Protein AF-A0A1C1CJR4-F1 (afdb_monomer_lite)

Structure (mmCIF, N/CA/C/O backbone):
data_AF-A0A1C1CJR4-F1
#
_entry.id   AF-A0A1C1CJR4-F1
#
loop_
_atom_site.group_PDB
_atom_site.id
_atom_site.type_symbol
_atom_site.label_atom_id
_atom_site.label_alt_id
_atom_site.label_comp_id
_atom_site.label_asym_id
_atom_site.label_entity_id
_atom_site.label_seq_id
_atom_site.pdbx_PDB_ins_code
_atom_site.Cartn_x
_atom_site.Cartn_y
_atom_site.Cartn_z
_atom_site.occupancy
_atom_site.B_iso_or_equiv
_atom_site.auth_seq_id
_atom_site.auth_comp_id
_atom_site.auth_asym_id
_atom_site.auth_atom_id
_atom_site.pdbx_PDB_model_num
ATOM 1 N N . MET A 1 1 ? 3.325 4.230 22.973 1.00 47.66 1 MET A N 1
ATOM 2 C CA . MET A 1 1 ? 4.772 4.466 23.187 1.00 47.66 1 MET A CA 1
ATOM 3 C C . MET A 1 1 ? 5.137 5.757 22.466 1.00 47.66 1 MET A C 1
ATOM 5 O O . MET A 1 1 ? 4.474 6.071 21.487 1.00 47.66 1 MET A O 1
ATOM 9 N N . VAL A 1 2 ? 6.151 6.512 22.894 1.00 54.69 2 VAL A N 1
ATOM 10 C CA . VAL A 1 2 ? 6.669 7.593 22.035 1.00 54.69 2 VAL A CA 1
ATOM 11 C C . VAL A 1 2 ? 7.593 6.941 21.011 1.00 54.69 2 VAL A C 1
ATOM 13 O O . VAL A 1 2 ? 8.667 6.464 21.370 1.00 54.69 2 VAL A O 1
ATOM 16 N N . LEU A 1 3 ? 7.145 6.846 19.756 1.00 65.88 3 LEU A N 1
ATOM 17 C CA . LEU A 1 3 ? 7.985 6.355 18.664 1.00 65.88 3 LEU A CA 1
ATOM 18 C C . LEU A 1 3 ? 9.174 7.301 18.449 1.00 65.88 3 LEU A C 1
ATOM 20 O O . LEU A 1 3 ? 9.098 8.499 18.727 1.00 65.88 3 LEU A O 1
ATOM 24 N N . SER A 1 4 ? 10.298 6.766 17.973 1.00 72.75 4 SER A N 1
ATOM 25 C CA . SER A 1 4 ? 11.501 7.574 17.792 1.00 72.75 4 SER A CA 1
ATOM 26 C C . SER A 1 4 ? 11.318 8.606 16.675 1.00 72.75 4 SER A C 1
ATOM 28 O O . SER A 1 4 ? 10.708 8.340 15.639 1.00 72.75 4 SER A O 1
ATOM 30 N N . LEU A 1 5 ? 11.953 9.772 16.823 1.00 76.44 5 LEU A N 1
ATOM 31 C CA . LEU A 1 5 ? 12.034 10.769 15.746 1.00 76.44 5 LEU A CA 1
ATOM 32 C C . LEU A 1 5 ? 12.774 10.242 14.498 1.00 76.44 5 LEU A C 1
ATOM 34 O O . LEU A 1 5 ? 12.677 10.842 13.431 1.00 76.44 5 LEU A O 1
ATOM 38 N N . SER A 1 6 ? 13.462 9.100 14.607 1.00 72.44 6 SER A N 1
ATOM 39 C CA . SER A 1 6 ? 14.089 8.350 13.512 1.00 72.44 6 SER A CA 1
ATOM 40 C C . SER A 1 6 ? 13.161 7.351 12.794 1.00 72.44 6 SER A C 1
ATOM 42 O O . SER A 1 6 ? 13.631 6.618 11.925 1.00 72.44 6 SER A O 1
ATOM 44 N N . TYR A 1 7 ? 11.861 7.306 13.118 1.00 80.69 7 TYR A N 1
ATOM 45 C CA . TYR A 1 7 ? 10.881 6.430 12.463 1.00 80.69 7 TYR A CA 1
ATOM 46 C C . TYR A 1 7 ? 10.911 6.541 10.920 1.00 80.69 7 TYR A C 1
ATOM 48 O O . TYR A 1 7 ? 10.889 7.639 10.357 1.00 80.69 7 TYR A O 1
ATOM 56 N N . ARG A 1 8 ? 10.896 5.410 10.202 1.00 76.69 8 ARG A N 1
ATOM 57 C CA . ARG A 1 8 ? 10.853 5.371 8.728 1.00 76.69 8 ARG A CA 1
ATOM 58 C C . ARG A 1 8 ? 9.637 4.561 8.278 1.00 76.69 8 ARG A C 1
ATOM 60 O O . ARG A 1 8 ? 9.521 3.396 8.629 1.00 76.69 8 ARG A O 1
ATOM 67 N N . ARG A 1 9 ? 8.747 5.178 7.486 1.00 79.62 9 ARG A N 1
ATOM 68 C CA . ARG A 1 9 ? 7.615 4.491 6.831 1.00 79.62 9 ARG A CA 1
ATOM 69 C C . ARG A 1 9 ? 8.158 3.349 5.947 1.00 79.62 9 ARG A C 1
ATOM 71 O O . ARG A 1 9 ? 9.107 3.623 5.203 1.00 79.62 9 ARG A O 1
ATOM 78 N N . PRO A 1 10 ? 7.548 2.148 5.966 1.00 77.06 10 PRO A N 1
ATOM 79 C CA . PRO A 1 10 ? 7.963 1.009 5.150 1.00 77.06 10 PRO A CA 1
ATOM 80 C C . PRO A 1 10 ? 8.192 1.307 3.668 1.00 77.06 10 PRO A C 1
ATOM 82 O O . PRO A 1 10 ? 7.484 2.111 3.045 1.00 77.06 10 PRO A O 1
ATOM 85 N N . ALA A 1 11 ? 9.197 0.634 3.105 1.00 74.25 11 ALA A N 1
ATOM 86 C CA . ALA A 1 11 ? 9.418 0.542 1.665 1.00 74.25 11 ALA A CA 1
ATOM 87 C C . ALA A 1 11 ? 8.276 -0.237 0.987 1.00 74.25 11 ALA A C 1
ATOM 89 O O . ALA A 1 11 ? 7.519 -0.928 1.661 1.00 74.25 11 ALA A O 1
ATOM 90 N N . HIS A 1 12 ? 8.133 -0.088 -0.333 1.00 80.25 12 HIS A N 1
ATOM 91 C CA . HIS A 1 12 ? 7.298 -1.005 -1.114 1.00 80.25 12 HIS A CA 1
ATOM 92 C C . HIS A 1 12 ? 8.127 -2.247 -1.434 1.00 80.25 12 HIS A C 1
ATOM 94 O O . HIS A 1 12 ? 9.321 -2.111 -1.712 1.00 80.25 12 HIS A O 1
ATOM 100 N N . VAL A 1 13 ? 7.499 -3.414 -1.435 1.00 75.06 13 VAL A N 1
ATOM 101 C CA . VAL A 1 13 ? 8.098 -4.692 -1.834 1.00 75.06 13 VAL A CA 1
ATOM 102 C C . VAL A 1 13 ? 7.407 -5.160 -3.111 1.00 75.06 13 VAL A C 1
ATOM 104 O O . VAL A 1 13 ? 6.195 -5.005 -3.227 1.00 75.06 13 VAL A O 1
ATOM 107 N N . SER A 1 14 ? 8.164 -5.621 -4.103 1.00 69.25 14 SER A N 1
ATOM 108 C CA . SER A 1 14 ? 7.646 -6.030 -5.415 1.00 69.25 14 SER A CA 1
ATOM 109 C C . SER A 1 14 ? 7.676 -7.547 -5.575 1.00 69.25 14 SER A C 1
ATOM 111 O O . SER A 1 14 ? 8.661 -8.177 -5.201 1.00 69.25 14 SER A O 1
ATOM 113 N N . SER A 1 15 ? 6.653 -8.103 -6.227 1.00 57.88 15 SER A N 1
ATOM 114 C CA . SER A 1 15 ? 6.491 -9.526 -6.582 1.00 57.88 15 SER A CA 1
ATOM 115 C C . SER A 1 15 ? 7.428 -10.017 -7.702 1.00 57.88 15 SER A C 1
ATOM 117 O O . SER A 1 15 ? 7.132 -10.947 -8.451 1.00 57.88 15 SER A O 1
ATOM 119 N N . SER A 1 16 ? 8.578 -9.364 -7.859 1.00 42.41 16 SER A N 1
ATOM 120 C CA . SER A 1 16 ? 9.576 -9.638 -8.893 1.00 42.41 16 SER A CA 1
ATOM 121 C C . SER A 1 16 ? 10.359 -10.923 -8.593 1.00 42.41 16 SER A C 1
ATOM 123 O O . SER A 1 16 ? 10.871 -11.081 -7.488 1.00 42.41 16 SER A O 1
ATOM 125 N N . ARG A 1 17 ? 10.501 -11.784 -9.615 1.00 40.66 17 ARG A N 1
ATOM 126 C CA . ARG A 1 17 ? 11.078 -13.156 -9.634 1.00 40.66 17 ARG A CA 1
ATOM 127 C C . ARG A 1 17 ? 12.457 -13.388 -8.978 1.00 40.66 17 ARG A C 1
ATOM 129 O O . ARG A 1 17 ? 12.902 -14.531 -8.921 1.00 40.66 17 ARG A O 1
ATOM 136 N N . ASP A 1 18 ? 13.121 -12.354 -8.478 1.00 34.72 18 ASP A N 1
ATOM 137 C CA . ASP A 1 18 ? 14.485 -12.400 -7.935 1.00 34.72 18 ASP A CA 1
ATOM 138 C C . ASP A 1 18 ? 14.577 -13.104 -6.562 1.00 34.72 18 ASP A C 1
ATOM 140 O O . ASP A 1 18 ? 15.672 -13.417 -6.095 1.00 34.72 18 ASP A O 1
ATOM 144 N N . SER A 1 19 ? 13.444 -13.393 -5.906 1.00 36.94 19 SER A N 1
ATOM 145 C CA . SER A 1 19 ? 13.387 -14.109 -4.618 1.00 36.94 19 SER A CA 1
ATOM 146 C C . SER A 1 19 ? 14.027 -15.505 -4.658 1.00 36.94 19 SER A C 1
ATOM 148 O O . SER A 1 19 ? 14.533 -15.974 -3.639 1.00 36.94 19 SER A O 1
ATOM 150 N N . ILE A 1 20 ? 14.080 -16.137 -5.834 1.00 39.69 20 ILE A N 1
ATOM 151 C CA . ILE A 1 20 ? 14.632 -17.487 -6.039 1.00 39.69 20 ILE A CA 1
ATOM 152 C C . ILE A 1 20 ? 16.160 -17.534 -5.820 1.00 39.69 20 ILE A C 1
ATOM 154 O O . ILE A 1 20 ? 16.692 -18.571 -5.432 1.00 39.69 20 ILE A O 1
ATOM 158 N N . GLU A 1 21 ? 16.894 -16.423 -5.968 1.00 35.47 21 GLU A N 1
ATOM 159 C CA . GLU A 1 21 ? 18.339 -16.406 -5.667 1.00 35.47 21 GLU A CA 1
ATOM 160 C C . GLU A 1 21 ? 18.655 -16.287 -4.159 1.00 35.47 21 GLU A C 1
ATOM 162 O O . GLU A 1 21 ? 19.815 -16.405 -3.759 1.00 35.47 21 GLU A O 1
ATOM 167 N N . SER A 1 22 ? 17.640 -16.123 -3.299 1.00 35.62 22 SER A N 1
ATOM 168 C CA . SER A 1 22 ? 17.804 -16.071 -1.837 1.00 35.62 22 SER A CA 1
ATOM 169 C C . SER A 1 22 ? 17.926 -17.447 -1.160 1.00 35.62 22 SER A C 1
ATOM 171 O O . SER A 1 22 ? 18.249 -17.494 0.027 1.00 35.62 22 SER A O 1
ATOM 173 N N . GLU A 1 23 ? 17.717 -18.564 -1.875 1.00 40.09 23 GLU A N 1
ATOM 174 C CA . GLU A 1 23 ? 17.596 -19.942 -1.333 1.00 40.09 23 GLU A CA 1
ATOM 175 C C . GLU A 1 23 ? 18.836 -20.513 -0.589 1.00 40.09 23 GLU A C 1
ATOM 177 O O . GLU A 1 23 ? 18.903 -21.706 -0.296 1.00 40.09 23 GLU A O 1
ATOM 182 N N . LYS A 1 24 ? 19.846 -19.695 -0.271 1.00 35.47 24 LYS A N 1
ATOM 183 C CA . LYS A 1 24 ? 21.073 -20.088 0.451 1.00 35.47 24 LYS A CA 1
ATOM 184 C C . LYS A 1 24 ? 21.297 -19.288 1.748 1.00 35.47 24 LYS A C 1
ATOM 186 O O . LYS A 1 24 ? 22.412 -19.290 2.265 1.00 35.47 24 LYS A O 1
ATOM 191 N N . GLY A 1 25 ? 20.274 -18.568 2.226 1.00 30.02 25 GLY A N 1
ATOM 192 C CA . GLY A 1 25 ? 20.390 -17.533 3.263 1.00 30.02 25 GLY A CA 1
ATOM 193 C C . GLY A 1 25 ? 19.925 -17.901 4.679 1.00 30.02 25 GLY A C 1
ATOM 194 O O . GLY A 1 25 ? 20.716 -17.769 5.611 1.00 30.02 25 GLY A O 1
ATOM 195 N N . GLY A 1 26 ? 18.656 -18.287 4.868 1.00 30.61 26 GLY A N 1
ATOM 196 C CA . GLY A 1 26 ? 18.025 -18.265 6.198 1.00 30.61 26 GLY A CA 1
ATOM 197 C C . GLY A 1 26 ? 16.839 -19.209 6.461 1.00 30.61 26 GLY A C 1
ATOM 198 O O . GLY A 1 26 ? 16.283 -19.110 7.550 1.00 30.61 26 GLY A O 1
ATOM 199 N N . ARG A 1 27 ? 16.488 -20.135 5.549 1.00 34.69 27 ARG A N 1
ATOM 200 C CA . ARG A 1 27 ? 15.325 -21.076 5.584 1.00 34.69 27 ARG A CA 1
ATOM 201 C C . ARG A 1 27 ? 15.310 -22.115 6.739 1.00 34.69 27 ARG A C 1
ATOM 203 O O . ARG A 1 27 ? 14.834 -23.233 6.558 1.00 34.69 27 ARG A O 1
ATOM 210 N N . VAL A 1 28 ? 15.916 -21.794 7.889 1.00 34.50 28 VAL A N 1
ATOM 211 C CA . VAL A 1 28 ? 16.141 -22.665 9.067 1.00 34.50 28 VAL A CA 1
ATOM 212 C C . VAL A 1 28 ? 16.004 -21.909 10.412 1.00 34.50 28 VAL A C 1
ATOM 214 O O . VAL A 1 28 ? 15.860 -22.542 11.456 1.00 34.50 28 VAL A O 1
ATOM 217 N N . GLU A 1 29 ? 16.011 -20.570 10.429 1.00 28.77 29 GLU A N 1
ATOM 218 C CA . GLU A 1 29 ? 15.838 -19.759 11.648 1.00 28.77 29 GLU A CA 1
ATOM 219 C C . GLU A 1 29 ? 14.709 -18.739 11.428 1.00 28.77 29 GLU A C 1
ATOM 221 O O . GLU A 1 29 ? 14.983 -17.646 10.964 1.00 28.77 29 GLU A O 1
ATOM 226 N N . SER A 1 30 ? 13.461 -18.957 11.837 1.00 31.38 30 SER A N 1
ATOM 227 C CA . SER A 1 30 ? 13.048 -19.688 13.034 1.00 31.38 30 SER A CA 1
ATOM 228 C C . SER A 1 30 ? 11.524 -19.698 13.216 1.00 31.38 30 SER A C 1
ATOM 230 O O . SER A 1 30 ? 10.924 -18.651 13.363 1.00 31.38 30 SER A O 1
ATOM 232 N N . ILE A 1 31 ? 10.893 -20.857 13.404 1.00 35.91 31 ILE A N 1
ATOM 233 C CA . ILE A 1 31 ? 9.427 -20.977 13.605 1.00 35.91 31 ILE A CA 1
ATOM 234 C C . ILE A 1 31 ? 8.929 -20.421 14.979 1.00 35.91 31 ILE A C 1
ATOM 236 O O . ILE A 1 31 ? 7.757 -20.544 15.324 1.00 35.91 31 ILE A O 1
ATOM 240 N N . ASN A 1 32 ? 9.793 -19.808 15.817 1.00 33.88 32 ASN A N 1
ATOM 241 C CA . ASN A 1 32 ? 9.473 -19.438 17.220 1.00 33.88 32 ASN A CA 1
ATOM 242 C C . ASN A 1 32 ? 10.137 -18.150 17.819 1.00 33.88 32 ASN A C 1
ATOM 244 O O . ASN A 1 32 ? 10.281 -18.052 19.038 1.00 33.88 32 ASN A O 1
ATOM 248 N N . SER A 1 33 ? 10.511 -17.145 17.016 1.00 33.59 33 SER A N 1
ATOM 249 C CA . SER A 1 33 ? 11.192 -15.881 17.409 1.00 33.59 33 SER A CA 1
ATOM 250 C C . SER A 1 33 ? 1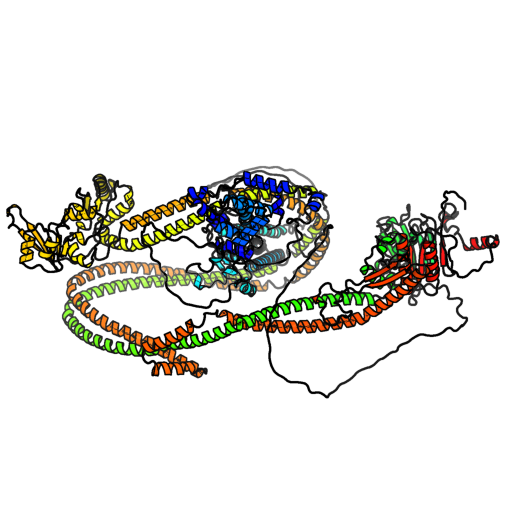0.317 -14.574 17.436 1.00 33.59 33 SER A C 1
ATOM 252 O O . SER A 1 33 ? 9.361 -14.355 16.719 1.00 33.59 33 SER A O 1
ATOM 254 N N . ASN A 1 34 ? 10.640 -13.645 18.332 1.00 33.25 34 ASN A N 1
ATOM 255 C CA . ASN A 1 34 ? 9.828 -12.571 18.949 1.00 33.25 34 ASN A CA 1
ATOM 256 C C . ASN A 1 34 ? 9.910 -10.928 18.597 1.00 33.25 34 ASN A C 1
ATOM 258 O O . ASN A 1 34 ? 8.798 -10.507 18.361 1.00 33.25 34 ASN A O 1
ATOM 262 N N . SER A 1 35 ? 10.840 -9.822 18.474 1.00 33.03 35 SER A N 1
ATOM 263 C CA . SER A 1 35 ? 12.185 -9.175 17.807 1.00 33.03 35 SER A CA 1
ATOM 264 C C . SER A 1 35 ? 12.487 -8.935 16.210 1.00 33.03 35 SER A C 1
ATOM 266 O O . SER A 1 35 ? 13.248 -9.678 15.621 1.00 33.03 35 SER A O 1
ATOM 268 N N . SER A 1 36 ? 11.939 -7.877 15.535 1.00 37.59 36 SER A N 1
ATOM 269 C CA . SER A 1 36 ? 11.969 -7.173 14.214 1.00 37.59 36 SER A CA 1
ATOM 270 C C . SER A 1 36 ? 11.034 -7.469 13.022 1.00 37.59 36 SER A C 1
ATOM 272 O O . SER A 1 36 ? 11.537 -7.963 12.034 1.00 37.59 36 SER A O 1
ATOM 274 N N . CYS A 1 37 ? 9.818 -6.893 12.975 1.00 49.06 37 CYS A N 1
ATOM 275 C CA . CYS A 1 37 ? 8.963 -6.608 11.801 1.00 49.06 37 CYS A CA 1
ATOM 276 C C . CYS A 1 37 ? 9.626 -5.761 10.653 1.00 49.06 37 CYS A C 1
ATOM 278 O O . CYS A 1 37 ? 9.546 -4.532 10.698 1.00 49.06 37 CYS A O 1
ATOM 280 N N . PRO A 1 38 ? 10.188 -6.358 9.579 1.00 53.34 38 PRO A N 1
ATOM 281 C CA . PRO A 1 38 ? 11.392 -5.953 8.798 1.00 53.34 38 PRO A CA 1
ATOM 282 C C . PRO A 1 38 ? 11.515 -4.568 8.112 1.00 53.34 38 PRO A C 1
ATOM 284 O O . PRO A 1 38 ? 12.430 -4.369 7.305 1.00 53.34 38 PRO A O 1
ATOM 287 N N . TYR A 1 39 ? 10.600 -3.625 8.341 1.00 66.31 39 TYR A N 1
ATOM 288 C CA . TYR A 1 39 ? 10.435 -2.449 7.481 1.00 66.31 39 TYR A CA 1
ATOM 289 C C . TYR A 1 39 ? 10.231 -1.095 8.177 1.00 66.31 39 TYR A C 1
ATOM 291 O O . TYR A 1 39 ? 9.919 -0.112 7.504 1.00 66.31 39 TYR A O 1
ATOM 299 N N . GLY A 1 40 ? 10.379 -0.995 9.494 1.00 68.62 40 GLY A N 1
ATOM 300 C CA . GLY A 1 40 ? 10.001 0.195 10.264 1.00 68.62 40 GLY A CA 1
ATOM 301 C C . GLY A 1 40 ? 8.711 0.032 11.062 1.00 68.62 40 GLY A C 1
ATOM 302 O O . GLY A 1 40 ? 8.201 1.016 11.592 1.00 68.62 40 GLY A O 1
ATOM 303 N N . ILE A 1 41 ? 8.134 -1.167 11.114 1.00 79.00 41 ILE A N 1
ATOM 304 C CA . ILE A 1 41 ? 6.765 -1.373 11.596 1.00 79.00 41 ILE A CA 1
ATOM 305 C C . ILE A 1 41 ? 6.788 -1.530 13.120 1.00 79.00 41 ILE A C 1
ATOM 307 O O . ILE A 1 41 ? 7.500 -2.395 13.621 1.00 79.00 41 ILE A O 1
ATOM 311 N N . PRO A 1 42 ? 6.027 -0.729 13.890 1.00 80.62 42 PRO A N 1
ATOM 312 C CA . PRO A 1 42 ? 5.890 -0.970 15.314 1.00 80.62 42 PRO A CA 1
ATOM 313 C C . PRO A 1 42 ? 4.998 -2.190 15.516 1.00 80.62 42 PRO A C 1
ATOM 315 O O . PRO A 1 42 ? 3.812 -2.110 15.221 1.00 80.62 42 PRO A O 1
ATOM 318 N N . ASP A 1 43 ? 5.556 -3.268 16.058 1.00 76.88 43 ASP A N 1
ATOM 319 C CA . ASP A 1 43 ? 4.972 -4.349 16.870 1.00 76.88 43 ASP A CA 1
ATOM 320 C C . ASP A 1 43 ? 3.449 -4.375 17.072 1.00 76.88 43 ASP A C 1
ATOM 322 O O . ASP A 1 43 ? 2.773 -5.375 16.810 1.00 76.88 43 ASP A O 1
ATOM 326 N N . ALA A 1 44 ? 2.894 -3.260 17.551 1.00 83.56 44 ALA A N 1
ATOM 327 C CA . ALA A 1 44 ? 1.468 -3.048 17.719 1.00 83.56 44 ALA A CA 1
ATOM 328 C C . ALA A 1 44 ? 0.655 -3.196 16.411 1.00 83.56 44 ALA A C 1
ATOM 330 O O . ALA A 1 44 ? -0.561 -3.322 16.498 1.00 83.56 44 ALA A O 1
ATOM 331 N N . LEU A 1 45 ? 1.320 -3.236 15.250 1.00 86.94 45 LEU A N 1
ATOM 332 C CA . LEU A 1 45 ? 0.803 -3.352 13.885 1.00 86.94 45 LEU A CA 1
ATOM 333 C C . LEU A 1 45 ? 1.497 -4.465 13.057 1.00 86.94 45 LEU A C 1
ATOM 335 O O . LEU A 1 45 ? 1.478 -4.401 11.828 1.00 86.94 45 LEU A O 1
ATOM 339 N N . SER A 1 46 ? 2.155 -5.447 13.687 1.00 85.06 46 SER A N 1
ATOM 340 C CA . SER A 1 46 ? 2.708 -6.635 12.981 1.00 85.06 46 SER A CA 1
ATOM 341 C C . SER A 1 46 ? 1.602 -7.337 12.159 1.00 85.06 46 SER A C 1
ATOM 343 O O . SER A 1 46 ? 0.440 -7.228 12.558 1.00 85.06 46 SER A O 1
ATOM 345 N N . PHE A 1 47 ? 1.902 -8.086 11.088 1.00 86.44 47 PHE A N 1
ATOM 346 C CA . PHE A 1 47 ? 0.917 -8.955 10.399 1.00 86.44 47 PHE A CA 1
ATOM 347 C C . PHE A 1 47 ? 0.289 -9.893 11.414 1.00 86.44 47 PHE A C 1
ATOM 349 O O . PHE A 1 47 ? -0.925 -10.043 11.524 1.00 86.44 47 PHE A O 1
ATOM 356 N N . ASP A 1 48 ? 1.187 -10.421 12.233 1.00 83.75 48 ASP A N 1
ATOM 357 C CA . ASP A 1 48 ? 0.937 -11.301 13.345 1.00 83.75 48 ASP A CA 1
ATOM 358 C C . ASP A 1 48 ? -0.068 -10.696 14.328 1.00 83.75 48 ASP A C 1
ATOM 360 O O . ASP A 1 48 ? -0.927 -11.382 14.872 1.00 83.75 48 ASP A O 1
ATOM 364 N N . ARG A 1 49 ? -0.008 -9.366 14.511 1.00 85.38 49 ARG A N 1
ATOM 365 C CA . ARG A 1 49 ? -1.141 -8.632 15.061 1.00 85.38 49 ARG A CA 1
ATOM 366 C C . ARG A 1 49 ? -2.279 -8.692 14.062 1.00 85.38 49 ARG A C 1
ATOM 368 O O . ARG A 1 49 ? -3.170 -9.480 14.273 1.00 85.38 49 ARG A O 1
ATOM 375 N N . ILE A 1 50 ? -2.290 -7.886 13.014 1.00 87.75 50 ILE A N 1
ATOM 376 C CA . ILE A 1 50 ? -3.413 -7.709 12.075 1.00 87.75 50 ILE A CA 1
ATOM 377 C C . ILE A 1 50 ? -4.356 -8.915 11.940 1.00 87.75 50 ILE A C 1
ATOM 379 O O . ILE A 1 50 ? -5.534 -8.750 12.249 1.00 87.75 50 ILE A O 1
ATOM 383 N N . ILE A 1 51 ? -3.851 -10.105 11.588 1.00 86.19 51 ILE A N 1
ATOM 384 C CA . ILE A 1 51 ? -4.673 -11.305 11.375 1.00 86.19 51 ILE A CA 1
ATOM 385 C C . ILE A 1 51 ? -5.459 -11.752 12.613 1.00 86.19 51 ILE A C 1
ATOM 387 O O . ILE A 1 51 ? -6.601 -12.174 12.474 1.00 86.19 51 ILE A O 1
ATOM 391 N N . SER A 1 52 ? -4.909 -11.581 13.814 1.00 79.19 52 SER A N 1
ATOM 392 C CA . SER A 1 52 ? -5.534 -11.971 15.082 1.00 79.19 52 SER A CA 1
ATOM 393 C C . SER A 1 52 ? -6.668 -11.038 15.576 1.00 79.19 52 SER A C 1
ATOM 395 O O . SER A 1 52 ? -6.973 -10.992 16.765 1.00 79.19 52 SER A O 1
ATOM 397 N N . GLY A 1 53 ? -7.200 -10.147 14.733 1.00 81.38 53 GLY A N 1
ATOM 398 C CA . GLY A 1 53 ? -8.324 -9.243 15.049 1.00 81.38 53 GLY A CA 1
ATOM 399 C C . GLY A 1 53 ? -8.101 -8.090 16.058 1.00 81.38 53 GLY A C 1
ATOM 400 O O . GLY A 1 53 ? -8.528 -6.974 15.789 1.00 81.38 53 GLY A O 1
ATOM 401 N N . GLY A 1 54 ? -7.416 -8.286 17.193 1.00 78.00 54 GLY A N 1
ATOM 402 C CA . GLY A 1 54 ? -7.176 -7.292 18.266 1.00 78.00 54 GLY A CA 1
ATOM 403 C C . GLY A 1 54 ? -6.244 -6.095 17.956 1.00 78.00 54 GLY A C 1
ATOM 404 O O . GLY A 1 54 ? -5.327 -5.803 18.731 1.00 78.00 54 GLY A O 1
ATOM 405 N N . THR A 1 55 ? -6.409 -5.447 16.801 1.00 87.25 55 THR A N 1
ATOM 406 C CA . THR A 1 55 ? -5.934 -4.093 16.432 1.00 87.25 55 THR A CA 1
ATOM 407 C C . THR A 1 55 ? -7.174 -3.379 15.964 1.00 87.25 55 THR A C 1
ATOM 409 O O . THR A 1 55 ? -7.997 -3.974 15.273 1.00 87.25 55 THR A O 1
ATOM 412 N N . CYS A 1 56 ? -7.326 -2.111 16.308 1.00 88.38 56 CYS A N 1
ATOM 413 C CA . CYS A 1 56 ? -8.525 -1.417 15.872 1.00 88.38 56 CYS A CA 1
ATOM 414 C C . CYS A 1 56 ? -8.412 -1.044 14.378 1.00 88.38 56 CYS A C 1
ATOM 416 O O . CYS A 1 56 ? -7.310 -1.033 13.811 1.00 88.38 56 CYS A O 1
ATOM 418 N N . PRO A 1 57 ? -9.522 -0.680 13.717 1.00 85.12 57 PRO A N 1
ATOM 419 C CA . PRO A 1 57 ? -9.459 -0.027 12.420 1.00 85.12 57 PRO A CA 1
ATOM 420 C C . PRO A 1 57 ? -8.495 1.180 12.440 1.00 85.12 57 PRO A C 1
ATOM 422 O O . PRO A 1 57 ? -8.511 1.974 13.391 1.00 85.12 57 PRO A O 1
ATOM 425 N N . PRO A 1 58 ? -7.634 1.356 11.420 1.00 88.00 58 PRO A N 1
ATOM 426 C CA . PRO A 1 58 ? -7.724 0.730 10.103 1.00 88.00 58 PRO A CA 1
ATOM 427 C C . PRO A 1 58 ? -6.779 -0.454 9.837 1.00 88.00 58 PRO A C 1
ATOM 429 O O . PRO A 1 58 ? -6.209 -0.562 8.750 1.00 88.00 58 PRO A O 1
ATOM 432 N N . VAL A 1 59 ? -6.494 -1.268 10.854 1.00 88.38 59 VAL A N 1
ATOM 433 C CA . VAL A 1 59 ? -5.409 -2.260 10.807 1.00 88.38 59 VAL A CA 1
ATOM 434 C C . VAL A 1 59 ? -5.904 -3.653 11.232 1.00 88.38 59 VAL A C 1
ATOM 436 O O . VAL A 1 59 ? -5.197 -4.392 11.916 1.00 88.38 59 VAL A O 1
ATOM 439 N N . THR A 1 60 ? -7.144 -3.997 10.866 1.00 89.62 60 THR A N 1
ATOM 440 C CA . THR A 1 60 ? -7.803 -5.288 11.171 1.00 89.62 60 THR A CA 1
ATOM 441 C C . THR A 1 60 ? -7.521 -6.381 10.130 1.00 89.62 60 THR A C 1
ATOM 443 O O . THR A 1 60 ? -7.156 -6.087 8.991 1.00 89.62 60 THR A O 1
ATOM 446 N N . THR A 1 61 ? -7.780 -7.649 10.479 1.00 85.94 61 THR A N 1
ATOM 447 C CA . THR A 1 61 ? -7.766 -8.802 9.556 1.00 85.94 61 THR A CA 1
ATOM 448 C C . THR A 1 61 ? -8.607 -8.556 8.307 1.00 85.94 61 THR A C 1
ATOM 450 O O . THR A 1 61 ? -8.178 -8.860 7.199 1.00 85.94 61 THR A O 1
ATOM 453 N N . ARG A 1 62 ? -9.807 -7.982 8.480 1.00 85.94 62 ARG A N 1
ATOM 454 C CA . ARG A 1 62 ? -10.755 -7.697 7.394 1.00 85.94 62 ARG A CA 1
ATOM 455 C C . ARG A 1 62 ? -10.225 -6.621 6.453 1.00 85.94 62 ARG A C 1
ATOM 457 O O . ARG A 1 62 ? -10.330 -6.781 5.246 1.00 85.94 62 ARG A O 1
ATOM 464 N N . GLU A 1 63 ? -9.599 -5.573 6.984 1.00 87.81 63 GLU A N 1
ATOM 465 C CA . GLU A 1 63 ? -8.973 -4.521 6.171 1.00 87.81 63 GLU A CA 1
ATOM 466 C C . GLU A 1 63 ? -7.696 -5.001 5.462 1.00 87.81 63 GLU A C 1
ATOM 468 O O . GLU A 1 63 ? -7.348 -4.460 4.415 1.00 87.81 63 GLU A O 1
ATOM 473 N N . PHE A 1 64 ? -7.024 -6.033 5.985 1.00 90.50 64 PHE A N 1
ATOM 474 C CA . PHE A 1 64 ? -5.901 -6.688 5.312 1.00 90.50 64 PHE A CA 1
ATOM 475 C C . PHE A 1 64 ? -6.339 -7.710 4.250 1.00 90.50 64 PHE A C 1
ATOM 477 O O . PHE A 1 64 ? -5.741 -7.751 3.181 1.00 90.50 64 PHE A O 1
ATOM 484 N N . MET A 1 65 ? -7.422 -8.461 4.481 1.00 88.75 65 MET A N 1
ATOM 485 C CA . MET A 1 65 ? -8.066 -9.288 3.450 1.00 88.75 65 MET A CA 1
ATOM 486 C C . MET A 1 65 ? -8.610 -8.415 2.308 1.00 88.75 65 MET A C 1
ATOM 488 O O . MET A 1 65 ? -8.353 -8.698 1.143 1.00 88.75 65 MET A O 1
ATOM 492 N N . ASP A 1 66 ? -9.287 -7.306 2.626 1.00 86.25 66 ASP A N 1
ATOM 493 C CA . ASP A 1 66 ? -9.730 -6.322 1.629 1.00 86.25 66 ASP A CA 1
ATOM 494 C C . ASP A 1 66 ? -8.528 -5.658 0.915 1.00 86.25 66 ASP A C 1
ATOM 496 O O . ASP A 1 66 ? -8.596 -5.383 -0.279 1.00 86.25 66 ASP A O 1
ATOM 500 N N . PHE A 1 67 ? -7.393 -5.437 1.589 1.00 89.81 67 PHE A N 1
ATOM 501 C CA . PHE A 1 67 ? -6.163 -4.972 0.932 1.00 89.81 67 PHE A CA 1
ATOM 502 C C . PHE A 1 67 ? -5.589 -6.017 -0.039 1.00 89.81 67 PHE A C 1
ATOM 504 O O . PHE A 1 67 ? -5.305 -5.679 -1.187 1.00 89.81 67 PHE A O 1
ATOM 511 N N . LEU A 1 68 ? -5.472 -7.281 0.375 1.00 88.62 68 LEU A N 1
ATOM 512 C CA . LEU A 1 68 ? -5.025 -8.357 -0.509 1.00 88.62 68 LEU A CA 1
ATOM 513 C C . LEU A 1 68 ? -5.965 -8.524 -1.707 1.00 88.62 68 LEU A C 1
ATOM 515 O O . LEU A 1 68 ? -5.488 -8.605 -2.828 1.00 88.62 68 LEU A O 1
ATOM 519 N N . ARG A 1 69 ? -7.287 -8.494 -1.510 1.00 83.69 69 ARG A N 1
ATOM 520 C CA . ARG A 1 69 ? -8.262 -8.679 -2.598 1.00 83.69 69 ARG A CA 1
ATOM 521 C C . ARG A 1 69 ? -8.388 -7.475 -3.540 1.00 83.69 69 ARG A C 1
ATOM 523 O O . ARG A 1 69 ? -8.703 -7.672 -4.707 1.00 83.69 69 ARG A O 1
ATOM 530 N N . TYR A 1 70 ? -8.164 -6.245 -3.066 1.00 84.38 70 TYR A N 1
ATOM 531 C CA . TYR A 1 70 ? -8.435 -5.024 -3.846 1.00 84.38 70 TYR A CA 1
ATOM 532 C C . TYR A 1 70 ? -7.201 -4.160 -4.179 1.00 84.38 70 TYR A C 1
ATOM 534 O O . TYR A 1 70 ? -7.362 -3.116 -4.816 1.00 84.38 70 TYR A O 1
ATOM 542 N N . ILE A 1 71 ? -5.993 -4.518 -3.721 1.00 86.75 71 ILE A N 1
ATOM 543 C CA . ILE A 1 71 ? -4.757 -3.737 -3.950 1.00 86.75 71 ILE A CA 1
ATOM 544 C C . ILE A 1 71 ? -3.580 -4.588 -4.452 1.00 86.75 71 ILE A C 1
ATOM 546 O O . ILE A 1 71 ? -2.824 -4.085 -5.283 1.00 86.75 71 ILE A O 1
ATOM 550 N N . GLU A 1 72 ? -3.399 -5.817 -3.959 1.00 83.12 72 GLU A N 1
ATOM 551 C CA . GLU A 1 72 ? -2.293 -6.702 -4.391 1.00 83.12 72 GLU A CA 1
ATOM 552 C C . GLU A 1 72 ? -2.732 -7.899 -5.237 1.00 83.12 72 GLU A C 1
ATOM 554 O O . GLU A 1 72 ? -1.955 -8.361 -6.064 1.00 83.12 72 GLU A O 1
ATOM 559 N N . PHE A 1 73 ? -3.982 -8.332 -5.080 1.00 85.00 73 PHE A N 1
ATOM 560 C CA . PHE A 1 73 ? -4.632 -9.457 -5.764 1.00 85.00 73 PHE A CA 1
ATOM 561 C C . PHE A 1 73 ? -4.135 -10.858 -5.350 1.00 85.00 73 PHE A C 1
ATOM 563 O O . PHE A 1 73 ? -4.548 -11.846 -5.944 1.00 85.00 73 PHE A O 1
ATOM 570 N N . ASP A 1 74 ? -3.359 -10.935 -4.261 1.00 84.06 74 ASP A N 1
ATOM 571 C CA . ASP A 1 74 ? -2.729 -12.143 -3.694 1.00 84.06 74 ASP A CA 1
ATOM 572 C C . ASP A 1 74 ? -3.561 -12.798 -2.542 1.00 84.06 74 ASP A C 1
ATOM 574 O O . ASP A 1 74 ? -3.014 -13.273 -1.536 1.00 84.06 74 ASP A O 1
ATOM 578 N N . ALA A 1 75 ? -4.900 -12.752 -2.595 1.00 87.31 75 ALA A N 1
ATOM 579 C CA . ALA A 1 75 ? -5.780 -13.078 -1.453 1.00 87.31 75 ALA A CA 1
ATOM 580 C C . ALA A 1 75 ? -5.825 -14.572 -1.062 1.00 87.31 75 ALA A C 1
ATOM 582 O O . ALA A 1 75 ? -6.004 -14.909 0.113 1.00 87.31 75 ALA A O 1
ATOM 583 N N . GLU A 1 76 ? -5.608 -15.466 -2.023 1.00 87.25 76 GLU A N 1
ATOM 584 C CA . GLU A 1 76 ? -5.515 -16.922 -1.848 1.00 87.25 76 GLU A CA 1
ATOM 585 C C . GLU A 1 76 ? -4.400 -17.323 -0.895 1.00 87.25 76 GLU A C 1
ATOM 587 O O . GLU A 1 76 ? -4.566 -18.287 -0.149 1.00 87.25 76 GLU A O 1
ATOM 592 N N . ASN A 1 77 ? -3.320 -16.543 -0.831 1.00 88.94 77 ASN A N 1
ATOM 593 C CA . ASN A 1 77 ? -2.280 -16.760 0.161 1.00 88.94 77 ASN A CA 1
ATOM 594 C C . ASN A 1 77 ? -2.861 -16.675 1.583 1.00 88.94 77 ASN A C 1
ATOM 596 O O . ASN A 1 77 ? -2.631 -17.571 2.394 1.00 88.94 77 ASN A O 1
ATOM 600 N N . LEU A 1 78 ? -3.677 -15.656 1.890 1.00 89.06 78 LEU A N 1
ATOM 601 C CA . LEU A 1 78 ? -4.243 -15.488 3.235 1.00 89.06 78 LEU A CA 1
ATOM 602 C C . LEU A 1 78 ? -5.325 -16.527 3.523 1.00 89.06 78 LEU A C 1
ATOM 604 O O . LEU A 1 78 ? -5.405 -17.030 4.640 1.00 89.06 78 LEU A O 1
ATOM 608 N N . GLN A 1 79 ? -6.138 -16.871 2.528 1.00 88.75 79 GLN A N 1
ATOM 609 C CA . GLN A 1 79 ? -7.189 -17.879 2.670 1.00 88.75 79 GLN A CA 1
ATOM 610 C C . GLN A 1 79 ? -6.602 -19.283 2.872 1.00 88.75 79 GLN A C 1
ATOM 612 O O . GLN A 1 79 ? -7.075 -20.014 3.744 1.00 88.75 79 GLN A O 1
ATOM 617 N N . PHE A 1 80 ? -5.537 -19.641 2.146 1.00 89.94 80 PHE A N 1
ATOM 618 C CA . PHE A 1 80 ? -4.792 -20.881 2.364 1.00 89.94 80 PHE A CA 1
ATOM 619 C C . PHE A 1 80 ? -4.085 -20.886 3.719 1.00 89.94 80 PHE A C 1
ATOM 621 O O . PHE A 1 80 ? -4.140 -21.879 4.434 1.00 89.94 80 PHE A O 1
ATOM 628 N N . TYR A 1 81 ? -3.454 -19.774 4.101 1.00 88.81 81 TYR A N 1
ATOM 629 C CA . TYR A 1 81 ? -2.793 -19.635 5.395 1.00 88.81 81 TYR A CA 1
ATOM 630 C C . TYR A 1 81 ? -3.781 -19.796 6.568 1.00 88.81 81 TYR A C 1
ATOM 632 O O . TYR A 1 81 ? -3.523 -20.557 7.503 1.00 88.81 81 TYR A O 1
ATOM 640 N N . LEU A 1 82 ? -4.946 -19.138 6.499 1.00 87.88 82 LEU A N 1
ATOM 641 C CA . LEU A 1 82 ? -6.016 -19.270 7.493 1.00 87.88 82 LEU A CA 1
ATOM 642 C C . LEU A 1 82 ? -6.600 -20.688 7.519 1.00 87.88 82 LEU A C 1
ATOM 644 O O . LEU A 1 82 ? -6.826 -21.217 8.609 1.00 87.88 82 LEU A O 1
ATOM 648 N N . TRP A 1 83 ? -6.781 -21.313 6.349 1.00 91.31 83 TRP A N 1
ATOM 649 C CA . TRP A 1 83 ? -7.175 -22.718 6.252 1.00 91.31 83 TRP A CA 1
ATOM 650 C C . TRP A 1 83 ? -6.151 -23.633 6.917 1.00 91.31 83 TRP A C 1
ATOM 652 O O . TRP A 1 83 ? -6.524 -24.420 7.774 1.00 91.31 83 TRP A O 1
ATOM 662 N N . TYR A 1 84 ? -4.867 -23.519 6.575 1.00 89.56 84 TYR A N 1
ATOM 663 C CA . TYR A 1 84 ? -3.822 -24.398 7.094 1.00 89.56 84 TYR A CA 1
ATOM 664 C C . TYR A 1 84 ? -3.684 -24.272 8.616 1.00 89.56 84 TYR A C 1
ATOM 666 O O . TYR A 1 84 ? -3.513 -25.269 9.313 1.00 89.56 84 TYR A O 1
ATOM 674 N N . ARG A 1 85 ? -3.831 -23.057 9.157 1.00 86.00 85 ARG A N 1
ATOM 675 C CA . ARG A 1 85 ? -3.841 -22.805 10.604 1.00 86.00 85 ARG A CA 1
ATOM 676 C C . ARG A 1 85 ? -5.008 -23.515 11.310 1.00 86.00 85 ARG A C 1
ATOM 678 O O . ARG A 1 85 ? -4.812 -24.102 12.371 1.00 86.00 85 ARG A O 1
ATOM 685 N N . ASP A 1 86 ? -6.200 -23.494 10.715 1.00 85.75 86 ASP A N 1
ATOM 686 C CA . ASP A 1 86 ? -7.384 -24.213 11.210 1.00 85.75 86 ASP A CA 1
ATOM 687 C C . ASP A 1 86 ? -7.282 -25.740 11.000 1.00 85.75 86 ASP A C 1
ATOM 689 O O . ASP A 1 86 ? -7.633 -26.519 11.886 1.00 85.75 86 ASP A O 1
ATOM 693 N N . TYR A 1 87 ? -6.710 -26.172 9.874 1.00 89.62 87 TYR A N 1
ATOM 694 C CA . TYR A 1 87 ? -6.434 -27.568 9.541 1.00 89.62 87 TYR A CA 1
ATOM 695 C C . TYR A 1 87 ? -5.465 -28.208 10.534 1.00 89.62 87 TYR A C 1
ATOM 697 O O . TYR A 1 87 ? -5.762 -29.271 11.070 1.00 89.62 87 TYR A O 1
ATOM 705 N N . CYS A 1 88 ? -4.341 -27.547 10.836 1.00 85.88 88 CYS A N 1
ATOM 706 C CA . CYS A 1 88 ? -3.401 -27.980 11.870 1.00 85.88 88 CYS A CA 1
ATOM 707 C C . CYS A 1 88 ? -4.106 -28.150 13.214 1.00 85.88 88 CYS A C 1
ATOM 709 O O . CYS A 1 88 ? -4.007 -29.212 13.818 1.00 85.88 88 CYS A O 1
ATOM 711 N N . LYS A 1 89 ? -4.891 -27.152 13.641 1.00 85.06 89 LYS A N 1
ATOM 712 C CA . LYS A 1 89 ? -5.648 -27.211 14.896 1.00 85.06 89 LYS A CA 1
ATOM 713 C C . LYS A 1 89 ? -6.610 -28.407 14.937 1.00 85.06 89 LYS A C 1
ATOM 715 O O . LYS A 1 89 ? -6.609 -29.147 15.916 1.00 85.06 89 LYS A O 1
ATOM 720 N N . ARG A 1 90 ? -7.381 -28.646 13.870 1.00 90.62 90 ARG A N 1
ATOM 721 C CA . ARG A 1 90 ? -8.305 -29.793 13.779 1.00 90.62 90 ARG A CA 1
ATOM 722 C C . ARG A 1 90 ? -7.598 -31.140 13.633 1.00 90.62 90 ARG A C 1
ATOM 724 O O . ARG A 1 90 ? -8.114 -32.144 14.116 1.00 90.62 90 ARG A O 1
ATOM 731 N N . PHE A 1 91 ? -6.425 -31.179 13.005 1.00 88.44 91 PHE A N 1
ATOM 732 C CA . PHE A 1 91 ? -5.568 -32.363 12.980 1.00 88.44 91 PHE A CA 1
ATOM 733 C C . PHE A 1 91 ? -5.008 -32.656 14.375 1.00 88.44 91 PHE A C 1
ATOM 735 O O . PHE A 1 91 ? -4.987 -33.811 14.798 1.00 88.44 91 PHE A O 1
ATOM 742 N N . ASP A 1 92 ? -4.628 -31.625 15.129 1.00 85.62 92 ASP A N 1
ATOM 743 C CA . ASP A 1 92 ? -4.140 -31.768 16.496 1.00 85.62 92 ASP A CA 1
ATOM 744 C C . ASP A 1 92 ? -5.226 -32.154 17.509 1.00 85.62 92 ASP A C 1
ATOM 746 O O . ASP A 1 92 ? -4.911 -32.811 18.503 1.00 85.62 92 ASP A O 1
ATOM 750 N N . GLU A 1 93 ? -6.491 -31.862 17.213 1.00 88.06 93 GLU A N 1
ATOM 751 C CA . GLU A 1 93 ? -7.668 -32.300 17.975 1.00 88.06 93 GLU A CA 1
ATOM 752 C C . GLU A 1 93 ? -8.081 -33.767 17.705 1.00 88.06 93 GLU A C 1
ATOM 754 O O . GLU A 1 93 ? -8.936 -34.301 18.412 1.00 88.06 93 GLU A O 1
ATOM 759 N N . LEU A 1 94 ? -7.468 -34.460 16.731 1.00 84.75 94 LEU A N 1
ATOM 760 C CA . LEU A 1 94 ? -7.745 -35.879 16.456 1.00 84.75 94 LEU A CA 1
ATOM 761 C C . LEU A 1 94 ? -7.311 -36.814 17.595 1.00 84.75 94 LEU A C 1
ATOM 763 O O . LEU A 1 94 ? -6.253 -36.647 18.207 1.00 84.75 94 LEU A O 1
ATOM 767 N N . ALA A 1 95 ? -8.060 -37.906 17.771 1.00 83.12 95 ALA A N 1
ATOM 768 C CA . ALA A 1 95 ? -7.654 -39.011 18.633 1.00 83.12 95 ALA A CA 1
ATOM 769 C C . ALA A 1 95 ? -6.320 -39.625 18.161 1.00 83.12 95 ALA A C 1
ATOM 771 O O . ALA A 1 95 ? -6.081 -39.796 16.964 1.00 83.12 95 ALA A O 1
ATOM 772 N N . GLU A 1 96 ? -5.451 -40.027 19.093 1.00 82.38 96 GLU A N 1
ATOM 773 C CA . GLU A 1 96 ? -4.102 -40.506 18.749 1.00 82.38 96 GLU A CA 1
ATOM 774 C C . GLU A 1 96 ? -4.109 -41.804 17.910 1.00 82.38 96 GLU A C 1
ATOM 776 O O . GLU A 1 96 ? -3.187 -42.060 17.136 1.00 82.38 96 GLU A O 1
ATOM 781 N N . SER A 1 97 ? -5.182 -42.597 17.998 1.00 82.50 97 SER A N 1
ATOM 782 C CA . SER A 1 97 ? -5.449 -43.737 17.110 1.00 82.50 97 SER A CA 1
ATOM 783 C C . SER A 1 97 ? -5.675 -43.322 15.650 1.00 82.50 97 SER A C 1
ATOM 785 O O . SER A 1 97 ? -5.249 -44.039 14.750 1.00 82.50 97 SER A O 1
ATOM 787 N N . GLN A 1 98 ? -6.297 -42.164 15.408 1.00 83.75 98 GLN A N 1
ATOM 788 C CA . GLN A 1 98 ? -6.506 -41.596 14.073 1.00 83.75 98 GLN A CA 1
ATOM 789 C C . GLN A 1 98 ? -5.253 -40.872 13.568 1.00 83.75 98 GLN A C 1
ATOM 791 O O . GLN A 1 98 ? -4.891 -41.043 12.406 1.00 83.75 98 GLN A O 1
ATOM 796 N N . LYS A 1 99 ? -4.535 -40.139 14.438 1.00 83.69 99 LYS A N 1
ATOM 797 C CA . LYS A 1 99 ? -3.235 -39.530 14.089 1.00 83.69 99 LYS A CA 1
ATOM 798 C C . LYS A 1 99 ? -2.244 -40.579 13.570 1.00 83.69 99 LYS A C 1
ATOM 800 O O . LYS A 1 99 ? -1.597 -40.358 12.554 1.00 83.69 99 LYS A O 1
ATOM 805 N N . LYS A 1 100 ? -2.196 -41.765 14.192 1.00 83.06 100 LYS A N 1
ATOM 806 C CA . LYS A 1 100 ? -1.335 -42.894 13.779 1.00 83.06 100 LYS A CA 1
ATOM 807 C C . LYS A 1 100 ? -1.636 -43.474 12.385 1.00 83.06 100 LYS A C 1
ATOM 809 O O . LYS A 1 100 ? -0.824 -44.249 11.889 1.00 83.06 100 LYS A O 1
ATOM 814 N N . LEU A 1 101 ? -2.743 -43.098 11.736 1.00 85.44 101 LEU A N 1
ATOM 815 C CA . LEU A 1 101 ? -3.041 -43.474 10.344 1.00 85.44 101 LEU A CA 1
ATOM 816 C C . LEU A 1 101 ? -2.321 -42.574 9.321 1.00 85.44 101 LEU A C 1
ATOM 818 O O . LEU A 1 101 ? -2.061 -43.010 8.198 1.00 85.44 101 LEU A O 1
ATOM 822 N N . ALA A 1 102 ? -1.997 -41.334 9.699 1.00 87.12 102 ALA A N 1
ATOM 823 C CA . ALA A 1 102 ? -1.340 -40.330 8.864 1.00 87.12 102 ALA A CA 1
ATOM 824 C C . ALA A 1 102 ? 0.084 -40.059 9.399 1.00 87.12 102 ALA A C 1
ATOM 826 O O . ALA A 1 102 ? 0.262 -39.181 10.246 1.00 87.12 102 ALA A O 1
ATOM 827 N N . PRO A 1 103 ? 1.106 -40.820 8.955 1.00 85.44 103 PRO A N 1
ATOM 828 C CA . PRO A 1 103 ? 2.472 -40.696 9.468 1.00 85.44 103 PRO A CA 1
ATOM 829 C C . PRO A 1 103 ? 3.075 -39.323 9.145 1.00 85.44 103 PRO A C 1
ATOM 831 O O . PRO A 1 103 ? 2.742 -38.728 8.119 1.00 85.44 103 PRO A O 1
ATOM 834 N N . GLU A 1 104 ? 3.990 -38.819 9.978 1.00 85.81 104 GLU A N 1
ATOM 835 C CA . GLU A 1 104 ? 4.676 -37.559 9.670 1.00 85.81 104 GLU A CA 1
ATOM 836 C C . GLU A 1 104 ? 5.535 -37.710 8.403 1.00 85.81 104 GLU A C 1
ATOM 838 O O . GLU A 1 104 ? 6.424 -38.559 8.341 1.00 85.81 104 GLU A O 1
ATOM 843 N N . TRP A 1 105 ? 5.316 -36.832 7.419 1.00 87.38 105 TRP A N 1
ATOM 844 C CA . TRP A 1 105 ? 6.269 -36.613 6.332 1.00 87.38 105 TRP A CA 1
ATOM 845 C C . TRP A 1 105 ? 7.538 -35.961 6.895 1.00 87.38 105 TRP A C 1
ATOM 847 O O . TRP A 1 105 ? 7.502 -34.803 7.332 1.00 87.38 105 TRP A O 1
ATOM 857 N N . THR A 1 106 ? 8.639 -36.711 6.952 1.00 82.31 106 THR A N 1
ATOM 858 C CA . THR A 1 106 ? 9.861 -36.272 7.640 1.00 82.31 106 THR A CA 1
ATOM 859 C C . THR A 1 106 ? 10.668 -35.290 6.790 1.00 82.31 106 THR A C 1
ATOM 861 O O . THR A 1 106 ? 10.604 -35.288 5.559 1.00 82.31 106 THR A O 1
ATOM 864 N N . ALA A 1 107 ? 11.488 -34.458 7.440 1.00 76.00 107 ALA A N 1
ATOM 865 C CA . ALA A 1 107 ? 12.415 -33.577 6.726 1.00 76.00 107 ALA A CA 1
ATOM 866 C C . ALA A 1 107 ? 13.418 -34.370 5.863 1.00 76.00 107 ALA A C 1
ATOM 868 O O . ALA A 1 107 ? 13.799 -33.912 4.790 1.00 76.00 107 ALA A O 1
ATOM 869 N N . GLU A 1 108 ? 13.796 -35.581 6.286 1.00 77.94 108 GLU A N 1
ATOM 870 C CA . GLU A 1 108 ? 14.658 -36.480 5.511 1.00 77.94 108 GLU A CA 1
ATOM 871 C C . GLU A 1 108 ? 13.956 -37.023 4.260 1.00 77.94 108 GLU A C 1
ATOM 873 O O . GLU A 1 108 ? 14.578 -37.071 3.203 1.00 77.94 108 GLU A O 1
ATOM 878 N N . GLN A 1 109 ? 12.663 -37.366 4.337 1.00 80.12 109 GLN A N 1
ATOM 879 C CA . GLN A 1 109 ? 11.856 -37.765 3.174 1.00 80.12 109 GLN A CA 1
ATOM 880 C C . GLN A 1 109 ? 11.698 -36.604 2.186 1.00 80.12 109 GLN A C 1
ATOM 882 O O . GLN A 1 109 ? 11.978 -36.768 0.998 1.00 80.12 109 GLN A O 1
ATOM 887 N N . ALA A 1 110 ? 11.338 -35.413 2.677 1.00 75.38 110 ALA A N 1
ATOM 888 C CA . ALA A 1 110 ? 11.242 -34.206 1.857 1.00 75.38 110 ALA A CA 1
ATOM 889 C C . ALA A 1 110 ? 12.577 -33.879 1.162 1.00 75.38 110 ALA A C 1
ATOM 891 O O . ALA A 1 110 ? 12.605 -33.625 -0.042 1.00 75.38 110 ALA A O 1
ATOM 892 N N . LEU A 1 111 ? 13.698 -33.949 1.890 1.00 75.88 111 LEU A N 1
ATOM 893 C CA . LEU A 1 111 ? 15.032 -33.725 1.335 1.00 75.88 111 LEU A CA 1
ATOM 894 C C . LEU A 1 111 ? 15.447 -34.840 0.360 1.00 75.88 111 LEU A C 1
ATOM 896 O O . LEU A 1 111 ? 16.089 -34.553 -0.647 1.00 75.88 111 LEU A O 1
ATOM 900 N N . ALA A 1 112 ? 15.101 -36.103 0.619 1.00 79.06 112 ALA A N 1
ATOM 901 C CA . ALA A 1 112 ? 15.407 -37.225 -0.268 1.00 79.06 112 ALA A CA 1
ATOM 902 C C . ALA A 1 112 ? 14.665 -37.108 -1.607 1.00 79.06 112 ALA A C 1
ATOM 904 O O . ALA A 1 112 ? 15.305 -37.198 -2.654 1.00 79.06 112 ALA A O 1
ATOM 905 N N . GLU A 1 113 ? 13.361 -36.819 -1.585 1.00 77.12 113 GLU A N 1
ATOM 906 C CA . GLU A 1 113 ? 12.553 -36.579 -2.790 1.00 77.12 113 GLU A CA 1
ATOM 907 C C . GLU A 1 113 ? 13.020 -35.312 -3.531 1.00 77.12 113 GLU A C 1
ATOM 909 O O . GLU A 1 113 ? 13.211 -35.344 -4.746 1.00 77.12 113 GLU A O 1
ATOM 914 N N . LYS A 1 114 ? 13.345 -34.219 -2.820 1.00 71.50 114 LYS A N 1
ATOM 915 C CA . LYS A 1 114 ? 13.942 -33.004 -3.416 1.00 71.50 114 LYS A CA 1
ATOM 916 C C . LYS A 1 114 ? 15.290 -33.304 -4.091 1.00 71.50 114 LYS A C 1
ATOM 918 O O . LYS A 1 114 ? 15.521 -32.876 -5.220 1.00 71.50 114 LYS A O 1
ATOM 923 N N . ASN A 1 115 ? 16.142 -34.116 -3.461 1.00 73.94 115 ASN A N 1
ATOM 924 C CA . ASN A 1 115 ? 17.405 -34.595 -4.036 1.00 73.94 115 ASN A CA 1
ATOM 925 C C . ASN A 1 115 ? 17.205 -35.563 -5.220 1.00 73.94 115 ASN A C 1
ATOM 927 O O . ASN A 1 115 ? 18.042 -35.592 -6.123 1.00 73.94 115 ASN A O 1
ATOM 931 N N . MET A 1 116 ? 16.133 -36.362 -5.246 1.00 71.81 116 MET A N 1
ATOM 932 C CA . MET A 1 116 ? 15.783 -37.205 -6.397 1.00 71.81 116 MET A CA 1
ATOM 933 C C . MET A 1 116 ? 15.293 -36.353 -7.573 1.00 71.81 116 MET A C 1
ATOM 935 O O . MET A 1 116 ? 15.829 -36.484 -8.672 1.00 71.81 116 MET A O 1
ATOM 939 N N . ALA A 1 117 ? 14.391 -35.399 -7.328 1.00 62.84 117 ALA A N 1
ATOM 940 C CA . ALA A 1 117 ? 13.901 -34.436 -8.317 1.00 62.84 117 ALA A CA 1
ATOM 941 C C . ALA A 1 117 ? 15.003 -33.516 -8.892 1.00 62.84 117 ALA A C 1
ATOM 943 O O . ALA A 1 117 ? 14.832 -32.932 -9.966 1.00 62.84 117 ALA A O 1
ATOM 944 N N . GLU A 1 118 ? 16.145 -33.390 -8.209 1.00 60.88 118 GLU A N 1
ATOM 945 C CA . GLU A 1 118 ? 17.350 -32.741 -8.741 1.00 60.88 118 GLU A CA 1
ATOM 946 C C . GLU A 1 118 ? 18.285 -33.711 -9.483 1.00 60.88 118 GLU A C 1
ATOM 948 O O . GLU A 1 118 ? 18.836 -33.340 -10.521 1.00 60.88 118 GLU A O 1
ATOM 953 N N . LYS A 1 119 ? 18.414 -34.969 -9.039 1.00 56.56 119 LYS A N 1
ATOM 954 C CA . LYS A 1 119 ? 19.230 -35.996 -9.721 1.00 56.56 119 LYS A CA 1
ATOM 955 C C . LYS A 1 119 ? 18.617 -36.516 -11.024 1.00 56.56 119 LYS A C 1
ATOM 957 O O . LYS A 1 119 ? 19.364 -36.840 -11.946 1.00 56.56 119 LYS A O 1
ATOM 962 N N . GLU A 1 120 ? 17.292 -36.565 -11.148 1.00 52.16 120 GLU A N 1
ATOM 963 C CA . GLU A 1 120 ? 16.621 -37.026 -12.375 1.00 52.16 120 GLU A CA 1
ATOM 964 C C . GLU A 1 120 ? 16.688 -36.022 -13.541 1.00 52.16 120 GLU A C 1
ATOM 966 O O . GLU A 1 120 ? 16.327 -36.360 -14.666 1.00 52.16 120 GLU A O 1
ATOM 971 N N . LYS A 1 121 ? 17.233 -34.813 -13.331 1.00 43.41 121 LYS A N 1
ATOM 972 C CA . LYS A 1 121 ? 17.444 -33.822 -14.407 1.00 43.41 121 LYS A CA 1
ATOM 973 C C . LYS A 1 121 ? 18.674 -34.085 -15.288 1.00 43.41 121 LYS A C 1
ATOM 975 O O . LYS A 1 121 ? 18.965 -33.292 -16.183 1.00 43.41 121 LYS A O 1
ATOM 980 N N . LEU A 1 122 ? 19.370 -35.207 -15.090 1.00 33.41 122 LEU A N 1
ATOM 981 C CA . LEU A 1 122 ? 20.346 -35.741 -16.043 1.00 33.41 122 LEU A CA 1
ATOM 982 C C . LEU A 1 122 ? 19.637 -36.656 -17.061 1.00 33.41 122 LEU A C 1
ATOM 984 O O . LEU A 1 122 ? 19.067 -37.674 -16.663 1.00 33.41 122 LEU A O 1
ATOM 988 N N . PRO A 1 123 ? 19.666 -36.346 -18.373 1.00 38.34 123 PRO A N 1
ATOM 989 C CA . PRO A 1 123 ? 18.868 -37.066 -19.360 1.00 38.34 123 PRO A CA 1
ATOM 990 C C . PRO A 1 123 ? 19.367 -38.503 -19.565 1.00 38.34 123 PRO A C 1
ATOM 992 O O . PRO A 1 123 ? 20.367 -38.745 -20.248 1.00 38.34 123 PRO A O 1
ATOM 995 N N . LYS A 1 124 ? 18.618 -39.476 -19.028 1.00 35.28 124 LYS A N 1
ATOM 996 C CA . LYS A 1 124 ? 18.738 -40.897 -19.384 1.00 35.28 124 LYS A CA 1
ATOM 997 C C . LYS A 1 124 ? 18.475 -41.045 -20.889 1.00 35.28 124 LYS A C 1
ATOM 999 O O . LYS A 1 124 ? 17.327 -41.017 -21.328 1.00 35.28 124 LYS A O 1
ATOM 1004 N N . LYS A 1 125 ? 19.535 -41.215 -21.689 1.00 38.19 125 LYS A N 1
ATOM 1005 C CA . LYS A 1 125 ? 19.422 -41.614 -23.101 1.00 38.19 125 LYS A CA 1
ATOM 1006 C C . LYS A 1 125 ? 18.798 -43.010 -23.177 1.00 38.19 125 LYS A C 1
ATOM 1008 O O . LYS A 1 125 ? 19.506 -44.007 -23.055 1.00 38.19 125 LYS A O 1
ATOM 1013 N N . ILE A 1 126 ? 17.489 -43.078 -23.400 1.00 37.19 126 ILE A N 1
ATOM 1014 C CA . ILE A 1 126 ? 16.833 -44.309 -23.846 1.00 37.19 126 ILE A CA 1
ATOM 1015 C C . ILE A 1 126 ? 17.395 -44.623 -25.238 1.00 37.19 126 ILE A C 1
ATOM 1017 O O . ILE A 1 126 ? 17.360 -43.774 -26.130 1.00 37.19 126 ILE A O 1
ATOM 1021 N N . ALA A 1 127 ? 17.984 -45.808 -25.402 1.00 41.56 127 ALA A N 1
ATOM 1022 C CA . ALA A 1 127 ? 18.587 -46.214 -26.666 1.00 41.56 127 ALA A CA 1
ATOM 1023 C C . ALA A 1 127 ? 17.510 -46.398 -27.748 1.00 41.56 127 ALA A C 1
ATOM 1025 O O . ALA A 1 127 ? 16.443 -46.954 -27.480 1.00 41.56 127 ALA A O 1
ATOM 1026 N N . SER A 1 128 ? 17.817 -45.971 -28.977 1.00 50.78 128 SER A N 1
ATOM 1027 C CA . SER A 1 128 ? 16.944 -46.088 -30.159 1.00 50.78 128 SER A CA 1
ATOM 1028 C C . SER A 1 128 ? 16.403 -47.499 -30.372 1.00 50.78 128 SER A C 1
ATOM 1030 O O . SER A 1 128 ? 15.269 -47.684 -30.809 1.00 50.78 128 SER A O 1
ATOM 1032 N N . ASP A 1 129 ? 17.211 -48.493 -30.028 1.00 50.16 129 ASP A N 1
ATOM 1033 C CA . ASP A 1 129 ? 16.993 -49.883 -30.400 1.00 50.16 129 ASP A CA 1
ATOM 1034 C C . ASP A 1 129 ? 15.864 -50.506 -29.560 1.00 50.16 129 ASP A C 1
ATOM 1036 O O . ASP A 1 129 ? 15.085 -51.312 -30.063 1.00 50.16 129 ASP A O 1
ATOM 1040 N N . ALA A 1 130 ? 15.673 -50.045 -28.317 1.00 51.19 130 ALA A N 1
ATOM 1041 C CA . ALA A 1 130 ? 14.532 -50.440 -27.487 1.00 51.19 130 ALA A CA 1
ATOM 1042 C C . ALA A 1 130 ? 13.196 -49.918 -28.054 1.00 51.19 130 ALA A C 1
ATOM 1044 O O . ALA A 1 130 ? 12.187 -50.622 -28.025 1.00 51.19 130 ALA A O 1
ATOM 1045 N N . ALA A 1 131 ? 13.198 -48.712 -28.634 1.00 48.94 131 ALA A N 1
ATOM 1046 C CA . ALA A 1 131 ? 12.026 -48.134 -29.293 1.00 48.94 131 ALA A CA 1
ATOM 1047 C C . ALA A 1 131 ? 11.712 -48.796 -30.651 1.00 48.94 131 ALA A C 1
ATOM 1049 O O . ALA A 1 131 ? 10.579 -48.717 -31.121 1.00 48.94 131 ALA A O 1
ATOM 1050 N N . ALA A 1 132 ? 12.685 -49.473 -31.271 1.00 61.44 132 ALA A N 1
ATOM 1051 C CA . ALA A 1 132 ? 12.452 -50.301 -32.453 1.00 61.44 132 ALA A CA 1
ATOM 1052 C C . ALA A 1 132 ? 11.814 -51.659 -32.100 1.00 61.44 132 ALA A C 1
ATOM 1054 O O . ALA A 1 132 ? 10.971 -52.140 -32.852 1.00 61.44 132 ALA A O 1
ATOM 1055 N N . VAL A 1 133 ? 12.175 -52.252 -30.954 1.00 63.16 133 VAL A N 1
ATOM 1056 C CA . VAL A 1 133 ? 11.678 -53.571 -30.503 1.00 63.16 133 VAL A CA 1
ATOM 1057 C C . VAL A 1 133 ? 10.239 -53.527 -29.969 1.00 63.16 133 VAL A C 1
ATOM 1059 O O . VAL A 1 133 ? 9.499 -54.488 -30.149 1.00 63.16 133 VAL A O 1
ATOM 1062 N N . LEU A 1 134 ? 9.814 -52.425 -29.341 1.00 54.16 134 LEU A N 1
ATOM 1063 C CA . LEU A 1 134 ? 8.444 -52.277 -28.814 1.00 54.16 134 LEU A CA 1
ATOM 1064 C C . LEU A 1 134 ? 7.399 -51.894 -29.880 1.00 54.16 134 LEU A C 1
ATOM 1066 O O . LEU A 1 134 ? 6.196 -51.925 -29.607 1.00 54.16 134 LEU A O 1
ATOM 1070 N N . LYS A 1 135 ? 7.842 -51.528 -31.086 1.00 49.47 135 LYS A N 1
ATOM 1071 C CA . LYS A 1 135 ? 6.989 -51.012 -32.158 1.00 49.47 135 LYS A CA 1
ATOM 1072 C C . LYS A 1 135 ? 6.114 -52.123 -32.744 1.00 49.47 135 LYS A C 1
ATOM 1074 O O . LYS A 1 135 ? 6.630 -53.070 -33.331 1.00 49.47 135 LYS A O 1
ATOM 1079 N N . GLY A 1 136 ? 4.795 -51.996 -32.602 1.00 61.41 136 GLY A N 1
ATOM 1080 C CA . GLY A 1 136 ? 3.842 -53.070 -32.924 1.00 61.41 136 GLY A CA 1
ATOM 1081 C C . GLY A 1 136 ? 3.514 -54.024 -31.764 1.00 61.41 136 GLY A C 1
ATOM 1082 O O . GLY A 1 136 ? 2.999 -55.111 -32.007 1.00 61.41 136 GLY A O 1
ATOM 1083 N N . THR A 1 137 ? 3.786 -53.624 -30.518 1.00 67.06 137 THR A N 1
ATOM 1084 C CA . THR A 1 137 ? 3.214 -54.242 -29.305 1.00 67.06 137 THR A CA 1
ATOM 1085 C C . THR A 1 137 ? 2.167 -53.313 -28.674 1.00 67.06 137 THR A C 1
ATOM 1087 O O . THR A 1 137 ? 2.126 -52.128 -29.005 1.00 67.06 137 THR A O 1
ATOM 1090 N N . ASP A 1 138 ? 1.362 -53.805 -27.724 1.00 48.88 138 ASP A N 1
ATOM 1091 C CA . ASP A 1 138 ? 0.317 -53.020 -27.025 1.00 48.88 138 ASP A CA 1
ATOM 1092 C C . ASP A 1 138 ? 0.844 -51.791 -26.244 1.00 48.88 138 ASP A C 1
ATOM 1094 O O . ASP A 1 138 ? 0.066 -50.982 -25.738 1.00 48.88 138 ASP A O 1
ATOM 1098 N N . PHE A 1 139 ? 2.168 -51.635 -26.153 1.00 49.66 139 PHE A N 1
ATOM 1099 C CA . PHE A 1 139 ? 2.857 -50.510 -25.518 1.00 49.66 139 PHE A CA 1
ATOM 1100 C C . PHE A 1 139 ? 3.298 -49.414 -26.511 1.00 49.66 139 PHE A C 1
ATOM 1102 O O . PHE A 1 139 ? 3.974 -48.468 -26.106 1.00 49.66 139 PHE A O 1
ATOM 1109 N N . ASP A 1 140 ? 2.940 -49.512 -27.798 1.00 53.75 140 ASP A N 1
ATOM 1110 C CA . ASP A 1 140 ? 3.250 -48.487 -28.804 1.00 53.75 140 ASP A CA 1
ATOM 1111 C C . ASP A 1 140 ? 2.425 -47.197 -28.563 1.00 53.75 140 ASP A C 1
ATOM 1113 O O . ASP A 1 140 ? 1.194 -47.213 -28.688 1.00 53.75 140 ASP A O 1
ATOM 1117 N N . PRO A 1 141 ? 3.064 -46.049 -28.252 1.00 40.34 141 PRO A N 1
ATOM 1118 C CA . PRO A 1 141 ? 2.364 -44.825 -27.857 1.00 40.34 141 PRO A CA 1
ATOM 1119 C C . PRO A 1 141 ? 1.637 -44.109 -29.011 1.00 40.34 141 PRO A C 1
ATOM 1121 O O . PRO A 1 141 ? 1.028 -43.065 -28.783 1.00 40.34 141 PRO A O 1
ATOM 1124 N N . SER A 1 142 ? 1.694 -44.621 -30.246 1.00 52.62 142 SER A N 1
ATOM 1125 C CA . SER A 1 142 ? 1.118 -43.962 -31.429 1.00 52.62 142 SER A CA 1
ATOM 1126 C C . SER A 1 142 ? -0.354 -44.298 -31.730 1.00 52.62 142 SER A C 1
ATOM 1128 O O . SER A 1 142 ? -0.929 -43.717 -32.650 1.00 52.62 142 SER A O 1
ATOM 1130 N N . THR A 1 143 ? -0.987 -45.202 -30.972 1.00 44.22 143 THR A N 1
ATOM 1131 C CA . THR A 1 143 ? -2.237 -45.880 -31.389 1.00 44.22 143 THR A CA 1
ATOM 1132 C C . THR A 1 143 ? -3.529 -45.457 -30.672 1.00 44.22 143 THR A C 1
ATOM 1134 O O . THR A 1 143 ? -4.616 -45.817 -31.126 1.00 44.22 143 THR A O 1
ATOM 1137 N N . ARG A 1 144 ? -3.482 -44.671 -29.584 1.00 36.00 144 ARG A N 1
ATOM 1138 C CA . ARG A 1 144 ? -4.696 -44.281 -28.827 1.00 36.00 144 ARG A CA 1
ATOM 1139 C C . ARG A 1 144 ? -5.470 -43.118 -29.464 1.00 36.00 144 ARG A C 1
ATOM 1141 O O . ARG A 1 144 ? -5.406 -41.984 -28.995 1.00 36.00 144 ARG A O 1
ATOM 1148 N N . ALA A 1 145 ? -6.258 -43.425 -30.497 1.00 34.22 145 ALA A N 1
ATOM 1149 C CA . ALA A 1 145 ? -7.192 -42.485 -31.121 1.00 34.22 145 ALA A CA 1
ATOM 1150 C C . ALA A 1 145 ? -8.522 -43.140 -31.569 1.00 34.22 145 ALA A C 1
ATOM 1152 O O . ALA A 1 145 ? -8.778 -43.272 -32.764 1.00 34.22 145 ALA A O 1
ATOM 1153 N N . GLY A 1 146 ? -9.400 -43.473 -30.609 1.00 35.31 146 GLY A N 1
ATOM 1154 C CA . GLY A 1 146 ? -10.845 -43.641 -30.848 1.00 35.31 146 GLY A CA 1
ATOM 1155 C C . GLY A 1 146 ? -11.536 -44.831 -30.161 1.00 35.31 146 GLY A C 1
ATOM 1156 O O . GLY A 1 146 ? -11.017 -45.938 -30.221 1.00 35.31 146 GLY A O 1
ATOM 1157 N N . ILE A 1 147 ? -12.767 -44.578 -29.667 1.00 31.11 147 ILE A N 1
ATOM 1158 C CA . ILE A 1 147 ? -13.876 -45.546 -29.436 1.00 31.11 147 ILE A CA 1
ATOM 1159 C C . ILE A 1 147 ? -13.681 -46.516 -28.228 1.00 31.11 147 ILE A C 1
ATOM 1161 O O . ILE A 1 147 ? -12.554 -46.953 -28.010 1.00 31.11 147 ILE A O 1
ATOM 1165 N N . PRO A 1 148 ? -14.724 -46.954 -27.469 1.00 32.44 148 PRO A N 1
ATOM 1166 C CA . PRO A 1 148 ? -16.091 -46.442 -27.226 1.00 32.44 148 PRO A CA 1
ATOM 1167 C C . PRO A 1 148 ? -16.369 -46.128 -25.722 1.00 32.44 148 PRO A C 1
ATOM 1169 O O . PRO A 1 148 ? -15.469 -46.156 -24.887 1.00 32.44 148 PRO A O 1
ATOM 1172 N N . GLU A 1 149 ? -17.638 -45.894 -25.361 1.00 31.08 149 GLU A N 1
ATOM 1173 C CA . GLU A 1 149 ? -18.150 -46.028 -23.982 1.00 31.08 149 GLU A CA 1
ATOM 1174 C C . GLU A 1 149 ? -18.257 -47.503 -23.528 1.00 31.08 149 GLU A C 1
ATOM 1176 O O . GLU A 1 149 ? -18.635 -48.371 -24.320 1.00 31.08 149 GLU A O 1
ATOM 1181 N N . PRO A 1 150 ? -18.046 -47.769 -22.228 1.00 37.38 150 PRO A N 1
ATOM 1182 C CA . PRO A 1 150 ? -18.827 -48.737 -21.450 1.00 37.38 150 PRO A CA 1
ATOM 1183 C C . PRO A 1 150 ? -19.544 -48.013 -20.283 1.00 37.38 150 PRO A C 1
ATOM 1185 O O . PRO A 1 150 ? -18.936 -47.213 -19.579 1.00 37.38 150 PRO A O 1
ATOM 1188 N N . ALA A 1 151 ? -20.866 -48.111 -20.119 1.00 31.00 151 ALA A N 1
ATOM 1189 C CA . ALA A 1 151 ? -21.651 -49.292 -19.716 1.00 31.00 151 ALA A CA 1
ATOM 1190 C C . ALA A 1 151 ? -21.407 -49.719 -18.248 1.00 31.00 151 ALA A C 1
ATOM 1192 O O . ALA A 1 151 ? -20.268 -49.840 -17.808 1.00 31.00 151 ALA A O 1
ATOM 1193 N N . LEU A 1 152 ? -22.495 -49.914 -17.489 1.00 30.61 152 LEU A N 1
ATOM 1194 C CA . LEU A 1 152 ? -22.478 -50.119 -16.032 1.00 30.61 152 LEU A CA 1
ATOM 1195 C C . LEU A 1 152 ? -21.839 -51.459 -15.625 1.00 30.61 152 LEU A C 1
ATOM 1197 O O . LEU A 1 152 ? -22.147 -52.491 -16.218 1.00 30.61 152 LEU A O 1
ATOM 1201 N N . ASP A 1 153 ? -21.083 -51.453 -14.523 1.00 39.53 153 ASP A N 1
ATOM 1202 C CA . ASP A 1 153 ? -20.776 -52.656 -13.735 1.00 39.53 153 ASP A CA 1
ATOM 1203 C C . ASP A 1 153 ? -21.908 -52.893 -12.702 1.00 39.53 153 ASP A C 1
ATOM 1205 O O . ASP A 1 153 ? -22.127 -52.037 -11.837 1.00 39.53 153 ASP A O 1
ATOM 1209 N N . PRO A 1 154 ? -22.684 -53.992 -12.791 1.00 37.19 154 PRO A N 1
ATOM 1210 C CA . PRO A 1 154 ? -23.949 -54.138 -12.065 1.00 37.19 154 PRO A CA 1
ATOM 1211 C C . PRO A 1 154 ? -23.840 -54.796 -10.670 1.00 37.19 154 PRO A C 1
ATOM 1213 O O . PRO A 1 154 ? -24.861 -55.227 -10.134 1.00 37.19 154 PRO A O 1
ATOM 1216 N N . PHE A 1 155 ? -22.646 -54.915 -10.071 1.00 35.41 155 PHE A N 1
ATOM 1217 C CA . PHE A 1 155 ? -22.402 -55.875 -8.974 1.00 35.41 155 PHE A CA 1
ATOM 1218 C C . PHE A 1 155 ? -22.271 -55.356 -7.526 1.00 35.41 155 PHE A C 1
ATOM 1220 O O . PHE A 1 155 ? -22.012 -56.163 -6.635 1.00 35.41 155 PHE A O 1
ATOM 1227 N N . ASN A 1 156 ? -22.509 -54.072 -7.225 1.00 37.28 156 ASN A N 1
ATOM 1228 C CA . ASN A 1 156 ? -22.458 -53.562 -5.839 1.00 37.28 156 ASN A CA 1
ATOM 1229 C C . ASN A 1 156 ? -23.828 -53.116 -5.291 1.00 37.28 156 ASN A C 1
ATOM 1231 O O . ASN A 1 156 ? -24.234 -51.965 -5.438 1.00 37.28 156 ASN A O 1
ATOM 1235 N N . THR A 1 157 ? -24.517 -54.026 -4.590 1.00 34.38 157 THR A N 1
ATOM 1236 C CA . THR A 1 157 ? -25.663 -53.726 -3.702 1.00 34.38 157 THR A CA 1
ATOM 1237 C C . THR A 1 157 ? -25.366 -54.168 -2.254 1.00 34.38 157 THR A C 1
ATOM 1239 O O . THR A 1 157 ? -24.588 -55.102 -2.060 1.00 34.38 157 THR A O 1
ATOM 1242 N N . PRO A 1 158 ? -25.911 -53.492 -1.218 1.00 40.41 158 PRO A N 1
ATOM 1243 C CA . PRO A 1 158 ? -25.284 -53.467 0.110 1.00 40.41 158 PRO A CA 1
ATOM 1244 C C . PRO A 1 158 ? -25.926 -54.390 1.171 1.00 40.41 158 PRO A C 1
ATOM 1246 O O . PRO A 1 158 ? -27.104 -54.740 1.062 1.00 40.41 158 PRO A O 1
ATOM 1249 N N . PRO A 1 159 ? -25.213 -54.683 2.279 1.00 36.03 159 PRO A N 1
ATOM 1250 C CA . PRO A 1 159 ? -25.814 -55.129 3.535 1.00 36.03 159 PRO A CA 1
ATOM 1251 C C . PRO A 1 159 ? -26.385 -53.949 4.351 1.00 36.03 159 PRO A C 1
ATOM 1253 O O . PRO A 1 159 ? -26.039 -52.787 4.143 1.00 36.03 159 PRO A O 1
ATOM 1256 N N . ARG A 1 160 ? -27.276 -54.250 5.303 1.00 31.66 160 ARG A N 1
ATOM 1257 C CA . ARG A 1 160 ? -28.116 -53.282 6.037 1.00 31.66 160 ARG A CA 1
ATOM 1258 C C . ARG A 1 160 ? -28.136 -53.630 7.539 1.00 31.66 160 ARG A C 1
ATOM 1260 O O . ARG A 1 160 ? -28.055 -54.807 7.875 1.00 31.66 160 ARG A O 1
ATOM 1267 N N . THR A 1 161 ? -28.432 -52.651 8.406 1.00 30.59 161 THR A N 1
ATOM 1268 C CA . THR A 1 161 ? -28.873 -52.812 9.827 1.00 30.59 161 THR A CA 1
ATOM 1269 C C . THR A 1 161 ? -27.762 -53.143 10.886 1.00 30.59 161 THR A C 1
ATOM 1271 O O . THR A 1 161 ? -26.608 -53.244 10.485 1.00 30.59 161 THR A O 1
ATOM 1274 N N . PRO A 1 162 ? -28.014 -53.107 12.229 1.00 35.91 162 PRO A N 1
ATOM 1275 C CA . PRO A 1 162 ? -27.802 -51.872 13.024 1.00 35.91 162 PRO A CA 1
ATOM 1276 C C . PRO A 1 162 ? -27.301 -52.089 14.496 1.00 35.91 162 PRO A C 1
ATOM 1278 O O . PRO A 1 162 ? -26.853 -53.176 14.853 1.00 35.91 162 PRO A O 1
ATOM 1281 N N . SER A 1 163 ? -27.536 -51.086 15.371 1.00 27.69 163 SER A N 1
ATOM 1282 C CA . SER A 1 163 ? -27.718 -51.124 16.855 1.00 27.69 163 SER A CA 1
ATOM 1283 C C . SER A 1 163 ? -26.598 -50.557 17.764 1.00 27.69 163 SER A C 1
ATOM 1285 O O . SER A 1 163 ? -25.493 -50.312 17.298 1.00 27.69 163 SER A O 1
ATOM 1287 N N . ALA A 1 164 ? -26.955 -50.323 19.047 1.00 31.81 164 ALA A N 1
ATOM 1288 C CA . ALA A 1 164 ? -26.254 -49.583 20.127 1.00 31.81 164 ALA A CA 1
ATOM 1289 C C . ALA A 1 164 ? -26.127 -48.046 19.897 1.00 31.81 164 ALA A C 1
ATOM 1291 O O . ALA A 1 164 ? -25.412 -47.618 19.001 1.00 31.81 164 ALA A O 1
ATOM 1292 N N . SER A 1 165 ? -26.940 -47.161 20.511 1.00 30.03 165 SER A N 1
ATOM 1293 C CA . SER A 1 165 ? -27.032 -46.720 21.937 1.00 30.03 165 SER A CA 1
ATOM 1294 C C . SER A 1 165 ? -25.854 -45.830 22.384 1.00 30.03 165 SER A C 1
ATOM 1296 O O . SER A 1 165 ? -24.718 -46.227 22.160 1.00 30.03 165 SER A O 1
ATOM 1298 N N . ALA A 1 166 ? -26.008 -44.675 23.049 1.00 32.72 166 ALA A N 1
ATOM 1299 C CA . ALA A 1 166 ? -27.132 -44.055 23.786 1.00 32.72 166 ALA A CA 1
ATOM 1300 C C . ALA A 1 166 ? -27.036 -42.504 23.649 1.00 32.72 166 ALA A C 1
ATOM 1302 O O . ALA A 1 166 ? -25.928 -41.982 23.610 1.00 32.72 166 ALA A O 1
ATOM 1303 N N . THR A 1 167 ? -28.088 -41.755 23.285 1.00 28.64 167 THR A N 1
ATOM 1304 C CA . THR A 1 167 ? -29.070 -41.051 24.159 1.00 28.64 167 THR A CA 1
ATOM 1305 C C . THR A 1 167 ? -28.495 -40.216 25.315 1.00 28.64 167 THR A C 1
ATOM 1307 O O . THR A 1 167 ? -28.201 -40.781 26.360 1.00 28.64 167 THR A O 1
ATOM 1310 N N . ASP A 1 168 ? -28.417 -38.892 25.113 1.00 31.38 168 ASP A N 1
ATOM 1311 C CA . ASP A 1 168 ? -28.816 -37.789 26.024 1.00 31.38 168 ASP A CA 1
ATOM 1312 C C . ASP A 1 168 ? -28.625 -36.465 25.236 1.00 31.38 168 ASP A C 1
ATOM 1314 O O . ASP A 1 168 ? -27.550 -36.223 24.695 1.00 31.38 168 ASP A O 1
ATOM 1318 N N . HIS A 1 169 ? -29.682 -35.772 24.801 1.00 27.62 169 HIS A N 1
ATOM 1319 C CA . HIS A 1 169 ? -30.546 -34.796 25.495 1.00 27.62 169 HIS A CA 1
ATOM 1320 C C . HIS A 1 169 ? -30.073 -33.321 25.413 1.00 27.62 169 HIS A C 1
ATOM 1322 O O . HIS A 1 169 ? -28.902 -33.000 25.567 1.00 27.62 169 HIS A O 1
ATOM 1328 N N . ASP A 1 170 ? -31.048 -32.442 25.156 1.00 26.88 170 ASP A N 1
ATOM 1329 C CA . ASP A 1 170 ? -31.059 -30.977 25.305 1.00 26.88 170 ASP A CA 1
ATOM 1330 C C . ASP A 1 170 ? -30.067 -30.101 24.502 1.00 26.88 170 ASP A C 1
ATOM 1332 O O . ASP A 1 170 ? -29.132 -29.501 25.029 1.00 26.88 170 ASP A O 1
ATOM 1336 N N . SER A 1 171 ? -30.422 -29.817 23.241 1.00 31.06 171 SER A N 1
ATOM 1337 C CA . SER A 1 171 ? -30.484 -28.416 22.769 1.00 31.06 171 SER A CA 1
ATOM 1338 C C . SER A 1 171 ? -31.488 -28.249 21.618 1.00 31.06 171 SER A C 1
ATOM 1340 O O . SER A 1 171 ? -31.629 -29.122 20.763 1.00 31.06 171 SER A O 1
ATOM 1342 N N . MET A 1 172 ? -32.239 -27.141 21.618 1.00 31.23 172 MET A N 1
ATOM 1343 C CA . MET A 1 172 ? -33.332 -26.915 20.664 1.00 31.23 172 MET A CA 1
ATOM 1344 C C . MET A 1 172 ? -32.848 -26.377 19.312 1.00 31.23 172 MET A C 1
ATOM 1346 O O . MET A 1 172 ? -32.530 -25.199 19.168 1.00 31.23 172 MET A O 1
ATOM 1350 N N . VAL A 1 173 ? -32.953 -27.228 18.296 1.00 36.97 173 VAL A N 1
ATOM 1351 C CA . VAL A 1 173 ? -33.431 -26.850 16.955 1.00 36.97 173 VAL A CA 1
ATOM 1352 C C . VAL A 1 173 ? -34.712 -27.674 16.717 1.00 36.97 173 VAL A C 1
ATOM 1354 O O . VAL A 1 173 ? -34.836 -28.748 17.314 1.00 36.97 173 VAL A O 1
ATOM 1357 N N . PRO A 1 174 ? -35.684 -27.216 15.904 1.00 31.80 174 PRO A N 1
ATOM 1358 C CA . PRO A 1 174 ? -35.551 -27.493 14.473 1.00 31.80 174 PRO A CA 1
ATOM 1359 C C . PRO A 1 174 ? -36.147 -26.428 13.521 1.00 31.80 174 PRO A C 1
ATOM 1361 O O . PRO A 1 174 ? -36.829 -25.490 13.913 1.00 31.80 174 PRO A O 1
ATOM 1364 N N . SER A 1 175 ? -35.861 -26.654 12.238 1.00 28.03 175 SER A N 1
ATOM 1365 C CA . SER A 1 175 ? -36.562 -26.234 11.010 1.00 28.03 175 SER A CA 1
ATOM 1366 C C . SER A 1 175 ? -37.999 -25.687 11.082 1.00 28.03 175 SER A C 1
ATOM 1368 O O . SER A 1 175 ? -38.828 -26.274 11.772 1.00 28.03 175 SER A O 1
ATOM 1370 N N . THR A 1 176 ? -38.351 -24.841 10.099 1.00 27.92 176 THR A N 1
ATOM 1371 C CA . THR A 1 176 ? -39.565 -25.049 9.268 1.00 27.92 176 THR A CA 1
ATOM 1372 C C . THR A 1 176 ? -39.487 -24.358 7.896 1.00 27.92 176 THR A C 1
ATOM 1374 O O . THR A 1 176 ? -39.239 -23.163 7.853 1.00 27.92 176 THR A O 1
ATOM 1377 N N . LEU A 1 177 ? -39.806 -25.132 6.841 1.00 27.12 177 LEU A N 1
ATOM 1378 C CA . LEU A 1 177 ? -40.622 -24.809 5.642 1.00 27.12 177 LEU A CA 1
ATOM 1379 C C . LEU A 1 177 ? -40.227 -23.633 4.702 1.00 27.12 177 LEU A C 1
ATOM 1381 O O . LEU A 1 177 ? -39.911 -22.545 5.155 1.00 27.12 177 LEU A O 1
ATOM 1385 N N . GLY A 1 178 ? -40.333 -23.767 3.369 1.00 27.75 178 GLY A N 1
ATOM 1386 C CA . GLY A 1 178 ? -40.659 -24.951 2.548 1.00 27.75 178 GLY A CA 1
ATOM 1387 C C . GLY A 1 178 ? -41.145 -24.605 1.123 1.00 27.75 178 GLY A C 1
ATOM 1388 O O . GLY A 1 178 ? -41.527 -23.465 0.895 1.00 27.75 178 GLY A O 1
ATOM 1389 N N . TYR A 1 179 ? -41.203 -25.614 0.230 1.00 28.75 179 TYR A N 1
ATOM 1390 C CA . TYR A 1 179 ? -41.677 -25.554 -1.182 1.00 28.75 179 TYR A CA 1
ATOM 1391 C C . TYR A 1 179 ? -40.862 -24.634 -2.133 1.00 28.75 179 TYR A C 1
ATOM 1393 O O . TYR A 1 179 ? -40.187 -23.721 -1.677 1.00 28.75 179 TYR A O 1
ATOM 1401 N N . SER A 1 180 ? -40.879 -24.793 -3.464 1.00 26.06 180 SER A N 1
ATOM 1402 C CA . SER A 1 180 ? -40.955 -25.986 -4.345 1.00 26.06 180 SER A CA 1
ATOM 1403 C C . SER A 1 180 ? -40.680 -25.524 -5.785 1.00 26.06 180 SER A C 1
ATOM 1405 O O . SER A 1 180 ? -41.247 -24.506 -6.174 1.00 26.06 180 SER A O 1
ATOM 1407 N N . ASP A 1 181 ? -39.919 -26.297 -6.570 1.00 26.03 181 ASP A N 1
ATOM 1408 C CA . ASP A 1 181 ? -39.613 -26.039 -7.995 1.00 26.03 181 ASP A CA 1
ATOM 1409 C C . ASP A 1 181 ? -38.821 -24.715 -8.238 1.00 26.03 181 ASP A C 1
ATOM 1411 O O . ASP A 1 181 ? -38.772 -23.833 -7.388 1.00 26.03 181 ASP A O 1
ATOM 1415 N N . ASP A 1 182 ? -38.037 -24.514 -9.301 1.00 30.31 182 ASP A N 1
ATOM 1416 C CA . ASP A 1 182 ? -37.829 -25.288 -10.531 1.00 30.31 182 ASP A CA 1
ATOM 1417 C C . ASP A 1 182 ? -36.411 -25.880 -10.657 1.00 30.31 182 ASP A C 1
ATOM 1419 O O . ASP A 1 182 ? -35.414 -25.304 -10.215 1.00 30.31 182 ASP A O 1
ATOM 1423 N N . ALA A 1 183 ? -36.294 -27.023 -11.340 1.00 27.02 183 ALA A N 1
ATOM 1424 C CA . ALA A 1 183 ? -35.057 -27.804 -11.421 1.00 27.02 183 ALA A CA 1
ATOM 1425 C C . ALA A 1 183 ? -34.402 -27.853 -12.821 1.00 27.02 183 ALA A C 1
ATOM 1427 O O . ALA A 1 183 ? -34.068 -28.938 -13.298 1.00 27.02 183 ALA A O 1
ATOM 1428 N N . THR A 1 184 ? -34.113 -26.708 -13.458 1.00 28.14 184 THR A N 1
ATOM 1429 C CA . THR A 1 184 ? -33.251 -26.663 -14.670 1.00 28.14 184 THR A CA 1
ATOM 1430 C C . THR A 1 184 ? -32.540 -25.320 -14.887 1.00 28.14 184 THR A C 1
ATOM 1432 O O . THR A 1 184 ? -33.160 -24.375 -15.356 1.00 28.14 184 THR A O 1
ATOM 1435 N N . THR A 1 185 ? -31.221 -25.247 -14.626 1.00 31.11 185 THR A N 1
ATOM 1436 C CA . THR A 1 185 ? -30.252 -24.343 -15.321 1.00 31.11 185 THR A CA 1
ATOM 1437 C C . THR A 1 185 ? -28.803 -24.531 -14.839 1.00 31.11 185 THR A C 1
ATOM 1439 O O . THR A 1 185 ? -27.896 -24.690 -15.650 1.00 31.11 185 THR A O 1
ATOM 1442 N N . LEU A 1 186 ? -28.553 -24.556 -13.524 1.00 30.94 186 LEU A N 1
ATOM 1443 C CA . LEU A 1 186 ? -27.206 -24.365 -12.942 1.00 30.94 186 LEU A CA 1
ATOM 1444 C C . LEU A 1 186 ? -26.360 -25.646 -12.727 1.00 30.94 186 LEU A C 1
ATOM 1446 O O . LEU A 1 186 ? -25.605 -25.743 -11.762 1.00 30.94 186 LEU A O 1
ATOM 1450 N N . ARG A 1 187 ? -26.437 -26.644 -13.622 1.00 27.89 187 ARG A N 1
ATOM 1451 C CA . ARG A 1 187 ? -25.610 -27.880 -13.535 1.00 27.89 187 ARG A CA 1
ATOM 1452 C C . ARG A 1 187 ? -24.309 -27.870 -14.356 1.00 27.89 187 ARG A C 1
ATOM 1454 O O . ARG A 1 187 ? -23.606 -28.876 -14.396 1.00 27.89 187 ARG A O 1
ATOM 1461 N N . ALA A 1 188 ? -23.943 -26.739 -14.956 1.00 28.78 188 ALA A N 1
ATOM 1462 C CA . ALA A 1 188 ? -22.713 -26.572 -15.735 1.00 28.78 188 ALA A CA 1
ATOM 1463 C C . ALA A 1 188 ? -21.598 -25.869 -14.927 1.00 28.78 188 ALA A C 1
ATOM 1465 O O . ALA A 1 188 ? -21.233 -24.738 -15.230 1.00 28.78 188 ALA A O 1
ATOM 1466 N N . GLY A 1 189 ? -21.057 -26.520 -13.886 1.00 34.03 189 GLY A N 1
ATOM 1467 C CA . GLY A 1 189 ? -19.962 -25.911 -13.108 1.00 34.03 189 GLY A CA 1
ATOM 1468 C C . GLY A 1 189 ? -19.485 -26.612 -11.831 1.00 34.03 189 GLY A C 1
ATOM 1469 O O . GLY A 1 189 ? -18.525 -26.141 -11.228 1.00 34.03 189 GLY A O 1
ATOM 1470 N N . THR A 1 190 ? -20.094 -27.721 -11.394 1.00 42.75 190 THR A N 1
ATOM 1471 C CA . THR A 1 190 ? -19.632 -28.452 -10.197 1.00 42.75 190 THR A CA 1
ATOM 1472 C C . THR A 1 190 ? -18.245 -29.063 -10.426 1.00 42.75 190 THR A C 1
ATOM 1474 O O . THR A 1 190 ? -18.128 -30.124 -11.045 1.00 42.75 190 THR A O 1
ATOM 1477 N N . ILE A 1 191 ? -17.193 -28.392 -9.942 1.00 55.44 191 ILE A N 1
ATOM 1478 C CA . ILE A 1 191 ? -15.803 -28.848 -10.064 1.00 55.44 191 ILE A CA 1
ATOM 1479 C C . ILE A 1 191 ? -15.649 -30.145 -9.271 1.00 55.44 191 ILE A C 1
ATOM 1481 O O . ILE A 1 191 ? -15.695 -30.152 -8.043 1.00 55.44 191 ILE A O 1
ATOM 1485 N N . ASP A 1 192 ? -15.439 -31.251 -9.978 1.00 68.75 192 ASP A N 1
ATOM 1486 C CA . ASP A 1 192 ? -15.190 -32.542 -9.351 1.00 68.75 192 ASP A CA 1
ATOM 1487 C C . ASP A 1 192 ? -13.767 -32.572 -8.773 1.00 68.75 192 ASP A C 1
ATOM 1489 O O . ASP A 1 192 ? -12.795 -32.959 -9.432 1.00 68.75 192 ASP A O 1
ATOM 1493 N N . HIS A 1 193 ? -13.650 -32.111 -7.524 1.00 76.75 193 HIS A N 1
ATOM 1494 C CA . HIS A 1 193 ? -12.384 -32.009 -6.803 1.00 76.75 193 HIS A CA 1
ATOM 1495 C C . HIS A 1 193 ? -11.622 -33.344 -6.768 1.00 76.75 193 HIS A C 1
ATOM 1497 O O . HIS A 1 193 ? -10.392 -33.335 -6.785 1.00 76.75 193 HIS A O 1
ATOM 1503 N N . SER A 1 194 ? -12.332 -34.483 -6.778 1.00 78.19 194 SER A N 1
ATOM 1504 C CA . SER A 1 194 ? -11.717 -35.815 -6.784 1.00 78.19 194 SER A CA 1
ATOM 1505 C C . SER A 1 194 ? -10.906 -36.055 -8.060 1.00 78.19 194 SER A C 1
ATOM 1507 O O . SER A 1 194 ? -9.720 -36.377 -7.985 1.00 78.19 194 SER A O 1
ATOM 1509 N N . LYS A 1 195 ? -11.501 -35.784 -9.230 1.00 82.19 195 LYS A N 1
ATOM 1510 C CA . LYS A 1 195 ? -10.842 -35.910 -10.537 1.00 82.19 195 LYS A CA 1
ATOM 1511 C C . LYS A 1 195 ? -9.669 -34.943 -10.673 1.00 82.19 195 LYS A C 1
ATOM 1513 O O . LYS A 1 195 ? -8.628 -35.319 -11.205 1.00 82.19 195 LYS A O 1
ATOM 1518 N N . ARG A 1 196 ? -9.814 -33.708 -10.175 1.00 82.19 196 ARG A N 1
ATOM 1519 C CA . ARG A 1 196 ? -8.754 -32.693 -10.279 1.00 82.19 196 ARG A CA 1
ATOM 1520 C C . ARG A 1 196 ? -7.551 -32.999 -9.383 1.00 82.19 196 ARG A C 1
ATOM 1522 O O . ARG A 1 196 ? -6.420 -32.773 -9.799 1.00 82.19 196 ARG A O 1
ATOM 1529 N N . ALA A 1 197 ? -7.779 -33.546 -8.188 1.00 82.56 197 ALA A N 1
ATOM 1530 C CA . ALA A 1 197 ? -6.698 -34.019 -7.329 1.00 82.56 197 ALA A CA 1
ATOM 1531 C C . ALA A 1 197 ? -6.026 -35.284 -7.886 1.00 82.56 197 ALA A C 1
ATOM 1533 O O . ALA A 1 197 ? -4.801 -35.361 -7.878 1.00 82.56 197 ALA A O 1
ATOM 1534 N N . ALA A 1 198 ? -6.802 -36.235 -8.423 1.00 83.62 198 ALA A N 1
ATOM 1535 C CA . ALA A 1 198 ? -6.263 -37.431 -9.072 1.00 83.62 198 ALA A CA 1
ATOM 1536 C C . ALA A 1 198 ? -5.316 -37.068 -10.229 1.00 83.62 198 ALA A C 1
ATOM 1538 O O . ALA A 1 198 ? -4.172 -37.517 -10.231 1.00 83.62 198 ALA A O 1
ATOM 1539 N N . ALA A 1 199 ? -5.747 -36.171 -11.126 1.00 83.75 199 ALA A N 1
ATOM 1540 C CA . ALA A 1 199 ? -4.919 -35.670 -12.222 1.00 83.75 199 ALA A CA 1
ATOM 1541 C C . ALA A 1 199 ? -3.630 -34.982 -11.732 1.00 83.75 199 ALA A C 1
ATOM 1543 O O . ALA A 1 199 ? -2.576 -35.178 -12.326 1.00 83.75 199 ALA A O 1
ATOM 1544 N N . ALA A 1 200 ? -3.679 -34.232 -10.624 1.00 83.88 200 ALA A N 1
ATOM 1545 C CA . ALA A 1 200 ? -2.486 -33.613 -10.045 1.00 83.88 200 ALA A CA 1
ATOM 1546 C C . ALA A 1 200 ? -1.480 -34.652 -9.503 1.00 83.88 200 ALA A C 1
ATOM 1548 O O . ALA A 1 200 ? -0.275 -34.488 -9.691 1.00 83.88 200 ALA A O 1
ATOM 1549 N N . PHE A 1 201 ? -1.939 -35.741 -8.872 1.00 87.19 201 PHE A N 1
ATOM 1550 C CA . PHE A 1 201 ? -1.047 -36.840 -8.471 1.00 87.19 201 PHE A CA 1
ATOM 1551 C C . PHE A 1 201 ? -0.405 -37.527 -9.688 1.00 87.19 201 PHE A C 1
ATOM 1553 O O . PHE A 1 201 ? 0.801 -37.785 -9.667 1.00 87.19 201 PHE A O 1
ATOM 1560 N N . ASP A 1 202 ? -1.176 -37.751 -10.758 1.00 82.75 202 ASP A N 1
ATOM 1561 C CA . ASP A 1 202 ? -0.681 -38.354 -12.001 1.00 82.75 202 ASP A CA 1
ATOM 1562 C C . ASP A 1 202 ? 0.347 -37.439 -12.708 1.00 82.75 202 ASP A C 1
ATOM 1564 O O . ASP A 1 202 ? 1.416 -37.906 -13.106 1.00 82.75 202 ASP A O 1
ATOM 1568 N N . GLU A 1 203 ? 0.090 -36.123 -12.786 1.00 79.75 203 GLU A N 1
ATOM 1569 C CA . GLU A 1 203 ? 1.038 -35.096 -13.272 1.00 79.75 203 GLU A CA 1
ATOM 1570 C C . GLU A 1 203 ? 2.367 -35.098 -12.497 1.00 79.75 203 GLU A C 1
ATOM 1572 O O . GLU A 1 203 ? 3.426 -34.838 -13.070 1.00 79.75 203 GLU A O 1
ATOM 1577 N N . ALA A 1 204 ? 2.319 -35.379 -11.192 1.00 72.75 204 ALA A N 1
ATOM 1578 C CA . ALA A 1 204 ? 3.479 -35.383 -10.304 1.00 72.75 204 ALA A CA 1
ATOM 1579 C C . ALA A 1 204 ? 4.240 -36.724 -10.265 1.00 72.75 204 ALA A C 1
ATOM 1581 O O . ALA A 1 204 ? 5.247 -36.824 -9.560 1.00 72.75 204 ALA A O 1
ATOM 1582 N N . GLY A 1 205 ? 3.778 -37.769 -10.966 1.00 76.06 205 GLY A N 1
ATOM 1583 C CA . GLY A 1 205 ? 4.353 -39.118 -10.849 1.00 76.06 205 GLY A CA 1
ATOM 1584 C C . GLY A 1 205 ? 4.207 -39.713 -9.439 1.00 76.06 205 GLY A C 1
ATOM 1585 O O . GLY A 1 205 ? 5.065 -40.470 -8.964 1.00 76.06 205 GLY A O 1
ATOM 1586 N N . ALA A 1 206 ? 3.147 -39.323 -8.731 1.00 76.00 206 ALA A N 1
ATOM 1587 C CA . ALA A 1 206 ? 2.804 -39.826 -7.412 1.00 76.00 206 ALA A CA 1
ATOM 1588 C C . ALA A 1 206 ? 1.848 -41.030 -7.517 1.00 76.00 206 ALA A C 1
ATOM 1590 O O . ALA A 1 206 ? 1.189 -41.235 -8.532 1.00 76.00 206 ALA A O 1
ATOM 1591 N N . LEU A 1 207 ? 1.781 -41.854 -6.468 1.00 76.25 207 LEU A N 1
ATOM 1592 C CA . LEU A 1 207 ? 0.773 -42.918 -6.393 1.00 76.25 207 LEU A CA 1
ATOM 1593 C C . LEU A 1 207 ? -0.569 -42.320 -5.953 1.00 76.25 207 LEU A C 1
ATOM 1595 O O . LEU A 1 207 ? -0.597 -41.338 -5.216 1.00 76.25 207 LEU A O 1
ATOM 1599 N N . GLN A 1 208 ? -1.688 -42.921 -6.355 1.00 79.94 208 GLN A N 1
ATOM 1600 C CA . GLN A 1 208 ? -2.997 -42.490 -5.857 1.00 79.94 208 GLN A CA 1
ATOM 1601 C C . GLN A 1 208 ? -3.121 -42.844 -4.352 1.00 79.94 208 GLN A C 1
ATOM 1603 O O . GLN A 1 208 ? -2.962 -44.017 -4.002 1.00 79.94 208 GLN A O 1
ATOM 1608 N N . PRO A 1 209 ? -3.362 -41.873 -3.441 1.00 72.38 209 PRO A N 1
ATOM 1609 C CA . PRO A 1 209 ? -3.180 -42.098 -2.002 1.00 72.38 209 PRO A CA 1
ATOM 1610 C C . PRO A 1 209 ? -4.238 -43.012 -1.360 1.00 72.38 209 PRO A C 1
ATOM 1612 O O . PRO A 1 209 ? -5.407 -43.018 -1.764 1.00 72.38 209 PRO A O 1
ATOM 1615 N N . PHE A 1 210 ? -3.877 -43.694 -0.265 1.00 65.50 210 PHE A N 1
ATOM 1616 C CA . PHE A 1 210 ? -4.776 -44.559 0.521 1.00 65.50 210 PHE A CA 1
ATOM 1617 C C . PHE A 1 210 ? -5.875 -43.776 1.267 1.00 65.50 210 PHE A C 1
ATOM 1619 O O . PHE A 1 210 ? -5.624 -42.744 1.887 1.00 65.50 210 PHE A O 1
ATOM 1626 N N . THR A 1 211 ? -7.118 -44.261 1.214 1.00 72.94 211 THR A N 1
ATOM 1627 C CA . THR A 1 211 ? -8.327 -43.527 1.652 1.00 72.94 211 THR A CA 1
ATOM 1628 C C . THR A 1 211 ? -8.602 -43.531 3.159 1.00 72.94 211 THR A C 1
ATOM 1630 O O . THR A 1 211 ? -9.455 -42.778 3.610 1.00 72.94 211 THR A O 1
ATOM 1633 N N . VAL A 1 212 ? -7.886 -44.339 3.947 1.00 80.50 212 VAL A N 1
ATOM 1634 C CA . VAL A 1 212 ? -8.154 -44.559 5.388 1.00 80.50 212 VAL A CA 1
ATOM 1635 C C . VAL A 1 212 ? -7.681 -43.392 6.282 1.00 80.50 212 VAL A C 1
ATOM 1637 O O . VAL A 1 212 ? -7.970 -43.357 7.475 1.00 80.50 212 VAL A O 1
ATOM 1640 N N . GLN A 1 213 ? -6.954 -42.419 5.728 1.00 84.75 213 GLN A N 1
ATOM 1641 C CA . GLN A 1 213 ? -6.368 -41.308 6.486 1.00 84.75 213 GLN A CA 1
ATOM 1642 C C . GLN A 1 213 ? -7.378 -40.183 6.801 1.00 84.75 213 GLN A C 1
ATOM 1644 O O . GLN A 1 213 ? -8.207 -39.845 5.950 1.00 84.75 213 GLN A O 1
ATOM 1649 N N . PRO A 1 214 ? -7.297 -39.552 7.991 1.00 85.25 214 PRO A N 1
ATOM 1650 C CA . PRO A 1 214 ? -8.191 -38.461 8.381 1.00 85.25 214 PRO A CA 1
ATOM 1651 C C . PRO A 1 214 ? -8.069 -37.240 7.455 1.00 85.25 214 PRO A C 1
ATOM 1653 O O . PRO A 1 214 ? -7.016 -36.986 6.870 1.00 85.25 214 PRO A O 1
ATOM 1656 N N . PHE A 1 215 ? -9.169 -36.490 7.324 1.00 87.81 215 PHE A N 1
ATOM 1657 C CA . PHE A 1 215 ? -9.329 -35.290 6.480 1.00 87.81 215 PHE A CA 1
ATOM 1658 C C . PHE A 1 215 ? -8.985 -35.434 4.982 1.00 87.81 215 PHE A C 1
ATOM 1660 O O . PHE A 1 215 ? -8.888 -34.437 4.264 1.00 87.81 215 PHE A O 1
ATOM 1667 N N . ARG A 1 216 ? -8.867 -36.657 4.454 1.00 88.88 216 ARG A N 1
ATOM 1668 C CA . ARG A 1 216 ? -8.505 -36.912 3.049 1.00 88.88 216 ARG A CA 1
ATOM 1669 C C . ARG A 1 216 ? -9.385 -36.183 2.017 1.00 88.88 216 ARG A C 1
ATOM 1671 O O . ARG A 1 216 ? -8.866 -35.716 1.003 1.00 88.88 216 ARG A O 1
ATOM 1678 N N . GLU A 1 217 ? -10.686 -36.035 2.258 1.00 84.19 217 GLU A N 1
ATOM 1679 C CA . GLU A 1 217 ? -11.597 -35.281 1.373 1.00 84.19 217 GLU A CA 1
ATOM 1680 C C . GLU A 1 217 ? -11.349 -33.763 1.390 1.00 84.19 217 GLU A C 1
ATOM 1682 O O . GLU A 1 217 ? -11.592 -33.064 0.407 1.00 84.19 217 GLU A O 1
ATOM 1687 N N . GLU A 1 218 ? -10.859 -33.228 2.506 1.00 88.00 218 GLU A N 1
ATOM 1688 C CA . GLU A 1 218 ? -10.488 -31.820 2.637 1.00 88.00 218 GLU A CA 1
ATOM 1689 C C . GLU A 1 218 ? -9.172 -31.542 1.910 1.00 88.00 218 GLU A C 1
ATOM 1691 O O . GLU A 1 218 ? -9.122 -30.648 1.071 1.00 88.00 218 GLU A O 1
ATOM 1696 N N . ILE A 1 219 ? -8.164 -32.399 2.108 1.00 88.44 219 ILE A N 1
ATOM 1697 C CA . ILE A 1 219 ? -6.922 -32.407 1.318 1.00 88.44 219 ILE A CA 1
ATOM 1698 C C . ILE A 1 219 ? -7.228 -32.473 -0.186 1.00 88.44 219 ILE A C 1
ATOM 1700 O O . ILE A 1 219 ? -6.666 -31.714 -0.970 1.00 88.44 219 ILE A O 1
ATOM 1704 N N . THR A 1 220 ? -8.175 -33.323 -0.591 1.00 87.25 220 THR A N 1
ATOM 1705 C CA . THR A 1 220 ? -8.617 -33.460 -1.991 1.00 87.25 220 THR A CA 1
ATOM 1706 C C . THR A 1 220 ? -9.228 -32.157 -2.534 1.00 87.25 220 THR A C 1
ATOM 1708 O O . THR A 1 220 ? -8.889 -31.731 -3.640 1.00 87.25 220 THR A O 1
ATOM 1711 N N . ARG A 1 221 ? -10.073 -31.470 -1.750 1.00 85.62 221 ARG A N 1
ATOM 1712 C CA . ARG A 1 221 ? -10.616 -30.144 -2.107 1.00 85.62 221 ARG A CA 1
ATOM 1713 C C . ARG A 1 221 ? -9.524 -29.079 -2.202 1.00 85.62 221 ARG A C 1
ATOM 1715 O O . ARG A 1 221 ? -9.500 -28.331 -3.174 1.00 85.62 221 ARG A O 1
ATOM 1722 N N . ILE A 1 222 ? -8.595 -29.048 -1.249 1.00 88.56 222 ILE A N 1
ATOM 1723 C CA . ILE A 1 222 ? -7.490 -28.083 -1.213 1.00 88.56 222 ILE A CA 1
ATOM 1724 C C . ILE A 1 222 ? -6.531 -28.279 -2.388 1.00 88.56 222 ILE A C 1
ATOM 1726 O O . ILE A 1 222 ? -6.155 -27.291 -3.016 1.00 88.56 222 ILE A O 1
ATOM 1730 N N . ILE A 1 223 ? -6.225 -29.524 -2.776 1.00 88.56 223 ILE A N 1
ATOM 1731 C CA . ILE A 1 223 ? -5.471 -29.793 -4.008 1.00 88.56 223 ILE A CA 1
ATOM 1732 C C . ILE A 1 223 ? -6.196 -29.186 -5.216 1.00 88.56 223 ILE A C 1
ATOM 1734 O O . ILE A 1 223 ? -5.595 -28.439 -5.983 1.00 88.56 223 ILE A O 1
ATOM 1738 N N . ALA A 1 224 ? -7.500 -29.429 -5.355 1.00 86.94 224 ALA A N 1
ATOM 1739 C CA . ALA A 1 224 ? -8.291 -28.939 -6.484 1.00 86.94 224 ALA A CA 1
ATOM 1740 C C . ALA A 1 224 ? -8.522 -27.408 -6.522 1.00 86.94 224 ALA A C 1
ATOM 1742 O O . ALA A 1 224 ? -8.863 -26.882 -7.586 1.00 86.94 224 ALA A O 1
ATOM 1743 N N . ILE A 1 225 ? -8.368 -26.703 -5.394 1.00 84.69 225 ILE A N 1
ATOM 1744 C CA . ILE A 1 225 ? -8.587 -25.249 -5.271 1.00 84.69 225 ILE A CA 1
ATOM 1745 C C . ILE A 1 225 ? -7.265 -24.461 -5.341 1.00 84.69 225 ILE A C 1
ATOM 1747 O O . ILE A 1 225 ? -7.217 -23.444 -6.035 1.00 84.69 225 ILE A O 1
ATOM 1751 N N . TYR A 1 226 ? -6.210 -24.938 -4.666 1.00 87.81 226 TYR A N 1
ATOM 1752 C CA . TYR A 1 226 ? -4.972 -24.186 -4.401 1.00 87.81 226 TYR A CA 1
ATOM 1753 C C . TYR A 1 226 ? -3.702 -24.733 -5.087 1.00 87.81 226 TYR A C 1
ATOM 1755 O O . TYR A 1 226 ? -2.712 -24.009 -5.150 1.00 87.81 226 TYR A O 1
ATOM 1763 N N . ILE A 1 227 ? -3.682 -25.986 -5.572 1.00 88.56 227 ILE A N 1
ATOM 1764 C CA . ILE A 1 227 ? -2.434 -26.682 -5.986 1.00 88.56 227 ILE A CA 1
ATOM 1765 C C . ILE A 1 227 ? -2.484 -27.217 -7.428 1.00 88.56 227 ILE A C 1
ATOM 1767 O O . ILE A 1 227 ? -1.475 -27.197 -8.131 1.00 88.56 227 ILE A O 1
ATOM 1771 N N . ALA A 1 228 ? -3.628 -27.746 -7.862 1.00 85.44 228 ALA A N 1
ATOM 1772 C CA . ALA A 1 228 ? -3.820 -28.278 -9.207 1.00 85.44 228 ALA A CA 1
ATOM 1773 C C . ALA A 1 228 ? -3.982 -27.141 -10.227 1.00 85.44 228 ALA A C 1
ATOM 1775 O O . ALA A 1 228 ? -4.613 -26.123 -9.932 1.00 85.44 228 ALA A O 1
ATOM 1776 N N . ASP A 1 229 ? -3.457 -27.319 -11.441 1.00 81.62 229 ASP A N 1
ATOM 1777 C CA . ASP A 1 229 ? -3.343 -26.209 -12.391 1.00 81.62 229 ASP A CA 1
ATOM 1778 C C . ASP A 1 229 ? -4.722 -25.687 -12.826 1.00 81.62 229 ASP A C 1
ATOM 1780 O O . ASP A 1 229 ? -5.653 -26.442 -13.133 1.00 81.62 229 ASP A O 1
ATOM 1784 N N . GLY A 1 230 ? -4.866 -24.359 -12.790 1.00 76.88 230 GLY A N 1
ATOM 1785 C CA . GLY A 1 230 ? -6.140 -23.656 -12.961 1.00 76.88 230 GLY A CA 1
ATOM 1786 C C . GLY A 1 230 ? -7.106 -23.772 -11.770 1.00 76.88 230 GLY A C 1
ATOM 1787 O O . GLY A 1 230 ? -8.313 -23.587 -11.959 1.00 76.88 230 GLY A O 1
ATOM 1788 N N . GLY A 1 231 ? -6.633 -24.153 -10.579 1.00 75.00 231 GLY A N 1
ATOM 1789 C CA . GLY A 1 231 ? -7.387 -24.020 -9.329 1.00 75.00 231 GLY A CA 1
ATOM 1790 C C . GLY A 1 231 ? -7.866 -22.577 -9.130 1.00 75.00 231 GLY A C 1
ATOM 1791 O O . GLY A 1 231 ? -7.170 -21.633 -9.497 1.00 75.00 231 GLY A O 1
ATOM 1792 N N . SER A 1 232 ? -9.066 -22.387 -8.573 1.00 76.75 232 SER A N 1
ATOM 1793 C CA . SER A 1 232 ? -9.702 -21.060 -8.460 1.00 76.75 232 SER A CA 1
ATOM 1794 C C . SER A 1 232 ? -8.981 -20.087 -7.521 1.00 76.75 232 SER A C 1
ATOM 1796 O O . SER A 1 232 ? -9.354 -18.918 -7.459 1.00 76.75 232 SER A O 1
ATOM 1798 N N . ARG A 1 233 ? -7.995 -20.586 -6.767 1.00 79.44 233 ARG A N 1
ATOM 1799 C CA . ARG A 1 233 ? -7.150 -19.874 -5.804 1.00 79.44 233 ARG A CA 1
ATOM 1800 C C . ARG A 1 233 ? -5.715 -20.431 -5.854 1.00 79.44 233 ARG A C 1
ATOM 1802 O O . ARG A 1 233 ? -5.103 -20.693 -4.825 1.00 79.44 233 ARG A O 1
ATOM 1809 N N . LEU A 1 234 ? -5.219 -20.710 -7.064 1.00 85.31 234 LEU A N 1
ATOM 1810 C CA . LEU A 1 234 ? -3.915 -21.341 -7.304 1.00 85.31 234 LEU A CA 1
ATOM 1811 C C . LEU A 1 234 ? -2.769 -20.564 -6.635 1.00 85.31 234 LEU A C 1
ATOM 1813 O O . LEU A 1 234 ? -2.533 -19.400 -6.949 1.00 85.31 234 LEU A O 1
ATOM 1817 N N . LEU A 1 235 ? -2.025 -21.235 -5.757 1.00 85.38 235 LEU A N 1
ATOM 1818 C CA . LEU A 1 235 ? -0.855 -20.668 -5.092 1.00 85.38 235 LEU A CA 1
ATOM 1819 C C . LEU A 1 235 ? 0.331 -20.550 -6.056 1.00 85.38 235 LEU A C 1
ATOM 1821 O O . LEU A 1 235 ? 0.566 -21.423 -6.893 1.00 85.38 235 LEU A O 1
ATOM 1825 N N . ASN A 1 236 ? 1.141 -19.508 -5.873 1.00 81.69 236 ASN A N 1
ATOM 1826 C CA . ASN A 1 236 ? 2.339 -19.228 -6.670 1.00 81.69 236 ASN A CA 1
ATOM 1827 C C . ASN A 1 236 ? 3.536 -20.121 -6.263 1.00 81.69 236 ASN A C 1
ATOM 1829 O O . ASN A 1 236 ? 4.570 -19.639 -5.804 1.00 81.69 236 ASN A O 1
ATOM 1833 N N . LEU A 1 237 ? 3.366 -21.441 -6.378 1.00 78.69 237 LEU A N 1
ATOM 1834 C CA . LEU A 1 237 ? 4.358 -22.458 -6.015 1.00 78.69 237 LEU A CA 1
ATOM 1835 C C . LEU A 1 237 ? 5.229 -22.840 -7.214 1.00 78.69 237 LEU A C 1
ATOM 1837 O O . LEU A 1 237 ? 4.754 -22.917 -8.349 1.00 78.69 237 LEU A O 1
ATOM 1841 N N . SER A 1 238 ? 6.504 -23.162 -6.977 1.00 79.94 238 SER A N 1
ATOM 1842 C CA . SER A 1 238 ? 7.334 -23.714 -8.049 1.00 79.94 238 SER A CA 1
ATOM 1843 C C . SER A 1 238 ? 6.877 -25.127 -8.432 1.00 79.94 238 SER A C 1
ATOM 1845 O O . SER A 1 238 ? 6.391 -25.896 -7.603 1.00 79.94 238 SER A O 1
ATOM 1847 N N . ALA A 1 239 ? 7.124 -25.535 -9.681 1.00 77.94 239 ALA A N 1
ATOM 1848 C CA . ALA A 1 239 ? 6.845 -26.905 -10.123 1.00 77.94 239 ALA A CA 1
ATOM 1849 C C . ALA A 1 239 ? 7.611 -27.977 -9.310 1.00 77.94 239 ALA A C 1
ATOM 1851 O O . ALA A 1 239 ? 7.161 -29.118 -9.239 1.00 77.94 239 ALA A O 1
ATOM 1852 N N . LYS A 1 240 ? 8.740 -27.620 -8.666 1.00 77.31 240 LYS A N 1
ATOM 1853 C CA . LYS A 1 240 ? 9.419 -28.491 -7.689 1.00 77.31 240 LYS A CA 1
ATOM 1854 C C . LYS A 1 240 ? 8.560 -28.670 -6.434 1.00 77.31 240 LYS A C 1
ATOM 1856 O O . LYS A 1 240 ? 8.319 -29.799 -6.023 1.00 77.31 240 LYS A O 1
ATOM 1861 N N . GLU A 1 241 ? 8.113 -27.569 -5.833 1.00 81.50 241 GLU A N 1
ATOM 1862 C CA . GLU A 1 241 ? 7.329 -27.579 -4.591 1.00 81.50 241 GLU A CA 1
ATOM 1863 C C . GLU A 1 241 ? 5.951 -28.215 -4.807 1.00 81.50 241 GLU A C 1
ATOM 1865 O O . GLU A 1 241 ? 5.565 -29.060 -4.006 1.00 81.50 241 GLU A O 1
ATOM 1870 N N . LYS A 1 242 ? 5.269 -27.935 -5.932 1.00 86.25 242 LYS A N 1
ATOM 1871 C CA . LYS A 1 242 ? 4.037 -28.638 -6.347 1.00 86.25 242 LYS A CA 1
ATOM 1872 C C . LYS A 1 242 ? 4.258 -30.158 -6.416 1.00 86.25 242 LYS A C 1
ATOM 1874 O O . LYS A 1 242 ? 3.470 -30.909 -5.847 1.00 86.25 242 LYS A O 1
ATOM 1879 N N . ALA A 1 243 ? 5.332 -30.623 -7.062 1.00 84.56 243 ALA A N 1
ATOM 1880 C CA . ALA A 1 243 ? 5.616 -32.055 -7.192 1.00 84.56 243 ALA A CA 1
ATOM 1881 C C . ALA A 1 243 ? 5.971 -32.724 -5.850 1.00 84.56 243 ALA A C 1
ATOM 1883 O O . ALA A 1 243 ? 5.418 -33.774 -5.531 1.00 84.56 243 ALA A O 1
ATOM 1884 N N . VAL A 1 244 ? 6.840 -32.111 -5.033 1.00 84.94 244 VAL A N 1
ATOM 1885 C CA . VAL A 1 244 ? 7.210 -32.639 -3.702 1.00 84.94 244 VAL A CA 1
ATOM 1886 C C . VAL A 1 244 ? 6.003 -32.653 -2.756 1.00 84.94 244 VAL A C 1
ATOM 1888 O O . VAL A 1 244 ? 5.810 -33.628 -2.034 1.00 84.94 244 VAL A O 1
ATOM 1891 N N . LEU A 1 245 ? 5.147 -31.628 -2.807 1.00 89.44 245 LEU A N 1
ATOM 1892 C CA . LEU A 1 245 ? 3.887 -31.575 -2.064 1.00 89.44 245 LEU A CA 1
ATOM 1893 C C . LEU A 1 245 ? 2.938 -32.706 -2.471 1.00 89.44 245 LEU A C 1
ATOM 1895 O O . LEU A 1 245 ? 2.430 -33.420 -1.612 1.00 89.44 245 LEU A O 1
ATOM 1899 N N . LEU A 1 246 ? 2.701 -32.895 -3.771 1.00 90.50 246 LEU A N 1
ATOM 1900 C CA . LEU A 1 246 ? 1.818 -33.956 -4.267 1.00 90.50 246 LEU A CA 1
ATOM 1901 C C . LEU A 1 246 ? 2.395 -35.349 -3.971 1.00 90.50 246 LEU A C 1
ATOM 1903 O O . LEU A 1 246 ? 1.641 -36.274 -3.679 1.00 90.50 246 LEU A O 1
ATOM 1907 N N . LYS A 1 247 ? 3.725 -35.495 -3.925 1.00 86.94 247 LYS A N 1
ATOM 1908 C CA . LYS A 1 247 ? 4.386 -36.707 -3.428 1.00 86.94 247 LYS A CA 1
ATOM 1909 C C . LYS A 1 247 ? 4.133 -36.924 -1.931 1.00 86.94 247 LYS A C 1
ATOM 1911 O O . LYS A 1 247 ? 3.724 -38.019 -1.553 1.00 86.94 247 LYS A O 1
ATOM 1916 N N . ALA A 1 248 ? 4.274 -35.899 -1.093 1.00 88.00 248 ALA A N 1
ATOM 1917 C CA . ALA A 1 248 ? 3.986 -35.988 0.340 1.00 88.00 248 ALA A CA 1
ATOM 1918 C C . ALA A 1 248 ? 2.508 -36.334 0.614 1.00 88.00 248 ALA A C 1
ATOM 1920 O O . ALA A 1 248 ? 2.210 -37.280 1.346 1.00 88.00 248 ALA A O 1
ATOM 1921 N N . LEU A 1 249 ? 1.583 -35.643 -0.061 1.00 91.12 249 LEU A N 1
ATOM 1922 C CA . LEU A 1 249 ? 0.135 -35.879 0.013 1.00 91.12 249 LEU A CA 1
ATOM 1923 C C . LEU A 1 249 ? -0.303 -37.219 -0.614 1.00 91.12 249 LEU A C 1
ATOM 1925 O O . LEU A 1 249 ? -1.431 -37.654 -0.384 1.00 91.12 249 LEU A O 1
ATOM 1929 N N . SER A 1 250 ? 0.579 -37.905 -1.357 1.00 87.88 250 SER A N 1
ATOM 1930 C CA . SER A 1 250 ? 0.364 -39.295 -1.794 1.00 87.88 250 SER A CA 1
ATOM 1931 C C . SER A 1 250 ? 0.640 -40.346 -0.714 1.00 87.88 250 SER A C 1
ATOM 1933 O O . SER A 1 250 ? 0.215 -41.495 -0.846 1.00 87.88 250 SER A O 1
ATOM 1935 N N . VAL A 1 251 ? 1.314 -39.953 0.371 1.00 85.31 251 VAL A N 1
ATOM 1936 C CA . VAL A 1 251 ? 1.709 -40.836 1.478 1.00 85.31 251 VAL A CA 1
ATOM 1937 C C . VAL A 1 251 ? 0.994 -40.471 2.782 1.00 85.31 251 VAL A C 1
ATOM 1939 O O . VAL A 1 251 ? 0.679 -41.363 3.574 1.00 85.31 251 VAL A O 1
ATOM 1942 N N . THR A 1 252 ? 0.716 -39.185 3.027 1.00 89.31 252 THR A N 1
ATOM 1943 C CA . THR A 1 252 ? 0.111 -38.735 4.287 1.00 89.31 252 THR A CA 1
ATOM 1944 C C . THR A 1 252 ? -0.761 -37.485 4.161 1.00 89.31 252 THR A C 1
ATOM 1946 O O . THR A 1 252 ? -0.445 -36.559 3.417 1.00 89.31 252 THR A O 1
ATOM 1949 N N . THR A 1 253 ? -1.828 -37.417 4.963 1.00 91.50 253 THR A N 1
ATOM 1950 C CA . THR A 1 253 ? -2.593 -36.184 5.225 1.00 91.50 253 THR A CA 1
ATOM 1951 C C . THR A 1 253 ? -2.031 -35.361 6.395 1.00 91.50 253 THR A C 1
ATOM 1953 O O . THR A 1 253 ? -2.579 -34.308 6.727 1.00 91.50 253 THR A O 1
ATOM 1956 N N . HIS A 1 254 ? -0.938 -35.807 7.027 1.00 90.69 254 HIS A N 1
ATOM 1957 C CA . HIS A 1 254 ? -0.292 -35.104 8.136 1.00 90.69 254 HIS A CA 1
ATOM 1958 C C . HIS A 1 254 ? 0.150 -33.682 7.721 1.00 90.69 254 HIS A C 1
ATOM 1960 O O . HIS A 1 254 ? 0.754 -33.538 6.653 1.00 90.69 254 HIS A O 1
ATOM 1966 N N . PRO A 1 255 ? -0.069 -32.629 8.541 1.00 90.31 255 PRO A N 1
ATOM 1967 C CA . PRO A 1 255 ? 0.214 -31.241 8.158 1.00 90.31 255 PRO A CA 1
ATOM 1968 C C . PRO A 1 255 ? 1.645 -30.977 7.666 1.00 90.31 255 PRO A C 1
ATOM 1970 O O . PRO A 1 255 ? 1.855 -30.115 6.815 1.00 90.31 255 PRO A O 1
ATOM 1973 N N . SER A 1 256 ? 2.626 -31.767 8.122 1.00 88.62 256 SER A N 1
ATOM 1974 C CA . SER A 1 256 ? 4.022 -31.678 7.663 1.00 88.62 256 SER A CA 1
ATOM 1975 C C . SER A 1 256 ? 4.220 -31.887 6.155 1.00 88.62 256 SER A C 1
ATOM 1977 O O . SER A 1 256 ? 5.246 -31.455 5.632 1.00 88.62 256 SER A O 1
ATOM 1979 N N . ALA A 1 257 ? 3.253 -32.468 5.435 1.00 90.44 257 ALA A N 1
ATOM 1980 C CA . ALA A 1 257 ? 3.272 -32.524 3.973 1.00 90.44 257 ALA A CA 1
ATOM 1981 C C . ALA A 1 257 ? 3.285 -31.123 3.324 1.00 90.44 257 ALA A C 1
ATOM 1983 O O . ALA A 1 257 ? 3.909 -30.933 2.283 1.00 90.44 257 ALA A O 1
ATOM 1984 N N . PHE A 1 258 ? 2.665 -30.122 3.961 1.00 90.50 258 PHE A N 1
ATOM 1985 C CA . PHE A 1 258 ? 2.624 -28.736 3.479 1.00 90.50 258 PHE A CA 1
ATOM 1986 C C . PHE A 1 258 ? 3.808 -27.876 3.949 1.00 90.50 258 PHE A C 1
ATOM 1988 O O . PHE A 1 258 ? 3.816 -26.683 3.664 1.00 90.50 258 PHE A O 1
ATOM 1995 N N . ARG A 1 259 ? 4.801 -28.429 4.661 1.00 83.69 259 ARG A N 1
ATOM 1996 C CA . ARG A 1 259 ? 5.865 -27.666 5.352 1.00 83.69 259 ARG A CA 1
ATOM 1997 C C . ARG A 1 259 ? 6.579 -26.635 4.457 1.00 83.69 259 ARG A C 1
ATOM 1999 O O . ARG A 1 259 ? 6.664 -25.472 4.838 1.00 83.69 259 ARG A O 1
ATOM 2006 N N . ASP A 1 260 ? 7.006 -27.022 3.254 1.00 82.12 260 ASP A N 1
ATOM 2007 C CA . ASP A 1 260 ? 7.667 -26.122 2.285 1.00 82.12 260 ASP A CA 1
ATOM 2008 C C . ASP A 1 260 ? 6.692 -25.093 1.662 1.00 82.12 260 ASP A C 1
ATOM 2010 O O . ASP A 1 260 ? 7.080 -23.990 1.267 1.00 82.12 260 ASP A O 1
ATOM 2014 N N . VAL A 1 261 ? 5.409 -25.455 1.579 1.00 85.62 261 VAL A N 1
ATOM 2015 C CA . VAL A 1 261 ? 4.339 -24.697 0.913 1.00 85.62 261 VAL A CA 1
ATOM 2016 C C . VAL A 1 261 ? 3.794 -23.608 1.817 1.00 85.62 261 VAL A C 1
ATOM 2018 O O . VAL A 1 261 ? 3.725 -22.457 1.388 1.00 85.62 261 VAL A O 1
ATOM 2021 N N . ILE A 1 262 ? 3.465 -23.939 3.071 1.00 88.06 262 ILE A N 1
ATOM 2022 C CA . ILE A 1 262 ? 3.046 -22.931 4.042 1.00 88.06 262 ILE A CA 1
ATOM 2023 C C . ILE A 1 262 ? 4.161 -21.913 4.235 1.00 88.06 262 ILE A C 1
ATOM 2025 O O . ILE A 1 262 ? 3.875 -20.733 4.100 1.00 88.06 262 ILE A O 1
ATOM 2029 N N . ALA A 1 263 ? 5.420 -22.346 4.378 1.00 78.25 263 ALA A N 1
ATOM 2030 C CA . ALA A 1 263 ? 6.564 -21.443 4.468 1.00 78.25 263 ALA A CA 1
ATOM 2031 C C . ALA A 1 263 ? 6.616 -20.450 3.292 1.00 78.25 263 ALA A C 1
ATOM 2033 O O . ALA A 1 263 ? 6.882 -19.277 3.504 1.00 78.25 263 ALA A O 1
ATOM 2034 N N . THR A 1 264 ? 6.290 -20.870 2.065 1.00 80.94 264 THR A N 1
ATOM 2035 C CA . THR A 1 264 ? 6.301 -20.003 0.867 1.00 80.94 264 THR A CA 1
ATOM 2036 C C . THR A 1 264 ? 5.091 -19.053 0.789 1.00 80.94 264 THR A C 1
ATOM 2038 O O . THR A 1 264 ? 5.227 -17.884 0.417 1.00 80.94 264 THR A O 1
ATOM 2041 N N . VAL A 1 265 ? 3.901 -19.515 1.180 1.00 85.12 265 VAL A N 1
ATOM 2042 C CA . VAL A 1 265 ? 2.678 -18.689 1.254 1.00 85.12 265 VAL A CA 1
ATOM 2043 C C . VAL A 1 265 ? 2.803 -17.628 2.346 1.00 85.12 265 VAL A C 1
ATOM 2045 O O . VAL A 1 265 ? 2.582 -16.435 2.133 1.00 85.12 265 VAL A O 1
ATOM 2048 N N . GLU A 1 266 ? 3.225 -18.079 3.518 1.00 82.81 266 GLU A N 1
ATOM 2049 C CA . GLU A 1 266 ? 3.580 -17.278 4.674 1.00 82.81 266 GLU A CA 1
ATOM 2050 C C . GLU A 1 266 ? 4.679 -16.265 4.319 1.00 82.81 266 GLU A C 1
ATOM 2052 O O . GLU A 1 266 ? 4.546 -15.081 4.646 1.00 82.81 266 GLU A O 1
ATOM 2057 N N . TRP A 1 267 ? 5.682 -16.684 3.531 1.00 81.44 267 TRP A N 1
ATOM 2058 C CA . TRP A 1 267 ? 6.751 -15.801 3.071 1.00 81.44 267 TRP A CA 1
ATOM 2059 C C . TRP A 1 267 ? 6.207 -14.580 2.314 1.00 81.44 267 TRP A C 1
ATOM 2061 O O . TRP A 1 267 ? 6.606 -13.432 2.552 1.00 81.44 267 TRP A O 1
ATOM 2071 N N . THR A 1 268 ? 5.254 -14.822 1.415 1.00 82.81 268 THR A N 1
ATOM 2072 C CA . THR A 1 268 ? 4.603 -13.787 0.603 1.00 82.81 268 THR A CA 1
ATOM 2073 C C . THR A 1 268 ? 3.755 -12.856 1.474 1.00 82.81 268 THR A C 1
ATOM 2075 O O . THR A 1 268 ? 3.948 -11.636 1.482 1.00 82.81 268 THR A O 1
ATOM 2078 N N . LEU A 1 269 ? 2.869 -13.427 2.292 1.00 86.56 269 LEU A N 1
ATOM 2079 C CA . LEU A 1 269 ? 1.914 -12.695 3.132 1.00 86.56 269 LEU A CA 1
ATOM 2080 C C . LEU A 1 269 ? 2.529 -11.637 4.037 1.00 86.56 269 LEU A C 1
ATOM 2082 O O . LEU A 1 269 ? 1.925 -10.596 4.316 1.00 86.56 269 LEU A O 1
ATOM 2086 N N . ARG A 1 270 ? 3.723 -11.915 4.543 1.00 85.75 270 ARG A N 1
ATOM 2087 C CA . ARG A 1 270 ? 4.288 -11.116 5.620 1.00 85.75 270 ARG A CA 1
ATOM 2088 C C . ARG A 1 270 ? 5.431 -10.242 5.184 1.00 85.75 270 ARG A C 1
ATOM 2090 O O . ARG A 1 270 ? 5.692 -9.239 5.845 1.00 85.75 270 ARG A O 1
ATOM 2097 N N . HIS A 1 271 ? 6.116 -10.560 4.090 1.00 74.94 271 HIS A N 1
ATOM 2098 C CA . HIS A 1 271 ? 7.257 -9.757 3.644 1.00 74.94 271 HIS A CA 1
ATOM 2099 C C . HIS A 1 271 ? 7.092 -9.109 2.286 1.00 74.94 271 HIS A C 1
ATOM 2101 O O . HIS A 1 271 ? 7.850 -8.177 2.020 1.00 74.94 271 HIS A O 1
ATOM 2107 N N . GLN A 1 272 ? 6.073 -9.495 1.519 1.00 83.62 272 GLN A N 1
ATOM 2108 C CA . GLN A 1 272 ? 5.523 -8.697 0.428 1.00 83.62 272 GLN A CA 1
ATOM 2109 C C . GLN A 1 272 ? 4.287 -7.924 0.906 1.00 83.62 272 GLN A C 1
ATOM 2111 O O . GLN A 1 272 ? 4.322 -6.691 0.928 1.00 83.62 272 GLN A O 1
ATOM 2116 N N . ALA A 1 273 ? 3.251 -8.624 1.381 1.00 87.94 273 ALA A N 1
ATOM 2117 C CA . ALA A 1 273 ? 1.939 -8.005 1.572 1.00 87.94 273 ALA A CA 1
ATOM 2118 C C . ALA A 1 273 ? 1.807 -7.137 2.833 1.00 87.94 273 ALA A C 1
ATOM 2120 O O . ALA A 1 273 ? 1.439 -5.965 2.752 1.00 87.94 273 ALA A O 1
ATOM 2121 N N . HIS A 1 274 ? 2.150 -7.642 4.021 1.00 88.88 274 HIS A N 1
ATOM 2122 C CA . HIS A 1 274 ? 2.072 -6.848 5.262 1.00 88.88 274 HIS A CA 1
ATOM 2123 C C . HIS A 1 274 ? 2.812 -5.495 5.241 1.00 88.88 274 HIS A C 1
ATOM 2125 O O . HIS A 1 274 ? 2.233 -4.492 5.679 1.00 88.88 274 HIS A O 1
ATOM 2131 N N . PRO A 1 275 ? 4.052 -5.390 4.730 1.00 85.19 275 PRO A N 1
ATOM 2132 C CA . PRO A 1 275 ? 4.777 -4.128 4.698 1.00 85.19 275 PRO A CA 1
ATOM 2133 C C . PRO A 1 275 ? 4.132 -3.137 3.736 1.00 85.19 275 PRO A C 1
ATOM 2135 O O . PRO A 1 275 ? 4.064 -1.943 4.045 1.00 85.19 275 PRO A O 1
ATOM 2138 N N . ASN A 1 276 ? 3.607 -3.632 2.611 1.00 89.25 276 ASN A N 1
ATOM 2139 C CA . ASN A 1 276 ? 2.831 -2.852 1.659 1.00 89.25 276 ASN A CA 1
ATOM 2140 C C . ASN A 1 276 ? 1.492 -2.399 2.272 1.00 89.25 276 ASN A C 1
ATOM 2142 O O . ASN A 1 276 ? 1.148 -1.221 2.148 1.00 89.25 276 ASN A O 1
ATOM 2146 N N . PHE A 1 277 ? 0.806 -3.252 3.040 1.00 92.44 277 PHE A N 1
ATOM 2147 C CA . PHE A 1 277 ? -0.398 -2.894 3.795 1.00 92.44 277 PHE A CA 1
ATOM 2148 C C . PHE A 1 277 ? -0.123 -1.795 4.822 1.00 92.44 277 PHE A C 1
ATOM 2150 O O . PHE A 1 277 ? -0.769 -0.752 4.782 1.00 92.44 277 PHE A O 1
ATOM 2157 N N . ILE A 1 278 ? 0.878 -1.942 5.697 1.00 90.38 278 ILE A N 1
ATOM 2158 C CA . ILE A 1 278 ? 1.217 -0.891 6.673 1.00 90.38 278 ILE A CA 1
ATOM 2159 C C . ILE A 1 278 ? 1.667 0.391 5.970 1.00 90.38 278 ILE A C 1
ATOM 2161 O O . ILE A 1 278 ? 1.230 1.486 6.336 1.00 90.38 278 ILE A O 1
ATOM 2165 N N . ARG A 1 279 ? 2.471 0.288 4.904 1.00 88.19 279 ARG A N 1
ATOM 2166 C CA . ARG A 1 279 ? 2.824 1.429 4.049 1.00 88.19 279 ARG A CA 1
ATOM 2167 C C . ARG A 1 279 ? 1.574 2.142 3.537 1.00 88.19 279 ARG A C 1
ATOM 2169 O O . ARG A 1 279 ? 1.555 3.373 3.559 1.00 88.19 279 ARG A O 1
ATOM 2176 N N . TRP A 1 280 ? 0.569 1.412 3.068 1.00 89.94 280 TRP A N 1
ATOM 2177 C CA . TRP A 1 280 ? -0.682 1.920 2.497 1.00 89.94 280 TRP A CA 1
ATOM 2178 C C . TRP A 1 280 ? -1.661 2.454 3.560 1.00 89.94 280 TRP A C 1
ATOM 2180 O O . TRP A 1 280 ? -2.355 3.449 3.333 1.00 89.94 280 TRP A O 1
ATOM 2190 N N . THR A 1 281 ? -1.659 1.872 4.755 1.00 90.12 281 THR A N 1
ATOM 2191 C CA . THR A 1 281 ? -2.521 2.226 5.892 1.00 90.12 281 THR A CA 1
ATOM 2192 C C . THR A 1 281 ? -2.017 3.443 6.678 1.00 90.12 281 THR A C 1
ATOM 2194 O O . THR A 1 281 ? -2.818 4.211 7.204 1.00 90.12 281 THR A O 1
ATOM 2197 N N . ILE A 1 282 ? -0.711 3.737 6.651 1.00 89.00 282 ILE A N 1
ATOM 2198 C CA . ILE A 1 282 ? -0.151 5.011 7.155 1.00 89.00 282 ILE A CA 1
ATOM 2199 C C . ILE A 1 282 ? -0.703 6.238 6.397 1.00 89.00 282 ILE A C 1
ATOM 2201 O O . ILE A 1 282 ? -0.780 7.329 6.966 1.00 89.00 282 ILE A O 1
ATOM 2205 N N . CYS A 1 283 ? -1.126 6.081 5.136 1.00 89.12 283 CYS A N 1
ATOM 2206 C CA . CYS A 1 283 ? -1.735 7.156 4.351 1.00 89.12 283 CYS A CA 1
ATOM 2207 C C . CYS A 1 283 ? -3.172 7.460 4.799 1.00 89.12 283 CYS A C 1
ATOM 2209 O O . CYS A 1 283 ? -4.112 6.777 4.385 1.00 89.12 283 CYS A O 1
ATOM 2211 N N . ASN A 1 284 ? -3.346 8.539 5.571 1.00 90.25 284 ASN A N 1
ATOM 2212 C CA . ASN A 1 284 ? -4.668 8.999 6.002 1.00 90.25 284 ASN A CA 1
ATOM 2213 C C . ASN A 1 284 ? -5.540 9.540 4.849 1.00 90.25 284 ASN A C 1
ATOM 2215 O O . ASN A 1 284 ? -6.746 9.324 4.857 1.00 90.25 284 ASN A O 1
ATOM 2219 N N . GLY A 1 285 ? -4.959 10.203 3.845 1.00 86.12 285 GLY A N 1
ATOM 2220 C CA . GLY A 1 285 ? -5.666 10.669 2.646 1.00 86.12 285 GLY A CA 1
ATOM 2221 C C . GLY A 1 285 ? -5.502 9.725 1.451 1.00 86.12 285 GLY A C 1
ATOM 2222 O O . GLY A 1 285 ? -4.473 9.061 1.308 1.00 86.12 285 GLY A O 1
ATOM 2223 N N . ASN A 1 286 ? -6.482 9.706 0.546 1.00 88.56 286 ASN A N 1
ATOM 2224 C CA . ASN A 1 286 ? -6.373 9.018 -0.749 1.00 88.56 286 ASN A CA 1
ATOM 2225 C C . ASN A 1 286 ? -5.390 9.730 -1.715 1.00 88.56 286 ASN A C 1
ATOM 2227 O O . ASN A 1 286 ? -4.883 10.817 -1.419 1.00 88.56 286 ASN A O 1
ATOM 2231 N N . LYS A 1 287 ? -5.105 9.123 -2.885 1.00 88.12 287 LYS A N 1
ATOM 2232 C CA . LYS A 1 287 ? -4.168 9.687 -3.885 1.00 88.12 287 LYS A CA 1
ATOM 2233 C C . LYS A 1 287 ? -4.513 11.158 -4.251 1.00 88.12 287 LYS A C 1
ATOM 2235 O O . LYS A 1 287 ? -3.597 11.979 -4.195 1.00 88.12 287 LYS A O 1
ATOM 2240 N N . PRO A 1 288 ? -5.783 11.547 -4.517 1.00 89.00 288 PRO A N 1
ATOM 2241 C CA . PRO A 1 288 ? -6.154 12.950 -4.748 1.00 89.00 288 PRO A CA 1
ATOM 2242 C C . PRO A 1 288 ? -5.891 13.909 -3.575 1.00 89.00 288 PRO A C 1
ATOM 2244 O O . PRO A 1 288 ? -5.255 14.940 -3.793 1.00 89.00 288 PRO A O 1
ATOM 2247 N N . ARG A 1 289 ? -6.293 13.597 -2.327 1.00 90.06 289 ARG A N 1
ATOM 2248 C CA . ARG A 1 289 ? -6.027 14.494 -1.175 1.00 90.06 289 ARG A CA 1
ATOM 2249 C C . ARG A 1 289 ? -4.526 14.597 -0.864 1.00 90.06 289 ARG A C 1
ATOM 2251 O O . ARG A 1 289 ? -4.069 15.658 -0.443 1.00 90.06 289 ARG A O 1
ATOM 2258 N N . GLN A 1 290 ? -3.737 13.551 -1.138 1.00 87.56 290 GLN A N 1
ATOM 2259 C CA . GLN A 1 290 ? -2.268 13.618 -1.083 1.00 87.56 290 GLN A CA 1
ATOM 2260 C C . GLN A 1 290 ? -1.681 14.540 -2.165 1.00 87.56 290 GLN A C 1
ATOM 2262 O O . GLN A 1 290 ? -0.817 15.357 -1.853 1.00 87.56 290 GLN A O 1
ATOM 2267 N N . ALA A 1 291 ? -2.147 14.450 -3.416 1.00 89.56 291 ALA A N 1
ATOM 2268 C CA . ALA A 1 291 ? -1.699 15.328 -4.501 1.00 89.56 291 ALA A CA 1
ATOM 2269 C C . ALA A 1 291 ? -2.040 16.804 -4.220 1.00 89.56 291 ALA A C 1
ATOM 2271 O O . ALA A 1 291 ? -1.169 17.668 -4.316 1.00 89.56 291 ALA A O 1
ATOM 2272 N N . PHE A 1 292 ? -3.266 17.078 -3.761 1.00 91.50 292 PHE A N 1
ATOM 2273 C CA . PHE A 1 292 ? -3.701 18.408 -3.330 1.00 91.50 292 PHE A CA 1
ATOM 2274 C C . PHE A 1 292 ? -2.833 18.966 -2.186 1.00 91.50 292 PHE A C 1
ATOM 2276 O O . PHE A 1 292 ? -2.390 20.112 -2.243 1.00 91.50 292 PHE A O 1
ATOM 2283 N N . ALA A 1 293 ? -2.506 18.146 -1.181 1.00 90.56 293 ALA A N 1
ATOM 2284 C CA . ALA A 1 293 ? -1.632 18.559 -0.081 1.00 90.56 293 ALA A CA 1
ATOM 2285 C C . ALA A 1 293 ? -0.176 18.827 -0.526 1.00 90.56 293 ALA A C 1
ATOM 2287 O O . ALA A 1 293 ? 0.461 19.733 0.011 1.00 90.56 293 ALA A O 1
ATOM 2288 N N . ARG A 1 294 ? 0.345 18.104 -1.532 1.00 92.31 294 ARG A N 1
ATOM 2289 C CA . ARG A 1 294 ? 1.655 18.407 -2.146 1.00 92.31 294 ARG A CA 1
ATOM 2290 C C . ARG A 1 294 ? 1.626 19.738 -2.890 1.00 92.31 294 ARG A C 1
ATOM 2292 O O . ARG A 1 294 ? 2.524 20.548 -2.683 1.00 92.31 294 ARG A O 1
ATOM 2299 N N . PHE A 1 295 ? 0.592 19.983 -3.697 1.00 92.25 295 PHE A N 1
ATOM 2300 C CA . PHE A 1 295 ? 0.405 21.255 -4.401 1.00 92.25 295 PHE A CA 1
ATOM 2301 C C . PHE A 1 295 ? 0.344 22.437 -3.423 1.00 92.25 295 PHE A C 1
ATOM 2303 O O . PHE A 1 295 ? 1.081 23.405 -3.590 1.00 92.25 295 PHE A O 1
ATOM 2310 N N . LEU A 1 296 ? -0.452 22.324 -2.353 1.00 91.44 296 LEU A N 1
ATOM 2311 C CA . LEU A 1 296 ? -0.549 23.351 -1.311 1.00 91.44 296 LEU A CA 1
ATOM 2312 C C . LEU A 1 296 ? 0.802 23.603 -0.615 1.00 91.44 296 LEU A C 1
ATOM 2314 O O . LEU A 1 296 ? 1.153 24.753 -0.357 1.00 91.44 296 LEU A O 1
ATOM 2318 N N . GLY A 1 297 ? 1.585 22.549 -0.360 1.00 91.94 297 GLY A N 1
ATOM 2319 C CA . GLY A 1 297 ? 2.929 22.667 0.207 1.00 91.94 297 GLY A CA 1
ATOM 2320 C C . GLY A 1 297 ? 3.926 23.356 -0.727 1.00 91.94 297 GLY A C 1
ATOM 2321 O O . GLY A 1 297 ? 4.620 24.277 -0.301 1.00 91.94 297 GLY A O 1
ATOM 2322 N N . VAL A 1 298 ? 3.952 22.989 -2.014 1.00 91.62 298 VAL A N 1
ATOM 2323 C CA . VAL A 1 298 ? 4.774 23.674 -3.032 1.00 91.62 298 VAL A CA 1
ATOM 2324 C C . VAL A 1 298 ? 4.359 25.141 -3.165 1.00 91.62 298 VAL A C 1
ATOM 2326 O O . VAL A 1 298 ? 5.221 26.014 -3.112 1.00 91.62 298 VAL A O 1
ATOM 2329 N N . ALA A 1 299 ? 3.060 25.438 -3.245 1.00 90.06 299 ALA A N 1
ATOM 2330 C CA . ALA A 1 299 ? 2.548 26.807 -3.289 1.00 90.06 299 ALA A CA 1
ATOM 2331 C C . ALA A 1 299 ? 2.926 27.612 -2.030 1.00 90.06 299 ALA A C 1
ATOM 2333 O O . ALA A 1 299 ? 3.310 28.775 -2.139 1.00 90.06 299 ALA A O 1
ATOM 2334 N N . GLY A 1 300 ? 2.899 26.990 -0.846 1.00 90.38 300 GLY A N 1
ATOM 2335 C CA . GLY A 1 300 ? 3.366 27.587 0.408 1.00 90.38 300 GLY A CA 1
ATOM 2336 C C . GLY A 1 300 ? 4.871 27.873 0.421 1.00 90.38 300 GLY A C 1
ATOM 2337 O O . GLY A 1 300 ? 5.285 28.944 0.862 1.00 90.38 300 GLY A O 1
ATOM 2338 N N . ILE A 1 301 ? 5.697 26.970 -0.121 1.00 91.19 301 ILE A N 1
ATOM 2339 C CA . ILE A 1 301 ? 7.145 27.189 -0.274 1.00 91.19 301 ILE A CA 1
ATOM 2340 C C . ILE A 1 301 ? 7.415 28.303 -1.284 1.00 91.19 301 ILE A C 1
ATOM 2342 O O . ILE A 1 301 ? 8.172 29.214 -0.969 1.00 91.19 301 ILE A O 1
ATOM 2346 N N . VAL A 1 302 ? 6.789 28.282 -2.464 1.00 90.38 302 VAL A N 1
ATOM 2347 C CA . VAL A 1 302 ? 6.958 29.325 -3.488 1.00 90.38 302 VAL A CA 1
ATOM 2348 C C . VAL A 1 302 ? 6.484 30.674 -2.952 1.00 90.38 302 VAL A C 1
ATOM 2350 O O . VAL A 1 302 ? 7.231 31.643 -3.027 1.00 90.38 302 VAL A O 1
ATOM 2353 N N . GLY A 1 303 ? 5.311 30.743 -2.318 1.00 88.62 303 GLY A N 1
ATOM 2354 C CA . GLY A 1 303 ? 4.816 31.948 -1.651 1.00 88.62 303 GLY A CA 1
ATOM 2355 C C . GLY A 1 303 ? 5.727 32.419 -0.513 1.00 88.62 303 GLY A C 1
ATOM 2356 O O . GLY A 1 303 ? 5.946 33.618 -0.364 1.00 88.62 303 GLY A O 1
ATOM 2357 N N . GLY A 1 304 ? 6.324 31.495 0.245 1.00 89.00 304 GLY A N 1
ATOM 2358 C CA . GLY A 1 304 ? 7.307 31.775 1.293 1.00 89.00 304 GLY A CA 1
ATOM 2359 C C . GLY A 1 304 ? 8.649 32.277 0.756 1.00 89.00 304 GLY A C 1
ATOM 2360 O O . GLY A 1 304 ? 9.198 33.225 1.308 1.00 89.00 304 GLY A O 1
ATOM 2361 N N . ILE A 1 305 ? 9.160 31.707 -0.341 1.00 88.94 305 ILE A N 1
ATOM 2362 C CA . ILE A 1 305 ? 10.382 32.146 -1.032 1.00 88.94 305 ILE A CA 1
ATOM 2363 C C . ILE A 1 305 ? 10.144 33.483 -1.728 1.00 88.94 305 ILE A C 1
ATOM 2365 O O . ILE A 1 305 ? 10.987 34.365 -1.612 1.00 88.94 305 ILE A O 1
ATOM 2369 N N . VAL A 1 306 ? 9.003 33.675 -2.392 1.00 88.56 306 VAL A N 1
ATOM 2370 C CA . VAL A 1 306 ? 8.608 34.968 -2.960 1.00 88.56 306 VAL A CA 1
ATOM 2371 C C . VAL A 1 306 ? 8.477 35.983 -1.833 1.00 88.56 306 VAL A C 1
ATOM 2373 O O . VAL A 1 306 ? 9.144 37.000 -1.898 1.00 88.56 306 VAL A O 1
ATOM 2376 N N . TYR A 1 307 ? 7.762 35.709 -0.738 1.00 89.81 307 TYR A N 1
ATOM 2377 C CA . TYR A 1 307 ? 7.727 36.600 0.428 1.00 89.81 307 TYR A CA 1
ATOM 2378 C C . TYR A 1 307 ? 9.128 36.852 1.011 1.00 89.81 307 TYR A C 1
ATOM 2380 O O . TYR A 1 307 ? 9.411 37.972 1.421 1.00 89.81 307 TYR A O 1
ATOM 2388 N N . ALA A 1 308 ? 10.026 35.864 1.027 1.00 85.12 308 ALA A N 1
ATOM 2389 C CA . ALA A 1 308 ? 11.394 36.025 1.509 1.00 85.12 308 ALA A CA 1
ATOM 2390 C C . ALA A 1 308 ? 12.200 36.954 0.599 1.00 85.12 308 ALA A C 1
ATOM 2392 O O . ALA A 1 308 ? 12.610 38.012 1.062 1.00 85.12 308 ALA A O 1
ATOM 2393 N N . ILE A 1 309 ? 12.325 36.615 -0.691 1.00 85.38 309 ILE A N 1
ATOM 2394 C CA . ILE A 1 309 ? 12.913 37.430 -1.766 1.00 85.38 309 ILE A CA 1
ATOM 2395 C C . ILE A 1 309 ? 12.284 38.820 -1.795 1.00 85.38 309 ILE A C 1
ATOM 2397 O O . ILE A 1 309 ? 12.978 39.783 -2.098 1.00 85.38 309 ILE A O 1
ATOM 2401 N N . VAL A 1 310 ? 11.002 38.942 -1.443 1.00 84.88 310 VAL A N 1
ATOM 2402 C CA . VAL A 1 310 ? 10.252 40.191 -1.475 1.00 84.88 310 VAL A CA 1
ATOM 2403 C C . VAL A 1 310 ? 10.430 40.998 -0.165 1.00 84.88 310 VAL A C 1
ATOM 2405 O O . VAL A 1 310 ? 10.684 42.187 -0.235 1.00 84.88 310 VAL A O 1
ATOM 2408 N N . ILE A 1 311 ? 10.517 40.452 1.056 1.00 85.44 311 ILE A N 1
ATOM 2409 C CA . ILE A 1 311 ? 10.954 41.267 2.225 1.00 85.44 311 ILE A CA 1
ATOM 2410 C C . ILE A 1 311 ? 12.449 41.562 2.152 1.00 85.44 311 ILE A C 1
ATOM 2412 O O . ILE A 1 311 ? 12.896 42.696 2.349 1.00 85.44 311 ILE A O 1
ATOM 2416 N N . THR A 1 312 ? 13.265 40.570 1.820 1.00 77.12 312 THR A N 1
ATOM 2417 C CA . THR A 1 312 ? 14.632 40.837 1.396 1.00 77.12 312 THR A CA 1
ATOM 2418 C C . THR A 1 312 ? 14.671 41.469 0.023 1.00 77.12 312 THR A C 1
ATOM 2420 O O . THR A 1 312 ? 15.777 41.622 -0.474 1.00 77.12 312 THR A O 1
ATOM 2423 N N . LEU A 1 313 ? 13.554 41.959 -0.542 1.00 75.75 313 LEU A N 1
ATOM 2424 C CA . LEU A 1 313 ? 13.581 42.955 -1.600 1.00 75.75 313 LEU A CA 1
ATOM 2425 C C . LEU A 1 313 ? 13.814 44.351 -1.084 1.00 75.75 313 LEU A C 1
ATOM 2427 O O . LEU A 1 313 ? 14.154 45.106 -1.963 1.00 75.75 313 LEU A O 1
ATOM 2431 N N . SER A 1 314 ? 13.774 44.674 0.230 1.00 76.12 314 SER A N 1
ATOM 2432 C CA . SER A 1 314 ? 13.340 45.965 0.839 1.00 76.12 314 SER A CA 1
ATOM 2433 C C . SER A 1 314 ? 14.222 46.988 1.638 1.00 76.12 314 SER A C 1
ATOM 2435 O O . SER A 1 314 ? 15.436 46.973 1.552 1.00 76.12 314 SER A O 1
ATOM 2437 N N . SER A 1 315 ? 13.632 47.928 2.416 1.00 68.31 315 SER A N 1
ATOM 2438 C CA . SER A 1 315 ? 14.372 48.728 3.430 1.00 68.31 315 SER A CA 1
ATOM 2439 C C . SER A 1 315 ? 14.155 48.435 4.920 1.00 68.31 315 SER A C 1
ATOM 2441 O O . SER A 1 315 ? 15.017 48.870 5.678 1.00 68.31 315 SER A O 1
ATOM 2443 N N . ALA A 1 316 ? 13.080 47.792 5.398 1.00 69.69 316 ALA A N 1
ATOM 2444 C CA . ALA A 1 316 ? 12.882 47.705 6.856 1.00 69.69 316 ALA A CA 1
ATOM 2445 C C . ALA A 1 316 ? 13.559 46.482 7.505 1.00 69.69 316 ALA A C 1
ATOM 2447 O O . ALA A 1 316 ? 14.470 45.849 6.953 1.00 69.69 316 ALA A O 1
ATOM 2448 N N . ASN A 1 317 ? 13.200 46.280 8.771 1.00 74.44 317 ASN A N 1
ATOM 2449 C CA . ASN A 1 317 ? 14.019 45.665 9.808 1.00 74.44 317 ASN A CA 1
ATOM 2450 C C . ASN A 1 317 ? 14.229 44.139 9.651 1.00 74.44 317 ASN A C 1
ATOM 2452 O O . ASN A 1 317 ? 13.830 43.506 8.670 1.00 74.44 317 ASN A O 1
ATOM 2456 N N . ARG A 1 318 ? 14.926 43.543 10.628 1.00 76.56 318 ARG A N 1
ATOM 2457 C CA . ARG A 1 318 ? 15.181 42.093 10.686 1.00 76.56 318 ARG A CA 1
ATOM 2458 C C . ARG A 1 318 ? 13.915 41.295 11.040 1.00 76.56 318 ARG A C 1
ATOM 2460 O O . ARG A 1 318 ? 13.720 40.226 10.475 1.00 76.56 318 ARG A O 1
ATOM 2467 N N . GLY A 1 319 ? 13.028 41.829 11.884 1.00 79.62 319 GLY A N 1
ATOM 2468 C CA . GLY A 1 319 ? 11.771 41.171 12.275 1.00 79.62 319 GLY A CA 1
ATOM 2469 C C . GLY A 1 319 ? 10.852 40.887 11.085 1.00 79.62 319 GLY A C 1
ATOM 2470 O O . GLY A 1 319 ? 10.382 39.767 10.913 1.00 79.62 319 GLY A O 1
ATOM 2471 N N . TRP A 1 320 ? 10.707 41.849 10.175 1.00 81.88 320 TRP A N 1
ATOM 2472 C CA . TRP A 1 320 ? 9.916 41.669 8.959 1.00 81.88 320 TRP A CA 1
ATOM 2473 C C . TRP A 1 320 ? 10.418 40.542 8.050 1.00 81.88 320 TRP A C 1
ATOM 2475 O O . TRP A 1 320 ? 9.617 39.848 7.423 1.00 81.88 320 TRP A O 1
ATOM 2485 N N . ARG A 1 321 ? 11.742 40.330 8.000 1.00 80.25 321 ARG A N 1
ATOM 2486 C CA . ARG A 1 321 ? 12.377 39.227 7.250 1.00 80.25 321 ARG A CA 1
ATOM 2487 C C . ARG A 1 321 ? 12.133 37.890 7.940 1.00 80.25 321 ARG A C 1
ATOM 2489 O O . ARG A 1 321 ? 11.960 36.885 7.259 1.00 80.25 321 ARG A O 1
ATOM 2496 N N . ALA A 1 322 ? 12.081 37.883 9.273 1.00 83.50 322 ALA A N 1
ATOM 2497 C CA . ALA A 1 322 ? 11.804 36.685 10.053 1.00 83.50 322 ALA A CA 1
ATOM 2498 C C . ALA A 1 322 ? 10.413 36.100 9.756 1.00 83.50 322 ALA A C 1
ATOM 2500 O O . ALA A 1 322 ? 10.279 34.883 9.761 1.00 83.50 322 ALA A O 1
ATOM 2501 N N . LEU A 1 323 ? 9.411 36.909 9.380 1.00 87.31 323 LEU A N 1
ATOM 2502 C CA . LEU A 1 323 ? 8.090 36.391 8.980 1.00 87.31 323 LEU A CA 1
ATOM 2503 C C . LEU A 1 323 ? 8.122 35.470 7.745 1.00 87.31 323 LEU A C 1
ATOM 2505 O O . LEU A 1 323 ? 7.213 34.662 7.576 1.00 87.31 323 LEU A O 1
ATOM 2509 N N . ALA A 1 324 ? 9.180 35.512 6.923 1.00 85.25 324 ALA A N 1
ATOM 2510 C CA . ALA A 1 324 ? 9.371 34.540 5.843 1.00 85.25 324 ALA A CA 1
ATOM 2511 C C . ALA A 1 324 ? 9.459 33.095 6.365 1.00 85.25 324 ALA A C 1
ATOM 2513 O O . ALA A 1 324 ? 9.069 32.162 5.664 1.00 85.25 324 ALA A O 1
ATOM 2514 N N . PHE A 1 325 ? 9.918 32.919 7.610 1.00 90.25 325 PHE A N 1
ATOM 2515 C CA . PHE A 1 325 ? 9.927 31.632 8.297 1.00 90.25 325 PHE A CA 1
ATOM 2516 C C . PHE A 1 325 ? 8.536 30.996 8.330 1.00 90.25 325 PHE A C 1
ATOM 2518 O O . PHE A 1 325 ? 8.439 29.801 8.103 1.00 90.25 325 PHE A O 1
ATOM 2525 N N . LEU A 1 326 ? 7.461 31.764 8.551 1.00 89.50 326 LEU A N 1
ATOM 2526 C CA . LEU A 1 326 ? 6.108 31.213 8.698 1.00 89.50 326 LEU A CA 1
ATOM 2527 C C . LEU A 1 326 ? 5.618 30.540 7.407 1.00 89.50 326 LEU A C 1
ATOM 2529 O O . LEU A 1 326 ? 5.176 29.393 7.444 1.00 89.50 326 LEU A O 1
ATOM 2533 N N . GLY A 1 327 ? 5.756 31.214 6.260 1.00 87.62 327 GLY A N 1
ATOM 2534 C CA . GLY A 1 327 ? 5.373 30.651 4.959 1.00 87.62 327 GLY A CA 1
ATOM 2535 C C . GLY A 1 327 ? 6.218 29.432 4.579 1.00 87.62 327 GLY A C 1
ATOM 2536 O O . GLY A 1 327 ? 5.679 28.397 4.191 1.00 87.62 327 GLY A O 1
ATOM 2537 N N . LEU A 1 328 ? 7.539 29.521 4.776 1.00 88.81 328 LEU A N 1
ATOM 2538 C CA . LEU A 1 328 ? 8.466 28.412 4.527 1.00 88.81 328 LEU A CA 1
ATOM 2539 C C . LEU A 1 328 ? 8.202 27.215 5.453 1.00 88.81 328 LEU A C 1
ATOM 2541 O O . LEU A 1 328 ? 8.227 26.076 4.998 1.00 88.81 328 LEU A O 1
ATOM 2545 N N . PHE A 1 329 ? 7.916 27.460 6.731 1.00 94.00 329 PHE A N 1
ATOM 2546 C CA . PHE A 1 329 ? 7.624 26.431 7.724 1.00 94.00 329 PHE A CA 1
ATOM 2547 C C . PHE A 1 329 ? 6.331 25.684 7.380 1.00 94.00 329 PHE A C 1
ATOM 2549 O O . PHE A 1 329 ? 6.333 24.458 7.292 1.00 94.00 329 PHE A O 1
ATOM 2556 N N . ILE A 1 330 ? 5.244 26.410 7.100 1.00 92.38 330 ILE A N 1
ATOM 2557 C CA . ILE A 1 330 ? 3.960 25.808 6.710 1.00 92.38 330 ILE A CA 1
ATOM 2558 C C . ILE A 1 330 ? 4.109 25.034 5.390 1.00 92.38 330 ILE A C 1
ATOM 2560 O O . ILE A 1 330 ? 3.666 23.887 5.301 1.00 92.38 330 ILE A O 1
ATOM 2564 N N . GLY A 1 331 ? 4.781 25.613 4.388 1.00 92.31 331 GLY A N 1
ATOM 2565 C CA . GLY A 1 331 ? 5.014 24.976 3.090 1.00 92.31 331 GLY A CA 1
ATOM 2566 C C . GLY A 1 331 ? 5.858 23.699 3.176 1.00 92.31 331 GLY A C 1
ATOM 2567 O O . GLY A 1 331 ? 5.456 22.659 2.657 1.00 92.31 331 GLY A O 1
ATOM 2568 N N . VAL A 1 332 ? 6.997 23.730 3.880 1.00 92.19 332 VAL A N 1
ATOM 2569 C CA . VAL A 1 332 ? 7.859 22.544 4.043 1.00 92.19 332 VAL A CA 1
ATOM 2570 C C . VAL A 1 332 ? 7.188 21.477 4.910 1.00 92.19 332 VAL A C 1
ATOM 2572 O O . VAL A 1 332 ? 7.278 20.297 4.574 1.00 92.19 332 VAL A O 1
ATOM 2575 N N . ALA A 1 333 ? 6.473 21.848 5.979 1.00 93.31 333 ALA A N 1
ATOM 2576 C CA . ALA A 1 333 ? 5.783 20.877 6.830 1.00 93.31 333 ALA A CA 1
ATOM 2577 C C . ALA A 1 333 ? 4.655 20.160 6.069 1.00 93.31 333 ALA A C 1
ATOM 2579 O O . ALA A 1 333 ? 4.559 18.932 6.106 1.00 93.31 333 ALA A O 1
ATOM 2580 N N . THR A 1 334 ? 3.831 20.907 5.327 1.00 92.19 334 THR A N 1
ATOM 2581 C CA . THR A 1 334 ? 2.755 20.323 4.511 1.00 92.19 334 THR A CA 1
ATOM 2582 C C . THR A 1 334 ? 3.300 19.489 3.351 1.00 92.19 334 THR A C 1
ATOM 2584 O O . THR A 1 334 ? 2.829 18.368 3.158 1.00 92.19 334 THR A O 1
ATOM 2587 N N . LEU A 1 335 ? 4.341 19.950 2.644 1.00 93.62 335 LEU A N 1
ATOM 2588 C CA . LEU A 1 335 ? 4.965 19.176 1.567 1.00 93.62 335 LEU A CA 1
ATOM 2589 C C . LEU A 1 335 ? 5.627 17.889 2.081 1.00 93.62 335 LEU A C 1
ATOM 2591 O O . LEU A 1 335 ? 5.422 16.830 1.492 1.00 93.62 335 LEU A O 1
ATOM 2595 N N . PHE A 1 336 ? 6.381 17.939 3.186 1.00 91.94 336 PHE A N 1
ATOM 2596 C CA . PHE A 1 336 ? 7.031 16.752 3.753 1.00 91.94 336 PHE A CA 1
ATOM 2597 C C . PHE A 1 336 ? 6.001 15.725 4.240 1.00 91.94 336 PHE A C 1
ATOM 2599 O O . PHE A 1 336 ? 6.132 14.537 3.937 1.00 91.94 336 PHE A O 1
ATOM 2606 N N . ALA A 1 337 ? 4.943 16.169 4.930 1.00 91.56 337 ALA A N 1
ATOM 2607 C CA . ALA A 1 337 ? 3.840 15.299 5.331 1.00 91.56 337 ALA A CA 1
ATOM 2608 C C . ALA A 1 337 ? 3.159 14.657 4.107 1.00 91.56 337 ALA A C 1
ATOM 2610 O O . ALA A 1 337 ? 3.000 13.436 4.062 1.00 91.56 337 ALA A O 1
ATOM 2611 N N . ALA A 1 338 ? 2.846 15.438 3.068 1.00 90.75 338 ALA A N 1
ATOM 2612 C CA . ALA A 1 338 ? 2.174 14.952 1.862 1.00 90.75 338 ALA A CA 1
ATOM 2613 C C . ALA A 1 338 ? 3.073 14.081 0.957 1.00 90.75 338 ALA A C 1
ATOM 2615 O O . ALA A 1 338 ? 2.585 13.197 0.245 1.00 90.75 338 ALA A O 1
ATOM 2616 N N . TRP A 1 339 ? 4.394 14.267 1.006 1.00 86.88 339 TRP A N 1
ATOM 2617 C CA . TRP A 1 339 ? 5.379 13.366 0.398 1.00 86.88 339 TRP A CA 1
ATOM 2618 C C . TRP A 1 339 ? 5.442 12.029 1.148 1.00 86.88 339 TRP A C 1
ATOM 2620 O O . TRP A 1 339 ? 5.332 10.969 0.531 1.00 86.88 339 TRP A O 1
ATOM 2630 N N . LYS A 1 340 ? 5.480 12.070 2.489 1.00 86.69 340 LYS A N 1
ATOM 2631 C CA . LYS A 1 340 ? 5.350 10.889 3.363 1.00 86.69 340 LYS A CA 1
ATOM 2632 C C . LYS A 1 340 ? 3.972 10.220 3.271 1.00 86.69 340 LYS A C 1
ATOM 2634 O O . LYS A 1 340 ? 3.860 9.060 3.662 1.00 86.69 340 LYS A O 1
ATOM 2639 N N . GLY A 1 341 ? 2.974 10.891 2.690 1.00 82.12 341 GLY A N 1
ATOM 2640 C CA . GLY A 1 341 ? 1.661 10.349 2.328 1.00 82.12 341 GLY A CA 1
ATOM 2641 C C . GLY A 1 341 ? 0.503 10.770 3.238 1.00 82.12 341 GLY A C 1
ATOM 2642 O O . GLY A 1 341 ? -0.546 10.132 3.197 1.00 82.12 341 GLY A O 1
ATOM 2643 N N . MET A 1 342 ? 0.680 11.813 4.053 1.00 88.50 342 MET A N 1
ATOM 2644 C CA . MET A 1 342 ? -0.305 12.298 5.023 1.00 88.50 342 MET A CA 1
ATOM 2645 C C . MET A 1 342 ? -0.815 13.701 4.678 1.00 88.50 342 MET A C 1
ATOM 2647 O O . MET A 1 342 ? -0.043 14.585 4.311 1.00 88.50 342 MET A O 1
ATOM 2651 N N . CYS A 1 343 ? -2.107 13.943 4.887 1.00 90.38 343 CYS A N 1
ATOM 2652 C CA . CYS A 1 343 ? -2.669 15.285 4.979 1.00 90.38 343 CYS A CA 1
ATOM 2653 C C . CYS A 1 343 ? -2.591 15.772 6.437 1.00 90.38 343 CYS A C 1
ATOM 2655 O O . CYS A 1 343 ? -3.060 15.079 7.343 1.00 90.38 343 CYS A O 1
ATOM 2657 N N . VAL A 1 344 ? -2.032 16.968 6.657 1.00 90.00 344 VAL A N 1
ATOM 2658 C CA . VAL A 1 344 ? -1.898 17.582 7.995 1.00 90.00 344 VAL A CA 1
ATOM 2659 C C . VAL A 1 344 ? -3.264 17.850 8.643 1.00 90.00 344 VAL A C 1
ATOM 2661 O O . VAL A 1 344 ? -3.407 17.664 9.845 1.00 90.00 344 VAL A O 1
ATOM 2664 N N . VAL A 1 345 ? -4.282 18.208 7.850 1.00 89.06 345 VAL A N 1
ATOM 2665 C CA . VAL A 1 345 ? -5.648 18.476 8.346 1.00 89.06 345 VAL A CA 1
ATOM 2666 C C . VAL A 1 345 ? -6.279 17.210 8.935 1.00 89.06 345 VAL A C 1
ATOM 2668 O O . VAL A 1 345 ? -6.666 17.208 10.097 1.00 89.06 345 VAL A O 1
ATOM 2671 N N . LEU A 1 346 ? -6.289 16.109 8.170 1.00 90.12 346 LEU A N 1
ATOM 2672 C CA . LEU A 1 346 ? -6.753 14.798 8.652 1.00 90.12 346 LEU A CA 1
ATOM 2673 C C . LEU A 1 346 ? -5.982 14.338 9.891 1.00 90.12 346 LEU A C 1
ATOM 2675 O O . LEU A 1 346 ? -6.566 13.793 10.821 1.00 90.12 346 LEU A O 1
ATOM 2679 N N . HIS A 1 347 ? -4.667 14.566 9.909 1.00 90.00 347 HIS A N 1
ATOM 2680 C CA . HIS A 1 347 ? -3.823 14.179 11.030 1.00 90.00 347 HIS A CA 1
ATOM 2681 C C . HIS A 1 347 ? -4.194 14.931 12.320 1.00 90.00 347 HIS A C 1
ATOM 2683 O O . HIS A 1 347 ? -4.347 14.289 13.355 1.00 90.00 347 HIS A O 1
ATOM 2689 N N . GLY A 1 348 ? -4.433 16.246 12.246 1.00 86.88 348 GLY A N 1
ATOM 2690 C CA . GLY A 1 348 ? -4.892 17.055 13.384 1.00 86.88 348 GLY A CA 1
ATOM 2691 C C . GLY A 1 348 ? -6.293 16.698 13.899 1.00 86.88 348 GLY A C 1
ATOM 2692 O O . GLY A 1 348 ? -6.619 17.018 15.036 1.00 86.88 348 GLY A O 1
ATOM 2693 N N . MET A 1 349 ? -7.101 16.003 13.093 1.00 88.62 349 MET A N 1
ATOM 2694 C CA . MET A 1 349 ? -8.392 15.420 13.492 1.00 88.62 349 MET A CA 1
ATOM 2695 C C . MET A 1 349 ? -8.275 13.938 13.902 1.00 88.62 349 MET A C 1
ATOM 2697 O O . MET A 1 349 ? -9.262 13.323 14.292 1.00 88.62 349 MET A O 1
ATOM 2701 N N . HIS A 1 350 ? -7.082 13.339 13.799 1.00 88.38 350 HIS A N 1
ATOM 2702 C CA . HIS A 1 350 ? -6.846 11.894 13.901 1.00 88.38 350 HIS A CA 1
ATOM 2703 C C . HIS A 1 350 ? -7.748 11.043 12.977 1.00 88.38 350 HIS A C 1
ATOM 2705 O O . HIS A 1 350 ? -8.124 9.920 13.312 1.00 88.38 350 HIS A O 1
ATOM 2711 N N . HIS A 1 351 ? -8.099 11.572 11.805 1.00 90.81 351 HIS A N 1
ATOM 2712 C CA . HIS A 1 351 ? -8.995 10.953 10.828 1.00 90.81 351 HIS A CA 1
ATOM 2713 C C . HIS A 1 351 ? -8.242 10.326 9.644 1.00 90.81 351 HIS A C 1
ATOM 2715 O O . HIS A 1 351 ? -7.124 10.721 9.307 1.00 90.81 351 HIS A O 1
ATOM 2721 N N . ARG A 1 352 ? -8.897 9.378 8.963 1.00 91.38 352 ARG A N 1
ATOM 2722 C CA . ARG A 1 352 ? -8.554 8.869 7.624 1.00 91.38 352 ARG A CA 1
ATOM 2723 C C . ARG A 1 352 ? -9.731 9.043 6.668 1.00 91.38 352 ARG A C 1
ATOM 2725 O O . ARG A 1 352 ? -10.867 9.074 7.116 1.00 91.38 352 ARG A O 1
ATOM 2732 N N . HIS A 1 353 ? -9.487 9.048 5.361 1.00 89.94 353 HIS A N 1
ATOM 2733 C CA . HIS A 1 353 ? -10.537 8.742 4.386 1.00 89.94 353 HIS A CA 1
ATOM 2734 C C . HIS A 1 353 ? -11.002 7.288 4.533 1.00 89.94 353 HIS A C 1
ATOM 2736 O O . HIS A 1 353 ? -10.191 6.383 4.773 1.00 89.94 353 HIS A O 1
ATOM 2742 N N . LEU A 1 354 ? -12.294 7.067 4.309 1.00 87.06 354 LEU A N 1
ATOM 2743 C CA . LEU A 1 354 ? -12.828 5.758 3.945 1.00 87.06 354 LEU A CA 1
ATOM 2744 C C . LEU A 1 354 ? -12.224 5.307 2.599 1.00 87.06 354 LEU A C 1
ATOM 2746 O O . LEU A 1 354 ? -11.896 6.121 1.729 1.00 87.06 354 LEU A O 1
ATOM 2750 N N . ARG A 1 355 ? -12.010 4.002 2.448 1.00 86.38 355 ARG A N 1
ATOM 2751 C CA . ARG A 1 355 ? -11.503 3.362 1.227 1.00 86.38 355 ARG A CA 1
ATOM 2752 C C . ARG A 1 355 ? -12.639 3.209 0.203 1.00 86.38 355 ARG A C 1
ATOM 2754 O O . ARG A 1 355 ? -13.804 3.256 0.589 1.00 86.38 355 ARG A O 1
ATOM 2761 N N . PRO A 1 356 ? -12.337 3.001 -1.092 1.00 83.38 356 PRO A N 1
ATOM 2762 C CA . PRO A 1 356 ? -13.353 2.861 -2.139 1.00 83.38 356 PRO A CA 1
ATOM 2763 C C . PRO A 1 356 ? -14.481 1.871 -1.812 1.00 83.38 356 PRO A C 1
ATOM 2765 O O . PRO A 1 356 ? -15.644 2.231 -1.938 1.00 83.38 356 PRO A O 1
ATOM 2768 N N . TRP A 1 357 ? -14.148 0.682 -1.306 1.00 82.44 357 TRP A N 1
ATOM 2769 C CA . TRP A 1 357 ? -15.103 -0.360 -0.902 1.00 82.44 357 TRP A CA 1
ATOM 2770 C C . TRP A 1 357 ? -15.818 -0.102 0.435 1.00 82.44 357 TRP A C 1
ATOM 2772 O O . TRP A 1 357 ? -16.819 -0.742 0.728 1.00 82.44 357 TRP A O 1
ATOM 2782 N N . GLU A 1 358 ? -15.335 0.842 1.245 1.00 81.31 358 GLU A N 1
ATOM 2783 C CA . GLU A 1 358 ? -15.988 1.265 2.494 1.00 81.31 358 GLU A CA 1
ATOM 2784 C C . GLU A 1 358 ? -16.933 2.460 2.263 1.00 81.31 358 GLU A C 1
ATOM 2786 O O . GLU A 1 358 ? -17.864 2.681 3.028 1.00 81.31 358 GLU A O 1
ATOM 2791 N N . LEU A 1 359 ? -16.705 3.242 1.199 1.00 81.00 359 LEU A N 1
ATOM 2792 C CA . LEU A 1 359 ? -17.490 4.432 0.836 1.00 81.00 359 LEU A CA 1
ATOM 2793 C C . LEU A 1 359 ? -18.891 4.127 0.281 1.00 81.00 359 LEU A C 1
ATOM 2795 O O . LEU A 1 359 ? -19.670 5.069 0.102 1.00 81.00 359 LEU A O 1
ATOM 2799 N N . PHE A 1 360 ? -19.177 2.859 -0.028 1.00 73.75 360 PHE A N 1
ATOM 2800 C CA . PHE A 1 360 ? -20.426 2.386 -0.638 1.00 73.75 360 PHE A CA 1
ATOM 2801 C C . PHE A 1 360 ? -21.003 1.132 0.046 1.00 73.75 360 PHE A C 1
ATOM 2803 O O . PHE A 1 360 ? -21.815 0.443 -0.563 1.00 73.75 360 PHE A O 1
ATOM 2810 N N . GLY A 1 361 ? -20.583 0.822 1.278 1.00 59.69 361 GLY A N 1
ATOM 2811 C CA . GLY A 1 361 ? -21.335 -0.100 2.135 1.00 59.69 361 GLY A CA 1
ATOM 2812 C C . GLY A 1 361 ? -22.589 0.592 2.676 1.00 59.69 361 GLY A C 1
ATOM 2813 O O . GLY A 1 361 ? -22.547 1.797 2.941 1.00 59.69 361 GLY A O 1
ATOM 2814 N N . ASP A 1 362 ? -23.690 -0.146 2.813 1.00 48.28 362 ASP A N 1
ATOM 2815 C CA . ASP A 1 362 ? -24.985 0.421 3.202 1.00 48.28 362 ASP A CA 1
ATOM 2816 C C . ASP A 1 362 ? -24.953 0.984 4.631 1.00 48.28 362 ASP A C 1
ATOM 2818 O O . ASP A 1 362 ? -24.487 0.332 5.568 1.00 48.28 362 ASP A O 1
ATOM 2822 N N . GLU A 1 363 ? -25.447 2.213 4.804 1.00 42.97 363 GLU A N 1
ATOM 2823 C CA . GLU A 1 363 ? -25.252 2.983 6.043 1.00 42.97 363 GLU A CA 1
ATOM 2824 C C . GLU A 1 363 ? -25.970 2.362 7.255 1.00 42.97 363 GLU A C 1
ATOM 2826 O O . GLU A 1 363 ? -25.495 2.478 8.389 1.00 42.97 363 GLU A O 1
ATOM 2831 N N . ASP A 1 364 ? -27.057 1.630 7.009 1.00 39.72 364 ASP A N 1
ATOM 2832 C CA . ASP A 1 364 ? -27.877 0.966 8.027 1.00 39.72 364 ASP A CA 1
ATOM 2833 C C . ASP A 1 364 ? -27.205 -0.286 8.630 1.00 39.72 364 ASP A C 1
ATOM 2835 O O . ASP A 1 364 ? -27.496 -0.661 9.766 1.00 39.72 364 ASP A O 1
ATOM 2839 N N . GLN A 1 365 ? -26.221 -0.890 7.945 1.00 37.38 365 GLN A N 1
ATOM 2840 C CA . GLN A 1 365 ? -25.452 -2.041 8.461 1.00 37.38 365 GLN A CA 1
ATOM 2841 C C . GLN A 1 365 ? -24.412 -1.648 9.534 1.00 37.38 365 GLN A C 1
ATOM 2843 O O . GLN A 1 365 ? -23.606 -2.467 9.970 1.00 37.38 365 GLN A O 1
ATOM 2848 N N . SER A 1 366 ? -24.396 -0.388 9.977 1.00 33.16 366 SER A N 1
ATOM 2849 C CA . SER A 1 366 ? -23.390 0.150 10.903 1.00 33.16 366 SER A CA 1
ATOM 2850 C C . SER A 1 366 ? -23.622 -0.177 12.389 1.00 33.16 366 SER A C 1
ATOM 2852 O O . SER A 1 366 ? -22.784 0.182 13.220 1.00 33.16 366 SER A O 1
ATOM 2854 N N . SER A 1 367 ? -24.726 -0.854 12.738 1.00 32.34 367 SER A N 1
ATOM 2855 C CA . SER A 1 367 ? -25.143 -1.090 14.136 1.00 32.34 367 SER A CA 1
ATOM 2856 C C . SER A 1 367 ? -25.487 -2.542 14.512 1.00 32.34 367 SER A C 1
ATOM 2858 O O . SER A 1 367 ? -25.617 -2.834 15.701 1.00 32.34 367 SER A O 1
ATOM 2860 N N . SER A 1 368 ? -25.567 -3.463 13.547 1.00 26.30 368 SER A N 1
ATOM 2861 C CA . SER A 1 368 ? -25.826 -4.896 13.768 1.00 26.30 368 SER A CA 1
ATOM 2862 C C . SER A 1 368 ? -24.970 -5.772 12.844 1.00 26.30 368 SER A C 1
ATOM 2864 O O . SER A 1 368 ? -24.494 -5.303 11.816 1.00 26.30 368 SER A O 1
ATOM 2866 N N . ASP A 1 369 ? -24.756 -7.028 13.240 1.00 29.81 369 ASP A N 1
ATOM 2867 C CA . ASP A 1 369 ? -23.695 -7.946 12.789 1.00 29.81 369 ASP A CA 1
ATOM 2868 C C . ASP A 1 369 ? -23.196 -7.856 11.328 1.00 29.81 369 ASP A C 1
ATOM 2870 O O . ASP A 1 369 ? -23.961 -7.922 10.366 1.00 29.81 369 ASP A O 1
ATOM 2874 N N . TYR A 1 370 ? -21.858 -7.877 11.194 1.00 36.12 370 TYR A N 1
ATOM 2875 C CA . TYR A 1 370 ? -21.003 -7.834 9.985 1.00 36.12 370 TYR A CA 1
ATOM 2876 C C . TYR A 1 370 ? -21.173 -9.009 8.975 1.00 36.12 370 TYR A C 1
ATOM 2878 O O . TYR A 1 370 ? -20.210 -9.473 8.354 1.00 36.12 370 TYR A O 1
ATOM 2886 N N . THR A 1 371 ? -22.391 -9.509 8.804 1.00 33.50 371 THR A N 1
ATOM 2887 C CA . THR A 1 371 ? -22.751 -10.774 8.146 1.00 33.50 371 THR A CA 1
ATOM 2888 C C . THR A 1 371 ? -22.453 -10.831 6.644 1.00 33.50 371 THR A C 1
ATOM 2890 O O . THR A 1 371 ? -21.933 -11.846 6.182 1.00 33.50 371 THR A O 1
ATOM 2893 N N . SER A 1 372 ? -22.694 -9.756 5.887 1.00 34.50 372 SER A N 1
ATOM 2894 C CA . SER A 1 372 ? -22.667 -9.753 4.408 1.00 34.50 372 SER A CA 1
ATOM 2895 C C . SER A 1 372 ? -21.265 -9.669 3.757 1.00 34.50 372 SER A C 1
ATOM 2897 O O . SER A 1 372 ? -21.088 -9.030 2.721 1.00 34.50 372 SER A O 1
ATOM 2899 N N . LYS A 1 373 ? -20.240 -10.274 4.374 1.00 50.28 373 LYS A N 1
ATOM 2900 C CA . LYS A 1 373 ? -18.877 -10.432 3.805 1.00 50.28 373 LYS A CA 1
ATOM 2901 C C . LYS A 1 373 ? -18.164 -11.707 4.306 1.00 50.28 373 LYS A C 1
ATOM 2903 O O . LYS A 1 373 ? -16.939 -11.731 4.399 1.00 50.28 373 LYS A O 1
ATOM 2908 N N . LYS A 1 374 ? -18.902 -12.759 4.689 1.00 43.66 374 LYS A N 1
ATOM 2909 C CA . LYS A 1 374 ? -18.294 -14.018 5.176 1.00 43.66 374 LYS A CA 1
ATOM 2910 C C . LYS A 1 374 ? -17.480 -14.734 4.088 1.00 43.66 374 LYS A C 1
ATOM 2912 O O . LYS A 1 374 ? -16.416 -15.266 4.380 1.00 43.66 374 LYS A O 1
ATOM 2917 N N . ASP A 1 375 ? -17.932 -14.651 2.844 1.00 51.72 375 ASP A N 1
ATOM 2918 C CA . ASP A 1 375 ? -17.421 -15.380 1.680 1.00 51.72 375 ASP A CA 1
ATOM 2919 C C . ASP A 1 375 ? -15.938 -15.099 1.376 1.00 51.72 375 ASP A C 1
ATOM 2921 O O . ASP A 1 375 ? -15.216 -15.988 0.926 1.00 51.72 375 ASP A O 1
ATOM 2925 N N . SER A 1 376 ? -15.438 -13.888 1.667 1.00 54.41 376 SER A N 1
ATOM 2926 C CA . SER A 1 376 ? -14.018 -13.556 1.454 1.00 54.41 376 SER A CA 1
ATOM 2927 C C . SER A 1 376 ? -13.075 -14.262 2.435 1.00 54.41 376 SER A C 1
ATOM 2929 O O . SER A 1 376 ? -11.885 -14.393 2.143 1.00 54.41 376 SER A O 1
ATOM 2931 N N . PHE A 1 377 ? -13.607 -14.739 3.565 1.00 59.81 377 PHE A N 1
ATOM 2932 C CA . PHE A 1 377 ? -12.906 -15.530 4.578 1.00 59.81 377 PHE A CA 1
ATOM 2933 C C . PHE A 1 377 ? -13.163 -17.037 4.475 1.00 59.81 377 PHE A C 1
ATOM 2935 O O . PHE A 1 377 ? -12.444 -17.801 5.116 1.00 59.81 377 PHE A O 1
ATOM 2942 N N . ASP A 1 378 ? -14.146 -17.481 3.688 1.00 60.75 378 ASP A N 1
ATOM 2943 C CA . ASP A 1 378 ? -14.355 -18.907 3.448 1.00 60.75 378 ASP A CA 1
ATOM 2944 C C . ASP A 1 378 ? -13.266 -19.435 2.509 1.00 60.75 378 ASP A C 1
ATOM 2946 O O . ASP A 1 378 ? -13.320 -19.247 1.291 1.00 60.75 378 ASP A O 1
ATOM 2950 N N . SER A 1 379 ? -12.276 -20.126 3.073 1.00 58.16 379 SER A N 1
ATOM 2951 C CA . SER A 1 379 ? -11.168 -20.731 2.333 1.00 58.16 379 SER A CA 1
ATOM 2952 C C . SER A 1 379 ? -11.583 -21.823 1.338 1.00 58.16 379 SER A C 1
ATOM 2954 O O . SER A 1 379 ? -10.773 -22.161 0.473 1.00 58.16 379 SER A O 1
ATOM 2956 N N . LEU A 1 380 ? -12.808 -22.351 1.412 1.00 57.19 380 LEU A N 1
ATOM 2957 C CA . LEU A 1 380 ? -13.379 -23.304 0.452 1.00 57.19 380 LEU A CA 1
ATOM 2958 C C . LEU A 1 380 ? -14.426 -22.661 -0.484 1.00 57.19 380 LEU A C 1
ATOM 2960 O O . LEU A 1 380 ? -14.919 -23.332 -1.390 1.00 57.19 380 LEU A O 1
ATOM 2964 N N . GLY A 1 381 ? -14.727 -21.372 -0.294 1.00 56.38 381 GLY A N 1
ATOM 2965 C CA . GLY A 1 381 ? -15.651 -20.583 -1.110 1.00 56.38 381 GLY A CA 1
ATOM 2966 C C . GLY A 1 381 ? -15.156 -20.260 -2.529 1.00 56.38 381 GLY A C 1
ATOM 2967 O O . GLY A 1 381 ? -14.000 -20.482 -2.899 1.00 56.38 381 GLY A O 1
ATOM 2968 N N . SER A 1 382 ? -16.055 -19.713 -3.350 1.00 55.22 382 SER A N 1
ATOM 2969 C CA . SER A 1 382 ? -15.837 -19.494 -4.784 1.00 55.22 382 SER A CA 1
ATOM 2970 C C . SER A 1 382 ? -15.105 -18.188 -5.119 1.00 55.22 382 SER A C 1
ATOM 2972 O O . SER A 1 382 ? -15.623 -17.107 -4.850 1.00 55.22 382 SER A O 1
ATOM 2974 N N . SER A 1 383 ? -13.998 -18.303 -5.863 1.00 60.78 383 SER A N 1
ATOM 2975 C CA . SER A 1 383 ? -13.261 -17.199 -6.512 1.00 60.78 383 SER A CA 1
ATOM 2976 C C . SER A 1 383 ? -12.611 -16.169 -5.570 1.00 60.78 383 SER A C 1
ATOM 2978 O O . SER A 1 383 ? -12.922 -16.074 -4.382 1.00 60.78 383 SER A O 1
ATOM 2980 N N . ASN A 1 384 ? -11.678 -15.400 -6.140 1.00 63.03 384 ASN A N 1
ATOM 2981 C CA . ASN A 1 384 ? -11.075 -14.199 -5.552 1.00 63.03 384 ASN A CA 1
ATOM 2982 C C . ASN A 1 384 ? -11.299 -12.931 -6.399 1.00 63.03 384 ASN A C 1
ATOM 2984 O O . ASN A 1 384 ? -10.835 -11.867 -5.992 1.00 63.03 384 ASN A O 1
ATOM 2988 N N . SER A 1 385 ? -12.031 -13.017 -7.527 1.00 63.72 385 SER A N 1
ATOM 2989 C CA . SER A 1 385 ? -12.316 -11.863 -8.404 1.00 63.72 385 SER A CA 1
ATOM 2990 C C . SER A 1 385 ? -12.813 -10.654 -7.610 1.00 63.72 385 SER A C 1
ATOM 2992 O O . SER A 1 385 ? -13.589 -10.795 -6.659 1.00 63.72 385 SER A O 1
ATOM 2994 N N . TYR A 1 386 ? -12.372 -9.464 -8.014 1.00 69.31 386 TYR A N 1
ATOM 2995 C CA . TYR A 1 386 ? -12.864 -8.190 -7.495 1.00 69.31 386 TYR A CA 1
ATOM 2996 C C . TYR A 1 386 ? -13.404 -7.254 -8.583 1.00 69.31 386 TYR A C 1
ATOM 2998 O O . TYR A 1 386 ? -14.041 -6.257 -8.245 1.00 69.31 386 TYR A O 1
ATOM 3006 N N . GLU A 1 387 ? -13.137 -7.534 -9.861 1.00 65.38 387 GLU A N 1
ATOM 3007 C CA . GLU A 1 387 ? -13.463 -6.631 -10.975 1.00 65.38 387 GLU A CA 1
ATOM 3008 C C . GLU A 1 387 ? -14.984 -6.452 -11.121 1.00 65.38 387 GLU A C 1
ATOM 3010 O O . GLU A 1 387 ? -15.465 -5.374 -11.467 1.00 65.38 387 GLU A O 1
ATOM 3015 N N . ASP A 1 388 ? -15.734 -7.485 -10.731 1.00 66.06 388 ASP A N 1
ATOM 3016 C CA . ASP A 1 388 ? -17.196 -7.535 -10.685 1.00 66.06 388 ASP A CA 1
ATOM 3017 C C . ASP A 1 388 ? -17.817 -6.762 -9.498 1.00 66.06 388 ASP A C 1
ATOM 3019 O O . ASP A 1 388 ? -19.038 -6.595 -9.433 1.00 66.06 388 ASP A O 1
ATOM 3023 N N . GLU A 1 389 ? -17.022 -6.293 -8.524 1.00 68.31 389 GLU A N 1
ATOM 3024 C CA . GLU A 1 389 ? -17.568 -5.690 -7.302 1.00 68.31 389 GLU A CA 1
ATOM 3025 C C . GLU A 1 389 ? -18.185 -4.296 -7.552 1.00 68.31 389 GLU A C 1
ATOM 3027 O O . GLU A 1 389 ? -17.525 -3.386 -8.071 1.00 68.31 389 GLU A O 1
ATOM 3032 N N . PRO A 1 390 ? -19.425 -4.037 -7.089 1.00 71.12 390 PRO A N 1
ATOM 3033 C CA . PRO A 1 390 ? -20.184 -2.842 -7.469 1.00 71.12 390 PRO A CA 1
ATOM 3034 C C . PRO A 1 390 ? -19.587 -1.519 -6.961 1.00 71.12 390 PRO A C 1
ATOM 3036 O O . PRO A 1 390 ? -19.969 -0.448 -7.439 1.00 71.12 390 PRO A O 1
ATOM 3039 N N . TRP A 1 391 ? -18.646 -1.553 -6.011 1.00 77.44 391 TRP A N 1
ATOM 3040 C CA . TRP A 1 391 ? -17.950 -0.353 -5.542 1.00 77.44 391 TRP A CA 1
ATOM 3041 C C . TRP A 1 391 ? -16.934 0.184 -6.561 1.00 77.44 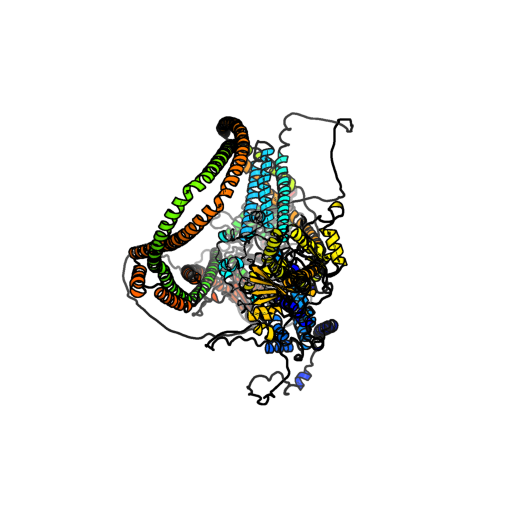391 TRP A C 1
ATOM 3043 O O . TRP A 1 391 ? -16.675 1.390 -6.547 1.00 77.44 391 TRP A O 1
ATOM 3053 N N . VAL A 1 392 ? -16.378 -0.660 -7.446 1.00 78.25 392 VAL A N 1
ATOM 3054 C CA . VAL A 1 392 ? -15.313 -0.281 -8.395 1.00 78.25 392 VAL A CA 1
ATOM 3055 C C . VAL A 1 392 ? -15.833 0.801 -9.343 1.00 78.25 392 VAL A C 1
ATOM 3057 O O . VAL A 1 392 ? -15.406 1.959 -9.272 1.00 78.25 392 VAL A O 1
ATOM 3060 N N . ALA A 1 393 ? -16.871 0.473 -10.119 1.00 75.56 393 ALA A N 1
ATOM 3061 C CA . ALA A 1 393 ? -17.528 1.401 -11.039 1.00 75.56 393 ALA A CA 1
ATOM 3062 C C . ALA A 1 393 ? -18.082 2.658 -10.332 1.00 75.56 393 ALA A C 1
ATOM 3064 O O . ALA A 1 393 ? -18.013 3.769 -10.871 1.00 75.56 393 ALA A O 1
ATOM 3065 N N . LYS A 1 394 ? -18.591 2.517 -9.097 1.00 81.12 394 LYS A N 1
ATOM 3066 C CA . LYS A 1 394 ? -19.107 3.646 -8.300 1.00 81.12 394 LYS A CA 1
ATOM 3067 C C . LYS A 1 394 ? -17.994 4.585 -7.819 1.00 81.12 394 LYS A C 1
ATOM 3069 O O . LYS A 1 394 ? -18.209 5.801 -7.775 1.00 81.12 394 LYS A O 1
ATOM 3074 N N . TYR A 1 395 ? -16.797 4.081 -7.502 1.00 82.50 395 TYR A N 1
ATOM 3075 C CA . TYR A 1 395 ? -15.659 4.925 -7.125 1.00 82.50 395 TYR A CA 1
ATOM 3076 C C . TYR A 1 395 ? -15.006 5.594 -8.335 1.00 82.50 395 TYR A C 1
ATOM 3078 O O . TYR A 1 395 ? -14.639 6.771 -8.261 1.00 82.50 395 TYR A O 1
ATOM 3086 N N . GLU A 1 396 ? -14.883 4.903 -9.469 1.00 80.75 396 GLU A N 1
ATOM 3087 C CA . GLU A 1 396 ? -14.328 5.492 -10.690 1.00 80.75 396 GLU A CA 1
ATOM 3088 C C . GLU A 1 396 ? -15.149 6.701 -11.148 1.00 80.75 396 GLU A C 1
ATOM 3090 O O . GLU A 1 396 ? -14.589 7.799 -11.236 1.00 80.75 396 GLU A O 1
ATOM 3095 N N . LYS A 1 397 ? -16.483 6.561 -11.240 1.00 82.56 397 LYS A N 1
ATOM 3096 C CA . LYS A 1 397 ? -17.424 7.639 -11.611 1.00 82.56 397 LYS A CA 1
ATOM 3097 C C . LYS A 1 397 ? -17.501 8.835 -10.622 1.00 82.56 397 LYS A C 1
ATOM 3099 O O . LYS A 1 397 ? -18.289 9.753 -10.862 1.00 82.56 397 LYS A O 1
ATOM 3104 N N . ARG A 1 398 ? -16.706 8.899 -9.534 1.00 82.44 398 ARG A N 1
ATOM 3105 C CA . ARG A 1 398 ? -16.584 10.095 -8.653 1.00 82.44 398 ARG A CA 1
ATOM 3106 C C . ARG A 1 398 ? -15.569 11.129 -9.173 1.00 82.44 398 ARG A C 1
ATOM 3108 O O . ARG A 1 398 ? -14.393 10.819 -9.363 1.00 82.44 398 ARG A O 1
ATOM 3115 N N . ASN A 1 399 ? -15.982 12.395 -9.272 1.00 85.56 399 ASN A N 1
ATOM 3116 C CA . ASN A 1 399 ? -15.129 13.532 -9.658 1.00 85.56 399 ASN A CA 1
ATOM 3117 C C . ASN A 1 399 ? -13.945 13.744 -8.689 1.00 85.56 399 ASN A C 1
ATOM 3119 O O . ASN A 1 399 ? -14.071 13.525 -7.482 1.00 85.56 399 ASN A O 1
ATOM 3123 N N . ILE A 1 400 ? -12.825 14.283 -9.190 1.00 80.94 400 ILE A N 1
ATOM 3124 C CA . ILE A 1 400 ? -11.585 14.495 -8.413 1.00 80.94 400 ILE A CA 1
ATOM 3125 C C . ILE A 1 400 ? -11.815 15.354 -7.156 1.00 80.94 400 ILE A C 1
ATOM 3127 O O . ILE A 1 400 ? -11.286 15.019 -6.102 1.00 80.94 400 ILE A O 1
ATOM 3131 N N . ILE A 1 401 ? -12.643 16.405 -7.219 1.00 82.75 401 ILE A N 1
ATOM 3132 C CA . ILE A 1 401 ? -12.951 17.247 -6.045 1.00 82.75 401 ILE A CA 1
ATOM 3133 C C . ILE A 1 401 ? -13.699 16.447 -4.968 1.00 82.75 401 ILE A C 1
ATOM 3135 O O . ILE A 1 401 ? -13.329 16.515 -3.799 1.00 82.75 401 ILE A O 1
ATOM 3139 N N . ARG A 1 402 ? -14.689 15.622 -5.351 1.00 84.69 402 ARG A N 1
ATOM 3140 C CA . ARG A 1 402 ? -15.370 14.717 -4.406 1.00 84.69 402 ARG A CA 1
ATOM 3141 C C . ARG A 1 402 ? -14.388 13.711 -3.805 1.00 84.69 402 ARG A C 1
ATOM 3143 O O . ARG A 1 402 ? -14.464 13.470 -2.613 1.00 84.69 402 ARG A O 1
ATOM 3150 N N . LYS A 1 403 ? -13.415 13.218 -4.583 1.00 87.62 403 LYS A N 1
ATOM 3151 C CA . LYS A 1 403 ? -12.330 12.365 -4.070 1.00 87.62 403 LYS A CA 1
ATOM 3152 C C . LYS A 1 403 ? -11.383 13.115 -3.111 1.00 87.62 403 LYS A C 1
ATOM 3154 O O . LYS A 1 403 ? -10.953 12.548 -2.112 1.00 87.62 403 LYS A O 1
ATOM 3159 N N . ILE A 1 404 ? -11.061 14.391 -3.348 1.00 86.69 404 ILE A N 1
ATOM 3160 C CA . ILE A 1 404 ? -10.249 15.207 -2.414 1.00 86.69 404 ILE A CA 1
ATOM 3161 C C . ILE A 1 404 ? -10.956 15.379 -1.059 1.00 86.69 404 ILE A C 1
ATOM 3163 O O . ILE A 1 404 ? -10.273 15.439 -0.039 1.00 86.69 404 ILE A O 1
ATOM 3167 N N . PHE A 1 405 ? -12.290 15.385 -1.038 1.00 87.94 405 PHE A N 1
ATOM 3168 C CA . PHE A 1 405 ? -13.124 15.495 0.163 1.00 87.94 405 PHE A CA 1
ATOM 3169 C C . PHE A 1 405 ? -14.034 14.262 0.362 1.00 87.94 405 PHE A C 1
ATOM 3171 O O . PHE A 1 405 ? -15.214 14.403 0.684 1.00 87.94 405 PHE A O 1
ATOM 3178 N N . ASP A 1 406 ? -13.505 13.048 0.145 1.00 86.19 406 ASP A N 1
ATOM 3179 C CA . ASP A 1 406 ? -14.226 11.810 0.482 1.00 86.19 406 ASP A CA 1
ATOM 3180 C C . ASP A 1 406 ? -14.505 11.740 1.998 1.00 86.19 406 ASP A C 1
ATOM 3182 O O . ASP A 1 406 ? -13.790 12.336 2.807 1.00 86.19 406 ASP A O 1
ATOM 3186 N N . ARG A 1 407 ? -15.539 10.976 2.383 1.00 86.88 407 ARG A N 1
ATOM 3187 C CA . ARG A 1 407 ? -15.940 10.791 3.787 1.00 86.88 407 ARG A CA 1
ATOM 3188 C C . ARG A 1 407 ? -14.770 10.271 4.625 1.00 86.88 407 ARG A C 1
ATOM 3190 O O . ARG A 1 407 ? -13.997 9.417 4.182 1.00 86.88 407 ARG A O 1
ATOM 3197 N N . GLU A 1 408 ? -14.679 10.763 5.854 1.00 89.88 408 GLU A N 1
ATOM 3198 C CA . GLU A 1 408 ? -13.583 10.477 6.776 1.00 89.88 408 GLU A CA 1
ATOM 3199 C C . GLU A 1 408 ? -14.068 9.864 8.098 1.00 89.88 408 GLU A C 1
ATOM 3201 O O . GLU A 1 408 ? -15.177 10.131 8.554 1.00 89.88 408 GLU A O 1
ATOM 3206 N N . VAL A 1 409 ? -13.231 9.002 8.683 1.00 87.31 409 VAL A N 1
ATOM 3207 C CA . VAL A 1 409 ? -13.490 8.212 9.896 1.00 87.31 409 VAL A CA 1
ATOM 3208 C C . VAL A 1 409 ? -12.279 8.284 10.825 1.00 87.31 409 VAL A C 1
ATOM 3210 O O . VAL A 1 409 ? -11.129 8.324 10.377 1.00 87.31 409 VAL A O 1
ATOM 3213 N N . TRP A 1 410 ? -12.535 8.295 12.133 1.00 89.25 410 TRP A N 1
ATOM 3214 C CA . TRP A 1 410 ? -11.506 8.366 13.167 1.00 89.25 410 TRP A CA 1
ATOM 3215 C C . TRP A 1 410 ? -10.622 7.112 13.211 1.00 89.25 410 TRP A C 1
ATOM 3217 O O . TRP A 1 410 ? -11.101 5.978 13.174 1.00 89.25 410 TRP A O 1
ATOM 3227 N N . ILE A 1 411 ? -9.307 7.318 13.304 1.00 90.62 411 ILE A N 1
ATOM 3228 C CA . ILE A 1 411 ? -8.306 6.252 13.378 1.00 90.62 411 ILE A CA 1
ATOM 3229 C C . ILE A 1 411 ? -8.319 5.685 14.796 1.00 90.62 411 ILE A C 1
ATOM 3231 O O . ILE A 1 411 ? -7.690 6.231 15.705 1.00 90.62 411 ILE A O 1
ATOM 3235 N N . GLN A 1 412 ? -9.019 4.570 14.987 1.00 90.62 412 GLN A N 1
ATOM 3236 C CA . GLN A 1 412 ? -9.126 3.943 16.300 1.00 90.62 412 GLN A CA 1
ATOM 3237 C C . GLN A 1 412 ? -7.759 3.459 16.798 1.00 90.62 412 GLN A C 1
ATOM 3239 O O . GLN A 1 412 ? -7.408 3.706 17.953 1.00 90.62 412 GLN A O 1
ATOM 3244 N N . GLU A 1 413 ? -6.950 2.853 15.926 1.00 90.44 413 GLU A N 1
ATOM 3245 C CA . GLU A 1 413 ? -5.667 2.242 16.289 1.00 90.44 413 GLU A CA 1
ATOM 3246 C C . GLU A 1 413 ? -4.624 3.260 16.821 1.00 90.44 413 GLU A C 1
ATOM 3248 O O . GLU A 1 413 ? -4.106 4.086 16.055 1.00 90.44 413 GLU A O 1
ATOM 3253 N N . PRO A 1 414 ? -4.271 3.227 18.125 1.00 89.38 414 PRO A N 1
ATOM 3254 C CA . PRO A 1 414 ? -3.363 4.204 18.727 1.00 89.38 414 PRO A CA 1
ATOM 3255 C C . PRO A 1 414 ? -1.915 4.107 18.229 1.00 89.38 414 PRO A C 1
ATOM 3257 O O . PRO A 1 414 ? -1.212 5.119 18.244 1.00 89.38 414 PRO A O 1
ATOM 3260 N N . ALA A 1 415 ? -1.442 2.939 17.782 1.00 86.12 415 ALA A N 1
ATOM 3261 C CA . ALA A 1 415 ? -0.091 2.816 17.237 1.00 86.12 415 ALA A CA 1
ATOM 3262 C C . ALA A 1 415 ? 0.036 3.474 15.857 1.00 86.12 415 ALA A C 1
ATOM 3264 O O . ALA A 1 415 ? 1.059 4.094 15.564 1.00 86.12 415 ALA A O 1
ATOM 3265 N N . LEU A 1 416 ? -1.017 3.423 15.034 1.00 90.25 416 LEU A N 1
ATOM 3266 C CA . LEU A 1 416 ? -1.039 4.129 13.755 1.00 90.25 416 LEU A CA 1
ATOM 3267 C C . LEU A 1 416 ? -1.065 5.649 13.957 1.00 90.25 416 LEU A C 1
ATOM 3269 O O . LEU A 1 416 ? -0.362 6.368 13.247 1.00 90.25 416 LEU A O 1
ATOM 3273 N N . ARG A 1 417 ? -1.797 6.136 14.970 1.00 90.44 417 ARG A N 1
ATOM 3274 C CA . ARG A 1 417 ? -1.744 7.550 15.376 1.00 90.44 417 ARG A CA 1
ATOM 3275 C C . ARG A 1 417 ? -0.329 7.956 15.798 1.00 90.44 417 ARG A C 1
ATOM 3277 O O . ARG A 1 417 ? 0.199 8.888 15.208 1.00 90.44 417 ARG A O 1
ATOM 3284 N N . GLN A 1 418 ? 0.350 7.172 16.642 1.00 88.12 418 GLN A N 1
ATOM 3285 C CA . GLN A 1 418 ? 1.752 7.419 17.040 1.00 88.12 418 GLN A CA 1
ATOM 3286 C C . GLN A 1 418 ? 2.737 7.458 15.849 1.00 88.12 418 GLN A C 1
ATOM 3288 O O . GLN A 1 418 ? 3.710 8.222 15.869 1.00 88.12 418 GLN A O 1
ATOM 3293 N N . ILE A 1 419 ? 2.503 6.671 14.789 1.00 87.94 419 ILE A N 1
ATOM 3294 C CA . ILE A 1 419 ? 3.275 6.771 13.536 1.00 87.94 419 ILE A CA 1
ATOM 3295 C C . ILE A 1 419 ? 3.012 8.112 12.845 1.00 87.94 419 ILE A C 1
ATOM 3297 O O . ILE A 1 419 ? 3.949 8.789 12.423 1.00 87.94 419 ILE A O 1
ATOM 3301 N N . GLN A 1 420 ? 1.749 8.517 12.722 1.00 90.69 420 GLN A N 1
ATOM 3302 C CA . GLN A 1 420 ? 1.405 9.781 12.075 1.00 90.69 420 GLN A CA 1
ATOM 3303 C C . GLN A 1 420 ? 1.909 10.984 12.887 1.00 90.69 420 GLN A C 1
ATOM 3305 O O . GLN A 1 420 ? 2.497 11.889 12.299 1.00 90.69 420 GLN A O 1
ATOM 3310 N N . ASP A 1 421 ? 1.799 10.946 14.220 1.00 90.50 421 ASP A N 1
ATOM 3311 C CA . ASP A 1 421 ? 2.341 11.954 15.141 1.00 90.50 421 ASP A CA 1
ATOM 3312 C C . ASP A 1 421 ? 3.853 12.132 14.913 1.00 90.50 421 ASP A C 1
ATOM 3314 O O . ASP A 1 421 ? 4.349 13.248 14.762 1.00 90.50 421 ASP A O 1
ATOM 3318 N N . THR A 1 422 ? 4.611 11.032 14.815 1.00 88.44 422 THR A N 1
ATOM 3319 C CA . THR A 1 422 ? 6.066 11.104 14.594 1.00 88.44 422 THR A CA 1
ATOM 3320 C C . THR A 1 422 ? 6.451 11.543 13.185 1.00 88.44 422 THR A C 1
ATOM 3322 O O . THR A 1 422 ? 7.399 12.316 13.043 1.00 88.44 422 THR A O 1
ATOM 3325 N N . ILE A 1 423 ? 5.714 11.151 12.141 1.00 87.94 423 ILE A N 1
ATOM 3326 C CA . ILE A 1 423 ? 5.920 11.684 10.782 1.00 87.94 423 ILE A CA 1
ATOM 3327 C C . ILE A 1 423 ? 5.576 13.185 10.727 1.00 87.94 423 ILE A C 1
ATOM 3329 O O . ILE A 1 423 ? 6.249 13.943 10.024 1.00 87.94 423 ILE A O 1
ATOM 3333 N N . PHE A 1 424 ? 4.577 13.645 11.482 1.00 90.94 424 PHE A N 1
ATOM 3334 C CA . PHE A 1 424 ? 4.229 15.061 11.577 1.00 90.94 424 PHE A CA 1
ATOM 3335 C C . PHE A 1 424 ? 5.282 15.860 12.352 1.00 90.94 424 PHE A C 1
ATOM 3337 O O . PHE A 1 424 ? 5.724 16.898 11.867 1.00 90.94 424 PHE A O 1
ATOM 3344 N N . VAL A 1 425 ? 5.795 15.354 13.478 1.00 91.06 425 VAL A N 1
ATOM 3345 C CA . VAL A 1 425 ? 6.917 15.999 14.183 1.00 91.06 425 VAL A CA 1
ATOM 3346 C C . VAL A 1 425 ? 8.196 15.981 13.333 1.00 91.06 425 VAL A C 1
ATOM 3348 O O . VAL A 1 425 ? 8.912 16.980 13.316 1.00 91.06 425 VAL A O 1
ATOM 3351 N N . GLN A 1 426 ? 8.460 14.936 12.534 1.00 89.94 426 GLN A N 1
ATOM 3352 C CA . GLN A 1 426 ? 9.513 14.978 11.504 1.00 89.94 426 GLN A CA 1
ATOM 3353 C C . GLN A 1 426 ? 9.279 16.102 10.487 1.00 89.94 426 GLN A C 1
ATOM 3355 O O . GLN A 1 426 ? 10.231 16.794 10.125 1.00 89.94 426 GLN A O 1
ATOM 3360 N N . ALA A 1 427 ? 8.038 16.305 10.035 1.00 90.94 427 ALA A N 1
ATOM 3361 C CA . ALA A 1 427 ? 7.691 17.385 9.117 1.00 90.94 427 ALA A CA 1
ATOM 3362 C C . ALA A 1 427 ? 7.939 18.762 9.751 1.00 90.94 427 ALA A C 1
ATOM 3364 O O . ALA A 1 427 ? 8.587 19.602 9.131 1.00 90.94 427 ALA A O 1
ATOM 3365 N N . LEU A 1 428 ? 7.511 18.970 11.002 1.00 92.75 428 LEU A N 1
ATOM 3366 C CA . LEU A 1 428 ? 7.730 20.208 11.758 1.00 92.75 428 LEU A CA 1
ATOM 3367 C C . LEU A 1 428 ? 9.218 20.465 12.040 1.00 92.75 428 LEU A C 1
ATOM 3369 O O . LEU A 1 428 ? 9.671 21.593 11.887 1.00 92.75 428 LEU A O 1
ATOM 3373 N N . LEU A 1 429 ? 10.003 19.446 12.403 1.00 90.88 429 LEU A N 1
ATOM 3374 C CA . LEU A 1 429 ? 11.450 19.581 12.620 1.00 90.88 429 LEU A CA 1
ATOM 3375 C C . LEU A 1 429 ? 12.197 19.865 11.311 1.00 90.88 429 LEU A C 1
ATOM 3377 O O . LEU A 1 429 ? 13.053 20.747 11.272 1.00 90.88 429 LEU A O 1
ATOM 3381 N N . THR A 1 430 ? 11.843 19.176 10.223 1.00 87.81 430 THR A N 1
ATOM 3382 C CA . THR A 1 430 ? 12.417 19.427 8.891 1.00 87.81 430 THR A CA 1
ATOM 3383 C C . THR A 1 430 ? 12.067 20.835 8.411 1.00 87.81 430 THR A C 1
ATOM 3385 O O . THR A 1 430 ? 12.935 21.550 7.918 1.00 87.81 430 THR A O 1
ATOM 3388 N N . ALA A 1 431 ? 10.825 21.272 8.624 1.00 91.75 431 ALA A N 1
ATOM 3389 C CA . ALA A 1 431 ? 10.365 22.622 8.330 1.00 91.75 431 ALA A CA 1
ATOM 3390 C C . ALA A 1 431 ? 11.029 23.687 9.209 1.00 91.75 431 ALA A C 1
ATOM 3392 O O . ALA A 1 431 ? 11.375 24.755 8.707 1.00 91.75 431 ALA A O 1
ATOM 3393 N N . PHE A 1 432 ? 11.265 23.400 10.492 1.00 92.25 432 PHE A N 1
ATOM 3394 C CA . PHE A 1 432 ? 11.998 24.288 11.389 1.00 92.25 432 PHE A CA 1
ATOM 3395 C C . PHE A 1 432 ? 13.442 24.454 10.916 1.00 92.25 432 PHE A C 1
ATOM 3397 O O . PHE A 1 432 ? 13.903 25.579 10.772 1.00 92.25 432 PHE A O 1
ATOM 3404 N N . VAL A 1 433 ? 14.146 23.360 10.611 1.00 87.75 433 VAL A N 1
ATOM 3405 C CA . VAL A 1 433 ? 15.542 23.403 10.150 1.00 87.75 433 VAL A CA 1
ATOM 3406 C C . VAL A 1 433 ? 15.655 24.064 8.773 1.00 87.75 433 VAL A C 1
ATOM 3408 O O . VAL A 1 433 ? 16.427 25.008 8.617 1.00 87.75 433 VAL A O 1
ATOM 3411 N N . ALA A 1 434 ? 14.866 23.637 7.783 1.00 87.62 434 ALA A N 1
ATOM 3412 C CA . ALA A 1 434 ? 14.894 24.210 6.437 1.00 87.62 434 ALA A CA 1
ATOM 3413 C C . ALA A 1 434 ? 14.439 25.679 6.427 1.00 87.62 434 ALA A C 1
ATOM 3415 O O . ALA A 1 434 ? 15.093 26.525 5.812 1.00 87.62 434 ALA A O 1
ATOM 3416 N N . GLY A 1 435 ? 13.363 25.996 7.154 1.00 88.06 435 GLY A N 1
ATOM 3417 C CA . GLY A 1 435 ? 12.860 27.353 7.343 1.00 88.06 435 GLY A CA 1
ATOM 3418 C C . GLY A 1 435 ? 13.880 28.241 8.049 1.00 88.06 435 GLY A C 1
ATOM 3419 O O . GLY A 1 435 ? 14.186 29.315 7.547 1.00 88.06 435 GLY A O 1
ATOM 3420 N N . ALA A 1 436 ? 14.484 27.788 9.151 1.00 85.50 436 ALA A N 1
ATOM 3421 C CA . ALA A 1 436 ? 15.466 28.569 9.902 1.00 85.50 436 ALA A CA 1
ATOM 3422 C C . ALA A 1 436 ? 16.764 28.785 9.115 1.00 85.50 436 ALA A C 1
ATOM 3424 O O . ALA A 1 436 ? 17.258 29.908 9.094 1.00 85.50 436 ALA A O 1
ATOM 3425 N N . ILE A 1 437 ? 17.291 27.770 8.418 1.00 85.81 437 ILE A N 1
ATOM 3426 C CA . ILE A 1 437 ? 18.462 27.922 7.533 1.00 85.81 437 ILE A CA 1
ATOM 3427 C C . ILE A 1 437 ? 18.158 28.940 6.429 1.00 85.81 437 ILE A C 1
ATOM 3429 O O . ILE A 1 437 ? 18.938 29.865 6.199 1.00 85.81 437 ILE A O 1
ATOM 3433 N N . THR A 1 438 ? 17.005 28.808 5.774 1.00 84.50 438 THR A N 1
ATOM 3434 C CA . THR A 1 438 ? 16.598 29.696 4.679 1.00 84.50 438 THR A CA 1
ATOM 3435 C C . THR A 1 438 ? 16.399 31.128 5.184 1.00 84.50 438 THR A C 1
ATOM 3437 O O . THR A 1 438 ? 17.004 32.062 4.657 1.00 84.50 438 THR A O 1
ATOM 3440 N N . THR A 1 439 ? 15.642 31.325 6.265 1.00 84.94 439 THR A N 1
ATOM 3441 C CA . THR A 1 439 ? 15.437 32.640 6.887 1.00 84.94 439 THR A CA 1
ATOM 3442 C C . THR A 1 439 ? 16.741 33.228 7.438 1.00 84.94 439 THR A C 1
ATOM 3444 O O . THR A 1 439 ? 16.944 34.432 7.313 1.00 84.94 439 THR A O 1
ATOM 3447 N N . ALA A 1 440 ? 17.673 32.424 7.961 1.00 81.94 440 ALA A N 1
ATOM 3448 C CA . ALA A 1 440 ? 18.994 32.892 8.388 1.00 81.94 440 ALA A CA 1
ATOM 3449 C C . ALA A 1 440 ? 19.836 33.409 7.209 1.00 81.94 440 ALA A C 1
ATOM 3451 O O . ALA A 1 440 ? 20.456 34.465 7.333 1.00 81.94 440 ALA A O 1
ATOM 3452 N N . ILE A 1 441 ? 19.798 32.747 6.045 1.00 82.62 441 ILE A N 1
ATOM 3453 C CA . ILE A 1 441 ? 20.419 33.252 4.805 1.00 82.62 441 ILE A CA 1
ATOM 3454 C C . ILE A 1 441 ? 19.810 34.613 4.416 1.00 82.62 441 ILE A C 1
ATOM 3456 O O . ILE A 1 441 ? 20.539 35.559 4.112 1.00 82.62 441 ILE A O 1
ATOM 3460 N N . PHE A 1 442 ? 18.483 34.743 4.489 1.00 80.69 442 PHE A N 1
ATOM 3461 C CA . PHE A 1 442 ? 17.765 35.994 4.214 1.00 80.69 442 PHE A CA 1
ATOM 3462 C C . PHE A 1 442 ? 18.019 37.106 5.264 1.00 80.69 442 PHE A C 1
ATOM 3464 O O . PHE A 1 442 ? 18.010 38.295 4.931 1.00 80.69 442 PHE A O 1
ATOM 3471 N N . LEU A 1 443 ? 18.310 36.755 6.520 1.00 77.94 443 LEU A N 1
ATOM 3472 C CA . LEU A 1 443 ? 18.676 37.697 7.585 1.00 77.94 443 LEU A CA 1
ATOM 3473 C C . LEU A 1 443 ? 20.138 38.170 7.485 1.00 77.94 443 LEU A C 1
ATOM 3475 O O . LEU A 1 443 ? 20.406 39.361 7.660 1.00 77.94 443 LEU A O 1
ATOM 3479 N N . ALA A 1 444 ? 21.073 37.265 7.181 1.00 70.44 444 ALA A N 1
ATOM 3480 C CA . ALA A 1 444 ? 22.515 37.520 7.223 1.00 70.44 444 ALA A CA 1
ATOM 3481 C C . ALA A 1 444 ? 23.016 38.491 6.136 1.00 70.44 444 ALA A C 1
ATOM 3483 O O . ALA A 1 444 ? 23.973 39.232 6.359 1.00 70.44 444 ALA A O 1
ATOM 3484 N N . GLN A 1 445 ? 22.365 38.555 4.969 1.00 63.06 445 GLN A N 1
ATOM 3485 C CA . GLN A 1 445 ? 22.845 39.343 3.818 1.00 63.06 445 GLN A CA 1
ATOM 3486 C C . GLN A 1 445 ? 22.793 40.883 3.978 1.00 63.06 445 GLN A C 1
ATOM 3488 O O . GLN A 1 445 ? 23.046 41.607 3.014 1.00 63.06 445 GLN A O 1
ATOM 3493 N N . CYS A 1 446 ? 22.479 41.418 5.162 1.00 49.78 446 CYS A N 1
ATOM 3494 C CA . CYS A 1 446 ? 22.275 42.858 5.365 1.00 49.78 446 CYS A CA 1
ATOM 3495 C C . CYS A 1 446 ? 23.457 43.616 6.007 1.00 49.78 446 CYS A C 1
ATOM 3497 O O . CYS A 1 446 ? 23.451 44.846 6.010 1.00 49.78 446 CYS A O 1
ATOM 3499 N N . GLU A 1 447 ? 24.465 42.929 6.553 1.00 48.69 447 GLU A N 1
ATOM 3500 C CA . GLU A 1 447 ? 25.488 43.552 7.422 1.00 48.69 447 GLU A CA 1
ATOM 3501 C C . GLU A 1 447 ? 26.676 44.189 6.661 1.00 48.69 447 GLU A C 1
ATOM 3503 O O . GLU A 1 447 ? 27.518 44.864 7.244 1.00 48.69 447 GLU A O 1
ATOM 3508 N N . VAL A 1 448 ? 26.721 44.030 5.332 1.00 47.97 448 VAL A N 1
ATOM 3509 C CA . VAL A 1 448 ? 27.868 44.402 4.475 1.00 47.97 448 VAL A CA 1
ATOM 3510 C C . VAL A 1 448 ? 27.780 45.840 3.918 1.00 47.97 448 VAL A C 1
ATOM 3512 O O . VAL A 1 448 ? 28.744 46.350 3.353 1.00 47.97 448 VAL A O 1
ATOM 3515 N N . ARG A 1 449 ? 26.639 46.538 4.055 1.00 45.09 449 ARG A N 1
ATOM 3516 C CA . ARG A 1 449 ? 26.365 47.793 3.310 1.00 45.09 449 ARG A CA 1
ATOM 3517 C C . ARG A 1 449 ? 26.669 49.113 4.042 1.00 45.09 449 ARG A C 1
ATOM 3519 O O . ARG A 1 449 ? 26.491 50.164 3.434 1.00 45.09 449 ARG A O 1
ATOM 3526 N N . SER A 1 450 ? 27.112 49.090 5.303 1.00 43.03 450 SER A N 1
ATOM 3527 C CA . SER A 1 450 ? 27.240 50.293 6.158 1.00 43.03 450 SER A CA 1
ATOM 3528 C C . SER A 1 450 ? 28.670 50.795 6.423 1.00 43.03 450 SER A C 1
ATOM 3530 O O . SER A 1 450 ? 28.820 51.876 6.981 1.00 43.03 450 SER A O 1
ATOM 3532 N N . ARG A 1 451 ? 29.722 50.057 6.033 1.00 40.84 451 ARG A N 1
ATOM 3533 C CA . ARG A 1 451 ? 31.127 50.342 6.423 1.00 40.84 451 ARG A CA 1
ATOM 3534 C C . ARG A 1 451 ? 32.047 50.906 5.323 1.00 40.84 451 ARG A C 1
ATOM 3536 O O . ARG A 1 451 ? 33.241 51.038 5.551 1.00 40.84 451 ARG A O 1
ATOM 3543 N N . ALA A 1 452 ? 31.526 51.238 4.139 1.00 39.47 452 ALA A N 1
ATOM 3544 C CA . ALA A 1 452 ? 32.336 51.460 2.928 1.00 39.47 452 ALA A CA 1
ATOM 3545 C C . ALA A 1 452 ? 32.403 52.922 2.416 1.00 39.47 452 ALA A C 1
ATOM 3547 O O . ALA A 1 452 ? 32.473 53.146 1.209 1.00 39.47 452 ALA A O 1
ATOM 3548 N N . LYS A 1 453 ? 32.350 53.931 3.300 1.00 36.75 453 LYS A N 1
ATOM 3549 C CA . LYS A 1 453 ? 32.462 55.356 2.923 1.00 36.75 453 LYS A CA 1
ATOM 3550 C C . LYS A 1 453 ? 33.293 56.183 3.922 1.00 36.75 453 LYS A C 1
ATOM 3552 O O . LYS A 1 453 ? 32.687 56.902 4.700 1.00 36.75 453 LYS A O 1
ATOM 3557 N N . THR A 1 454 ? 34.632 56.090 3.854 1.00 37.88 454 THR A N 1
ATOM 3558 C CA . THR A 1 454 ? 35.623 57.194 4.035 1.00 37.88 454 THR A CA 1
ATOM 3559 C C . THR A 1 454 ? 37.070 56.667 4.139 1.00 37.88 454 THR A C 1
ATOM 3561 O O . THR A 1 454 ? 37.430 56.151 5.188 1.00 37.88 454 THR A O 1
ATOM 3564 N N . LEU A 1 455 ? 37.889 56.936 3.106 1.00 31.94 455 LEU A N 1
ATOM 3565 C CA . LEU A 1 455 ? 39.310 57.371 3.193 1.00 31.94 455 LEU A CA 1
ATOM 3566 C C . LEU A 1 455 ? 40.361 56.409 3.868 1.00 31.94 455 LEU A C 1
ATOM 3568 O O . LEU A 1 455 ? 39.988 55.285 4.193 1.00 31.94 455 LEU A O 1
ATOM 3572 N N . PRO A 1 456 ? 41.698 56.676 3.821 1.00 35.62 456 PRO A N 1
ATOM 3573 C CA . PRO A 1 456 ? 42.624 55.702 3.200 1.00 35.62 456 PRO A CA 1
ATOM 3574 C C . PRO A 1 456 ? 43.681 55.005 4.104 1.00 35.62 456 PRO A C 1
ATOM 3576 O O . PRO A 1 456 ? 43.796 55.276 5.290 1.00 35.62 456 PRO A O 1
ATOM 3579 N N . LEU A 1 457 ? 44.452 54.116 3.445 1.00 33.00 457 LEU A N 1
ATOM 3580 C CA . LEU A 1 457 ? 45.853 53.650 3.637 1.00 33.00 457 LEU A CA 1
ATOM 3581 C C . LEU A 1 457 ? 46.748 54.332 4.715 1.00 33.00 457 LEU A C 1
ATOM 3583 O O . LEU A 1 457 ? 46.651 55.551 4.849 1.00 33.00 457 LEU A O 1
ATOM 3587 N N . PRO A 1 458 ? 47.819 53.662 5.232 1.00 40.34 458 PRO A N 1
ATOM 3588 C CA . PRO A 1 458 ? 48.107 52.208 5.328 1.00 40.34 458 PRO A CA 1
ATOM 3589 C C . PRO A 1 458 ? 48.844 51.773 6.647 1.00 40.34 458 PRO A C 1
ATOM 3591 O O . PRO A 1 458 ? 48.976 52.562 7.571 1.00 40.34 458 PRO A O 1
ATOM 3594 N N . LEU A 1 459 ? 49.423 50.551 6.644 1.00 29.73 459 LEU A N 1
ATOM 3595 C CA . LEU A 1 459 ? 50.581 50.041 7.434 1.00 29.73 459 LEU A CA 1
ATOM 3596 C C . LEU A 1 459 ? 50.422 49.488 8.883 1.00 29.73 459 LEU A C 1
ATOM 3598 O O . LEU A 1 459 ? 49.846 50.122 9.753 1.00 29.73 459 LEU A O 1
ATOM 3602 N N . LEU A 1 460 ? 51.122 48.349 9.086 1.00 30.28 460 LEU A N 1
ATOM 3603 C CA . LEU A 1 460 ? 51.826 47.824 10.287 1.00 30.28 460 LEU A CA 1
ATOM 3604 C C . LEU A 1 460 ? 51.060 47.318 11.548 1.00 30.28 460 LEU A C 1
ATOM 3606 O O . LEU A 1 460 ? 50.208 48.012 12.081 1.00 30.28 460 LEU A O 1
ATOM 3610 N N . THR A 1 461 ? 51.447 46.091 11.973 1.00 32.47 461 THR A N 1
ATOM 3611 C CA . THR A 1 461 ? 51.718 45.535 13.344 1.00 32.47 461 THR A CA 1
ATOM 3612 C C . THR A 1 461 ? 50.794 45.857 14.553 1.00 32.47 461 THR A C 1
ATOM 3614 O O . THR A 1 461 ? 50.211 46.924 14.639 1.00 32.47 461 THR A O 1
ATOM 3617 N N . GLU A 1 462 ? 50.611 45.020 15.592 1.00 31.27 462 GLU A N 1
ATOM 3618 C CA . GLU A 1 462 ? 51.055 43.646 15.938 1.00 31.27 462 GLU A CA 1
ATOM 3619 C C . GLU A 1 462 ? 50.169 43.043 17.069 1.00 31.27 462 GLU A C 1
ATOM 3621 O O . GLU A 1 462 ? 49.330 43.727 17.647 1.00 31.27 462 GLU A O 1
ATOM 3626 N N . ASP A 1 463 ? 50.362 41.751 17.360 1.00 32.03 463 ASP A N 1
ATOM 3627 C CA . ASP A 1 463 ? 50.162 41.015 18.628 1.00 32.03 463 ASP A CA 1
ATOM 3628 C C . ASP A 1 463 ? 49.137 41.434 19.726 1.00 32.03 463 ASP A C 1
ATOM 3630 O O . ASP A 1 463 ? 49.387 42.267 20.589 1.00 32.03 463 ASP A O 1
ATOM 3634 N N . ALA A 1 464 ? 48.069 40.624 19.810 1.00 33.78 464 ALA A N 1
ATOM 3635 C CA . ALA A 1 464 ? 47.873 39.556 20.820 1.00 33.78 464 ALA A CA 1
ATOM 3636 C C . ALA A 1 464 ? 47.598 39.814 22.339 1.00 33.78 464 ALA A C 1
ATOM 3638 O O . ALA A 1 464 ? 48.046 40.762 22.967 1.00 33.78 464 ALA A O 1
ATOM 3639 N N . ARG A 1 465 ? 46.970 38.770 22.929 1.00 31.89 465 ARG A N 1
ATOM 3640 C CA . ARG A 1 465 ? 46.900 38.330 24.352 1.00 31.89 465 ARG A CA 1
ATOM 3641 C C . ARG A 1 465 ? 45.966 39.032 25.360 1.00 31.89 465 ARG A C 1
ATOM 3643 O O . ARG A 1 465 ? 46.154 40.166 25.770 1.00 31.89 465 ARG A O 1
ATOM 3650 N N . ASP A 1 466 ? 45.026 38.218 25.851 1.00 36.12 466 ASP A N 1
ATOM 3651 C CA . ASP A 1 466 ? 44.613 37.997 27.249 1.00 36.12 466 ASP A CA 1
ATOM 3652 C C . ASP A 1 466 ? 44.919 39.061 28.329 1.00 36.12 466 ASP A C 1
ATOM 3654 O O . ASP A 1 466 ? 46.080 39.272 28.681 1.00 36.12 466 ASP A O 1
ATOM 3658 N N . ARG A 1 467 ? 43.879 39.470 29.086 1.00 29.97 467 ARG A N 1
ATOM 3659 C CA . ARG A 1 467 ? 43.657 38.942 30.462 1.00 29.97 467 ARG A CA 1
ATOM 3660 C C . ARG A 1 467 ? 42.364 39.411 31.158 1.00 29.97 467 ARG A C 1
ATOM 3662 O O . ARG A 1 467 ? 42.084 40.591 31.297 1.00 29.97 467 ARG A O 1
ATOM 3669 N N . THR A 1 468 ? 41.625 38.416 31.653 1.00 33.28 468 THR A N 1
ATOM 3670 C CA . THR A 1 468 ? 40.936 38.326 32.963 1.00 33.28 468 THR A CA 1
ATOM 3671 C C . THR A 1 468 ? 40.758 39.584 33.845 1.00 33.28 468 THR A C 1
ATOM 3673 O O . THR A 1 468 ? 41.760 40.126 34.303 1.00 33.28 468 THR A O 1
ATOM 3676 N N . HIS A 1 469 ? 39.526 39.856 34.321 1.00 30.38 469 HIS A N 1
ATOM 3677 C CA . HIS A 1 469 ? 39.199 39.908 35.769 1.00 30.38 469 HIS A CA 1
ATOM 3678 C C . HIS A 1 469 ? 37.684 40.046 36.095 1.00 30.38 469 HIS A C 1
ATOM 3680 O O . HIS A 1 469 ? 36.891 40.455 35.259 1.00 30.38 469 HIS A O 1
ATOM 3686 N N . LEU A 1 470 ? 37.359 39.627 37.331 1.00 31.44 470 LEU A N 1
ATOM 3687 C CA . LEU A 1 470 ? 36.227 39.851 38.270 1.00 31.44 470 LEU A CA 1
ATOM 3688 C C . LEU A 1 470 ? 35.119 40.905 37.960 1.00 31.44 470 LEU A C 1
ATOM 3690 O O . LEU A 1 470 ? 35.355 41.854 37.232 1.00 31.44 470 LEU A O 1
ATOM 3694 N N . SER A 1 471 ? 33.929 40.905 38.599 1.00 30.98 471 SER A N 1
ATOM 3695 C CA . SER A 1 471 ? 33.195 39.940 39.465 1.00 30.98 471 SER A CA 1
ATOM 3696 C C . SER A 1 471 ? 31.739 40.427 39.699 1.00 30.98 471 SER A C 1
ATOM 3698 O O . SER A 1 471 ? 31.458 41.612 39.544 1.00 30.98 471 SER A O 1
ATOM 3700 N N . GLY A 1 472 ? 30.799 39.552 40.106 1.00 33.75 472 GLY A N 1
ATOM 3701 C CA . GLY A 1 472 ? 29.420 39.981 40.422 1.00 33.75 472 GLY A CA 1
ATOM 3702 C C . GLY A 1 472 ? 28.456 38.889 40.922 1.00 33.75 472 GLY A C 1
ATOM 3703 O O . GLY A 1 472 ? 28.019 38.031 40.165 1.00 33.75 472 GLY A O 1
ATOM 3704 N N . ALA A 1 473 ? 28.106 38.948 42.211 1.00 32.78 473 ALA A N 1
ATOM 3705 C CA . ALA A 1 473 ? 26.979 38.257 42.872 1.00 32.78 473 ALA A CA 1
ATOM 3706 C C . ALA A 1 473 ? 25.615 38.527 42.176 1.00 32.78 473 ALA A C 1
ATOM 3708 O O . ALA A 1 473 ? 25.479 39.578 41.565 1.00 32.78 473 ALA A O 1
ATOM 3709 N N . ARG A 1 474 ? 24.520 37.743 42.264 1.00 33.91 474 ARG A N 1
ATOM 3710 C CA . ARG A 1 474 ? 24.031 36.536 43.009 1.00 33.91 474 ARG A CA 1
ATOM 3711 C C . ARG A 1 474 ? 22.747 36.060 42.238 1.00 33.91 474 ARG A C 1
ATOM 3713 O O . ARG A 1 474 ? 22.218 36.864 41.486 1.00 33.91 474 ARG A O 1
ATOM 3720 N N . ARG A 1 475 ? 22.119 34.869 42.341 1.00 32.22 475 ARG A N 1
ATOM 3721 C CA . ARG A 1 475 ? 22.263 33.595 43.101 1.00 32.22 475 ARG A CA 1
ATOM 3722 C C . ARG A 1 475 ? 21.472 32.464 42.348 1.00 32.22 475 ARG A C 1
ATOM 3724 O O . ARG A 1 475 ? 20.833 32.754 41.351 1.00 32.22 475 ARG A O 1
ATOM 3731 N N . VAL A 1 476 ? 21.531 31.211 42.837 1.00 34.75 476 VAL A N 1
ATOM 3732 C CA . VAL A 1 476 ? 20.456 30.164 42.988 1.00 34.75 476 VAL A CA 1
ATOM 3733 C C . VAL A 1 476 ? 19.199 30.196 42.071 1.00 34.75 476 VAL A C 1
ATOM 3735 O O . VAL A 1 476 ? 18.544 31.223 42.004 1.00 34.75 476 VAL A O 1
ATOM 3738 N N . SER A 1 477 ? 18.670 29.099 41.488 1.00 33.62 477 SER A N 1
ATOM 3739 C CA . SER A 1 477 ? 19.088 27.680 41.290 1.00 33.62 477 SER A CA 1
ATOM 3740 C C . SER A 1 477 ? 17.974 26.901 40.528 1.00 33.62 477 SER A C 1
ATOM 3742 O O . SER A 1 477 ? 16.843 27.361 40.580 1.00 33.62 477 SER A O 1
ATOM 3744 N N . SER A 1 478 ? 18.109 25.678 39.976 1.00 34.81 478 SER A N 1
ATOM 3745 C CA . SER A 1 478 ? 19.206 24.941 39.303 1.00 34.81 478 SER A CA 1
ATOM 3746 C C . SER A 1 478 ? 18.695 23.548 38.810 1.00 34.81 478 SER A C 1
ATOM 3748 O O . SER A 1 478 ? 17.509 23.272 38.907 1.00 34.81 478 SER A O 1
ATOM 3750 N N . VAL A 1 479 ? 19.619 22.666 38.382 1.00 36.00 479 VAL A N 1
ATOM 3751 C CA . VAL A 1 479 ? 19.527 21.215 38.039 1.00 36.00 479 VAL A CA 1
ATOM 3752 C C . VAL A 1 479 ? 19.288 20.948 36.538 1.00 36.00 479 VAL A C 1
ATOM 3754 O O . VAL A 1 479 ? 18.188 21.122 36.047 1.00 36.00 479 VAL A O 1
ATOM 3757 N N . ARG A 1 480 ? 20.323 20.736 35.696 1.00 33.62 480 ARG A N 1
ATOM 3758 C CA . ARG A 1 480 ? 21.325 19.625 35.589 1.00 33.62 480 ARG A CA 1
ATOM 3759 C C . ARG A 1 480 ? 20.788 18.411 34.785 1.00 33.62 480 ARG A C 1
ATOM 3761 O O . ARG A 1 480 ? 19.688 17.980 35.071 1.00 33.62 480 ARG A O 1
ATOM 3768 N N . ARG A 1 481 ? 21.551 17.745 33.890 1.00 33.78 481 ARG A N 1
ATOM 3769 C CA . ARG A 1 481 ? 22.862 18.036 33.228 1.00 33.78 481 ARG A CA 1
ATOM 3770 C C . ARG A 1 481 ? 23.256 16.889 32.251 1.00 33.78 481 ARG A C 1
ATOM 3772 O O . ARG A 1 481 ? 22.789 15.783 32.469 1.00 33.78 481 ARG A O 1
ATOM 3779 N N . ARG A 1 482 ? 24.301 17.118 31.419 1.00 31.38 482 ARG A N 1
ATOM 3780 C CA . ARG A 1 482 ? 25.236 16.124 30.788 1.00 31.38 482 ARG A CA 1
ATOM 3781 C C . ARG A 1 482 ? 24.690 15.279 29.605 1.00 31.38 482 ARG A C 1
ATOM 3783 O O . ARG A 1 482 ? 23.503 15.011 29.577 1.00 31.38 482 ARG A O 1
ATOM 3790 N N . LEU A 1 483 ? 25.506 14.809 28.639 1.00 30.27 483 LEU A N 1
ATOM 3791 C CA . LEU A 1 483 ? 26.879 15.195 28.211 1.00 30.27 483 LEU A CA 1
ATOM 3792 C C . LEU A 1 483 ? 27.174 14.790 26.737 1.00 30.27 483 LEU A C 1
ATOM 3794 O O . LEU A 1 483 ? 26.347 14.178 26.077 1.00 30.27 483 LEU A O 1
ATOM 3798 N N . ALA A 1 484 ? 28.368 15.172 26.267 1.00 31.56 484 ALA A N 1
ATOM 3799 C CA . ALA A 1 484 ? 28.998 14.909 24.962 1.00 31.56 484 ALA A CA 1
ATOM 3800 C C . ALA A 1 484 ? 29.539 13.439 24.837 1.00 31.56 484 ALA A C 1
ATOM 3802 O O . ALA A 1 484 ? 29.317 12.660 25.758 1.00 31.56 484 ALA A O 1
ATOM 3803 N N . ALA A 1 485 ? 30.256 12.974 23.791 1.00 32.41 485 ALA A N 1
ATOM 3804 C CA . ALA A 1 485 ? 31.189 13.680 22.891 1.00 32.41 485 ALA A CA 1
ATOM 3805 C C . ALA A 1 485 ? 31.628 12.904 21.609 1.00 32.41 485 ALA A C 1
ATOM 3807 O O . ALA A 1 485 ? 31.250 11.757 21.411 1.00 32.41 485 ALA A O 1
ATOM 3808 N N . MET A 1 486 ? 32.544 13.543 20.851 1.00 33.66 486 MET A N 1
ATOM 3809 C CA . MET A 1 486 ? 33.508 13.018 19.847 1.00 33.66 486 MET A CA 1
ATOM 3810 C C . MET A 1 486 ? 33.141 13.053 18.338 1.00 33.66 486 MET A C 1
ATOM 3812 O O . MET A 1 486 ? 31.987 12.986 17.935 1.00 33.66 486 MET A O 1
ATOM 3816 N N . ALA A 1 487 ? 34.193 13.276 17.532 1.00 32.78 487 ALA A N 1
ATOM 3817 C CA . ALA A 1 487 ? 34.316 13.520 16.074 1.00 32.78 487 ALA A CA 1
ATOM 3818 C C . ALA A 1 487 ? 35.831 13.294 15.714 1.00 32.78 487 ALA A C 1
ATOM 3820 O O . ALA A 1 487 ? 36.513 12.770 16.603 1.00 32.78 487 ALA A O 1
ATOM 3821 N N . PRO A 1 488 ? 36.464 13.717 14.576 1.00 44.25 488 PRO A N 1
ATOM 3822 C CA . PRO A 1 488 ? 36.000 14.382 13.335 1.00 44.25 488 PRO A CA 1
ATOM 3823 C C . PRO A 1 488 ? 36.662 13.850 12.009 1.00 44.25 488 PRO A C 1
ATOM 3825 O O . PRO A 1 488 ? 37.316 12.813 12.018 1.00 44.25 488 PRO A O 1
ATOM 3828 N N . ARG A 1 489 ? 36.607 14.655 10.916 1.00 31.62 489 ARG A N 1
ATOM 3829 C CA . ARG A 1 489 ? 37.186 14.498 9.536 1.00 31.62 489 ARG A CA 1
ATOM 3830 C C . ARG A 1 489 ? 36.323 13.658 8.559 1.00 31.62 489 ARG A C 1
ATOM 3832 O O . ARG A 1 489 ? 35.833 12.616 8.955 1.00 31.62 489 ARG A O 1
ATOM 3839 N N . GLY A 1 490 ? 36.115 14.037 7.284 1.00 31.44 490 GLY A N 1
ATOM 3840 C CA . GLY A 1 490 ? 36.452 15.285 6.564 1.00 31.44 490 GLY A CA 1
ATOM 3841 C C . GLY A 1 490 ? 36.013 15.295 5.071 1.00 31.44 490 GLY A C 1
ATOM 3842 O O . GLY A 1 490 ? 35.615 14.267 4.550 1.00 31.44 490 GLY A O 1
ATOM 3843 N N . SER A 1 491 ? 36.164 16.448 4.390 1.00 29.56 491 SER A N 1
ATOM 3844 C CA . SER A 1 491 ? 35.978 16.721 2.931 1.00 29.56 491 SER A CA 1
ATOM 3845 C C . SER A 1 491 ? 34.620 17.248 2.373 1.00 29.56 491 SER A C 1
ATOM 3847 O O . SER A 1 491 ? 33.663 16.528 2.137 1.00 29.56 491 SER A O 1
ATOM 3849 N N . ARG A 1 492 ? 34.617 18.574 2.144 1.00 31.30 492 ARG A N 1
ATOM 3850 C CA . ARG A 1 492 ? 34.003 19.453 1.104 1.00 31.30 492 ARG A CA 1
ATOM 3851 C C . ARG A 1 492 ? 32.922 18.973 0.080 1.00 31.30 492 ARG A C 1
ATOM 3853 O O . ARG A 1 492 ? 33.242 18.187 -0.793 1.00 31.30 492 ARG A O 1
ATOM 3860 N N . ARG A 1 493 ? 31.840 19.792 -0.008 1.00 31.05 493 ARG A N 1
ATOM 3861 C CA . ARG A 1 493 ? 31.155 20.368 -1.227 1.00 31.05 493 ARG A CA 1
ATOM 3862 C C . ARG A 1 493 ? 30.472 19.412 -2.254 1.00 31.05 493 ARG A C 1
ATOM 3864 O O . ARG A 1 493 ? 30.798 18.245 -2.292 1.00 31.05 493 ARG A O 1
ATOM 3871 N N . SER A 1 494 ? 29.586 19.828 -3.188 1.00 30.83 494 SER A N 1
ATOM 3872 C CA . SER A 1 494 ? 28.474 20.834 -3.259 1.00 30.83 494 SER A CA 1
ATOM 3873 C C . SER A 1 494 ? 27.853 20.858 -4.689 1.00 30.83 494 SER A C 1
ATOM 3875 O O . SER A 1 494 ? 28.642 20.739 -5.616 1.00 30.83 494 SER A O 1
ATOM 3877 N N . ARG A 1 495 ? 26.563 21.151 -4.984 1.00 31.75 495 ARG A N 1
ATOM 3878 C CA . ARG A 1 495 ? 25.317 21.301 -4.178 1.00 31.75 495 ARG A CA 1
ATOM 3879 C C . ARG A 1 495 ? 24.072 21.553 -5.089 1.00 31.75 495 ARG A C 1
ATOM 3881 O O . ARG A 1 495 ? 23.988 22.628 -5.672 1.00 31.75 495 ARG A O 1
ATOM 3888 N N . ALA A 1 496 ? 23.056 20.679 -5.002 1.00 33.41 496 ALA A N 1
ATOM 3889 C CA . ALA A 1 496 ? 21.592 20.869 -5.227 1.00 33.41 496 ALA A CA 1
ATOM 3890 C C . ALA A 1 496 ? 21.015 21.447 -6.554 1.00 33.41 496 ALA A C 1
ATOM 3892 O O . ALA A 1 496 ? 21.447 22.509 -6.982 1.00 33.41 496 ALA A O 1
ATOM 3893 N N . SER A 1 497 ? 19.945 20.784 -7.044 1.00 31.36 497 SER A N 1
ATOM 3894 C CA . SER A 1 497 ? 18.799 21.256 -7.877 1.00 31.36 497 SER A CA 1
ATOM 3895 C C . SER A 1 497 ? 19.098 21.925 -9.251 1.00 31.36 497 SER A C 1
ATOM 3897 O O . SER A 1 497 ? 20.211 22.371 -9.499 1.00 31.36 497 SER A O 1
ATOM 3899 N N . ASP A 1 498 ? 18.225 21.940 -10.271 1.00 31.47 498 ASP A N 1
ATOM 3900 C CA . ASP A 1 498 ? 16.763 21.737 -10.373 1.00 31.47 498 ASP A CA 1
ATOM 3901 C C . ASP A 1 498 ? 16.314 21.101 -11.723 1.00 31.47 498 ASP A C 1
ATOM 3903 O O . ASP A 1 498 ? 17.076 21.110 -12.694 1.00 31.47 498 ASP A O 1
ATOM 3907 N N . SER A 1 499 ? 15.048 20.649 -11.722 1.00 29.20 499 SER A N 1
ATOM 3908 C CA . SER A 1 499 ? 14.040 20.591 -12.810 1.00 29.20 499 SER A CA 1
ATOM 3909 C C . SER A 1 499 ? 14.154 19.656 -14.045 1.00 29.20 499 SER A C 1
ATOM 3911 O O . SER A 1 499 ? 15.233 19.345 -14.545 1.00 29.20 499 SER A O 1
ATOM 3913 N N . ASP A 1 500 ? 12.938 19.289 -14.489 1.00 28.81 500 ASP A N 1
ATOM 3914 C CA . ASP A 1 500 ? 12.422 18.913 -15.823 1.00 28.81 500 ASP A CA 1
ATOM 3915 C C . ASP A 1 500 ? 12.737 17.541 -16.476 1.00 28.81 500 ASP A C 1
ATOM 3917 O O . ASP A 1 500 ? 13.862 17.241 -16.863 1.00 28.81 500 ASP A O 1
ATOM 3921 N N . ASP A 1 501 ? 11.638 16.786 -16.643 1.00 28.78 501 ASP A N 1
ATOM 3922 C CA . ASP A 1 501 ? 11.142 16.089 -17.846 1.00 28.78 501 ASP A CA 1
ATOM 3923 C C . ASP A 1 501 ? 11.841 14.884 -18.528 1.00 28.78 501 ASP A C 1
ATOM 3925 O O . ASP A 1 501 ? 13.056 14.720 -18.577 1.00 28.78 501 ASP A O 1
ATOM 3929 N N . GLU A 1 502 ? 10.945 14.104 -19.153 1.00 27.86 502 GLU A N 1
ATOM 3930 C CA . GLU A 1 502 ? 11.091 13.138 -20.254 1.00 27.86 502 GLU A CA 1
ATOM 3931 C C . GLU A 1 502 ? 11.722 11.744 -20.064 1.00 27.86 502 GLU A C 1
ATOM 3933 O O . GLU A 1 502 ? 12.553 11.462 -19.200 1.00 27.86 502 GLU A O 1
ATOM 3938 N N . GLU A 1 503 ? 11.242 10.829 -20.914 1.00 26.92 503 GLU A N 1
ATOM 3939 C CA . GLU A 1 503 ? 11.586 9.409 -20.930 1.00 26.92 503 GLU A CA 1
ATOM 3940 C C . GLU A 1 503 ? 12.798 9.115 -21.830 1.00 26.92 503 GLU A C 1
ATOM 3942 O O . GLU A 1 503 ? 12.895 9.598 -22.957 1.00 26.92 503 GLU A O 1
ATOM 3947 N N . SER A 1 504 ? 13.701 8.221 -21.410 1.00 31.45 504 SER A N 1
ATOM 3948 C CA . SER A 1 504 ? 14.411 7.331 -22.354 1.00 31.45 504 SER A CA 1
ATOM 3949 C C . SER A 1 504 ? 15.169 6.192 -21.660 1.00 31.45 504 SER A C 1
ATOM 3951 O O . SER A 1 504 ? 15.843 6.367 -20.646 1.00 31.45 504 SER A O 1
ATOM 3953 N N . ARG A 1 505 ? 15.078 4.992 -22.247 1.00 27.89 505 ARG A N 1
ATOM 3954 C CA . ARG A 1 505 ? 15.878 3.810 -21.879 1.00 27.89 505 ARG A CA 1
ATOM 3955 C C . ARG A 1 505 ? 17.207 3.796 -22.654 1.00 27.89 505 ARG A C 1
ATOM 3957 O O . ARG A 1 505 ? 17.192 4.133 -23.836 1.00 27.89 505 ARG A O 1
ATOM 3964 N N . PRO A 1 506 ? 18.302 3.253 -22.096 1.00 31.84 506 PRO A N 1
ATOM 3965 C CA . PRO A 1 506 ? 19.330 2.567 -22.876 1.00 31.84 506 PRO A CA 1
ATOM 3966 C C . PRO A 1 506 ? 18.945 1.088 -23.110 1.00 31.84 506 PRO A C 1
ATOM 3968 O O . PRO A 1 506 ? 18.212 0.493 -22.317 1.00 31.84 506 PRO A O 1
ATOM 3971 N N . SER A 1 507 ? 19.417 0.487 -24.204 1.00 30.14 507 SER A N 1
ATOM 3972 C CA . SER A 1 507 ? 18.858 -0.746 -24.779 1.00 30.14 507 SER A CA 1
ATOM 3973 C C . SER A 1 507 ? 19.812 -1.952 -24.822 1.00 30.14 507 SER A C 1
ATOM 3975 O O . SER A 1 507 ? 20.855 -1.886 -25.458 1.00 30.14 507 SER A O 1
ATOM 3977 N N . THR A 1 508 ? 19.331 -3.107 -24.329 1.00 33.91 508 THR A N 1
ATOM 3978 C CA . THR A 1 508 ? 19.637 -4.491 -24.801 1.00 33.91 508 THR A CA 1
ATOM 3979 C C . THR A 1 508 ? 21.103 -4.995 -24.771 1.00 33.91 508 THR A C 1
ATOM 3981 O O . THR A 1 508 ? 22.041 -4.216 -24.638 1.00 33.91 508 THR A O 1
ATOM 3984 N N . PRO A 1 509 ? 21.321 -6.327 -24.843 1.00 32.41 509 PRO A N 1
ATOM 3985 C CA . PRO A 1 509 ? 21.544 -6.924 -26.170 1.00 32.41 509 PRO A CA 1
ATOM 3986 C C . PRO A 1 509 ? 20.948 -8.336 -26.407 1.00 32.41 509 PRO A C 1
ATOM 3988 O O . PRO A 1 509 ? 20.910 -9.178 -25.520 1.00 32.41 509 PRO A O 1
ATOM 3991 N N . ALA A 1 510 ? 20.593 -8.571 -27.676 1.00 28.00 510 ALA A N 1
ATOM 3992 C CA . ALA A 1 510 ? 20.742 -9.804 -28.472 1.00 28.00 510 ALA A CA 1
ATOM 3993 C C . ALA A 1 510 ? 20.160 -11.185 -28.041 1.00 28.00 510 ALA A C 1
ATOM 3995 O O . ALA A 1 510 ? 20.601 -11.837 -27.103 1.00 28.00 510 ALA A O 1
ATOM 3996 N N . SER A 1 511 ? 19.323 -11.708 -28.954 1.00 28.94 511 SER A N 1
ATOM 3997 C CA . SER A 1 511 ? 19.233 -13.111 -29.424 1.00 28.94 511 SER A CA 1
ATOM 3998 C C . SER A 1 511 ? 18.907 -14.260 -28.451 1.00 28.94 511 SER A C 1
ATOM 4000 O O . SER A 1 511 ? 19.797 -14.864 -27.859 1.00 28.94 511 SER A O 1
ATOM 4002 N N . THR A 1 512 ? 17.673 -14.774 -28.527 1.00 34.16 512 THR A N 1
ATOM 4003 C CA . THR A 1 512 ? 17.371 -16.001 -29.311 1.00 34.16 512 THR A CA 1
ATOM 4004 C C . THR A 1 512 ? 15.856 -16.196 -29.502 1.00 34.16 512 THR A C 1
ATOM 4006 O O . THR A 1 512 ? 15.056 -15.817 -28.654 1.00 34.16 512 THR A O 1
ATOM 4009 N N . ALA A 1 513 ? 15.469 -16.762 -30.647 1.00 30.45 513 ALA A N 1
ATOM 4010 C CA . ALA A 1 513 ? 14.115 -17.237 -30.983 1.00 30.45 513 ALA A CA 1
ATOM 4011 C C . ALA A 1 513 ? 14.089 -18.793 -30.850 1.00 30.45 513 ALA A C 1
ATOM 4013 O O . ALA A 1 513 ? 15.157 -19.334 -30.540 1.00 30.45 513 ALA A O 1
ATOM 4014 N N . PRO A 1 514 ? 12.996 -19.556 -31.129 1.00 34.06 514 PRO A N 1
ATOM 4015 C CA . PRO A 1 514 ? 11.721 -19.161 -31.764 1.00 34.06 514 PRO A CA 1
ATOM 4016 C C . PRO A 1 514 ? 10.433 -19.857 -31.225 1.00 34.06 514 PRO A C 1
ATOM 4018 O O . PRO A 1 514 ? 10.516 -20.675 -30.319 1.00 34.06 514 PRO A O 1
ATOM 4021 N N . ASN A 1 515 ? 9.290 -19.622 -31.906 1.00 27.64 515 ASN A N 1
ATOM 4022 C CA . ASN A 1 515 ? 8.115 -20.523 -32.062 1.00 27.64 515 ASN A CA 1
ATOM 4023 C C . ASN A 1 515 ? 7.310 -20.914 -30.778 1.00 27.64 515 ASN A C 1
ATOM 4025 O O . ASN A 1 515 ? 7.871 -21.177 -29.732 1.00 27.64 515 ASN A O 1
ATOM 4029 N N . ASP A 1 516 ? 5.978 -21.074 -30.739 1.00 27.19 516 ASP A N 1
ATOM 4030 C CA . ASP A 1 516 ? 5.013 -21.511 -31.756 1.00 27.19 516 ASP A CA 1
ATOM 4031 C C . ASP A 1 516 ? 3.563 -21.593 -31.180 1.00 27.19 516 ASP A C 1
ATOM 4033 O O . ASP A 1 516 ? 3.376 -21.712 -29.975 1.00 27.19 516 ASP A O 1
ATOM 4037 N N . LYS A 1 517 ? 2.574 -21.742 -32.080 1.00 30.62 517 LYS A N 1
ATOM 4038 C CA . LYS A 1 517 ? 1.295 -22.500 -31.927 1.00 30.62 517 LYS A CA 1
ATOM 4039 C C . LYS A 1 517 ? 0.214 -22.130 -30.866 1.00 30.62 517 LYS A C 1
ATOM 4041 O O . LYS A 1 517 ? 0.270 -22.594 -29.741 1.00 30.62 517 LYS A O 1
ATOM 4046 N N . LYS A 1 518 ? -0.924 -21.618 -31.396 1.00 28.91 518 LYS A N 1
ATOM 4047 C CA . LYS A 1 518 ? -2.278 -22.273 -31.479 1.00 28.91 518 LYS A CA 1
ATOM 4048 C C . LYS A 1 518 ? -3.009 -22.652 -30.155 1.00 28.91 518 LYS A C 1
ATOM 4050 O O . LYS A 1 518 ? -2.403 -23.219 -29.269 1.00 28.91 518 LYS A O 1
ATOM 4055 N N . ARG A 1 519 ? -4.342 -22.528 -29.977 1.00 28.67 519 ARG A N 1
ATOM 4056 C CA . ARG A 1 519 ? -5.544 -22.823 -30.823 1.00 28.67 519 ARG A CA 1
ATOM 4057 C C . ARG A 1 519 ? -6.793 -22.117 -30.162 1.00 28.67 519 ARG A C 1
ATOM 4059 O O . ARG A 1 519 ? -6.745 -21.898 -28.965 1.00 28.67 519 ARG A O 1
ATOM 4066 N N . ILE A 1 520 ? -7.838 -21.611 -30.863 1.00 28.69 520 ILE A N 1
ATOM 4067 C CA . ILE A 1 520 ? -9.119 -22.290 -31.277 1.00 28.69 520 ILE A CA 1
ATOM 4068 C C . ILE A 1 520 ? -10.000 -22.775 -30.088 1.00 28.69 520 ILE A C 1
ATOM 4070 O O . ILE A 1 520 ? -9.450 -23.425 -29.214 1.00 28.69 520 ILE A O 1
ATOM 4074 N N . ARG A 1 521 ? -11.346 -22.620 -30.014 1.00 27.75 521 ARG A N 1
ATOM 4075 C CA . ARG A 1 521 ? -12.415 -22.125 -30.941 1.00 27.75 521 ARG A CA 1
ATOM 4076 C C . ARG A 1 521 ? -13.784 -21.982 -30.210 1.00 27.75 521 ARG A C 1
ATOM 4078 O O . ARG A 1 521 ? -14.111 -22.908 -29.483 1.00 27.75 521 ARG A O 1
ATOM 4085 N N . ARG A 1 522 ? -14.651 -21.055 -30.683 1.00 29.19 522 ARG A N 1
ATOM 4086 C CA . ARG A 1 522 ? -16.149 -21.158 -30.780 1.00 29.19 522 ARG A CA 1
ATOM 4087 C C . ARG A 1 522 ? -16.937 -21.308 -29.445 1.00 29.19 522 ARG A C 1
ATOM 4089 O O . ARG A 1 522 ? -16.326 -21.479 -28.407 1.00 29.19 522 ARG A O 1
ATOM 4096 N N . SER A 1 523 ? -18.275 -21.189 -29.390 1.00 29.84 523 SER A N 1
ATOM 4097 C CA . SER A 1 523 ? -19.325 -21.092 -30.436 1.00 29.84 523 SER A CA 1
ATOM 4098 C C . SER A 1 523 ? -20.458 -20.116 -30.084 1.00 29.84 523 SER A C 1
ATOM 4100 O O . SER A 1 523 ? -20.865 -20.055 -28.930 1.00 29.84 523 SER A O 1
ATOM 4102 N N . ALA A 1 524 ? -21.029 -19.458 -31.099 1.00 29.08 524 ALA A N 1
ATOM 4103 C CA . ALA A 1 524 ? -22.268 -18.678 -31.000 1.00 29.08 524 ALA A CA 1
ATOM 4104 C C . ALA A 1 524 ? -23.535 -19.523 -31.270 1.00 29.08 524 ALA A C 1
ATOM 4106 O O . ALA A 1 524 ? -23.442 -20.638 -31.794 1.00 29.08 524 ALA A O 1
ATOM 4107 N N . LYS A 1 525 ? -24.698 -18.938 -30.962 1.00 29.75 525 LYS A N 1
ATOM 4108 C CA . LYS A 1 525 ? -26.064 -19.296 -31.392 1.00 29.75 525 LYS A CA 1
ATOM 4109 C C . LYS A 1 525 ? -26.841 -17.968 -31.598 1.00 29.75 525 LYS A C 1
ATOM 4111 O O . LYS A 1 525 ? -26.543 -17.036 -30.859 1.00 29.75 525 LYS A O 1
ATOM 4116 N N . PHE A 1 526 ? -27.535 -17.751 -32.728 1.00 30.39 526 PHE A N 1
ATOM 4117 C CA . PHE A 1 526 ? -28.975 -18.040 -32.979 1.00 30.39 526 PHE A CA 1
ATOM 4118 C C . PHE A 1 526 ? -29.896 -17.370 -31.911 1.00 30.39 526 PHE A C 1
ATOM 4120 O O . PHE A 1 526 ? -29.589 -17.562 -30.736 1.00 30.39 526 PHE A O 1
ATOM 4127 N N . ASP A 1 527 ? -31.015 -16.647 -32.121 1.00 29.61 527 ASP A N 1
ATOM 4128 C CA . ASP A 1 527 ? -31.879 -16.181 -33.254 1.00 29.61 527 ASP A CA 1
ATOM 4129 C C . ASP A 1 527 ? -32.874 -15.100 -32.674 1.00 29.61 527 ASP A C 1
ATOM 4131 O O . ASP A 1 527 ? -32.946 -15.015 -31.446 1.00 29.61 527 ASP A O 1
ATOM 4135 N N . ASP A 1 528 ? -33.684 -14.255 -33.355 1.00 31.44 528 ASP A N 1
ATOM 4136 C CA . ASP A 1 528 ? -33.863 -13.836 -34.773 1.00 31.44 528 ASP A CA 1
ATOM 4137 C C . ASP A 1 528 ? -34.630 -12.470 -34.908 1.00 31.44 528 ASP A C 1
ATOM 4139 O O . ASP A 1 528 ? -34.992 -11.865 -33.903 1.00 31.44 528 ASP A O 1
ATOM 4143 N N . GLU A 1 529 ? -34.903 -12.044 -36.158 1.00 32.62 529 GLU A N 1
ATOM 4144 C CA . GLU A 1 529 ? -36.100 -11.328 -36.700 1.00 32.62 529 GLU A CA 1
ATOM 4145 C C . GLU A 1 529 ? -36.688 -9.993 -36.130 1.00 32.62 529 GLU A C 1
ATOM 4147 O O . GLU A 1 529 ? -37.222 -9.924 -35.027 1.00 32.62 529 GLU A O 1
ATOM 4152 N N . SER A 1 530 ? -36.890 -9.036 -37.069 1.00 32.66 530 SER A N 1
ATOM 4153 C CA . SER A 1 530 ? -38.115 -8.197 -37.257 1.00 32.66 530 SER A CA 1
ATOM 4154 C C . SER A 1 530 ? -38.380 -6.973 -36.325 1.00 32.66 530 SER A C 1
ATOM 4156 O O . SER A 1 530 ? -37.960 -6.949 -35.174 1.00 32.66 530 SER A O 1
ATOM 4158 N N . ASP A 1 531 ? -39.069 -5.888 -36.735 1.00 31.47 531 ASP A N 1
ATOM 4159 C CA . ASP A 1 531 ? -39.469 -5.426 -38.084 1.00 31.47 531 ASP A CA 1
ATOM 4160 C C . ASP A 1 531 ? -39.790 -3.905 -38.139 1.00 31.47 531 ASP A C 1
ATOM 4162 O O . ASP A 1 531 ? -39.999 -3.287 -37.098 1.00 31.47 531 ASP A O 1
ATOM 4166 N N . HIS A 1 532 ? -39.971 -3.383 -39.368 1.00 35.91 532 HIS A N 1
ATOM 4167 C CA . HIS A 1 532 ? -40.813 -2.223 -39.757 1.00 35.91 532 HIS A CA 1
ATOM 4168 C C . HIS A 1 532 ? -40.408 -0.806 -39.246 1.00 35.91 532 HIS A C 1
ATOM 4170 O O . HIS A 1 532 ? -39.917 -0.630 -38.139 1.00 35.91 532 HIS A O 1
ATOM 4176 N N . THR A 1 533 ? -40.581 0.307 -39.981 1.00 34.88 533 THR A N 1
ATOM 4177 C CA . THR A 1 533 ? -41.180 0.594 -41.313 1.00 34.88 533 THR A CA 1
ATOM 4178 C C . THR A 1 533 ? -40.487 1.801 -41.976 1.00 34.88 533 THR A C 1
ATOM 4180 O O . THR A 1 533 ? -40.154 2.747 -41.270 1.00 34.88 533 THR A O 1
ATOM 4183 N N . ASP A 1 534 ? -40.377 1.772 -43.313 1.00 33.38 534 ASP A N 1
ATOM 4184 C CA . ASP A 1 534 ? -40.701 2.802 -44.338 1.00 33.38 534 ASP A CA 1
ATOM 4185 C C . ASP A 1 534 ? -40.429 4.321 -44.100 1.00 33.38 534 ASP A C 1
ATOM 4187 O O . ASP A 1 534 ? -40.535 4.853 -43.004 1.00 33.38 534 ASP A O 1
ATOM 4191 N N . ALA A 1 535 ? -40.146 5.149 -45.119 1.00 33.94 535 ALA A N 1
ATOM 4192 C CA . ALA A 1 535 ? -40.455 5.015 -46.551 1.00 33.94 535 ALA A CA 1
ATOM 4193 C C . ALA A 1 535 ? -39.392 5.636 -47.493 1.00 33.94 535 ALA A C 1
ATOM 4195 O O . ALA A 1 535 ? -38.448 6.301 -47.068 1.00 33.94 535 ALA A O 1
ATOM 4196 N N . SER A 1 536 ? -39.561 5.421 -48.802 1.00 32.84 536 SER A N 1
ATOM 4197 C CA . SER A 1 536 ? -38.527 5.583 -49.833 1.00 32.84 536 SER A CA 1
ATOM 4198 C C . SER A 1 536 ? -38.669 6.799 -50.771 1.00 32.84 536 SER A C 1
ATOM 4200 O O . SER A 1 536 ? -39.769 7.155 -51.181 1.00 32.84 536 SER A O 1
ATOM 4202 N N . SER A 1 537 ? -37.516 7.338 -51.188 1.00 29.84 537 SER A N 1
ATOM 4203 C CA . SER A 1 537 ? -37.189 7.915 -52.515 1.00 29.84 537 SER A CA 1
ATOM 4204 C C . SER A 1 537 ? -38.255 8.644 -53.371 1.00 29.84 537 SER A C 1
ATOM 4206 O O . SER A 1 537 ? -39.150 8.045 -53.960 1.00 29.84 537 SER A O 1
ATOM 4208 N N . ALA A 1 538 ? -37.982 9.920 -53.674 1.00 32.31 538 ALA A N 1
ATOM 4209 C CA . ALA A 1 538 ? -38.416 10.588 -54.910 1.00 32.31 538 ALA A CA 1
ATOM 4210 C C . ALA A 1 538 ? -37.396 11.666 -55.341 1.00 32.31 538 ALA A C 1
ATOM 4212 O O . ALA A 1 538 ? -36.567 12.100 -54.543 1.00 32.31 538 ALA A O 1
ATOM 4213 N N . SER A 1 539 ? -37.418 12.079 -56.613 1.00 29.77 539 SER A N 1
ATOM 4214 C CA . SER A 1 539 ? -36.341 12.860 -57.247 1.00 29.77 539 SER A CA 1
ATOM 4215 C C . SER A 1 539 ? -36.698 14.307 -57.627 1.00 29.77 539 SER A C 1
ATOM 4217 O O . SER A 1 539 ? -37.816 14.565 -58.066 1.00 29.77 539 SER A O 1
ATOM 4219 N N . SER A 1 540 ? -35.654 15.149 -57.711 1.00 30.38 540 SER A N 1
ATOM 4220 C CA . SER A 1 540 ? -35.417 16.214 -58.721 1.00 30.38 540 SER A CA 1
ATOM 4221 C C . SER A 1 540 ? -35.628 17.713 -58.392 1.00 30.38 540 SER A C 1
ATOM 4223 O O . SER A 1 540 ? -36.600 18.125 -57.771 1.00 30.38 540 SER A O 1
ATOM 4225 N N . SER A 1 541 ? -34.738 18.513 -59.009 1.00 31.28 541 SER A N 1
ATOM 4226 C CA . SER A 1 541 ? -34.862 19.921 -59.463 1.00 31.28 541 SER A CA 1
ATOM 4227 C C . SER A 1 541 ? -34.512 21.123 -58.542 1.00 31.28 541 SER A C 1
ATOM 4229 O O . SER A 1 541 ? -35.139 21.350 -57.519 1.00 31.28 541 SER A O 1
ATOM 4231 N N . ALA A 1 542 ? -33.584 21.957 -59.064 1.00 30.52 542 ALA A N 1
ATOM 4232 C CA . ALA A 1 542 ? -33.336 23.401 -58.819 1.00 30.52 542 ALA A CA 1
ATOM 4233 C C . ALA A 1 542 ? -32.848 23.867 -57.408 1.00 30.52 542 ALA A C 1
ATOM 4235 O O . ALA A 1 542 ? -33.029 23.166 -56.425 1.00 30.52 542 ALA A O 1
ATOM 4236 N N . ASP A 1 543 ? -32.172 25.022 -57.224 1.00 33.69 543 ASP A N 1
ATOM 4237 C CA . ASP A 1 543 ? -31.820 26.122 -58.155 1.00 33.69 543 ASP A CA 1
ATOM 4238 C C . ASP A 1 543 ? -30.492 26.868 -57.774 1.00 33.69 543 ASP A C 1
ATOM 4240 O O . ASP A 1 543 ? -30.083 26.822 -56.622 1.00 33.69 543 ASP A O 1
ATOM 4244 N N . ARG A 1 544 ? -29.867 27.569 -58.749 1.00 33.50 544 ARG A N 1
ATOM 4245 C CA . ARG A 1 544 ? -28.811 28.651 -58.730 1.00 33.50 544 ARG A CA 1
ATOM 4246 C C . ARG A 1 544 ? -27.666 28.667 -57.670 1.00 33.50 544 ARG A C 1
ATOM 4248 O O . ARG A 1 544 ? -27.919 28.681 -56.480 1.00 33.50 544 ARG A O 1
ATOM 4255 N N . MET A 1 545 ? -26.358 28.700 -58.017 1.00 34.41 545 MET A N 1
ATOM 4256 C CA . MET A 1 545 ? -25.524 29.676 -58.802 1.00 34.41 545 MET A CA 1
ATOM 4257 C C . MET A 1 545 ? -25.141 30.992 -58.058 1.00 34.41 545 MET A C 1
ATOM 4259 O O . MET A 1 545 ? -25.924 31.392 -57.205 1.00 34.41 545 MET A O 1
ATOM 4263 N N . PRO A 1 546 ? -24.032 31.728 -58.397 1.00 38.34 546 PRO A N 1
ATOM 4264 C CA . PRO A 1 546 ? -23.125 31.601 -59.567 1.00 38.34 546 PRO A CA 1
ATOM 4265 C C . PRO A 1 546 ? -21.578 31.700 -59.337 1.00 38.34 546 PRO A C 1
ATOM 4267 O O . PRO A 1 546 ? -21.120 32.299 -58.378 1.00 38.34 546 PRO A O 1
ATOM 4270 N N . ARG A 1 547 ? -20.807 31.206 -60.336 1.00 30.97 547 ARG A N 1
ATOM 4271 C CA . ARG A 1 547 ? -19.548 31.726 -60.976 1.00 30.97 547 ARG A CA 1
ATOM 4272 C C . ARG A 1 547 ? -18.520 32.509 -60.117 1.00 30.97 547 ARG A C 1
ATOM 4274 O O . ARG A 1 547 ? -18.863 33.479 -59.463 1.00 30.97 547 ARG A O 1
ATOM 4281 N N . SER A 1 548 ? -17.205 32.298 -60.246 1.00 33.28 548 SER A N 1
ATOM 4282 C CA . SER A 1 548 ? -16.388 32.014 -61.456 1.00 33.28 548 SER A CA 1
ATOM 4283 C C . SER A 1 548 ? -14.979 31.496 -61.033 1.00 33.28 548 SER A C 1
ATOM 4285 O O . SER A 1 548 ? -14.749 31.383 -59.836 1.00 33.28 548 SER A O 1
ATOM 4287 N N . ALA A 1 549 ? -13.970 31.173 -61.863 1.00 32.47 549 ALA A N 1
ATOM 4288 C CA . ALA A 1 549 ? -13.725 31.325 -63.310 1.00 32.47 549 ALA A CA 1
ATOM 4289 C C . ALA A 1 549 ? -12.754 30.229 -63.842 1.00 32.47 549 ALA A C 1
ATOM 4291 O O . ALA A 1 549 ? -12.258 29.415 -63.069 1.00 32.47 549 ALA A O 1
ATOM 4292 N N . ASN A 1 550 ? -12.426 30.252 -65.145 1.00 30.55 550 ASN A N 1
ATOM 4293 C CA . ASN A 1 550 ? -11.491 29.318 -65.801 1.00 30.55 550 ASN A CA 1
ATOM 4294 C C . ASN A 1 550 ? -10.134 29.962 -66.146 1.00 30.55 550 ASN A C 1
ATOM 4296 O O . ASN A 1 550 ? -10.130 31.038 -66.739 1.00 30.55 550 ASN A O 1
ATOM 4300 N N . THR A 1 551 ? -9.032 29.215 -65.975 1.00 29.58 551 THR A N 1
ATOM 4301 C CA . THR A 1 551 ? -7.808 29.356 -66.798 1.00 29.58 551 THR A CA 1
ATOM 4302 C C . THR A 1 551 ? -7.161 27.987 -67.042 1.00 29.58 551 THR A C 1
ATOM 4304 O O . THR A 1 551 ? -6.308 27.540 -66.280 1.00 29.58 551 THR A O 1
ATOM 4307 N N . THR A 1 552 ? -7.539 27.315 -68.129 1.00 28.30 552 THR A N 1
ATOM 4308 C CA . THR A 1 552 ? -6.786 26.172 -68.673 1.00 28.30 552 THR A CA 1
ATOM 4309 C C . THR A 1 552 ? -5.557 26.667 -69.436 1.00 28.30 552 THR A C 1
ATOM 4311 O O . THR A 1 552 ? -5.704 27.486 -70.343 1.00 28.30 552 THR A O 1
ATOM 4314 N N . LEU A 1 553 ? -4.368 26.130 -69.145 1.00 27.39 553 LEU A N 1
ATOM 4315 C CA . LEU A 1 553 ? -3.166 26.297 -69.975 1.00 27.39 553 LEU A CA 1
ATOM 4316 C C . LEU A 1 553 ? -2.505 24.930 -70.253 1.00 27.39 553 LEU A C 1
ATOM 4318 O O . LEU A 1 553 ? -2.741 23.987 -69.498 1.00 27.39 553 LEU A O 1
ATOM 4322 N N . PRO A 1 554 ? -1.793 24.768 -71.386 1.00 27.81 554 PRO A N 1
ATOM 4323 C CA . PRO A 1 554 ? -1.937 23.536 -72.161 1.00 27.81 554 PRO A CA 1
ATOM 4324 C C . PRO A 1 554 ? -0.806 22.510 -72.015 1.00 27.81 554 PRO A C 1
ATOM 4326 O O . PRO A 1 554 ? 0.347 22.836 -71.730 1.00 27.81 554 PRO A O 1
ATOM 4329 N N . VAL A 1 555 ? -1.150 21.269 -72.371 1.00 26.86 555 VAL A N 1
ATOM 4330 C CA . VAL A 1 555 ? -0.218 20.196 -72.753 1.00 26.86 555 VAL A CA 1
ATOM 4331 C C . VAL A 1 555 ? 0.780 20.702 -73.800 1.00 26.86 555 VAL A C 1
ATOM 4333 O O . VAL A 1 555 ? 0.386 21.339 -74.778 1.00 26.86 555 VAL A O 1
ATOM 4336 N N . ARG A 1 556 ? 2.068 20.362 -73.648 1.00 26.94 556 ARG A N 1
ATOM 4337 C CA . ARG A 1 556 ? 3.082 20.627 -74.678 1.00 26.94 556 ARG A CA 1
ATOM 4338 C C . ARG A 1 556 ? 4.119 19.507 -74.799 1.00 26.94 556 ARG A C 1
ATOM 4340 O O . ARG A 1 556 ? 5.199 19.582 -74.219 1.00 26.94 556 ARG A O 1
ATOM 4347 N N . ASN A 1 557 ? 3.811 18.516 -75.635 1.00 25.83 557 ASN A N 1
ATOM 4348 C CA . ASN A 1 557 ? 4.814 17.602 -76.187 1.00 25.83 557 ASN A CA 1
ATOM 4349 C C . ASN A 1 557 ? 5.891 18.377 -76.971 1.00 25.83 557 ASN A C 1
ATOM 4351 O O . ASN A 1 557 ? 5.561 19.326 -77.689 1.00 25.83 557 ASN A O 1
ATOM 4355 N N . PRO A 1 558 ? 7.144 17.894 -76.949 1.00 29.08 558 PRO A N 1
ATOM 4356 C CA . PRO A 1 558 ? 8.112 18.154 -78.005 1.00 29.08 558 PRO A CA 1
ATOM 4357 C C . PRO A 1 558 ? 8.577 16.846 -78.680 1.00 29.08 558 PRO A C 1
ATOM 4359 O O . PRO A 1 558 ? 9.731 16.445 -78.557 1.00 29.08 558 PRO A O 1
ATOM 4362 N N . GLN A 1 559 ? 7.698 16.196 -79.454 1.00 25.97 559 GLN A N 1
ATOM 4363 C CA . GLN A 1 559 ? 8.148 15.306 -80.535 1.00 25.97 559 GLN A CA 1
ATOM 4364 C C . GLN A 1 559 ? 8.517 16.167 -81.753 1.00 25.97 559 GLN A C 1
ATOM 4366 O O . GLN A 1 559 ? 7.651 16.532 -82.542 1.00 25.97 559 GLN A O 1
ATOM 4371 N N . VAL A 1 560 ? 9.800 16.514 -81.885 1.00 28.66 560 VAL A N 1
ATOM 4372 C CA . VAL A 1 560 ? 10.379 17.211 -83.053 1.00 28.66 560 VAL A CA 1
ATOM 4373 C C . VAL A 1 560 ? 11.762 16.594 -83.308 1.00 28.66 560 VAL A C 1
ATOM 4375 O O . VAL A 1 560 ? 12.747 16.982 -82.691 1.00 28.66 560 VAL A O 1
ATOM 4378 N N . THR A 1 561 ? 11.807 15.420 -83.945 1.00 31.33 561 THR A N 1
ATOM 4379 C CA . THR A 1 561 ? 12.184 15.227 -85.367 1.00 31.33 561 THR A CA 1
ATOM 4380 C C . THR A 1 561 ? 13.594 15.699 -85.735 1.00 31.33 561 THR A C 1
ATOM 4382 O O . THR A 1 561 ? 13.925 16.874 -85.603 1.00 31.33 561 THR A O 1
ATOM 4385 N N . ALA A 1 562 ? 14.395 14.789 -86.296 1.00 27.23 562 ALA A N 1
ATOM 4386 C CA . ALA A 1 562 ? 15.722 15.098 -86.817 1.00 27.23 562 ALA A CA 1
ATOM 4387 C C . ALA A 1 562 ? 15.673 16.053 -88.027 1.00 27.23 562 ALA A C 1
ATOM 4389 O O . ALA A 1 562 ? 14.850 15.892 -88.926 1.00 27.23 562 ALA A O 1
ATOM 4390 N N . GLY A 1 563 ? 16.614 16.999 -88.076 1.00 30.70 563 GLY A N 1
ATOM 4391 C CA . GLY A 1 563 ? 16.839 17.905 -89.205 1.00 30.70 563 GLY A CA 1
ATOM 4392 C C . GLY A 1 563 ? 18.242 18.526 -89.112 1.00 30.70 563 GLY A C 1
ATOM 4393 O O . GLY A 1 563 ? 18.558 19.113 -88.077 1.00 30.70 563 GLY A O 1
ATOM 4394 N N . PRO A 1 564 ? 19.123 18.376 -90.119 1.00 32.81 564 PRO A N 1
ATOM 4395 C CA . PRO A 1 564 ? 20.521 18.788 -89.997 1.00 32.81 564 PRO A CA 1
ATOM 4396 C C . PRO A 1 564 ? 20.740 20.262 -90.383 1.00 32.81 564 PRO A C 1
ATOM 4398 O O . PRO A 1 564 ? 20.672 20.619 -91.556 1.00 32.81 564 PRO A O 1
ATOM 4401 N N . SER A 1 565 ? 21.096 21.111 -89.413 1.00 33.06 565 SER A N 1
ATOM 4402 C CA . SER A 1 565 ? 21.523 22.501 -89.655 1.00 33.06 565 SER A CA 1
ATOM 4403 C C . SER A 1 565 ? 22.898 22.788 -89.034 1.00 33.06 565 SER A C 1
ATOM 4405 O O . SER A 1 565 ? 23.036 22.856 -87.812 1.00 33.06 565 SER A O 1
ATOM 4407 N N . ASN A 1 566 ? 23.919 22.975 -89.876 1.00 32.34 566 ASN A N 1
ATOM 4408 C CA . ASN A 1 566 ? 25.314 23.199 -89.470 1.00 32.34 566 ASN A CA 1
ATOM 4409 C C . ASN A 1 566 ? 25.578 24.625 -88.941 1.00 32.34 566 ASN A C 1
ATOM 4411 O O . ASN A 1 566 ? 26.194 25.436 -89.625 1.00 32.34 566 ASN A O 1
ATOM 4415 N N . HIS A 1 567 ? 25.203 24.906 -87.692 1.00 31.95 567 HIS A N 1
ATOM 4416 C CA . HIS A 1 567 ? 25.764 26.013 -86.902 1.00 31.95 567 HIS A CA 1
ATOM 4417 C C . HIS A 1 567 ? 25.995 25.566 -85.441 1.00 31.95 567 HIS A C 1
ATOM 4419 O O . HIS A 1 567 ? 25.403 24.590 -84.989 1.00 31.95 567 HIS A O 1
ATOM 4425 N N . ASN A 1 568 ? 26.876 26.262 -84.706 1.00 31.55 568 ASN A N 1
ATOM 4426 C CA . ASN A 1 568 ? 27.316 25.960 -83.324 1.00 31.55 568 ASN A CA 1
ATOM 4427 C C . ASN A 1 568 ? 28.265 24.748 -83.149 1.00 31.55 568 ASN A C 1
ATOM 4429 O O . ASN A 1 568 ? 28.075 23.880 -82.292 1.00 31.55 568 ASN A O 1
ATOM 4433 N N . ALA A 1 569 ? 29.366 24.724 -83.907 1.00 31.89 569 ALA A N 1
ATOM 4434 C CA . ALA A 1 569 ? 30.498 23.827 -83.630 1.00 31.89 569 ALA A CA 1
ATOM 4435 C C . ALA A 1 569 ? 31.325 24.237 -82.384 1.00 31.89 569 ALA A C 1
ATOM 4437 O O . ALA A 1 569 ? 32.024 23.399 -81.820 1.00 31.89 569 ALA A O 1
ATOM 4438 N N . GLU A 1 570 ? 31.233 25.498 -81.942 1.00 34.81 570 GLU A N 1
ATOM 4439 C CA . GLU A 1 570 ? 32.184 26.109 -80.993 1.00 34.81 570 GLU A CA 1
ATOM 4440 C C . GLU A 1 570 ? 31.707 26.167 -79.527 1.00 34.81 570 GLU A C 1
ATOM 4442 O O . GLU A 1 570 ? 32.519 26.347 -78.627 1.00 34.81 570 GLU A O 1
ATOM 4447 N N . ILE A 1 571 ? 30.418 25.945 -79.239 1.00 37.88 571 ILE A N 1
ATOM 4448 C CA . ILE A 1 571 ? 29.848 26.052 -77.872 1.00 37.88 571 ILE A CA 1
ATOM 4449 C C . ILE A 1 571 ? 29.986 24.722 -77.083 1.00 37.88 571 ILE A C 1
ATOM 4451 O O . ILE A 1 571 ? 29.246 24.438 -76.146 1.00 37.88 571 ILE A O 1
ATOM 4455 N N . ARG A 1 572 ? 30.930 23.855 -77.470 1.00 42.69 572 ARG A N 1
ATOM 4456 C CA . ARG A 1 572 ? 30.994 22.434 -77.062 1.00 42.69 572 ARG A CA 1
ATOM 4457 C C . ARG A 1 572 ? 31.908 22.147 -75.858 1.00 42.69 572 ARG A C 1
ATOM 4459 O O . ARG A 1 572 ? 32.465 21.059 -75.751 1.00 42.69 572 ARG A O 1
ATOM 4466 N N . SER A 1 573 ? 32.096 23.123 -74.967 1.00 54.75 573 SER A N 1
ATOM 4467 C CA . SER A 1 573 ? 32.993 23.002 -73.801 1.00 54.75 573 SER A CA 1
ATOM 4468 C C . SER A 1 573 ? 32.541 23.792 -72.561 1.00 54.75 573 SER A C 1
ATOM 4470 O O . SER A 1 573 ? 33.360 24.119 -71.704 1.00 54.75 573 SER A O 1
ATOM 4472 N N . ALA A 1 574 ? 31.260 24.160 -72.468 1.00 69.00 574 ALA A N 1
ATOM 4473 C CA . ALA A 1 574 ? 30.746 24.939 -71.343 1.00 69.00 574 ALA A CA 1
ATOM 4474 C C . ALA A 1 574 ? 30.463 24.055 -70.114 1.00 69.00 574 ALA A C 1
ATOM 4476 O O . ALA A 1 574 ? 29.799 23.028 -70.217 1.00 69.00 574 ALA A O 1
ATOM 4477 N N . HIS A 1 575 ? 30.915 24.488 -68.935 1.00 80.25 575 HIS A N 1
ATOM 4478 C CA . HIS A 1 575 ? 30.499 23.900 -67.659 1.00 80.25 575 HIS A CA 1
ATOM 4479 C C . HIS A 1 575 ? 29.040 24.272 -67.350 1.00 80.25 575 HIS A C 1
ATOM 4481 O O . HIS A 1 575 ? 28.616 25.404 -67.617 1.00 80.25 575 HIS A O 1
ATOM 4487 N N . GLN A 1 576 ? 28.290 23.359 -66.725 1.00 81.00 576 GLN A N 1
ATOM 4488 C CA . GLN A 1 576 ? 26.965 23.669 -66.177 1.00 81.00 576 GLN A CA 1
ATOM 4489 C C . GLN A 1 576 ? 27.062 24.469 -64.860 1.00 81.00 576 GLN A C 1
ATOM 4491 O O . GLN A 1 576 ? 28.060 24.336 -64.147 1.00 81.00 576 GLN A O 1
ATOM 4496 N N . PRO A 1 577 ? 26.062 25.298 -64.498 1.00 85.31 577 PRO A N 1
ATOM 4497 C CA . PRO A 1 577 ? 26.080 26.070 -63.254 1.00 85.31 577 PRO A CA 1
ATOM 4498 C C . PRO A 1 577 ? 26.324 25.203 -62.013 1.00 85.31 577 PRO A C 1
ATOM 4500 O O . PRO A 1 577 ? 25.619 24.226 -61.789 1.00 85.31 577 PRO A O 1
ATOM 4503 N N . GLY A 1 578 ? 27.298 25.586 -61.188 1.00 87.50 578 GLY A N 1
ATOM 4504 C CA . GLY A 1 578 ? 27.705 24.851 -59.987 1.00 87.50 578 GLY A CA 1
ATOM 4505 C C . GLY A 1 578 ? 28.769 23.773 -60.210 1.00 87.50 578 GLY A C 1
ATOM 4506 O O . GLY A 1 578 ? 29.292 23.257 -59.227 1.00 87.50 578 GLY A O 1
ATOM 4507 N N . ALA A 1 579 ? 29.113 23.433 -61.457 1.00 88.50 579 ALA A N 1
ATOM 4508 C CA . ALA A 1 579 ? 30.228 22.528 -61.738 1.00 88.50 579 ALA A CA 1
ATOM 4509 C C . ALA A 1 579 ? 31.570 23.204 -61.407 1.00 88.50 579 ALA A C 1
ATOM 4511 O O . ALA A 1 579 ? 31.699 24.430 -61.474 1.00 88.50 579 ALA A O 1
ATOM 4512 N N . ILE A 1 580 ? 32.575 22.405 -61.057 1.00 92.31 580 ILE A N 1
ATOM 4513 C CA . ILE A 1 580 ? 33.894 22.881 -60.635 1.00 92.31 580 ILE A CA 1
ATOM 4514 C C . ILE A 1 580 ? 34.721 23.238 -61.876 1.00 92.31 580 ILE A C 1
ATOM 4516 O O . ILE A 1 580 ? 34.971 22.386 -62.728 1.00 92.31 580 ILE A O 1
ATOM 4520 N N . VAL A 1 581 ? 35.155 24.494 -61.969 1.00 92.00 581 VAL A N 1
ATOM 4521 C CA . VAL A 1 581 ? 35.975 25.024 -63.076 1.00 92.00 581 VAL A CA 1
ATOM 4522 C C . VAL A 1 581 ? 37.467 24.963 -62.736 1.00 92.00 581 VAL A C 1
ATOM 4524 O O . VAL A 1 581 ? 38.298 24.680 -63.596 1.00 92.00 581 VAL A O 1
ATOM 4527 N N . ARG A 1 582 ? 37.816 25.209 -61.467 1.00 93.38 582 ARG A N 1
ATOM 4528 C CA . ARG A 1 582 ? 39.200 25.246 -60.976 1.00 93.38 582 ARG A CA 1
ATOM 4529 C C . ARG A 1 582 ? 39.260 24.858 -59.500 1.00 93.38 582 ARG A C 1
ATOM 4531 O O . ARG A 1 582 ? 38.403 25.277 -58.723 1.00 93.38 582 ARG A O 1
ATOM 4538 N N . VAL A 1 583 ? 40.299 24.119 -59.109 1.00 93.44 583 VAL A N 1
ATOM 4539 C CA . VAL A 1 583 ? 40.670 23.892 -57.701 1.00 93.44 583 VAL A CA 1
ATOM 4540 C C . VAL A 1 583 ? 42.141 24.252 -57.509 1.00 93.44 583 VAL A C 1
ATOM 4542 O O . VAL A 1 583 ? 43.000 23.667 -58.163 1.00 93.44 583 VAL A O 1
ATOM 4545 N N . LYS A 1 584 ? 42.443 25.198 -56.615 1.00 92.69 584 LYS A N 1
ATOM 4546 C CA . LYS A 1 584 ? 43.812 25.609 -56.255 1.00 92.69 584 LYS A CA 1
ATOM 4547 C C . LYS A 1 584 ? 44.102 25.219 -54.812 1.00 92.69 584 LYS A C 1
ATOM 4549 O O . LYS A 1 584 ? 43.293 25.505 -53.939 1.00 92.69 584 LYS A O 1
ATOM 4554 N N . LEU A 1 585 ? 45.246 24.592 -54.556 1.00 91.94 585 LEU A N 1
ATOM 4555 C CA . LEU A 1 585 ? 45.667 24.114 -53.237 1.00 91.94 585 LEU A CA 1
ATOM 4556 C C . LEU A 1 585 ? 47.055 24.665 -52.905 1.00 91.94 585 LEU A C 1
ATOM 4558 O O . LEU A 1 585 ? 47.957 24.580 -53.736 1.00 91.94 585 LEU A O 1
ATOM 4562 N N . THR A 1 586 ? 47.256 25.163 -51.684 1.00 91.06 586 THR A N 1
ATOM 4563 C CA . THR A 1 586 ? 48.585 25.510 -51.158 1.00 91.06 586 THR A CA 1
ATOM 4564 C C . THR A 1 586 ? 48.785 24.930 -49.760 1.00 91.06 586 THR A C 1
ATOM 4566 O O . THR A 1 586 ? 47.892 24.994 -48.913 1.00 91.06 586 THR A O 1
ATOM 4569 N N . ASN A 1 587 ? 49.960 24.340 -49.520 1.00 90.88 587 ASN A N 1
ATOM 4570 C CA . ASN A 1 587 ? 50.348 23.688 -48.261 1.00 90.88 587 ASN A CA 1
ATOM 4571 C C . ASN A 1 587 ? 49.306 22.689 -47.704 1.00 90.88 587 ASN A C 1
ATOM 4573 O O . ASN A 1 587 ? 49.157 22.549 -46.490 1.00 90.88 587 ASN A O 1
ATOM 4577 N N . PHE A 1 588 ? 48.576 21.992 -48.577 1.00 89.69 588 PHE A N 1
ATOM 4578 C CA . PHE A 1 588 ? 47.443 21.139 -48.215 1.00 89.69 588 PHE A CA 1
ATOM 4579 C C . PHE A 1 588 ? 47.784 19.651 -48.386 1.00 89.69 588 PHE A C 1
ATOM 4581 O O . PHE A 1 588 ? 48.030 19.176 -49.498 1.00 89.69 588 PHE A O 1
ATOM 4588 N N . VAL A 1 589 ? 47.791 18.918 -47.269 1.00 88.06 589 VAL A N 1
ATOM 4589 C CA . VAL A 1 589 ? 48.204 17.509 -47.135 1.00 88.06 589 VAL A CA 1
ATOM 4590 C C . VAL A 1 589 ? 49.571 17.238 -47.790 1.00 88.06 589 VAL A C 1
ATOM 4592 O O . VAL A 1 589 ? 50.602 17.519 -47.184 1.00 88.06 589 VAL A O 1
ATOM 4595 N N . THR A 1 590 ? 49.610 16.712 -49.019 1.00 83.25 590 THR A N 1
ATOM 4596 C CA . THR A 1 590 ? 50.844 16.433 -49.772 1.00 83.25 590 THR A CA 1
ATOM 4597 C C . THR A 1 590 ? 51.317 17.623 -50.614 1.00 83.25 590 THR A C 1
ATOM 4599 O O . THR A 1 590 ? 52.524 17.792 -50.813 1.00 83.25 590 THR A O 1
ATOM 4602 N N . TYR A 1 591 ? 50.412 18.484 -51.085 1.00 84.94 591 TYR A N 1
ATOM 4603 C CA . TYR A 1 591 ? 50.721 19.538 -52.054 1.00 84.94 591 TYR A CA 1
ATOM 4604 C C . TYR A 1 591 ? 51.336 20.779 -51.399 1.00 84.94 591 TYR A C 1
ATOM 4606 O O . TYR A 1 591 ? 50.786 21.333 -50.449 1.00 84.94 591 TYR A O 1
ATOM 4614 N N . THR A 1 592 ? 52.462 21.258 -51.938 1.00 83.94 592 THR A N 1
ATOM 4615 C CA . THR A 1 592 ? 52.993 22.599 -51.612 1.00 83.94 592 THR A CA 1
ATOM 4616 C C . THR A 1 592 ? 52.226 23.671 -52.390 1.00 83.94 592 THR A C 1
ATOM 4618 O O . THR A 1 592 ? 51.736 24.631 -51.805 1.00 83.94 592 THR A O 1
ATOM 4621 N N . SER A 1 593 ? 52.056 23.461 -53.697 1.00 84.19 593 SER A N 1
ATOM 4622 C CA . SER A 1 593 ? 51.165 24.214 -54.582 1.00 84.19 593 SER A CA 1
ATOM 4623 C C . SER A 1 593 ? 50.630 23.252 -55.647 1.00 84.19 593 SER A C 1
ATOM 4625 O O . SER A 1 593 ? 51.396 22.420 -56.134 1.00 84.19 593 SER A O 1
ATOM 4627 N N . ALA A 1 594 ? 49.342 23.325 -55.979 1.00 82.94 594 ALA A N 1
ATOM 4628 C CA . ALA A 1 594 ? 48.728 22.563 -57.067 1.00 82.94 594 ALA A CA 1
ATOM 4629 C C . ALA A 1 594 ? 47.500 23.301 -57.625 1.00 82.94 594 ALA A C 1
ATOM 4631 O O . ALA A 1 594 ? 46.726 23.882 -56.865 1.00 82.94 594 ALA A O 1
ATOM 4632 N N . GLU A 1 595 ? 47.299 23.245 -58.942 1.00 87.56 595 GLU A N 1
ATOM 4633 C CA . GLU A 1 595 ? 46.130 23.808 -59.626 1.00 87.56 595 GLU A CA 1
ATOM 4634 C C . GLU A 1 595 ? 45.536 22.769 -60.579 1.00 87.56 595 GLU A C 1
ATOM 4636 O O . GLU A 1 595 ? 46.214 22.266 -61.474 1.00 87.56 595 GLU A O 1
ATOM 4641 N N . PHE A 1 596 ? 44.258 22.453 -60.383 1.00 89.06 596 PHE A N 1
ATOM 4642 C CA . PHE A 1 596 ? 43.495 21.511 -61.191 1.00 89.06 596 PHE A CA 1
ATOM 4643 C C . PHE A 1 596 ? 42.444 22.260 -62.007 1.00 89.06 596 PHE A C 1
ATOM 4645 O O . PHE A 1 596 ? 41.720 23.099 -61.468 1.00 89.06 596 PHE A O 1
ATOM 4652 N N . PHE A 1 597 ? 42.320 21.893 -63.282 1.00 90.06 597 PHE A N 1
ATOM 4653 C CA . PHE A 1 597 ? 41.319 22.410 -64.215 1.00 90.06 597 PHE A CA 1
ATOM 4654 C C . PHE A 1 597 ? 40.488 21.238 -64.762 1.00 90.06 597 PHE A C 1
ATOM 4656 O O . PHE A 1 597 ? 40.866 20.635 -65.770 1.00 90.06 597 PHE A O 1
ATOM 4663 N N . PRO A 1 598 ? 39.404 20.847 -64.069 1.00 89.12 598 PRO A N 1
ATOM 4664 C CA . PRO A 1 598 ? 38.492 19.811 -64.543 1.00 89.12 598 PRO A CA 1
ATOM 4665 C C . PRO A 1 598 ? 37.825 20.201 -65.871 1.00 89.12 598 PRO A C 1
ATOM 4667 O O . PRO A 1 598 ? 37.559 21.374 -66.114 1.00 89.12 598 PRO A O 1
ATOM 4670 N N . GLY A 1 599 ? 37.501 19.219 -66.713 1.00 85.44 599 GLY A N 1
ATOM 4671 C CA . GLY A 1 599 ? 36.588 19.398 -67.846 1.00 85.44 599 GLY A CA 1
ATOM 4672 C C . GLY A 1 599 ? 35.114 19.408 -67.415 1.00 85.44 599 GLY A C 1
ATOM 4673 O O . GLY A 1 599 ? 34.806 19.062 -66.270 1.00 85.44 599 GLY A O 1
ATOM 4674 N N . PRO A 1 600 ? 34.178 19.763 -68.313 1.00 82.81 600 PRO A N 1
ATOM 4675 C CA . PRO A 1 600 ? 32.757 19.898 -67.978 1.00 82.81 600 PRO A CA 1
ATOM 4676 C C . PRO A 1 600 ? 32.044 18.562 -67.710 1.00 82.81 600 PRO A C 1
ATOM 4678 O O . PRO A 1 600 ? 31.053 18.552 -66.988 1.00 82.81 600 PRO A O 1
ATOM 4681 N N . SER A 1 601 ? 32.542 17.454 -68.265 1.00 82.38 601 SER A N 1
ATOM 4682 C CA . SER A 1 601 ? 31.927 16.120 -68.220 1.00 82.38 601 SER A CA 1
ATOM 4683 C C . SER A 1 601 ? 32.778 15.125 -67.412 1.00 82.38 601 SER A C 1
ATOM 4685 O O . SER A 1 601 ? 32.906 15.300 -66.196 1.00 82.38 601 SER A O 1
ATOM 4687 N N . LEU A 1 602 ? 33.356 14.081 -68.018 1.00 83.69 602 LEU A N 1
ATOM 4688 C CA . LEU A 1 602 ? 34.086 13.047 -67.278 1.00 83.69 602 LEU A CA 1
ATOM 4689 C C . LEU A 1 602 ? 35.515 13.498 -66.939 1.00 83.69 602 LEU A C 1
ATOM 4691 O O . LEU A 1 602 ? 36.303 13.856 -67.810 1.00 83.69 602 LEU A O 1
ATOM 4695 N N . ASN A 1 603 ? 35.859 13.428 -65.658 1.00 87.12 603 ASN A N 1
ATOM 4696 C CA . ASN A 1 603 ? 37.152 13.776 -65.090 1.00 87.12 603 ASN A CA 1
ATOM 4697 C C . ASN A 1 603 ? 37.769 12.537 -64.446 1.00 87.12 603 ASN A C 1
ATOM 4699 O O . ASN A 1 603 ? 37.313 12.078 -63.400 1.00 87.12 603 ASN A O 1
ATOM 4703 N N . MET A 1 604 ? 38.808 11.995 -65.075 1.00 86.06 604 MET A N 1
ATOM 4704 C CA . MET A 1 604 ? 39.514 10.807 -64.607 1.00 86.06 604 MET A CA 1
ATOM 4705 C C . MET A 1 604 ? 40.804 11.222 -63.894 1.00 86.06 604 MET A C 1
ATOM 4707 O O . MET A 1 604 ? 41.775 11.623 -64.536 1.00 86.06 604 MET A O 1
ATOM 4711 N N . VAL A 1 605 ? 40.815 11.152 -62.566 1.00 87.62 605 VAL A N 1
ATOM 4712 C CA . VAL A 1 605 ? 41.964 11.524 -61.729 1.00 87.62 605 VAL A CA 1
ATOM 4713 C C . VAL A 1 605 ? 42.817 10.283 -61.481 1.00 87.62 605 VAL A C 1
ATOM 4715 O O . VAL A 1 605 ? 42.344 9.315 -60.884 1.00 87.62 605 VAL A O 1
ATOM 4718 N N . ILE A 1 606 ? 44.069 10.301 -61.947 1.00 85.56 606 ILE A N 1
ATOM 4719 C CA . ILE A 1 606 ? 44.948 9.121 -61.953 1.00 85.56 606 ILE A CA 1
ATOM 4720 C C . ILE A 1 606 ? 46.313 9.407 -61.328 1.00 85.56 606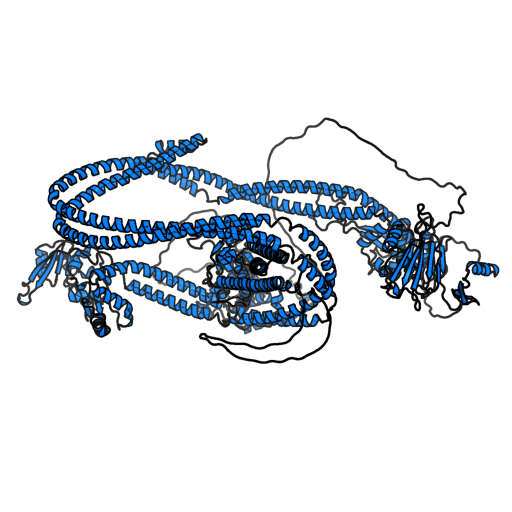 ILE A C 1
ATOM 4722 O O . ILE A 1 606 ? 46.821 10.525 -61.387 1.00 85.56 606 ILE A O 1
ATOM 4726 N N . GLY A 1 607 ? 46.931 8.377 -60.754 1.00 79.38 607 GLY A N 1
ATOM 4727 C CA . GLY A 1 607 ? 48.268 8.448 -60.166 1.00 79.38 607 GLY A CA 1
ATOM 4728 C C . GLY A 1 607 ? 48.573 7.259 -59.243 1.00 79.38 607 GLY A C 1
ATOM 4729 O O . GLY A 1 607 ? 47.644 6.572 -58.803 1.00 79.38 607 GLY A O 1
ATOM 4730 N N . PRO A 1 608 ? 49.852 7.007 -58.909 1.00 77.62 608 PRO A N 1
ATOM 4731 C CA . PRO A 1 608 ? 50.233 5.964 -57.956 1.00 77.62 608 PRO A CA 1
ATOM 4732 C C . PRO A 1 608 ? 49.587 6.131 -56.567 1.00 77.62 608 PRO A C 1
ATOM 4734 O O . PRO A 1 608 ? 48.997 7.164 -56.228 1.00 77.62 608 PRO A O 1
ATOM 4737 N N . ASN A 1 609 ? 49.689 5.105 -55.724 1.00 77.94 609 ASN A N 1
ATOM 4738 C CA . ASN A 1 609 ? 49.251 5.220 -54.331 1.00 77.94 609 ASN A CA 1
ATOM 4739 C C . ASN A 1 609 ? 50.214 6.112 -53.539 1.00 77.94 609 ASN A C 1
ATOM 4741 O O . ASN A 1 609 ? 51.418 6.102 -53.769 1.00 77.94 609 ASN A O 1
ATOM 4745 N N . GLY A 1 610 ? 49.662 6.930 -52.640 1.00 75.12 610 GLY A N 1
ATOM 4746 C CA . GLY A 1 610 ? 50.416 7.920 -51.863 1.00 75.12 610 GLY A CA 1
ATOM 4747 C C . GLY A 1 610 ? 50.605 9.298 -52.520 1.00 75.12 610 GLY A C 1
ATOM 4748 O O . GLY A 1 610 ? 50.827 10.258 -51.790 1.00 75.12 610 GLY A O 1
ATOM 4749 N N . THR A 1 611 ? 50.433 9.465 -53.841 1.00 78.25 611 THR A N 1
ATOM 4750 C CA . THR A 1 611 ? 50.724 10.759 -54.516 1.00 78.25 611 THR A CA 1
ATOM 4751 C C . THR A 1 611 ? 49.753 11.900 -54.180 1.00 78.25 611 THR A C 1
ATOM 4753 O O . THR A 1 611 ? 50.036 13.062 -54.461 1.00 78.25 611 THR A O 1
ATOM 4756 N N . GLY A 1 612 ? 48.622 11.595 -53.534 1.00 78.56 612 GLY A N 1
ATOM 4757 C CA . GLY A 1 612 ? 47.629 12.587 -53.111 1.00 78.56 612 GLY A CA 1
ATOM 4758 C C . GLY A 1 612 ? 46.399 12.705 -54.013 1.00 78.56 612 GLY A C 1
ATOM 4759 O O . GLY A 1 612 ? 45.789 13.771 -54.050 1.00 78.56 612 GLY A O 1
ATOM 4760 N N . LYS A 1 613 ? 45.998 11.635 -54.713 1.00 84.62 613 LYS A N 1
ATOM 4761 C CA . LYS A 1 613 ? 44.751 11.584 -55.503 1.00 84.62 613 LYS A CA 1
ATOM 4762 C C . LYS A 1 613 ? 43.519 12.058 -54.715 1.00 84.62 613 LYS A C 1
ATOM 4764 O O . LYS A 1 613 ? 42.978 13.129 -54.980 1.00 84.62 613 LYS A O 1
ATOM 4769 N N . SER A 1 614 ? 43.151 11.319 -53.670 1.00 85.44 614 SER A N 1
ATOM 4770 C CA . SER A 1 614 ? 41.990 11.583 -52.807 1.00 85.44 614 SER A CA 1
ATOM 4771 C C . SER A 1 614 ? 42.121 12.862 -51.963 1.00 85.44 614 SER A C 1
ATOM 4773 O O . SER A 1 614 ? 41.148 13.341 -51.381 1.00 85.44 614 SER A O 1
ATOM 4775 N N . THR A 1 615 ? 43.300 13.501 -51.941 1.00 87.44 615 THR A N 1
ATOM 4776 C CA . THR A 1 615 ? 43.462 14.863 -51.403 1.00 87.44 615 THR A CA 1
ATOM 4777 C C . THR A 1 615 ? 42.605 15.873 -52.182 1.00 87.44 615 THR A C 1
ATOM 4779 O O . THR A 1 615 ? 42.121 16.828 -51.580 1.00 87.44 615 THR A O 1
ATOM 4782 N N . LEU A 1 616 ? 42.335 15.651 -53.477 1.00 88.81 616 LEU A N 1
ATOM 4783 C CA . LEU A 1 616 ? 41.402 16.484 -54.247 1.00 88.81 616 LEU A CA 1
ATOM 4784 C C . LEU A 1 616 ? 39.964 16.381 -53.702 1.00 88.81 616 LEU A C 1
ATOM 4786 O O . LEU A 1 616 ? 39.306 17.401 -53.519 1.00 88.81 616 LEU A O 1
ATOM 4790 N N . VAL A 1 617 ? 39.505 15.175 -53.352 1.00 89.56 617 VAL A N 1
ATOM 4791 C CA . VAL A 1 617 ? 38.186 14.928 -52.726 1.00 89.56 617 VAL A CA 1
ATOM 4792 C C . VAL A 1 617 ? 38.105 15.596 -51.356 1.00 89.56 617 VAL A C 1
ATOM 4794 O O . VAL A 1 617 ? 37.133 16.292 -51.052 1.00 89.56 617 VAL A O 1
ATOM 4797 N N . CYS A 1 618 ? 39.170 15.460 -50.560 1.00 89.56 618 CYS A N 1
ATOM 4798 C CA . CYS A 1 618 ? 39.296 16.128 -49.266 1.00 89.56 618 CYS A CA 1
ATOM 4799 C C . CYS A 1 618 ? 39.178 17.653 -49.408 1.00 89.56 618 CYS A C 1
ATOM 4801 O O . CYS A 1 618 ? 38.447 18.286 -48.648 1.00 89.56 618 CYS A O 1
ATOM 4803 N N . ALA A 1 619 ? 39.849 18.242 -50.403 1.00 90.62 619 ALA A N 1
ATOM 4804 C CA . ALA A 1 619 ? 39.764 19.671 -50.678 1.00 90.62 619 ALA A CA 1
ATOM 4805 C C . ALA A 1 619 ? 38.362 20.106 -51.126 1.00 90.62 619 ALA A C 1
ATOM 4807 O O . ALA A 1 619 ? 37.873 21.121 -50.640 1.00 90.62 619 ALA A O 1
ATOM 4808 N N . ILE A 1 620 ? 37.691 19.338 -51.994 1.00 91.88 620 ILE A N 1
ATOM 4809 C CA . ILE A 1 620 ? 36.331 19.653 -52.463 1.00 91.88 620 ILE A CA 1
ATOM 4810 C C . ILE A 1 620 ? 35.341 19.672 -51.287 1.00 91.88 620 ILE A C 1
ATOM 4812 O O . ILE A 1 620 ? 34.628 20.659 -51.107 1.00 91.88 620 ILE A O 1
ATOM 4816 N N . CYS A 1 621 ? 35.349 18.641 -50.434 1.00 91.06 621 CYS A N 1
ATOM 4817 C CA . CYS A 1 621 ? 34.493 18.584 -49.244 1.00 91.06 621 CYS A CA 1
ATOM 4818 C C . CYS A 1 621 ? 34.772 19.739 -48.267 1.00 91.06 621 CYS A C 1
ATOM 4820 O O . CYS A 1 621 ? 33.848 20.427 -47.825 1.00 91.06 621 CYS A O 1
ATOM 4822 N N . LEU A 1 622 ? 36.046 19.960 -47.920 1.00 91.50 622 LEU A N 1
ATOM 4823 C CA . LEU A 1 622 ? 36.422 20.955 -46.915 1.00 91.50 622 LEU A CA 1
ATOM 4824 C C . LEU A 1 622 ? 36.267 22.391 -47.426 1.00 91.50 622 LEU A C 1
ATOM 4826 O O . LEU A 1 622 ? 35.866 23.256 -46.646 1.00 91.50 622 LEU A O 1
ATOM 4830 N N . GLY A 1 623 ? 36.564 22.659 -48.697 1.00 90.56 623 GLY A N 1
ATOM 4831 C CA . GLY A 1 623 ? 36.483 23.992 -49.293 1.00 90.56 623 GLY A CA 1
ATOM 4832 C C . GLY A 1 623 ? 35.042 24.464 -49.449 1.00 90.56 623 GLY A C 1
ATOM 4833 O O . GLY A 1 623 ? 34.730 25.596 -49.089 1.00 90.56 623 GLY A O 1
ATOM 4834 N N . LEU A 1 624 ? 34.139 23.570 -49.866 1.00 91.94 624 LEU A N 1
ATOM 4835 C CA . LEU A 1 624 ? 32.702 23.850 -49.983 1.00 91.94 624 LEU A CA 1
ATOM 4836 C C . LEU A 1 624 ? 31.968 23.902 -48.626 1.00 91.94 624 LEU A C 1
ATOM 4838 O O . LEU A 1 624 ? 30.763 24.134 -48.585 1.00 91.94 624 LEU A O 1
ATOM 4842 N N . GLY A 1 625 ? 32.682 23.747 -47.507 1.00 88.94 625 GLY A N 1
ATOM 4843 C CA . GLY A 1 625 ? 32.164 24.025 -46.166 1.00 88.94 625 GLY A CA 1
ATOM 4844 C C . GLY A 1 625 ? 31.576 22.833 -45.414 1.00 88.94 625 GLY A C 1
ATOM 4845 O O . GLY A 1 625 ? 31.014 23.034 -44.335 1.00 88.94 625 GLY A O 1
ATOM 4846 N N . TRP A 1 626 ? 31.709 21.602 -45.916 1.00 90.19 626 TRP A N 1
ATOM 4847 C CA . TRP A 1 626 ? 31.301 20.407 -45.170 1.00 90.19 626 TRP A CA 1
ATOM 4848 C C . TRP A 1 626 ? 32.404 19.957 -44.181 1.00 90.19 626 TRP A C 1
ATOM 4850 O O . TRP A 1 626 ? 33.599 20.118 -44.450 1.00 90.19 626 TRP A O 1
ATOM 4860 N N . PRO A 1 627 ? 32.035 19.433 -42.994 1.00 87.75 627 PRO A N 1
ATOM 4861 C CA . PRO A 1 627 ? 32.991 19.023 -41.960 1.00 87.75 627 PRO A CA 1
ATOM 4862 C C . PRO A 1 627 ? 33.715 17.692 -42.275 1.00 87.75 627 PRO A C 1
ATOM 4864 O O . PRO A 1 627 ? 33.147 16.846 -42.968 1.00 87.75 627 PRO A O 1
ATOM 4867 N N . PRO A 1 628 ? 34.913 17.438 -41.697 1.00 85.56 628 PRO A N 1
ATOM 4868 C CA . PRO A 1 628 ? 35.718 16.234 -41.964 1.00 85.56 628 PRO A CA 1
ATOM 4869 C C . PRO A 1 628 ? 34.999 14.884 -41.792 1.00 85.56 628 PRO A C 1
ATOM 4871 O O . PRO A 1 628 ? 35.352 13.926 -42.472 1.00 85.56 628 PRO A O 1
ATOM 4874 N N . LYS A 1 629 ? 33.946 14.805 -40.960 1.00 85.50 629 LYS A N 1
ATOM 4875 C CA . LYS A 1 629 ? 33.150 13.579 -40.727 1.00 85.50 629 LYS A CA 1
ATOM 4876 C C . LYS A 1 629 ? 32.606 12.909 -42.003 1.00 85.50 629 LYS A C 1
ATOM 4878 O O . LYS A 1 629 ? 32.339 11.711 -41.986 1.00 85.50 629 LYS A O 1
ATOM 4883 N N . HIS A 1 630 ? 32.423 13.668 -43.088 1.00 82.88 630 HIS A N 1
ATOM 4884 C CA . HIS A 1 630 ? 31.950 13.136 -44.371 1.00 82.88 630 HIS A CA 1
ATOM 4885 C C . HIS A 1 630 ? 33.057 12.417 -45.160 1.00 82.88 630 HIS A C 1
ATOM 4887 O O . HIS A 1 630 ? 32.745 11.611 -46.024 1.00 82.88 630 HIS A O 1
ATOM 4893 N N . LEU A 1 631 ? 34.335 12.661 -44.843 1.00 82.19 631 LEU A N 1
ATOM 4894 C CA . LEU A 1 631 ? 35.493 12.067 -45.521 1.00 82.19 631 LEU A CA 1
ATOM 4895 C C . LEU A 1 631 ? 36.003 10.770 -44.875 1.00 82.19 631 LEU A C 1
ATOM 4897 O O . LEU A 1 631 ? 36.793 10.086 -45.506 1.00 82.19 631 LEU A O 1
ATOM 4901 N N . GLY A 1 632 ? 35.620 10.462 -43.629 1.00 72.25 632 GLY A N 1
ATOM 4902 C CA . GLY A 1 632 ? 36.125 9.314 -42.851 1.00 72.25 632 GLY A CA 1
ATOM 4903 C C . GLY A 1 632 ? 37.546 9.501 -42.292 1.00 72.25 632 GLY A C 1
ATOM 4904 O O . GLY A 1 632 ? 37.761 9.343 -41.092 1.00 72.25 632 GLY A O 1
ATOM 4905 N N . ARG A 1 633 ? 38.481 9.928 -43.144 1.00 76.38 633 ARG A N 1
ATOM 4906 C CA . ARG A 1 633 ? 39.937 9.964 -42.927 1.00 76.38 633 ARG A CA 1
ATOM 4907 C C . ARG A 1 633 ? 40.477 10.673 -41.672 1.00 76.38 633 ARG A C 1
ATOM 4909 O O . ARG A 1 633 ? 41.533 10.280 -41.184 1.00 76.38 633 ARG A O 1
ATOM 4916 N N . ALA A 1 634 ? 39.847 11.750 -41.201 1.00 77.38 634 ALA A N 1
ATOM 4917 C CA . ALA A 1 634 ? 40.371 12.606 -40.124 1.00 77.38 634 ALA A CA 1
ATOM 4918 C C . ALA A 1 634 ? 39.242 13.348 -39.389 1.00 77.38 634 ALA A C 1
ATOM 4920 O O . ALA A 1 634 ? 38.151 13.524 -39.942 1.00 77.38 634 ALA A O 1
ATOM 4921 N N . LYS A 1 635 ? 39.487 13.802 -38.152 1.00 81.44 635 LYS A N 1
ATOM 4922 C CA . LYS A 1 635 ? 38.460 14.452 -37.315 1.00 81.44 635 LYS A CA 1
ATOM 4923 C C . LYS A 1 635 ? 38.529 15.975 -37.386 1.00 81.44 635 LYS A C 1
ATOM 4925 O O . LYS A 1 635 ? 37.487 16.629 -37.457 1.00 81.44 635 LYS A O 1
ATOM 4930 N N . GLU A 1 636 ? 39.730 16.541 -37.395 1.00 85.69 636 GLU A N 1
ATOM 4931 C CA . GLU A 1 636 ? 39.970 17.978 -37.296 1.00 85.69 636 GLU A CA 1
ATOM 4932 C C . GLU A 1 636 ? 40.495 18.593 -38.608 1.00 85.69 636 GLU A C 1
ATOM 4934 O O . GLU A 1 636 ? 41.340 18.003 -39.282 1.00 85.69 636 GLU A O 1
ATOM 4939 N N . PRO A 1 637 ? 40.065 19.816 -38.983 1.00 86.31 637 PRO A N 1
ATOM 4940 C CA . PRO A 1 637 ? 40.588 20.502 -40.168 1.00 86.31 637 PRO A CA 1
ATOM 4941 C C . PRO A 1 637 ? 42.111 20.711 -40.151 1.00 86.31 637 PRO A C 1
ATOM 4943 O O . PRO A 1 637 ? 42.741 20.623 -41.204 1.00 86.31 637 PRO A O 1
ATOM 4946 N N . ALA A 1 638 ? 42.712 20.963 -38.982 1.00 86.56 638 ALA A N 1
ATOM 4947 C CA . ALA A 1 638 ? 44.156 21.173 -38.844 1.00 86.56 638 ALA A CA 1
ATOM 4948 C C . ALA A 1 638 ? 45.018 19.962 -39.252 1.00 86.56 638 ALA A C 1
ATOM 4950 O O . ALA A 1 638 ? 46.176 20.154 -39.628 1.00 86.56 638 ALA A O 1
ATOM 4951 N N . GLU A 1 639 ? 44.471 18.740 -39.237 1.00 86.06 639 GLU A N 1
ATOM 4952 C CA . GLU A 1 639 ? 45.163 17.523 -39.697 1.00 86.06 639 GLU A CA 1
ATOM 4953 C C . GLU A 1 639 ? 45.484 17.567 -41.203 1.00 86.06 639 GLU A C 1
ATOM 4955 O O . GLU A 1 639 ? 46.422 16.917 -41.660 1.00 86.06 639 GLU A O 1
ATOM 4960 N N . PHE A 1 640 ? 44.749 18.374 -41.978 1.00 89.25 640 PHE A N 1
ATOM 4961 C CA . PHE A 1 640 ? 44.945 18.519 -43.421 1.00 89.25 640 PHE A CA 1
ATOM 4962 C C . PHE A 1 640 ? 45.992 19.588 -43.805 1.00 89.25 640 PHE A C 1
ATOM 4964 O O . PHE A 1 640 ? 46.269 19.783 -44.992 1.00 89.25 640 PHE A O 1
ATOM 4971 N N . VAL A 1 641 ? 46.601 20.285 -42.836 1.00 89.25 641 VAL A N 1
ATOM 4972 C CA . VAL A 1 641 ? 47.727 21.201 -43.093 1.00 89.25 641 VAL A CA 1
ATOM 4973 C C . VAL A 1 641 ? 49.003 20.386 -43.319 1.00 89.25 641 VAL A C 1
ATOM 4975 O O . VAL A 1 641 ? 49.360 19.542 -42.494 1.00 89.25 641 VAL A O 1
ATOM 4978 N N . LYS A 1 642 ? 49.715 20.646 -44.424 1.00 87.00 642 LYS A N 1
ATOM 4979 C CA . LYS A 1 642 ? 50.958 19.942 -44.778 1.00 87.00 642 LYS A CA 1
ATOM 4980 C C . LYS A 1 642 ? 51.975 20.007 -43.635 1.00 87.00 642 LYS A C 1
ATOM 4982 O O . LYS A 1 642 ? 52.200 21.062 -43.040 1.00 87.00 642 LYS A O 1
ATOM 4987 N N . HIS A 1 643 ? 52.605 18.875 -43.324 1.00 84.94 643 HIS A N 1
ATOM 4988 C CA . HIS A 1 643 ? 53.610 18.802 -42.263 1.00 84.94 643 HIS A CA 1
ATOM 4989 C C . HIS A 1 643 ? 54.757 19.797 -42.514 1.00 84.94 643 HIS A C 1
ATOM 4991 O O . HIS A 1 643 ? 55.272 19.900 -43.625 1.00 84.94 643 HIS A O 1
ATOM 4997 N N . GLY A 1 644 ? 55.123 20.552 -41.473 1.00 83.06 644 GLY A N 1
ATOM 4998 C CA . GLY A 1 644 ? 56.065 21.677 -41.543 1.00 83.06 644 GLY A CA 1
ATOM 4999 C C . GLY A 1 644 ? 55.410 23.049 -41.774 1.00 83.06 644 GLY A C 1
ATOM 5000 O O . GLY A 1 644 ? 55.977 24.062 -41.373 1.00 83.06 644 GLY A O 1
ATOM 5001 N N . CYS A 1 645 ? 54.199 23.110 -42.335 1.00 87.25 645 CYS A N 1
ATOM 5002 C CA . CYS A 1 645 ? 53.484 24.365 -42.575 1.00 87.25 645 CYS A CA 1
ATOM 5003 C C . CYS A 1 645 ? 52.639 24.795 -41.357 1.00 87.25 645 CYS A C 1
ATOM 5005 O O . CYS A 1 645 ? 52.147 23.964 -40.588 1.00 87.25 645 CYS A O 1
ATOM 5007 N N . ARG A 1 646 ? 52.447 26.114 -41.191 1.00 89.00 646 ARG A N 1
ATOM 5008 C CA . ARG A 1 646 ? 51.553 26.696 -40.165 1.00 89.00 646 ARG A CA 1
ATOM 5009 C C . ARG A 1 646 ? 50.114 26.865 -40.647 1.00 89.00 646 ARG A C 1
ATOM 5011 O O . ARG A 1 646 ? 49.189 26.801 -39.843 1.00 89.00 646 ARG A O 1
ATOM 5018 N N . GLU A 1 647 ? 49.926 27.072 -41.946 1.00 91.75 647 GLU A N 1
ATOM 5019 C CA . GLU A 1 647 ? 48.616 27.227 -42.570 1.00 91.75 647 GLU A CA 1
ATOM 5020 C C . GLU A 1 647 ? 48.582 26.629 -43.980 1.00 91.75 647 GLU A C 1
ATOM 5022 O O . GLU A 1 647 ? 49.613 26.515 -44.651 1.00 91.75 647 GLU A O 1
ATOM 5027 N N . ALA A 1 648 ? 47.377 26.248 -44.397 1.00 92.56 648 ALA A N 1
ATOM 5028 C CA . ALA A 1 648 ? 47.037 25.734 -45.717 1.00 92.56 648 ALA A CA 1
ATOM 5029 C C . ALA A 1 648 ? 45.884 26.549 -46.308 1.00 92.56 648 ALA A C 1
ATOM 5031 O O . ALA A 1 648 ? 45.018 27.018 -45.564 1.00 92.56 648 ALA A O 1
ATOM 5032 N N . SER A 1 649 ? 45.827 26.674 -47.634 1.00 92.81 649 SER A N 1
ATOM 5033 C CA . SER A 1 649 ? 44.674 27.270 -48.314 1.00 92.81 649 SER A CA 1
ATOM 5034 C C . SER A 1 649 ? 44.169 26.403 -49.460 1.00 92.81 649 SER A C 1
ATOM 5036 O O . SER A 1 649 ? 44.922 25.660 -50.091 1.00 92.81 649 SER A O 1
ATOM 5038 N N . MET A 1 650 ? 42.870 26.504 -49.718 1.00 93.88 650 MET A N 1
ATOM 5039 C CA . MET A 1 650 ? 42.200 25.888 -50.855 1.00 93.88 650 MET A CA 1
ATOM 5040 C C . MET A 1 650 ? 41.228 26.895 -51.471 1.00 93.88 650 MET A C 1
ATOM 5042 O O . MET A 1 650 ? 40.483 27.548 -50.743 1.00 93.88 650 MET A O 1
ATOM 5046 N N . GLU A 1 651 ? 41.221 27.008 -52.795 1.00 94.19 651 GLU A N 1
ATOM 5047 C CA . GLU A 1 651 ? 40.225 27.754 -53.566 1.00 94.19 651 GLU A CA 1
ATOM 5048 C C . GLU A 1 651 ? 39.464 26.797 -54.479 1.00 94.19 651 GLU A C 1
ATOM 5050 O O . GLU A 1 651 ? 40.072 25.962 -55.150 1.00 94.19 651 GLU A O 1
ATOM 5055 N N . ILE A 1 652 ? 38.147 26.961 -54.554 1.00 94.69 652 ILE A N 1
ATOM 5056 C CA . ILE A 1 652 ? 37.274 26.248 -55.484 1.00 94.69 652 ILE A CA 1
ATOM 5057 C C . ILE A 1 652 ? 36.484 27.289 -56.265 1.00 94.69 652 ILE A C 1
ATOM 5059 O O . ILE A 1 652 ? 35.785 28.118 -55.685 1.00 94.69 652 ILE A O 1
ATOM 5063 N N . GLU A 1 653 ? 36.588 27.243 -57.586 1.00 94.62 653 GLU A N 1
ATOM 5064 C CA . GLU A 1 653 ? 35.813 28.090 -58.484 1.00 94.62 653 GLU A CA 1
ATOM 5065 C C . GLU A 1 653 ? 34.650 27.290 -59.066 1.00 94.62 653 GLU A C 1
ATOM 5067 O O . GLU A 1 653 ? 34.860 26.302 -59.777 1.00 94.62 653 GLU A O 1
ATOM 5072 N N . LEU A 1 654 ? 33.424 27.718 -58.762 1.00 93.00 654 LEU A N 1
ATOM 5073 C CA . LEU A 1 654 ? 32.208 27.112 -59.297 1.00 93.00 654 LEU A CA 1
ATOM 5074 C C . LEU A 1 654 ? 31.677 27.933 -60.471 1.00 93.00 654 LEU A C 1
ATOM 5076 O O . LEU A 1 654 ? 31.670 29.165 -60.444 1.00 93.00 654 LEU A O 1
ATOM 5080 N N . GLN A 1 655 ? 31.168 27.249 -61.489 1.00 91.88 655 GLN A N 1
ATOM 5081 C CA . GLN A 1 655 ? 30.557 27.885 -62.648 1.00 91.88 655 GLN A CA 1
ATOM 5082 C C . GLN A 1 655 ? 29.306 28.684 -62.250 1.00 91.88 655 GLN A C 1
ATOM 5084 O O . GLN A 1 655 ? 28.399 28.177 -61.586 1.00 91.88 655 GLN A O 1
ATOM 5089 N N . ARG A 1 656 ? 29.222 29.940 -62.694 1.00 88.44 656 ARG A N 1
ATOM 5090 C CA . ARG A 1 656 ? 28.109 30.847 -62.372 1.00 88.44 656 ARG A CA 1
ATOM 5091 C C . ARG A 1 656 ? 26.745 30.364 -62.890 1.00 88.44 656 ARG A C 1
ATOM 5093 O O . ARG A 1 656 ? 26.635 29.828 -63.991 1.00 88.44 656 ARG A O 1
ATOM 5100 N N . LYS A 1 657 ? 25.672 30.664 -62.145 1.00 84.19 657 LYS A N 1
ATOM 5101 C CA . LYS A 1 657 ? 24.305 30.699 -62.706 1.00 84.19 657 LYS A CA 1
ATOM 5102 C C . LYS A 1 657 ? 24.182 31.843 -63.725 1.00 84.19 657 LYS A C 1
ATOM 5104 O O . LYS A 1 657 ? 24.886 32.843 -63.571 1.00 84.19 657 LYS A O 1
ATOM 5109 N N . PRO A 1 658 ? 23.237 31.785 -64.685 1.00 78.56 658 PRO A N 1
ATOM 5110 C CA . PRO A 1 658 ? 22.957 32.904 -65.593 1.00 78.56 658 PRO A CA 1
ATOM 5111 C C . PRO A 1 658 ? 22.685 34.239 -64.876 1.00 78.56 658 PRO A C 1
ATOM 5113 O O . PRO A 1 658 ? 23.069 35.292 -65.376 1.00 78.56 658 PRO A O 1
ATOM 5116 N N . SER A 1 659 ? 22.100 34.194 -63.673 1.00 78.69 659 SER A N 1
ATOM 5117 C CA . SER A 1 659 ? 21.825 35.355 -62.813 1.00 78.69 659 SER A CA 1
ATOM 5118 C C . SER A 1 659 ? 23.048 35.946 -62.091 1.00 78.69 659 SER A C 1
ATOM 5120 O O . SER A 1 659 ? 22.945 37.021 -61.504 1.00 78.69 659 SER A O 1
ATOM 5122 N N . MET A 1 660 ? 24.208 35.282 -62.109 1.00 83.06 660 MET A N 1
ATOM 5123 C CA . MET A 1 660 ? 25.433 35.742 -61.444 1.00 83.06 660 MET A CA 1
ATOM 5124 C C . MET A 1 660 ? 26.429 36.306 -62.466 1.00 83.06 660 MET A C 1
ATOM 5126 O O . MET A 1 660 ? 26.752 35.654 -63.458 1.00 83.06 660 MET A O 1
ATOM 5130 N N . ARG A 1 661 ? 26.973 37.509 -62.220 1.00 81.75 661 ARG A N 1
ATOM 5131 C CA . ARG A 1 661 ? 27.903 38.187 -63.152 1.00 81.75 661 ARG A CA 1
ATOM 5132 C C . ARG A 1 661 ? 29.289 37.527 -63.252 1.00 81.75 661 ARG A C 1
ATOM 5134 O O . ARG A 1 661 ? 29.923 37.627 -64.297 1.00 81.75 661 ARG A O 1
ATOM 5141 N N . LYS A 1 662 ? 29.771 36.885 -62.185 1.00 87.19 662 LYS A N 1
ATOM 5142 C CA . LYS A 1 662 ? 31.076 36.200 -62.108 1.00 87.19 662 LYS A CA 1
ATOM 5143 C C . LYS A 1 662 ? 30.899 34.796 -61.523 1.00 87.19 662 LYS A C 1
ATOM 5145 O O . LYS A 1 662 ? 29.914 34.557 -60.825 1.00 87.19 662 LYS A O 1
ATOM 5150 N N . ASN A 1 663 ? 31.856 33.908 -61.785 1.00 90.62 663 ASN A N 1
ATOM 5151 C CA . ASN A 1 663 ? 31.987 32.633 -61.076 1.00 90.62 663 ASN A CA 1
ATOM 5152 C C . ASN A 1 663 ? 32.241 32.897 -59.583 1.00 90.62 663 ASN A C 1
ATOM 5154 O O . ASN A 1 663 ? 33.139 33.687 -59.277 1.00 90.62 663 ASN A O 1
ATOM 5158 N N . PRO A 1 664 ? 31.471 32.304 -58.652 1.00 91.25 664 PRO A N 1
ATOM 5159 C CA . PRO A 1 664 ? 31.816 32.353 -57.240 1.00 91.25 664 PRO A CA 1
ATOM 5160 C C . PRO A 1 664 ? 33.083 31.534 -56.954 1.00 91.25 664 PRO A C 1
ATOM 5162 O O . PRO A 1 664 ? 33.123 30.325 -57.183 1.00 91.25 664 PRO A O 1
ATOM 5165 N N . ILE A 1 665 ? 34.097 32.209 -56.414 1.00 94.19 665 ILE A N 1
ATOM 5166 C CA . ILE A 1 665 ? 35.313 31.594 -55.872 1.00 94.19 665 ILE A CA 1
ATOM 5167 C C . ILE A 1 665 ? 35.130 31.445 -54.361 1.00 94.19 665 ILE A C 1
ATOM 5169 O O . ILE A 1 665 ? 34.859 32.424 -53.664 1.00 94.19 665 ILE A O 1
ATOM 5173 N N . ILE A 1 666 ? 35.271 30.222 -53.862 1.00 94.50 666 ILE A N 1
ATOM 5174 C CA . ILE A 1 666 ? 35.178 29.869 -52.446 1.00 94.50 666 ILE A CA 1
ATOM 5175 C C . ILE A 1 666 ? 36.586 29.525 -51.966 1.00 94.50 666 ILE A C 1
ATOM 5177 O O . ILE A 1 666 ? 37.165 28.536 -52.411 1.00 94.50 666 ILE A O 1
ATOM 5181 N N . THR A 1 667 ? 37.133 30.327 -51.057 1.00 94.00 667 THR A N 1
ATOM 5182 C CA . THR A 1 667 ? 38.456 30.110 -50.460 1.00 94.00 667 THR A CA 1
ATOM 5183 C C . THR A 1 667 ? 38.300 29.691 -49.003 1.00 94.00 667 THR A C 1
ATOM 5185 O O . THR A 1 667 ? 37.571 30.334 -48.250 1.00 94.00 667 THR A O 1
ATOM 5188 N N . ARG A 1 668 ? 39.020 28.655 -48.569 1.00 93.31 668 ARG A N 1
ATOM 5189 C CA . ARG A 1 668 ? 39.171 28.298 -47.152 1.00 93.31 668 ARG A CA 1
ATOM 5190 C C . ARG A 1 668 ? 40.644 28.334 -46.770 1.00 93.31 668 ARG A C 1
ATOM 5192 O O . ARG A 1 668 ? 41.468 27.718 -47.441 1.00 93.31 668 ARG A O 1
ATOM 5199 N N . VAL A 1 669 ? 40.960 29.013 -45.670 1.00 93.06 669 VAL A N 1
ATOM 5200 C CA . VAL A 1 669 ? 42.289 28.994 -45.043 1.00 93.06 669 VAL A CA 1
ATOM 5201 C C . VAL A 1 669 ? 42.178 28.231 -43.729 1.00 93.06 669 VAL A C 1
ATOM 5203 O O . VAL A 1 669 ? 41.277 28.496 -42.935 1.00 93.06 669 VAL A O 1
ATOM 5206 N N . ILE A 1 670 ? 43.069 27.269 -43.501 1.00 92.00 670 ILE A N 1
ATOM 5207 C CA . ILE A 1 670 ? 43.140 26.458 -42.281 1.00 92.00 670 ILE A CA 1
ATOM 5208 C C . ILE A 1 670 ? 44.467 26.767 -41.592 1.00 92.00 670 ILE A C 1
ATOM 5210 O O . ILE A 1 670 ? 45.527 26.578 -42.187 1.00 92.00 670 ILE A O 1
ATOM 5214 N N . LYS A 1 671 ? 44.412 27.218 -40.338 1.00 90.50 671 LYS A N 1
ATOM 5215 C CA . LYS A 1 671 ? 45.578 27.480 -39.491 1.00 90.50 671 LYS A CA 1
ATOM 5216 C C . LYS A 1 671 ? 45.742 26.351 -38.481 1.00 90.50 671 LYS A C 1
ATOM 5218 O O . LYS A 1 671 ? 44.796 25.961 -37.799 1.00 90.50 671 LYS A O 1
ATOM 5223 N N . ARG A 1 672 ? 46.961 25.821 -38.397 1.00 86.12 672 ARG A N 1
ATOM 5224 C CA . ARG A 1 672 ? 47.323 24.718 -37.500 1.00 86.12 672 ARG A CA 1
ATOM 5225 C C . ARG A 1 672 ? 47.382 25.179 -36.042 1.00 86.12 672 ARG A C 1
ATOM 5227 O O . ARG A 1 672 ? 46.993 24.441 -35.144 1.00 86.12 672 ARG A O 1
ATOM 5234 N N . GLU A 1 673 ? 47.809 26.419 -35.817 1.00 80.94 673 GLU A N 1
ATOM 5235 C CA . GLU A 1 673 ? 47.711 27.095 -34.522 1.00 80.94 673 GLU A CA 1
ATOM 5236 C C . GLU A 1 673 ? 46.222 27.350 -34.191 1.00 80.94 673 GLU A C 1
ATOM 5238 O O . GLU A 1 673 ? 45.513 28.037 -34.926 1.00 80.94 673 GLU A O 1
ATOM 5243 N N . GLY A 1 674 ? 45.732 26.749 -33.100 1.00 78.94 674 GLY A N 1
ATOM 5244 C CA . GLY A 1 674 ? 44.355 26.910 -32.608 1.00 78.94 674 GLY A CA 1
ATOM 5245 C C . GLY A 1 674 ? 43.248 26.193 -33.398 1.00 78.94 674 GLY A C 1
ATOM 5246 O O . GLY A 1 674 ? 42.081 26.457 -33.123 1.00 78.94 674 GLY A O 1
ATOM 5247 N N . ASN A 1 675 ? 43.584 25.328 -34.369 1.00 81.00 675 ASN A N 1
ATOM 5248 C CA . ASN A 1 675 ? 42.633 24.618 -35.250 1.00 81.00 675 ASN A CA 1
ATOM 5249 C C . ASN A 1 675 ? 41.568 25.543 -35.891 1.00 81.00 675 ASN A C 1
ATOM 5251 O O . ASN A 1 675 ? 40.400 25.189 -36.066 1.00 81.00 675 ASN A O 1
ATOM 5255 N N . GLN A 1 676 ? 41.964 26.774 -36.220 1.00 84.25 676 GLN A N 1
ATOM 5256 C CA . GLN A 1 676 ? 41.058 27.773 -36.779 1.00 84.25 676 GLN A CA 1
ATOM 5257 C C . GLN A 1 676 ? 40.964 27.622 -38.298 1.00 84.25 676 GLN A C 1
ATOM 5259 O O . GLN A 1 676 ? 41.970 27.416 -38.975 1.00 84.25 676 GLN A O 1
ATOM 5264 N N . SER A 1 677 ? 39.772 27.802 -38.873 1.00 86.88 677 SER A N 1
ATOM 5265 C CA . SER A 1 677 ? 39.643 27.956 -40.325 1.00 86.88 677 SER A CA 1
ATOM 5266 C C . SER A 1 677 ? 38.671 29.060 -40.709 1.00 86.88 677 SER A C 1
ATOM 5268 O O . SER A 1 677 ? 37.531 29.062 -40.243 1.00 86.88 677 SER A O 1
ATOM 5270 N N . THR A 1 678 ? 39.105 29.956 -41.591 1.00 91.50 678 THR A N 1
ATOM 5271 C CA . THR A 1 678 ? 38.290 31.030 -42.165 1.00 91.50 678 THR A CA 1
ATOM 5272 C C . THR A 1 678 ? 37.821 30.654 -43.567 1.00 91.50 678 THR A C 1
ATOM 5274 O O . THR A 1 678 ? 38.539 29.995 -44.319 1.00 91.50 678 THR A O 1
ATOM 5277 N N . TYR A 1 679 ? 36.612 31.091 -43.924 1.00 93.12 679 TYR A N 1
ATOM 5278 C CA . TYR A 1 679 ? 36.079 30.995 -45.281 1.00 93.12 679 TYR A CA 1
ATOM 5279 C C . TYR A 1 679 ? 35.963 32.391 -45.891 1.00 93.12 679 TYR A C 1
ATOM 5281 O O . TYR A 1 679 ? 35.695 33.369 -45.188 1.00 93.12 679 TYR A O 1
ATOM 5289 N N . LEU A 1 680 ? 36.133 32.472 -47.206 1.00 92.25 680 LEU A N 1
ATOM 5290 C CA . LEU A 1 680 ? 35.915 33.667 -48.002 1.00 92.25 680 LEU A CA 1
ATOM 5291 C C . LEU A 1 680 ? 35.120 33.301 -49.260 1.00 92.25 680 LEU A C 1
ATOM 5293 O O . LEU A 1 680 ? 35.419 32.308 -49.919 1.00 92.25 680 LEU A O 1
ATOM 5297 N N . ILE A 1 681 ? 34.136 34.121 -49.617 1.00 91.19 681 ILE A N 1
ATOM 5298 C CA . ILE A 1 681 ? 33.384 34.025 -50.870 1.00 91.19 681 ILE A CA 1
ATOM 5299 C C . ILE A 1 681 ? 33.735 35.266 -51.695 1.00 91.19 681 ILE A C 1
ATOM 5301 O O . ILE A 1 681 ? 33.491 36.396 -51.273 1.00 91.19 681 ILE A O 1
ATOM 5305 N N . ASN A 1 682 ? 34.339 35.070 -52.869 1.00 89.75 682 ASN A N 1
ATOM 5306 C CA . ASN A 1 682 ? 34.859 36.135 -53.737 1.00 89.75 682 ASN A CA 1
ATOM 5307 C C . ASN A 1 682 ? 35.803 37.115 -53.006 1.00 89.75 682 ASN A C 1
ATOM 5309 O O . ASN A 1 682 ? 35.745 38.324 -53.225 1.00 89.75 682 ASN A O 1
ATOM 5313 N N . GLY A 1 683 ? 36.636 36.600 -52.095 1.00 83.94 683 GLY A N 1
ATOM 5314 C CA . GLY A 1 683 ? 37.558 37.392 -51.270 1.00 83.94 683 GLY A CA 1
ATOM 5315 C C . GLY A 1 683 ? 36.922 38.106 -50.067 1.00 83.94 683 GLY A C 1
ATOM 5316 O O . GLY A 1 683 ? 37.650 38.624 -49.226 1.00 83.94 683 GLY A O 1
ATOM 5317 N N . LYS A 1 684 ? 35.589 38.102 -49.919 1.00 87.44 684 LYS A N 1
ATOM 5318 C CA . LYS A 1 684 ? 34.910 38.596 -48.712 1.00 87.44 684 LYS A CA 1
ATOM 5319 C C . LYS A 1 684 ? 34.834 37.480 -47.669 1.00 87.44 684 LYS A C 1
ATOM 5321 O O . LYS A 1 684 ? 34.361 36.396 -47.988 1.00 87.44 684 LYS A O 1
ATOM 5326 N N . GLN A 1 685 ? 35.246 37.742 -46.429 1.00 88.81 685 GLN A N 1
ATOM 5327 C CA . GLN A 1 685 ? 35.107 36.784 -45.325 1.00 88.81 685 GLN A CA 1
ATOM 5328 C C . GLN A 1 685 ? 33.627 36.425 -45.073 1.00 88.81 685 GLN A C 1
ATOM 5330 O O . GLN A 1 685 ? 32.777 37.314 -45.011 1.00 88.81 685 GLN A O 1
ATOM 5335 N N . SER A 1 686 ? 33.349 35.128 -44.910 1.00 86.88 686 SER A N 1
ATOM 5336 C CA . SER A 1 686 ? 32.007 34.543 -44.760 1.00 86.88 686 SER A CA 1
ATOM 5337 C C . SER A 1 686 ? 32.003 33.400 -43.739 1.00 86.88 686 SER A C 1
ATOM 5339 O O . SER A 1 686 ? 33.045 32.820 -43.427 1.00 86.88 686 SER A O 1
ATOM 5341 N N . SER A 1 687 ? 30.828 33.041 -43.217 1.00 88.12 687 SER A N 1
ATOM 5342 C CA . SER A 1 687 ? 30.658 31.847 -42.380 1.00 88.12 687 SER A CA 1
ATOM 5343 C C . SER A 1 687 ? 30.566 30.558 -43.207 1.00 88.12 687 SER A C 1
ATOM 5345 O O . SER A 1 687 ? 30.112 30.559 -44.350 1.00 88.12 687 SER A O 1
ATOM 5347 N N . GLY A 1 688 ? 30.910 29.412 -42.606 1.00 85.69 688 GLY A N 1
ATOM 5348 C CA . GLY A 1 688 ? 30.731 28.104 -43.256 1.00 85.69 688 GLY A CA 1
ATOM 5349 C C . GLY A 1 688 ? 29.269 27.792 -43.618 1.00 85.69 688 GLY A C 1
ATOM 5350 O O . GLY A 1 688 ? 29.020 27.079 -44.586 1.00 85.69 688 GLY A O 1
ATOM 5351 N N . ARG A 1 689 ? 28.294 28.382 -42.904 1.00 88.69 689 ARG A N 1
ATOM 5352 C CA . ARG A 1 689 ? 26.865 28.287 -43.249 1.00 88.69 689 ARG A CA 1
ATOM 5353 C C . ARG A 1 689 ? 26.529 29.057 -44.528 1.00 88.69 689 ARG A C 1
ATOM 5355 O O . ARG A 1 689 ? 25.764 28.543 -45.331 1.00 88.69 689 ARG A O 1
ATOM 5362 N N . GLU A 1 690 ? 27.114 30.233 -44.763 1.00 89.06 690 GLU A N 1
ATOM 5363 C CA . GLU A 1 690 ? 26.945 30.954 -46.039 1.00 89.06 690 GLU A CA 1
ATOM 5364 C C . GLU A 1 690 ? 27.508 30.154 -47.218 1.00 89.06 690 GLU A C 1
ATOM 5366 O O . GLU A 1 690 ? 26.874 30.100 -48.270 1.00 89.06 690 GLU A O 1
ATOM 5371 N N . VAL A 1 691 ? 28.656 29.486 -47.038 1.00 90.06 691 VAL A N 1
ATOM 5372 C CA . VAL A 1 691 ? 29.235 28.612 -48.074 1.00 90.06 691 VAL A CA 1
ATOM 5373 C C . VAL A 1 691 ? 28.312 27.422 -48.360 1.00 90.06 691 VAL A C 1
ATOM 5375 O O . VAL A 1 691 ? 28.006 27.159 -49.521 1.00 90.06 691 VAL A O 1
ATOM 5378 N N . GLN A 1 692 ? 27.785 26.760 -47.322 1.00 89.38 692 GLN A N 1
ATOM 5379 C CA . GLN A 1 692 ? 26.806 25.676 -47.479 1.00 89.38 692 GLN A CA 1
ATOM 5380 C C . GLN A 1 692 ? 25.497 26.150 -48.132 1.00 89.38 692 GLN A C 1
ATOM 5382 O O . GLN A 1 692 ? 24.962 25.446 -48.981 1.00 89.38 692 GLN A O 1
ATOM 5387 N N . VAL A 1 693 ? 24.981 27.337 -47.793 1.00 89.25 693 VAL A N 1
ATOM 5388 C CA . VAL A 1 693 ? 23.777 27.912 -48.427 1.00 89.25 693 VAL A CA 1
ATOM 5389 C C . VAL A 1 693 ? 24.037 28.243 -49.897 1.00 89.25 693 VAL A C 1
ATOM 5391 O O . VAL A 1 693 ? 23.210 27.923 -50.751 1.00 89.25 693 VAL A O 1
ATOM 5394 N N . LEU A 1 694 ? 25.202 28.815 -50.222 1.00 88.75 694 LEU A N 1
ATOM 5395 C CA . LEU A 1 694 ? 25.618 29.048 -51.604 1.00 88.75 694 LEU A CA 1
ATOM 5396 C C . LEU A 1 694 ? 25.682 27.724 -52.379 1.00 88.75 694 LEU A C 1
ATOM 5398 O O . LEU A 1 694 ? 25.071 27.621 -53.443 1.00 88.75 694 LEU A O 1
ATOM 5402 N N . ALA A 1 695 ? 26.345 26.705 -51.828 1.00 88.25 695 ALA A N 1
ATOM 5403 C CA . ALA A 1 695 ? 26.499 25.389 -52.443 1.00 88.25 695 ALA A CA 1
ATOM 5404 C C . ALA A 1 695 ? 25.158 24.646 -52.608 1.00 88.25 695 ALA A C 1
ATOM 5406 O O . ALA A 1 695 ? 24.850 24.180 -53.707 1.00 88.25 695 ALA A O 1
ATOM 5407 N N . LYS A 1 696 ? 24.299 24.626 -51.578 1.00 85.62 696 LYS A N 1
ATOM 5408 C CA . LYS A 1 696 ? 22.939 24.065 -51.668 1.00 85.62 696 LYS A CA 1
ATOM 5409 C C . LYS A 1 696 ? 22.071 24.826 -52.674 1.00 85.62 696 LYS A C 1
ATOM 5411 O O . LYS A 1 696 ? 21.263 24.201 -53.352 1.00 85.62 696 LYS A O 1
ATOM 5416 N N . SER A 1 697 ? 22.297 26.128 -52.894 1.00 85.56 697 SER A N 1
ATOM 5417 C CA . SER A 1 697 ? 21.630 26.857 -53.986 1.00 85.56 697 SER A CA 1
ATOM 5418 C C . SER A 1 697 ? 22.012 26.338 -55.382 1.00 85.56 697 SER A C 1
ATOM 5420 O O . SER A 1 697 ? 21.223 26.483 -56.315 1.00 85.56 697 SER A O 1
ATOM 5422 N N . PHE A 1 698 ? 23.192 25.733 -55.547 1.00 86.25 698 PHE A N 1
ATOM 5423 C CA . PHE A 1 698 ? 23.628 25.043 -56.768 1.00 86.25 698 PHE A CA 1
ATOM 5424 C C . PHE A 1 698 ? 23.247 23.547 -56.785 1.00 86.25 698 PHE A C 1
ATOM 5426 O O . PHE A 1 698 ? 23.724 22.824 -57.650 1.00 86.25 698 PHE A O 1
ATOM 5433 N N . ASN A 1 699 ? 22.397 23.076 -55.863 1.00 82.56 699 ASN A N 1
ATOM 5434 C CA . ASN A 1 699 ? 22.038 21.662 -55.658 1.00 82.56 699 ASN A CA 1
ATOM 5435 C C . ASN A 1 699 ? 23.216 20.745 -55.258 1.00 82.56 699 ASN A C 1
ATOM 5437 O O . ASN A 1 699 ? 23.147 19.535 -55.466 1.00 82.56 699 ASN A O 1
ATOM 5441 N N . ILE A 1 700 ? 24.286 21.292 -54.670 1.00 86.88 700 ILE A N 1
ATOM 5442 C CA . ILE A 1 700 ? 25.415 20.501 -54.154 1.00 86.88 700 ILE A CA 1
ATOM 5443 C C . ILE A 1 700 ? 25.038 19.916 -52.782 1.00 86.88 700 ILE A C 1
ATOM 5445 O O . ILE A 1 700 ? 24.779 20.675 -51.845 1.00 86.88 700 ILE A O 1
ATOM 5449 N N . GLN A 1 701 ? 25.049 18.585 -52.649 1.00 83.12 701 GLN A N 1
ATOM 5450 C CA . GLN A 1 701 ? 24.832 17.859 -51.389 1.00 83.12 701 GLN A CA 1
ATOM 5451 C C . GLN A 1 701 ? 26.006 16.902 -51.107 1.00 83.12 701 GLN A C 1
ATOM 5453 O O . GLN A 1 701 ? 25.951 15.716 -51.421 1.00 83.12 701 GLN A O 1
ATOM 5458 N N . ILE A 1 702 ? 27.081 17.396 -50.484 1.00 86.06 702 ILE A N 1
ATOM 5459 C CA . ILE A 1 702 ? 28.231 16.555 -50.064 1.00 86.06 702 ILE A CA 1
ATOM 5460 C C . ILE A 1 702 ? 27.845 15.645 -48.875 1.00 86.06 702 ILE A C 1
ATOM 5462 O O . ILE A 1 702 ? 28.502 14.654 -48.574 1.00 86.06 702 ILE A O 1
ATOM 5466 N N . ASP A 1 703 ? 26.736 15.970 -48.209 1.00 83.38 703 ASP A N 1
ATOM 5467 C CA . ASP A 1 703 ? 26.061 15.168 -47.194 1.00 83.38 703 ASP A CA 1
ATOM 5468 C C . ASP A 1 703 ? 25.300 13.953 -47.766 1.00 83.38 703 ASP A C 1
ATOM 5470 O O . ASP A 1 703 ? 24.970 13.057 -46.993 1.00 83.38 703 ASP A O 1
ATOM 5474 N N . ASN A 1 704 ? 25.076 13.873 -49.085 1.00 83.06 704 ASN A N 1
ATOM 5475 C CA . ASN A 1 704 ? 24.351 12.777 -49.731 1.00 83.06 704 ASN A CA 1
ATOM 5476 C C . ASN A 1 704 ? 25.311 11.805 -50.452 1.00 83.06 704 ASN A C 1
ATOM 5478 O O . ASN A 1 704 ? 25.917 12.148 -51.473 1.00 83.06 704 ASN A O 1
ATOM 5482 N N . LEU A 1 705 ? 25.395 10.559 -49.966 1.00 82.69 705 LEU A N 1
ATOM 5483 C CA . LEU A 1 705 ? 26.237 9.501 -50.552 1.00 82.69 705 LEU A CA 1
ATOM 5484 C C . LEU A 1 705 ? 25.856 9.160 -52.008 1.00 82.69 705 LEU A C 1
ATOM 5486 O O . LEU A 1 705 ? 26.682 8.644 -52.756 1.00 82.69 705 LEU A O 1
ATOM 5490 N N . CYS A 1 706 ? 24.637 9.502 -52.445 1.00 77.25 706 CYS A N 1
ATOM 5491 C CA . CYS A 1 706 ? 24.198 9.355 -53.834 1.00 77.25 706 CYS A CA 1
ATOM 5492 C C . CYS A 1 706 ? 24.770 10.425 -54.789 1.00 77.25 706 CYS A C 1
ATOM 5494 O O . CYS A 1 706 ? 24.520 10.342 -55.996 1.00 77.25 706 CYS A O 1
ATOM 5496 N N . GLN A 1 707 ? 25.498 11.432 -54.283 1.00 82.44 707 GLN A N 1
ATOM 5497 C CA . GLN A 1 707 ? 26.206 12.461 -55.067 1.00 82.44 707 GLN A CA 1
ATOM 5498 C C . GLN A 1 707 ? 27.729 12.452 -54.834 1.00 82.44 707 GLN A C 1
ATOM 5500 O O . GLN A 1 707 ? 28.497 12.664 -55.777 1.00 82.44 707 GLN A O 1
ATOM 5505 N N . PHE A 1 708 ? 28.167 12.229 -53.590 1.00 86.75 708 PHE A N 1
ATOM 5506 C CA . PHE A 1 708 ? 29.566 12.349 -53.176 1.00 86.75 708 PHE A CA 1
ATOM 5507 C C . PHE A 1 708 ? 29.990 11.128 -52.349 1.00 86.75 708 PHE A C 1
ATOM 5509 O O . PHE A 1 708 ? 29.637 11.011 -51.176 1.00 86.75 708 PHE A O 1
ATOM 5516 N N . LEU A 1 709 ? 30.755 10.222 -52.965 1.00 85.62 709 LEU A N 1
ATOM 5517 C CA . LEU A 1 709 ? 31.198 8.965 -52.362 1.00 85.62 709 LEU A CA 1
ATOM 5518 C C . LEU A 1 709 ? 32.738 8.923 -52.238 1.00 85.62 709 LEU A C 1
ATOM 5520 O O . LEU A 1 709 ? 33.420 8.489 -53.172 1.00 85.62 709 LEU A O 1
ATOM 5524 N N . PRO A 1 710 ? 33.305 9.397 -51.111 1.00 84.38 710 PRO A N 1
ATOM 5525 C CA . PRO A 1 710 ? 34.733 9.280 -50.826 1.00 84.38 710 PRO A CA 1
ATOM 5526 C C . PRO A 1 710 ? 35.109 7.844 -50.425 1.00 84.38 710 PRO A C 1
ATOM 5528 O O . PRO A 1 710 ? 34.262 7.080 -49.956 1.00 84.38 710 PRO A O 1
ATOM 5531 N N . GLN A 1 711 ? 36.395 7.508 -50.561 1.00 80.06 711 GLN A N 1
ATOM 5532 C CA . GLN A 1 711 ? 36.954 6.162 -50.370 1.00 80.06 711 GLN A CA 1
ATOM 5533 C C . GLN A 1 711 ? 36.460 5.447 -49.097 1.00 80.06 711 GLN A C 1
ATOM 5535 O O . GLN A 1 711 ? 35.930 4.339 -49.171 1.00 80.06 711 GLN A O 1
ATOM 5540 N N . ASP A 1 712 ? 36.551 6.106 -47.938 1.00 76.06 712 ASP A N 1
ATOM 5541 C CA . ASP A 1 712 ? 36.194 5.520 -46.636 1.00 76.06 712 ASP A CA 1
ATOM 5542 C C . ASP A 1 712 ? 34.673 5.308 -46.439 1.00 76.06 712 ASP A C 1
ATOM 5544 O O . ASP A 1 712 ? 34.253 4.702 -45.455 1.00 76.06 712 ASP A O 1
ATOM 5548 N N . LYS A 1 713 ? 33.826 5.807 -47.354 1.00 75.69 713 LYS A N 1
ATOM 5549 C CA . LYS A 1 713 ? 32.353 5.801 -47.246 1.00 75.69 713 LYS A CA 1
ATOM 5550 C C . LYS A 1 713 ? 31.642 4.833 -48.193 1.00 75.69 713 LYS A C 1
ATOM 5552 O O . LYS A 1 713 ? 30.427 4.673 -48.087 1.00 75.69 713 LYS A O 1
ATOM 5557 N N . VAL A 1 714 ? 32.372 4.134 -49.066 1.00 72.44 714 VAL A N 1
ATOM 5558 C CA . VAL A 1 714 ? 31.804 3.115 -49.976 1.00 72.44 714 VAL A CA 1
ATOM 5559 C C . VAL A 1 714 ? 31.055 2.017 -49.202 1.00 72.44 714 VAL A C 1
ATOM 5561 O O . VAL A 1 714 ? 30.014 1.541 -49.652 1.00 72.44 714 VAL A O 1
ATOM 5564 N N . VAL A 1 715 ? 31.544 1.657 -48.009 1.00 72.81 715 VAL A N 1
ATOM 5565 C CA . VAL A 1 715 ? 30.909 0.659 -47.131 1.00 72.81 715 VAL A CA 1
ATOM 5566 C C . VAL A 1 715 ? 29.610 1.184 -46.511 1.00 72.81 715 VAL A C 1
ATOM 5568 O O . VAL A 1 715 ? 28.638 0.440 -46.458 1.00 72.81 715 VAL A O 1
ATOM 5571 N N . GLU A 1 716 ? 29.553 2.460 -46.108 1.00 75.69 716 GLU A N 1
ATOM 5572 C CA . GLU A 1 716 ? 28.336 3.060 -45.535 1.00 75.69 716 GLU A CA 1
ATOM 5573 C C . GLU A 1 716 ? 27.188 3.108 -46.553 1.00 75.69 716 GLU A C 1
ATOM 5575 O O . GLU A 1 716 ? 26.051 2.836 -46.180 1.00 75.69 716 GLU A O 1
ATOM 5580 N N . PHE A 1 717 ? 27.468 3.341 -47.844 1.00 76.69 717 PHE A N 1
ATOM 5581 C CA . PHE A 1 717 ? 26.441 3.239 -48.891 1.00 76.69 717 PHE A CA 1
ATOM 5582 C C . PHE A 1 717 ? 25.818 1.832 -48.940 1.00 76.69 717 PHE A C 1
ATOM 5584 O O . PHE A 1 717 ? 24.600 1.698 -49.003 1.00 76.69 717 PHE A O 1
ATOM 5591 N N . ALA A 1 718 ? 26.644 0.784 -48.859 1.00 70.62 718 ALA A N 1
ATOM 5592 C CA . ALA A 1 718 ? 26.205 -0.615 -48.851 1.00 70.62 718 ALA A CA 1
ATOM 5593 C C . ALA A 1 718 ? 25.643 -1.095 -47.490 1.00 70.62 718 ALA A C 1
ATOM 5595 O O . ALA A 1 718 ? 25.356 -2.282 -47.338 1.00 70.62 718 ALA A O 1
ATOM 5596 N N . MET A 1 719 ? 25.517 -0.193 -46.510 1.00 74.94 719 MET A N 1
ATOM 5597 C CA . MET A 1 719 ? 24.902 -0.421 -45.195 1.00 74.94 719 MET A CA 1
ATOM 5598 C C . MET A 1 719 ? 23.660 0.455 -44.950 1.00 74.94 719 MET A C 1
ATOM 5600 O O . MET A 1 719 ? 23.026 0.312 -43.906 1.00 74.94 719 MET A O 1
ATOM 5604 N N . MET A 1 720 ? 23.297 1.357 -45.873 1.00 75.81 720 MET A N 1
ATOM 5605 C CA . MET A 1 720 ? 22.044 2.117 -45.776 1.00 75.81 720 MET A CA 1
ATOM 5606 C C . MET A 1 720 ? 20.848 1.163 -45.835 1.00 75.81 720 MET A C 1
ATOM 5608 O O . MET A 1 720 ? 20.836 0.238 -46.650 1.00 75.81 720 MET A O 1
ATOM 5612 N N . THR A 1 721 ? 19.819 1.397 -45.016 1.00 83.00 721 THR A N 1
ATOM 5613 C CA . THR A 1 721 ? 18.591 0.602 -45.136 1.00 83.00 721 THR A CA 1
ATOM 5614 C C . THR A 1 721 ? 17.877 0.921 -46.459 1.00 83.00 721 THR A C 1
ATOM 5616 O O . THR A 1 721 ? 18.022 2.029 -46.986 1.00 83.00 721 THR A O 1
ATOM 5619 N N . PRO A 1 722 ? 17.038 0.012 -46.989 1.00 83.38 722 PRO A N 1
ATOM 5620 C CA . PRO A 1 722 ? 16.177 0.303 -48.138 1.00 83.38 722 PRO A CA 1
ATOM 5621 C C . PRO A 1 722 ? 15.307 1.573 -47.972 1.00 83.38 722 PRO A C 1
ATOM 5623 O O . PRO A 1 722 ? 14.982 2.239 -48.958 1.00 83.38 722 PRO A O 1
ATOM 5626 N N . VAL A 1 723 ? 14.957 1.952 -46.733 1.00 86.62 723 VAL A N 1
ATOM 5627 C CA . VAL A 1 723 ? 14.208 3.184 -46.408 1.00 86.62 723 VAL A CA 1
ATOM 5628 C C . VAL A 1 723 ? 15.114 4.427 -46.479 1.00 86.62 723 VAL A C 1
ATOM 5630 O O . VAL A 1 723 ? 14.747 5.432 -47.092 1.00 86.62 723 VAL A O 1
ATOM 5633 N N . ASP A 1 724 ? 16.335 4.358 -45.937 1.00 84.75 724 ASP A N 1
ATOM 5634 C CA . ASP A 1 724 ? 17.329 5.444 -46.036 1.00 84.75 724 ASP A CA 1
ATOM 5635 C C . ASP A 1 724 ? 17.790 5.671 -47.483 1.00 84.75 724 ASP A C 1
ATOM 5637 O O . ASP A 1 724 ? 18.067 6.802 -47.895 1.00 84.75 724 ASP A O 1
ATOM 5641 N N . LEU A 1 725 ? 17.842 4.596 -48.275 1.00 84.81 725 LEU A N 1
ATOM 5642 C CA . LEU A 1 725 ? 18.124 4.629 -49.705 1.00 84.81 725 LEU A CA 1
ATOM 5643 C C . LEU A 1 725 ? 17.008 5.348 -50.478 1.00 84.81 725 LEU A C 1
ATOM 5645 O O . LEU A 1 725 ? 17.324 6.175 -51.337 1.00 84.81 725 LEU A O 1
ATOM 5649 N N . LEU A 1 726 ? 15.729 5.114 -50.147 1.00 88.00 726 LEU A N 1
ATOM 5650 C CA . LEU A 1 726 ? 14.603 5.886 -50.693 1.00 88.00 726 LEU A CA 1
ATOM 5651 C C . LEU A 1 726 ? 14.761 7.379 -50.382 1.00 88.00 726 LEU A C 1
ATOM 5653 O O . LEU A 1 726 ? 14.723 8.200 -51.300 1.00 88.00 726 LEU A O 1
ATOM 5657 N N . ALA A 1 727 ? 14.994 7.737 -49.117 1.00 84.94 727 ALA A N 1
ATOM 5658 C CA . ALA A 1 727 ? 15.129 9.133 -48.699 1.00 84.94 727 ALA A CA 1
ATOM 5659 C C . ALA A 1 727 ? 16.317 9.837 -49.384 1.00 84.94 727 ALA A C 1
ATOM 5661 O O . ALA A 1 727 ? 16.181 10.946 -49.907 1.00 84.94 727 ALA A O 1
ATOM 5662 N N . SER A 1 728 ? 17.468 9.169 -49.453 1.00 81.56 728 SER A N 1
ATOM 5663 C CA . SER A 1 728 ? 18.696 9.689 -50.064 1.00 81.56 728 SER A CA 1
ATOM 5664 C C . SER A 1 728 ? 18.577 9.813 -51.592 1.00 81.56 728 SER A C 1
ATOM 5666 O O . SER A 1 728 ? 19.066 10.783 -52.179 1.00 81.56 728 SER A O 1
ATOM 5668 N N . THR A 1 729 ? 17.856 8.888 -52.236 1.00 84.69 729 THR A N 1
ATOM 5669 C CA . THR A 1 729 ? 17.534 8.929 -53.672 1.00 84.69 729 THR A CA 1
ATOM 5670 C C . THR A 1 729 ? 16.556 10.059 -53.995 1.00 84.69 729 THR A C 1
ATOM 5672 O O . THR A 1 729 ? 16.811 10.837 -54.917 1.00 84.69 729 THR A O 1
ATOM 5675 N N . GLN A 1 730 ? 15.493 10.228 -53.198 1.00 84.62 730 GLN A N 1
ATOM 5676 C CA . GLN A 1 730 ? 14.570 11.363 -53.322 1.00 84.62 730 GLN A CA 1
ATOM 5677 C C . GLN A 1 730 ? 15.314 12.699 -53.193 1.00 84.62 730 GLN A C 1
ATOM 5679 O O . GLN A 1 730 ? 15.143 13.567 -54.045 1.00 84.62 730 GLN A O 1
ATOM 5684 N N . GLN A 1 731 ? 16.209 12.844 -52.209 1.00 80.44 731 GLN A N 1
ATOM 5685 C CA . GLN A 1 731 ? 17.027 14.054 -52.045 1.00 80.44 731 GLN A CA 1
ATOM 5686 C C . GLN A 1 731 ? 18.036 14.281 -53.187 1.00 80.44 731 GLN A C 1
ATOM 5688 O O . GLN A 1 731 ? 18.375 15.431 -53.469 1.00 80.44 731 GLN A O 1
ATOM 5693 N N . ALA A 1 732 ? 18.522 13.221 -53.846 1.00 76.75 732 ALA A N 1
ATOM 5694 C CA . ALA A 1 732 ? 19.496 13.315 -54.939 1.00 76.75 732 ALA A CA 1
ATOM 5695 C C . ALA A 1 732 ? 18.872 13.648 -56.306 1.00 76.75 732 ALA A C 1
ATOM 5697 O O . ALA A 1 732 ? 19.518 14.303 -57.129 1.00 76.75 732 ALA A O 1
ATOM 5698 N N . VAL A 1 733 ? 17.651 13.167 -56.560 1.00 77.12 733 VAL A N 1
ATOM 5699 C CA . VAL A 1 733 ? 16.970 13.267 -57.863 1.00 77.12 733 VAL A CA 1
ATOM 5700 C C . VAL A 1 733 ? 15.889 14.345 -57.868 1.00 77.12 733 VAL A C 1
ATOM 5702 O O . VAL A 1 733 ? 15.836 15.170 -58.784 1.00 77.12 733 VAL A O 1
ATOM 5705 N N . ALA A 1 734 ? 15.027 14.363 -56.852 1.00 71.50 734 ALA A N 1
ATOM 5706 C CA . ALA A 1 734 ? 13.876 15.250 -56.811 1.00 71.50 734 ALA A CA 1
ATOM 5707 C C . ALA A 1 734 ? 14.203 16.627 -56.204 1.00 71.50 734 ALA A C 1
ATOM 5709 O O . ALA A 1 734 ? 15.262 16.870 -55.627 1.00 71.50 734 ALA A O 1
ATOM 5710 N N . GLY A 1 735 ? 13.265 17.566 -56.354 1.00 69.00 735 GLY A N 1
ATOM 5711 C CA . GLY A 1 735 ? 13.268 18.802 -55.570 1.00 69.00 735 GLY A CA 1
ATOM 5712 C C . GLY A 1 735 ? 12.731 18.568 -54.149 1.00 69.00 735 GLY A C 1
ATOM 5713 O O . GLY A 1 735 ? 12.057 17.561 -53.921 1.00 69.00 735 GLY A O 1
ATOM 5714 N N . PRO A 1 736 ? 12.938 19.521 -53.217 1.00 75.00 736 PRO A N 1
ATOM 5715 C CA . PRO A 1 736 ? 12.448 19.415 -51.836 1.00 75.00 736 PRO A CA 1
ATOM 5716 C C . PRO A 1 736 ? 10.925 19.224 -51.740 1.00 75.00 736 PRO A C 1
ATOM 5718 O O . PRO A 1 736 ? 10.447 18.652 -50.772 1.00 75.00 736 PRO A O 1
ATOM 5721 N N . GLU A 1 737 ? 10.172 19.618 -52.774 1.00 80.56 737 GLU A N 1
ATOM 5722 C CA . GLU A 1 737 ? 8.756 19.274 -52.981 1.00 80.56 737 GLU A CA 1
ATOM 5723 C C . GLU A 1 737 ? 8.429 17.807 -52.651 1.00 80.56 737 GLU A C 1
ATOM 5725 O O . GLU A 1 737 ? 7.475 17.541 -51.928 1.00 80.56 737 GLU A O 1
ATOM 5730 N N . MET A 1 738 ? 9.216 16.852 -53.165 1.00 84.50 738 MET A N 1
ATOM 5731 C CA . MET A 1 738 ? 8.941 15.420 -52.994 1.00 84.50 738 MET A CA 1
ATOM 5732 C C . MET A 1 738 ? 9.238 14.932 -51.579 1.00 84.50 738 MET A C 1
ATOM 5734 O O . MET A 1 738 ? 8.522 14.066 -51.081 1.00 84.50 738 MET A O 1
ATOM 5738 N N . THR A 1 739 ? 10.252 15.501 -50.926 1.00 81.50 739 THR A N 1
ATOM 5739 C CA . THR A 1 739 ? 10.551 15.230 -49.515 1.00 81.50 739 THR A CA 1
ATOM 5740 C C . THR A 1 739 ? 9.432 15.770 -48.626 1.00 81.50 739 THR A C 1
ATOM 5742 O O . THR A 1 739 ? 8.916 15.043 -47.786 1.00 81.50 739 THR A O 1
ATOM 5745 N N . ASN A 1 740 ? 8.976 17.001 -48.876 1.00 86.12 740 ASN A N 1
ATOM 5746 C CA . ASN A 1 740 ? 7.895 17.629 -48.117 1.00 86.12 740 ASN A CA 1
ATOM 5747 C C . ASN A 1 740 ? 6.569 16.853 -48.248 1.00 86.12 740 ASN A C 1
ATOM 5749 O O . ASN A 1 740 ? 5.886 16.643 -47.251 1.00 86.12 740 ASN A O 1
ATOM 5753 N N . LEU A 1 741 ? 6.216 16.391 -49.456 1.00 88.56 741 LEU A N 1
ATOM 5754 C CA . LEU A 1 741 ? 5.028 15.552 -49.683 1.00 88.56 741 LEU A CA 1
ATOM 5755 C C . LEU A 1 741 ? 5.134 14.193 -48.963 1.00 88.56 741 LEU A C 1
ATOM 5757 O O . LEU A 1 741 ? 4.147 13.709 -48.413 1.00 88.56 741 LEU A O 1
ATOM 5761 N N . HIS A 1 742 ? 6.331 13.597 -48.917 1.00 88.62 742 HIS A N 1
ATOM 5762 C CA . HIS A 1 742 ? 6.593 12.360 -48.174 1.00 88.62 742 HIS A CA 1
ATOM 5763 C C . HIS A 1 742 ? 6.419 12.568 -46.657 1.00 88.62 742 HIS A C 1
ATOM 5765 O O . HIS A 1 742 ? 5.771 11.766 -45.988 1.00 88.62 742 HIS A O 1
ATOM 5771 N N . GLU A 1 743 ? 6.953 13.665 -46.113 1.00 86.31 743 GLU A N 1
ATOM 5772 C CA . GLU A 1 743 ? 6.795 14.039 -44.700 1.00 86.31 743 GLU A CA 1
ATOM 5773 C C . GLU A 1 743 ? 5.331 14.349 -44.342 1.00 86.31 743 GLU A C 1
ATOM 5775 O O . GLU A 1 743 ? 4.863 13.964 -43.268 1.00 86.31 743 GLU A O 1
ATOM 5780 N N . GLU A 1 744 ? 4.575 14.972 -45.250 1.00 88.62 744 GLU A N 1
ATOM 5781 C CA . GLU A 1 744 ? 3.145 15.241 -45.071 1.00 88.62 744 GLU A CA 1
ATOM 5782 C C . GLU A 1 744 ? 2.296 13.959 -45.052 1.00 88.62 744 GLU A C 1
ATOM 5784 O O . GLU A 1 744 ? 1.440 13.819 -44.178 1.00 88.62 744 GLU A O 1
ATOM 5789 N N . LEU A 1 745 ? 2.578 12.980 -45.922 1.00 88.19 745 LEU A N 1
ATOM 5790 C CA . LEU A 1 745 ? 1.937 11.657 -45.866 1.00 88.19 745 LEU A CA 1
ATOM 5791 C C . LEU A 1 745 ? 2.216 10.939 -44.537 1.00 88.19 745 LEU A C 1
ATOM 5793 O O . LEU A 1 745 ? 1.286 10.419 -43.913 1.00 88.19 745 LEU A O 1
ATOM 5797 N N . LYS A 1 746 ? 3.470 10.968 -44.057 1.00 86.69 746 LYS A N 1
ATOM 5798 C CA . LYS A 1 746 ? 3.830 10.404 -42.743 1.00 86.69 746 LYS A CA 1
ATOM 5799 C C . LYS A 1 746 ? 3.109 11.128 -41.597 1.00 86.69 746 LYS A C 1
ATOM 5801 O O . LYS A 1 746 ? 2.662 10.466 -40.663 1.00 86.69 746 LYS A O 1
ATOM 5806 N N . ARG A 1 747 ? 2.927 12.456 -41.661 1.00 89.06 747 ARG A N 1
ATOM 5807 C CA . ARG A 1 747 ? 2.122 13.211 -40.676 1.00 89.06 747 ARG A CA 1
ATOM 5808 C C . ARG A 1 747 ? 0.660 12.757 -40.686 1.00 89.06 747 ARG A C 1
ATOM 5810 O O . ARG A 1 747 ? 0.151 12.349 -39.644 1.00 89.06 747 ARG A O 1
ATOM 5817 N N . LEU A 1 748 ? 0.011 12.783 -41.851 1.00 88.31 748 LEU A N 1
ATOM 5818 C CA . LEU A 1 748 ? -1.421 12.506 -41.982 1.00 88.31 748 LEU A CA 1
ATOM 5819 C C . LEU A 1 748 ? -1.788 11.073 -41.559 1.00 88.31 748 LEU A C 1
ATOM 5821 O O . LEU A 1 748 ? -2.771 10.895 -40.843 1.00 88.31 748 LEU A O 1
ATOM 5825 N N . ARG A 1 749 ? -0.991 10.049 -41.910 1.00 82.88 749 ARG A N 1
ATOM 5826 C CA . ARG A 1 749 ? -1.268 8.660 -41.478 1.00 82.88 749 ARG A CA 1
ATOM 5827 C C . ARG A 1 749 ? -1.131 8.483 -39.958 1.00 82.88 749 ARG A C 1
ATOM 5829 O O . ARG A 1 749 ? -1.974 7.830 -39.343 1.00 82.88 749 ARG A O 1
ATOM 5836 N N . ARG A 1 750 ? -0.136 9.127 -39.331 1.00 83.25 750 ARG A N 1
ATOM 5837 C CA . ARG A 1 750 ? 0.040 9.151 -37.861 1.00 83.25 750 ARG A CA 1
ATOM 5838 C C . ARG A 1 750 ? -1.077 9.910 -37.126 1.00 83.25 750 ARG A C 1
ATOM 5840 O O . ARG A 1 750 ? -1.244 9.717 -35.922 1.00 83.25 750 ARG A O 1
ATOM 5847 N N . GLU A 1 751 ? -1.811 10.789 -37.804 1.00 85.94 751 GLU A N 1
ATOM 5848 C CA . GLU A 1 751 ? -2.999 11.472 -37.269 1.00 85.94 751 GLU A CA 1
ATOM 5849 C C . GLU A 1 751 ? -4.265 10.619 -37.473 1.00 85.94 751 GLU A C 1
ATOM 5851 O O . GLU A 1 751 ? -5.005 10.401 -36.514 1.00 85.94 751 GLU A O 1
ATOM 5856 N N . GLN A 1 752 ? -4.444 10.030 -38.661 1.00 85.12 752 GLN A N 1
ATOM 5857 C CA . GLN A 1 752 ? -5.535 9.101 -38.982 1.00 85.12 752 GLN A CA 1
ATOM 5858 C C . GLN A 1 752 ? -5.591 7.909 -38.011 1.00 85.12 752 GLN A C 1
ATOM 5860 O O . GLN A 1 752 ? -6.641 7.648 -37.426 1.00 85.12 752 GLN A O 1
ATOM 5865 N N . SER A 1 753 ? -4.466 7.220 -37.784 1.00 79.00 753 SER A N 1
ATOM 5866 C CA . SER A 1 753 ? -4.412 6.027 -36.919 1.00 79.00 753 SER A CA 1
ATOM 5867 C C . SER A 1 753 ? -4.795 6.336 -35.457 1.00 79.00 753 SER A C 1
ATOM 5869 O O . SER A 1 753 ? -5.480 5.550 -34.802 1.00 79.00 753 SER A O 1
ATOM 5871 N N . LYS A 1 754 ? -4.481 7.545 -34.956 1.00 84.44 754 LYS A N 1
ATOM 5872 C CA . LYS A 1 754 ? -4.942 8.007 -33.629 1.00 84.44 754 LYS A CA 1
ATOM 5873 C C . LYS A 1 754 ? -6.463 8.161 -33.564 1.00 84.44 754 LYS A C 1
ATOM 5875 O O . LYS A 1 754 ? -7.053 7.825 -32.541 1.00 84.44 754 LYS A O 1
ATOM 5880 N N . VAL A 1 755 ? -7.096 8.661 -34.629 1.00 86.31 755 VAL A N 1
ATOM 5881 C CA . VAL A 1 755 ? -8.563 8.776 -34.696 1.00 86.31 755 VAL A CA 1
ATOM 5882 C C . VAL A 1 755 ? -9.207 7.393 -34.767 1.00 86.31 755 VAL A C 1
ATOM 5884 O O . VAL A 1 755 ? -10.121 7.136 -33.992 1.00 86.31 755 VAL A O 1
ATOM 5887 N N . MET A 1 756 ? -8.694 6.482 -35.603 1.00 81.19 756 MET A N 1
ATOM 5888 C CA . MET A 1 756 ? -9.241 5.118 -35.708 1.00 81.19 756 MET A CA 1
ATOM 5889 C C . MET A 1 756 ? -9.110 4.332 -34.396 1.00 81.19 756 MET A C 1
ATOM 5891 O O . MET A 1 756 ? -10.026 3.605 -34.023 1.00 81.19 756 MET A O 1
ATOM 5895 N N . LYS A 1 757 ? -8.018 4.520 -33.641 1.00 81.75 757 LYS A N 1
ATOM 5896 C CA . LYS A 1 757 ? -7.885 3.924 -32.306 1.00 81.75 757 LYS A CA 1
ATOM 5897 C C . LYS A 1 757 ? -8.931 4.460 -31.320 1.00 81.75 757 LYS A C 1
ATOM 5899 O O . LYS A 1 757 ? -9.569 3.670 -30.631 1.00 81.75 757 LYS A O 1
ATOM 5904 N N . ASN A 1 758 ? -9.140 5.777 -31.289 1.00 82.19 758 ASN A N 1
ATOM 5905 C CA . ASN A 1 758 ? -10.150 6.393 -30.425 1.00 82.19 758 ASN A CA 1
ATOM 5906 C C . ASN A 1 758 ? -11.579 5.950 -30.798 1.00 82.19 758 ASN A C 1
ATOM 5908 O O . ASN A 1 758 ? -12.385 5.700 -29.906 1.00 82.19 758 ASN A O 1
ATOM 5912 N N . ASP A 1 759 ? -11.884 5.826 -32.093 1.00 86.38 759 ASP A N 1
ATOM 5913 C CA . ASP A 1 759 ? -13.158 5.290 -32.592 1.00 86.38 759 ASP A CA 1
ATOM 5914 C C . ASP A 1 759 ? -13.362 3.828 -32.169 1.00 86.38 759 ASP A C 1
ATOM 5916 O O . ASP A 1 759 ? -14.395 3.498 -31.591 1.00 86.38 759 ASP A O 1
ATOM 5920 N N . LYS A 1 760 ? -12.356 2.962 -32.351 1.00 80.38 760 LYS A N 1
ATOM 5921 C CA . LYS A 1 760 ? -12.401 1.563 -31.896 1.00 80.38 760 LYS A CA 1
ATOM 5922 C C . LYS A 1 760 ? -12.685 1.459 -30.393 1.00 80.38 760 LYS A C 1
ATOM 5924 O O . LYS A 1 760 ? -13.566 0.697 -29.989 1.00 80.38 760 LYS A O 1
ATOM 5929 N N . ASP A 1 761 ? -11.986 2.248 -29.576 1.00 82.50 761 ASP A N 1
ATOM 5930 C CA . ASP A 1 761 ? -12.181 2.278 -28.123 1.00 82.50 761 ASP A CA 1
ATOM 5931 C C . ASP A 1 761 ? -13.577 2.825 -27.742 1.00 82.50 761 ASP A C 1
ATOM 5933 O O . ASP A 1 761 ? -14.194 2.330 -26.794 1.00 82.50 761 ASP A O 1
ATOM 5937 N N . ALA A 1 762 ? -14.116 3.801 -28.486 1.00 84.06 762 ALA A N 1
ATOM 5938 C CA . ALA A 1 762 ? -15.461 4.348 -28.284 1.00 84.06 762 ALA A CA 1
ATOM 5939 C C . ALA A 1 762 ? -16.573 3.366 -28.701 1.00 84.06 762 ALA A C 1
ATOM 5941 O O . ALA A 1 762 ? -17.529 3.174 -27.949 1.00 84.06 762 ALA A O 1
ATOM 5942 N N . ARG A 1 763 ? -16.434 2.687 -29.848 1.00 86.31 763 ARG A N 1
ATOM 5943 C CA . ARG A 1 763 ? -17.371 1.652 -30.324 1.00 86.31 763 ARG A CA 1
ATOM 5944 C C . ARG A 1 763 ? -17.423 0.451 -29.380 1.00 86.31 763 ARG A C 1
ATOM 5946 O O . ARG A 1 763 ? -18.510 -0.043 -29.090 1.00 86.31 763 ARG A O 1
ATOM 5953 N N . ALA A 1 764 ? -16.277 0.014 -28.853 1.00 84.44 764 ALA A N 1
ATOM 5954 C CA . ALA A 1 764 ? -16.218 -1.062 -27.863 1.00 84.44 764 ALA A CA 1
ATOM 5955 C C . ALA A 1 764 ? -16.946 -0.688 -26.556 1.00 84.44 764 ALA A C 1
ATOM 5957 O O . ALA A 1 764 ? -17.702 -1.495 -26.011 1.00 84.44 764 ALA A O 1
ATOM 5958 N N . GLN A 1 765 ? -16.776 0.551 -26.079 1.00 83.94 765 GLN A N 1
ATOM 5959 C CA . GLN A 1 765 ? -17.509 1.071 -24.918 1.00 83.94 765 GLN A CA 1
ATOM 5960 C C . GLN A 1 765 ? -19.014 1.185 -25.187 1.00 83.94 765 GLN A C 1
ATOM 5962 O O . GLN A 1 765 ? -19.811 0.773 -24.345 1.00 83.94 765 GLN A O 1
ATOM 5967 N N . LEU A 1 766 ? -19.404 1.694 -26.358 1.00 88.38 766 LEU A N 1
ATOM 5968 C CA . LEU A 1 766 ? -20.795 1.825 -26.790 1.00 88.38 766 LEU A CA 1
ATOM 5969 C C . LEU A 1 766 ? -21.502 0.463 -26.811 1.00 88.38 766 LEU A C 1
ATOM 5971 O O . LEU A 1 766 ? -22.508 0.304 -26.124 1.00 88.38 766 LEU A O 1
ATOM 5975 N N . ALA A 1 767 ? -20.934 -0.544 -27.481 1.00 85.06 767 ALA A N 1
ATOM 5976 C CA . ALA A 1 767 ? -21.523 -1.884 -27.558 1.00 85.06 767 ALA A CA 1
ATOM 5977 C C . ALA A 1 767 ? -21.660 -2.554 -26.175 1.00 85.06 767 ALA A C 1
ATOM 5979 O O . ALA A 1 767 ? -22.677 -3.183 -25.877 1.00 85.06 767 ALA A O 1
ATOM 5980 N N . HIS A 1 768 ? -20.667 -2.382 -25.295 1.00 85.50 768 HIS A N 1
ATOM 5981 C CA . HIS A 1 768 ? -20.728 -2.880 -23.918 1.00 85.50 768 HIS A CA 1
ATOM 5982 C C . HIS A 1 768 ? -21.811 -2.172 -23.081 1.00 85.50 768 HIS A C 1
ATOM 5984 O O . HIS A 1 768 ? -22.517 -2.822 -22.306 1.00 85.50 768 HIS A O 1
ATOM 5990 N N . LEU A 1 769 ? -21.980 -0.853 -23.234 1.00 86.81 769 LEU A N 1
ATOM 5991 C CA . LEU A 1 769 ? -23.020 -0.107 -22.521 1.00 86.81 769 LEU A CA 1
ATOM 5992 C C . LEU A 1 769 ? -24.426 -0.395 -23.059 1.00 86.81 769 LEU A C 1
ATOM 5994 O O . LEU A 1 769 ? -25.342 -0.502 -22.249 1.00 86.81 769 LEU A O 1
ATOM 5998 N N . GLU A 1 770 ? -24.599 -0.559 -24.370 1.00 86.75 770 GLU A N 1
ATOM 5999 C CA . GLU A 1 770 ? -25.882 -0.920 -24.990 1.00 86.75 770 GLU A CA 1
ATOM 6000 C C . GLU A 1 770 ? -26.320 -2.337 -24.590 1.00 86.75 770 GLU A C 1
ATOM 6002 O O . GLU A 1 770 ? -27.437 -2.514 -24.105 1.00 86.75 770 GLU A O 1
ATOM 6007 N N . SER A 1 771 ? -25.416 -3.321 -24.646 1.00 84.06 771 SER A N 1
ATOM 6008 C CA . SER A 1 771 ? -25.668 -4.682 -24.143 1.00 84.06 771 SER A CA 1
ATOM 6009 C C . SER A 1 771 ? -26.072 -4.684 -22.659 1.00 84.06 771 SER A C 1
ATOM 6011 O O . SER A 1 771 ? -27.081 -5.279 -22.270 1.00 84.06 771 SER A O 1
ATOM 6013 N N . ARG A 1 772 ? -25.352 -3.925 -21.818 1.00 84.12 772 ARG A N 1
ATOM 6014 C CA . ARG A 1 772 ? -25.684 -3.761 -20.392 1.00 84.12 772 ARG A CA 1
ATOM 6015 C C . ARG A 1 772 ? -26.978 -2.969 -20.152 1.00 84.12 772 ARG A C 1
ATOM 6017 O O . ARG A 1 772 ? -27.563 -3.093 -19.075 1.00 84.12 772 ARG A O 1
ATOM 6024 N N . GLN A 1 773 ? -27.421 -2.152 -21.106 1.00 85.19 773 GLN A N 1
ATOM 6025 C CA . GLN A 1 773 ? -28.693 -1.438 -21.022 1.00 85.19 773 GLN A CA 1
ATOM 6026 C C . GLN A 1 773 ? -29.859 -2.404 -21.211 1.00 85.19 773 GLN A C 1
ATOM 6028 O O . GLN A 1 773 ? -30.718 -2.485 -20.333 1.00 85.19 773 GLN A O 1
ATOM 6033 N N . GLU A 1 774 ? -29.848 -3.187 -22.291 1.00 84.00 774 GLU A N 1
ATOM 6034 C CA . GLU A 1 774 ? -30.936 -4.124 -22.583 1.00 84.00 774 GLU A CA 1
ATOM 6035 C C . GLU A 1 774 ? -31.028 -5.223 -21.513 1.00 84.00 774 GLU A C 1
ATOM 6037 O O . GLU A 1 774 ? -32.110 -5.502 -20.998 1.00 84.00 774 GLU A O 1
ATOM 6042 N N . ALA A 1 775 ? -29.884 -5.733 -21.041 1.00 83.12 775 ALA A N 1
ATOM 6043 C CA . ALA A 1 775 ? -29.820 -6.707 -19.946 1.00 83.12 775 ALA A CA 1
ATOM 6044 C C . ALA A 1 775 ? -30.422 -6.218 -18.607 1.00 83.12 775 ALA A C 1
ATOM 6046 O O . ALA A 1 775 ? -30.738 -7.038 -17.747 1.00 83.12 775 ALA A O 1
ATOM 6047 N N . GLN A 1 776 ? -30.586 -4.903 -18.397 1.00 81.94 776 GLN A N 1
ATOM 6048 C CA . GLN A 1 776 ? -31.205 -4.336 -17.186 1.00 81.94 776 GLN A CA 1
ATOM 6049 C C . GLN A 1 776 ? -32.643 -3.837 -17.387 1.00 81.94 776 GLN A C 1
ATOM 6051 O O . GLN A 1 776 ? -33.310 -3.480 -16.413 1.00 81.94 776 GLN A O 1
ATOM 6056 N N . ARG A 1 777 ? -33.154 -3.827 -18.619 1.00 83.56 777 ARG A N 1
ATOM 6057 C CA . ARG A 1 777 ? -34.495 -3.332 -18.949 1.00 83.56 777 ARG A CA 1
ATOM 6058 C C . ARG A 1 777 ? -35.640 -4.021 -18.173 1.00 83.56 777 ARG A C 1
ATOM 6060 O O . ARG A 1 777 ? -36.387 -3.293 -17.515 1.00 83.56 777 ARG A O 1
ATOM 6067 N N . PRO A 1 778 ? -35.762 -5.367 -18.122 1.00 82.94 778 PRO A N 1
ATOM 6068 C CA . PRO A 1 778 ? -36.858 -6.030 -17.396 1.00 82.94 778 PRO A CA 1
ATOM 6069 C C . PRO A 1 778 ? -36.744 -5.935 -15.861 1.00 82.94 778 PRO A C 1
ATOM 6071 O O . PRO A 1 778 ? -37.697 -6.234 -15.143 1.00 82.94 778 PRO A O 1
ATOM 6074 N N . GLU A 1 779 ? -35.592 -5.525 -15.324 1.00 78.88 779 GLU A N 1
ATOM 6075 C CA . GLU A 1 779 ? -35.433 -5.157 -13.907 1.00 78.88 779 GLU A CA 1
ATOM 6076 C C . GLU A 1 779 ? -35.982 -3.744 -13.647 1.00 78.88 779 GLU A C 1
ATOM 6078 O O . GLU A 1 779 ? -36.738 -3.528 -12.702 1.00 78.88 779 GLU A O 1
ATOM 6083 N N . VAL A 1 780 ? -35.672 -2.784 -14.526 1.00 81.25 780 VAL A N 1
ATOM 6084 C CA . VAL A 1 780 ? -36.180 -1.402 -14.444 1.00 81.25 780 VAL A CA 1
ATOM 6085 C C . VAL A 1 780 ? -37.699 -1.336 -14.635 1.00 81.25 780 VAL A C 1
ATOM 6087 O O . VAL A 1 780 ? -38.361 -0.529 -13.982 1.00 81.25 780 VAL A O 1
ATOM 6090 N N . GLU A 1 781 ? -38.268 -2.186 -15.489 1.00 81.38 781 GLU A N 1
ATOM 6091 C CA . GLU A 1 781 ? -39.717 -2.273 -15.695 1.00 81.38 781 GLU A CA 1
ATOM 6092 C C . GLU A 1 781 ? -40.429 -2.825 -14.440 1.00 81.38 781 GLU A C 1
ATOM 6094 O O . GLU A 1 781 ? -41.298 -2.133 -13.900 1.00 81.38 781 GLU A O 1
ATOM 6099 N N . ARG A 1 782 ? -39.971 -3.950 -13.860 1.00 81.19 782 ARG A N 1
ATOM 6100 C CA . ARG A 1 782 ? -40.481 -4.471 -12.569 1.00 81.19 782 ARG A CA 1
ATOM 6101 C C . ARG A 1 782 ? -40.330 -3.466 -11.417 1.00 81.19 782 ARG A C 1
ATOM 6103 O O . ARG A 1 782 ? -41.255 -3.282 -10.625 1.00 81.19 782 ARG A O 1
ATOM 6110 N N . LEU A 1 783 ? -39.210 -2.740 -11.349 1.00 78.88 783 LEU A N 1
ATOM 6111 C CA . LEU A 1 783 ? -38.997 -1.670 -10.364 1.00 78.88 783 LEU A CA 1
ATOM 6112 C C . LEU A 1 783 ? -40.006 -0.517 -10.497 1.00 78.88 783 LEU A C 1
ATOM 6114 O O . LEU A 1 783 ? -40.486 0.009 -9.488 1.00 78.88 783 LEU A O 1
ATOM 6118 N N . ARG A 1 784 ? -40.359 -0.134 -11.730 1.00 80.50 784 ARG A N 1
ATOM 6119 C CA . ARG A 1 784 ? -41.379 0.891 -12.009 1.00 80.50 784 ARG A CA 1
ATOM 6120 C C . ARG A 1 784 ? -42.791 0.423 -11.641 1.00 80.50 784 ARG A C 1
ATOM 6122 O O . ARG A 1 784 ? -43.626 1.259 -11.305 1.00 80.50 784 ARG A O 1
ATOM 6129 N N . GLU A 1 785 ? -43.067 -0.878 -11.652 1.00 80.69 785 GLU A N 1
ATOM 6130 C CA . GLU A 1 785 ? -44.336 -1.442 -11.168 1.00 80.69 785 GLU A CA 1
ATOM 6131 C C . GLU A 1 785 ? -44.395 -1.514 -9.639 1.00 80.69 785 GLU A C 1
ATOM 6133 O O . GLU A 1 785 ? -45.346 -0.998 -9.046 1.00 80.69 785 GLU A O 1
ATOM 6138 N N . ARG A 1 786 ? -43.339 -2.020 -8.988 1.00 81.56 786 ARG A N 1
ATOM 6139 C CA . ARG A 1 786 ? -43.187 -2.022 -7.520 1.00 81.56 786 ARG A CA 1
ATOM 6140 C C . ARG A 1 786 ? -43.354 -0.615 -6.922 1.00 81.56 786 ARG A C 1
ATOM 6142 O O . ARG A 1 786 ? -43.977 -0.455 -5.873 1.00 81.56 786 ARG A O 1
ATOM 6149 N N . ALA A 1 787 ? -42.887 0.425 -7.621 1.00 80.38 787 ALA A N 1
ATOM 6150 C CA . ALA A 1 787 ? -43.100 1.823 -7.236 1.00 80.38 787 ALA A CA 1
ATOM 6151 C C . ALA A 1 787 ? -44.583 2.264 -7.263 1.00 80.38 787 ALA A C 1
ATOM 6153 O O . ALA A 1 787 ? -45.007 3.011 -6.380 1.00 80.38 787 ALA A O 1
ATOM 6154 N N . LYS A 1 788 ? -45.393 1.786 -8.224 1.00 84.31 788 LYS A N 1
ATOM 6155 C CA . LYS A 1 788 ? -46.843 2.070 -8.289 1.00 84.31 788 LYS A CA 1
ATOM 6156 C C . LYS A 1 788 ? -47.596 1.395 -7.139 1.00 84.31 788 LYS A C 1
ATOM 6158 O O . LYS A 1 788 ? -48.428 2.039 -6.503 1.00 84.31 788 LYS A O 1
ATOM 6163 N N . VAL A 1 789 ? -47.280 0.125 -6.856 1.00 85.06 789 VAL A N 1
ATOM 6164 C CA . VAL A 1 789 ? -47.869 -0.632 -5.732 1.00 85.06 789 VAL A CA 1
ATOM 6165 C C . VAL A 1 789 ? -47.549 0.066 -4.411 1.00 85.06 789 VAL A C 1
ATOM 6167 O O . VAL A 1 789 ? -48.455 0.349 -3.628 1.00 85.06 789 VAL A O 1
ATOM 6170 N N . LYS A 1 790 ? -46.284 0.458 -4.200 1.00 85.50 790 LYS A N 1
ATOM 6171 C CA . LYS A 1 790 ? -45.894 1.203 -3.000 1.00 85.50 790 LYS A CA 1
ATOM 6172 C C . LYS A 1 790 ? -46.657 2.527 -2.853 1.00 85.50 790 LYS A C 1
ATOM 6174 O O . LYS A 1 790 ? -47.155 2.806 -1.770 1.00 85.50 790 LYS A O 1
ATOM 6179 N N . LEU A 1 791 ? -46.815 3.314 -3.922 1.00 85.44 791 LEU A N 1
ATOM 6180 C CA . LEU A 1 791 ? -47.570 4.574 -3.862 1.00 85.44 791 LEU A CA 1
ATOM 6181 C C . LEU A 1 791 ? -49.046 4.364 -3.465 1.00 85.44 791 LEU A C 1
ATOM 6183 O O . LEU A 1 791 ? -49.615 5.200 -2.763 1.00 85.44 791 LEU A O 1
ATOM 6187 N N . ARG A 1 792 ? -49.670 3.251 -3.882 1.00 87.25 792 ARG A N 1
ATOM 6188 C CA . ARG A 1 792 ? -51.027 2.869 -3.448 1.00 87.25 792 ARG A CA 1
ATOM 6189 C C . ARG A 1 792 ? -51.055 2.499 -1.960 1.00 87.25 792 ARG A C 1
ATOM 6191 O O . ARG A 1 792 ? -51.928 2.990 -1.245 1.00 87.25 792 ARG A O 1
ATOM 6198 N N . LEU A 1 793 ? -50.086 1.710 -1.492 1.00 88.50 793 LEU A N 1
ATOM 6199 C CA . LEU A 1 793 ? -49.942 1.332 -0.082 1.00 88.50 793 LEU A CA 1
ATOM 6200 C C . LEU A 1 793 ? -49.719 2.556 0.824 1.00 88.50 793 LEU A C 1
ATOM 6202 O O . LEU A 1 793 ? -50.472 2.744 1.777 1.00 88.50 793 LEU A O 1
ATOM 6206 N N . ASP A 1 794 ? -48.765 3.432 0.489 1.00 86.62 794 ASP A N 1
ATOM 6207 C CA . ASP A 1 794 ? -48.454 4.652 1.252 1.00 86.62 794 ASP A CA 1
ATOM 6208 C C . ASP A 1 794 ? -49.714 5.536 1.433 1.00 86.62 794 ASP A C 1
ATOM 6210 O O . ASP A 1 794 ? -49.954 6.095 2.506 1.00 86.62 794 ASP A O 1
ATOM 6214 N N . ARG A 1 795 ? -50.566 5.628 0.400 1.00 87.75 795 ARG A N 1
ATOM 6215 C CA . ARG A 1 795 ? -51.841 6.374 0.426 1.00 87.75 795 ARG A CA 1
ATOM 6216 C C . ARG A 1 795 ? -52.931 5.686 1.258 1.00 87.75 795 ARG A C 1
ATOM 6218 O O . ARG A 1 795 ? -53.683 6.372 1.954 1.00 87.75 795 ARG A O 1
ATOM 6225 N N . LEU A 1 796 ? -53.017 4.353 1.233 1.00 88.94 796 LEU A N 1
ATOM 6226 C CA . LEU A 1 796 ? -53.910 3.604 2.126 1.00 88.94 796 LEU A CA 1
ATOM 6227 C C . LEU A 1 796 ? -53.495 3.781 3.593 1.00 88.94 796 LEU A C 1
ATOM 6229 O O . LEU A 1 796 ? -54.348 4.081 4.430 1.00 88.94 796 LEU A O 1
ATOM 6233 N N . GLU A 1 797 ? -52.201 3.688 3.911 1.00 87.50 797 GLU A N 1
ATOM 6234 C CA . GLU A 1 797 ? -51.713 3.867 5.283 1.00 87.50 797 GLU A CA 1
ATOM 6235 C C . GLU A 1 797 ? -51.986 5.280 5.824 1.00 87.50 797 GLU A C 1
ATOM 6237 O O . GLU A 1 797 ? -52.407 5.417 6.976 1.00 87.50 797 GLU A O 1
ATOM 6242 N N . GLN A 1 798 ? -51.846 6.322 4.993 1.00 85.25 798 GLN A N 1
ATOM 6243 C CA . GLN A 1 798 ? -52.229 7.699 5.344 1.00 85.25 798 GLN A CA 1
ATOM 6244 C C . GLN A 1 798 ? -53.713 7.815 5.737 1.00 85.25 798 GLN A C 1
ATOM 6246 O O . GLN A 1 798 ? -54.057 8.532 6.680 1.00 85.25 798 GLN A O 1
ATOM 6251 N N . SER A 1 799 ? -54.608 7.079 5.070 1.00 86.62 799 SER A N 1
ATOM 6252 C CA . SER A 1 799 ? -56.054 7.164 5.320 1.00 86.62 799 SER A CA 1
ATOM 6253 C C . SER A 1 799 ? -56.486 6.693 6.724 1.00 86.62 799 SER A C 1
ATOM 6255 O O . SER A 1 799 ? -57.535 7.123 7.215 1.00 86.62 799 SER A O 1
ATOM 6257 N N . ARG A 1 800 ? -55.649 5.909 7.432 1.00 89.12 800 ARG A N 1
ATOM 6258 C CA . ARG A 1 800 ? -55.902 5.398 8.801 1.00 89.12 800 ARG A CA 1
ATOM 6259 C C . ARG A 1 800 ? -56.332 6.476 9.798 1.00 89.12 800 ARG A C 1
ATOM 6261 O O . ARG A 1 800 ? -57.142 6.203 10.686 1.00 89.12 800 ARG A O 1
ATOM 6268 N N . ALA A 1 801 ? -55.812 7.697 9.665 1.00 85.75 801 ALA A N 1
ATOM 6269 C CA . ALA A 1 801 ? -56.140 8.814 10.551 1.00 85.75 801 ALA A CA 1
ATOM 6270 C C . ALA A 1 801 ? -57.646 9.147 10.575 1.00 85.75 801 ALA A C 1
ATOM 6272 O O . ALA A 1 801 ? -58.193 9.497 11.624 1.00 85.75 801 ALA A O 1
ATOM 6273 N N . ILE A 1 802 ? -58.329 8.993 9.435 1.00 86.31 802 ILE A N 1
ATOM 6274 C CA . ILE A 1 802 ? -59.749 9.333 9.270 1.00 86.31 802 ILE A CA 1
ATOM 6275 C C . ILE A 1 802 ? -60.629 8.396 10.104 1.00 86.31 802 ILE A C 1
ATOM 6277 O O . ILE A 1 802 ? -61.520 8.864 10.814 1.00 86.31 802 ILE A O 1
ATOM 6281 N N . LEU A 1 803 ? -60.354 7.089 10.073 1.00 86.50 803 LEU A N 1
ATOM 6282 C CA . LEU A 1 803 ? -61.118 6.089 10.829 1.00 86.50 803 LEU A CA 1
ATOM 6283 C C . LEU A 1 803 ? -60.761 6.121 12.326 1.00 86.50 803 LEU A C 1
ATOM 6285 O O . LEU A 1 803 ? -61.653 6.074 13.175 1.00 86.50 803 LEU A O 1
ATOM 6289 N N . ARG A 1 804 ? -59.479 6.335 12.671 1.00 86.12 804 ARG A N 1
ATOM 6290 C CA . ARG A 1 804 ? -59.036 6.546 14.066 1.00 86.12 804 ARG A CA 1
ATOM 6291 C C . ARG A 1 804 ? -59.737 7.734 14.731 1.00 86.12 804 ARG A C 1
ATOM 6293 O O . ARG A 1 804 ? -60.157 7.623 15.881 1.00 86.12 804 ARG A O 1
ATOM 6300 N N . TYR A 1 805 ? -59.926 8.842 14.006 1.00 88.12 805 TYR A N 1
ATOM 6301 C CA . TYR A 1 805 ? -60.674 9.998 14.508 1.00 88.12 805 TYR A CA 1
ATOM 6302 C C . TYR A 1 805 ? -62.121 9.642 14.886 1.00 88.12 805 TYR A C 1
ATOM 6304 O O . TYR A 1 805 ? -62.600 10.065 15.941 1.00 88.12 805 TYR A O 1
ATOM 6312 N N . GLN A 1 806 ? -62.809 8.857 14.052 1.00 84.50 806 GLN A N 1
ATOM 6313 C CA . GLN A 1 806 ? -64.202 8.472 14.289 1.00 84.50 806 GLN A CA 1
ATOM 6314 C C . GLN A 1 806 ? -64.343 7.597 15.543 1.00 84.50 806 GLN A C 1
ATOM 6316 O O . GLN A 1 806 ? -65.199 7.881 16.379 1.00 84.50 806 GLN A O 1
ATOM 6321 N N . ALA A 1 807 ? -63.461 6.608 15.725 1.00 85.56 807 ALA A N 1
ATOM 6322 C CA . ALA A 1 807 ? -63.453 5.754 16.914 1.00 85.56 807 ALA A CA 1
ATOM 6323 C C . ALA A 1 807 ? -63.147 6.543 18.205 1.00 85.56 807 ALA A C 1
ATOM 6325 O O . ALA A 1 807 ? -63.926 6.514 19.160 1.00 85.56 807 ALA A O 1
ATOM 6326 N N . ALA A 1 808 ? -62.049 7.307 18.223 1.00 87.50 808 ALA A N 1
ATOM 6327 C CA . ALA A 1 808 ? -61.584 8.035 19.409 1.00 87.50 808 ALA A CA 1
ATOM 6328 C C . ALA A 1 808 ? -62.588 9.091 19.904 1.00 87.50 808 ALA A C 1
ATOM 6330 O O . ALA A 1 808 ? -62.787 9.270 21.109 1.00 87.50 808 ALA A O 1
ATOM 6331 N N . LYS A 1 809 ? -63.262 9.772 18.966 1.00 88.31 809 LYS A N 1
ATOM 6332 C CA . LYS A 1 809 ? -64.318 10.748 19.262 1.00 88.31 809 LYS A CA 1
ATOM 6333 C C . LYS A 1 809 ? -65.443 10.129 20.099 1.00 88.31 809 LYS A C 1
ATOM 6335 O O . LYS A 1 809 ? -65.903 10.774 21.037 1.00 88.31 809 LYS A O 1
ATOM 6340 N N . THR A 1 810 ? -65.854 8.902 19.785 1.00 86.88 810 THR A N 1
ATOM 6341 C CA . THR A 1 810 ? -66.940 8.195 20.482 1.00 86.88 810 THR A CA 1
ATOM 6342 C C . THR A 1 810 ? -66.549 7.879 21.928 1.00 86.88 810 THR A C 1
ATOM 6344 O O . THR A 1 810 ? -67.248 8.287 22.855 1.00 86.88 810 THR A O 1
ATOM 6347 N N . ILE A 1 811 ? -65.373 7.276 22.144 1.00 88.44 811 ILE A N 1
ATOM 6348 C CA . ILE A 1 811 ? -64.869 6.920 23.487 1.00 88.44 811 ILE A CA 1
ATOM 6349 C C . ILE A 1 811 ? -64.673 8.177 24.360 1.00 88.44 811 ILE A C 1
ATOM 6351 O O . ILE A 1 811 ? -64.969 8.179 25.558 1.00 88.44 811 ILE A O 1
ATOM 6355 N N . SER A 1 812 ? -64.222 9.285 23.758 1.00 87.25 812 SER A N 1
ATOM 6356 C CA . SER A 1 812 ? -64.073 10.575 24.445 1.00 87.25 812 SER A CA 1
ATOM 6357 C C . SER A 1 812 ? -65.395 11.105 25.023 1.00 87.25 812 SER A C 1
ATOM 6359 O O . SER A 1 812 ? -65.386 11.725 26.090 1.00 87.25 812 SER A O 1
ATOM 6361 N N . GLN A 1 813 ? -66.535 10.848 24.371 1.00 86.12 813 GLN A N 1
ATOM 6362 C CA . GLN A 1 813 ? -67.840 11.293 24.868 1.00 86.12 813 GLN A CA 1
ATOM 6363 C C . GLN A 1 813 ? -68.249 10.527 26.137 1.00 86.12 813 GLN A C 1
ATOM 6365 O O . GLN A 1 813 ? -68.593 11.167 27.129 1.00 86.12 813 GLN A O 1
ATOM 6370 N N . GLU A 1 814 ? -68.103 9.199 26.167 1.00 88.12 814 GLU A N 1
ATOM 6371 C CA . GLU A 1 814 ? -68.433 8.378 27.347 1.00 88.12 814 GLU A CA 1
ATOM 6372 C C . GLU A 1 814 ? -67.590 8.729 28.585 1.00 88.12 814 GLU A C 1
ATOM 6374 O O . GLU A 1 814 ? -68.096 8.830 29.707 1.00 88.12 814 GLU A O 1
ATOM 6379 N N . ALA A 1 815 ? -66.281 8.931 28.398 1.00 86.88 815 ALA A N 1
ATOM 6380 C CA . ALA A 1 815 ? -65.365 9.229 29.498 1.00 86.88 815 ALA A CA 1
ATOM 6381 C C . ALA A 1 815 ? -65.672 10.584 30.167 1.00 86.88 815 ALA A C 1
ATOM 6383 O O . ALA A 1 815 ? -65.503 10.740 31.381 1.00 86.88 815 ALA A O 1
ATOM 6384 N N . LYS A 1 816 ? -66.176 11.553 29.389 1.00 88.56 816 LYS A N 1
ATOM 6385 C CA . LYS A 1 816 ? -66.564 12.889 29.864 1.00 88.56 816 LYS A CA 1
ATOM 6386 C C . LYS A 1 816 ? -67.660 12.831 30.927 1.00 88.56 816 LYS A C 1
ATOM 6388 O O . LYS A 1 816 ? -67.605 13.572 31.907 1.00 88.56 816 LYS A O 1
ATOM 6393 N N . GLU A 1 817 ? -68.653 11.971 30.725 1.00 88.62 817 GLU A N 1
ATOM 6394 C CA . GLU A 1 817 ? -69.846 11.883 31.573 1.00 88.62 817 GLU A CA 1
ATOM 6395 C C . GLU A 1 817 ? -69.501 11.285 32.944 1.00 88.62 817 GLU A C 1
ATOM 6397 O O . GLU A 1 817 ? -69.873 11.844 33.979 1.00 88.62 817 GLU A O 1
ATOM 6402 N N . ARG A 1 818 ? -68.662 10.238 32.974 1.00 88.06 818 ARG A N 1
ATOM 6403 C CA . ARG A 1 818 ? -68.161 9.629 34.223 1.00 88.06 818 ARG A CA 1
ATOM 6404 C C . ARG A 1 818 ? -67.396 10.635 35.093 1.00 88.06 818 ARG A C 1
ATOM 6406 O O . ARG A 1 818 ? -67.604 10.689 36.305 1.00 88.06 818 ARG A O 1
ATOM 6413 N N . ALA A 1 819 ? -66.557 11.480 34.487 1.00 86.19 819 ALA A N 1
ATOM 6414 C CA . ALA A 1 819 ? -65.775 12.487 35.210 1.00 86.19 819 ALA A CA 1
ATOM 6415 C C . ALA A 1 819 ? -66.639 13.588 35.868 1.00 86.19 819 ALA A C 1
ATOM 6417 O O . ALA A 1 819 ? -66.237 14.169 36.882 1.00 86.19 819 ALA A O 1
ATOM 6418 N N . GLN A 1 820 ? -67.830 13.873 35.326 1.00 86.88 820 GLN A N 1
ATOM 6419 C CA . GLN A 1 820 ? -68.746 14.866 35.897 1.00 86.88 820 GLN A CA 1
ATOM 6420 C C . GLN A 1 820 ? -69.403 14.382 37.195 1.00 86.88 820 GLN A C 1
ATOM 6422 O O . GLN A 1 820 ? -69.535 15.182 38.122 1.00 86.88 820 GLN A O 1
ATOM 6427 N N . ALA A 1 821 ? -69.756 13.095 37.291 1.00 87.81 821 ALA A N 1
ATOM 6428 C CA . ALA A 1 821 ? -70.384 12.514 38.480 1.00 87.81 821 ALA A CA 1
ATOM 6429 C C . ALA A 1 821 ? -69.461 12.579 39.713 1.00 87.81 821 ALA A C 1
ATOM 6431 O O . ALA A 1 821 ? -69.800 13.218 40.711 1.00 87.81 821 ALA A O 1
ATOM 6432 N N . ILE A 1 822 ? -68.246 12.024 39.611 1.00 87.81 822 ILE A N 1
ATOM 6433 C CA . ILE A 1 822 ? -67.280 11.941 40.729 1.00 87.81 822 ILE A CA 1
ATOM 6434 C C . ILE A 1 822 ? -66.915 13.342 41.261 1.00 87.81 822 ILE A C 1
ATOM 6436 O O . ILE A 1 822 ? -66.703 13.549 42.458 1.00 87.81 822 ILE A O 1
ATOM 6440 N N . SER A 1 823 ? -66.898 14.359 40.389 1.00 85.25 823 SER A N 1
ATOM 6441 C CA . SER A 1 823 ? -66.603 15.733 40.806 1.00 85.25 823 SER A CA 1
ATOM 6442 C C . SER A 1 823 ? -67.697 16.391 41.664 1.00 85.25 823 SER A C 1
ATOM 6444 O O . SER A 1 823 ? -67.429 17.464 42.215 1.00 85.25 823 SER A O 1
ATOM 6446 N N . GLN A 1 824 ? -68.893 15.806 41.788 1.00 85.12 824 GLN A N 1
ATOM 6447 C CA . GLN A 1 824 ? -69.933 16.293 42.701 1.00 85.12 824 GLN A CA 1
ATOM 6448 C C . GLN A 1 824 ? -69.694 15.794 44.135 1.00 85.12 824 GLN A C 1
ATOM 6450 O O . GLN A 1 824 ? -69.729 16.596 45.069 1.00 85.12 824 GLN A O 1
ATOM 6455 N N . GLU A 1 825 ? -69.349 14.514 44.307 1.00 85.00 825 GLU A N 1
ATOM 6456 C CA . GLU A 1 825 ? -69.062 13.893 45.613 1.00 85.00 825 GLU A CA 1
ATOM 6457 C C . GLU A 1 825 ? -67.911 14.599 46.349 1.00 85.00 825 GLU A C 1
ATOM 6459 O O . GLU A 1 825 ? -68.037 15.018 47.502 1.00 85.00 825 GLU A O 1
ATOM 6464 N N . LEU A 1 826 ? -66.799 14.812 45.640 1.00 86.31 826 LEU A N 1
ATOM 6465 C CA . LEU A 1 826 ? -65.587 15.466 46.145 1.00 86.31 826 LEU A CA 1
ATOM 6466 C C . LEU A 1 826 ? -65.876 16.869 46.712 1.00 86.31 826 LEU A C 1
ATOM 6468 O O . LEU A 1 826 ? -65.309 17.267 47.733 1.00 86.31 826 LEU A O 1
ATOM 6472 N N . LYS A 1 827 ? -66.798 17.615 46.083 1.00 83.06 827 LYS A N 1
ATOM 6473 C CA . LYS A 1 827 ? -67.208 18.955 46.532 1.00 83.06 827 LYS A CA 1
ATOM 6474 C C . LYS A 1 827 ? -67.889 18.913 47.905 1.00 83.06 827 LYS A C 1
ATOM 6476 O O . LYS A 1 827 ? -67.685 19.830 48.697 1.00 83.06 827 LYS A O 1
ATOM 6481 N N . HIS A 1 828 ? -68.663 17.864 48.190 1.00 84.88 828 HIS A N 1
ATOM 6482 C CA . HIS A 1 828 ? -69.323 17.677 49.482 1.00 84.88 828 HIS A CA 1
ATOM 6483 C C . HIS A 1 828 ? -68.302 17.366 50.587 1.00 84.88 828 HIS A C 1
ATOM 6485 O O . HIS A 1 828 ? -68.319 18.000 51.642 1.00 84.88 828 HIS A O 1
ATOM 6491 N N . LEU A 1 829 ? -67.357 16.454 50.322 1.00 84.38 829 LEU A N 1
ATOM 6492 C CA . LEU A 1 829 ? -66.324 16.061 51.288 1.00 84.38 829 LEU A CA 1
ATOM 6493 C C . LEU A 1 829 ? -65.450 17.252 51.723 1.00 84.38 829 LEU A C 1
ATOM 6495 O O . LEU A 1 829 ? -65.268 17.481 52.918 1.00 84.38 829 LEU A O 1
ATOM 6499 N N . LYS A 1 830 ? -64.976 18.066 50.767 1.00 81.31 830 LYS A N 1
ATOM 6500 C CA . LYS A 1 830 ? -64.115 19.228 51.064 1.00 81.31 830 LYS A CA 1
ATOM 6501 C C . LYS A 1 830 ? -64.787 20.318 51.905 1.00 81.31 830 LYS A C 1
ATOM 6503 O O . LYS A 1 830 ? -64.082 21.069 52.581 1.00 81.31 830 LYS A O 1
ATOM 6508 N N . ALA A 1 831 ? -66.118 20.421 51.872 1.00 81.94 831 ALA A N 1
ATOM 6509 C CA . ALA A 1 831 ? -66.855 21.403 52.666 1.00 81.94 831 ALA A CA 1
ATOM 6510 C C . ALA A 1 831 ? -66.828 21.069 54.169 1.00 81.94 831 ALA A C 1
ATOM 6512 O O . ALA A 1 831 ? -66.675 21.971 54.990 1.00 81.94 831 ALA A O 1
ATOM 6513 N N . ALA A 1 832 ? -66.907 19.783 54.529 1.00 81.44 832 ALA A N 1
ATOM 6514 C CA . ALA A 1 832 ? -66.902 19.330 55.922 1.00 81.44 832 ALA A CA 1
ATOM 6515 C C . ALA A 1 832 ? -65.530 19.494 56.612 1.00 81.44 832 ALA A C 1
ATOM 6517 O O . ALA A 1 832 ? -65.457 19.759 57.808 1.00 81.44 832 ALA A O 1
ATOM 6518 N N . SER A 1 833 ? -64.434 19.374 55.856 1.00 79.81 833 SER A N 1
ATOM 6519 C CA . SER A 1 833 ? -63.051 19.367 56.364 1.00 79.81 833 SER A CA 1
ATOM 6520 C C . SER A 1 833 ? -62.402 20.747 56.571 1.00 79.81 833 SER A C 1
ATOM 6522 O O . SER A 1 833 ? -61.265 20.833 57.037 1.00 79.81 833 SER A O 1
ATOM 6524 N N . ALA A 1 834 ? -63.068 21.838 56.182 1.00 77.06 834 ALA A N 1
ATOM 6525 C CA . ALA A 1 834 ? -62.437 23.155 56.034 1.00 77.06 834 ALA A CA 1
ATOM 6526 C C . ALA A 1 834 ? -61.736 23.739 57.292 1.00 77.06 834 ALA A C 1
ATOM 6528 O O . ALA A 1 834 ? -60.650 24.302 57.123 1.00 77.06 834 ALA A O 1
ATOM 6529 N N . PRO A 1 835 ? -62.267 23.619 58.533 1.00 77.62 835 PRO A N 1
ATOM 6530 C CA . PRO A 1 835 ? -61.674 24.286 59.701 1.00 77.62 835 PRO A CA 1
ATOM 6531 C C . PRO A 1 835 ? -60.292 23.757 60.108 1.00 77.62 835 PRO A C 1
ATOM 6533 O O . PRO A 1 835 ? -59.447 24.531 60.553 1.00 77.62 835 PRO A O 1
ATOM 6536 N N . ALA A 1 836 ? -60.047 22.453 59.945 1.00 73.94 836 ALA A N 1
ATOM 6537 C CA . ALA A 1 836 ? -58.779 21.817 60.310 1.00 73.94 836 ALA A CA 1
ATOM 6538 C C . ALA A 1 836 ? -57.637 22.266 59.379 1.00 73.94 836 ALA A C 1
ATOM 6540 O O . ALA A 1 836 ? -56.574 22.705 59.822 1.00 73.94 836 ALA A O 1
ATOM 6541 N N . LEU A 1 837 ? -57.909 22.257 58.070 1.00 79.12 837 LEU A N 1
ATOM 6542 C CA . LEU A 1 837 ? -56.945 22.588 57.017 1.00 79.12 837 LEU A CA 1
ATOM 6543 C C . LEU A 1 837 ? -56.488 24.059 57.044 1.00 79.12 837 LEU A C 1
ATOM 6545 O O . LEU A 1 837 ? -55.405 24.370 56.552 1.00 79.12 837 LEU A O 1
ATOM 6549 N N . ALA A 1 838 ? -57.277 24.966 57.631 1.00 81.44 838 ALA A N 1
ATOM 6550 C CA . ALA A 1 838 ? -56.939 26.388 57.718 1.00 81.44 838 ALA A CA 1
ATOM 6551 C C . ALA A 1 838 ? -55.653 26.659 58.525 1.00 81.44 838 ALA A C 1
ATOM 6553 O O . ALA A 1 838 ? -54.879 27.543 58.162 1.00 81.44 838 ALA A O 1
ATOM 6554 N N . LYS A 1 839 ? -55.383 25.877 59.583 1.00 77.50 839 LYS A N 1
ATOM 6555 C CA . LYS A 1 839 ? -54.152 26.029 60.379 1.00 77.50 839 LYS A CA 1
ATOM 6556 C C . LYS A 1 839 ? -52.902 25.629 59.597 1.00 77.50 839 LYS A C 1
ATOM 6558 O O . LYS A 1 839 ? -51.900 26.332 59.678 1.00 77.50 839 LYS A O 1
ATOM 6563 N N . VAL A 1 840 ? -52.970 24.540 58.827 1.00 83.31 840 VAL A N 1
ATOM 6564 C CA . VAL A 1 840 ? -51.839 24.052 58.016 1.00 83.31 840 VAL A CA 1
ATOM 6565 C C . VAL A 1 840 ? -51.436 25.108 56.984 1.00 83.31 840 VAL A C 1
ATOM 6567 O O . VAL A 1 840 ? -50.275 25.514 56.953 1.00 83.31 840 VAL A O 1
ATOM 6570 N N . ARG A 1 841 ? -52.419 25.647 56.246 1.00 82.94 841 ARG A N 1
ATOM 6571 C CA . ARG A 1 841 ? -52.204 26.711 55.249 1.00 82.94 841 ARG A CA 1
ATOM 6572 C C . ARG A 1 841 ? -51.485 27.927 55.824 1.00 82.94 841 ARG A C 1
ATOM 6574 O O . ARG A 1 841 ? -50.525 28.384 55.228 1.00 82.94 841 ARG A O 1
ATOM 6581 N N . SER A 1 842 ? -51.856 28.384 57.023 1.00 84.75 842 SER A N 1
ATOM 6582 C CA . SER A 1 842 ? -51.215 29.558 57.644 1.00 84.75 842 SER A CA 1
ATOM 6583 C C . SER A 1 842 ? -49.711 29.400 57.940 1.00 84.75 842 SER A C 1
ATOM 6585 O O . SER A 1 842 ? -49.023 30.397 58.155 1.00 84.75 842 SER A O 1
ATOM 6587 N N . LYS A 1 843 ? -49.181 28.166 57.962 1.00 87.25 843 LYS A N 1
ATOM 6588 C CA . LYS A 1 843 ? -47.737 27.893 58.084 1.00 87.25 843 LYS A CA 1
ATOM 6589 C C . LYS A 1 843 ? -47.078 27.548 56.748 1.00 87.25 843 LYS A C 1
ATOM 6591 O O . LYS A 1 843 ? -45.945 27.959 56.522 1.00 87.25 843 LYS A O 1
ATOM 6596 N N . GLU A 1 844 ? -47.802 26.887 55.848 1.00 84.75 844 GLU A N 1
ATOM 6597 C CA . GLU A 1 844 ? -47.422 26.711 54.438 1.00 84.75 844 GLU A CA 1
ATOM 6598 C C . GLU A 1 844 ? -47.209 28.073 53.735 1.00 84.75 844 GLU A C 1
ATOM 6600 O O . GLU A 1 844 ? -46.219 28.272 53.033 1.00 84.75 844 GLU A O 1
ATOM 6605 N N . GLU A 1 845 ? -48.086 29.048 54.001 1.00 87.44 845 GLU A N 1
ATOM 6606 C CA . GLU A 1 845 ? -48.004 30.436 53.525 1.00 87.44 845 GLU A CA 1
ATOM 6607 C C . GLU A 1 845 ? -46.726 31.138 54.027 1.00 87.44 845 GLU A C 1
ATOM 6609 O O . GLU A 1 845 ? -46.009 31.746 53.233 1.00 87.44 845 GLU A O 1
ATOM 6614 N N . TYR A 1 846 ? -46.378 30.984 55.310 1.00 89.56 846 TYR A N 1
ATOM 6615 C CA . TYR A 1 846 ? -45.144 31.538 55.889 1.00 89.56 846 TYR A CA 1
ATOM 6616 C C . TYR A 1 846 ? -43.875 30.909 55.280 1.00 89.56 846 TYR A C 1
ATOM 6618 O O . TYR A 1 846 ? -42.919 31.619 54.954 1.00 89.56 846 TYR A O 1
ATOM 6626 N N . GLU A 1 847 ? -43.872 29.592 55.042 1.00 89.06 847 GLU A N 1
ATOM 6627 C CA . GLU A 1 847 ? -42.774 28.916 54.336 1.00 89.06 847 GLU A CA 1
ATOM 6628 C C . GLU A 1 847 ? -42.629 29.421 52.888 1.00 89.06 847 GLU A C 1
ATOM 6630 O O . GLU A 1 847 ? -41.513 29.664 52.413 1.00 89.06 847 GLU A O 1
ATOM 6635 N N . ALA A 1 848 ? -43.748 29.640 52.191 1.00 86.06 848 ALA A N 1
ATOM 6636 C CA . ALA A 1 848 ? -43.762 30.183 50.837 1.00 86.06 848 ALA A CA 1
ATOM 6637 C C . ALA A 1 848 ? -43.236 31.631 50.775 1.00 86.06 848 ALA A C 1
ATOM 6639 O O . ALA A 1 848 ? -42.454 31.955 49.875 1.00 86.06 848 ALA A O 1
ATOM 6640 N N . GLU A 1 849 ? -43.593 32.491 51.736 1.00 88.56 849 GLU A N 1
ATOM 6641 C CA . GLU A 1 849 ? -43.067 33.860 51.830 1.00 88.56 849 GLU A CA 1
ATOM 6642 C C . GLU A 1 849 ? -41.550 33.884 52.068 1.00 88.56 849 GLU A C 1
ATOM 6644 O O . GLU A 1 849 ? -40.826 34.602 51.363 1.00 88.56 849 GLU A O 1
ATOM 6649 N N . ALA A 1 850 ? -41.054 33.059 52.998 1.00 89.19 850 ALA A N 1
ATOM 6650 C CA . ALA A 1 850 ? -39.629 32.935 53.303 1.00 89.19 850 ALA A CA 1
ATOM 6651 C C . ALA A 1 850 ? -38.824 32.451 52.083 1.00 89.19 850 ALA A C 1
ATOM 6653 O O . ALA A 1 850 ? -37.848 33.090 51.673 1.00 89.19 850 ALA A O 1
ATOM 6654 N N . ARG A 1 851 ? -39.271 31.370 51.424 1.00 89.62 851 ARG A N 1
ATOM 6655 C CA . ARG A 1 851 ? -38.650 30.873 50.181 1.00 89.62 851 ARG A CA 1
ATOM 6656 C C . ARG A 1 851 ? -38.701 31.927 49.071 1.00 89.62 851 ARG A C 1
ATOM 6658 O O . ARG A 1 851 ? -37.698 32.163 48.397 1.00 89.62 851 ARG A O 1
ATOM 6665 N N . GLY A 1 852 ? -39.826 32.627 48.931 1.00 87.69 852 GLY A N 1
ATOM 6666 C CA . GLY A 1 852 ? -39.995 33.727 47.982 1.00 87.69 852 GLY A CA 1
ATOM 6667 C C . GLY A 1 852 ? -39.092 34.935 48.262 1.00 87.69 852 GLY A C 1
ATOM 6668 O O . GLY A 1 852 ? -38.747 35.669 47.334 1.00 87.69 852 GLY A O 1
ATOM 6669 N N . PHE A 1 853 ? -38.673 35.173 49.509 1.00 90.88 853 PHE A N 1
ATOM 6670 C CA . PHE A 1 853 ? -37.637 36.158 49.838 1.00 90.88 853 PHE A CA 1
ATOM 6671 C C . PHE A 1 853 ? -36.251 35.696 49.368 1.00 90.88 853 PHE A C 1
ATOM 6673 O O . PHE A 1 853 ? -35.610 36.422 48.604 1.00 90.88 853 PHE A O 1
ATOM 6680 N N . LYS A 1 854 ? -35.845 34.458 49.684 1.00 91.38 854 LYS A N 1
ATOM 6681 C CA . LYS A 1 854 ? -34.583 33.872 49.195 1.00 91.38 854 LYS A CA 1
ATOM 6682 C C . LYS A 1 854 ? -34.448 33.947 47.671 1.00 91.38 854 LYS A C 1
ATOM 6684 O O . LYS A 1 854 ? -33.467 34.503 47.176 1.00 91.38 854 LYS A O 1
ATOM 6689 N N . THR A 1 855 ? -35.452 33.498 46.916 1.00 88.00 855 THR A N 1
ATOM 6690 C CA . THR A 1 855 ? -35.404 33.508 45.440 1.00 88.00 855 THR A CA 1
ATOM 6691 C C . THR A 1 855 ? -35.270 34.922 44.851 1.00 88.00 855 THR A C 1
ATOM 6693 O O . THR A 1 855 ? -34.669 35.099 43.787 1.00 88.00 855 THR A O 1
ATOM 6696 N N . ARG A 1 856 ? -35.767 35.965 45.538 1.00 90.88 856 ARG A N 1
ATOM 6697 C CA . ARG A 1 856 ? -35.551 37.369 45.135 1.00 90.88 856 ARG A CA 1
ATOM 6698 C C . ARG A 1 856 ? -34.086 37.791 45.307 1.00 90.88 856 ARG A C 1
ATOM 6700 O O . ARG A 1 856 ? -33.544 38.429 44.401 1.00 90.88 856 ARG A O 1
ATOM 6707 N N . CYS A 1 857 ? -33.437 37.405 46.406 1.00 89.88 857 CYS A N 1
ATOM 6708 C CA . CYS A 1 857 ? -32.017 37.683 46.647 1.00 89.88 857 CYS A CA 1
ATOM 6709 C C . CYS A 1 857 ? -31.100 36.918 45.677 1.00 89.88 857 CYS A C 1
ATOM 6711 O O . CYS A 1 857 ? -30.215 37.527 45.071 1.00 89.88 857 CYS A O 1
ATOM 6713 N N . GLU A 1 858 ? -31.361 35.626 45.447 1.00 88.50 858 GLU A N 1
ATOM 6714 C CA . GLU A 1 858 ? -30.643 34.808 44.454 1.00 88.50 858 GLU A CA 1
ATOM 6715 C C . GLU A 1 858 ? -30.709 35.441 43.059 1.00 88.50 858 GLU A C 1
ATOM 6717 O O . GLU A 1 858 ? -29.680 35.686 42.424 1.00 88.50 858 GLU A O 1
ATOM 6722 N N . LYS A 1 859 ? -31.920 35.779 42.591 1.00 88.62 859 LYS A N 1
ATOM 6723 C CA . LYS A 1 859 ? -32.117 36.389 41.271 1.00 88.62 859 LYS A CA 1
ATOM 6724 C C . LYS A 1 859 ? -31.333 37.694 41.130 1.00 88.62 859 LYS A C 1
ATOM 6726 O O . LYS A 1 859 ? -30.612 37.853 40.142 1.00 88.62 859 LYS A O 1
ATOM 6731 N N . ALA A 1 860 ? -31.417 38.579 42.128 1.00 90.25 860 ALA A N 1
ATOM 6732 C CA . ALA A 1 860 ? -30.718 39.862 42.127 1.00 90.25 860 ALA A CA 1
ATOM 6733 C C . ALA A 1 860 ? -29.188 39.706 42.031 1.00 90.25 860 ALA A C 1
ATOM 6735 O O . ALA A 1 860 ? -28.545 40.483 41.325 1.00 90.25 860 ALA A O 1
ATOM 6736 N N . LEU A 1 861 ? -28.608 38.683 42.671 1.00 91.88 861 LEU A N 1
ATOM 6737 C CA . LEU A 1 861 ? -27.189 38.347 42.521 1.00 91.88 861 LEU A CA 1
ATOM 6738 C C . LEU A 1 861 ? -26.852 37.905 41.086 1.00 91.88 861 LEU A C 1
ATOM 6740 O O . LEU A 1 861 ? -25.868 38.382 40.516 1.00 91.88 861 LEU A O 1
ATOM 6744 N N . THR A 1 862 ? -27.680 37.055 40.463 1.00 89.00 862 THR A N 1
ATOM 6745 C CA . THR A 1 862 ? -27.431 36.623 39.072 1.00 89.00 862 THR A CA 1
ATOM 6746 C C . THR A 1 862 ? -27.499 37.772 38.062 1.00 89.00 862 THR A C 1
ATOM 6748 O O . THR A 1 862 ? -26.777 37.742 37.066 1.00 89.00 862 THR A O 1
ATOM 6751 N N . ASP A 1 863 ? -28.338 38.786 38.288 1.00 88.69 863 ASP A N 1
ATOM 6752 C CA . ASP A 1 863 ? -28.509 39.903 37.350 1.00 88.69 863 ASP A CA 1
ATOM 6753 C C . ASP A 1 863 ? -27.345 40.916 37.411 1.00 88.69 863 ASP A C 1
ATOM 6755 O O . ASP A 1 863 ? -26.884 41.378 36.360 1.00 88.69 863 ASP A O 1
ATOM 6759 N N . SER A 1 864 ? -26.762 41.170 38.591 1.00 88.81 864 SER A N 1
ATOM 6760 C CA . SER A 1 864 ? -25.500 41.929 38.685 1.00 88.81 864 SER A CA 1
ATOM 6761 C C . SER A 1 864 ? -24.318 41.155 38.069 1.00 88.81 864 SER A C 1
ATOM 6763 O O . SER A 1 864 ? -23.508 41.750 37.358 1.00 88.81 864 SER A O 1
ATOM 6765 N N . LEU A 1 865 ? -24.246 39.822 38.222 1.00 89.25 865 LEU A N 1
ATOM 6766 C CA . LEU A 1 865 ? -23.211 38.995 37.569 1.00 89.25 865 LEU A CA 1
ATOM 6767 C C . LEU A 1 865 ? -23.281 39.066 36.029 1.00 89.25 865 LEU A C 1
ATOM 6769 O O . LEU A 1 865 ? -22.268 39.330 35.378 1.00 89.25 865 LEU A O 1
ATOM 6773 N N . LYS A 1 866 ? -24.481 38.942 35.439 1.00 88.81 866 LYS A N 1
ATOM 6774 C CA . LYS A 1 866 ? -24.710 39.114 33.984 1.00 88.81 866 LYS A CA 1
ATOM 6775 C C . LYS A 1 866 ? -24.281 40.495 33.471 1.00 88.81 866 LYS A C 1
ATOM 6777 O O . LYS A 1 866 ? -23.999 40.652 32.282 1.00 88.81 866 LYS A O 1
ATOM 6782 N N . THR A 1 867 ? -24.259 41.504 34.341 1.00 88.44 867 THR A N 1
ATOM 6783 C CA . THR A 1 867 ? -23.873 42.877 33.992 1.00 88.44 867 THR A CA 1
ATOM 6784 C C . THR A 1 867 ? -22.352 43.027 33.894 1.00 88.44 867 THR A C 1
ATOM 6786 O O . THR A 1 867 ? -21.875 43.657 32.948 1.00 88.44 867 THR A O 1
ATOM 6789 N N . CYS A 1 868 ? -21.580 42.366 34.764 1.00 88.75 868 CYS A N 1
ATOM 6790 C CA . CYS A 1 868 ? -20.122 42.260 34.619 1.00 88.75 868 CYS A CA 1
ATOM 6791 C C . CYS A 1 868 ? -19.727 41.561 33.303 1.00 88.75 868 CYS A C 1
ATOM 6793 O O . CYS A 1 868 ? -18.915 42.089 32.543 1.00 88.75 868 CYS A O 1
ATOM 6795 N N . ASP A 1 869 ? -20.360 40.427 32.983 1.00 86.50 869 ASP A N 1
ATOM 6796 C CA . ASP A 1 869 ? -20.101 39.652 31.757 1.00 86.50 869 ASP A CA 1
ATOM 6797 C C . ASP A 1 869 ? -20.272 40.463 30.462 1.00 86.50 869 ASP A C 1
ATOM 6799 O O . ASP A 1 869 ? -19.522 40.275 29.500 1.00 86.50 869 ASP A O 1
ATOM 6803 N N . LYS A 1 870 ? -21.262 41.366 30.420 1.00 88.12 870 LYS A N 1
ATOM 6804 C CA . LYS A 1 870 ? -21.485 42.262 29.274 1.00 88.12 870 LYS A CA 1
ATOM 6805 C C . LYS A 1 870 ? -20.319 43.235 29.096 1.00 88.12 870 LYS A C 1
ATOM 6807 O O . LYS A 1 870 ? -19.770 43.317 27.999 1.00 88.12 870 LYS A O 1
ATOM 6812 N N . ARG A 1 871 ? -19.891 43.903 30.174 1.00 88.19 871 ARG A N 1
ATOM 6813 C CA . ARG A 1 871 ? -18.782 44.874 30.134 1.00 88.19 871 ARG A CA 1
ATOM 6814 C C . ARG A 1 871 ? -17.449 44.223 29.758 1.00 88.19 871 ARG A C 1
ATOM 6816 O O . ARG A 1 871 ? -16.710 44.780 28.953 1.00 88.19 871 ARG A O 1
ATOM 6823 N N . THR A 1 872 ? -17.176 43.006 30.230 1.00 85.94 872 THR A N 1
ATOM 6824 C CA . THR A 1 872 ? -15.993 42.239 29.798 1.00 85.94 872 THR A CA 1
ATOM 6825 C C . THR A 1 872 ? -15.995 41.987 28.282 1.00 85.94 872 THR A C 1
ATOM 6827 O O . THR A 1 872 ? -14.967 42.158 27.630 1.00 85.94 872 THR A O 1
ATOM 6830 N N . LYS A 1 873 ? -17.151 41.652 27.689 1.00 87.00 873 LYS A N 1
ATOM 6831 C CA . LYS A 1 873 ? -17.284 41.405 26.239 1.00 87.00 873 LYS A CA 1
ATOM 6832 C C . LYS A 1 873 ? -17.166 42.677 25.388 1.00 87.00 873 LYS A C 1
ATOM 6834 O O . LYS A 1 873 ? -16.701 42.593 24.255 1.00 87.00 873 LYS A O 1
ATOM 6839 N N . GLU A 1 874 ? -17.548 43.839 25.917 1.00 88.81 874 GLU A N 1
ATOM 6840 C CA . GLU A 1 874 ? -17.332 45.142 25.263 1.00 88.81 874 GLU A CA 1
ATOM 6841 C C . GLU A 1 874 ? -15.832 45.466 25.145 1.00 88.81 874 GLU A C 1
ATOM 6843 O O . GLU A 1 874 ? -15.362 45.819 24.064 1.00 88.81 874 GLU A O 1
ATOM 6848 N N . ILE A 1 875 ? -15.063 45.252 26.221 1.00 88.56 875 ILE A N 1
ATOM 6849 C CA . ILE A 1 875 ? -13.609 45.499 26.259 1.00 88.56 875 ILE A CA 1
ATOM 6850 C C . ILE A 1 875 ? -12.852 44.603 25.262 1.00 88.56 875 ILE A C 1
ATOM 6852 O O . ILE A 1 875 ? -11.895 45.060 24.638 1.00 88.56 875 ILE A O 1
ATOM 6856 N N . MET A 1 876 ? -13.273 43.342 25.095 1.00 85.94 876 MET A N 1
ATOM 6857 C CA . MET A 1 876 ? -12.610 42.397 24.183 1.00 85.94 876 MET A CA 1
ATOM 6858 C C . MET A 1 876 ? -12.717 42.814 22.710 1.00 85.94 876 MET A C 1
ATOM 6860 O O . MET A 1 876 ? -11.721 42.739 22.000 1.00 85.94 876 MET A O 1
ATOM 6864 N N . LYS A 1 877 ? -13.881 43.306 22.259 1.00 88.69 877 LYS A N 1
ATOM 6865 C CA . LYS A 1 877 ? -14.072 43.740 20.860 1.00 88.69 877 LYS A CA 1
ATOM 6866 C C . LYS A 1 877 ? -13.132 44.882 20.478 1.00 88.69 877 LYS A C 1
ATOM 6868 O O . LYS A 1 877 ? -12.402 44.781 19.500 1.00 88.69 877 LYS A O 1
ATOM 6873 N N . LEU A 1 878 ? -13.091 45.919 21.316 1.00 89.38 878 LEU A N 1
ATOM 6874 C CA . LEU A 1 878 ? -12.250 47.098 21.099 1.00 89.38 878 LEU A CA 1
ATOM 6875 C C . LEU A 1 878 ? -10.751 46.751 21.108 1.00 89.38 878 LEU A C 1
ATOM 6877 O O . LEU A 1 878 ? -9.955 47.418 20.456 1.00 89.38 878 LEU A O 1
ATOM 6881 N N . ASP A 1 879 ? -10.351 45.691 21.818 1.00 86.19 879 ASP A N 1
ATOM 6882 C CA . ASP A 1 879 ? -8.982 45.172 21.773 1.00 86.19 879 ASP A CA 1
ATOM 6883 C C . ASP A 1 879 ? -8.650 44.469 20.442 1.00 86.19 879 ASP A C 1
ATOM 6885 O O . ASP A 1 879 ? -7.499 44.507 20.012 1.00 86.19 879 ASP A O 1
ATOM 6889 N N . ASP A 1 880 ? -9.629 43.856 19.772 1.00 83.69 880 ASP A N 1
ATOM 6890 C CA . ASP A 1 880 ? -9.451 43.217 18.461 1.00 83.69 880 ASP A CA 1
ATOM 6891 C C . ASP A 1 880 ? -9.456 44.232 17.305 1.00 83.69 880 ASP A C 1
ATOM 6893 O O . ASP A 1 880 ? -8.578 44.166 16.440 1.00 83.69 880 ASP A O 1
ATOM 6897 N N . ASP A 1 881 ? -10.332 45.242 17.342 1.00 87.12 881 ASP A N 1
ATOM 6898 C CA . ASP A 1 881 ? -10.365 46.328 16.346 1.00 87.12 881 ASP A CA 1
ATOM 6899 C C . ASP A 1 881 ? -9.005 47.066 16.265 1.00 87.12 881 ASP A C 1
ATOM 6901 O O . ASP A 1 881 ? -8.478 47.354 15.183 1.00 87.12 881 ASP A O 1
ATOM 6905 N N . MET A 1 882 ? -8.362 47.301 17.420 1.00 85.25 882 MET A N 1
ATOM 6906 C CA . MET A 1 882 ? -7.018 47.895 17.503 1.00 85.25 882 MET A CA 1
ATOM 6907 C C . MET A 1 882 ? -5.919 47.010 16.879 1.00 85.25 882 MET A C 1
ATOM 6909 O O . MET A 1 882 ? -4.934 47.527 16.332 1.00 85.25 882 MET A O 1
ATOM 6913 N N . LYS A 1 883 ? -6.058 45.676 16.936 1.00 84.06 883 LYS A N 1
ATOM 6914 C CA . LYS A 1 883 ? -5.109 44.732 16.311 1.00 84.06 883 LYS A CA 1
ATOM 6915 C C . LYS A 1 883 ? -5.211 44.783 14.789 1.00 84.06 883 LYS A C 1
ATOM 6917 O O . LYS A 1 883 ? -4.183 44.713 14.117 1.00 84.06 883 LYS A O 1
ATOM 6922 N N . GLU A 1 884 ? -6.410 44.970 14.237 1.00 85.12 884 GLU A N 1
ATOM 6923 C CA . GLU A 1 884 ? -6.582 45.094 12.788 1.00 85.12 884 GLU A CA 1
ATOM 6924 C C . GLU A 1 884 ? -5.905 46.365 12.246 1.00 85.12 884 GLU A C 1
ATOM 6926 O O . GLU A 1 884 ? -5.056 46.290 11.354 1.00 85.12 884 GLU A O 1
ATOM 6931 N N . LYS A 1 885 ? -6.202 47.537 12.826 1.00 85.62 885 LYS A N 1
ATOM 6932 C CA . LYS A 1 885 ? -5.647 48.824 12.357 1.00 85.62 885 LYS A CA 1
ATOM 6933 C C . LYS A 1 885 ? -4.122 48.886 12.474 1.00 85.62 885 LYS A C 1
ATOM 6935 O O . LYS A 1 885 ? -3.441 49.351 11.556 1.00 85.62 885 LYS A O 1
ATOM 6940 N N . SER A 1 886 ? -3.558 48.349 13.557 1.00 77.50 886 SER A N 1
ATOM 6941 C CA . SER A 1 886 ? -2.101 48.248 13.711 1.00 77.50 886 SER A CA 1
ATOM 6942 C C . SER A 1 886 ? -1.459 47.285 12.698 1.00 77.50 886 SER A C 1
ATOM 6944 O O . SER A 1 886 ? -0.395 47.602 12.155 1.00 77.50 886 SER A O 1
ATOM 6946 N N . ALA A 1 887 ? -2.120 46.175 12.344 1.00 78.62 887 ALA A N 1
ATOM 6947 C CA . ALA A 1 887 ? -1.663 45.276 11.283 1.00 78.62 887 ALA A CA 1
ATOM 6948 C C . ALA A 1 887 ? -1.682 45.934 9.888 1.00 78.62 887 ALA A C 1
ATOM 6950 O O . ALA A 1 887 ? -0.746 45.731 9.113 1.00 78.62 887 ALA A O 1
ATOM 6951 N N . GLN A 1 888 ? -2.683 46.766 9.572 1.00 82.75 888 GLN A N 1
ATOM 6952 C CA . GLN A 1 888 ? -2.754 47.497 8.295 1.00 82.75 888 GLN A CA 1
ATOM 6953 C C . GLN A 1 888 ? -1.603 48.517 8.132 1.00 82.75 888 GLN A C 1
ATOM 6955 O O . GLN A 1 888 ? -0.975 48.592 7.072 1.00 82.75 888 GLN A O 1
ATOM 6960 N N . ILE A 1 889 ? -1.255 49.257 9.194 1.00 79.81 889 ILE A N 1
ATOM 6961 C CA . ILE A 1 889 ? -0.097 50.176 9.215 1.00 79.81 889 ILE A CA 1
ATOM 6962 C C . ILE A 1 889 ? 1.213 49.421 8.949 1.00 79.81 889 ILE A C 1
ATOM 6964 O O . ILE A 1 889 ? 2.064 49.858 8.166 1.00 79.81 889 ILE A O 1
ATOM 6968 N N . GLU A 1 890 ? 1.382 48.276 9.605 1.00 78.19 890 GLU A N 1
ATOM 6969 C CA . GLU A 1 890 ? 2.540 47.409 9.428 1.00 78.19 890 GLU A CA 1
ATOM 6970 C C . GLU A 1 890 ? 2.563 46.759 8.021 1.00 78.19 890 GLU A C 1
ATOM 6972 O O . GLU A 1 890 ? 3.639 46.641 7.428 1.00 78.19 890 GLU A O 1
ATOM 6977 N N . ALA A 1 891 ? 1.413 46.458 7.405 1.00 77.00 891 ALA A N 1
ATOM 6978 C CA . ALA A 1 891 ? 1.314 45.963 6.024 1.00 77.00 891 ALA A CA 1
ATOM 6979 C C . ALA A 1 891 ? 1.857 46.964 4.976 1.00 77.00 891 ALA A C 1
ATOM 6981 O O . ALA A 1 891 ? 2.636 46.593 4.093 1.00 77.00 891 ALA A O 1
ATOM 6982 N N . GLU A 1 892 ? 1.527 48.254 5.095 1.00 77.88 892 GLU A N 1
ATOM 6983 C CA . GLU A 1 892 ? 2.043 49.310 4.202 1.00 77.88 892 GLU A CA 1
ATOM 6984 C C . GLU A 1 892 ? 3.533 49.592 4.428 1.00 77.88 892 GLU A C 1
ATOM 6986 O O . GLU A 1 892 ? 4.317 49.702 3.474 1.00 77.88 892 GLU A O 1
ATOM 6991 N N . LYS A 1 893 ? 3.979 49.593 5.693 1.00 75.38 893 LYS A N 1
ATOM 6992 C CA . LYS A 1 893 ? 5.417 49.562 5.998 1.00 75.38 893 LYS A CA 1
ATOM 6993 C C . LYS A 1 893 ? 6.069 48.320 5.402 1.00 75.38 893 LYS A C 1
ATOM 6995 O O . LYS A 1 893 ? 7.219 48.423 4.973 1.00 75.38 893 LYS A O 1
ATOM 7000 N N . THR A 1 894 ? 5.355 47.195 5.272 1.00 75.62 894 THR A N 1
ATOM 7001 C CA . THR A 1 894 ? 5.840 46.060 4.488 1.00 75.62 894 THR A CA 1
ATOM 7002 C C . THR A 1 894 ? 5.822 46.230 2.986 1.00 75.62 894 THR A C 1
ATOM 7004 O O . THR A 1 894 ? 6.639 45.578 2.367 1.00 75.62 894 THR A O 1
ATOM 7007 N N . GLY A 1 895 ? 5.053 47.119 2.364 1.00 74.12 895 GLY A N 1
ATOM 7008 C CA . GLY A 1 895 ? 5.195 47.403 0.926 1.00 74.12 895 GLY A CA 1
ATOM 7009 C C . GLY A 1 895 ? 6.556 48.032 0.584 1.00 74.12 895 GLY A C 1
ATOM 7010 O O . GLY A 1 895 ? 7.286 47.574 -0.297 1.00 74.12 895 GLY A O 1
ATOM 7011 N N . VAL A 1 896 ? 6.978 49.042 1.351 1.00 76.69 896 VAL A N 1
ATOM 7012 C CA . VAL A 1 896 ? 8.319 49.654 1.204 1.00 76.69 896 VAL A CA 1
ATOM 7013 C C . VAL A 1 896 ? 9.396 48.777 1.854 1.00 76.69 896 VAL A C 1
ATOM 7015 O O . VAL A 1 896 ? 10.507 48.634 1.325 1.00 76.69 896 VAL A O 1
ATOM 7018 N N . SER A 1 897 ? 9.038 48.074 2.936 1.00 73.50 897 SER A N 1
ATOM 7019 C CA . SER A 1 897 ? 9.748 46.882 3.397 1.00 73.50 897 SER A CA 1
ATOM 7020 C C . SER A 1 897 ? 9.523 45.649 2.503 1.00 73.50 897 SER A C 1
ATOM 7022 O O . SER A 1 897 ? 9.800 44.533 2.951 1.00 73.50 897 SER A O 1
ATOM 7024 N N . LYS A 1 898 ? 9.220 45.866 1.207 1.00 76.69 898 LYS A N 1
ATOM 7025 C CA . LYS A 1 898 ? 9.301 44.864 0.144 1.00 76.69 898 LYS A CA 1
ATOM 7026 C C . LYS A 1 898 ? 10.045 45.252 -1.167 1.00 76.69 898 LYS A C 1
ATOM 7028 O O . LYS A 1 898 ? 9.951 44.472 -2.095 1.00 76.69 898 LYS A O 1
ATOM 7033 N N . ASN A 1 899 ? 10.805 46.377 -1.285 1.00 74.62 899 ASN A N 1
ATOM 7034 C CA . ASN A 1 899 ? 11.404 46.810 -2.598 1.00 74.62 899 ASN A CA 1
ATOM 7035 C C . ASN A 1 899 ? 12.882 47.391 -2.770 1.00 74.62 899 ASN A C 1
ATOM 7037 O O . ASN A 1 899 ? 13.296 47.537 -3.915 1.00 74.62 899 ASN A O 1
ATOM 7041 N N . LYS A 1 900 ? 13.753 47.669 -1.752 1.00 75.25 900 LYS A N 1
ATOM 7042 C CA . LYS A 1 900 ? 15.244 47.958 -1.882 1.00 75.25 900 LYS A CA 1
ATOM 7043 C C . LYS A 1 900 ? 16.392 46.882 -1.618 1.00 75.25 900 LYS A C 1
ATOM 7045 O O . LYS A 1 900 ? 17.448 46.996 -2.239 1.00 75.25 900 LYS A O 1
ATOM 7050 N N . ASN A 1 901 ? 16.315 45.893 -0.705 1.00 74.38 901 ASN A N 1
ATOM 7051 C CA . ASN A 1 901 ? 17.304 44.835 -0.358 1.00 74.38 901 ASN A CA 1
ATOM 7052 C C . ASN A 1 901 ? 17.565 43.750 -1.454 1.00 74.38 901 ASN A C 1
ATOM 7054 O O . ASN A 1 901 ? 18.629 43.151 -1.398 1.00 74.38 901 ASN A O 1
ATOM 7058 N N . THR A 1 902 ? 16.691 43.440 -2.433 1.00 76.50 902 THR A N 1
ATOM 7059 C CA . THR A 1 902 ? 16.936 42.388 -3.494 1.00 76.50 902 THR A CA 1
ATOM 7060 C C . THR A 1 902 ? 17.311 43.012 -4.824 1.00 76.50 902 THR A C 1
ATOM 7062 O O . THR A 1 902 ? 18.116 42.457 -5.560 1.00 76.50 902 THR A O 1
ATOM 7065 N N . ILE A 1 903 ? 16.994 44.297 -4.973 1.00 77.00 903 ILE A N 1
ATOM 7066 C CA . ILE A 1 903 ? 17.894 45.225 -5.654 1.00 77.00 903 ILE A CA 1
ATOM 7067 C C . ILE A 1 903 ? 19.334 45.144 -5.063 1.00 77.00 903 ILE A C 1
ATOM 7069 O O . ILE A 1 903 ? 20.260 45.615 -5.708 1.00 77.00 903 ILE A O 1
ATOM 7073 N N . ALA A 1 904 ? 19.576 44.504 -3.899 1.00 77.12 904 ALA A N 1
ATOM 7074 C CA . ALA A 1 904 ? 20.904 44.044 -3.446 1.00 77.12 904 ALA A CA 1
ATOM 7075 C C . ALA A 1 904 ? 21.138 42.509 -3.509 1.00 77.12 904 ALA A C 1
ATOM 7077 O O . ALA A 1 904 ? 22.254 42.096 -3.804 1.00 77.12 904 ALA A O 1
ATOM 7078 N N . GLN A 1 905 ? 20.148 41.644 -3.257 1.00 75.81 905 GLN A N 1
ATOM 7079 C CA . GLN A 1 905 ? 20.290 40.186 -3.424 1.00 75.81 905 GLN A CA 1
ATOM 7080 C C . GLN A 1 905 ? 20.563 39.754 -4.866 1.00 75.81 905 GLN A C 1
ATOM 7082 O O . GLN A 1 905 ? 21.480 38.962 -5.045 1.00 75.81 905 GLN A O 1
ATOM 7087 N N . GLU A 1 906 ? 19.849 40.246 -5.886 1.00 78.56 906 GLU A N 1
ATOM 7088 C CA . GLU A 1 906 ? 20.169 39.877 -7.276 1.00 78.56 906 GLU A CA 1
ATOM 7089 C C . GLU A 1 906 ? 21.578 40.385 -7.636 1.00 78.56 906 GLU A C 1
ATOM 7091 O O . GLU A 1 906 ? 22.352 39.652 -8.249 1.00 78.56 906 GLU A O 1
ATOM 7096 N N . GLN A 1 907 ? 21.981 41.560 -7.119 1.00 74.81 907 GLN A N 1
ATOM 7097 C CA . GLN A 1 907 ? 23.366 42.061 -7.205 1.00 74.81 907 GLN A CA 1
ATOM 7098 C C . GLN A 1 907 ? 24.394 41.159 -6.487 1.00 74.81 907 GLN A C 1
ATOM 7100 O O . GLN A 1 907 ? 25.547 41.090 -6.911 1.00 74.81 907 GLN A O 1
ATOM 7105 N N . ASN A 1 908 ? 24.014 40.472 -5.404 1.00 76.38 908 ASN A N 1
ATOM 7106 C CA . ASN A 1 908 ? 24.883 39.523 -4.701 1.00 76.38 908 ASN A CA 1
ATOM 7107 C C . ASN A 1 908 ? 24.939 38.160 -5.411 1.00 76.38 908 ASN A C 1
ATOM 7109 O O . ASN A 1 908 ? 26.034 37.637 -5.602 1.00 76.38 908 ASN A O 1
ATOM 7113 N N . LYS A 1 909 ? 23.797 37.622 -5.868 1.00 75.88 909 LYS A N 1
ATOM 7114 C CA . LYS A 1 909 ? 23.701 36.368 -6.641 1.00 75.88 909 LYS A CA 1
ATOM 7115 C C . LYS A 1 909 ? 24.586 36.441 -7.892 1.00 75.88 909 LYS A C 1
ATOM 7117 O O . LYS A 1 909 ? 25.427 35.569 -8.097 1.00 75.88 909 LYS A O 1
ATOM 7122 N N . MET A 1 910 ? 24.509 37.556 -8.623 1.00 76.50 910 MET A N 1
ATOM 7123 C CA . MET A 1 910 ? 25.409 37.922 -9.729 1.00 76.50 910 MET A CA 1
ATOM 7124 C C . MET A 1 910 ? 26.910 37.784 -9.413 1.00 76.50 910 MET A C 1
ATOM 7126 O O . MET A 1 910 ? 27.694 37.404 -10.283 1.00 76.50 910 MET A O 1
ATOM 7130 N N . ARG A 1 911 ? 27.331 38.086 -8.177 1.00 79.31 911 ARG A N 1
ATOM 7131 C CA . ARG A 1 911 ? 28.736 37.991 -7.747 1.00 79.31 911 ARG A CA 1
ATOM 7132 C C . ARG A 1 911 ? 29.139 36.555 -7.400 1.00 79.31 911 ARG A C 1
ATOM 7134 O O . ARG A 1 911 ? 30.249 36.146 -7.729 1.00 79.31 911 ARG A O 1
ATOM 7141 N N . ASP A 1 912 ? 28.261 35.795 -6.747 1.00 75.75 912 ASP A N 1
ATOM 7142 C CA . ASP A 1 912 ? 28.551 34.415 -6.336 1.00 75.75 912 ASP A CA 1
ATOM 7143 C C . ASP A 1 912 ? 28.621 33.439 -7.523 1.00 75.75 912 ASP A C 1
ATOM 7145 O O . ASP A 1 912 ? 29.472 32.548 -7.518 1.00 75.75 912 ASP A O 1
ATOM 7149 N N . LEU A 1 913 ? 27.788 33.624 -8.555 1.00 79.06 913 LEU A N 1
ATOM 7150 C CA . LEU A 1 913 ? 27.803 32.791 -9.767 1.00 79.06 913 LEU A CA 1
ATOM 7151 C C . LEU A 1 913 ? 29.148 32.866 -10.499 1.00 79.06 913 LEU A C 1
ATOM 7153 O O . LEU A 1 913 ? 29.763 31.836 -10.772 1.00 79.06 913 LEU A O 1
ATOM 7157 N N . ARG A 1 914 ? 29.672 34.085 -10.697 1.00 76.62 914 ARG A N 1
ATOM 7158 C CA . ARG A 1 914 ? 30.977 34.325 -11.340 1.00 76.62 914 ARG A CA 1
ATOM 7159 C C . ARG A 1 914 ? 32.159 33.678 -10.599 1.00 76.62 914 ARG A C 1
ATOM 7161 O O . ARG A 1 914 ? 33.186 33.441 -11.222 1.00 76.62 914 ARG A O 1
ATOM 7168 N N . ARG A 1 915 ? 32.027 33.358 -9.302 1.00 77.81 915 ARG A N 1
ATOM 7169 C CA . ARG A 1 915 ? 33.057 32.632 -8.530 1.00 77.81 915 ARG A CA 1
ATOM 7170 C C . ARG A 1 915 ? 33.009 31.114 -8.748 1.00 77.81 915 ARG A C 1
ATOM 7172 O O . ARG A 1 915 ? 34.060 30.485 -8.736 1.00 77.81 915 ARG A O 1
ATOM 7179 N N . LYS A 1 916 ? 31.823 30.516 -8.929 1.00 70.12 916 LYS A N 1
ATOM 7180 C CA . LYS A 1 916 ? 31.668 29.048 -9.040 1.00 70.12 916 LYS A CA 1
ATOM 7181 C C . LYS A 1 916 ? 32.410 28.449 -10.245 1.00 70.12 916 LYS A C 1
ATOM 7183 O O . LYS A 1 916 ? 32.899 27.333 -10.147 1.00 70.12 916 LYS A O 1
ATOM 7188 N N . LYS A 1 917 ? 32.519 29.191 -11.353 1.00 72.12 917 LYS A N 1
ATOM 7189 C CA . LYS A 1 917 ? 33.088 28.718 -12.632 1.00 72.12 917 LYS A CA 1
ATOM 7190 C C . LYS A 1 917 ? 34.598 28.385 -12.587 1.00 72.12 917 LYS A C 1
ATOM 7192 O O . LYS A 1 917 ? 35.144 27.880 -13.562 1.00 72.12 917 LYS A O 1
ATOM 7197 N N . ALA A 1 918 ? 35.279 28.678 -11.476 1.00 71.38 918 ALA A N 1
ATOM 7198 C CA . ALA A 1 918 ? 36.736 28.591 -11.335 1.00 71.38 918 ALA A CA 1
ATOM 7199 C C . ALA A 1 918 ? 37.265 27.319 -10.624 1.00 71.38 918 ALA A C 1
ATOM 7201 O O . ALA A 1 918 ? 38.464 27.230 -10.378 1.00 71.38 918 ALA A O 1
ATOM 7202 N N . GLU A 1 919 ? 36.410 26.349 -10.277 1.00 61.62 919 GLU A N 1
ATOM 7203 C CA . GLU A 1 919 ? 36.793 25.087 -9.611 1.00 61.62 919 GLU A CA 1
ATOM 7204 C C . GLU A 1 919 ? 36.257 23.873 -10.405 1.00 61.62 919 GLU A C 1
ATOM 7206 O O . GLU A 1 919 ? 35.137 23.941 -10.906 1.00 61.62 919 GLU A O 1
ATOM 7211 N N . ALA A 1 920 ? 37.018 22.772 -10.517 1.00 58.53 920 ALA A N 1
ATOM 7212 C CA . ALA A 1 920 ? 36.669 21.590 -11.331 1.00 58.53 920 ALA A CA 1
ATOM 7213 C C . ALA A 1 920 ? 36.976 20.237 -10.620 1.00 58.53 920 ALA A C 1
ATOM 7215 O O . ALA A 1 920 ? 37.766 20.246 -9.673 1.00 58.53 920 ALA A O 1
ATOM 7216 N N . PRO A 1 921 ? 36.366 19.092 -11.025 1.00 57.06 921 PRO A N 1
ATOM 7217 C CA . PRO A 1 921 ? 36.358 17.836 -10.246 1.00 57.06 921 PRO A CA 1
ATOM 7218 C C . PRO A 1 921 ? 37.356 16.742 -10.703 1.00 57.06 921 PRO A C 1
ATOM 7220 O O . PRO A 1 921 ? 37.861 16.768 -11.823 1.00 57.06 921 PRO A O 1
ATOM 7223 N N . GLU A 1 922 ? 37.573 15.737 -9.841 1.00 56.16 922 GLU A N 1
ATOM 7224 C CA . GLU A 1 922 ? 38.460 14.568 -10.043 1.00 56.16 922 GLU A CA 1
ATOM 7225 C C . GLU A 1 922 ? 37.729 13.316 -10.610 1.00 56.16 922 GLU A C 1
ATOM 7227 O O . GLU A 1 922 ? 36.513 13.324 -10.809 1.00 56.16 922 GLU A O 1
ATOM 7232 N N . SER A 1 923 ? 38.469 12.233 -10.899 1.00 51.22 923 SER A N 1
ATOM 7233 C CA . SER A 1 923 ? 37.986 11.005 -11.573 1.00 51.22 923 SER A CA 1
ATOM 7234 C C . SER A 1 923 ? 37.967 9.758 -10.673 1.00 51.22 923 SER A C 1
ATOM 7236 O O . SER A 1 923 ? 38.933 9.521 -9.951 1.00 51.22 923 SER A O 1
ATOM 7238 N N . PHE A 1 924 ? 36.927 8.917 -10.782 1.00 58.00 924 PHE A N 1
ATOM 7239 C CA . PHE A 1 924 ? 36.691 7.747 -9.916 1.00 58.00 924 PHE A CA 1
ATOM 7240 C C . PHE A 1 924 ? 36.056 6.558 -10.680 1.00 58.00 924 PHE A C 1
ATOM 7242 O O . PHE A 1 924 ? 35.421 6.771 -11.715 1.00 58.00 924 PHE A O 1
ATOM 7249 N N . ASP A 1 925 ? 36.206 5.323 -10.180 1.00 66.50 925 ASP A N 1
ATOM 7250 C CA . ASP A 1 925 ? 35.659 4.091 -10.786 1.00 66.50 925 ASP A CA 1
ATOM 7251 C C . ASP A 1 925 ? 34.249 3.748 -10.261 1.00 66.50 925 ASP A C 1
ATOM 7253 O O . ASP A 1 925 ? 33.979 3.738 -9.062 1.00 66.50 925 ASP A O 1
ATOM 7257 N N . VAL A 1 926 ? 33.334 3.441 -11.181 1.00 68.00 926 VAL A N 1
ATOM 7258 C CA . VAL A 1 926 ? 31.913 3.160 -10.915 1.00 68.00 926 VAL A CA 1
ATOM 7259 C C . VAL A 1 926 ? 31.634 1.653 -10.758 1.00 68.00 926 VAL A C 1
ATOM 7261 O O . VAL A 1 926 ? 30.568 1.265 -10.266 1.00 68.00 926 VAL A O 1
ATOM 7264 N N . THR A 1 927 ? 32.565 0.786 -11.171 1.00 68.44 927 THR A N 1
ATOM 7265 C CA . THR A 1 927 ? 32.345 -0.668 -11.226 1.00 68.44 927 THR A CA 1
ATOM 7266 C C . THR A 1 927 ? 32.366 -1.311 -9.837 1.00 68.44 927 THR A C 1
ATOM 7268 O O . THR A 1 927 ? 31.380 -1.946 -9.461 1.00 68.44 927 THR A O 1
ATOM 7271 N N . GLY A 1 928 ? 33.406 -1.070 -9.028 1.00 76.12 928 GLY A N 1
ATOM 7272 C CA . GLY A 1 928 ? 33.556 -1.664 -7.690 1.00 76.12 928 GLY A CA 1
ATOM 7273 C C . GLY A 1 928 ? 32.357 -1.433 -6.758 1.00 76.12 928 GLY A C 1
ATOM 7274 O O . GLY A 1 928 ? 31.833 -2.386 -6.181 1.00 76.12 928 GLY A O 1
ATOM 7275 N N . LEU A 1 929 ? 31.842 -0.196 -6.703 1.00 72.25 929 LEU A N 1
ATOM 7276 C CA . LEU A 1 929 ? 30.651 0.165 -5.913 1.00 72.25 929 LEU A CA 1
ATOM 7277 C C . LEU A 1 929 ? 29.404 -0.655 -6.288 1.00 72.25 929 LEU A C 1
ATOM 7279 O O . LEU A 1 929 ? 28.540 -0.904 -5.449 1.00 72.25 929 LEU A O 1
ATOM 7283 N N . THR A 1 930 ? 29.297 -1.090 -7.547 1.00 73.81 930 THR A N 1
ATOM 7284 C CA . THR A 1 930 ? 28.140 -1.858 -8.028 1.00 73.81 930 THR A CA 1
ATOM 7285 C C . THR A 1 930 ? 28.148 -3.289 -7.468 1.00 73.81 930 THR A C 1
ATOM 7287 O O . THR A 1 930 ? 27.086 -3.810 -7.127 1.00 73.81 930 THR A O 1
ATOM 7290 N N . ASN A 1 931 ? 29.331 -3.883 -7.269 1.00 76.75 931 ASN A N 1
ATOM 7291 C CA . ASN A 1 931 ? 29.484 -5.221 -6.686 1.00 76.75 931 ASN A CA 1
ATOM 7292 C C . ASN A 1 931 ? 29.197 -5.224 -5.172 1.00 76.75 931 ASN A C 1
ATOM 7294 O O . ASN A 1 931 ? 28.502 -6.110 -4.673 1.00 76.75 931 ASN A O 1
ATOM 7298 N N . GLU A 1 932 ? 29.662 -4.205 -4.440 1.00 76.75 932 GLU A N 1
ATOM 7299 C CA . GLU A 1 932 ? 29.375 -4.037 -3.001 1.00 76.75 932 GLU A CA 1
ATOM 7300 C C . GLU A 1 932 ? 27.868 -3.879 -2.729 1.00 76.75 932 GLU A C 1
ATOM 7302 O O . GLU A 1 932 ? 27.330 -4.428 -1.767 1.00 76.75 932 GLU A O 1
ATOM 7307 N N . MET A 1 933 ? 27.145 -3.187 -3.616 1.00 77.94 933 MET A N 1
ATOM 7308 C CA . MET A 1 933 ? 25.684 -3.089 -3.540 1.00 77.94 933 MET A CA 1
ATOM 7309 C C . MET A 1 933 ? 24.974 -4.437 -3.761 1.00 77.94 933 MET A C 1
ATOM 7311 O O . MET A 1 933 ? 23.846 -4.600 -3.295 1.00 77.94 933 MET A O 1
ATOM 7315 N N . GLN A 1 934 ? 25.587 -5.396 -4.463 1.00 78.62 934 GLN A N 1
ATOM 7316 C CA . GLN A 1 934 ? 24.995 -6.712 -4.723 1.00 78.62 934 GLN A CA 1
ATOM 7317 C C . GLN A 1 934 ? 25.162 -7.665 -3.530 1.00 78.62 934 GLN A C 1
ATOM 7319 O O . GLN A 1 934 ? 24.195 -8.320 -3.145 1.00 78.62 934 GLN A O 1
ATOM 7324 N N . THR A 1 935 ? 26.328 -7.688 -2.876 1.00 81.94 935 THR A N 1
ATOM 7325 C CA . THR A 1 935 ? 26.550 -8.537 -1.687 1.00 81.94 935 THR A CA 1
ATOM 7326 C C . THR A 1 935 ? 25.671 -8.122 -0.503 1.00 81.94 935 THR A C 1
ATOM 7328 O O . THR A 1 935 ? 25.109 -8.973 0.189 1.00 81.94 935 THR A O 1
ATOM 7331 N N . LEU A 1 936 ? 25.465 -6.815 -0.305 1.00 84.44 936 LEU A N 1
ATOM 7332 C CA . LEU A 1 936 ? 24.576 -6.298 0.739 1.00 84.44 936 LEU A CA 1
ATOM 7333 C C . LEU A 1 936 ? 23.096 -6.649 0.501 1.00 84.44 936 LEU A C 1
ATOM 7335 O O . LEU A 1 936 ? 22.373 -6.890 1.467 1.00 84.44 936 LEU A O 1
ATOM 7339 N N . ARG A 1 937 ? 22.637 -6.743 -0.756 1.00 84.12 937 ARG A N 1
ATOM 7340 C CA . ARG A 1 937 ? 21.260 -7.179 -1.073 1.00 84.12 937 ARG A CA 1
ATOM 7341 C C . ARG A 1 937 ? 20.990 -8.615 -0.616 1.00 84.12 937 ARG A C 1
ATOM 7343 O O . ARG A 1 937 ? 19.922 -8.864 -0.066 1.00 84.12 937 ARG A O 1
ATOM 7350 N N . GLY A 1 938 ? 21.964 -9.519 -0.749 1.00 79.06 938 GLY A N 1
ATOM 7351 C CA . GLY A 1 938 ? 21.846 -10.896 -0.248 1.00 79.06 938 GLY A CA 1
ATOM 7352 C C . GLY A 1 938 ? 21.620 -10.963 1.269 1.00 79.06 938 GLY A C 1
ATOM 7353 O O . GLY A 1 938 ? 20.748 -11.693 1.735 1.00 79.06 938 GLY A O 1
ATOM 7354 N N . ARG A 1 939 ? 22.323 -10.125 2.049 1.00 86.69 939 ARG A N 1
ATOM 7355 C CA . ARG A 1 939 ? 22.112 -10.022 3.508 1.00 86.69 939 ARG A CA 1
ATOM 7356 C C . ARG A 1 939 ? 20.704 -9.533 3.867 1.00 86.69 939 ARG A C 1
ATOM 7358 O O . ARG A 1 939 ? 20.118 -10.040 4.817 1.00 86.69 939 ARG A O 1
ATOM 7365 N N . VAL A 1 940 ? 20.137 -8.588 3.104 1.00 84.31 940 VAL A N 1
ATOM 7366 C CA . VAL A 1 940 ? 18.747 -8.129 3.312 1.00 84.31 940 VAL A CA 1
ATOM 7367 C C . VAL A 1 940 ? 17.750 -9.277 3.145 1.00 84.31 940 VAL A C 1
ATOM 7369 O O . VAL A 1 940 ? 16.787 -9.336 3.904 1.00 84.31 940 VAL A O 1
ATOM 7372 N N . ALA A 1 941 ? 17.973 -10.173 2.181 1.00 79.94 941 ALA A N 1
ATOM 7373 C CA . ALA A 1 941 ? 17.071 -11.286 1.894 1.00 79.94 941 ALA A CA 1
ATOM 7374 C C . ALA A 1 941 ? 17.128 -12.390 2.971 1.00 79.94 941 ALA A C 1
ATOM 7376 O O . ALA A 1 941 ? 16.083 -12.853 3.418 1.00 79.94 941 ALA A O 1
ATOM 7377 N N . ALA A 1 942 ? 18.317 -12.722 3.486 1.00 82.38 942 ALA A N 1
ATOM 7378 C CA . ALA A 1 942 ? 18.458 -13.677 4.591 1.00 82.38 942 ALA A CA 1
ATOM 7379 C C . ALA A 1 942 ? 17.800 -13.185 5.897 1.00 82.38 942 ALA A C 1
ATOM 7381 O O . ALA A 1 942 ? 17.118 -13.954 6.567 1.00 82.38 942 ALA A O 1
ATOM 7382 N N . VAL A 1 943 ? 17.945 -11.897 6.245 1.00 79.25 943 VAL A N 1
ATOM 7383 C CA . VAL A 1 943 ? 17.241 -11.306 7.405 1.00 79.25 943 VAL A CA 1
ATOM 7384 C C . VAL A 1 943 ? 15.730 -11.268 7.174 1.00 79.25 943 VAL A C 1
ATOM 7386 O O . VAL A 1 943 ? 14.971 -11.404 8.128 1.00 79.25 943 VAL A O 1
ATOM 7389 N N . GLN A 1 944 ? 15.291 -11.122 5.918 1.00 83.00 944 GLN A N 1
ATOM 7390 C CA . GLN A 1 944 ? 13.885 -11.237 5.542 1.00 83.00 944 GLN A CA 1
ATOM 7391 C C . GLN A 1 944 ? 13.343 -12.610 5.934 1.00 83.00 944 GLN A C 1
ATOM 7393 O O . GLN A 1 944 ? 12.417 -12.687 6.727 1.00 83.00 944 GLN A O 1
ATOM 7398 N N . GLU A 1 945 ? 13.956 -13.678 5.428 1.00 80.06 945 GLU A N 1
ATOM 7399 C CA . GLU A 1 945 ? 13.519 -15.064 5.621 1.00 80.06 945 GLU A CA 1
ATOM 7400 C C . GLU A 1 945 ? 13.225 -15.393 7.096 1.00 80.06 945 GLU A C 1
ATOM 7402 O O . GLU A 1 945 ? 12.161 -15.921 7.396 1.00 80.06 945 GLU A O 1
ATOM 7407 N N . LYS A 1 946 ? 14.066 -14.930 8.031 1.00 84.69 946 LYS A N 1
ATOM 7408 C CA . LYS A 1 946 ? 13.894 -15.212 9.467 1.00 84.69 946 LYS A CA 1
ATOM 7409 C C . LYS A 1 946 ? 12.611 -14.697 10.097 1.00 84.69 946 LYS A C 1
ATOM 7411 O O . LYS A 1 946 ? 12.066 -15.300 11.018 1.00 84.69 946 LYS A O 1
ATOM 7416 N N . ILE A 1 947 ? 12.152 -13.535 9.647 1.00 81.81 947 ILE A N 1
ATOM 7417 C CA . ILE A 1 947 ? 10.941 -12.913 10.184 1.00 81.81 947 ILE A CA 1
ATOM 7418 C C . ILE A 1 947 ? 9.709 -13.545 9.494 1.00 81.81 947 ILE A C 1
ATOM 7420 O O . ILE A 1 947 ? 8.574 -13.451 9.974 1.00 81.81 947 ILE A O 1
ATOM 7424 N N . ASN A 1 948 ? 9.944 -14.280 8.403 1.00 80.00 948 ASN A N 1
ATOM 7425 C CA . ASN A 1 948 ? 8.961 -14.938 7.558 1.00 80.00 948 ASN A CA 1
ATOM 7426 C C . ASN A 1 948 ? 8.561 -16.339 8.014 1.00 80.00 948 ASN A C 1
ATOM 7428 O O . ASN A 1 948 ? 7.681 -16.919 7.395 1.00 80.00 948 ASN A O 1
ATOM 7432 N N . ASP A 1 949 ? 9.043 -16.760 9.184 1.00 81.81 949 ASP A N 1
ATOM 7433 C CA . ASP A 1 949 ? 8.645 -18.006 9.856 1.00 81.81 949 ASP A CA 1
ATOM 7434 C C . ASP A 1 949 ? 7.745 -17.778 11.094 1.00 81.81 949 ASP A C 1
ATOM 7436 O O . ASP A 1 949 ? 7.366 -18.722 11.787 1.00 81.81 949 ASP A O 1
ATOM 7440 N N . LEU A 1 950 ? 7.474 -16.510 11.447 1.00 84.38 950 LEU A N 1
ATOM 7441 C CA . LEU A 1 950 ? 6.953 -16.145 12.766 1.00 84.38 950 LEU A CA 1
ATOM 7442 C C . LEU A 1 950 ? 5.672 -15.381 12.917 1.00 84.38 950 LEU A C 1
ATOM 7444 O O . LEU A 1 950 ? 5.007 -15.515 13.946 1.00 84.38 950 LEU A O 1
ATOM 7448 N N . GLU A 1 951 ? 5.293 -14.649 11.888 1.00 83.50 951 GLU A N 1
ATOM 7449 C CA . GLU A 1 951 ? 3.976 -14.064 11.859 1.00 83.50 951 GLU A CA 1
ATOM 7450 C C . GLU A 1 951 ? 2.846 -15.052 11.476 1.00 83.50 951 GLU A C 1
ATOM 7452 O O . GLU A 1 951 ? 1.880 -14.629 10.847 1.00 83.50 951 GLU A O 1
ATOM 7457 N N . PRO A 1 952 ? 2.904 -16.349 11.859 1.00 79.75 952 PRO A N 1
ATOM 7458 C CA . PRO A 1 952 ? 1.718 -17.112 12.216 1.00 79.75 952 PRO A CA 1
ATOM 7459 C C . PRO A 1 952 ? 1.385 -17.000 13.691 1.00 79.75 952 PRO A C 1
ATOM 7461 O O . PRO A 1 952 ? 0.210 -17.040 14.066 1.00 79.75 952 PRO A O 1
ATOM 7464 N N . ARG A 1 953 ? 2.415 -16.991 14.545 1.00 85.50 953 ARG A N 1
ATOM 7465 C CA . ARG A 1 953 ? 2.256 -17.519 15.898 1.00 85.50 953 ARG A CA 1
ATOM 7466 C C . ARG A 1 953 ? 1.435 -16.573 16.761 1.00 85.50 953 ARG A C 1
ATOM 7468 O O . ARG A 1 953 ? 0.623 -17.042 17.554 1.00 85.50 953 ARG A O 1
ATOM 7475 N N . LYS A 1 954 ? 1.538 -15.258 16.562 1.00 85.12 954 LYS A N 1
ATOM 7476 C CA . LYS A 1 954 ? 0.662 -14.286 17.224 1.00 85.12 954 LYS A CA 1
ATOM 7477 C C . LYS A 1 954 ? -0.598 -13.910 16.438 1.00 85.12 954 LYS A C 1
ATOM 7479 O O . LYS A 1 954 ? -1.508 -13.367 17.070 1.00 85.12 954 LYS A O 1
ATOM 7484 N N . THR A 1 955 ? -0.733 -14.322 15.166 1.00 82.56 955 THR A N 1
ATOM 7485 C CA . THR A 1 955 ? -2.038 -14.399 14.468 1.00 82.56 955 THR A CA 1
ATOM 7486 C C . THR A 1 955 ? -2.956 -15.383 15.168 1.00 82.56 955 THR A C 1
ATOM 7488 O O . THR A 1 955 ? -4.155 -15.159 15.263 1.00 82.56 955 THR A O 1
ATOM 7491 N N . ASP A 1 956 ? -2.400 -16.487 15.652 1.00 82.44 956 ASP A N 1
ATOM 7492 C CA . ASP A 1 956 ? -3.155 -17.468 16.407 1.00 82.44 956 ASP A CA 1
ATOM 7493 C C . ASP A 1 956 ? -3.408 -16.934 17.825 1.00 82.44 956 ASP A C 1
ATOM 7495 O O . ASP A 1 956 ? -4.555 -16.843 18.268 1.00 82.44 956 ASP A O 1
ATOM 7499 N N . LEU A 1 957 ? -2.356 -16.459 18.507 1.00 86.06 957 LEU A N 1
ATOM 7500 C CA . LEU A 1 957 ? -2.479 -15.995 19.890 1.00 86.06 957 LEU A CA 1
ATOM 7501 C C . LEU A 1 957 ? -3.530 -14.899 20.064 1.00 86.06 957 LEU A C 1
ATOM 7503 O O . LEU A 1 957 ? -4.457 -15.078 20.842 1.00 86.06 957 LEU A O 1
ATOM 7507 N N . ARG A 1 958 ? -3.465 -13.761 19.368 1.00 86.31 958 ARG A N 1
ATOM 7508 C CA . ARG A 1 958 ? -4.435 -12.683 19.651 1.00 86.31 958 ARG A CA 1
ATOM 7509 C C . ARG A 1 958 ? -5.851 -12.987 19.112 1.00 86.31 958 ARG A C 1
ATOM 7511 O O . ARG A 1 958 ? -6.778 -12.362 19.611 1.00 86.31 958 ARG A O 1
ATOM 7518 N N . ASP A 1 959 ? -6.043 -13.976 18.226 1.00 81.56 959 ASP A N 1
ATOM 7519 C CA . ASP A 1 959 ? -7.379 -14.493 17.865 1.00 81.56 959 ASP A CA 1
ATOM 7520 C C . ASP A 1 959 ? -7.972 -15.261 19.051 1.00 81.56 959 ASP A C 1
ATOM 7522 O O . ASP A 1 959 ? -9.085 -14.969 19.496 1.00 81.56 959 ASP A O 1
ATOM 7526 N N . ARG A 1 960 ? -7.190 -16.184 19.636 1.00 84.81 960 ARG A N 1
ATOM 7527 C CA . ARG A 1 960 ? -7.534 -16.839 20.911 1.00 84.81 960 ARG A CA 1
ATOM 7528 C C . ARG A 1 960 ? -7.784 -15.790 22.010 1.00 84.81 960 ARG A C 1
ATOM 7530 O O . ARG A 1 960 ? -8.749 -15.889 22.765 1.00 84.81 960 ARG A O 1
ATOM 7537 N N . GLY A 1 961 ? -6.966 -14.737 22.046 1.00 85.25 961 GLY A N 1
ATOM 7538 C CA . GLY A 1 961 ? -7.042 -13.636 23.008 1.00 85.25 961 GLY A CA 1
ATOM 7539 C C . GLY A 1 961 ? -8.215 -12.669 22.799 1.00 85.25 961 GLY A C 1
ATOM 7540 O O . GLY A 1 961 ? -8.664 -12.063 23.771 1.00 85.25 961 GLY A O 1
ATOM 7541 N N . LEU A 1 962 ? -8.737 -12.524 21.575 1.00 82.62 962 LEU A N 1
ATOM 7542 C CA . LEU A 1 962 ? -9.987 -11.808 21.318 1.00 82.62 962 LEU A CA 1
ATOM 7543 C C . LEU A 1 962 ? -11.181 -12.629 21.785 1.00 82.62 962 LEU A C 1
ATOM 7545 O O . LEU A 1 962 ? -11.968 -12.113 22.573 1.00 82.62 962 LEU A O 1
ATOM 7549 N N . LYS A 1 963 ? -11.276 -13.901 21.374 1.00 85.06 963 LYS A N 1
ATOM 7550 C CA . LYS A 1 963 ? -12.401 -14.776 21.740 1.00 85.06 963 LYS A CA 1
ATOM 7551 C C . LYS A 1 963 ? -12.584 -14.839 23.257 1.00 85.06 963 LYS A C 1
ATOM 7553 O O . LYS A 1 963 ? -13.646 -14.483 23.753 1.00 85.06 963 LYS A O 1
ATOM 7558 N N . ARG A 1 964 ? -11.512 -15.104 24.015 1.00 87.06 964 ARG A N 1
ATOM 7559 C CA . ARG A 1 964 ? -11.568 -15.099 25.492 1.00 87.06 964 ARG A CA 1
ATOM 7560 C C . ARG A 1 964 ? -11.888 -13.734 26.114 1.00 87.06 964 ARG A C 1
ATOM 7562 O O . ARG A 1 964 ? -12.453 -13.662 27.203 1.00 87.06 964 ARG A O 1
ATOM 7569 N N . LYS A 1 965 ? -11.587 -12.629 25.426 1.00 84.31 965 LYS A N 1
ATOM 7570 C CA . LYS A 1 965 ? -11.974 -11.277 25.859 1.00 84.31 965 LYS A CA 1
ATOM 7571 C C . LYS A 1 965 ? -13.444 -10.957 25.552 1.00 84.31 965 LYS A C 1
ATOM 7573 O O . LYS A 1 965 ? -14.053 -10.187 26.294 1.00 84.31 965 LYS A O 1
ATOM 7578 N N . GLU A 1 966 ? -14.010 -11.534 24.498 1.00 82.56 966 GLU A N 1
ATOM 7579 C CA . GLU A 1 966 ? -15.436 -11.454 24.173 1.00 82.56 966 GLU A CA 1
ATOM 7580 C C . GLU A 1 966 ? -16.261 -12.352 25.104 1.00 82.56 966 GLU A C 1
ATOM 7582 O O . GLU A 1 966 ? -17.226 -11.854 25.686 1.00 82.56 966 GLU A O 1
ATOM 7587 N N . ASP A 1 967 ? -15.804 -13.580 25.383 1.00 82.19 967 ASP A N 1
ATOM 7588 C CA . ASP A 1 967 ? -16.334 -14.461 26.437 1.00 82.19 967 ASP A CA 1
ATOM 7589 C C . ASP A 1 967 ? -16.419 -13.699 27.774 1.00 82.19 967 ASP A C 1
ATOM 7591 O O . ASP A 1 967 ? -17.497 -13.527 28.352 1.00 82.19 967 ASP A O 1
ATOM 7595 N N . ALA A 1 968 ? -15.293 -13.129 28.225 1.00 83.56 968 ALA A N 1
ATOM 7596 C CA . ALA A 1 968 ? -15.217 -12.347 29.458 1.00 83.56 968 ALA A CA 1
ATOM 7597 C C . ALA A 1 968 ? -16.094 -11.076 29.448 1.00 83.56 968 ALA A C 1
ATOM 7599 O O . ALA A 1 968 ? -16.487 -10.604 30.517 1.00 83.56 968 ALA A O 1
ATOM 7600 N N . ARG A 1 969 ? -16.421 -10.510 28.275 1.00 82.12 969 ARG A N 1
ATOM 7601 C CA . ARG A 1 969 ? -17.345 -9.368 28.143 1.00 82.12 969 ARG A CA 1
ATOM 7602 C C . ARG A 1 969 ? -18.807 -9.812 28.208 1.00 82.12 969 ARG A C 1
ATOM 7604 O O . ARG A 1 969 ? -19.597 -9.150 28.876 1.00 82.12 969 ARG A O 1
ATOM 7611 N N . GLY A 1 970 ? -19.162 -10.925 27.567 1.00 81.88 970 GLY A N 1
ATOM 7612 C CA . GLY A 1 970 ? -20.502 -11.512 27.641 1.00 81.88 970 GLY A CA 1
ATOM 7613 C C . GLY A 1 970 ? -20.844 -11.974 29.059 1.00 81.88 970 GLY A C 1
ATOM 7614 O O . GLY A 1 970 ? -21.931 -11.691 29.562 1.00 81.88 970 GLY A O 1
ATOM 7615 N N . LEU A 1 971 ? -19.885 -12.601 29.743 1.00 82.94 971 LEU A N 1
ATOM 7616 C CA . LEU A 1 971 ? -20.002 -12.976 31.153 1.00 82.94 971 LEU A CA 1
ATOM 7617 C C . LEU A 1 971 ? -20.104 -11.743 32.067 1.00 82.94 971 LEU A C 1
ATOM 7619 O O . LEU A 1 971 ? -20.946 -11.726 32.963 1.00 82.94 971 LEU A O 1
ATOM 7623 N N . ALA A 1 972 ? -19.336 -10.678 31.800 1.00 79.75 972 ALA A N 1
ATOM 7624 C CA . ALA A 1 972 ? -19.440 -9.426 32.554 1.00 79.75 972 ALA A CA 1
ATOM 7625 C C . ALA A 1 972 ? -20.821 -8.763 32.404 1.00 79.75 972 ALA A C 1
ATOM 7627 O O . ALA A 1 972 ? -21.410 -8.381 33.409 1.00 79.75 972 ALA A O 1
ATOM 7628 N N . ALA A 1 973 ? -21.375 -8.689 31.189 1.00 75.31 973 ALA A N 1
ATOM 7629 C CA . ALA A 1 973 ? -22.702 -8.113 30.949 1.00 75.31 973 ALA A CA 1
ATOM 7630 C C . ALA A 1 973 ? -23.834 -8.939 31.597 1.00 75.31 973 ALA A C 1
ATOM 7632 O O . ALA A 1 973 ? -24.781 -8.379 32.153 1.00 75.31 973 ALA A O 1
ATOM 7633 N N . ARG A 1 974 ? -23.721 -10.277 31.592 1.00 76.19 974 ARG A N 1
ATOM 7634 C CA . ARG A 1 974 ? -24.632 -11.166 32.339 1.00 76.19 974 ARG A CA 1
ATOM 7635 C C . ARG A 1 974 ? -24.560 -10.907 33.848 1.00 76.19 974 ARG A C 1
ATOM 7637 O O . ARG A 1 974 ? -25.600 -10.842 34.497 1.00 76.19 974 ARG A O 1
ATOM 7644 N N . LEU A 1 975 ? -23.355 -10.719 34.390 1.00 73.50 975 LEU A N 1
ATOM 7645 C CA . LEU A 1 975 ? -23.121 -10.437 35.810 1.00 73.50 975 LEU A CA 1
ATOM 7646 C C . LEU A 1 975 ? -23.605 -9.030 36.216 1.00 73.50 975 LEU A C 1
ATOM 7648 O O . LEU A 1 975 ? -24.179 -8.874 37.290 1.00 73.50 975 LEU A O 1
ATOM 7652 N N . GLU A 1 976 ? -23.456 -8.029 35.346 1.00 68.56 976 GLU A N 1
ATOM 7653 C CA . GLU A 1 976 ? -23.992 -6.668 35.522 1.00 68.56 976 GLU A CA 1
ATOM 7654 C C . GLU A 1 976 ? -25.531 -6.661 35.522 1.00 68.56 976 GLU A C 1
ATOM 7656 O O . GLU A 1 976 ? -26.151 -6.073 36.410 1.00 68.56 976 GLU A O 1
ATOM 7661 N N . THR A 1 977 ? -26.152 -7.420 34.611 1.00 62.78 977 THR A N 1
ATOM 7662 C CA . THR A 1 977 ? -27.613 -7.622 34.571 1.00 62.78 977 THR A CA 1
ATOM 7663 C C . THR A 1 977 ? -28.119 -8.310 35.849 1.00 62.78 977 THR A C 1
ATOM 7665 O O . THR A 1 977 ? -29.115 -7.886 36.430 1.00 62.78 977 THR A O 1
ATOM 7668 N N . PHE A 1 978 ? -27.398 -9.325 36.344 1.00 62.56 978 PHE A N 1
ATOM 7669 C CA . PHE A 1 978 ? -27.667 -9.961 37.644 1.00 62.56 978 PHE A CA 1
ATOM 7670 C C . PHE A 1 978 ? -27.535 -8.978 38.824 1.00 62.56 978 PHE A C 1
ATOM 7672 O O . PHE A 1 978 ? -28.318 -9.036 39.775 1.00 62.56 978 PHE A O 1
ATOM 7679 N N . GLY A 1 979 ? -26.569 -8.057 38.761 1.00 57.88 979 GLY A N 1
ATOM 7680 C CA . GLY A 1 979 ? -26.316 -7.048 39.792 1.00 57.88 979 GLY A CA 1
ATOM 7681 C C . GLY A 1 979 ? -27.507 -6.126 40.050 1.00 57.88 979 GLY A C 1
ATOM 7682 O O . GLY A 1 979 ? -27.802 -5.827 41.204 1.00 57.88 979 GLY A O 1
ATOM 7683 N N . SER A 1 980 ? -28.246 -5.739 39.006 1.00 58.16 980 SER A N 1
ATOM 7684 C CA . SER A 1 980 ? -29.391 -4.827 39.143 1.00 58.16 980 SER A CA 1
ATOM 7685 C C . SER A 1 980 ? -30.507 -5.358 40.057 1.00 58.16 980 SER A C 1
ATOM 7687 O O . SER A 1 980 ? -31.169 -4.559 40.714 1.00 58.16 980 SER A O 1
ATOM 7689 N N . HIS A 1 981 ? -30.711 -6.677 40.125 1.00 54.56 981 HIS A N 1
ATOM 7690 C CA . HIS A 1 981 ? -31.703 -7.296 41.014 1.00 54.56 981 HIS A CA 1
ATOM 7691 C C . HIS A 1 981 ? -31.139 -7.598 42.413 1.00 54.56 981 HIS A C 1
ATOM 7693 O O . HIS A 1 981 ? -31.856 -7.476 43.403 1.00 54.56 981 HIS A O 1
ATOM 7699 N N . ALA A 1 982 ? -29.846 -7.930 42.524 1.00 54.88 982 ALA A N 1
ATOM 7700 C CA . ALA A 1 982 ? -29.189 -8.107 43.822 1.00 54.88 982 ALA A CA 1
ATOM 7701 C C . ALA A 1 982 ? -29.158 -6.790 44.624 1.00 54.88 982 ALA A C 1
ATOM 7703 O O . ALA A 1 982 ? -29.488 -6.779 45.810 1.00 54.88 982 ALA A O 1
ATOM 7704 N N . ASN A 1 983 ? -28.860 -5.671 43.953 1.00 64.06 983 ASN A N 1
ATOM 7705 C CA . ASN A 1 983 ? -28.826 -4.339 44.560 1.00 64.06 983 ASN A CA 1
ATOM 7706 C C . ASN A 1 983 ? -30.154 -3.958 45.240 1.00 64.06 983 ASN A C 1
ATOM 7708 O O . ASN A 1 983 ? -30.127 -3.311 46.279 1.00 64.06 983 ASN A O 1
ATOM 7712 N N . GLN A 1 984 ? -31.306 -4.384 44.704 1.00 67.06 984 GLN A N 1
ATOM 7713 C CA . GLN A 1 984 ? -32.624 -4.076 45.281 1.00 67.06 984 GLN A CA 1
ATOM 7714 C C . GLN A 1 984 ? -32.843 -4.760 46.641 1.00 67.06 984 GLN A C 1
ATOM 7716 O O . GLN A 1 984 ? -33.392 -4.150 47.557 1.00 67.06 984 GLN A O 1
ATOM 7721 N N . GLN A 1 985 ? -32.386 -6.006 46.811 1.00 68.62 985 GLN A N 1
ATOM 7722 C CA . GLN A 1 985 ? -32.474 -6.702 48.103 1.00 68.62 985 GLN A CA 1
ATOM 7723 C C . GLN A 1 985 ? -31.395 -6.227 49.090 1.00 68.62 985 GLN A C 1
ATOM 7725 O O . GLN A 1 985 ? -31.647 -6.151 50.293 1.00 68.62 985 GLN A O 1
ATOM 7730 N N . GLU A 1 986 ? -30.217 -5.823 48.605 1.00 75.94 986 GLU A N 1
ATOM 7731 C CA . GLU A 1 986 ? -29.204 -5.169 49.445 1.00 75.94 986 GLU A CA 1
ATOM 7732 C C . GLU A 1 986 ? -29.629 -3.758 49.894 1.00 75.94 986 GLU A C 1
ATOM 7734 O O . GLU A 1 986 ? -29.298 -3.344 51.005 1.00 75.94 986 GLU A O 1
ATOM 7739 N N . GLU A 1 987 ? -30.424 -3.043 49.093 1.00 79.56 987 GLU A N 1
ATOM 7740 C CA . GLU A 1 987 ? -31.040 -1.767 49.470 1.00 79.56 987 GLU A CA 1
ATOM 7741 C C . GLU A 1 987 ? -32.114 -1.961 50.554 1.00 79.56 987 GLU A C 1
ATOM 7743 O O . GLU A 1 987 ? -32.053 -1.288 51.583 1.00 79.56 987 GLU A O 1
ATOM 7748 N N . LYS A 1 988 ? -32.992 -2.971 50.438 1.00 81.50 988 LYS A N 1
ATOM 7749 C CA . LYS A 1 988 ? -33.907 -3.349 51.537 1.00 81.50 988 LYS A CA 1
ATOM 7750 C C . LYS A 1 988 ? -33.171 -3.796 52.802 1.00 81.50 988 LYS A C 1
ATOM 7752 O O . LYS A 1 988 ? -33.590 -3.454 53.906 1.00 81.50 988 LYS A O 1
ATOM 7757 N N . LEU A 1 989 ? -32.059 -4.527 52.678 1.00 84.75 989 LEU A N 1
ATOM 7758 C CA . LEU A 1 989 ? -31.205 -4.871 53.822 1.00 84.75 989 LEU A CA 1
ATOM 7759 C C . LEU A 1 989 ? -30.637 -3.609 54.494 1.00 84.75 989 LEU A C 1
ATOM 7761 O O . LEU A 1 989 ? -30.569 -3.547 55.720 1.00 84.75 989 LEU A O 1
ATOM 7765 N N . LYS A 1 990 ? -30.254 -2.599 53.709 1.00 85.75 990 LYS A N 1
ATOM 7766 C CA . LYS A 1 990 ? -29.727 -1.318 54.193 1.00 85.75 990 LYS A CA 1
ATOM 7767 C C . LYS A 1 990 ? -30.794 -0.459 54.879 1.00 85.75 990 LYS A C 1
ATOM 7769 O O . LYS A 1 990 ? -30.486 0.158 55.896 1.00 85.75 990 LYS A O 1
ATOM 7774 N N . GLU A 1 991 ? -32.032 -0.460 54.380 1.00 84.50 991 GLU A N 1
ATOM 7775 C CA . GLU A 1 991 ? -33.194 0.120 55.074 1.00 84.50 991 GLU A CA 1
ATOM 7776 C C . GLU A 1 991 ? -33.511 -0.623 56.384 1.00 84.50 991 GLU A C 1
ATOM 7778 O O . GLU A 1 991 ? -33.852 -0.003 57.392 1.00 84.50 991 GLU A O 1
ATOM 7783 N N . LEU A 1 992 ? -33.375 -1.954 56.390 1.00 85.12 992 LEU A N 1
ATOM 7784 C CA . LEU A 1 992 ? -33.665 -2.814 57.539 1.00 85.12 992 LEU A CA 1
ATOM 7785 C C . LEU A 1 992 ? -32.612 -2.721 58.656 1.00 85.12 992 LEU A C 1
ATOM 7787 O O . LEU A 1 992 ? -32.957 -2.789 59.840 1.00 85.12 992 LEU A O 1
ATOM 7791 N N . SER A 1 993 ? -31.334 -2.635 58.281 1.00 87.50 993 SER A N 1
ATOM 7792 C CA . SER A 1 993 ? -30.183 -2.455 59.166 1.00 87.50 993 SER A CA 1
ATOM 7793 C C . SER A 1 993 ? -28.947 -2.036 58.363 1.00 87.50 993 SER A C 1
ATOM 7795 O O . SER A 1 993 ? -28.238 -2.864 57.788 1.00 87.50 993 SER A O 1
ATOM 7797 N N . GLU A 1 994 ? -28.616 -0.743 58.398 1.00 87.88 994 GLU A N 1
ATOM 7798 C CA . GLU A 1 994 ? -27.388 -0.212 57.788 1.00 87.88 994 GLU A CA 1
ATOM 7799 C C . GLU A 1 994 ? -26.118 -0.889 58.354 1.00 87.88 994 GLU A C 1
ATOM 7801 O O . GLU A 1 994 ? -25.112 -1.022 57.657 1.00 87.88 994 GLU A O 1
ATOM 7806 N N . ALA A 1 995 ? -26.160 -1.361 59.607 1.00 88.69 995 ALA A N 1
ATOM 7807 C CA . ALA A 1 995 ? -25.064 -2.095 60.237 1.00 88.69 995 ALA A CA 1
ATOM 7808 C C . ALA A 1 995 ? -24.928 -3.527 59.691 1.00 88.69 995 ALA A C 1
ATOM 7810 O O . ALA A 1 995 ? -23.812 -3.954 59.397 1.00 88.69 995 ALA A O 1
ATOM 7811 N N . THR A 1 996 ? -26.035 -4.250 59.485 1.00 89.38 996 THR A N 1
ATOM 7812 C CA . THR A 1 996 ? -25.986 -5.567 58.827 1.00 89.38 996 THR A CA 1
ATOM 7813 C C . THR A 1 996 ? -25.596 -5.431 57.350 1.00 89.38 996 THR A C 1
ATOM 7815 O O . THR A 1 996 ? -24.802 -6.231 56.862 1.00 89.38 996 THR A O 1
ATOM 7818 N N . TRP A 1 997 ? -26.047 -4.381 56.653 1.00 90.44 997 TRP A N 1
ATOM 7819 C CA . TRP A 1 997 ? -25.579 -4.068 55.297 1.00 90.44 997 TRP A CA 1
ATOM 7820 C C . TRP A 1 997 ? -24.066 -3.787 55.253 1.00 90.44 997 TRP A C 1
ATOM 7822 O O . TRP A 1 997 ? -23.369 -4.384 54.439 1.00 90.44 997 TRP A O 1
ATOM 7832 N N . LYS A 1 998 ? -23.520 -2.977 56.176 1.00 88.94 998 LYS A N 1
ATOM 7833 C CA . LYS A 1 998 ? -22.062 -2.756 56.312 1.00 88.94 998 LYS A CA 1
ATOM 7834 C C . LYS A 1 998 ? -21.290 -4.044 56.610 1.00 88.94 998 LYS A C 1
ATOM 7836 O O . LYS A 1 998 ? -20.191 -4.224 56.093 1.00 88.94 998 LYS A O 1
ATOM 7841 N N . ALA A 1 999 ? -21.850 -4.940 57.424 1.00 89.81 999 ALA A N 1
ATOM 7842 C CA . ALA A 1 999 ? -21.254 -6.249 57.675 1.00 89.81 999 ALA A CA 1
ATOM 7843 C C . ALA A 1 999 ? -21.234 -7.116 56.407 1.00 89.81 999 ALA A C 1
ATOM 7845 O O . ALA A 1 999 ? -20.210 -7.719 56.103 1.00 89.81 999 ALA A O 1
ATOM 7846 N N . TRP A 1 1000 ? -22.332 -7.144 55.648 1.00 90.12 1000 TRP A N 1
ATOM 7847 C CA . TRP A 1 1000 ? -22.454 -7.914 54.410 1.00 90.12 1000 TRP A CA 1
ATOM 7848 C C . TRP A 1 1000 ? -21.544 -7.387 53.289 1.00 90.12 1000 TRP A C 1
ATOM 7850 O O . TRP A 1 1000 ? -20.797 -8.162 52.697 1.00 90.12 1000 TRP A O 1
ATOM 7860 N N . ASP A 1 1001 ? -21.514 -6.069 53.073 1.00 88.19 1001 ASP A N 1
ATOM 7861 C CA . ASP A 1 1001 ? -20.587 -5.384 52.160 1.00 88.19 1001 ASP A CA 1
ATOM 7862 C C . ASP A 1 1001 ? -19.114 -5.678 52.508 1.00 88.19 1001 ASP A C 1
ATOM 7864 O O . ASP A 1 1001 ? -18.292 -5.924 51.620 1.00 88.19 1001 ASP A O 1
ATOM 7868 N N . TRP A 1 1002 ? -18.776 -5.728 53.803 1.00 89.75 1002 TRP A N 1
ATOM 7869 C CA . TRP A 1 1002 ? -17.442 -6.128 54.246 1.00 89.75 1002 TRP A CA 1
ATOM 7870 C C . TRP A 1 1002 ? -17.162 -7.616 53.993 1.00 89.75 1002 TRP A C 1
ATOM 7872 O O . TRP A 1 1002 ? -16.095 -7.938 53.474 1.00 89.75 1002 TRP A O 1
ATOM 7882 N N . ILE A 1 1003 ? -18.105 -8.516 54.290 1.00 88.50 1003 ILE A N 1
ATOM 7883 C CA . ILE A 1 1003 ? -17.979 -9.963 54.041 1.00 88.50 1003 ILE A CA 1
ATOM 7884 C C . ILE A 1 1003 ? -17.738 -10.234 52.551 1.00 88.50 1003 ILE A C 1
ATOM 7886 O O . ILE A 1 1003 ? -16.728 -10.844 52.210 1.00 88.50 1003 ILE A O 1
ATOM 7890 N N . GLN A 1 1004 ? -18.561 -9.675 51.655 1.00 84.62 1004 GLN A N 1
ATOM 7891 C CA . GLN A 1 1004 ? -18.377 -9.811 50.203 1.00 84.62 1004 GLN A CA 1
ATOM 7892 C C . GLN A 1 1004 ? -16.977 -9.381 49.732 1.00 84.62 1004 GLN A C 1
ATOM 7894 O O . GLN A 1 1004 ? -16.397 -10.015 48.852 1.00 84.62 1004 GLN A O 1
ATOM 7899 N N . LYS A 1 1005 ? -16.413 -8.322 50.328 1.00 85.69 1005 LYS A N 1
ATOM 7900 C CA . LYS A 1 1005 ? -15.074 -7.797 50.002 1.00 85.69 1005 LYS A CA 1
ATOM 7901 C C . LYS A 1 1005 ? -13.919 -8.569 50.644 1.00 85.69 1005 LYS A C 1
ATOM 7903 O O . LYS A 1 1005 ? -12.774 -8.343 50.267 1.00 85.69 1005 LYS A O 1
ATOM 7908 N N . ASN A 1 1006 ? -14.194 -9.433 51.621 1.00 85.12 1006 ASN A N 1
ATOM 7909 C CA . ASN A 1 1006 ? -13.185 -10.128 52.425 1.00 85.12 1006 ASN A CA 1
ATOM 7910 C C . ASN A 1 1006 ? -13.411 -11.653 52.460 1.00 85.12 1006 ASN A C 1
ATOM 7912 O O . ASN A 1 1006 ? -12.821 -12.323 53.303 1.00 85.12 1006 ASN A O 1
ATOM 7916 N N . GLN A 1 1007 ? -14.211 -12.216 51.542 1.00 81.25 1007 GLN A N 1
ATOM 7917 C CA . GLN A 1 1007 ? -14.596 -13.638 51.547 1.00 81.25 1007 GLN A CA 1
ATOM 7918 C C . GLN A 1 1007 ? -13.391 -14.603 51.502 1.00 81.25 1007 GLN A C 1
ATOM 7920 O O . GLN A 1 1007 ? -13.480 -15.725 51.987 1.00 81.25 1007 GLN A O 1
ATOM 7925 N N . GLU A 1 1008 ? -12.250 -14.149 50.974 1.00 80.31 1008 GLU A N 1
ATOM 7926 C CA . GLU A 1 1008 ? -10.964 -14.868 50.939 1.00 80.31 1008 GLU A CA 1
ATOM 7927 C C . GLU A 1 1008 ? -10.279 -15.017 52.318 1.00 80.31 1008 GLU A C 1
ATOM 7929 O O . GLU A 1 1008 ? -9.275 -15.716 52.427 1.00 80.31 1008 GLU A O 1
ATOM 7934 N N . GLN A 1 1009 ? -10.780 -14.359 53.373 1.00 83.19 1009 GLN A N 1
ATOM 7935 C CA . GLN A 1 1009 ? -10.241 -14.449 54.743 1.00 83.19 1009 GLN A CA 1
ATOM 7936 C C . GLN A 1 1009 ? -10.900 -15.546 55.593 1.00 83.19 1009 GLN A C 1
ATOM 7938 O O . GLN A 1 1009 ? -10.418 -15.815 56.694 1.00 83.19 1009 GLN A O 1
ATOM 7943 N N . PHE A 1 1010 ? -11.987 -16.156 55.114 1.00 85.50 1010 PHE A N 1
ATOM 7944 C CA . PHE A 1 1010 ? -12.705 -17.222 55.817 1.00 85.50 1010 PHE A CA 1
ATOM 7945 C C . PHE A 1 1010 ? -12.240 -18.605 55.355 1.00 85.50 1010 PHE A C 1
ATOM 7947 O O . PHE A 1 1010 ? -11.801 -18.792 54.220 1.00 85.50 1010 PHE A O 1
ATOM 7954 N N . THR A 1 1011 ? -12.339 -19.584 56.249 1.00 84.88 1011 THR A N 1
ATOM 7955 C CA . THR A 1 1011 ? -11.994 -20.985 55.971 1.00 84.88 1011 THR A CA 1
ATOM 7956 C C . THR A 1 1011 ? -13.099 -21.717 55.208 1.00 84.88 1011 THR A C 1
ATOM 7958 O O . THR A 1 1011 ? -12.806 -22.560 54.361 1.00 84.88 1011 THR A O 1
ATOM 7961 N N . GLU A 1 1012 ? -14.358 -21.347 55.440 1.00 82.88 1012 GLU A N 1
ATOM 7962 C CA . GLU A 1 1012 ? -15.527 -21.766 54.673 1.00 82.88 1012 GLU A CA 1
ATOM 7963 C C . GLU A 1 1012 ? -16.346 -20.558 54.193 1.00 82.88 1012 GLU A C 1
ATOM 7965 O O . GLU A 1 1012 ? -16.166 -19.418 54.618 1.00 82.88 1012 GLU A O 1
ATOM 7970 N N . HIS A 1 1013 ? -17.282 -20.796 53.273 1.00 85.56 1013 HIS A N 1
ATOM 7971 C CA . HIS A 1 1013 ? -18.135 -19.732 52.753 1.00 85.56 1013 HIS A CA 1
ATOM 7972 C C . HIS A 1 1013 ? -19.116 -19.235 53.828 1.00 85.56 1013 HIS A C 1
ATOM 7974 O O . HIS A 1 1013 ? -19.949 -20.009 54.306 1.00 85.56 1013 HIS A O 1
ATOM 7980 N N . VAL A 1 1014 ? -19.041 -17.946 54.164 1.00 89.19 1014 VAL A N 1
ATOM 7981 C CA . VAL A 1 1014 ? -19.994 -17.243 55.036 1.00 89.19 1014 VAL A CA 1
ATOM 7982 C C . VAL A 1 1014 ? -21.188 -16.783 54.200 1.00 89.19 1014 VAL A C 1
ATOM 7984 O O . VAL A 1 1014 ? -21.000 -16.034 53.242 1.00 89.19 1014 VAL A O 1
ATOM 7987 N N . TYR A 1 1015 ? -22.399 -17.207 54.567 1.00 88.69 1015 TYR A N 1
ATOM 7988 C CA . TYR A 1 1015 ? -23.638 -16.810 53.886 1.00 88.69 1015 TYR A CA 1
ATOM 7989 C C . TYR A 1 1015 ? -24.225 -15.533 54.482 1.00 88.69 1015 TYR A C 1
ATOM 7991 O O . TYR A 1 1015 ? -24.162 -15.307 55.697 1.00 88.69 1015 TYR A O 1
ATOM 7999 N N . GLY A 1 1016 ? -24.835 -14.722 53.623 1.00 88.25 1016 GLY A N 1
ATOM 8000 C CA . GLY A 1 1016 ? -25.460 -13.465 54.000 1.00 88.25 1016 GLY A CA 1
ATOM 8001 C C . GLY A 1 1016 ? -26.794 -13.592 54.752 1.00 88.25 1016 GLY A C 1
ATOM 8002 O O . GLY A 1 1016 ? -27.263 -14.688 55.069 1.00 88.25 1016 GLY A O 1
ATOM 8003 N N . PRO A 1 1017 ? -27.420 -12.438 55.033 1.00 90.38 1017 PRO A N 1
ATOM 8004 C CA . PRO A 1 1017 ? -28.782 -12.333 55.554 1.00 90.38 1017 PRO A CA 1
ATOM 8005 C C . PRO A 1 1017 ? -29.834 -13.089 54.719 1.00 90.38 1017 PRO A C 1
ATOM 8007 O O . PRO A 1 1017 ? -29.826 -12.950 53.493 1.00 90.38 1017 PRO A O 1
ATOM 8010 N N . PRO A 1 1018 ? -30.810 -13.795 55.330 1.00 89.75 1018 PRO A N 1
ATOM 8011 C CA . PRO A 1 1018 ? -31.898 -14.456 54.600 1.00 89.75 1018 PRO A CA 1
ATOM 8012 C C . PRO A 1 1018 ? -32.729 -13.548 53.683 1.00 89.75 1018 PRO A C 1
ATOM 8014 O O . 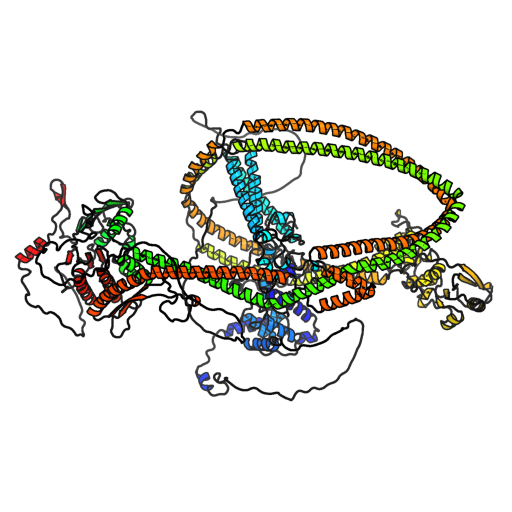PRO A 1 1018 ? -33.259 -14.036 52.690 1.00 89.75 1018 PRO A O 1
ATOM 8017 N N . ILE A 1 1019 ? -32.813 -12.236 53.946 1.00 87.25 1019 ILE A N 1
ATOM 8018 C CA . ILE A 1 1019 ? -33.433 -11.277 53.007 1.00 87.25 1019 ILE A CA 1
ATOM 8019 C C . ILE A 1 1019 ? -32.716 -11.214 51.641 1.00 87.25 1019 ILE A C 1
ATOM 8021 O O . ILE A 1 1019 ? -33.354 -10.922 50.634 1.00 87.25 1019 ILE A O 1
ATOM 8025 N N . VAL A 1 1020 ? -31.416 -11.536 51.593 1.00 85.12 1020 VAL A N 1
ATOM 8026 C CA . VAL A 1 1020 ? -30.601 -11.597 50.365 1.00 85.12 1020 VAL A CA 1
ATOM 8027 C C . VAL A 1 1020 ? -30.446 -13.038 49.857 1.00 85.12 1020 VAL A C 1
ATOM 8029 O O . VAL A 1 1020 ? -30.560 -13.275 48.659 1.00 85.12 1020 VAL A O 1
ATOM 8032 N N . GLU A 1 1021 ? -30.190 -13.997 50.753 1.00 85.44 1021 GLU A N 1
ATOM 8033 C CA . GLU A 1 1021 ? -29.844 -15.390 50.403 1.00 85.44 1021 GLU A CA 1
ATOM 8034 C C . GLU A 1 1021 ? -31.054 -16.313 50.165 1.00 85.44 1021 GLU A C 1
ATOM 8036 O O . GLU A 1 1021 ? -30.914 -17.357 49.528 1.00 85.44 1021 GLU A O 1
ATOM 8041 N N . CYS A 1 1022 ? -32.234 -15.997 50.706 1.00 85.56 1022 CYS A N 1
ATOM 8042 C CA . CYS A 1 1022 ? -33.429 -16.835 50.569 1.00 85.56 1022 CYS A CA 1
ATOM 8043 C C . CYS A 1 1022 ? -34.494 -16.173 49.693 1.00 85.56 1022 CYS A C 1
ATOM 8045 O O . CYS A 1 1022 ? -34.642 -14.955 49.688 1.00 85.56 1022 CYS A O 1
ATOM 8047 N N . SER A 1 1023 ? -35.260 -16.998 48.980 1.00 85.19 1023 SER A N 1
ATOM 8048 C CA . SER A 1 1023 ? -36.338 -16.621 48.067 1.00 85.19 1023 SER A CA 1
ATOM 8049 C C . SER A 1 1023 ? -37.620 -17.417 48.337 1.00 85.19 1023 SER A C 1
ATOM 8051 O O . SER A 1 1023 ? -37.607 -18.476 48.970 1.00 85.19 1023 SER A O 1
ATOM 8053 N N . LEU A 1 1024 ? -38.750 -16.897 47.850 1.00 84.25 1024 LEU A N 1
ATOM 8054 C CA . LEU A 1 1024 ? -40.057 -17.551 47.926 1.00 84.25 1024 LEU A CA 1
ATOM 8055 C C . LEU A 1 1024 ? -40.393 -18.243 46.603 1.00 84.25 1024 LEU A C 1
ATOM 8057 O O . LEU A 1 1024 ? -40.331 -17.619 45.543 1.00 84.25 1024 LEU A O 1
ATOM 8061 N N . LYS A 1 1025 ? -40.806 -19.514 46.672 1.00 83.75 1025 LYS A N 1
ATOM 8062 C CA . LYS A 1 1025 ? -41.243 -20.296 45.501 1.00 83.75 1025 LYS A CA 1
ATOM 8063 C C . LYS A 1 1025 ? -42.607 -19.842 44.974 1.00 83.75 1025 LYS A C 1
ATOM 8065 O O . LYS A 1 1025 ? -42.817 -19.832 43.767 1.00 83.75 1025 LYS A O 1
ATOM 8070 N N . ASP A 1 1026 ? -43.507 -19.430 45.870 1.00 80.62 1026 ASP A N 1
ATOM 8071 C CA . ASP A 1 1026 ? -44.749 -18.728 45.527 1.00 80.62 1026 ASP A CA 1
ATOM 8072 C C . ASP A 1 1026 ? -44.789 -17.364 46.248 1.00 80.62 1026 ASP A C 1
ATOM 8074 O O . ASP A 1 1026 ? -44.960 -17.330 47.472 1.00 80.62 1026 ASP A O 1
ATOM 8078 N N . PRO A 1 1027 ? -44.670 -16.233 45.522 1.00 81.00 1027 PRO A N 1
ATOM 8079 C CA . PRO A 1 1027 ? -44.796 -14.890 46.093 1.00 81.00 1027 PRO A CA 1
ATOM 8080 C C . PRO A 1 1027 ? -46.123 -14.641 46.826 1.00 81.00 1027 PRO A C 1
ATOM 8082 O O . PRO A 1 1027 ? -46.181 -13.795 47.715 1.00 81.00 1027 PRO A O 1
ATOM 8085 N N . ARG A 1 1028 ? -47.194 -15.388 46.514 1.00 82.56 1028 ARG A N 1
ATOM 8086 C CA . ARG A 1 1028 ? -48.495 -15.272 47.200 1.00 82.56 1028 ARG A CA 1
ATOM 8087 C C . ARG A 1 1028 ? -48.423 -15.661 48.677 1.00 82.56 1028 ARG A C 1
ATOM 8089 O O . ARG A 1 1028 ? -49.283 -15.250 49.448 1.00 82.56 1028 ARG A O 1
ATOM 8096 N N . MET A 1 1029 ? -47.420 -16.447 49.071 1.00 84.38 1029 MET A N 1
ATOM 8097 C CA . MET A 1 1029 ? -47.217 -16.879 50.456 1.00 84.38 1029 MET A CA 1
ATOM 8098 C C . MET A 1 1029 ? -46.369 -15.892 51.279 1.00 84.38 1029 MET A C 1
ATOM 8100 O O . MET A 1 1029 ? -46.119 -16.158 52.454 1.00 84.38 1029 MET A O 1
ATOM 8104 N N . ALA A 1 1030 ? -45.940 -14.756 50.708 1.00 86.25 1030 ALA A N 1
ATOM 8105 C CA . ALA A 1 1030 ? -45.063 -13.794 51.384 1.00 86.25 1030 ALA A CA 1
ATOM 8106 C C . ALA A 1 1030 ? -45.634 -13.292 52.719 1.00 86.25 1030 ALA A C 1
ATOM 8108 O O . ALA A 1 1030 ? -44.960 -13.406 53.741 1.00 86.25 1030 ALA A O 1
ATOM 8109 N N . ASP A 1 1031 ? -46.889 -12.827 52.740 1.00 87.00 1031 ASP A N 1
ATOM 8110 C CA . ASP A 1 1031 ? -47.566 -12.366 53.964 1.00 87.00 1031 ASP A CA 1
ATOM 8111 C C . ASP A 1 1031 ? -47.566 -13.460 55.052 1.00 87.00 1031 ASP A C 1
ATOM 8113 O O . ASP A 1 1031 ? -47.222 -13.218 56.212 1.00 87.00 1031 ASP A O 1
ATOM 8117 N N . ALA A 1 1032 ? -47.899 -14.698 54.671 1.00 87.31 1032 ALA A N 1
ATOM 8118 C CA . ALA A 1 1032 ? -47.969 -15.841 55.579 1.00 87.31 1032 ALA A CA 1
ATOM 8119 C C . ALA A 1 1032 ? -46.597 -16.213 56.167 1.00 87.31 1032 ALA A C 1
ATOM 8121 O O . ALA A 1 1032 ? -46.488 -16.478 57.364 1.00 87.31 1032 ALA A O 1
ATOM 8122 N N . ILE A 1 1033 ? -45.549 -16.219 55.340 1.00 88.69 1033 ILE A N 1
ATOM 8123 C CA . ILE A 1 1033 ? -44.203 -16.650 55.733 1.00 88.69 1033 ILE A CA 1
ATOM 8124 C C . ILE A 1 1033 ? -43.483 -15.548 56.516 1.00 88.69 1033 ILE A C 1
ATOM 8126 O O . ILE A 1 1033 ? -42.917 -15.830 57.572 1.00 88.69 1033 ILE A O 1
ATOM 8130 N N . GLU A 1 1034 ? -43.558 -14.286 56.080 1.00 89.44 1034 GLU A N 1
ATOM 8131 C CA . GLU A 1 1034 ? -42.964 -13.169 56.826 1.00 89.44 1034 GLU A CA 1
ATOM 8132 C C . GLU A 1 1034 ? -43.610 -12.982 58.209 1.00 89.44 1034 GLU A C 1
ATOM 8134 O O . GLU A 1 1034 ? -42.938 -12.551 59.144 1.00 89.44 1034 GLU A O 1
ATOM 8139 N N . SER A 1 1035 ? -44.876 -13.380 58.380 1.00 88.50 1035 SER A N 1
ATOM 8140 C CA . SER A 1 1035 ? -45.568 -13.358 59.678 1.00 88.50 1035 SER A CA 1
ATOM 8141 C C . SER A 1 1035 ? -45.063 -14.390 60.693 1.00 88.50 1035 SER A C 1
ATOM 8143 O O . SER A 1 1035 ? -45.251 -14.198 61.896 1.00 88.50 1035 SER A O 1
ATOM 8145 N N . ILE A 1 1036 ? -44.431 -15.477 60.237 1.00 88.06 1036 ILE A N 1
ATOM 8146 C CA . ILE A 1 1036 ? -43.795 -16.487 61.104 1.00 88.06 1036 ILE A CA 1
ATOM 8147 C C . ILE A 1 1036 ? -42.428 -15.981 61.602 1.00 88.06 1036 ILE A C 1
ATOM 8149 O O . ILE A 1 1036 ? -41.958 -16.380 62.673 1.00 88.06 1036 ILE A O 1
ATOM 8153 N N . LEU A 1 1037 ? -41.798 -15.084 60.839 1.00 89.19 1037 LEU A N 1
ATOM 8154 C CA . LEU A 1 1037 ? -40.479 -14.531 61.112 1.00 89.19 1037 LEU A CA 1
ATOM 8155 C C . LEU A 1 1037 ? -40.545 -13.208 61.903 1.00 89.19 1037 LEU A C 1
ATOM 8157 O O . LEU A 1 1037 ? -41.553 -12.506 61.999 1.00 89.19 1037 LEU A O 1
ATOM 8161 N N . GLN A 1 1038 ? -39.421 -12.871 62.517 1.00 88.38 1038 GLN A N 1
ATOM 8162 C CA . GLN A 1 1038 ? -39.148 -11.649 63.260 1.00 88.38 1038 GLN A CA 1
ATOM 8163 C C . GLN A 1 1038 ? -38.012 -10.891 62.562 1.00 88.38 1038 GLN A C 1
ATOM 8165 O O . GLN A 1 1038 ? -37.217 -11.466 61.824 1.00 88.38 1038 GLN A O 1
ATOM 8170 N N . GLN A 1 1039 ? -37.895 -9.587 62.824 1.00 86.88 1039 GLN A N 1
ATOM 8171 C CA . GLN A 1 1039 ? -36.912 -8.704 62.176 1.00 86.88 1039 GLN A CA 1
ATOM 8172 C C . GLN A 1 1039 ? -35.450 -9.186 62.313 1.00 86.88 1039 GLN A C 1
ATOM 8174 O O . GLN A 1 1039 ? -34.614 -8.890 61.465 1.00 86.88 1039 GLN A O 1
ATOM 8179 N N . THR A 1 1040 ? -35.139 -9.930 63.379 1.00 87.75 1040 THR A N 1
ATOM 8180 C CA . THR A 1 1040 ? -33.845 -10.590 63.619 1.00 87.75 1040 THR A CA 1
ATOM 8181 C C . THR A 1 1040 ? -33.509 -11.666 62.596 1.00 87.75 1040 THR A C 1
ATOM 8183 O O . THR A 1 1040 ? -32.341 -11.850 62.263 1.00 87.75 1040 THR A O 1
ATOM 8186 N N . ASP A 1 1041 ? -34.524 -12.360 62.094 1.00 90.06 1041 ASP A N 1
ATOM 8187 C CA . ASP A 1 1041 ? -34.359 -13.614 61.364 1.00 90.06 1041 ASP A CA 1
ATOM 8188 C C . ASP A 1 1041 ? -34.122 -13.359 59.870 1.00 90.06 1041 ASP A C 1
ATOM 8190 O O . ASP A 1 1041 ? -33.523 -14.169 59.179 1.00 90.06 1041 ASP A O 1
ATOM 8194 N N . PHE A 1 1042 ? -34.514 -12.180 59.384 1.00 89.88 1042 PHE A N 1
ATOM 8195 C CA . PHE A 1 1042 ? -34.159 -11.682 58.054 1.00 89.88 1042 PHE A CA 1
ATOM 8196 C C . PHE A 1 1042 ? -32.705 -11.201 57.958 1.00 89.88 1042 PHE A C 1
ATOM 8198 O O . PHE A 1 1042 ? -32.192 -11.068 56.848 1.00 89.88 1042 PHE A O 1
ATOM 8205 N N . LYS A 1 1043 ? -32.052 -10.916 59.099 1.00 90.19 1043 LYS A N 1
ATOM 8206 C CA . LYS A 1 1043 ? -30.782 -10.170 59.173 1.00 90.19 1043 LYS A CA 1
ATOM 8207 C C . LYS A 1 1043 ? -29.604 -10.908 59.825 1.00 90.19 1043 LYS A C 1
ATOM 8209 O O . LYS A 1 1043 ? -28.596 -10.271 60.125 1.00 90.19 1043 LYS A O 1
ATOM 8214 N N . PHE A 1 1044 ? -29.696 -12.219 60.070 1.00 91.88 1044 PHE A N 1
ATOM 8215 C CA . PHE A 1 1044 ? -28.546 -12.972 60.587 1.00 91.88 1044 PHE A CA 1
ATOM 8216 C C . PHE A 1 1044 ? -27.591 -13.429 59.481 1.00 91.88 1044 PHE A C 1
ATOM 8218 O O . PHE A 1 1044 ? -28.014 -13.890 58.431 1.00 91.88 1044 PHE A O 1
ATOM 8225 N N . ILE A 1 1045 ? -26.292 -13.344 59.741 1.00 92.12 1045 ILE A N 1
ATOM 8226 C CA . ILE A 1 1045 ? -25.226 -13.871 58.880 1.00 92.12 1045 ILE A CA 1
ATOM 8227 C C . ILE A 1 1045 ? -24.857 -15.276 59.369 1.00 92.12 1045 ILE A C 1
ATOM 8229 O O . ILE A 1 1045 ? -24.738 -15.488 60.580 1.00 92.12 1045 ILE A O 1
ATOM 8233 N N . THR A 1 1046 ? -24.669 -16.228 58.450 1.00 90.81 1046 THR A N 1
ATOM 8234 C CA . THR A 1 1046 ? -24.430 -17.645 58.788 1.00 90.81 1046 THR A CA 1
ATOM 8235 C C . THR A 1 1046 ? -22.988 -18.055 58.494 1.00 90.81 1046 THR A C 1
ATOM 8237 O O . THR A 1 1046 ? -22.605 -18.240 57.337 1.00 90.81 1046 THR A O 1
ATOM 8240 N N . ALA A 1 1047 ? -22.198 -18.242 59.549 1.00 90.75 1047 ALA A N 1
ATOM 8241 C CA . ALA A 1 1047 ? -20.875 -18.858 59.488 1.00 90.75 1047 ALA A CA 1
ATOM 8242 C C . ALA A 1 1047 ? -21.001 -20.388 59.521 1.00 90.75 1047 ALA A C 1
ATOM 8244 O O . ALA A 1 1047 ? -21.823 -20.922 60.268 1.00 90.75 1047 ALA A O 1
ATOM 8245 N N . GLN A 1 1048 ? -20.189 -21.109 58.744 1.00 87.56 1048 GLN A N 1
ATOM 8246 C CA . GLN A 1 1048 ? -20.270 -22.576 58.701 1.00 87.56 1048 GLN A CA 1
ATOM 8247 C C . GLN A 1 1048 ? -19.490 -23.290 59.808 1.00 87.56 1048 GLN A C 1
ATOM 8249 O O . GLN A 1 1048 ? -19.833 -24.424 60.135 1.00 87.56 1048 GLN A O 1
ATOM 8254 N N . ASN A 1 1049 ? -18.506 -22.625 60.416 1.00 87.56 1049 ASN A N 1
ATOM 8255 C CA . ASN A 1 1049 ? -17.708 -23.166 61.510 1.00 87.56 1049 ASN A CA 1
ATOM 8256 C C . ASN A 1 1049 ? -17.376 -22.096 62.567 1.00 87.56 1049 ASN A C 1
ATOM 8258 O O . ASN A 1 1049 ? -17.531 -20.888 62.351 1.00 87.56 1049 ASN A O 1
ATOM 8262 N N . THR A 1 1050 ? -16.883 -22.557 63.717 1.00 88.94 1050 THR A N 1
ATOM 8263 C CA . THR A 1 1050 ? -16.602 -21.721 64.891 1.00 88.94 1050 THR A CA 1
ATOM 8264 C C . THR A 1 1050 ? -15.459 -20.729 64.667 1.00 88.94 1050 THR A C 1
ATOM 8266 O O . THR A 1 1050 ? -15.437 -19.669 65.292 1.00 88.94 1050 THR A O 1
ATOM 8269 N N . ALA A 1 1051 ? -14.498 -21.047 63.792 1.00 88.62 1051 ALA A N 1
ATOM 8270 C CA . ALA A 1 1051 ? -13.346 -20.186 63.524 1.00 88.62 1051 ALA A CA 1
ATOM 8271 C C . ALA A 1 1051 ? -13.767 -18.941 62.732 1.00 88.62 1051 ALA A C 1
ATOM 8273 O O . ALA A 1 1051 ? -13.455 -17.818 63.134 1.00 88.62 1051 ALA A O 1
ATOM 8274 N N . ASP A 1 1052 ? -14.557 -19.131 61.674 1.00 90.81 1052 ASP A N 1
ATOM 8275 C CA . ASP A 1 1052 ? -15.113 -18.034 60.883 1.00 90.81 1052 ASP A CA 1
ATOM 8276 C C . ASP A 1 1052 ? -16.135 -17.230 61.703 1.00 90.81 1052 ASP A C 1
ATOM 8278 O O . ASP A 1 1052 ? -16.131 -16.001 61.649 1.00 90.81 1052 ASP A O 1
ATOM 8282 N N . PHE A 1 1053 ? -16.941 -17.887 62.550 1.00 91.31 1053 PHE A N 1
ATOM 8283 C CA . PHE A 1 1053 ? -17.829 -17.203 63.499 1.00 91.31 1053 PHE A CA 1
ATOM 8284 C C . PHE A 1 1053 ? -17.052 -16.276 64.452 1.00 91.31 1053 PHE A C 1
ATOM 8286 O O . PHE A 1 1053 ? -17.408 -15.106 64.608 1.00 91.31 1053 PHE A O 1
ATOM 8293 N N . GLN A 1 1054 ? -15.959 -16.759 65.056 1.00 89.88 1054 GLN A N 1
ATOM 8294 C CA . GLN A 1 1054 ? -15.105 -15.952 65.937 1.00 89.88 1054 GLN A CA 1
ATOM 8295 C C . GLN A 1 1054 ? -14.386 -14.825 65.179 1.00 89.88 1054 GLN A C 1
ATOM 8297 O O . GLN A 1 1054 ? -14.253 -13.717 65.708 1.00 89.88 1054 GLN A O 1
ATOM 8302 N N . LEU A 1 1055 ? -13.953 -15.069 63.936 1.00 89.44 1055 LEU A N 1
ATOM 8303 C CA . LEU A 1 1055 ? -13.343 -14.052 63.078 1.00 89.44 1055 LEU A CA 1
ATOM 8304 C C . LEU A 1 1055 ? -14.341 -12.937 62.738 1.00 89.44 1055 LEU A C 1
ATOM 8306 O O . LEU A 1 1055 ? -14.007 -11.762 62.898 1.00 89.44 1055 LEU A O 1
ATOM 8310 N N . LEU A 1 1056 ? -15.572 -13.288 62.352 1.00 90.38 1056 LEU A N 1
ATOM 8311 C CA . LEU A 1 1056 ? -16.672 -12.347 62.120 1.00 90.38 1056 LEU A CA 1
ATOM 8312 C C . LEU A 1 1056 ? -17.020 -11.568 63.389 1.00 90.38 1056 LEU A C 1
ATOM 8314 O O . LEU A 1 1056 ? -17.078 -10.342 63.349 1.00 90.38 1056 LEU A O 1
ATOM 8318 N N . GLN A 1 1057 ? -17.190 -12.241 64.530 1.00 88.75 1057 GLN A N 1
ATOM 8319 C CA . GLN A 1 1057 ? -17.481 -11.579 65.804 1.00 88.75 1057 GLN A CA 1
ATOM 8320 C C . GLN A 1 1057 ? -16.384 -10.561 66.152 1.00 88.75 1057 GLN A C 1
ATOM 8322 O O . GLN A 1 1057 ? -16.684 -9.416 66.491 1.00 88.75 1057 GLN A O 1
ATOM 8327 N N . LYS A 1 1058 ? -15.108 -10.937 65.991 1.00 88.12 1058 LYS A N 1
ATOM 8328 C CA . LYS A 1 1058 ? -13.971 -10.037 66.210 1.00 88.12 1058 LYS A CA 1
ATOM 8329 C C . LYS A 1 1058 ? -13.925 -8.886 65.201 1.00 88.12 1058 LYS A C 1
ATOM 8331 O O . LYS A 1 1058 ? -13.630 -7.764 65.594 1.00 88.12 1058 LYS A O 1
ATOM 8336 N N . LYS A 1 1059 ? -14.188 -9.122 63.914 1.00 88.81 1059 LYS A N 1
ATOM 8337 C CA . LYS A 1 1059 ? -14.050 -8.094 62.866 1.00 88.81 1059 LYS A CA 1
ATOM 8338 C C . LYS A 1 1059 ? -15.231 -7.138 62.771 1.00 88.81 1059 LYS A C 1
ATOM 8340 O O . LYS A 1 1059 ? -15.026 -5.960 62.491 1.00 88.81 1059 LYS A O 1
ATOM 8345 N N . LEU A 1 1060 ? -16.442 -7.615 63.026 1.00 89.44 1060 LEU A N 1
ATOM 8346 C CA . LEU A 1 1060 ? -17.657 -6.815 62.917 1.00 89.44 1060 LEU A CA 1
ATOM 8347 C C . LEU A 1 1060 ? -17.939 -6.044 64.214 1.00 89.44 1060 LEU A C 1
ATOM 8349 O O . LEU A 1 1060 ? -18.253 -4.860 64.143 1.00 89.44 1060 LEU A O 1
ATOM 8353 N N . VAL A 1 1061 ? -17.780 -6.678 65.385 1.00 86.31 1061 VAL A N 1
ATOM 8354 C CA . VAL A 1 1061 ? -18.226 -6.115 66.677 1.00 86.31 1061 VAL A CA 1
ATOM 8355 C C . VAL A 1 1061 ? -17.121 -5.359 67.431 1.00 86.31 1061 VAL A C 1
ATOM 8357 O O . VAL A 1 1061 ? -17.431 -4.414 68.156 1.00 86.31 1061 VAL A O 1
ATOM 8360 N N . ALA A 1 1062 ? -15.841 -5.732 67.281 1.00 82.12 1062 ALA A N 1
ATOM 8361 C CA . ALA A 1 1062 ? -14.751 -5.041 67.983 1.00 82.12 1062 ALA A CA 1
ATOM 8362 C C . ALA A 1 1062 ? -14.544 -3.604 67.474 1.00 82.12 1062 ALA A C 1
ATOM 8364 O O . ALA A 1 1062 ? -14.975 -3.242 66.374 1.00 82.12 1062 ALA A O 1
ATOM 8365 N N . SER A 1 1063 ? -13.882 -2.776 68.286 1.00 77.56 1063 SER A N 1
ATOM 8366 C CA . SER A 1 1063 ? -13.757 -1.348 68.009 1.00 77.56 1063 SER A CA 1
ATOM 8367 C C . SER A 1 1063 ? -12.813 -1.055 66.837 1.00 77.56 1063 SER A C 1
ATOM 8369 O O . SER A 1 1063 ? -11.962 -1.869 66.467 1.00 77.56 1063 SER A O 1
ATOM 8371 N N . ALA A 1 1064 ? -12.892 0.166 66.306 1.00 71.81 1064 ALA A N 1
ATOM 8372 C CA . ALA A 1 1064 ? -11.933 0.658 65.318 1.00 71.81 1064 ALA A CA 1
ATOM 8373 C C . ALA A 1 1064 ? -10.478 0.672 65.841 1.00 71.81 1064 ALA A C 1
ATOM 8375 O O . ALA A 1 1064 ? -9.549 0.570 65.043 1.00 71.81 1064 ALA A O 1
ATOM 8376 N N . ALA A 1 1065 ? -10.264 0.746 67.164 1.00 74.31 1065 ALA A N 1
ATOM 8377 C CA . ALA A 1 1065 ? -8.932 0.650 67.768 1.00 74.31 1065 ALA A CA 1
ATOM 8378 C C . ALA A 1 1065 ? -8.374 -0.788 67.750 1.00 74.31 1065 ALA A C 1
ATOM 8380 O O . ALA A 1 1065 ? -7.164 -0.972 67.654 1.00 74.31 1065 ALA A O 1
ATOM 8381 N N . ASP A 1 1066 ? -9.250 -1.799 67.761 1.00 74.62 1066 ASP A N 1
ATOM 8382 C CA . ASP A 1 1066 ? -8.898 -3.224 67.659 1.00 74.62 1066 ASP A CA 1
ATOM 8383 C C . ASP A 1 1066 ? -8.788 -3.709 66.197 1.00 74.62 1066 ASP A C 1
ATOM 8385 O O . ASP A 1 1066 ? -8.539 -4.889 65.930 1.00 74.62 1066 ASP A O 1
ATOM 8389 N N . GLY A 1 1067 ? -9.014 -2.813 65.228 1.00 73.31 1067 GLY A N 1
ATOM 8390 C CA . GLY A 1 1067 ? -9.095 -3.145 63.806 1.00 73.31 1067 GLY A CA 1
ATOM 8391 C C . GLY A 1 1067 ? -10.382 -3.882 63.410 1.00 73.31 1067 GLY A C 1
ATOM 8392 O O . GLY A 1 1067 ? -10.345 -4.690 62.472 1.00 73.31 1067 GLY A O 1
ATOM 8393 N N . GLY A 1 1068 ? -11.484 -3.641 64.130 1.00 77.88 1068 GLY A N 1
ATOM 8394 C CA . GLY A 1 1068 ? -12.851 -4.033 63.772 1.00 77.88 1068 GLY A CA 1
ATOM 8395 C C . GLY A 1 1068 ? -13.702 -2.856 63.267 1.00 77.88 1068 GLY A C 1
ATOM 8396 O O . GLY A 1 1068 ? -13.221 -1.727 63.161 1.00 77.88 1068 GLY A O 1
ATOM 8397 N N . LEU A 1 1069 ? -14.967 -3.122 62.927 1.00 84.94 1069 LEU A N 1
ATOM 8398 C CA . LEU A 1 1069 ? -15.900 -2.146 62.341 1.00 84.94 1069 LEU A CA 1
ATOM 8399 C C . LEU A 1 1069 ? -16.850 -1.465 63.346 1.00 84.94 1069 LEU A C 1
ATOM 8401 O O . LEU A 1 1069 ? -17.534 -0.517 62.963 1.00 84.94 1069 LEU A O 1
ATOM 8405 N N . GLY A 1 1070 ? -16.911 -1.912 64.605 1.00 84.75 1070 GLY A N 1
ATOM 8406 C CA . GLY A 1 1070 ? -17.778 -1.322 65.637 1.00 84.75 1070 GLY A CA 1
ATOM 8407 C C . GLY A 1 1070 ? -19.284 -1.427 65.353 1.00 84.75 1070 GLY A C 1
ATOM 8408 O O . GLY A 1 1070 ? -20.043 -0.526 65.704 1.00 84.75 1070 GLY A O 1
ATOM 8409 N N . LEU A 1 1071 ? -19.732 -2.492 64.685 1.00 87.94 1071 LEU A N 1
ATOM 8410 C CA . LEU A 1 1071 ? -21.126 -2.683 64.282 1.00 87.94 1071 LEU A CA 1
ATOM 8411 C C . LEU A 1 1071 ? -21.932 -3.341 65.411 1.00 87.94 1071 LEU A C 1
ATOM 8413 O O . LEU A 1 1071 ? -21.670 -4.479 65.797 1.00 87.94 1071 LEU A O 1
ATOM 8417 N N . HIS A 1 1072 ? -22.933 -2.625 65.931 1.00 82.25 1072 HIS A N 1
ATOM 8418 C CA . HIS A 1 1072 ? -23.741 -3.078 67.072 1.00 82.25 1072 HIS A CA 1
ATOM 8419 C C . HIS A 1 1072 ? -25.049 -3.790 66.687 1.00 82.25 1072 HIS A C 1
ATOM 8421 O O . HIS A 1 1072 ? -25.530 -4.614 67.460 1.00 82.25 1072 HIS A O 1
ATOM 8427 N N . ASP A 1 1073 ? -25.618 -3.509 65.510 1.00 85.62 1073 ASP A N 1
ATOM 8428 C CA . ASP A 1 1073 ? -26.845 -4.160 65.023 1.00 85.62 1073 ASP A CA 1
ATOM 8429 C C . ASP A 1 1073 ? -26.533 -5.188 63.924 1.00 85.62 1073 ASP A C 1
ATOM 8431 O O . ASP A 1 1073 ? -26.847 -5.006 62.749 1.00 85.62 1073 ASP A O 1
ATOM 8435 N N . VAL A 1 1074 ? -25.862 -6.268 64.325 1.00 84.38 1074 VAL A N 1
ATOM 8436 C CA . VAL A 1 1074 ? -25.537 -7.420 63.474 1.00 84.38 1074 VAL A CA 1
ATOM 8437 C C . VAL A 1 1074 ? -25.835 -8.690 64.260 1.00 84.38 1074 VAL A C 1
ATOM 8439 O O . VAL A 1 1074 ? -25.404 -8.824 65.405 1.00 84.38 1074 VAL A O 1
ATOM 8442 N N . SER A 1 1075 ? -26.558 -9.639 63.663 1.00 87.19 1075 SER A N 1
ATOM 8443 C CA . SER A 1 1075 ? -26.752 -10.964 64.260 1.00 87.19 1075 SER A CA 1
ATOM 8444 C C . SER A 1 1075 ? -25.879 -11.985 63.542 1.00 87.19 1075 SER A C 1
ATOM 8446 O O . SER A 1 1075 ? -25.916 -12.081 62.319 1.00 87.19 1075 SER A O 1
ATOM 8448 N N . LEU A 1 1076 ? -25.104 -12.760 64.296 1.00 90.19 1076 LEU A N 1
ATOM 8449 C CA . LEU A 1 1076 ? -24.320 -13.878 63.769 1.00 90.19 1076 LEU A CA 1
ATOM 8450 C C . LEU A 1 1076 ? -24.956 -15.197 64.201 1.00 90.19 1076 LEU A C 1
ATOM 8452 O O . LEU A 1 1076 ? -25.495 -15.295 65.309 1.00 90.19 1076 LEU A O 1
ATOM 8456 N N . ARG A 1 1077 ? -24.872 -16.212 63.344 1.00 89.19 1077 ARG A N 1
ATOM 8457 C CA . ARG A 1 1077 ? -25.193 -17.607 63.656 1.00 89.19 1077 ARG A CA 1
ATOM 8458 C C . ARG A 1 1077 ? -24.077 -18.515 63.170 1.00 89.19 1077 ARG A C 1
ATOM 8460 O O . ARG A 1 1077 ? -23.500 -18.295 62.110 1.00 89.19 1077 ARG A O 1
ATOM 8467 N N . GLU A 1 1078 ? -23.798 -19.534 63.965 1.00 86.38 1078 GLU A N 1
ATOM 8468 C CA . GLU A 1 1078 ? -22.977 -20.672 63.576 1.00 86.38 1078 GLU A CA 1
ATOM 8469 C C . GLU A 1 1078 ? -23.906 -21.777 63.062 1.00 86.38 1078 GLU A C 1
ATOM 8471 O O . GLU A 1 1078 ? -24.981 -22.003 63.625 1.00 86.38 1078 GLU A O 1
ATOM 8476 N N . ARG A 1 1079 ? -23.512 -22.443 61.977 1.00 76.12 1079 ARG A N 1
ATOM 8477 C CA . ARG A 1 1079 ? -24.236 -23.568 61.383 1.00 76.12 1079 ARG A CA 1
ATOM 8478 C C . ARG A 1 1079 ? -24.441 -24.677 62.419 1.00 76.12 1079 ARG A C 1
ATOM 8480 O O . ARG A 1 1079 ? -23.491 -25.294 62.885 1.00 76.12 1079 ARG A O 1
ATOM 8487 N N . SER A 1 1080 ? -25.701 -24.977 62.724 1.00 69.56 1080 SER A N 1
ATOM 8488 C CA . SER A 1 1080 ? -26.055 -26.139 63.545 1.00 69.56 1080 SER A CA 1
ATOM 8489 C C . SER A 1 1080 ? -25.603 -27.453 62.891 1.00 69.56 1080 SER A C 1
ATOM 8491 O O . SER A 1 1080 ? -25.683 -27.616 61.673 1.00 69.56 1080 SER A O 1
ATOM 8493 N N . ASN A 1 1081 ? -25.220 -28.436 63.713 1.00 71.50 1081 ASN A N 1
ATOM 8494 C CA . ASN A 1 1081 ? -24.848 -29.792 63.279 1.00 71.50 1081 ASN A CA 1
ATOM 8495 C C . ASN A 1 1081 ? -26.016 -30.603 62.666 1.00 71.50 1081 ASN A C 1
ATOM 8497 O O . ASN A 1 1081 ? -25.824 -31.740 62.233 1.00 71.50 1081 ASN A O 1
ATOM 8501 N N . CYS A 1 1082 ? -27.229 -30.045 62.635 1.00 70.44 1082 CYS A N 1
ATOM 8502 C CA . CYS A 1 1082 ? -28.402 -30.662 62.022 1.00 70.44 1082 CYS A CA 1
ATOM 8503 C C . CYS A 1 1082 ? -28.380 -30.450 60.497 1.00 70.44 1082 CYS A C 1
ATOM 8505 O O . CYS A 1 1082 ? -28.424 -29.308 60.036 1.00 70.44 1082 CYS A O 1
ATOM 8507 N N . SER A 1 1083 ? -28.362 -31.525 59.702 1.00 77.06 1083 SER A N 1
ATOM 8508 C CA . SER A 1 1083 ? -28.640 -31.429 58.260 1.00 77.06 1083 SER A CA 1
ATOM 8509 C C . SER A 1 1083 ? -30.125 -31.143 58.018 1.00 77.06 1083 SER A C 1
ATOM 8511 O O . SER A 1 1083 ? -30.965 -31.424 58.877 1.00 77.06 1083 SER A O 1
ATOM 8513 N N . LEU A 1 1084 ? -30.469 -30.593 56.849 1.00 80.88 1084 LEU A N 1
ATOM 8514 C CA . LEU A 1 1084 ? -31.853 -30.204 56.553 1.00 80.88 1084 LEU A CA 1
ATOM 8515 C C . LEU A 1 1084 ? -32.820 -31.405 56.613 1.00 80.88 1084 LEU A C 1
ATOM 8517 O O . LEU A 1 1084 ? -33.955 -31.273 57.058 1.00 80.88 1084 LEU A O 1
ATOM 8521 N N . ASP A 1 1085 ? -32.324 -32.596 56.278 1.00 81.38 1085 ASP A N 1
ATOM 8522 C CA . ASP A 1 1085 ? -33.037 -33.884 56.255 1.00 81.38 1085 ASP A CA 1
ATOM 8523 C C . ASP A 1 1085 ? -33.454 -34.393 57.651 1.00 81.38 1085 ASP A C 1
ATOM 8525 O O . ASP A 1 1085 ? -34.256 -35.327 57.774 1.00 81.38 1085 ASP A O 1
ATOM 8529 N N . GLN A 1 1086 ? -32.904 -33.798 58.717 1.00 82.50 1086 GLN A N 1
ATOM 8530 C CA . GLN A 1 1086 ? -33.272 -34.102 60.103 1.00 82.50 1086 GLN A CA 1
ATOM 8531 C C . GLN A 1 1086 ? -34.560 -33.377 60.518 1.00 82.50 1086 GLN A C 1
ATOM 8533 O O . GLN A 1 1086 ? -35.283 -33.862 61.389 1.00 82.50 1086 GLN A O 1
ATOM 8538 N N . PHE A 1 1087 ? -34.894 -32.260 59.865 1.00 85.12 1087 PHE A N 1
ATOM 8539 C CA . PHE A 1 1087 ? -36.089 -31.453 60.128 1.00 85.12 1087 PHE A CA 1
ATOM 8540 C C . PHE A 1 1087 ? -37.329 -32.040 59.444 1.00 85.12 1087 PHE A C 1
ATOM 8542 O O . PHE A 1 1087 ? -37.953 -31.426 58.580 1.00 85.12 1087 PHE A O 1
ATOM 8549 N N . ARG A 1 1088 ? -37.678 -33.272 59.824 1.00 83.56 1088 ARG A N 1
ATOM 8550 C CA . ARG A 1 1088 ? -38.825 -33.994 59.264 1.00 83.56 1088 ARG A CA 1
ATOM 8551 C C . ARG A 1 1088 ? -40.153 -33.370 59.712 1.00 83.56 1088 ARG A C 1
ATOM 8553 O O . ARG A 1 1088 ? -40.265 -32.963 60.871 1.00 83.56 1088 ARG A O 1
ATOM 8560 N N . PRO A 1 1089 ? -41.172 -33.330 58.837 1.00 84.06 1089 PRO A N 1
ATOM 8561 C CA . PRO A 1 1089 ? -42.487 -32.831 59.208 1.00 84.06 1089 PRO A CA 1
ATOM 8562 C C . PRO A 1 1089 ? -43.181 -33.747 60.235 1.00 84.06 1089 PRO A C 1
ATOM 8564 O O . PRO A 1 1089 ? -42.981 -34.963 60.203 1.00 84.06 1089 PRO A O 1
ATOM 8567 N N . PRO A 1 1090 ? -44.007 -33.192 61.144 1.00 83.38 1090 PRO A N 1
ATOM 8568 C CA . PRO A 1 1090 ? -44.601 -33.931 62.263 1.00 83.38 1090 PRO A CA 1
ATOM 8569 C C . PRO A 1 1090 ? -45.788 -34.836 61.883 1.00 83.38 1090 PRO A C 1
ATOM 8571 O O . PRO A 1 1090 ? -46.253 -35.595 62.729 1.00 83.38 1090 PRO A O 1
ATOM 8574 N N . VAL A 1 1091 ? -46.296 -34.749 60.649 1.00 85.12 1091 VAL A N 1
ATOM 8575 C CA . VAL A 1 1091 ? -47.381 -35.590 60.107 1.00 85.12 1091 VAL A CA 1
ATOM 8576 C C . VAL A 1 1091 ? -47.083 -35.964 58.652 1.00 85.12 1091 VAL A C 1
ATOM 8578 O O . VAL A 1 1091 ? -46.328 -35.261 57.973 1.00 85.12 1091 VAL A O 1
ATOM 8581 N N . SER A 1 1092 ? -47.668 -37.062 58.163 1.00 85.69 1092 SER A N 1
ATOM 8582 C CA . SER A 1 1092 ? -47.547 -37.467 56.756 1.00 85.69 1092 SER A CA 1
ATOM 8583 C C . SER A 1 1092 ? -48.291 -36.503 55.811 1.00 85.69 1092 SER A C 1
ATOM 8585 O O . SER A 1 1092 ? -49.183 -35.777 56.256 1.00 85.69 1092 SER A O 1
ATOM 8587 N N . PRO A 1 1093 ? -47.985 -36.489 54.496 1.00 81.44 1093 PRO A N 1
ATOM 8588 C CA . PRO A 1 1093 ? -48.718 -35.670 53.525 1.00 81.44 1093 PRO A CA 1
ATOM 8589 C C . PRO A 1 1093 ? -50.219 -35.983 53.436 1.00 81.44 1093 PRO A C 1
ATOM 8591 O O . PRO A 1 1093 ? -51.004 -35.091 53.136 1.00 81.44 1093 PRO A O 1
ATOM 8594 N N . GLU A 1 1094 ? -50.619 -37.222 53.724 1.00 82.81 1094 GLU A N 1
ATOM 8595 C CA . GLU A 1 1094 ? -52.024 -37.648 53.775 1.00 82.81 1094 GLU A CA 1
ATOM 8596 C C . GLU A 1 1094 ? -52.719 -37.042 55.005 1.00 82.81 1094 GLU A C 1
ATOM 8598 O O . GLU A 1 1094 ? -53.672 -36.278 54.872 1.00 82.81 1094 GLU A O 1
ATOM 8603 N N . GLN A 1 1095 ? -52.142 -37.248 56.196 1.00 84.44 1095 GLN A N 1
ATOM 8604 C CA . GLN A 1 1095 ? -52.623 -36.658 57.453 1.00 84.44 1095 GLN A CA 1
ATOM 8605 C C . GLN A 1 1095 ? -52.644 -35.121 57.412 1.00 84.44 1095 GLN A C 1
ATOM 8607 O O . GLN A 1 1095 ? -53.489 -34.489 58.041 1.00 84.44 1095 GLN A O 1
ATOM 8612 N N . MET A 1 1096 ? -51.722 -34.499 56.672 1.00 84.69 1096 MET A N 1
ATOM 8613 C CA . MET A 1 1096 ? -51.713 -33.053 56.450 1.00 84.69 1096 MET A CA 1
ATOM 8614 C C . MET A 1 1096 ? -52.997 -32.580 55.750 1.00 84.69 1096 MET A C 1
ATOM 8616 O O . MET A 1 1096 ? -53.568 -31.568 56.161 1.00 84.69 1096 MET A O 1
ATOM 8620 N N . GLN A 1 1097 ? -53.472 -33.323 54.744 1.00 82.94 1097 GLN A N 1
ATOM 8621 C CA . GLN A 1 1097 ? -54.700 -33.005 54.010 1.00 82.94 1097 GLN A CA 1
ATOM 8622 C C . GLN A 1 1097 ? -55.951 -33.226 54.872 1.00 82.94 1097 GLN A C 1
ATOM 8624 O O . GLN A 1 1097 ? -56.840 -32.374 54.854 1.00 82.94 1097 GLN A O 1
ATOM 8629 N N . ASP A 1 1098 ? -55.993 -34.285 55.691 1.00 83.31 1098 ASP A N 1
ATOM 8630 C CA . ASP A 1 1098 ? -57.082 -34.525 56.657 1.00 83.31 1098 ASP A CA 1
ATOM 8631 C C . ASP A 1 1098 ? -57.226 -33.357 57.654 1.00 83.31 1098 ASP A C 1
ATOM 8633 O O . ASP A 1 1098 ? -58.320 -32.833 57.897 1.00 83.31 1098 ASP A O 1
ATOM 8637 N N . LEU A 1 1099 ? -56.092 -32.876 58.177 1.00 84.69 1099 LEU A N 1
ATOM 8638 C CA . LEU A 1 1099 ? -56.005 -31.703 59.055 1.00 84.69 1099 LEU A CA 1
ATOM 8639 C C . LEU A 1 1099 ? -56.309 -30.374 58.329 1.00 84.69 1099 LEU A C 1
ATOM 8641 O O . LEU A 1 1099 ? -56.379 -29.327 58.971 1.00 84.69 1099 LEU A O 1
ATOM 8645 N N . GLY A 1 1100 ? -56.512 -30.396 57.008 1.00 83.00 1100 GLY A N 1
ATOM 8646 C CA . GLY A 1 1100 ? -56.843 -29.227 56.193 1.00 83.00 1100 GLY A CA 1
ATOM 8647 C C . GLY A 1 1100 ? -55.652 -28.330 55.846 1.00 83.00 1100 GLY A C 1
ATOM 8648 O O . GLY A 1 1100 ? -55.860 -27.203 55.403 1.00 83.00 1100 GLY A O 1
ATOM 8649 N N . LEU A 1 1101 ? -54.417 -28.797 56.043 1.00 86.94 1101 LEU A N 1
ATOM 8650 C CA . LEU A 1 1101 ? -53.190 -28.068 55.722 1.00 86.94 1101 LEU A CA 1
ATOM 8651 C C . LEU A 1 1101 ? -52.722 -28.385 54.286 1.00 86.94 1101 LEU A C 1
ATOM 8653 O O . LEU A 1 1101 ? -52.967 -29.464 53.755 1.00 86.94 1101 LEU A O 1
ATOM 8657 N N . SER A 1 1102 ? -52.038 -27.429 53.651 1.00 86.19 1102 SER A N 1
ATOM 8658 C CA . SER A 1 1102 ? -51.621 -27.488 52.235 1.00 86.19 1102 SER A CA 1
ATOM 8659 C C . SER A 1 1102 ? -50.102 -27.487 51.998 1.00 86.19 1102 SER A C 1
ATOM 8661 O O . SER A 1 1102 ? -49.663 -27.494 50.852 1.00 86.19 1102 SER A O 1
ATOM 8663 N N . GLY A 1 1103 ? -49.291 -27.455 53.055 1.00 87.88 1103 GLY A N 1
ATOM 8664 C CA . GLY A 1 1103 ? -47.825 -27.531 52.999 1.00 87.88 1103 GLY A CA 1
ATOM 8665 C C . GLY A 1 1103 ? -47.176 -26.946 54.254 1.00 87.88 1103 GLY A C 1
ATOM 8666 O O . GLY A 1 1103 ? -47.862 -26.359 55.095 1.00 87.88 1103 GLY A O 1
ATOM 8667 N N . TRP A 1 1104 ? -45.857 -27.067 54.378 1.00 91.00 1104 TRP A N 1
ATOM 8668 C CA . TRP A 1 1104 ? -45.057 -26.432 55.432 1.00 91.00 1104 TRP A CA 1
ATOM 8669 C C . TRP A 1 1104 ? -44.454 -25.116 54.954 1.00 91.00 1104 TRP A C 1
ATOM 8671 O O . TRP A 1 1104 ? -44.121 -24.969 53.784 1.00 91.00 1104 TRP A O 1
ATOM 8681 N N . ALA A 1 1105 ? -44.206 -24.175 55.864 1.00 90.44 1105 ALA A N 1
ATOM 8682 C CA . ALA A 1 1105 ? -43.519 -22.921 55.546 1.00 90.44 1105 ALA A CA 1
ATOM 8683 C C . ALA A 1 1105 ? -42.118 -23.141 54.931 1.00 90.44 1105 ALA A C 1
ATOM 8685 O O . ALA A 1 1105 ? -41.662 -22.322 54.137 1.00 90.44 1105 ALA A O 1
ATOM 8686 N N . LEU A 1 1106 ? -41.461 -24.266 55.249 1.00 90.88 1106 LEU A N 1
ATOM 8687 C CA . LEU A 1 1106 ? -40.214 -24.692 54.604 1.00 90.88 1106 LEU A CA 1
ATOM 8688 C C . LEU A 1 1106 ? -40.401 -25.054 53.117 1.00 90.88 1106 LEU A C 1
ATOM 8690 O O . LEU A 1 1106 ? -39.527 -24.756 52.305 1.00 90.88 1106 LEU A O 1
ATOM 8694 N N . ASP A 1 1107 ? -41.536 -25.647 52.739 1.00 88.12 1107 ASP A N 1
ATOM 8695 C CA . ASP A 1 1107 ? -41.789 -26.111 51.368 1.00 88.12 1107 ASP A CA 1
ATOM 8696 C C . ASP A 1 1107 ? -41.870 -24.941 50.381 1.00 88.12 1107 ASP A C 1
ATOM 8698 O O . ASP A 1 1107 ? -41.491 -25.088 49.220 1.00 88.12 1107 ASP A O 1
ATOM 8702 N N . TYR A 1 1108 ? -42.293 -23.765 50.847 1.00 88.12 1108 TYR A N 1
ATOM 8703 C CA . TYR A 1 1108 ? -42.413 -22.540 50.052 1.00 88.12 1108 TYR A CA 1
ATOM 8704 C C . TYR A 1 1108 ? -41.143 -21.668 50.051 1.00 88.12 1108 TYR A C 1
ATOM 8706 O O . TYR A 1 1108 ? -41.076 -20.716 49.271 1.00 88.12 1108 TYR A O 1
ATOM 8714 N N . LEU A 1 1109 ? -40.125 -21.994 50.863 1.00 88.25 1109 LEU A N 1
ATOM 8715 C CA . LEU A 1 1109 ? -38.835 -21.291 50.888 1.00 88.25 1109 LEU A CA 1
ATOM 8716 C C . LEU A 1 1109 ? -37.778 -21.982 50.009 1.00 88.25 1109 LEU A C 1
ATOM 8718 O O . LEU A 1 1109 ? -37.769 -23.205 49.840 1.00 88.25 1109 LEU A O 1
ATOM 8722 N N . GLN A 1 1110 ? -36.845 -21.193 49.487 1.00 87.75 1110 GLN A N 1
ATOM 8723 C CA . GLN A 1 1110 ? -35.649 -21.633 48.770 1.00 87.75 1110 GLN A CA 1
ATOM 8724 C C . GLN A 1 1110 ? -34.442 -20.812 49.250 1.00 87.75 1110 GLN A C 1
ATOM 8726 O O . GLN A 1 1110 ? -34.592 -19.655 49.622 1.00 87.75 1110 GLN A O 1
ATOM 8731 N N . GLY A 1 1111 ? -33.248 -21.406 49.283 1.00 84.94 1111 GLY A N 1
ATOM 8732 C CA . GLY A 1 1111 ? -32.022 -20.745 49.747 1.00 84.94 1111 GLY A CA 1
ATOM 8733 C C . GLY A 1 1111 ? -30.910 -21.748 50.086 1.00 84.94 1111 GLY A C 1
ATOM 8734 O O . GLY A 1 1111 ? -31.122 -22.957 49.946 1.00 84.94 1111 GLY A O 1
ATOM 8735 N N . PRO A 1 1112 ? -29.727 -21.288 50.532 1.00 86.81 1112 PRO A N 1
ATOM 8736 C CA . PRO A 1 1112 ? -28.623 -22.163 50.912 1.00 86.81 1112 PRO A CA 1
ATOM 8737 C C . PRO A 1 1112 ? -28.986 -23.099 52.071 1.00 86.81 1112 PRO A C 1
ATOM 8739 O O . PRO A 1 1112 ? -29.547 -22.670 53.080 1.00 86.81 1112 PRO A O 1
ATOM 8742 N N . VAL A 1 1113 ? -28.603 -24.375 51.965 1.00 86.50 1113 VAL A N 1
ATOM 8743 C CA . VAL A 1 1113 ? -28.943 -25.420 52.951 1.00 86.50 1113 VAL A CA 1
ATOM 8744 C C . VAL A 1 1113 ? -28.575 -25.040 54.400 1.00 86.50 1113 VAL A C 1
ATOM 8746 O O . VAL A 1 1113 ? -29.422 -25.250 55.270 1.00 86.50 1113 VAL A O 1
ATOM 8749 N N . PRO A 1 1114 ? -27.407 -24.428 54.707 1.00 87.44 1114 PRO A N 1
ATOM 8750 C CA . PRO A 1 1114 ? -27.091 -23.996 56.074 1.00 87.44 1114 PRO A CA 1
ATOM 8751 C C . PRO A 1 1114 ? -28.017 -22.890 56.605 1.00 87.44 1114 PRO A C 1
ATOM 8753 O O . PRO A 1 1114 ? -28.345 -22.887 57.789 1.00 87.44 1114 PRO A O 1
ATOM 8756 N N . VAL A 1 1115 ? -28.483 -21.989 55.735 1.00 89.00 1115 VAL A N 1
ATOM 8757 C CA . VAL A 1 1115 ? -29.399 -20.893 56.092 1.00 89.00 1115 VAL A CA 1
ATOM 8758 C C . VAL A 1 1115 ? -30.817 -21.431 56.322 1.00 89.00 1115 VAL A C 1
ATOM 8760 O O . VAL A 1 1115 ? -31.446 -21.106 57.330 1.00 89.00 1115 VAL A O 1
ATOM 8763 N N . LEU A 1 1116 ? -31.294 -22.335 55.456 1.00 89.56 1116 LEU A N 1
ATOM 8764 C CA . LEU A 1 1116 ? -32.576 -23.035 55.634 1.00 89.56 1116 LEU A CA 1
ATOM 8765 C C . LEU A 1 1116 ? -32.596 -23.889 56.912 1.00 89.56 1116 LEU A C 1
ATOM 8767 O O . LEU A 1 1116 ? -33.585 -23.882 57.648 1.00 89.56 1116 LEU A O 1
ATOM 8771 N N . ALA A 1 1117 ? -31.496 -24.591 57.203 1.00 88.56 1117 ALA A N 1
ATOM 8772 C CA . ALA A 1 1117 ? -31.332 -25.345 58.442 1.00 88.56 1117 ALA A CA 1
ATOM 8773 C C . ALA A 1 1117 ? -31.367 -24.416 59.666 1.00 88.56 1117 ALA A C 1
ATOM 8775 O O . ALA A 1 1117 ? -32.059 -24.717 60.637 1.00 88.56 1117 ALA A O 1
ATOM 8776 N N . GLN A 1 1118 ? -30.708 -23.254 59.610 1.00 89.06 1118 GLN A N 1
ATOM 8777 C CA . GLN A 1 1118 ? -30.723 -22.285 60.707 1.00 89.06 1118 GLN A CA 1
ATOM 8778 C C . GLN A 1 1118 ? -32.119 -21.681 60.947 1.00 89.06 1118 GLN A C 1
ATOM 8780 O O . GLN A 1 1118 ? -32.563 -21.616 62.094 1.00 89.06 1118 GLN A O 1
ATOM 8785 N N . LEU A 1 1119 ? -32.868 -21.341 59.891 1.00 89.31 1119 LEU A N 1
ATOM 8786 C CA . LEU A 1 1119 ? -34.279 -20.937 60.007 1.00 89.31 1119 LEU A CA 1
ATOM 8787 C C . LEU A 1 1119 ? -35.155 -22.057 60.608 1.00 89.31 1119 LEU A C 1
ATOM 8789 O O . LEU A 1 1119 ? -36.074 -21.787 61.388 1.00 89.31 1119 LEU A O 1
ATOM 8793 N N . CYS A 1 1120 ? -34.854 -23.325 60.307 1.00 89.56 1120 CYS A N 1
ATOM 8794 C CA . CYS A 1 1120 ? -35.521 -24.472 60.928 1.00 89.56 1120 CYS A CA 1
ATOM 8795 C C . CYS A 1 1120 ? -35.177 -24.647 62.414 1.00 89.56 1120 CYS A C 1
ATOM 8797 O O . CYS A 1 1120 ? -36.068 -25.034 63.170 1.00 89.56 1120 CYS A O 1
ATOM 8799 N N . VAL A 1 1121 ? -33.955 -24.319 62.848 1.00 87.94 1121 VAL A N 1
ATOM 8800 C CA . VAL A 1 1121 ? -33.576 -24.287 64.273 1.00 87.94 1121 VAL A CA 1
ATOM 8801 C C . VAL A 1 1121 ? -34.315 -23.172 65.017 1.00 87.94 1121 VAL A C 1
ATOM 8803 O O . VAL A 1 1121 ? -34.842 -23.411 66.100 1.00 87.94 1121 VAL A O 1
ATOM 8806 N N . GLU A 1 1122 ? -34.385 -21.962 64.454 1.00 85.56 1122 GLU A N 1
ATOM 8807 C CA . GLU A 1 1122 ? -34.956 -20.808 65.164 1.00 85.56 1122 GLU A CA 1
ATOM 8808 C C . GLU A 1 1122 ? -36.488 -20.783 65.192 1.00 85.56 1122 GLU A C 1
ATOM 8810 O O . GLU A 1 1122 ? -37.072 -20.376 66.197 1.00 85.56 1122 GLU A O 1
ATOM 8815 N N . LYS A 1 1123 ? -37.149 -21.183 64.097 1.00 87.75 1123 LYS A N 1
ATOM 8816 C CA . LYS A 1 1123 ? -38.605 -21.018 63.916 1.00 87.75 1123 LYS A CA 1
ATOM 8817 C C . LYS A 1 1123 ? -39.357 -22.295 63.564 1.00 87.75 1123 LYS A C 1
ATOM 8819 O O . LYS A 1 1123 ? -40.568 -22.241 63.367 1.00 87.75 1123 LYS A O 1
ATOM 8824 N N . SER A 1 1124 ? -38.672 -23.440 63.501 1.00 89.12 1124 SER A N 1
ATOM 8825 C CA . SER A 1 1124 ? -39.288 -24.742 63.211 1.00 89.12 1124 SER A CA 1
ATOM 8826 C C . SER A 1 1124 ? -40.173 -24.724 61.957 1.00 89.12 1124 SER A C 1
ATOM 8828 O O . SER A 1 1124 ? -41.304 -25.195 61.992 1.00 89.12 1124 SER A O 1
ATOM 8830 N N . LEU A 1 1125 ? -39.679 -24.178 60.835 1.00 90.44 1125 LEU A N 1
ATOM 8831 C CA . LEU A 1 1125 ? -40.475 -24.017 59.602 1.00 90.44 1125 LEU A CA 1
ATOM 8832 C C . LEU A 1 1125 ? -41.071 -25.339 59.066 1.00 90.44 1125 LEU A C 1
ATOM 8834 O O . LEU A 1 1125 ? -42.147 -25.333 58.476 1.00 90.44 1125 LEU A O 1
ATOM 8838 N N . HIS A 1 1126 ? -40.423 -26.469 59.360 1.00 90.50 1126 HIS A N 1
ATOM 8839 C CA . HIS A 1 1126 ? -40.881 -27.846 59.118 1.00 90.50 1126 HIS A CA 1
ATOM 8840 C C . HIS A 1 1126 ? -42.060 -28.310 60.011 1.00 90.50 1126 HIS A C 1
ATOM 8842 O O . HIS A 1 1126 ? -42.624 -29.375 59.787 1.00 90.50 1126 HIS A O 1
ATOM 8848 N N . ARG A 1 1127 ? -42.437 -27.530 61.034 1.00 91.25 1127 ARG A N 1
ATOM 8849 C CA . ARG A 1 1127 ? -43.594 -27.723 61.940 1.00 91.25 1127 ARG A CA 1
ATOM 8850 C C . ARG A 1 1127 ? -44.581 -26.548 61.879 1.00 91.25 1127 ARG A C 1
ATOM 8852 O O . ARG A 1 1127 ? -45.469 -26.453 62.731 1.00 91.25 1127 ARG A O 1
ATOM 8859 N N . CYS A 1 1128 ? -44.413 -25.651 60.907 1.00 90.88 1128 CYS A N 1
ATOM 8860 C CA . CYS A 1 1128 ? -45.268 -24.492 60.669 1.00 90.88 1128 CYS A CA 1
ATOM 8861 C C . CYS A 1 1128 ? -46.099 -24.731 59.405 1.00 90.88 1128 CYS A C 1
ATOM 8863 O O . CYS A 1 1128 ? -45.589 -24.586 58.297 1.00 90.88 1128 CYS A O 1
ATOM 8865 N N . GLY A 1 1129 ? -47.354 -25.149 59.568 1.00 89.31 1129 GLY A N 1
ATOM 8866 C CA . GLY A 1 1129 ? -48.249 -25.446 58.446 1.00 89.31 1129 GLY A CA 1
ATOM 8867 C C . GLY A 1 1129 ? -48.783 -24.185 57.758 1.00 89.31 1129 GLY A C 1
ATOM 8868 O O . GLY A 1 1129 ? -48.913 -23.131 58.377 1.00 89.31 1129 GLY A O 1
ATOM 8869 N N . ILE A 1 1130 ? -49.150 -24.293 56.486 1.00 90.06 1130 ILE A N 1
ATOM 8870 C CA . ILE A 1 1130 ? -49.860 -23.254 55.733 1.00 90.06 1130 ILE A CA 1
ATOM 8871 C C . ILE A 1 1130 ? -51.134 -23.865 55.152 1.00 90.06 1130 ILE A C 1
ATOM 8873 O O . ILE A 1 1130 ? -51.087 -24.914 54.508 1.00 90.06 1130 ILE A O 1
ATOM 8877 N N . SER A 1 1131 ? -52.271 -23.203 55.368 1.00 86.44 1131 SER A N 1
ATOM 8878 C CA . SER A 1 1131 ? -53.580 -23.579 54.837 1.00 86.44 1131 SER A CA 1
ATOM 8879 C C . SER A 1 1131 ? -54.155 -22.511 53.911 1.00 86.44 1131 SER A C 1
ATOM 8881 O O . SER A 1 1131 ? -54.221 -21.328 54.253 1.00 86.44 1131 SER A O 1
ATOM 8883 N N . SER A 1 1132 ? -54.685 -22.964 52.776 1.00 76.81 1132 SER A N 1
ATOM 8884 C CA . SER A 1 1132 ? -55.504 -22.165 51.854 1.00 76.81 1132 SER A CA 1
ATOM 8885 C C . SER A 1 1132 ? -56.951 -21.932 52.329 1.00 76.81 1132 SER A C 1
ATOM 8887 O O . SER A 1 1132 ? -57.695 -21.201 51.675 1.00 76.81 1132 SER A O 1
ATOM 8889 N N . ARG A 1 1133 ? -57.377 -22.540 53.447 1.00 79.00 1133 ARG A N 1
ATOM 8890 C CA . ARG A 1 1133 ? -58.742 -22.456 54.008 1.00 79.00 1133 ARG A CA 1
ATOM 8891 C C . ARG A 1 1133 ? -58.700 -22.242 55.526 1.00 79.00 1133 ARG A C 1
ATOM 8893 O O . ARG A 1 1133 ? -57.799 -22.747 56.191 1.00 79.00 1133 ARG A O 1
ATOM 8900 N N . GLU A 1 1134 ? -59.677 -21.544 56.107 1.00 79.38 1134 GLU A N 1
ATOM 8901 C CA . GLU A 1 1134 ? -59.833 -21.582 57.571 1.00 79.38 1134 GLU A CA 1
ATOM 8902 C C . GLU A 1 1134 ? -60.244 -23.011 57.992 1.00 79.38 1134 GLU A C 1
ATOM 8904 O O . GLU A 1 1134 ? -61.232 -23.525 57.459 1.00 79.38 1134 GLU A O 1
ATOM 8909 N N . PRO A 1 1135 ? -59.490 -23.689 58.881 1.00 78.19 1135 PRO A N 1
ATOM 8910 C CA . PRO A 1 1135 ? -59.830 -25.039 59.318 1.00 78.19 1135 PRO A CA 1
ATOM 8911 C C . PRO A 1 1135 ? -61.085 -25.019 60.192 1.00 78.19 1135 PRO A C 1
ATOM 8913 O O . PRO A 1 1135 ? -61.337 -24.068 60.935 1.00 78.19 1135 PRO A O 1
ATOM 8916 N N . THR A 1 1136 ? -61.862 -26.100 60.140 1.00 84.31 1136 THR A N 1
ATOM 8917 C CA . THR A 1 1136 ? -62.994 -26.289 61.058 1.00 84.31 1136 THR A CA 1
ATOM 8918 C C . THR A 1 1136 ? -62.513 -26.394 62.511 1.00 84.31 1136 THR A C 1
ATOM 8920 O O . THR A 1 1136 ? -61.368 -26.766 62.763 1.00 84.31 1136 THR A O 1
ATOM 8923 N N . GLN A 1 1137 ? -63.389 -26.129 63.489 1.00 82.00 1137 GLN A N 1
ATOM 8924 C CA . GLN A 1 1137 ? -63.045 -26.282 64.913 1.00 82.00 1137 GLN A CA 1
ATOM 8925 C C . GLN A 1 1137 ? -62.520 -27.695 65.227 1.00 82.00 1137 GLN A C 1
ATOM 8927 O O . GLN A 1 1137 ? -61.531 -27.837 65.936 1.00 82.00 1137 GLN A O 1
ATOM 8932 N N . GLN A 1 1138 ? -63.118 -28.729 64.623 1.00 83.88 1138 GLN A N 1
ATOM 8933 C CA . GLN A 1 1138 ? -62.644 -30.112 64.740 1.00 83.88 1138 GLN A CA 1
ATOM 8934 C C . GLN A 1 1138 ? -61.200 -30.258 64.236 1.00 83.88 1138 GLN A C 1
ATOM 8936 O O . GLN A 1 1138 ? -60.361 -30.792 64.951 1.00 83.88 1138 GLN A O 1
ATOM 8941 N N . GLN A 1 1139 ? -60.878 -29.721 63.055 1.00 85.50 1139 GLN A N 1
ATOM 8942 C CA . GLN A 1 1139 ? -59.507 -29.734 62.533 1.00 85.50 1139 GLN A CA 1
ATOM 8943 C C . GLN A 1 1139 ? -58.540 -28.919 63.402 1.00 85.50 1139 GLN A C 1
ATOM 8945 O O . GLN A 1 1139 ? -57.425 -29.373 63.629 1.00 85.50 1139 GLN A O 1
ATOM 8950 N N . HIS A 1 1140 ? -58.947 -27.766 63.948 1.00 86.19 1140 HIS A N 1
ATOM 8951 C CA . HIS A 1 1140 ? -58.123 -27.015 64.903 1.00 86.19 1140 HIS A CA 1
ATOM 8952 C C . HIS A 1 1140 ? -57.771 -27.858 66.139 1.00 86.19 1140 HIS A C 1
ATOM 8954 O O . HIS A 1 1140 ? -56.609 -27.895 66.551 1.00 86.19 1140 HIS A O 1
ATOM 8960 N N . ASP A 1 1141 ? -58.755 -28.564 66.698 1.00 85.06 1141 ASP A N 1
ATOM 8961 C CA . ASP A 1 1141 ? -58.566 -29.393 67.887 1.00 85.06 1141 ASP A CA 1
ATOM 8962 C C . ASP A 1 1141 ? -57.769 -30.675 67.592 1.00 85.06 1141 ASP A C 1
ATOM 8964 O O . ASP A 1 1141 ? -56.969 -31.094 68.429 1.00 85.06 1141 ASP A O 1
ATOM 8968 N N . GLU A 1 1142 ? -57.881 -31.267 66.396 1.00 85.44 1142 GLU A N 1
ATOM 8969 C CA . GLU A 1 1142 ? -56.964 -32.333 65.965 1.00 85.44 1142 GLU A CA 1
ATOM 8970 C C . GLU A 1 1142 ? -55.528 -31.812 65.771 1.00 85.44 1142 GLU A C 1
ATOM 8972 O O . GLU A 1 1142 ? -54.596 -32.406 66.315 1.00 85.44 1142 GLU A O 1
ATOM 8977 N N . ILE A 1 1143 ? -55.320 -30.667 65.099 1.00 86.12 1143 ILE A N 1
ATOM 8978 C CA . ILE A 1 1143 ? -53.986 -30.044 64.962 1.00 86.12 1143 ILE A CA 1
ATOM 8979 C C . ILE A 1 1143 ? -53.381 -29.773 66.352 1.00 86.12 1143 ILE A C 1
ATOM 8981 O O . ILE A 1 1143 ? -52.190 -30.027 66.562 1.00 86.12 1143 ILE A O 1
ATOM 8985 N N . GLY A 1 1144 ? -54.184 -29.329 67.326 1.00 83.00 1144 GLY A N 1
ATOM 8986 C CA . GLY A 1 1144 ? -53.757 -29.102 68.710 1.00 83.00 1144 GLY A CA 1
ATOM 8987 C C . GLY A 1 1144 ? -53.106 -30.325 69.370 1.00 83.00 1144 GLY A C 1
ATOM 8988 O O . GLY A 1 1144 ? -52.091 -30.173 70.060 1.00 83.00 1144 GLY A O 1
ATOM 8989 N N . LYS A 1 1145 ? -53.607 -31.533 69.077 1.00 82.56 1145 LYS A N 1
ATOM 8990 C CA . LYS A 1 1145 ? -53.079 -32.818 69.578 1.00 82.56 1145 LYS A CA 1
ATOM 8991 C C . LYS A 1 1145 ? -51.787 -33.276 68.887 1.00 82.56 1145 LYS A C 1
ATOM 8993 O O . LYS A 1 1145 ? -51.052 -34.070 69.467 1.00 82.56 1145 LYS A O 1
ATOM 8998 N N . THR A 1 1146 ? -51.511 -32.810 67.666 1.00 85.00 1146 THR A N 1
ATOM 8999 C CA . THR A 1 1146 ? -50.286 -33.163 66.916 1.00 85.00 1146 THR A CA 1
ATOM 9000 C C . THR A 1 1146 ? -49.037 -32.436 67.434 1.00 85.00 1146 THR A C 1
ATOM 9002 O O . THR A 1 1146 ? -49.116 -31.530 68.259 1.00 85.00 1146 THR A O 1
ATOM 9005 N N . ASP A 1 1147 ? -47.865 -32.758 66.877 1.00 85.31 1147 ASP A N 1
ATOM 9006 C CA . ASP A 1 1147 ? -46.619 -32.011 67.101 1.00 85.31 1147 ASP A CA 1
ATOM 9007 C C . ASP A 1 1147 ? -46.495 -30.711 66.260 1.00 85.31 1147 ASP A C 1
ATOM 9009 O O . ASP A 1 1147 ? -45.439 -30.072 66.244 1.00 85.31 1147 ASP A O 1
ATOM 9013 N N . ILE A 1 1148 ? -47.548 -30.257 65.571 1.00 88.56 1148 ILE A N 1
ATOM 9014 C CA . ILE A 1 1148 ? -47.528 -29.007 64.787 1.00 88.56 1148 ILE A CA 1
ATOM 9015 C C . ILE A 1 1148 ? -47.378 -27.800 65.723 1.00 88.56 1148 ILE A C 1
ATOM 9017 O O . ILE A 1 1148 ? -48.137 -27.644 66.682 1.00 88.56 1148 ILE A O 1
ATOM 9021 N N . GLN A 1 1149 ? -46.377 -26.949 65.479 1.00 88.00 1149 GLN A N 1
ATOM 9022 C CA . GLN A 1 1149 ? -46.022 -25.833 66.367 1.00 88.00 1149 GLN A CA 1
ATOM 9023 C C . GLN A 1 1149 ? -46.827 -24.569 66.052 1.00 88.00 1149 GLN A C 1
ATOM 9025 O O . GLN A 1 1149 ? -47.296 -23.891 66.968 1.00 88.00 1149 GLN A O 1
ATOM 9030 N N . SER A 1 1150 ? -47.020 -24.283 64.764 1.00 90.19 1150 SER A N 1
ATOM 9031 C CA . SER A 1 1150 ? -47.891 -23.202 64.296 1.00 90.19 1150 SER A CA 1
ATOM 9032 C C . SER A 1 1150 ? -48.607 -23.606 63.009 1.00 90.19 1150 SER A C 1
ATOM 9034 O O . SER A 1 1150 ? -48.144 -24.500 62.302 1.00 90.19 1150 SER A O 1
ATOM 9036 N N . TYR A 1 1151 ? -49.668 -22.894 62.642 1.00 91.56 1151 TYR A N 1
ATOM 9037 C CA . TYR A 1 1151 ? -50.104 -22.836 61.248 1.00 91.56 1151 TYR A CA 1
ATOM 9038 C C . TYR A 1 1151 ? -50.633 -21.451 60.866 1.00 91.56 1151 TYR A C 1
ATOM 9040 O O . TYR A 1 1151 ? -51.070 -20.685 61.725 1.00 91.56 1151 TYR A O 1
ATOM 9048 N N . VAL A 1 1152 ? -50.605 -21.138 59.572 1.00 90.88 1152 VAL A N 1
ATOM 9049 C CA . VAL A 1 1152 ? -51.260 -19.958 58.991 1.00 90.88 1152 VAL A CA 1
ATOM 9050 C C . VAL A 1 1152 ? -52.522 -20.404 58.261 1.00 90.88 1152 VAL A C 1
ATOM 9052 O O . VAL A 1 1152 ? -52.481 -21.373 57.506 1.00 90.88 1152 VAL A O 1
ATOM 9055 N N . ALA A 1 1153 ? -53.637 -19.710 58.475 1.00 87.25 1153 ALA A N 1
ATOM 9056 C CA . ALA A 1 1153 ? -54.876 -19.917 57.733 1.00 87.25 1153 ALA A CA 1
ATOM 9057 C C . ALA A 1 1153 ? -55.544 -18.569 57.443 1.00 87.25 1153 ALA A C 1
ATOM 9059 O O . ALA A 1 1153 ? -55.845 -17.801 58.360 1.00 87.25 1153 ALA A O 1
ATOM 9060 N N . GLY A 1 1154 ? -55.759 -18.268 56.160 1.00 82.12 1154 GLY A N 1
ATOM 9061 C CA . GLY A 1 1154 ? -56.275 -16.968 55.730 1.00 82.12 1154 GLY A CA 1
ATOM 9062 C C . GLY A 1 1154 ? -55.390 -15.817 56.224 1.00 82.12 1154 GLY A C 1
ATOM 9063 O O . GLY A 1 1154 ? -54.221 -15.732 55.865 1.00 82.12 1154 GLY A O 1
ATOM 9064 N N . GLN A 1 1155 ? -55.953 -14.945 57.061 1.00 83.81 1155 GLN A N 1
ATOM 9065 C CA . GLN A 1 1155 ? -55.272 -13.778 57.641 1.00 83.81 1155 GLN A CA 1
ATOM 9066 C C . GLN A 1 1155 ? -54.855 -13.981 59.113 1.00 83.81 1155 GLN A C 1
ATOM 9068 O O . GLN A 1 1155 ? -54.622 -13.008 59.825 1.00 83.81 1155 GLN A O 1
ATOM 9073 N N . LYS A 1 1156 ? -54.760 -15.229 59.598 1.00 87.81 1156 LYS A N 1
ATOM 9074 C CA . LYS A 1 1156 ? -54.419 -15.547 60.999 1.00 87.81 1156 LYS A CA 1
ATOM 9075 C C . LYS A 1 1156 ? -53.278 -16.559 61.103 1.00 87.81 1156 LYS A C 1
ATOM 9077 O O . LYS A 1 1156 ? -53.275 -17.583 60.420 1.00 87.81 1156 LYS A O 1
ATOM 9082 N N . VAL A 1 1157 ? -52.356 -16.304 62.026 1.00 89.56 1157 VAL A N 1
ATOM 9083 C CA . VAL A 1 1157 ? -51.320 -17.234 62.486 1.00 89.56 1157 VAL A CA 1
ATOM 9084 C C . VAL A 1 1157 ? -51.730 -17.797 63.846 1.00 89.56 1157 VAL A C 1
ATOM 9086 O O . VAL A 1 1157 ? -51.997 -17.051 64.787 1.00 89.56 1157 VAL A O 1
ATOM 9089 N N . TYR A 1 1158 ? -51.762 -19.118 63.962 1.00 90.25 1158 TYR A N 1
ATOM 9090 C CA . TYR A 1 1158 ? -52.096 -19.855 65.176 1.00 90.25 1158 TYR A CA 1
ATOM 9091 C C . TYR A 1 1158 ? -50.827 -20.520 65.713 1.00 90.25 1158 TYR A C 1
ATOM 9093 O O . TYR A 1 1158 ? -50.232 -21.334 65.012 1.00 90.25 1158 TYR A O 1
ATOM 9101 N N . HIS A 1 1159 ? -50.415 -20.216 66.945 1.00 89.12 1159 HIS A N 1
ATOM 9102 C CA . HIS A 1 1159 ? -49.274 -20.865 67.606 1.00 89.12 1159 HIS A CA 1
ATOM 9103 C C . HIS A 1 1159 ? -49.733 -21.697 68.804 1.00 89.12 1159 HIS A C 1
ATOM 9105 O O . HIS A 1 1159 ? -50.444 -21.184 69.669 1.00 89.12 1159 HIS A O 1
ATOM 9111 N N . PHE A 1 1160 ? -49.278 -22.945 68.906 1.00 88.25 1160 PHE A N 1
ATOM 9112 C CA . PHE A 1 1160 ? -49.610 -23.828 70.025 1.00 88.25 1160 PHE A CA 1
ATOM 9113 C C . PHE A 1 1160 ? -48.553 -23.759 71.129 1.00 88.25 1160 PHE A C 1
ATOM 9115 O O . PHE A 1 1160 ? -47.429 -24.237 70.974 1.00 88.25 1160 PHE A O 1
ATOM 9122 N N . LEU A 1 1161 ? -48.933 -23.220 72.288 1.00 83.56 1161 LEU A N 1
ATOM 9123 C CA . LEU A 1 1161 ? -48.150 -23.329 73.512 1.00 83.56 1161 LEU A CA 1
ATOM 9124 C C . LEU A 1 1161 ? -48.542 -24.623 74.234 1.00 83.56 1161 LEU A C 1
ATOM 9126 O O . LEU A 1 1161 ? -49.593 -24.692 74.867 1.00 83.56 1161 LEU A O 1
ATOM 9130 N N . ARG A 1 1162 ? -47.689 -25.650 74.152 1.00 79.81 1162 ARG A N 1
ATOM 9131 C CA . ARG A 1 1162 ? -47.855 -26.913 74.891 1.00 79.81 1162 ARG A CA 1
ATOM 9132 C C . ARG A 1 1162 ? -46.986 -26.897 76.148 1.00 79.81 1162 ARG A C 1
ATOM 9134 O O . ARG A 1 1162 ? -45.768 -26.748 76.055 1.00 79.81 1162 ARG A O 1
ATOM 9141 N N . ARG A 1 1163 ? -47.592 -27.050 77.330 1.00 74.00 1163 ARG A N 1
ATOM 9142 C CA . ARG A 1 1163 ? -46.868 -27.121 78.614 1.00 74.00 1163 ARG A CA 1
ATOM 9143 C C . ARG A 1 1163 ? -46.757 -28.575 79.071 1.00 74.00 1163 ARG A C 1
ATOM 9145 O O . ARG A 1 1163 ? -47.773 -29.205 79.346 1.00 74.00 1163 ARG A O 1
ATOM 9152 N N . ARG A 1 1164 ? -45.527 -29.090 79.219 1.00 71.06 1164 ARG A N 1
ATOM 9153 C CA . ARG A 1 1164 ? -45.261 -30.493 79.623 1.00 71.06 1164 ARG A CA 1
ATOM 9154 C C . ARG A 1 1164 ? -45.965 -30.909 80.924 1.00 71.06 1164 ARG A C 1
ATOM 9156 O O . ARG A 1 1164 ? -46.344 -32.064 81.056 1.00 71.06 1164 ARG A O 1
ATOM 9163 N N . GLU A 1 1165 ? -46.177 -29.964 81.836 1.00 72.38 1165 GLU A N 1
ATOM 9164 C CA . GLU A 1 1165 ? -46.877 -30.133 83.121 1.00 72.38 1165 GLU A CA 1
ATOM 9165 C C . GLU A 1 1165 ? -48.342 -30.607 82.992 1.00 72.38 1165 GLU A C 1
ATOM 9167 O O . GLU A 1 1165 ? -48.875 -31.171 83.941 1.00 72.38 1165 GLU A O 1
ATOM 9172 N N . TYR A 1 1166 ? -48.995 -30.395 81.841 1.00 69.06 1166 TYR A N 1
ATOM 9173 C CA . TYR A 1 1166 ? -50.444 -30.596 81.650 1.00 69.06 1166 TYR A CA 1
ATOM 9174 C C . TYR A 1 1166 ? -50.781 -31.781 80.718 1.00 69.06 1166 TYR A C 1
ATOM 9176 O O . TYR A 1 1166 ? -51.948 -32.021 80.406 1.00 69.06 1166 TYR A O 1
ATOM 9184 N N . GLY A 1 1167 ? -49.773 -32.538 80.268 1.00 66.94 1167 GLY A N 1
ATOM 9185 C CA . GLY A 1 1167 ? -49.954 -33.708 79.402 1.00 66.94 1167 GLY A CA 1
ATOM 9186 C C . GLY A 1 1167 ? -50.588 -33.398 78.036 1.00 66.94 1167 GLY A C 1
ATOM 9187 O O . GLY A 1 1167 ? -50.532 -32.274 77.540 1.00 66.94 1167 GLY A O 1
ATOM 9188 N N . ALA A 1 1168 ? -51.199 -34.411 77.413 1.00 59.94 1168 ALA A N 1
ATOM 9189 C CA . ALA A 1 1168 ? -51.759 -34.316 76.057 1.00 59.94 1168 ALA A CA 1
ATOM 9190 C C . ALA A 1 1168 ? -52.975 -33.371 75.929 1.00 59.94 1168 ALA A C 1
ATOM 9192 O O . ALA A 1 1168 ? -53.267 -32.901 74.835 1.00 59.94 1168 ALA A O 1
ATOM 9193 N N . ALA A 1 1169 ? -53.655 -33.052 77.035 1.00 62.44 1169 ALA A N 1
ATOM 9194 C CA . ALA A 1 1169 ? -54.739 -32.062 77.078 1.00 62.44 1169 ALA A CA 1
ATOM 9195 C C . ALA A 1 1169 ? -54.231 -30.613 77.276 1.00 62.44 1169 ALA A C 1
ATOM 9197 O O . ALA A 1 1169 ? -55.021 -29.679 77.377 1.00 62.44 1169 ALA A O 1
ATOM 9198 N N . GLY A 1 1170 ? -52.911 -30.422 77.379 1.00 71.50 1170 GLY A N 1
ATOM 9199 C CA . GLY A 1 1170 ? -52.256 -29.212 77.873 1.00 71.50 1170 GLY A CA 1
ATOM 9200 C C . GLY A 1 1170 ? -51.792 -28.200 76.824 1.00 71.50 1170 GLY A C 1
ATOM 9201 O O . GLY A 1 1170 ? -50.676 -27.681 76.959 1.00 71.50 1170 GLY A O 1
ATOM 9202 N N . TYR A 1 1171 ? -52.587 -27.934 75.781 1.00 77.81 1171 TYR A N 1
ATOM 9203 C CA . TYR A 1 1171 ? -52.279 -26.901 74.781 1.00 77.81 1171 TYR A CA 1
ATOM 9204 C C . TYR A 1 1171 ? -53.118 -25.631 74.968 1.00 77.81 1171 TYR A C 1
ATOM 9206 O O . TYR A 1 1171 ? -54.277 -25.682 75.370 1.00 77.81 1171 TYR A O 1
ATOM 9214 N N . SER A 1 1172 ? -52.547 -24.478 74.621 1.00 82.56 1172 SER A N 1
ATOM 9215 C CA . SER A 1 1172 ? -53.313 -23.263 74.336 1.00 82.56 1172 SER A CA 1
ATOM 9216 C C . SER A 1 1172 ? -52.875 -22.650 73.008 1.00 82.56 1172 SER A C 1
ATOM 9218 O O . SER A 1 1172 ? -51.684 -22.574 72.699 1.00 82.56 1172 SER A O 1
ATOM 9220 N N . ALA A 1 1173 ? -53.847 -22.236 72.196 1.00 82.50 1173 ALA A N 1
ATOM 9221 C CA . ALA A 1 1173 ? -53.596 -21.584 70.918 1.00 82.50 1173 ALA A CA 1
ATOM 9222 C C . ALA A 1 1173 ? -53.536 -20.060 71.103 1.00 82.50 1173 ALA A C 1
ATOM 9224 O O . ALA A 1 1173 ? -54.499 -19.440 71.555 1.00 82.50 1173 ALA A O 1
ATOM 9225 N N . ARG A 1 1174 ? -52.414 -19.441 70.725 1.00 87.62 1174 ARG A N 1
ATOM 9226 C CA . ARG A 1 1174 ? -52.300 -17.985 70.583 1.00 87.62 1174 ARG A CA 1
ATOM 9227 C C . ARG A 1 1174 ? -52.502 -17.615 69.120 1.00 87.62 1174 ARG A C 1
ATOM 9229 O O . ARG A 1 1174 ? -51.665 -17.952 68.285 1.00 87.62 1174 ARG A O 1
ATOM 9236 N N . VAL A 1 1175 ? -53.579 -16.888 68.839 1.00 87.62 1175 VAL A N 1
ATOM 9237 C CA . VAL A 1 1175 ? -53.835 -16.289 67.523 1.00 87.62 1175 VAL A CA 1
ATOM 9238 C C . VAL A 1 1175 ? -53.097 -14.949 67.415 1.00 87.62 1175 VAL A C 1
ATOM 9240 O O . VAL A 1 1175 ? -52.996 -14.206 68.395 1.00 87.62 1175 VAL A O 1
ATOM 9243 N N . GLN A 1 1176 ? -52.564 -14.655 66.234 1.00 87.50 1176 GLN A N 1
ATOM 9244 C CA . GLN A 1 1176 ? -52.051 -13.352 65.811 1.00 87.50 1176 GLN A CA 1
ATOM 9245 C C . GLN A 1 1176 ? -52.525 -13.088 64.379 1.00 87.50 1176 GLN A C 1
ATOM 9247 O O . GLN A 1 1176 ? -52.642 -14.030 63.598 1.00 87.50 1176 GLN A O 1
ATOM 9252 N N . ASP A 1 1177 ? -52.766 -11.833 64.014 1.00 87.94 1177 ASP A N 1
ATOM 9253 C CA . ASP A 1 1177 ? -53.097 -11.492 62.629 1.00 87.94 1177 ASP A CA 1
ATOM 9254 C C . ASP A 1 1177 ? -51.851 -11.558 61.732 1.00 87.94 1177 ASP A C 1
ATOM 9256 O O . ASP A 1 1177 ? -50.730 -11.247 62.157 1.00 87.94 1177 ASP A O 1
ATOM 9260 N N . VAL A 1 1178 ? -52.053 -11.976 60.484 1.00 85.88 1178 VAL A N 1
ATOM 9261 C CA . VAL A 1 1178 ? -51.024 -11.998 59.441 1.00 85.88 1178 VAL A CA 1
ATOM 9262 C C . VAL A 1 1178 ? -50.607 -10.563 59.115 1.00 85.88 1178 VAL A C 1
ATOM 9264 O O . VAL A 1 1178 ? -51.424 -9.670 58.896 1.00 85.88 1178 VAL A O 1
ATOM 9267 N N . ARG A 1 1179 ? -49.297 -10.334 59.102 1.00 86.69 1179 ARG A N 1
ATOM 9268 C CA . ARG A 1 1179 ? -48.669 -9.071 58.730 1.00 86.69 1179 ARG A CA 1
ATOM 9269 C C . ARG A 1 1179 ? -48.420 -9.072 57.230 1.00 86.69 1179 ARG A C 1
ATOM 9271 O O . ARG A 1 1179 ? -47.868 -10.026 56.691 1.00 86.69 1179 ARG A O 1
ATOM 9278 N N . ARG A 1 1180 ? -48.754 -7.960 56.581 1.00 85.88 1180 ARG A N 1
ATOM 9279 C CA . ARG A 1 1180 ? -48.398 -7.726 55.181 1.00 85.88 1180 ARG A CA 1
ATOM 9280 C C . ARG A 1 1180 ? -46.876 -7.703 55.006 1.00 85.88 1180 ARG A C 1
ATOM 9282 O O . ARG A 1 1180 ? -46.191 -6.990 55.747 1.00 85.88 1180 ARG A O 1
ATOM 9289 N N . ALA A 1 1181 ? -46.393 -8.443 54.015 1.00 83.31 1181 ALA A N 1
ATOM 9290 C CA . ALA A 1 1181 ? -44.992 -8.593 53.658 1.00 83.31 1181 ALA A CA 1
ATOM 9291 C C . ALA A 1 1181 ? -44.317 -7.260 53.303 1.00 83.31 1181 ALA A C 1
ATOM 9293 O O . ALA A 1 1181 ? -44.952 -6.317 52.816 1.00 83.31 1181 ALA A O 1
ATOM 9294 N N . ARG A 1 1182 ? -43.007 -7.195 53.554 1.00 84.25 1182 ARG A N 1
ATOM 9295 C CA . ARG A 1 1182 ? -42.143 -6.027 53.320 1.00 84.25 1182 ARG A CA 1
ATOM 9296 C C . ARG A 1 1182 ? -40.796 -6.378 52.691 1.00 84.25 1182 ARG A C 1
ATOM 9298 O O . ARG A 1 1182 ? -40.166 -5.496 52.115 1.00 84.25 1182 ARG A O 1
ATOM 9305 N N . TYR A 1 1183 ? -40.337 -7.621 52.813 1.00 82.88 1183 TYR A N 1
ATOM 9306 C CA . TYR A 1 1183 ? -38.965 -8.008 52.490 1.00 82.88 1183 TYR A CA 1
ATOM 9307 C C . TYR A 1 1183 ? -38.912 -8.784 51.166 1.00 82.88 1183 TYR A C 1
ATOM 9309 O O . TYR A 1 1183 ? -38.409 -8.281 50.156 1.00 82.88 1183 TYR A O 1
ATOM 9317 N N . TRP A 1 1184 ? -39.548 -9.953 51.119 1.00 83.12 1184 TRP A N 1
ATOM 9318 C CA . TRP A 1 1184 ? -39.647 -10.825 49.945 1.00 83.12 1184 TRP A CA 1
ATOM 9319 C C . TRP A 1 1184 ? -40.855 -10.491 49.051 1.00 83.12 1184 TRP A C 1
ATOM 9321 O O . TRP A 1 1184 ? -41.448 -11.369 48.428 1.00 83.12 1184 TRP A O 1
ATOM 9331 N N . THR A 1 1185 ? -41.209 -9.206 48.951 1.00 72.81 1185 THR A N 1
ATOM 9332 C CA . THR A 1 1185 ? -42.232 -8.700 48.013 1.00 72.81 1185 THR A CA 1
ATOM 9333 C C . THR A 1 1185 ? -41.834 -8.851 46.541 1.00 72.81 1185 THR A C 1
ATOM 9335 O O . THR A 1 1185 ? -42.695 -8.814 45.668 1.00 72.81 1185 THR A O 1
ATOM 9338 N N . ASP A 1 1186 ? -40.540 -9.040 46.272 1.00 63.03 1186 ASP A N 1
ATOM 9339 C CA . ASP A 1 1186 ? -39.921 -9.117 44.947 1.00 63.03 1186 ASP A CA 1
ATOM 9340 C C . ASP A 1 1186 ? -38.947 -10.304 44.935 1.00 63.03 1186 ASP A C 1
ATOM 9342 O O . ASP A 1 1186 ? -38.260 -10.533 45.934 1.00 63.03 1186 ASP A O 1
ATOM 9346 N N . GLN A 1 1187 ? -38.880 -11.068 43.838 1.00 57.59 1187 GLN A N 1
ATOM 9347 C CA . GLN A 1 1187 ? -38.115 -12.324 43.784 1.00 57.59 1187 GLN A CA 1
ATOM 9348 C C . GLN A 1 1187 ? -36.593 -12.109 43.967 1.00 57.59 1187 GLN A C 1
ATOM 9350 O O . GLN A 1 1187 ? -35.978 -11.419 43.152 1.00 57.59 1187 GLN A O 1
ATOM 9355 N N . PRO A 1 1188 ? -35.962 -12.714 44.997 1.00 53.34 1188 PRO A N 1
ATOM 9356 C CA . PRO A 1 1188 ? -34.510 -12.655 45.200 1.00 53.34 1188 PRO A CA 1
ATOM 9357 C C . PRO A 1 1188 ? -33.708 -13.483 44.183 1.00 53.34 1188 PRO A C 1
ATOM 9359 O O . PRO A 1 1188 ? -34.229 -14.388 43.529 1.00 53.34 1188 PRO A O 1
ATOM 9362 N N . VAL A 1 1189 ? -32.418 -13.162 44.058 1.00 53.88 1189 VAL A N 1
ATOM 9363 C CA . VAL A 1 1189 ? -31.526 -13.635 42.985 1.00 53.88 1189 VAL A CA 1
ATOM 9364 C C . VAL A 1 1189 ? -30.747 -14.889 43.391 1.00 53.88 1189 VAL A C 1
ATOM 9366 O O . VAL A 1 1189 ? -30.208 -14.968 44.490 1.00 53.88 1189 VAL A O 1
ATOM 9369 N N . ASP A 1 1190 ? -30.602 -15.844 42.468 1.00 59.84 1190 ASP A N 1
ATOM 9370 C CA . ASP A 1 1190 ? -29.756 -17.032 42.646 1.00 59.84 1190 ASP A CA 1
ATOM 9371 C C . ASP A 1 1190 ? -28.258 -16.665 42.748 1.00 59.84 1190 ASP A C 1
ATOM 9373 O O . ASP A 1 1190 ? -27.562 -16.428 41.752 1.00 59.84 1190 ASP A O 1
ATOM 9377 N N . MET A 1 1191 ? -27.753 -16.651 43.984 1.00 58.50 1191 MET A N 1
ATOM 9378 C CA . MET A 1 1191 ? -26.350 -16.387 44.316 1.00 58.50 1191 MET A CA 1
ATOM 9379 C C . MET A 1 1191 ? -25.386 -17.473 43.807 1.00 58.50 1191 MET A C 1
ATOM 9381 O O . MET A 1 1191 ? -24.234 -17.164 43.490 1.00 58.50 1191 MET A O 1
ATOM 9385 N N . GLY A 1 1192 ? -25.839 -18.721 43.643 1.00 64.31 1192 GLY A N 1
ATOM 9386 C CA . GLY A 1 1192 ? -25.032 -19.792 43.048 1.00 64.31 1192 GLY A CA 1
ATOM 9387 C C . GLY A 1 1192 ? -24.722 -19.507 41.578 1.00 64.31 1192 GLY A C 1
ATOM 9388 O O . GLY A 1 1192 ? -23.583 -19.658 41.129 1.00 64.31 1192 GLY A O 1
ATOM 9389 N N . ARG A 1 1193 ? -25.709 -18.984 40.846 1.00 63.41 1193 ARG A N 1
ATOM 9390 C CA . ARG A 1 1193 ? -25.566 -18.570 39.443 1.00 63.41 1193 ARG A CA 1
ATOM 9391 C C . ARG A 1 1193 ? -24.693 -17.321 39.269 1.00 63.41 1193 ARG A C 1
ATOM 9393 O O . ARG A 1 1193 ? -23.929 -17.256 38.307 1.00 63.41 1193 ARG A O 1
ATOM 9400 N N . LYS A 1 1194 ? -24.717 -16.382 40.228 1.00 67.62 1194 LYS A N 1
ATOM 9401 C CA . LYS A 1 1194 ? -23.750 -15.263 40.315 1.00 67.62 1194 LYS A CA 1
ATOM 9402 C C . LYS A 1 1194 ? -22.316 -15.781 40.505 1.00 67.62 1194 LYS A C 1
ATOM 9404 O O . LYS A 1 1194 ? -21.412 -15.352 39.789 1.00 67.62 1194 LYS A O 1
ATOM 9409 N N . ALA A 1 1195 ? -22.114 -16.735 41.418 1.00 68.31 1195 ALA A N 1
ATOM 9410 C CA . ALA A 1 1195 ? -20.801 -17.320 41.700 1.00 68.31 1195 ALA A CA 1
ATOM 9411 C C . ALA A 1 1195 ? -20.228 -18.134 40.523 1.00 68.31 1195 ALA A C 1
ATOM 9413 O O . ALA A 1 1195 ? -19.019 -18.088 40.296 1.00 68.31 1195 ALA A O 1
ATOM 9414 N N . ALA A 1 1196 ? -21.072 -18.834 39.756 1.00 74.75 1196 ALA A N 1
ATOM 9415 C CA . ALA A 1 1196 ? -20.669 -19.505 38.517 1.00 74.75 1196 ALA A CA 1
ATOM 9416 C C . ALA A 1 1196 ? -20.159 -18.494 37.474 1.00 74.75 1196 ALA A C 1
ATOM 9418 O O . ALA A 1 1196 ? -18.979 -18.517 37.135 1.00 74.75 1196 ALA A O 1
ATOM 9419 N N . LEU A 1 1197 ? -20.988 -17.512 37.090 1.00 77.75 1197 LEU A N 1
ATOM 9420 C CA . LEU A 1 1197 ? -20.621 -16.472 36.113 1.00 77.75 1197 LEU A CA 1
ATOM 9421 C C . LEU A 1 1197 ? -19.327 -15.721 36.478 1.00 77.75 1197 LEU A C 1
ATOM 9423 O O . LEU A 1 1197 ? -18.588 -15.291 35.593 1.00 77.75 1197 LEU A O 1
ATOM 9427 N N . GLN A 1 1198 ? -19.043 -15.554 37.774 1.00 78.75 1198 GLN A N 1
ATOM 9428 C CA . GLN A 1 1198 ? -17.822 -14.910 38.263 1.00 78.75 1198 GLN A CA 1
ATOM 9429 C C . GLN A 1 1198 ? -16.571 -15.808 38.170 1.00 78.75 1198 GLN A C 1
ATOM 9431 O O . GLN A 1 1198 ? -15.471 -15.282 37.989 1.00 78.75 1198 GLN A O 1
ATOM 9436 N N . ARG A 1 1199 ? -16.712 -17.139 38.255 1.00 82.62 1199 ARG A N 1
ATOM 9437 C CA . ARG A 1 1199 ? -15.617 -18.095 38.002 1.00 82.62 1199 ARG A CA 1
ATOM 9438 C C . ARG A 1 1199 ? -15.268 -18.126 36.520 1.00 82.62 1199 ARG A C 1
ATOM 9440 O O . ARG A 1 1199 ? -14.121 -17.844 36.185 1.00 82.62 1199 ARG A O 1
ATOM 9447 N N . ASP A 1 1200 ? -16.265 -18.337 35.662 1.00 82.50 1200 ASP A N 1
ATOM 9448 C CA . ASP A 1 1200 ? -16.122 -18.365 34.201 1.00 82.50 1200 ASP A CA 1
ATOM 9449 C C . ASP A 1 1200 ? -15.421 -17.086 33.690 1.00 82.50 1200 ASP A C 1
ATOM 9451 O O . ASP A 1 1200 ? -14.516 -17.118 32.855 1.00 82.50 1200 ASP A O 1
ATOM 9455 N N . LEU A 1 1201 ? -15.808 -15.930 34.245 1.00 84.31 1201 LEU A N 1
ATOM 9456 C CA . LEU A 1 1201 ? -15.238 -14.620 33.924 1.00 84.31 1201 LEU A CA 1
ATOM 9457 C C . LEU A 1 1201 ? -13.774 -14.478 34.363 1.00 84.31 1201 LEU A C 1
ATOM 9459 O O . LEU A 1 1201 ? -13.006 -13.786 33.692 1.00 84.31 1201 LEU A O 1
ATOM 9463 N N . ASN A 1 1202 ? -13.375 -15.101 35.472 1.00 84.31 1202 ASN A N 1
ATOM 9464 C CA . ASN A 1 1202 ? -11.986 -15.103 35.927 1.00 84.31 1202 ASN A CA 1
ATOM 9465 C C . ASN A 1 1202 ? -11.122 -16.075 35.110 1.00 84.31 1202 ASN A C 1
ATOM 9467 O O . ASN A 1 1202 ? -9.987 -15.730 34.784 1.00 84.31 1202 ASN A O 1
ATOM 9471 N N . GLU A 1 1203 ? -11.663 -17.231 34.721 1.00 86.62 1203 GLU A N 1
ATOM 9472 C CA . GLU A 1 1203 ? -11.000 -18.206 33.847 1.00 86.62 1203 GLU A CA 1
ATOM 9473 C C . GLU A 1 1203 ? -10.710 -17.602 32.465 1.00 86.62 1203 GLU A C 1
ATOM 9475 O O . GLU A 1 1203 ? -9.544 -17.478 32.081 1.00 86.62 1203 GLU A O 1
ATOM 9480 N N . ALA A 1 1204 ? -11.736 -17.066 31.792 1.00 83.31 1204 ALA A N 1
ATOM 9481 C CA . ALA A 1 1204 ? -11.591 -16.410 30.491 1.00 83.31 1204 ALA A CA 1
ATOM 9482 C C . ALA A 1 1204 ? -10.625 -15.204 30.534 1.00 83.31 1204 ALA A C 1
ATOM 9484 O O . ALA A 1 1204 ? -9.868 -14.959 29.590 1.00 83.31 1204 ALA A O 1
ATOM 9485 N N . ARG A 1 1205 ? -10.585 -14.455 31.650 1.00 86.94 1205 ARG A N 1
ATOM 9486 C CA . ARG A 1 1205 ? -9.587 -13.389 31.875 1.00 86.94 1205 ARG A CA 1
ATOM 9487 C C . ARG A 1 1205 ? -8.169 -13.937 32.059 1.00 86.94 1205 ARG A C 1
ATOM 9489 O O . ARG A 1 1205 ? -7.230 -13.323 31.554 1.00 86.94 1205 ARG A O 1
ATOM 9496 N N . GLY A 1 1206 ? -8.009 -15.052 32.771 1.00 82.56 1206 GLY A N 1
ATOM 9497 C CA . GLY A 1 1206 ? -6.724 -15.715 32.999 1.00 82.56 1206 GLY A CA 1
ATOM 9498 C C . GLY A 1 1206 ? -6.117 -16.251 31.704 1.00 82.56 1206 GLY A C 1
ATOM 9499 O O . GLY A 1 1206 ? -4.971 -15.931 31.383 1.00 82.56 1206 GLY A O 1
ATOM 9500 N N . GLU A 1 1207 ? -6.909 -16.970 30.907 1.00 86.19 1207 GLU A N 1
ATOM 9501 C CA . GLU A 1 1207 ? -6.510 -17.420 29.570 1.00 86.19 1207 GLU A CA 1
ATOM 9502 C C . GLU A 1 1207 ? -6.146 -16.234 28.673 1.00 86.19 1207 GLU A C 1
ATOM 9504 O O . GLU A 1 1207 ? -5.058 -16.209 28.097 1.00 86.19 1207 GLU A O 1
ATOM 9509 N N . ALA A 1 1208 ? -7.004 -15.207 28.593 1.00 82.81 1208 ALA A N 1
ATOM 9510 C CA . ALA A 1 1208 ? -6.734 -14.014 27.791 1.00 82.81 1208 ALA A CA 1
ATOM 9511 C C . ALA A 1 1208 ? -5.432 -13.302 28.210 1.00 82.81 1208 ALA A C 1
ATOM 9513 O O . ALA A 1 1208 ? -4.737 -12.753 27.354 1.00 82.81 1208 ALA A O 1
ATOM 9514 N N . ALA A 1 1209 ? -5.070 -13.328 29.498 1.00 82.69 1209 ALA A N 1
ATOM 9515 C CA . ALA A 1 1209 ? -3.814 -12.774 30.000 1.00 82.69 1209 ALA A CA 1
ATOM 9516 C C . ALA A 1 1209 ? -2.593 -13.636 29.632 1.00 82.69 1209 ALA A C 1
ATOM 9518 O O . ALA A 1 1209 ? -1.594 -13.085 29.168 1.00 82.69 1209 ALA A O 1
ATOM 9519 N N . ALA A 1 1210 ? -2.671 -14.964 29.770 1.00 84.75 1210 ALA A N 1
ATOM 9520 C CA . ALA A 1 1210 ? -1.606 -15.884 29.353 1.00 84.75 1210 ALA A CA 1
ATOM 9521 C C . ALA A 1 1210 ? -1.354 -15.796 27.839 1.00 84.75 1210 ALA A C 1
ATOM 9523 O O . ALA A 1 1210 ? -0.222 -15.611 27.389 1.00 84.75 1210 ALA A O 1
ATOM 9524 N N . ILE A 1 1211 ? -2.433 -15.798 27.057 1.00 86.38 1211 ILE A N 1
ATOM 9525 C CA . ILE A 1 1211 ? -2.411 -15.604 25.610 1.00 86.38 1211 ILE A CA 1
ATOM 9526 C C . ILE A 1 1211 ? -1.868 -14.211 25.246 1.00 86.38 1211 ILE A C 1
ATOM 9528 O O . ILE A 1 1211 ? -1.125 -14.082 24.276 1.00 86.38 1211 ILE A O 1
ATOM 9532 N N . HIS A 1 1212 ? -2.170 -13.160 26.021 1.00 84.62 1212 HIS A N 1
ATOM 9533 C CA . HIS A 1 1212 ? -1.570 -11.837 25.812 1.00 84.62 1212 HIS A CA 1
ATOM 9534 C C . HIS A 1 1212 ? -0.065 -11.815 26.124 1.00 84.62 1212 HIS A C 1
ATOM 9536 O O . HIS A 1 1212 ? 0.697 -11.143 25.426 1.00 84.62 1212 HIS A O 1
ATOM 9542 N N . ALA A 1 1213 ? 0.372 -12.553 27.147 1.00 83.44 1213 ALA A N 1
ATOM 9543 C CA . ALA A 1 1213 ? 1.779 -12.685 27.505 1.00 83.44 1213 ALA A CA 1
ATOM 9544 C C . ALA A 1 1213 ? 2.561 -13.434 26.420 1.00 83.44 1213 ALA A C 1
ATOM 9546 O O . ALA A 1 1213 ? 3.598 -12.935 26.001 1.00 83.44 1213 ALA A O 1
ATOM 9547 N N . GLU A 1 1214 ? 2.042 -14.543 25.884 1.00 85.94 1214 GLU A N 1
ATOM 9548 C CA . GLU A 1 1214 ? 2.603 -15.199 24.693 1.00 85.94 1214 GLU A CA 1
ATOM 9549 C C . GLU A 1 1214 ? 2.500 -14.325 23.436 1.00 85.94 1214 GLU A C 1
ATOM 9551 O O . GLU A 1 1214 ? 3.395 -14.348 22.603 1.00 85.94 1214 GLU A O 1
ATOM 9556 N N . PHE A 1 1215 ? 1.456 -13.510 23.281 1.00 87.12 1215 PHE A N 1
ATOM 9557 C CA . PHE A 1 1215 ? 1.338 -12.567 22.167 1.00 87.12 1215 PHE A CA 1
ATOM 9558 C C . PHE A 1 1215 ? 2.480 -11.522 22.209 1.00 87.12 1215 PHE A C 1
ATOM 9560 O O . PHE A 1 1215 ? 3.141 -11.254 21.202 1.00 87.12 1215 PHE A O 1
ATOM 9567 N N . VAL A 1 1216 ? 2.773 -10.946 23.384 1.00 86.38 1216 VAL A N 1
ATOM 9568 C CA . VAL A 1 1216 ? 3.973 -10.108 23.586 1.00 86.38 1216 VAL A CA 1
ATOM 9569 C C . VAL A 1 1216 ? 5.240 -10.978 23.507 1.00 86.38 1216 VAL A C 1
ATOM 9571 O O . VAL A 1 1216 ? 6.278 -10.527 23.034 1.00 86.38 1216 VAL A O 1
ATOM 9574 N N . GLY A 1 1217 ? 5.107 -12.256 23.862 1.00 85.38 1217 GLY A N 1
ATOM 9575 C CA . GLY A 1 1217 ? 6.009 -13.393 23.670 1.00 85.38 1217 GLY A CA 1
ATOM 9576 C C . GLY A 1 1217 ? 6.219 -13.827 22.213 1.00 85.38 1217 GLY A C 1
ATOM 9577 O O . GLY A 1 1217 ? 7.117 -14.615 21.951 1.00 85.38 1217 GLY A O 1
ATOM 9578 N N . VAL A 1 1218 ? 5.587 -13.157 21.248 1.00 85.19 1218 VAL A N 1
ATOM 9579 C CA . VAL A 1 1218 ? 5.963 -13.135 19.823 1.00 85.19 1218 VAL A CA 1
ATOM 9580 C C . VAL A 1 1218 ? 6.108 -11.659 19.366 1.00 85.19 1218 VAL A C 1
ATOM 9582 O O . VAL A 1 1218 ? 5.703 -11.217 18.291 1.00 85.19 1218 VAL A O 1
ATOM 9585 N N . THR A 1 1219 ? 6.658 -10.835 20.275 1.00 86.19 1219 THR A N 1
ATOM 9586 C CA . THR A 1 1219 ? 6.963 -9.406 20.089 1.00 86.19 1219 THR A CA 1
ATOM 9587 C C . THR A 1 1219 ? 8.429 -8.953 20.523 1.00 86.19 1219 THR A C 1
ATOM 9589 O O . THR A 1 1219 ? 8.769 -7.835 20.183 1.00 86.19 1219 THR A O 1
ATOM 9592 N N . ASP A 1 1220 ? 9.395 -9.781 21.047 1.00 84.25 1220 ASP A N 1
ATOM 9593 C CA . ASP A 1 1220 ? 10.913 -9.587 21.277 1.00 84.25 1220 ASP A CA 1
ATOM 9594 C C . ASP A 1 1220 ? 12.187 -10.528 20.773 1.00 84.25 1220 ASP A C 1
ATOM 9596 O O . ASP A 1 1220 ? 13.270 -10.199 21.252 1.00 84.25 1220 ASP A O 1
ATOM 9600 N N . GLN A 1 1221 ? 12.209 -11.568 19.825 1.00 86.94 1221 GLN A N 1
ATOM 9601 C CA . GLN A 1 1221 ? 12.742 -11.839 18.327 1.00 86.94 1221 GLN A CA 1
ATOM 9602 C C . GLN A 1 1221 ? 11.897 -11.807 16.817 1.00 86.94 1221 GLN A C 1
ATOM 9604 O O . GLN A 1 1221 ? 12.292 -12.694 16.075 1.00 86.94 1221 GLN A O 1
ATOM 9609 N N . ILE A 1 1222 ? 10.858 -11.092 16.101 1.00 86.94 1222 ILE A N 1
ATOM 9610 C CA . ILE A 1 1222 ? 9.782 -9.873 15.893 1.00 86.94 1222 ILE A CA 1
ATOM 9611 C C . ILE A 1 1222 ? 9.521 -8.269 16.382 1.00 86.94 1222 ILE A C 1
ATOM 9613 O O . ILE A 1 1222 ? 9.025 -7.535 15.538 1.00 86.94 1222 ILE A O 1
ATOM 9617 N N . LYS A 1 1223 ? 9.987 -7.510 17.461 1.00 86.06 1223 LYS A N 1
ATOM 9618 C CA . LYS A 1 1223 ? 10.672 -6.099 17.646 1.00 86.06 1223 LYS A CA 1
ATOM 9619 C C . LYS A 1 1223 ? 12.188 -5.601 17.336 1.00 86.06 1223 LYS A C 1
ATOM 9621 O O . LYS A 1 1223 ? 12.302 -4.404 17.061 1.00 86.06 1223 LYS A O 1
ATOM 9626 N N . GLN A 1 1224 ? 13.341 -6.334 17.289 1.00 85.81 1224 GLN A N 1
ATOM 9627 C CA . GLN A 1 1224 ? 14.717 -5.952 16.774 1.00 85.81 1224 GLN A CA 1
ATOM 9628 C C . GLN A 1 1224 ? 15.356 -6.600 15.441 1.00 85.81 1224 GLN A C 1
ATOM 9630 O O . GLN A 1 1224 ? 16.182 -5.908 14.868 1.00 85.81 1224 GLN A O 1
ATOM 9635 N N . LEU A 1 1225 ? 15.025 -7.783 14.860 1.00 88.81 1225 LEU A N 1
ATOM 9636 C CA . LEU A 1 1225 ? 15.147 -8.258 13.415 1.00 88.81 1225 LEU A CA 1
ATOM 9637 C C . LEU A 1 1225 ? 15.281 -7.156 12.308 1.00 88.81 1225 LEU A C 1
ATOM 9639 O O . LEU A 1 1225 ? 16.346 -6.909 11.755 1.00 88.81 1225 LEU A O 1
ATOM 9643 N N . ASP A 1 1226 ? 14.197 -6.442 11.976 1.00 83.00 1226 ASP A N 1
ATOM 9644 C CA . ASP A 1 1226 ? 14.136 -5.165 11.224 1.00 83.00 1226 ASP A CA 1
ATOM 9645 C C . ASP A 1 1226 ? 15.230 -4.156 11.589 1.00 83.00 1226 ASP A C 1
ATOM 9647 O O . ASP A 1 1226 ? 15.624 -3.383 10.731 1.00 83.00 1226 ASP A O 1
ATOM 9651 N N . ALA A 1 1227 ? 15.755 -4.110 12.817 1.00 85.44 1227 ALA A N 1
ATOM 9652 C CA . ALA A 1 1227 ? 16.905 -3.252 13.105 1.00 85.44 1227 ALA A CA 1
ATOM 9653 C C . ALA A 1 1227 ? 18.153 -3.723 12.334 1.00 85.44 1227 ALA A C 1
ATOM 9655 O O . ALA A 1 1227 ? 18.845 -2.883 11.757 1.00 85.44 1227 ALA A O 1
ATOM 9656 N N . GLU A 1 1228 ? 18.374 -5.038 12.217 1.00 86.88 1228 GLU A N 1
ATOM 9657 C CA . GLU A 1 1228 ? 19.387 -5.631 11.333 1.00 86.88 1228 GLU A CA 1
ATOM 9658 C C . GLU A 1 1228 ? 19.080 -5.316 9.856 1.00 86.88 1228 GLU A C 1
ATOM 9660 O O . GLU A 1 1228 ? 19.937 -4.780 9.146 1.00 86.88 1228 GLU A O 1
ATOM 9665 N N . LYS A 1 1229 ? 17.837 -5.515 9.384 1.00 87.69 1229 LYS A N 1
ATOM 9666 C CA . LYS A 1 1229 ? 17.479 -5.162 7.994 1.00 87.69 1229 LYS A CA 1
ATOM 9667 C C . LYS A 1 1229 ? 17.624 -3.661 7.707 1.00 87.69 1229 LYS A C 1
ATOM 9669 O O . LYS A 1 1229 ? 18.153 -3.295 6.654 1.00 87.69 1229 LYS A O 1
ATOM 9674 N N . ARG A 1 1230 ? 17.187 -2.771 8.603 1.00 84.00 1230 ARG A N 1
ATOM 9675 C CA . ARG A 1 1230 ? 17.352 -1.307 8.488 1.00 84.00 1230 ARG A CA 1
ATOM 9676 C C . ARG A 1 1230 ? 18.825 -0.931 8.429 1.00 84.00 1230 ARG A C 1
ATOM 9678 O O . ARG A 1 1230 ? 19.158 -0.039 7.653 1.00 84.00 1230 ARG A O 1
ATOM 9685 N N . GLN A 1 1231 ? 19.683 -1.598 9.204 1.00 83.50 1231 GLN A N 1
ATOM 9686 C CA . GLN A 1 1231 ? 21.128 -1.386 9.176 1.00 83.50 1231 GLN A CA 1
ATOM 9687 C C . GLN A 1 1231 ? 21.705 -1.735 7.797 1.00 83.50 1231 GLN A C 1
ATOM 9689 O O . GLN A 1 1231 ? 22.266 -0.857 7.142 1.00 83.50 1231 GLN A O 1
ATOM 9694 N N . ILE A 1 1232 ? 21.475 -2.955 7.298 1.00 87.06 1232 ILE A N 1
ATOM 9695 C CA . ILE A 1 1232 ? 21.969 -3.398 5.978 1.00 87.06 1232 ILE A CA 1
ATOM 9696 C C . ILE A 1 1232 ? 21.394 -2.519 4.852 1.00 87.06 1232 ILE A C 1
ATOM 9698 O O . ILE A 1 1232 ? 22.093 -2.106 3.928 1.00 87.06 1232 ILE A O 1
ATOM 9702 N N . THR A 1 1233 ? 20.113 -2.156 4.949 1.00 83.88 1233 THR A N 1
ATOM 9703 C CA . THR A 1 1233 ? 19.468 -1.238 3.998 1.00 83.88 1233 THR A CA 1
ATOM 9704 C C . THR A 1 1233 ? 20.090 0.165 4.066 1.00 83.88 1233 THR A C 1
ATOM 9706 O O . THR A 1 1233 ? 20.136 0.864 3.055 1.00 83.88 1233 THR A O 1
ATOM 9709 N N . GLY A 1 1234 ? 20.598 0.596 5.223 1.00 83.19 1234 GLY A N 1
ATOM 9710 C CA . GLY A 1 1234 ? 21.380 1.825 5.377 1.00 83.19 1234 GLY A CA 1
ATOM 9711 C C . GLY A 1 1234 ? 22.708 1.771 4.619 1.00 83.19 1234 GLY A C 1
ATOM 9712 O O . GLY A 1 1234 ? 22.994 2.684 3.845 1.00 83.19 1234 GLY A O 1
ATOM 9713 N N . GLU A 1 1235 ? 23.456 0.674 4.769 1.00 86.19 1235 GLU A N 1
ATOM 9714 C CA . GLU A 1 1235 ? 24.736 0.422 4.082 1.00 86.19 1235 GLU A CA 1
ATOM 9715 C C . GLU A 1 1235 ? 24.580 0.530 2.544 1.00 86.19 1235 GLU A C 1
ATOM 9717 O O . GLU A 1 1235 ? 25.369 1.207 1.882 1.00 86.19 1235 GLU A O 1
ATOM 9722 N N . ILE A 1 1236 ? 23.494 -0.022 1.978 1.00 82.38 1236 ILE A N 1
ATOM 9723 C CA . ILE A 1 1236 ? 23.172 0.075 0.537 1.00 82.38 1236 ILE A CA 1
ATOM 9724 C C . ILE A 1 1236 ? 22.879 1.520 0.093 1.00 82.38 1236 ILE A C 1
ATOM 9726 O O . ILE A 1 1236 ? 23.293 1.925 -0.995 1.00 82.38 1236 ILE A O 1
ATOM 9730 N N . ASN A 1 1237 ? 22.151 2.307 0.898 1.00 79.12 1237 ASN A N 1
ATOM 9731 C CA . ASN A 1 1237 ? 21.810 3.688 0.528 1.00 79.12 1237 ASN A CA 1
ATOM 9732 C C . ASN A 1 1237 ? 23.054 4.592 0.525 1.00 79.12 1237 ASN A C 1
ATOM 9734 O O . ASN A 1 1237 ? 23.232 5.351 -0.423 1.00 79.12 1237 ASN A O 1
ATOM 9738 N N . ALA A 1 1238 ? 23.953 4.454 1.506 1.00 82.69 1238 ALA A N 1
ATOM 9739 C CA . ALA A 1 1238 ? 25.194 5.234 1.557 1.00 82.69 1238 ALA A CA 1
ATOM 9740 C C . ALA A 1 1238 ? 26.071 5.016 0.307 1.00 82.69 1238 ALA A C 1
ATOM 9742 O O . ALA A 1 1238 ? 26.534 5.977 -0.307 1.00 82.69 1238 ALA A O 1
ATOM 9743 N N . LYS A 1 1239 ? 26.221 3.758 -0.130 1.00 82.94 1239 LYS A N 1
ATOM 9744 C CA . LYS A 1 1239 ? 26.954 3.395 -1.357 1.00 82.94 1239 LYS A CA 1
ATOM 9745 C C . LYS A 1 1239 ? 26.303 3.922 -2.638 1.00 82.94 1239 LYS A C 1
ATOM 9747 O O . LYS A 1 1239 ? 26.992 4.228 -3.612 1.00 82.94 1239 LYS A O 1
ATOM 9752 N N . LYS A 1 1240 ? 24.977 4.072 -2.638 1.00 78.62 1240 LYS A N 1
ATOM 9753 C CA . LYS A 1 1240 ? 24.244 4.709 -3.735 1.00 78.62 1240 LYS A CA 1
ATOM 9754 C C . LYS A 1 1240 ? 24.474 6.231 -3.761 1.00 78.62 1240 LYS A C 1
ATOM 9756 O O . LYS A 1 1240 ? 24.751 6.778 -4.827 1.00 78.62 1240 LYS A O 1
ATOM 9761 N N . GLU A 1 1241 ? 24.385 6.899 -2.611 1.00 76.25 1241 GLU A N 1
ATOM 9762 C CA . GLU A 1 1241 ? 24.599 8.349 -2.481 1.00 76.25 1241 GLU A CA 1
ATOM 9763 C C . GLU A 1 1241 ? 26.024 8.757 -2.905 1.00 76.25 1241 GLU A C 1
ATOM 9765 O O . GLU A 1 1241 ? 26.193 9.754 -3.609 1.00 76.25 1241 GLU A O 1
ATOM 9770 N N . GLU A 1 1242 ? 27.032 7.941 -2.572 1.00 77.38 1242 GLU A N 1
ATOM 9771 C CA . GLU A 1 1242 ? 28.431 8.085 -3.014 1.00 77.38 1242 GLU A CA 1
ATOM 9772 C C . GLU A 1 1242 ? 28.553 8.136 -4.554 1.00 77.38 1242 GLU A C 1
ATOM 9774 O O . GLU A 1 1242 ? 29.187 9.039 -5.107 1.00 77.38 1242 GLU A O 1
ATOM 9779 N N . LYS A 1 1243 ? 27.865 7.231 -5.264 1.00 76.75 1243 LYS A N 1
ATOM 9780 C CA . LYS A 1 1243 ? 27.834 7.172 -6.737 1.00 76.75 1243 LYS A CA 1
ATOM 9781 C C . LYS A 1 1243 ? 27.109 8.366 -7.375 1.00 76.75 1243 LYS A C 1
ATOM 9783 O O . LYS A 1 1243 ? 27.606 8.938 -8.347 1.00 76.75 1243 LYS A O 1
ATOM 9788 N N . GLU A 1 1244 ? 25.943 8.746 -6.850 1.00 72.44 1244 GLU A N 1
ATOM 9789 C CA . GLU A 1 1244 ? 25.125 9.835 -7.414 1.00 72.44 1244 GLU A CA 1
ATOM 9790 C C . GLU A 1 1244 ? 25.766 11.219 -7.193 1.00 72.44 1244 GLU A C 1
ATOM 9792 O O . GLU A 1 1244 ? 25.712 12.077 -8.082 1.00 72.44 1244 GLU A O 1
ATOM 9797 N N . ALA A 1 1245 ? 26.451 11.429 -6.062 1.00 75.19 1245 ALA A N 1
ATOM 9798 C CA . ALA A 1 1245 ? 27.170 12.670 -5.774 1.00 75.19 1245 ALA A CA 1
ATOM 9799 C C . ALA A 1 1245 ? 28.226 12.992 -6.850 1.00 75.19 1245 ALA A C 1
ATOM 9801 O O . ALA A 1 1245 ? 28.232 14.102 -7.391 1.00 75.19 1245 ALA A O 1
ATOM 9802 N N . ILE A 1 1246 ? 29.058 12.006 -7.210 1.00 71.81 1246 ILE A N 1
ATOM 9803 C CA . ILE A 1 1246 ? 30.147 12.145 -8.193 1.00 71.81 1246 ILE A CA 1
ATOM 9804 C C . ILE A 1 1246 ? 29.604 12.503 -9.587 1.00 71.81 1246 ILE A C 1
ATOM 9806 O O . ILE A 1 1246 ? 30.165 13.366 -10.263 1.00 71.81 1246 ILE A O 1
ATOM 9810 N N . GLN A 1 1247 ? 28.485 11.903 -10.012 1.00 67.31 1247 GLN A N 1
ATOM 9811 C CA . GLN A 1 1247 ? 27.854 12.248 -11.293 1.00 67.31 1247 GLN A CA 1
ATOM 9812 C C . GLN A 1 1247 ? 27.254 13.664 -11.277 1.00 67.31 1247 GLN A C 1
ATOM 9814 O O . GLN A 1 1247 ? 27.471 14.435 -12.216 1.00 67.31 1247 GLN A O 1
ATOM 9819 N N . SER A 1 1248 ? 26.548 14.040 -10.204 1.00 66.44 1248 SER A N 1
ATOM 9820 C CA . SER A 1 1248 ? 25.869 15.342 -10.114 1.00 66.44 1248 SER A CA 1
ATOM 9821 C C . SER A 1 1248 ? 26.832 16.537 -10.174 1.00 66.44 1248 SER A C 1
ATOM 9823 O O . SER A 1 1248 ? 26.549 17.527 -10.852 1.00 66.44 1248 SER A O 1
ATOM 9825 N N . ALA A 1 1249 ? 28.004 16.426 -9.536 1.00 69.00 1249 ALA A N 1
ATOM 9826 C CA . ALA A 1 1249 ? 29.003 17.493 -9.476 1.00 69.00 1249 ALA A CA 1
ATOM 9827 C C . ALA A 1 1249 ? 29.530 17.909 -10.861 1.00 69.00 1249 ALA A C 1
ATOM 9829 O O . ALA A 1 1249 ? 29.890 19.069 -11.059 1.00 69.00 1249 ALA A O 1
ATOM 9830 N N . ARG A 1 1250 ? 29.541 16.984 -11.831 1.00 70.12 1250 ARG A N 1
ATOM 9831 C CA . ARG A 1 1250 ? 30.006 17.252 -13.197 1.00 70.12 1250 ARG A CA 1
ATOM 9832 C C . ARG A 1 1250 ? 28.986 18.050 -14.014 1.00 70.12 1250 ARG A C 1
ATOM 9834 O O . ARG A 1 1250 ? 29.377 18.973 -14.713 1.00 70.12 1250 ARG A O 1
ATOM 9841 N N . VAL A 1 1251 ? 27.690 17.764 -13.860 1.00 68.75 1251 VAL A N 1
ATOM 9842 C CA . VAL A 1 1251 ? 26.601 18.460 -14.582 1.00 68.75 1251 VAL A CA 1
ATOM 9843 C C . VAL A 1 1251 ? 26.395 19.895 -14.073 1.00 68.75 1251 VAL A C 1
ATOM 9845 O O . VAL A 1 1251 ? 26.050 20.792 -14.842 1.00 68.75 1251 VAL A O 1
ATOM 9848 N N . GLN A 1 1252 ? 26.631 20.150 -12.781 1.00 68.75 1252 GLN A N 1
ATOM 9849 C CA . GLN A 1 1252 ? 26.462 21.490 -12.198 1.00 68.75 1252 GLN A CA 1
ATOM 9850 C C . GLN A 1 1252 ? 27.499 22.524 -12.671 1.00 68.75 1252 GLN A C 1
ATOM 9852 O O . GLN A 1 1252 ? 27.265 23.724 -12.510 1.00 68.75 1252 GLN A O 1
ATOM 9857 N N . TYR A 1 1253 ? 28.623 22.086 -13.245 1.00 75.00 1253 TYR A N 1
ATOM 9858 C CA . TYR A 1 1253 ? 29.659 22.973 -13.779 1.00 75.00 1253 TYR A CA 1
ATOM 9859 C C . TYR A 1 1253 ? 29.181 23.718 -15.041 1.00 75.00 1253 TYR A C 1
ATOM 9861 O O . TYR A 1 1253 ? 29.399 24.924 -15.174 1.00 75.00 1253 TYR A O 1
ATOM 9869 N N . ASP A 1 1254 ? 28.450 23.025 -15.919 1.00 69.12 1254 ASP A N 1
ATOM 9870 C CA . ASP A 1 1254 ? 28.133 23.498 -17.273 1.00 69.12 1254 ASP A CA 1
ATOM 9871 C C . ASP A 1 1254 ? 26.965 24.508 -17.333 1.00 69.12 1254 ASP A C 1
ATOM 9873 O O . ASP A 1 1254 ? 26.900 25.331 -18.246 1.00 69.12 1254 ASP A O 1
ATOM 9877 N N . ARG A 1 1255 ? 26.044 24.507 -16.353 1.00 73.69 1255 ARG A N 1
ATOM 9878 C CA . ARG A 1 1255 ? 24.838 25.375 -16.356 1.00 73.69 1255 ARG A CA 1
ATOM 9879 C C . ARG A 1 1255 ? 25.101 26.864 -16.022 1.00 73.69 1255 ARG A C 1
ATOM 9881 O O . ARG A 1 1255 ? 24.196 27.685 -16.166 1.00 73.69 1255 ARG A O 1
ATOM 9888 N N . LEU A 1 1256 ? 26.300 27.243 -15.563 1.00 76.50 1256 LEU A N 1
ATOM 9889 C CA . LEU A 1 1256 ? 26.525 28.499 -14.814 1.00 76.50 1256 LEU A CA 1
ATOM 9890 C C . LEU A 1 1256 ? 26.441 29.825 -15.600 1.00 76.50 1256 LEU A C 1
ATOM 9892 O O . LEU A 1 1256 ? 26.302 30.873 -14.967 1.00 76.50 1256 LEU A O 1
ATOM 9896 N N . ASP A 1 1257 ? 26.541 29.830 -16.933 1.00 70.88 1257 ASP A N 1
ATOM 9897 C CA . ASP A 1 1257 ? 26.581 31.089 -17.703 1.00 70.88 1257 ASP A CA 1
ATOM 9898 C C . ASP A 1 1257 ? 25.201 31.744 -17.893 1.00 70.88 1257 ASP A C 1
ATOM 9900 O O . ASP A 1 1257 ? 25.086 32.971 -17.844 1.00 70.88 1257 ASP A O 1
ATOM 9904 N N . VAL A 1 1258 ? 24.142 30.948 -18.074 1.00 74.50 1258 VAL A N 1
ATOM 9905 C CA . VAL A 1 1258 ? 22.789 31.456 -18.386 1.00 74.50 1258 VAL A CA 1
ATOM 9906 C C . VAL A 1 1258 ? 22.166 32.176 -17.184 1.00 74.50 1258 VAL A C 1
ATOM 9908 O O . VAL A 1 1258 ? 21.505 33.207 -17.337 1.00 74.50 1258 VAL A O 1
ATOM 9911 N N . GLU A 1 1259 ? 22.440 31.698 -15.965 1.00 74.38 1259 GLU A N 1
ATOM 9912 C CA . GLU A 1 1259 ? 21.944 32.308 -14.724 1.00 74.38 1259 GLU A CA 1
ATOM 9913 C C . GLU A 1 1259 ? 22.414 33.762 -14.530 1.00 74.38 1259 GLU A C 1
ATOM 9915 O O . GLU A 1 1259 ? 21.770 34.518 -13.804 1.00 74.38 1259 GLU A O 1
ATOM 9920 N N . ILE A 1 1260 ? 23.518 34.179 -15.163 1.00 76.81 1260 ILE A N 1
ATOM 9921 C CA . ILE A 1 1260 ? 24.108 35.512 -14.973 1.00 76.81 1260 ILE A CA 1
ATOM 9922 C C . ILE A 1 1260 ? 23.279 36.600 -15.678 1.00 76.81 1260 ILE A C 1
ATOM 9924 O O . ILE A 1 1260 ? 23.068 37.664 -15.101 1.00 76.81 1260 ILE A O 1
ATOM 9928 N N . GLN A 1 1261 ? 22.772 36.343 -16.889 1.00 73.62 1261 GLN A N 1
ATOM 9929 C CA . GLN A 1 1261 ? 22.081 37.359 -17.702 1.00 73.62 1261 GLN A CA 1
ATOM 9930 C C . GLN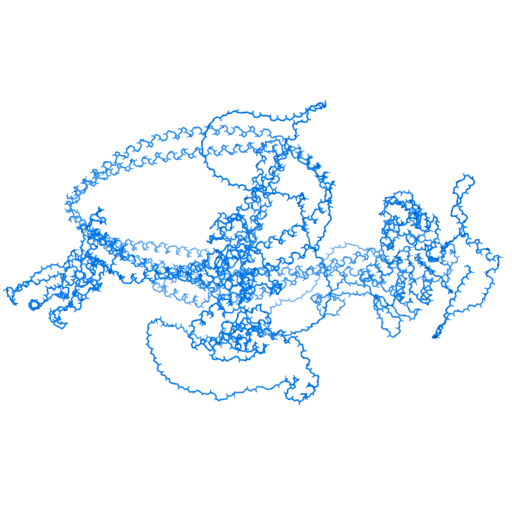 A 1 1261 ? 20.695 37.721 -17.142 1.00 73.62 1261 GLN A C 1
ATOM 9932 O O . GLN A 1 1261 ? 20.375 38.898 -16.973 1.00 73.62 1261 GLN A O 1
ATOM 9937 N N . THR A 1 1262 ? 19.901 36.718 -16.749 1.00 77.38 1262 THR A N 1
ATOM 9938 C CA . THR A 1 1262 ? 18.521 36.902 -16.237 1.00 77.38 1262 THR A CA 1
ATOM 9939 C C . THR A 1 1262 ? 18.422 37.787 -14.982 1.00 77.38 1262 THR A C 1
ATOM 9941 O O . THR A 1 1262 ? 17.343 38.257 -14.613 1.00 77.38 1262 THR A O 1
ATOM 9944 N N . LYS A 1 1263 ? 19.546 38.013 -14.291 1.00 79.44 1263 LYS A N 1
ATOM 9945 C CA . LYS A 1 1263 ? 19.620 38.749 -13.023 1.00 79.44 1263 LYS A CA 1
ATOM 9946 C C . LYS A 1 1263 ? 19.760 40.258 -13.191 1.00 79.44 1263 LYS A C 1
ATOM 9948 O O . LYS A 1 1263 ? 19.475 40.987 -12.240 1.00 79.44 1263 LYS A O 1
ATOM 9953 N N . GLU A 1 1264 ? 20.168 40.738 -14.364 1.00 74.69 1264 GLU A N 1
ATOM 9954 C CA . GLU A 1 1264 ? 20.367 42.171 -14.603 1.00 74.69 1264 GLU A CA 1
ATOM 9955 C C . GLU A 1 1264 ? 19.037 42.900 -14.872 1.00 74.69 1264 GLU A C 1
ATOM 9957 O O . GLU A 1 1264 ? 18.807 43.984 -14.332 1.00 74.69 1264 GLU A O 1
ATOM 9962 N N . GLU A 1 1265 ? 18.113 42.279 -15.612 1.00 76.56 1265 GLU A N 1
ATOM 9963 C CA . GLU A 1 1265 ? 16.839 42.896 -16.016 1.00 76.56 1265 GLU A CA 1
ATOM 9964 C C . GLU A 1 1265 ? 15.867 43.111 -14.845 1.00 76.56 1265 GLU A C 1
ATOM 9966 O O . GLU A 1 1265 ? 15.281 44.189 -14.699 1.00 76.56 1265 GLU A O 1
ATOM 9971 N N . SER A 1 1266 ? 15.738 42.115 -13.958 1.00 75.31 1266 SER A N 1
ATOM 9972 C CA . SER A 1 1266 ? 14.809 42.138 -12.813 1.00 75.31 1266 SER A CA 1
ATOM 9973 C C . SER A 1 1266 ? 14.993 43.372 -11.911 1.00 75.31 1266 SER A C 1
ATOM 9975 O O . SER A 1 1266 ? 14.022 43.946 -11.412 1.00 75.31 1266 SER A O 1
ATOM 9977 N N . ILE A 1 1267 ? 16.234 43.851 -11.765 1.00 79.12 1267 ILE A N 1
ATOM 9978 C CA . ILE A 1 1267 ? 16.595 45.004 -10.924 1.00 79.12 1267 ILE A CA 1
ATOM 9979 C C . ILE A 1 1267 ? 15.942 46.317 -11.408 1.00 79.12 1267 ILE A C 1
ATOM 9981 O O . ILE A 1 1267 ? 15.773 47.245 -10.608 1.00 79.12 1267 ILE A O 1
ATOM 9985 N N . LYS A 1 1268 ? 15.568 46.414 -12.693 1.00 79.00 1268 LYS A N 1
ATOM 9986 C CA . LYS A 1 1268 ? 14.976 47.615 -13.302 1.00 79.00 1268 LYS A CA 1
ATOM 9987 C C . LYS A 1 1268 ? 13.549 47.865 -12.801 1.00 79.00 1268 LYS A C 1
ATOM 9989 O O . LYS A 1 1268 ? 13.293 48.913 -12.209 1.00 79.00 1268 LYS A O 1
ATOM 9994 N N . MET A 1 1269 ? 12.661 46.880 -12.972 1.00 77.56 1269 MET A N 1
ATOM 9995 C CA . MET A 1 1269 ? 11.217 46.970 -12.681 1.00 77.56 1269 MET A CA 1
ATOM 9996 C C . MET A 1 1269 ? 10.921 47.422 -11.244 1.00 77.56 1269 MET A C 1
ATOM 9998 O O . MET A 1 1269 ? 10.071 48.271 -10.982 1.00 77.56 1269 MET A O 1
ATOM 10002 N N . LEU A 1 1270 ? 11.659 46.867 -10.285 1.00 78.75 1270 LEU A N 1
ATOM 10003 C CA . LEU A 1 1270 ? 11.334 46.984 -8.863 1.00 78.75 1270 LEU A CA 1
ATOM 10004 C C . LEU A 1 1270 ? 11.555 48.390 -8.286 1.00 78.75 1270 LEU A C 1
ATOM 10006 O O . LEU A 1 1270 ? 10.995 48.720 -7.239 1.00 78.75 1270 LEU A O 1
ATOM 10010 N N . ARG A 1 1271 ? 12.292 49.258 -8.992 1.00 75.81 1271 ARG A N 1
ATOM 10011 C CA . ARG A 1 1271 ? 12.508 50.661 -8.599 1.00 75.81 1271 ARG A CA 1
ATOM 10012 C C . ARG A 1 1271 ? 11.266 51.536 -8.755 1.00 75.81 1271 ARG A C 1
ATOM 10014 O O . ARG A 1 1271 ? 11.120 52.502 -8.010 1.00 75.81 1271 ARG A O 1
ATOM 10021 N N . GLU A 1 1272 ? 10.388 51.221 -9.702 1.00 77.38 1272 GLU A N 1
ATOM 10022 C CA . GLU A 1 1272 ? 9.266 52.096 -10.068 1.00 77.38 1272 GLU A CA 1
ATOM 10023 C C . GLU A 1 1272 ? 8.084 51.976 -9.091 1.00 77.38 1272 GLU A C 1
ATOM 10025 O O . GLU A 1 1272 ? 7.368 52.954 -8.865 1.00 77.38 1272 GLU A O 1
ATOM 10030 N N . SER A 1 1273 ? 7.967 50.811 -8.443 1.00 71.12 1273 SER A N 1
ATOM 10031 C CA . SER A 1 1273 ? 6.891 50.385 -7.533 1.00 71.12 1273 SER A CA 1
ATOM 10032 C C . SER A 1 1273 ? 6.725 51.184 -6.227 1.00 71.12 1273 SER A C 1
ATOM 10034 O O . SER A 1 1273 ? 5.722 51.027 -5.538 1.00 71.12 1273 SER A O 1
ATOM 10036 N N . MET A 1 1274 ? 7.697 52.019 -5.838 1.00 69.94 1274 MET A N 1
ATOM 10037 C CA . MET A 1 1274 ? 7.771 52.594 -4.479 1.00 69.94 1274 MET A CA 1
ATOM 10038 C C . MET A 1 1274 ? 7.194 54.014 -4.316 1.00 69.94 1274 MET A C 1
ATOM 10040 O O . MET A 1 1274 ? 7.386 54.634 -3.266 1.00 69.94 1274 MET A O 1
ATOM 10044 N N . ARG A 1 1275 ? 6.514 54.574 -5.322 1.00 75.62 1275 ARG A N 1
ATOM 10045 C CA . ARG A 1 1275 ? 5.935 55.931 -5.236 1.00 75.62 1275 ARG A CA 1
ATOM 10046 C C . ARG A 1 1275 ? 4.571 55.924 -4.523 1.00 75.62 1275 ARG A C 1
ATOM 10048 O O . ARG A 1 1275 ? 3.726 55.088 -4.807 1.00 75.62 1275 ARG A O 1
ATOM 10055 N N . GLY A 1 1276 ? 4.349 56.886 -3.617 1.00 75.31 1276 GLY A N 1
ATOM 10056 C CA . GLY A 1 1276 ? 3.018 57.221 -3.073 1.00 75.31 1276 GLY A CA 1
ATOM 10057 C C . GLY A 1 1276 ? 2.590 56.605 -1.727 1.00 75.31 1276 GLY A C 1
ATOM 10058 O O . GLY A 1 1276 ? 1.493 56.901 -1.268 1.00 75.31 1276 GLY A O 1
ATOM 10059 N N . VAL A 1 1277 ? 3.413 55.786 -1.059 1.00 76.19 1277 VAL A N 1
ATOM 10060 C CA . VAL A 1 1277 ? 2.977 55.031 0.145 1.00 76.19 1277 VAL A CA 1
ATOM 10061 C C . VAL A 1 1277 ? 2.664 55.903 1.377 1.00 76.19 1277 VAL A C 1
ATOM 10063 O O . VAL A 1 1277 ? 1.750 55.587 2.136 1.00 76.19 1277 VAL A O 1
ATOM 10066 N N . GLY A 1 1278 ? 3.395 57.005 1.587 1.00 73.38 1278 GLY A N 1
ATOM 10067 C CA . GLY A 1 1278 ? 3.380 57.746 2.861 1.00 73.38 1278 GLY A CA 1
ATOM 10068 C C . GLY A 1 1278 ? 2.003 58.246 3.319 1.00 73.38 1278 GLY A C 1
ATOM 10069 O O . GLY A 1 1278 ? 1.695 58.154 4.503 1.00 73.38 1278 GLY A O 1
ATOM 10070 N N . ALA A 1 1279 ? 1.157 58.702 2.388 1.00 78.62 1279 ALA A N 1
ATOM 10071 C CA . ALA A 1 1279 ? -0.150 59.286 2.701 1.00 78.62 1279 ALA A CA 1
ATOM 10072 C C . ALA A 1 1279 ? -1.182 58.278 3.246 1.00 78.62 1279 ALA A C 1
ATOM 10074 O O . ALA A 1 1279 ? -2.144 58.680 3.898 1.00 78.62 1279 ALA A O 1
ATOM 10075 N N . ARG A 1 1280 ? -0.999 56.971 2.997 1.00 79.88 1280 ARG A N 1
ATOM 10076 C CA . ARG A 1 1280 ? -1.939 55.933 3.464 1.00 79.88 1280 ARG A CA 1
ATOM 10077 C C . ARG A 1 1280 ? -1.720 55.576 4.932 1.00 79.88 1280 ARG A C 1
ATOM 10079 O O . ARG A 1 1280 ? -2.684 55.416 5.672 1.00 79.88 1280 ARG A O 1
ATOM 10086 N N . ILE A 1 1281 ? -0.459 55.540 5.370 1.00 81.31 1281 ILE A N 1
ATOM 10087 C CA . ILE A 1 1281 ? -0.083 55.246 6.763 1.00 81.31 1281 ILE A CA 1
ATOM 10088 C C . ILE A 1 1281 ? -0.705 56.275 7.720 1.00 81.31 1281 ILE A C 1
ATOM 10090 O O . ILE A 1 1281 ? -1.281 55.896 8.734 1.00 81.31 1281 ILE A O 1
ATOM 10094 N N . THR A 1 1282 ? -0.658 57.563 7.365 1.00 80.81 1282 THR A N 1
ATOM 10095 C CA . THR A 1 1282 ? -1.206 58.661 8.179 1.00 80.81 1282 THR A CA 1
ATOM 10096 C C . THR A 1 1282 ? -2.726 58.630 8.357 1.00 80.81 1282 THR A C 1
ATOM 10098 O O . THR A 1 1282 ? -3.212 59.202 9.325 1.00 80.81 1282 THR A O 1
ATOM 10101 N N . GLY A 1 1283 ? -3.478 57.980 7.460 1.00 85.31 1283 GLY A N 1
ATOM 10102 C CA . GLY A 1 1283 ? -4.933 57.842 7.600 1.00 85.31 1283 GLY A CA 1
ATOM 10103 C C . GLY A 1 1283 ? -5.308 56.818 8.672 1.00 85.31 1283 GLY A C 1
ATOM 10104 O O . GLY A 1 1283 ? -5.952 57.158 9.661 1.00 85.31 1283 GLY A O 1
ATOM 10105 N N . ILE A 1 1284 ? -4.813 55.586 8.512 1.00 83.12 1284 ILE A N 1
ATOM 10106 C CA . ILE A 1 1284 ? -5.091 54.444 9.405 1.00 83.12 1284 ILE A CA 1
ATOM 10107 C C . ILE A 1 1284 ? -4.669 54.751 10.852 1.00 83.12 1284 ILE A C 1
ATOM 10109 O O . ILE A 1 1284 ? -5.281 54.290 11.811 1.00 83.12 1284 ILE A O 1
ATOM 10113 N N . GLN A 1 1285 ? -3.615 55.554 11.017 1.00 83.19 1285 GLN A N 1
ATOM 10114 C CA . GLN A 1 1285 ? -3.057 55.881 12.324 1.00 83.19 1285 GLN A CA 1
ATOM 10115 C C . GLN A 1 1285 ? -3.990 56.746 13.187 1.00 83.19 1285 GLN A C 1
ATOM 10117 O O . GLN A 1 1285 ? -3.952 56.605 14.402 1.00 83.19 1285 GLN A O 1
ATOM 10122 N N . LYS A 1 1286 ? -4.878 57.549 12.581 1.00 86.81 1286 LYS A N 1
ATOM 10123 C CA . LYS A 1 1286 ? -5.908 58.309 13.310 1.00 86.81 1286 LYS A CA 1
ATOM 10124 C C . LYS A 1 1286 ? -6.996 57.394 13.889 1.00 86.81 1286 LYS A C 1
ATOM 10126 O O . LYS A 1 1286 ? -7.394 57.555 15.035 1.00 86.81 1286 LYS A O 1
ATOM 10131 N N . GLU A 1 1287 ? -7.436 56.407 13.110 1.00 86.50 1287 GLU A N 1
ATOM 10132 C CA . GLU A 1 1287 ? -8.507 55.470 13.492 1.00 86.50 1287 GLU A CA 1
ATOM 10133 C C . GLU A 1 1287 ? -8.125 54.596 14.704 1.00 86.50 1287 GLU A C 1
ATOM 10135 O O . GLU A 1 1287 ? -8.993 54.095 15.416 1.00 86.50 1287 GLU A O 1
ATOM 10140 N N . LEU A 1 1288 ? -6.823 54.413 14.950 1.00 88.12 1288 LEU A N 1
ATOM 10141 C CA . LEU A 1 1288 ? -6.300 53.682 16.106 1.00 88.12 1288 LEU A CA 1
ATOM 10142 C C . LEU A 1 1288 ? -6.431 54.474 17.420 1.00 88.12 1288 LEU A C 1
ATOM 10144 O O . LEU A 1 1288 ? -6.677 53.869 18.466 1.00 88.12 1288 LEU A O 1
ATOM 10148 N N . ASP A 1 1289 ? -6.283 55.800 17.369 1.00 85.81 1289 ASP A N 1
ATOM 10149 C CA . ASP A 1 1289 ? -6.387 56.670 18.547 1.00 85.81 1289 ASP A CA 1
ATOM 10150 C C . ASP A 1 1289 ? -7.848 56.772 19.028 1.00 85.81 1289 ASP A C 1
ATOM 10152 O O . ASP A 1 1289 ? -8.111 56.687 20.229 1.00 85.81 1289 ASP A O 1
ATOM 10156 N N . ASP A 1 1290 ? -8.809 56.847 18.096 1.00 89.00 1290 ASP A N 1
ATOM 10157 C CA . ASP A 1 1290 ? -10.250 56.864 18.397 1.00 89.00 1290 ASP A CA 1
ATOM 10158 C C . ASP A 1 1290 ? -10.697 55.577 19.141 1.00 89.00 1290 ASP A C 1
ATOM 10160 O O . ASP A 1 1290 ? -11.441 55.635 20.125 1.00 89.00 1290 ASP A O 1
ATOM 10164 N N . LEU A 1 1291 ? -10.189 54.404 18.730 1.00 89.75 1291 LEU A N 1
ATOM 10165 C CA . LEU A 1 1291 ? -10.468 53.110 19.380 1.00 89.75 1291 LEU A CA 1
ATOM 10166 C C . LEU A 1 1291 ? -9.877 53.004 20.797 1.00 89.75 1291 LEU A C 1
ATOM 10168 O O . LEU A 1 1291 ? -10.491 52.402 21.685 1.00 89.75 1291 LEU A O 1
ATOM 10172 N N . LEU A 1 1292 ? -8.699 53.596 21.029 1.00 88.56 1292 LEU A N 1
ATOM 10173 C CA . LEU A 1 1292 ? -8.055 53.598 22.344 1.00 88.56 1292 LEU A CA 1
ATOM 10174 C C . LEU A 1 1292 ? -8.921 54.318 23.390 1.00 88.56 1292 LEU A C 1
ATOM 10176 O O . LEU A 1 1292 ? -9.035 53.829 24.516 1.00 88.56 1292 LEU A O 1
ATOM 10180 N N . VAL A 1 1293 ? -9.560 55.436 23.022 1.00 90.81 1293 VAL A N 1
ATOM 10181 C CA . VAL A 1 1293 ? -10.441 56.201 23.922 1.00 90.81 1293 VAL A CA 1
ATOM 10182 C C . VAL A 1 1293 ? -11.625 55.342 24.371 1.00 90.81 1293 VAL A C 1
ATOM 10184 O O . VAL A 1 1293 ? -11.786 55.113 25.573 1.00 90.81 1293 VAL A O 1
ATOM 10187 N N . ALA A 1 1294 ? -12.383 54.776 23.425 1.00 89.44 1294 ALA A N 1
ATOM 10188 C CA . ALA A 1 1294 ? -13.551 53.933 23.710 1.00 89.44 1294 ALA A CA 1
ATOM 10189 C C . ALA A 1 1294 ? -13.219 52.748 24.641 1.00 89.44 1294 ALA A C 1
ATOM 10191 O O . ALA A 1 1294 ? -13.995 52.396 25.535 1.00 89.44 1294 ALA A O 1
ATOM 10192 N N . LYS A 1 1295 ? -12.027 52.154 24.488 1.00 89.06 1295 LYS A N 1
ATOM 10193 C CA . LYS A 1 1295 ? -11.568 51.049 25.342 1.00 89.06 1295 LYS A CA 1
ATOM 10194 C C . LYS A 1 1295 ? -11.391 51.466 26.808 1.00 89.06 1295 LYS A C 1
ATOM 10196 O O . LYS A 1 1295 ? -11.645 50.654 27.699 1.00 89.06 1295 LYS A O 1
ATOM 10201 N N . THR A 1 1296 ? -10.987 52.709 27.085 1.00 86.50 1296 THR A N 1
ATOM 10202 C CA . THR A 1 1296 ? -10.827 53.192 28.471 1.00 86.50 1296 THR A CA 1
ATOM 10203 C C . THR A 1 1296 ? -12.163 53.373 29.193 1.00 86.50 1296 THR A C 1
ATOM 10205 O O . THR A 1 1296 ? -12.278 53.012 30.366 1.00 86.50 1296 THR A O 1
ATOM 10208 N N . GLU A 1 1297 ? -13.197 53.833 28.487 1.00 90.00 1297 GLU A N 1
ATOM 10209 C CA . GLU A 1 1297 ? -14.543 54.020 29.041 1.00 90.00 1297 GLU A CA 1
ATOM 10210 C C . GLU A 1 1297 ? -15.180 52.681 29.450 1.00 90.00 1297 GLU A C 1
ATOM 10212 O O . GLU A 1 1297 ? -15.721 52.547 30.553 1.00 90.00 1297 GLU A O 1
ATOM 10217 N N . ALA A 1 1298 ? -15.040 51.648 28.609 1.00 89.06 1298 ALA A N 1
ATOM 10218 C CA . ALA A 1 1298 ? -15.558 50.307 28.891 1.00 89.06 1298 ALA A CA 1
ATOM 10219 C C . ALA A 1 1298 ? -14.928 49.674 30.154 1.00 89.06 1298 ALA A C 1
ATOM 10221 O O . ALA A 1 1298 ? -15.620 49.023 30.943 1.00 89.06 1298 ALA A O 1
ATOM 10222 N N . VAL A 1 1299 ? -13.631 49.913 30.398 1.00 88.69 1299 VAL A N 1
ATOM 10223 C CA . VAL A 1 1299 ? -12.923 49.441 31.606 1.00 88.69 1299 VAL A CA 1
ATOM 10224 C C . VAL A 1 1299 ? -13.463 50.106 32.879 1.00 88.69 1299 VAL A C 1
ATOM 10226 O O . VAL A 1 1299 ? -13.666 49.426 33.889 1.00 88.69 1299 VAL A O 1
ATOM 10229 N N . LEU A 1 1300 ? -13.756 51.411 32.840 1.00 90.44 1300 LEU A N 1
ATOM 10230 C CA . LEU A 1 1300 ? -14.357 52.126 33.973 1.00 90.44 1300 LEU A CA 1
ATOM 10231 C C . LEU A 1 1300 ? -15.765 51.599 34.298 1.00 90.44 1300 LEU A C 1
ATOM 10233 O O . LEU A 1 1300 ? -16.113 51.443 35.471 1.00 90.44 1300 LEU A O 1
ATOM 10237 N N . ALA A 1 1301 ? -16.553 51.252 33.276 1.00 89.38 1301 ALA A N 1
ATOM 10238 C CA . ALA A 1 1301 ? -17.889 50.689 33.455 1.00 89.38 1301 ALA A CA 1
ATOM 10239 C C . ALA A 1 1301 ? -17.880 49.292 34.114 1.00 89.38 1301 ALA A C 1
ATOM 10241 O O . ALA A 1 1301 ? -18.742 49.003 34.949 1.00 89.38 1301 ALA A O 1
ATOM 10242 N N . LEU A 1 1302 ? -16.892 48.440 33.805 1.00 89.94 1302 LEU A N 1
ATOM 10243 C CA . LEU A 1 1302 ? -16.712 47.144 34.476 1.00 89.94 1302 LEU A CA 1
ATOM 10244 C C . LEU A 1 1302 ? -16.408 47.317 35.976 1.00 89.94 1302 LEU A C 1
ATOM 10246 O O . LEU A 1 1302 ? -16.987 46.623 36.812 1.00 89.94 1302 LEU A O 1
ATOM 10250 N N . ALA A 1 1303 ? -15.548 48.275 36.336 1.00 87.94 1303 ALA A N 1
ATOM 10251 C CA . ALA A 1 1303 ? -15.183 48.540 37.731 1.00 87.94 1303 ALA A CA 1
ATOM 10252 C C . ALA A 1 1303 ? -16.369 49.013 38.600 1.00 87.94 1303 ALA A C 1
ATOM 10254 O O . ALA A 1 1303 ? -16.367 48.792 39.814 1.00 87.94 1303 ALA A O 1
ATOM 10255 N N . ALA A 1 1304 ? -17.387 49.634 37.994 1.00 88.88 1304 ALA A N 1
ATOM 10256 C CA . ALA A 1 1304 ? -18.634 49.980 38.671 1.00 88.88 1304 ALA A CA 1
ATOM 10257 C C . ALA A 1 1304 ? -19.505 48.738 38.942 1.00 88.88 1304 ALA A C 1
ATOM 10259 O O . ALA A 1 1304 ? -19.896 48.515 40.089 1.00 88.88 1304 ALA A O 1
ATOM 10260 N N . ALA A 1 1305 ? -19.748 47.901 37.924 1.00 88.81 1305 ALA A N 1
ATOM 10261 C CA . ALA A 1 1305 ? -20.619 46.722 38.022 1.00 88.81 1305 ALA A CA 1
ATOM 10262 C C . ALA A 1 1305 ? -20.169 45.728 39.113 1.00 88.81 1305 ALA A C 1
ATOM 10264 O O . ALA A 1 1305 ? -20.986 45.238 39.896 1.00 88.81 1305 ALA A O 1
ATOM 10265 N N . THR A 1 1306 ? -18.858 45.505 39.250 1.00 88.00 1306 THR A N 1
ATOM 10266 C CA . THR A 1 1306 ? -18.281 44.588 40.253 1.00 88.00 1306 THR A CA 1
ATOM 10267 C C . THR A 1 1306 ? -18.620 44.971 41.704 1.00 88.00 1306 THR A C 1
ATOM 10269 O O . THR A 1 1306 ? -18.592 44.115 42.589 1.00 88.00 1306 THR A O 1
ATOM 10272 N N . ARG A 1 1307 ? -18.983 46.234 41.982 1.00 89.81 1307 ARG A N 1
ATOM 10273 C CA . ARG A 1 1307 ? -19.393 46.671 43.331 1.00 89.81 1307 ARG A CA 1
ATOM 10274 C C . ARG A 1 1307 ? -20.785 46.175 43.724 1.00 89.81 1307 ARG A C 1
ATOM 10276 O O . ARG A 1 1307 ? -21.001 45.906 44.903 1.00 89.81 1307 ARG A O 1
ATOM 10283 N N . GLU A 1 1308 ? -21.708 46.020 42.772 1.00 89.56 1308 GLU A N 1
ATOM 10284 C CA . GLU A 1 1308 ? -23.067 45.547 43.068 1.00 89.56 1308 GLU A CA 1
ATOM 10285 C C . GLU A 1 1308 ? -23.080 44.097 43.548 1.00 89.56 1308 GLU A C 1
ATOM 10287 O O . GLU A 1 1308 ? -23.772 43.773 44.511 1.00 89.56 1308 GLU A O 1
ATOM 10292 N N . VAL A 1 1309 ? -22.277 43.236 42.911 1.00 90.38 1309 VAL A N 1
ATOM 10293 C CA . VAL A 1 1309 ? -22.196 41.798 43.217 1.00 90.38 1309 VAL A CA 1
ATOM 10294 C C . VAL A 1 1309 ? -21.938 41.573 44.713 1.00 90.38 1309 VAL A C 1
ATOM 10296 O O . VAL A 1 1309 ? -22.640 40.784 45.342 1.00 90.38 1309 VAL A O 1
ATOM 10299 N N . LYS A 1 1310 ? -21.020 42.350 45.311 1.00 88.56 1310 LYS A N 1
ATOM 10300 C CA . LYS A 1 1310 ? -20.709 42.311 46.752 1.00 88.56 1310 LYS A CA 1
ATOM 10301 C C . LYS A 1 1310 ? -21.897 42.701 47.646 1.00 88.56 1310 LYS A C 1
ATOM 10303 O O . LYS A 1 1310 ? -22.012 42.193 48.759 1.00 88.56 1310 LYS A O 1
ATOM 10308 N N . SER A 1 1311 ? -22.767 43.605 47.194 1.00 91.19 1311 SER A N 1
ATOM 10309 C CA . SER A 1 1311 ? -23.989 43.960 47.928 1.00 91.19 1311 SER A CA 1
ATOM 10310 C C . SER A 1 1311 ? -25.021 42.833 47.849 1.00 91.19 1311 SER A C 1
ATOM 10312 O O . SER A 1 1311 ? -25.598 42.472 48.871 1.00 91.19 1311 SER A O 1
ATOM 10314 N N . LYS A 1 1312 ? -25.216 42.230 46.669 1.00 91.88 1312 LYS A N 1
ATOM 10315 C CA . LYS A 1 1312 ? -26.220 41.171 46.475 1.00 91.88 1312 LYS A CA 1
ATOM 10316 C C . LYS A 1 1312 ? -25.880 39.865 47.195 1.00 91.88 1312 LYS A C 1
ATOM 10318 O O . LYS A 1 1312 ? -26.795 39.184 47.645 1.00 91.88 1312 LYS A O 1
ATOM 10323 N N . THR A 1 1313 ? -24.597 39.534 47.365 1.00 89.88 1313 THR A N 1
ATOM 10324 C CA . THR A 1 1313 ? -24.188 38.357 48.154 1.00 89.88 1313 THR A CA 1
ATOM 10325 C C . THR A 1 1313 ? -24.570 38.456 49.632 1.00 89.88 1313 THR A C 1
ATOM 10327 O O . THR A 1 1313 ? -24.868 37.431 50.231 1.00 89.88 1313 THR A O 1
ATOM 10330 N N . ALA A 1 1314 ? -24.591 39.657 50.225 1.00 90.06 1314 ALA A N 1
ATOM 10331 C CA . ALA A 1 1314 ? -24.928 39.819 51.643 1.00 90.06 1314 ALA A CA 1
ATOM 10332 C C . ALA A 1 1314 ? -26.411 39.506 51.920 1.00 90.06 1314 ALA A C 1
ATOM 10334 O O . ALA A 1 1314 ? -26.717 38.688 52.783 1.00 90.06 1314 ALA A O 1
ATOM 10335 N N . SER A 1 1315 ? -27.318 40.072 51.117 1.00 91.75 1315 SER A N 1
ATOM 10336 C CA . SER A 1 1315 ? -28.769 39.873 51.264 1.00 91.75 1315 SER A CA 1
ATOM 10337 C C . SER A 1 1315 ? -29.242 38.442 50.982 1.00 91.75 1315 SER A C 1
ATOM 10339 O O . SER A 1 1315 ? -30.358 38.084 51.352 1.00 91.75 1315 SER A O 1
ATOM 10341 N N . LEU A 1 1316 ? -28.426 37.611 50.322 1.00 91.69 1316 LEU A N 1
ATOM 10342 C CA . LEU A 1 1316 ? -28.723 36.187 50.157 1.00 91.69 1316 LEU A CA 1
ATOM 10343 C C . LEU A 1 1316 ? -28.536 35.423 51.475 1.00 91.69 1316 LEU A C 1
ATOM 10345 O O . LEU A 1 1316 ? -29.448 34.717 51.894 1.00 91.69 1316 LEU A O 1
ATOM 10349 N N . CYS A 1 1317 ? -27.414 35.640 52.169 1.00 88.19 1317 CYS A N 1
ATOM 10350 C CA . CYS A 1 1317 ? -27.134 34.997 53.456 1.00 88.19 1317 CYS A CA 1
ATOM 10351 C C . CYS A 1 1317 ? -28.186 35.333 54.528 1.00 88.19 1317 CYS A C 1
ATOM 10353 O O . CYS A 1 1317 ? -28.528 34.480 55.341 1.00 88.19 1317 CYS A O 1
ATOM 10355 N N . GLU A 1 1318 ? -28.718 36.559 54.521 1.00 90.62 1318 GLU A N 1
ATOM 10356 C CA . GLU A 1 1318 ? -29.818 36.978 55.407 1.00 90.62 1318 GLU A CA 1
ATOM 10357 C C . GLU A 1 1318 ? -31.118 36.209 55.108 1.00 90.62 1318 GLU A C 1
ATOM 10359 O O . GLU A 1 1318 ? -31.836 35.812 56.024 1.00 90.62 1318 GLU A O 1
ATOM 10364 N N . ALA A 1 1319 ? -31.411 35.957 53.829 1.00 91.00 1319 ALA A N 1
ATOM 10365 C CA . ALA A 1 1319 ? -32.619 35.255 53.406 1.00 91.00 1319 ALA A CA 1
ATOM 10366 C C . ALA A 1 1319 ? -32.574 33.739 53.672 1.00 91.00 1319 ALA A C 1
ATOM 10368 O O . ALA A 1 1319 ? -33.620 33.135 53.909 1.00 91.00 1319 ALA A O 1
ATOM 10369 N N . ASP A 1 1320 ? -31.386 33.127 53.660 1.00 89.50 1320 ASP A N 1
ATOM 10370 C CA . ASP A 1 1320 ? -31.203 31.707 53.988 1.00 89.50 1320 ASP A CA 1
ATOM 10371 C C . ASP A 1 1320 ? -31.636 31.369 55.424 1.00 89.50 1320 ASP A C 1
ATOM 10373 O O . ASP A 1 1320 ? -32.256 30.329 55.643 1.00 89.50 1320 ASP A O 1
ATOM 10377 N N . VAL A 1 1321 ? -31.374 32.257 56.393 1.00 89.81 1321 VAL A N 1
ATOM 10378 C CA . VAL A 1 1321 ? -31.742 32.047 57.808 1.00 89.81 1321 VAL A CA 1
ATOM 10379 C C . VAL A 1 1321 ? -33.263 31.963 57.982 1.00 89.81 1321 VAL A C 1
ATOM 10381 O O . VAL A 1 1321 ? -33.762 31.035 58.615 1.00 89.81 1321 VAL A O 1
ATOM 10384 N N . ILE A 1 1322 ? -34.006 32.879 57.353 1.00 90.81 1322 ILE A N 1
ATOM 10385 C CA . ILE A 1 1322 ? -35.472 32.986 57.473 1.00 90.81 1322 ILE A CA 1
ATOM 10386 C C . ILE A 1 1322 ? -36.176 31.724 56.933 1.00 90.81 1322 ILE A C 1
ATOM 10388 O O . ILE A 1 1322 ? -37.195 31.289 57.469 1.00 90.81 1322 ILE A O 1
ATOM 10392 N N . VAL A 1 1323 ? -35.617 31.086 55.895 1.00 90.06 1323 VAL A N 1
ATOM 10393 C CA . VAL A 1 1323 ? -36.166 29.836 55.336 1.00 90.06 1323 VAL A CA 1
ATOM 10394 C C . VAL A 1 1323 ? -36.070 28.671 56.328 1.00 90.06 1323 VAL A C 1
ATOM 10396 O O . VAL A 1 1323 ? -36.970 27.833 56.355 1.00 90.06 1323 VAL A O 1
ATOM 10399 N N . VAL A 1 1324 ? -35.022 28.610 57.157 1.00 88.62 1324 VAL A N 1
ATOM 10400 C CA . VAL A 1 1324 ? -34.846 27.525 58.142 1.00 88.62 1324 VAL A CA 1
ATOM 10401 C C . VAL A 1 1324 ? -35.921 27.584 59.229 1.00 88.62 1324 VAL A C 1
ATOM 10403 O O . VAL A 1 1324 ? -36.486 26.551 59.588 1.00 88.62 1324 VAL A O 1
ATOM 10406 N N . GLU A 1 1325 ? -36.248 28.784 59.714 1.00 87.50 1325 GLU A N 1
ATOM 10407 C CA . GLU A 1 1325 ? -37.280 28.984 60.739 1.00 87.50 1325 GLU A CA 1
ATOM 10408 C C . GLU A 1 1325 ? -38.674 28.593 60.221 1.00 87.50 1325 GLU A C 1
ATOM 10410 O O . GLU A 1 1325 ? -39.399 27.844 60.879 1.00 87.50 1325 GLU A O 1
ATOM 10415 N N . ALA A 1 1326 ? -39.035 29.032 59.010 1.00 90.00 1326 ALA A N 1
ATOM 10416 C CA . ALA A 1 1326 ? -40.371 28.810 58.456 1.00 90.00 1326 ALA A CA 1
ATOM 10417 C C . ALA A 1 1326 ? -40.681 27.334 58.128 1.00 90.00 1326 ALA A C 1
ATOM 10419 O O . ALA A 1 1326 ? -41.811 26.885 58.325 1.00 90.00 1326 ALA A O 1
ATOM 10420 N N . VAL A 1 1327 ? -39.680 26.554 57.694 1.00 87.75 1327 VAL A N 1
ATOM 10421 C CA . VAL A 1 1327 ? -39.834 25.108 57.427 1.00 87.75 1327 VAL A CA 1
ATOM 10422 C C . VAL A 1 1327 ? -40.169 24.323 58.703 1.00 87.75 1327 VAL A C 1
ATOM 10424 O O . VAL A 1 1327 ? -40.973 23.391 58.658 1.00 87.75 1327 VAL A O 1
ATOM 10427 N N . SER A 1 1328 ? -39.583 24.701 59.844 1.00 87.88 1328 SER A N 1
ATOM 10428 C CA . SER A 1 1328 ? -39.826 24.043 61.139 1.00 87.88 1328 SER A CA 1
ATOM 10429 C C . SER A 1 1328 ? -41.298 24.151 61.564 1.00 87.88 1328 SER A C 1
ATOM 10431 O O . SER A 1 1328 ? -41.930 23.165 61.946 1.00 87.88 1328 SER A O 1
ATOM 10433 N N . ASP A 1 1329 ? -41.873 25.346 61.421 1.00 86.44 1329 ASP A N 1
ATOM 10434 C CA . ASP A 1 1329 ? -43.244 25.658 61.831 1.00 86.44 1329 ASP A CA 1
ATOM 10435 C C . ASP A 1 1329 ? -44.318 24.908 61.020 1.00 86.44 1329 ASP A C 1
ATOM 10437 O O . ASP A 1 1329 ? -45.354 24.511 61.564 1.00 86.44 1329 ASP A O 1
ATOM 10441 N N . HIS A 1 1330 ? -44.088 24.694 59.721 1.00 87.44 1330 HIS A N 1
ATOM 10442 C CA . HIS A 1 1330 ? -45.027 23.982 58.850 1.00 87.44 1330 HIS A CA 1
ATOM 10443 C C . HIS A 1 1330 ? -45.108 22.484 59.185 1.00 87.44 1330 HIS A C 1
ATOM 10445 O O . HIS A 1 1330 ? -46.211 21.937 59.294 1.00 87.44 1330 HIS A O 1
ATOM 10451 N N . GLN A 1 1331 ? -43.971 21.824 59.434 1.00 84.88 1331 GLN A N 1
ATOM 10452 C CA . GLN A 1 1331 ? -43.929 20.386 59.740 1.00 84.88 1331 GLN A CA 1
ATOM 10453 C C . GLN A 1 1331 ? -44.774 20.025 60.974 1.00 84.88 1331 GLN A C 1
ATOM 10455 O O . GLN A 1 1331 ? -45.516 19.039 60.958 1.00 84.88 1331 GLN A O 1
ATOM 10460 N N . VAL A 1 1332 ? -44.730 20.863 62.017 1.00 84.69 1332 VAL A N 1
ATOM 10461 C CA . VAL A 1 1332 ? -45.516 20.681 63.251 1.00 84.69 1332 VAL A CA 1
ATOM 10462 C C . VAL A 1 1332 ? -47.025 20.797 62.993 1.00 84.69 1332 VAL A C 1
ATOM 10464 O O . VAL A 1 1332 ? -47.808 20.044 63.575 1.00 84.69 1332 VAL A O 1
ATOM 10467 N N . ALA A 1 1333 ? -47.453 21.700 62.103 1.00 83.12 1333 ALA A N 1
ATOM 10468 C CA . ALA A 1 1333 ? -48.865 21.884 61.763 1.00 83.12 1333 ALA A CA 1
ATOM 10469 C C . ALA A 1 1333 ? -49.420 20.745 60.884 1.00 83.12 1333 ALA A C 1
ATOM 10471 O O . ALA A 1 1333 ? -50.556 20.300 61.086 1.00 83.12 1333 ALA A O 1
ATOM 10472 N N . ALA A 1 1334 ? -48.624 20.249 59.931 1.00 81.75 1334 ALA A N 1
ATOM 10473 C CA . ALA A 1 1334 ? -49.019 19.168 59.028 1.00 81.75 1334 ALA A CA 1
ATOM 10474 C C . ALA A 1 1334 ? -49.274 17.845 59.776 1.00 81.75 1334 ALA A C 1
ATOM 10476 O O . ALA A 1 1334 ? -50.293 17.186 59.546 1.00 81.75 1334 ALA A O 1
ATOM 10477 N N . ALA A 1 1335 ? -48.404 17.495 60.731 1.00 80.62 1335 ALA A N 1
ATOM 10478 C CA . ALA A 1 1335 ? -48.490 16.250 61.501 1.00 80.62 1335 ALA A CA 1
ATOM 10479 C C . ALA A 1 1335 ? -49.822 16.068 62.261 1.00 80.62 1335 ALA A C 1
ATOM 10481 O O . ALA A 1 1335 ? -50.261 14.940 62.474 1.00 80.62 1335 ALA A O 1
ATOM 10482 N N . GLN A 1 1336 ? -50.494 17.163 62.638 1.00 79.81 1336 GLN A N 1
ATOM 10483 C CA . GLN A 1 1336 ? -51.731 17.137 63.430 1.00 79.81 1336 GLN A CA 1
ATOM 10484 C C . GLN A 1 1336 ? -53.010 16.832 62.622 1.00 79.81 1336 GLN A C 1
ATOM 10486 O O . GLN A 1 1336 ? -54.070 16.688 63.224 1.00 79.81 1336 GLN A O 1
ATOM 10491 N N . ASN A 1 1337 ? -52.953 16.760 61.283 1.00 81.44 1337 ASN A N 1
ATOM 10492 C CA . ASN A 1 1337 ? -54.152 16.787 60.421 1.00 81.44 1337 ASN A CA 1
ATOM 10493 C C . ASN A 1 1337 ? -54.249 15.627 59.396 1.00 81.44 1337 ASN A C 1
ATOM 10495 O O . ASN A 1 1337 ? -55.073 15.677 58.483 1.00 81.44 1337 ASN A O 1
ATOM 10499 N N . ASN A 1 1338 ? -53.419 14.586 59.531 1.00 82.31 1338 ASN A N 1
ATOM 10500 C CA . ASN A 1 1338 ? -53.167 13.570 58.493 1.00 82.31 1338 ASN A CA 1
ATOM 10501 C C . ASN A 1 1338 ? -54.421 12.797 58.008 1.00 82.31 1338 ASN A C 1
ATOM 10503 O O . ASN A 1 1338 ? -54.642 12.680 56.805 1.00 82.31 1338 ASN A O 1
ATOM 10507 N N . GLU A 1 1339 ? -55.282 12.314 58.911 1.00 80.56 1339 GLU A N 1
ATOM 10508 C CA . GLU A 1 1339 ? -56.453 11.483 58.550 1.00 80.56 1339 GLU A CA 1
ATOM 10509 C C . GLU A 1 1339 ? -57.427 12.196 57.593 1.00 80.56 1339 GLU A C 1
ATOM 10511 O O . GLU A 1 1339 ? -57.912 11.614 56.621 1.00 80.56 1339 GLU A O 1
ATOM 10516 N N . VAL A 1 1340 ? -57.662 13.492 57.826 1.00 81.12 1340 VAL A N 1
ATOM 10517 C CA . VAL A 1 1340 ? -58.545 14.336 57.003 1.00 81.12 1340 VAL A CA 1
ATOM 10518 C C . VAL A 1 1340 ? -57.986 14.513 55.587 1.00 81.12 1340 VAL A C 1
ATOM 10520 O O . VAL A 1 1340 ? -58.750 14.622 54.627 1.00 81.12 1340 VAL A O 1
ATOM 10523 N N . VAL A 1 1341 ? -56.659 14.515 55.438 1.00 79.00 1341 VAL A N 1
ATOM 10524 C CA . VAL A 1 1341 ? -55.983 14.643 54.140 1.00 79.00 1341 VAL A CA 1
ATOM 10525 C C . VAL A 1 1341 ? -56.145 13.363 53.311 1.00 79.00 1341 VAL A C 1
ATOM 10527 O O . VAL A 1 1341 ? -56.482 13.450 52.129 1.00 79.00 1341 VAL A O 1
ATOM 10530 N N . GLN A 1 1342 ? -55.994 12.182 53.919 1.00 81.88 1342 GLN A N 1
ATOM 10531 C CA . GLN A 1 1342 ? -56.075 10.891 53.214 1.00 81.88 1342 GLN A CA 1
ATOM 10532 C C . GLN A 1 1342 ? -57.454 10.644 52.580 1.00 81.88 1342 GLN A C 1
ATOM 10534 O O . GLN A 1 1342 ? -57.543 10.249 51.415 1.00 81.88 1342 GLN A O 1
ATOM 10539 N N . ALA A 1 1343 ? -58.540 10.949 53.300 1.00 81.88 1343 ALA A N 1
ATOM 10540 C CA . ALA A 1 1343 ? -59.901 10.794 52.779 1.00 81.88 1343 ALA A CA 1
ATOM 10541 C C . ALA A 1 1343 ? -60.167 11.671 51.536 1.00 81.88 1343 ALA A C 1
ATOM 10543 O O . ALA A 1 1343 ? -60.865 11.258 50.608 1.00 81.88 1343 ALA A O 1
ATOM 10544 N N . ILE A 1 1344 ? -59.585 12.876 51.493 1.00 83.81 1344 ILE A N 1
ATOM 10545 C CA . ILE A 1 1344 ? -59.692 13.789 50.346 1.00 83.81 1344 ILE A CA 1
ATOM 10546 C C . ILE A 1 1344 ? -58.873 13.260 49.159 1.00 83.81 1344 ILE A C 1
ATOM 10548 O O . ILE A 1 1344 ? -59.380 13.243 48.036 1.00 83.81 1344 ILE A O 1
ATOM 10552 N N . GLN A 1 1345 ? -57.651 12.775 49.409 1.00 82.94 1345 GLN A N 1
ATOM 10553 C CA . GLN A 1 1345 ? -56.757 12.229 48.380 1.00 82.94 1345 GLN A CA 1
ATOM 10554 C C . GLN A 1 1345 ? -57.381 11.049 47.618 1.00 82.94 1345 GLN A C 1
ATOM 10556 O O . GLN A 1 1345 ? -57.266 10.987 46.393 1.00 82.94 1345 GLN A O 1
ATOM 10561 N N . GLN A 1 1346 ? -58.088 10.139 48.300 1.00 83.94 1346 GLN A N 1
ATOM 10562 C CA . GLN A 1 1346 ? -58.708 8.980 47.644 1.00 83.94 1346 GLN A CA 1
ATOM 10563 C C . GLN A 1 1346 ? -59.790 9.392 46.627 1.00 83.94 1346 GLN A C 1
ATOM 10565 O O . GLN A 1 1346 ? -59.775 8.931 45.484 1.00 83.94 1346 GLN A O 1
ATOM 10570 N N . LYS A 1 1347 ? -60.689 10.317 46.993 1.00 85.50 1347 LYS A N 1
ATOM 10571 C CA . LYS A 1 1347 ? -61.721 10.831 46.069 1.00 85.50 1347 LYS A CA 1
ATOM 10572 C C . LYS A 1 1347 ? -61.157 11.768 44.996 1.00 85.50 1347 LYS A C 1
ATOM 10574 O O . LYS A 1 1347 ? -61.743 11.889 43.918 1.00 85.50 1347 LYS A O 1
ATOM 10579 N N . GLU A 1 1348 ? -60.005 12.394 45.236 1.00 83.38 1348 GLU A N 1
ATOM 10580 C CA . GLU A 1 1348 ? -59.243 13.078 44.187 1.00 83.38 1348 GLU A CA 1
ATOM 10581 C C . GLU A 1 1348 ? -58.654 12.098 43.164 1.00 83.38 1348 GLU A C 1
ATOM 10583 O O . GLU A 1 1348 ? -58.754 12.364 41.966 1.00 83.38 1348 GLU A O 1
ATOM 10588 N N . ALA A 1 1349 ? -58.128 10.946 43.592 1.00 85.50 1349 ALA A N 1
ATOM 10589 C CA . ALA A 1 1349 ? -57.587 9.927 42.690 1.00 85.50 1349 ALA A CA 1
ATOM 10590 C C . ALA A 1 1349 ? -58.650 9.358 41.728 1.00 85.50 1349 ALA A C 1
ATOM 10592 O O . ALA A 1 1349 ? -58.416 9.316 40.519 1.00 85.50 1349 ALA A O 1
ATOM 10593 N N . GLU A 1 1350 ? -59.841 9.008 42.228 1.00 86.56 1350 GLU A N 1
ATOM 10594 C CA . GLU A 1 1350 ? -60.963 8.536 41.395 1.00 86.56 1350 GLU A CA 1
ATOM 10595 C C . GLU A 1 1350 ? -61.363 9.565 40.323 1.00 86.56 1350 GLU A C 1
ATOM 10597 O O . GLU A 1 1350 ? -61.508 9.238 39.140 1.00 86.56 1350 GLU A O 1
ATOM 10602 N N . LYS A 1 1351 ? -61.493 10.841 40.720 1.00 88.38 1351 LYS A N 1
ATOM 10603 C CA . LYS A 1 1351 ? -61.794 11.934 39.787 1.00 88.38 1351 LYS A CA 1
ATOM 10604 C C . LYS A 1 1351 ? -60.683 12.099 38.752 1.00 88.38 1351 LYS A C 1
ATOM 10606 O O . LYS A 1 1351 ? -60.983 12.334 37.577 1.00 88.38 1351 LYS A O 1
ATOM 10611 N N . ASN A 1 1352 ? -59.424 12.025 39.179 1.00 83.31 1352 ASN A N 1
ATOM 10612 C CA . ASN A 1 1352 ? -58.274 12.195 38.302 1.00 83.31 1352 ASN A CA 1
ATOM 10613 C C . ASN A 1 1352 ? -58.251 11.104 37.227 1.00 83.31 1352 ASN A C 1
ATOM 10615 O O . ASN A 1 1352 ? -58.188 11.460 36.056 1.00 83.31 1352 ASN A O 1
ATOM 10619 N N . ALA A 1 1353 ? -58.445 9.829 37.580 1.00 85.75 1353 ALA A N 1
ATOM 10620 C CA . ALA A 1 1353 ? -58.487 8.724 36.618 1.00 85.75 1353 ALA A CA 1
ATOM 10621 C C . ALA A 1 1353 ? -59.586 8.894 35.546 1.00 85.75 1353 ALA A C 1
ATOM 10623 O O . ALA A 1 1353 ? -59.322 8.759 34.350 1.00 85.75 1353 ALA A O 1
ATOM 10624 N N . ALA A 1 1354 ? -60.811 9.267 35.939 1.00 87.00 1354 ALA A N 1
ATOM 10625 C CA . ALA A 1 1354 ? -61.894 9.522 34.980 1.00 87.00 1354 ALA A CA 1
ATOM 10626 C C . ALA A 1 1354 ? -61.624 10.760 34.098 1.00 87.00 1354 ALA A C 1
ATOM 10628 O O . ALA A 1 1354 ? -61.869 10.742 32.890 1.00 87.00 1354 ALA A O 1
ATOM 10629 N N . THR A 1 1355 ? -61.074 11.827 34.688 1.00 85.50 1355 THR A N 1
ATOM 10630 C CA . THR A 1 1355 ? -60.662 13.042 33.960 1.00 85.50 1355 THR A CA 1
ATOM 10631 C C . THR A 1 1355 ? -59.508 12.752 32.997 1.00 85.50 1355 THR A C 1
ATOM 10633 O O . THR A 1 1355 ? -59.425 13.355 31.928 1.00 85.50 1355 THR A O 1
ATOM 10636 N N . GLU A 1 1356 ? -58.620 11.829 33.357 1.00 85.88 1356 GLU A N 1
ATOM 10637 C CA . GLU A 1 1356 ? -57.469 11.438 32.561 1.00 85.88 1356 GLU A CA 1
ATOM 10638 C C . GLU A 1 1356 ? -57.871 10.564 31.373 1.00 85.88 1356 GLU A C 1
ATOM 10640 O O . GLU A 1 1356 ? -57.475 10.898 30.262 1.00 85.88 1356 GLU A O 1
ATOM 10645 N N . MET A 1 1357 ? -58.733 9.553 31.538 1.00 85.75 1357 MET A N 1
ATOM 10646 C CA . MET A 1 1357 ? -59.278 8.820 30.382 1.00 85.75 1357 MET A CA 1
ATOM 10647 C C . MET A 1 1357 ? -60.006 9.756 29.408 1.00 85.75 1357 MET A C 1
ATOM 10649 O O . MET A 1 1357 ? -59.833 9.635 28.194 1.00 85.75 1357 MET A O 1
ATOM 10653 N N . TYR A 1 1358 ? -60.770 10.730 29.926 1.00 89.06 1358 TYR A N 1
ATOM 10654 C CA . TYR A 1 1358 ? -61.384 11.763 29.091 1.00 89.06 1358 TYR A CA 1
ATOM 10655 C C . TYR A 1 1358 ? -60.332 12.556 28.306 1.00 89.06 1358 TYR A C 1
ATOM 10657 O O . TYR A 1 1358 ? -60.462 12.665 27.089 1.00 89.06 1358 TYR A O 1
ATOM 10665 N N . ARG A 1 1359 ? -59.278 13.061 28.966 1.00 86.19 1359 ARG A N 1
ATOM 10666 C CA . ARG A 1 1359 ? -58.168 13.775 28.308 1.00 86.19 1359 ARG A CA 1
ATOM 10667 C C . ARG A 1 1359 ? -57.465 12.907 27.269 1.00 86.19 1359 ARG A C 1
ATOM 10669 O O . ARG A 1 1359 ? -57.346 13.331 26.131 1.00 86.19 1359 ARG A O 1
ATOM 10676 N N . GLN A 1 1360 ? -57.054 11.691 27.624 1.00 86.75 1360 GLN A N 1
ATOM 10677 C CA . GLN A 1 1360 ? -56.339 10.776 26.733 1.00 86.75 1360 GLN A CA 1
ATOM 10678 C C . GLN A 1 1360 ? -57.132 10.518 25.441 1.00 86.75 1360 GLN A C 1
ATOM 10680 O O . GLN A 1 1360 ? -56.583 10.672 24.352 1.00 86.75 1360 GLN A O 1
ATOM 10685 N N . GLN A 1 1361 ? -58.429 10.206 25.542 1.00 86.81 1361 GLN A N 1
ATOM 10686 C CA . GLN A 1 1361 ? -59.279 9.926 24.377 1.00 86.81 1361 GLN A CA 1
ATOM 10687 C C . GLN A 1 1361 ? -59.687 11.195 23.613 1.00 86.81 1361 GLN A C 1
ATOM 10689 O O . GLN A 1 1361 ? -59.741 11.184 22.386 1.00 86.81 1361 GLN A O 1
ATOM 10694 N N . HIS A 1 1362 ? -59.911 12.314 24.307 1.00 87.69 1362 HIS A N 1
ATOM 10695 C CA . HIS A 1 1362 ? -60.147 13.623 23.688 1.00 87.69 1362 HIS A CA 1
ATOM 10696 C C . HIS A 1 1362 ? -58.932 14.102 22.884 1.00 87.69 1362 HIS A C 1
ATOM 10698 O O . HIS A 1 1362 ? -59.069 14.560 21.751 1.00 87.69 1362 HIS A O 1
ATOM 10704 N N . ASP A 1 1363 ? -57.734 13.959 23.442 1.00 84.62 1363 ASP A N 1
ATOM 10705 C CA . ASP A 1 1363 ? -56.493 14.409 22.822 1.00 84.62 1363 ASP A CA 1
ATOM 10706 C C . ASP A 1 1363 ? -56.055 13.454 21.705 1.00 84.62 1363 ASP A C 1
ATOM 10708 O O . ASP A 1 1363 ? -55.497 13.908 20.708 1.00 84.62 1363 ASP A O 1
ATOM 10712 N N . LEU A 1 1364 ? -56.361 12.155 21.808 1.00 86.00 1364 LEU A N 1
ATOM 10713 C CA . LEU A 1 1364 ? -56.224 11.205 20.699 1.00 86.00 1364 LEU A CA 1
ATOM 10714 C C . LEU A 1 1364 ? -57.210 11.544 19.568 1.00 86.00 1364 LEU A C 1
ATOM 10716 O O . LEU A 1 1364 ? -56.798 11.628 18.414 1.00 86.00 1364 LEU A O 1
ATOM 10720 N N . ALA A 1 1365 ? -58.466 11.877 19.886 1.00 86.94 1365 ALA A N 1
ATOM 10721 C CA . ALA A 1 1365 ? -59.424 12.373 18.900 1.00 86.94 1365 ALA A CA 1
ATOM 10722 C C . ALA A 1 1365 ? -58.980 13.704 18.260 1.00 86.94 1365 ALA A C 1
ATOM 10724 O O . ALA A 1 1365 ? -59.155 13.880 17.057 1.00 86.94 1365 ALA A O 1
ATOM 10725 N N . LEU A 1 1366 ? -58.366 14.633 19.006 1.00 86.50 1366 LEU A N 1
ATOM 10726 C CA . LEU A 1 1366 ? -57.799 15.867 18.443 1.00 86.50 1366 LEU A CA 1
ATOM 10727 C C . LEU A 1 1366 ? -56.580 15.606 17.546 1.00 86.50 1366 LEU A C 1
ATOM 10729 O O . LEU A 1 1366 ? -56.480 16.218 16.483 1.00 86.50 1366 LEU A O 1
ATOM 10733 N N . LYS A 1 1367 ? -55.678 14.696 17.936 1.00 85.88 1367 LYS A N 1
ATOM 10734 C CA . LYS A 1 1367 ? -54.523 14.281 17.119 1.00 85.88 1367 LYS A CA 1
ATOM 10735 C C . LYS A 1 1367 ? -54.986 13.653 15.808 1.00 85.88 1367 LYS A C 1
ATOM 10737 O O . LYS A 1 1367 ? -54.705 14.208 14.748 1.00 85.88 1367 LYS A O 1
ATOM 10742 N N . SER A 1 1368 ? -55.819 12.614 15.874 1.00 84.75 1368 SER A N 1
ATOM 10743 C CA . SER A 1 1368 ? -56.354 11.956 14.679 1.00 84.75 1368 SER A CA 1
ATOM 10744 C C . SER A 1 1368 ? -57.238 12.876 13.833 1.00 84.75 1368 SER A C 1
ATOM 10746 O O . SER A 1 1368 ? -57.229 12.756 12.613 1.00 84.75 1368 SER A O 1
ATOM 10748 N N . LYS A 1 1369 ? -57.935 13.863 14.421 1.00 88.44 1369 LYS A N 1
ATOM 10749 C CA . LYS A 1 1369 ? -58.623 14.917 13.651 1.00 88.44 1369 LYS A CA 1
ATOM 10750 C C . LYS A 1 1369 ? -57.641 15.775 12.849 1.00 88.44 1369 LYS A C 1
ATOM 10752 O O . LYS A 1 1369 ? -57.922 16.093 11.696 1.00 88.44 1369 LYS A O 1
ATOM 10757 N N . ASN A 1 1370 ? -56.523 16.180 13.450 1.00 84.69 1370 ASN A N 1
ATOM 10758 C CA . ASN A 1 1370 ? -55.512 16.995 12.777 1.00 84.69 1370 ASN A CA 1
ATOM 10759 C C . ASN A 1 1370 ? -54.798 16.193 11.679 1.00 84.69 1370 ASN A C 1
ATOM 10761 O O . ASN A 1 1370 ? -54.650 16.695 10.570 1.00 84.69 1370 ASN A O 1
ATOM 10765 N N . GLU A 1 1371 ? -54.441 14.937 11.954 1.00 85.88 1371 GLU A N 1
ATOM 10766 C CA . GLU A 1 1371 ? -53.894 13.988 10.974 1.00 85.88 1371 GLU A CA 1
ATOM 10767 C C . GLU A 1 1371 ? -54.869 13.783 9.797 1.00 85.88 1371 GLU A C 1
ATOM 10769 O O . GLU A 1 1371 ? -54.503 13.995 8.643 1.00 85.88 1371 GLU A O 1
ATOM 10774 N N . ALA A 1 1372 ? -56.145 13.490 10.076 1.00 86.50 1372 ALA A N 1
ATOM 10775 C CA . ALA A 1 1372 ? -57.191 13.345 9.062 1.00 86.50 1372 ALA A CA 1
ATOM 10776 C C . ALA A 1 1372 ? -57.410 14.633 8.247 1.00 86.50 1372 ALA A C 1
ATOM 10778 O O . ALA A 1 1372 ? -57.697 14.570 7.052 1.00 86.50 1372 ALA A O 1
ATOM 10779 N N . MET A 1 1373 ? -57.254 15.808 8.866 1.00 87.44 1373 MET A N 1
ATOM 10780 C CA . MET A 1 1373 ? -57.338 17.097 8.179 1.00 87.44 1373 MET A CA 1
ATOM 10781 C C . MET A 1 1373 ? -56.119 17.361 7.283 1.00 87.44 1373 MET A C 1
ATOM 10783 O O . MET A 1 1373 ? -56.290 17.943 6.215 1.00 87.44 1373 MET A O 1
ATOM 10787 N N . ILE A 1 1374 ? -54.914 16.927 7.669 1.00 87.06 1374 ILE A N 1
ATOM 10788 C CA . ILE A 1 1374 ? -53.720 16.984 6.809 1.00 87.06 1374 ILE A CA 1
ATOM 10789 C C . ILE A 1 1374 ? -53.937 16.094 5.581 1.00 87.06 1374 ILE A C 1
ATOM 10791 O O . ILE A 1 1374 ? -53.859 16.589 4.461 1.00 87.06 1374 ILE A O 1
ATOM 10795 N N . VAL A 1 1375 ? -54.327 14.834 5.787 1.00 86.88 1375 VAL A N 1
ATOM 10796 C CA . VAL A 1 1375 ? -54.610 13.856 4.721 1.00 86.88 1375 VAL A CA 1
ATOM 10797 C C . VAL A 1 1375 ? -55.698 14.357 3.761 1.00 86.88 1375 VAL A C 1
ATOM 10799 O O . VAL A 1 1375 ? -55.513 14.362 2.545 1.00 86.88 1375 VAL A O 1
ATOM 10802 N N . ALA A 1 1376 ? -56.807 14.884 4.291 1.00 85.25 1376 ALA A N 1
ATOM 10803 C CA . ALA A 1 1376 ? -57.882 15.454 3.479 1.00 85.25 1376 ALA A CA 1
ATOM 10804 C C . ALA A 1 1376 ? -57.494 16.765 2.764 1.00 85.25 1376 ALA A C 1
ATOM 10806 O O . ALA A 1 1376 ? -58.112 17.109 1.756 1.00 85.25 1376 ALA A O 1
ATOM 10807 N N . ASN A 1 1377 ? -56.504 17.511 3.264 1.00 86.44 1377 ASN A N 1
ATOM 10808 C CA . ASN A 1 1377 ? -55.955 18.686 2.582 1.00 86.44 1377 ASN A CA 1
ATOM 10809 C C . ASN A 1 1377 ? -54.922 18.300 1.512 1.00 86.44 1377 ASN A C 1
ATOM 10811 O O . ASN A 1 1377 ? -54.849 18.977 0.492 1.00 86.44 1377 ASN A O 1
ATOM 10815 N N . GLU A 1 1378 ? -54.165 17.220 1.711 1.00 84.69 1378 GLU A N 1
ATOM 10816 C CA . GLU A 1 1378 ? -53.207 16.680 0.740 1.00 84.69 1378 GLU A CA 1
ATOM 10817 C C . GLU A 1 1378 ? -53.919 16.088 -0.480 1.00 84.69 1378 GLU A C 1
ATOM 10819 O O . GLU A 1 1378 ? -53.599 16.467 -1.604 1.00 84.69 1378 GLU A O 1
ATOM 10824 N N . ALA A 1 1379 ? -54.969 15.282 -0.285 1.00 85.75 1379 ALA A N 1
ATOM 10825 C CA . ALA A 1 1379 ? -55.822 14.824 -1.387 1.00 85.75 1379 ALA A CA 1
ATOM 10826 C C . ALA A 1 1379 ? -56.433 16.001 -2.176 1.00 85.75 1379 ALA A C 1
ATOM 10828 O O . ALA A 1 1379 ? -56.399 16.018 -3.403 1.00 85.75 1379 ALA A O 1
ATOM 10829 N N . LYS A 1 1380 ? -56.893 17.052 -1.479 1.00 85.94 1380 LYS A N 1
ATOM 10830 C CA . LYS A 1 1380 ? -57.379 18.302 -2.099 1.00 85.94 1380 LYS A CA 1
ATOM 10831 C C . LYS A 1 1380 ? -56.279 19.177 -2.708 1.00 85.94 1380 LYS A C 1
ATOM 10833 O O . LYS A 1 1380 ? -56.614 20.138 -3.403 1.00 85.94 1380 LYS A O 1
ATOM 10838 N N . ARG A 1 1381 ? -54.998 18.903 -2.438 1.00 85.69 1381 ARG A N 1
ATOM 10839 C CA . ARG A 1 1381 ? -53.858 19.543 -3.107 1.00 85.69 1381 ARG A CA 1
ATOM 10840 C C . ARG A 1 1381 ? -53.537 18.795 -4.397 1.00 85.69 1381 ARG A C 1
ATOM 10842 O O . ARG A 1 1381 ? -53.567 19.424 -5.446 1.00 85.69 1381 ARG A O 1
ATOM 10849 N N . LEU A 1 1382 ? -53.368 17.472 -4.329 1.00 84.00 1382 LEU A N 1
ATOM 10850 C CA . LEU A 1 1382 ? -53.107 16.625 -5.498 1.00 84.00 1382 LEU A CA 1
ATOM 10851 C C . LEU A 1 1382 ? -54.211 16.767 -6.563 1.00 84.00 1382 LEU A C 1
ATOM 10853 O O . LEU A 1 1382 ? -53.899 17.005 -7.725 1.00 84.00 1382 LEU A O 1
ATOM 10857 N N . ALA A 1 1383 ? -55.486 16.804 -6.159 1.00 82.38 1383 ALA A N 1
ATOM 10858 C CA . ALA A 1 1383 ? -56.617 17.091 -7.051 1.00 82.38 1383 ALA A CA 1
ATOM 10859 C C . ALA A 1 1383 ? -56.497 18.439 -7.804 1.00 82.38 1383 ALA A C 1
ATOM 10861 O O . ALA A 1 1383 ? -56.920 18.564 -8.949 1.00 82.38 1383 ALA A O 1
ATOM 10862 N N . ARG A 1 1384 ? -55.888 19.467 -7.192 1.00 82.31 1384 ARG A N 1
ATOM 10863 C CA . ARG A 1 1384 ? -55.617 20.769 -7.844 1.00 82.31 1384 ARG A CA 1
ATOM 10864 C C . ARG A 1 1384 ? -54.349 20.761 -8.698 1.00 82.31 1384 ARG A C 1
ATOM 10866 O O . ARG A 1 1384 ? -54.199 21.623 -9.558 1.00 82.31 1384 ARG A O 1
ATOM 10873 N N . GLU A 1 1385 ? -53.442 19.831 -8.427 1.00 79.06 1385 GLU A N 1
ATOM 10874 C CA . GLU A 1 1385 ? -52.187 19.609 -9.153 1.00 79.06 1385 GLU A CA 1
ATOM 10875 C C . GLU A 1 1385 ? -52.384 18.654 -10.355 1.00 79.06 1385 GLU A C 1
ATOM 10877 O O . GLU A 1 1385 ? -51.477 18.507 -11.169 1.00 79.06 1385 GLU A O 1
ATOM 10882 N N . GLY A 1 1386 ? -53.584 18.072 -10.509 1.00 79.25 1386 GLY A N 1
ATOM 10883 C CA . GLY A 1 1386 ? -53.986 17.214 -11.632 1.00 79.25 1386 GLY A CA 1
ATOM 10884 C C . GLY A 1 1386 ? -54.061 15.716 -11.314 1.00 79.25 1386 GLY A C 1
ATOM 10885 O O . GLY A 1 1386 ? -54.299 14.926 -12.224 1.00 79.25 1386 GLY A O 1
ATOM 10886 N N . ASP A 1 1387 ? -53.875 15.318 -10.052 1.00 80.69 1387 ASP A N 1
ATOM 10887 C CA . ASP A 1 1387 ? -53.944 13.928 -9.590 1.00 80.69 1387 ASP A CA 1
ATOM 10888 C C . ASP A 1 1387 ? -55.074 13.719 -8.563 1.00 80.69 1387 ASP A C 1
ATOM 10890 O O . ASP A 1 1387 ? -54.867 13.749 -7.347 1.00 80.69 1387 ASP A O 1
ATOM 10894 N N . ASP A 1 1388 ? -56.289 13.468 -9.055 1.00 84.69 1388 ASP A N 1
ATOM 10895 C CA . ASP A 1 1388 ? -57.443 13.095 -8.221 1.00 84.69 1388 ASP A CA 1
ATOM 10896 C C . ASP A 1 1388 ? -57.331 11.681 -7.611 1.00 84.69 1388 ASP A C 1
ATOM 10898 O O . ASP A 1 1388 ? -58.102 11.339 -6.714 1.00 84.69 1388 ASP A O 1
ATOM 10902 N N . SER A 1 1389 ? -56.351 10.852 -7.997 1.00 81.62 1389 SER A N 1
ATOM 10903 C CA . SER A 1 1389 ? -56.342 9.427 -7.617 1.00 81.62 1389 SER A CA 1
ATOM 10904 C C . SER A 1 1389 ? -56.164 9.158 -6.113 1.00 81.62 1389 SER A C 1
ATOM 10906 O O . SER A 1 1389 ? -56.474 8.062 -5.644 1.00 81.62 1389 SER A O 1
ATOM 10908 N N . PHE A 1 1390 ? -55.712 10.142 -5.322 1.00 87.25 1390 PHE A N 1
ATOM 10909 C CA . PHE A 1 1390 ? -55.768 10.056 -3.854 1.00 87.25 1390 PHE A CA 1
ATOM 10910 C C . PHE A 1 1390 ? -57.131 10.486 -3.283 1.00 87.25 1390 PHE A C 1
ATOM 10912 O O . PHE A 1 1390 ? -57.596 9.915 -2.299 1.00 87.25 1390 PHE A O 1
ATOM 10919 N N . ASN A 1 1391 ? -57.792 11.458 -3.911 1.00 85.75 1391 ASN A N 1
ATOM 10920 C CA . ASN A 1 1391 ? -59.118 11.949 -3.538 1.00 85.75 1391 ASN A CA 1
ATOM 10921 C C . ASN A 1 1391 ? -60.183 10.850 -3.740 1.00 85.75 1391 ASN A C 1
ATOM 10923 O O . ASN A 1 1391 ? -60.957 10.564 -2.823 1.00 85.75 1391 ASN A O 1
ATOM 10927 N N . ASP A 1 1392 ? -60.121 10.141 -4.872 1.00 84.94 1392 ASP A N 1
ATOM 10928 C CA . ASP A 1 1392 ? -60.950 8.962 -5.160 1.00 84.94 1392 ASP A CA 1
ATOM 10929 C C . ASP A 1 1392 ? -60.718 7.825 -4.150 1.00 84.94 1392 ASP A C 1
ATOM 10931 O O . ASP A 1 1392 ? -61.671 7.229 -3.636 1.00 84.94 1392 ASP A O 1
ATOM 10935 N N . LEU A 1 1393 ? -59.452 7.555 -3.798 1.00 86.19 1393 LEU A N 1
ATOM 10936 C CA . LEU A 1 1393 ? -59.099 6.538 -2.804 1.00 86.19 1393 LEU A CA 1
ATOM 10937 C C . LEU A 1 1393 ? -59.682 6.871 -1.422 1.00 86.19 1393 LEU A C 1
ATOM 10939 O O . LEU A 1 1393 ? -60.247 5.992 -0.774 1.00 86.19 1393 LEU A O 1
ATOM 10943 N N . LEU A 1 1394 ? -59.610 8.133 -0.976 1.00 86.69 1394 LEU A N 1
ATOM 10944 C CA . LEU A 1 1394 ? -60.243 8.554 0.281 1.00 86.69 1394 LEU A CA 1
ATOM 10945 C C . LEU A 1 1394 ? -61.772 8.407 0.237 1.00 86.69 1394 LEU A C 1
ATOM 10947 O O . LEU A 1 1394 ? -62.373 8.038 1.250 1.00 86.69 1394 LEU A O 1
ATOM 10951 N N . GLY A 1 1395 ? -62.399 8.641 -0.922 1.00 84.69 1395 GLY A N 1
ATOM 10952 C CA . GLY A 1 1395 ? -63.817 8.355 -1.145 1.00 84.69 1395 GLY A CA 1
ATOM 10953 C C . GLY A 1 1395 ? -64.149 6.878 -0.919 1.00 84.69 1395 GLY A C 1
ATOM 10954 O O . GLY A 1 1395 ? -65.069 6.561 -0.159 1.00 84.69 1395 GLY A O 1
ATOM 10955 N N . HIS A 1 1396 ? -63.350 5.976 -1.496 1.00 85.62 1396 HIS A N 1
ATOM 10956 C CA . HIS A 1 1396 ? -63.496 4.530 -1.318 1.00 85.62 1396 HIS A CA 1
ATOM 10957 C C . HIS A 1 1396 ? -63.282 4.089 0.142 1.00 85.62 1396 HIS A C 1
ATOM 10959 O O . HIS A 1 1396 ? -64.127 3.380 0.689 1.00 85.62 1396 HIS A O 1
ATOM 10965 N N . VAL A 1 1397 ? -62.234 4.573 0.823 1.00 85.75 1397 VAL A N 1
ATOM 10966 C CA . VAL A 1 1397 ? -61.975 4.262 2.245 1.00 85.75 1397 VAL A CA 1
ATOM 10967 C C . VAL A 1 1397 ? -63.157 4.670 3.134 1.00 85.75 1397 VAL A C 1
ATOM 10969 O O . VAL A 1 1397 ? -63.603 3.886 3.975 1.00 85.75 1397 VAL A O 1
ATOM 10972 N N . CYS A 1 1398 ? -63.700 5.876 2.938 1.00 82.50 1398 CYS A N 1
ATOM 10973 C CA . CYS A 1 1398 ? -64.781 6.399 3.778 1.00 82.50 1398 CYS A CA 1
ATOM 10974 C C . CYS A 1 1398 ? -66.137 5.712 3.548 1.00 82.50 1398 CYS A C 1
ATOM 10976 O O . CYS A 1 1398 ? -66.954 5.691 4.466 1.00 82.50 1398 CYS A O 1
ATOM 10978 N N . GLN A 1 1399 ? -66.400 5.192 2.344 1.00 82.19 1399 GLN A N 1
ATOM 10979 C CA . GLN A 1 1399 ? -67.698 4.600 1.989 1.00 82.19 1399 GLN A CA 1
ATOM 10980 C C . GLN A 1 1399 ? -67.695 3.067 2.041 1.00 82.19 1399 GLN A C 1
ATOM 10982 O O . GLN A 1 1399 ? -68.657 2.468 2.514 1.00 82.19 1399 GLN A O 1
ATOM 10987 N N . SER A 1 1400 ? -66.632 2.430 1.544 1.00 81.75 1400 SER A N 1
ATOM 10988 C CA . SER A 1 1400 ? -66.560 0.974 1.351 1.00 81.75 1400 SER A CA 1
ATOM 10989 C C . SER A 1 1400 ? -65.869 0.245 2.502 1.00 81.75 1400 SER A C 1
ATOM 10991 O O . SER A 1 1400 ? -66.350 -0.807 2.905 1.00 81.75 1400 SER A O 1
ATOM 10993 N N . LEU A 1 1401 ? -64.778 0.796 3.051 1.00 81.50 1401 LEU A N 1
ATOM 10994 C CA . LEU A 1 1401 ? -64.026 0.137 4.130 1.00 81.50 1401 LEU A CA 1
ATOM 10995 C C . LEU A 1 1401 ? -64.640 0.444 5.504 1.00 81.50 1401 LEU A C 1
ATOM 10997 O O . LEU A 1 1401 ? -64.949 -0.486 6.236 1.00 81.50 1401 LEU A O 1
ATOM 11001 N N . ASN A 1 1402 ? -64.899 1.722 5.805 1.00 80.31 1402 ASN A N 1
ATOM 11002 C CA . ASN A 1 1402 ? -65.702 2.266 6.923 1.00 80.31 1402 ASN A CA 1
ATOM 11003 C C . ASN A 1 1402 ? -65.367 1.875 8.391 1.00 80.31 1402 ASN A C 1
ATOM 11005 O O . ASN A 1 1402 ? -65.638 2.686 9.278 1.00 80.31 1402 ASN A O 1
ATOM 11009 N N 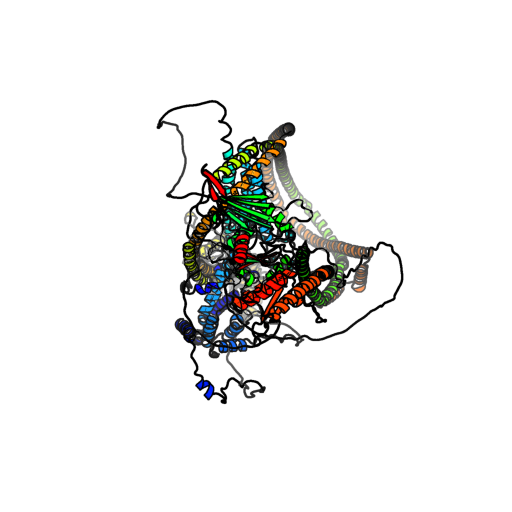. THR A 1 1403 ? -64.713 0.746 8.673 1.00 81.69 1403 THR A N 1
ATOM 11010 C CA . THR A 1 1403 ? -64.157 0.376 9.990 1.00 81.69 1403 THR A CA 1
ATOM 11011 C C . THR A 1 1403 ? -62.628 0.246 9.913 1.00 81.69 1403 THR A C 1
ATOM 11013 O O . THR A 1 1403 ? -62.088 0.017 8.824 1.00 81.69 1403 THR A O 1
ATOM 11016 N N . PRO A 1 1404 ? -61.884 0.418 11.027 1.00 81.88 1404 PRO A N 1
ATOM 11017 C CA . PRO A 1 1404 ? -60.430 0.277 11.002 1.00 81.88 1404 PRO A CA 1
ATOM 11018 C C . PRO A 1 1404 ? -59.975 -1.131 10.588 1.00 81.88 1404 PRO A C 1
ATOM 11020 O O . PRO A 1 1404 ? -58.979 -1.232 9.882 1.00 81.88 1404 PRO A O 1
ATOM 11023 N N . GLU A 1 1405 ? -60.705 -2.193 10.945 1.00 83.94 1405 GLU A N 1
ATOM 11024 C CA . GLU A 1 1405 ? -60.341 -3.578 10.607 1.00 83.94 1405 GLU A CA 1
ATOM 11025 C C . GLU A 1 1405 ? -60.345 -3.815 9.087 1.00 83.94 1405 GLU A C 1
ATOM 11027 O O . GLU A 1 1405 ? -59.401 -4.382 8.540 1.00 83.94 1405 GLU A O 1
ATOM 11032 N N . ASN A 1 1406 ? -61.371 -3.318 8.386 1.00 86.19 1406 ASN A N 1
ATOM 11033 C CA . ASN A 1 1406 ? -61.482 -3.451 6.930 1.00 86.19 1406 ASN A CA 1
ATOM 11034 C C . ASN A 1 1406 ? -60.364 -2.699 6.188 1.00 86.19 1406 ASN A C 1
ATOM 11036 O O . ASN A 1 1406 ? -59.886 -3.161 5.153 1.00 86.19 1406 ASN A O 1
ATOM 11040 N N . LEU A 1 1407 ? -59.929 -1.547 6.713 1.00 87.44 1407 LEU A N 1
ATOM 11041 C CA . LEU A 1 1407 ? -58.801 -0.809 6.140 1.00 87.44 1407 LEU A CA 1
ATOM 11042 C C . LEU A 1 1407 ? -57.473 -1.549 6.333 1.00 87.44 1407 LEU A C 1
ATOM 11044 O O . LEU A 1 1407 ? -56.629 -1.507 5.440 1.00 87.44 1407 LEU A O 1
ATOM 11048 N N . GLU A 1 1408 ? -57.279 -2.238 7.457 1.00 85.94 1408 GLU A N 1
ATOM 11049 C CA . GLU A 1 1408 ? -56.064 -3.032 7.663 1.00 85.94 1408 GLU A CA 1
ATOM 11050 C C . GLU A 1 1408 ? -56.031 -4.273 6.755 1.00 85.94 1408 GLU A C 1
ATOM 11052 O O . GLU A 1 1408 ? -54.974 -4.574 6.209 1.00 85.94 1408 GLU A O 1
ATOM 11057 N N . ALA A 1 1409 ? -57.182 -4.880 6.438 1.00 86.69 1409 ALA A N 1
ATOM 11058 C CA . ALA A 1 1409 ? -57.267 -5.960 5.449 1.00 86.69 1409 ALA A CA 1
ATOM 11059 C C . ALA A 1 1409 ? -56.871 -5.537 4.011 1.00 86.69 1409 ALA A C 1
ATOM 11061 O O . ALA A 1 1409 ? -56.120 -6.254 3.351 1.00 86.69 1409 ALA A O 1
ATOM 11062 N N . GLU A 1 1410 ? -57.321 -4.373 3.517 1.00 87.62 1410 GLU A N 1
ATOM 11063 C CA . GLU A 1 1410 ? -56.912 -3.850 2.191 1.00 87.62 1410 GLU A CA 1
ATOM 11064 C C . GLU A 1 1410 ? -55.428 -3.425 2.184 1.00 87.62 1410 GLU A C 1
ATOM 11066 O O . GLU A 1 1410 ? -54.713 -3.657 1.207 1.00 87.62 1410 GLU A O 1
ATOM 11071 N N . ILE A 1 1411 ? -54.931 -2.859 3.292 1.00 88.56 1411 ILE A N 1
ATOM 11072 C CA . ILE A 1 1411 ? -53.501 -2.561 3.483 1.00 88.56 1411 ILE A CA 1
ATOM 11073 C C . ILE A 1 1411 ? -52.665 -3.846 3.404 1.00 88.56 1411 ILE A C 1
ATOM 11075 O O . ILE A 1 1411 ? -51.644 -3.863 2.718 1.00 88.56 1411 ILE A O 1
ATOM 11079 N N . ASP A 1 1412 ? -53.092 -4.927 4.056 1.00 87.44 1412 ASP A N 1
ATOM 11080 C CA . ASP A 1 1412 ? -52.370 -6.202 4.054 1.00 87.44 1412 ASP A CA 1
ATOM 11081 C C . ASP A 1 1412 ? -52.440 -6.912 2.687 1.00 87.44 1412 ASP A C 1
ATOM 11083 O O . ASP A 1 1412 ? -51.463 -7.535 2.266 1.00 87.44 1412 ASP A O 1
ATOM 11087 N N . ALA A 1 1413 ? -53.520 -6.727 1.919 1.00 87.69 1413 ALA A N 1
ATOM 11088 C CA . ALA A 1 1413 ? -53.606 -7.189 0.532 1.00 87.69 1413 ALA A CA 1
ATOM 11089 C C . ALA A 1 1413 ? -52.638 -6.445 -0.418 1.00 87.69 1413 ALA A C 1
ATOM 11091 O O . ALA A 1 1413 ? -52.035 -7.065 -1.299 1.00 87.69 1413 ALA A O 1
ATOM 11092 N N . GLU A 1 1414 ? -52.441 -5.131 -0.249 1.00 85.81 1414 GLU A N 1
ATOM 11093 C CA . GLU A 1 1414 ? -51.428 -4.378 -1.010 1.00 85.81 1414 GLU A CA 1
ATOM 11094 C C . GLU A 1 1414 ? -49.993 -4.659 -0.528 1.00 85.81 1414 GLU A C 1
ATOM 11096 O O . GLU A 1 1414 ? -49.076 -4.686 -1.352 1.00 85.81 1414 GLU A O 1
ATOM 11101 N N . LYS A 1 1415 ? -49.776 -4.962 0.763 1.00 85.12 1415 LYS A N 1
ATOM 11102 C CA . LYS A 1 1415 ? -48.487 -5.501 1.242 1.00 85.12 1415 LYS A CA 1
ATOM 11103 C C . LYS A 1 1415 ? -48.157 -6.831 0.571 1.00 85.12 1415 LYS A C 1
ATOM 11105 O O . LYS A 1 1415 ? -47.056 -6.964 0.053 1.00 85.12 1415 LYS A O 1
ATOM 11110 N N . ALA A 1 1416 ? -49.103 -7.768 0.494 1.00 84.81 1416 ALA A N 1
ATOM 11111 C CA . ALA A 1 1416 ? -48.881 -9.058 -0.163 1.00 84.81 1416 ALA A CA 1
ATOM 11112 C C . ALA A 1 1416 ? -48.486 -8.898 -1.649 1.00 84.81 1416 ALA A C 1
ATOM 11114 O O . ALA A 1 1416 ? -47.582 -9.579 -2.129 1.00 84.81 1416 ALA A O 1
ATOM 11115 N N . LYS A 1 1417 ? -49.077 -7.937 -2.377 1.00 84.00 1417 LYS A N 1
ATOM 11116 C CA . LYS A 1 1417 ? -48.627 -7.569 -3.740 1.00 84.00 1417 LYS A CA 1
ATOM 11117 C C . LYS A 1 1417 ? -47.206 -6.991 -3.760 1.00 84.00 1417 LYS A C 1
ATOM 11119 O O . LYS A 1 1417 ? -46.441 -7.260 -4.685 1.00 84.00 1417 LYS A O 1
ATOM 11124 N N . LEU A 1 1418 ? -46.844 -6.185 -2.761 1.00 81.56 1418 LEU A N 1
ATOM 11125 C CA . LEU A 1 1418 ? -45.501 -5.616 -2.633 1.00 81.56 1418 LEU A CA 1
ATOM 11126 C C . LEU A 1 1418 ? -44.450 -6.677 -2.253 1.00 81.56 1418 LEU A C 1
ATOM 11128 O O . LEU A 1 1418 ? -43.300 -6.559 -2.661 1.00 81.56 1418 LEU A O 1
ATOM 11132 N N . GLU A 1 1419 ? -44.830 -7.716 -1.512 1.00 79.94 1419 GLU A N 1
ATOM 11133 C CA . GLU A 1 1419 ? -43.978 -8.868 -1.186 1.00 79.94 1419 GLU A CA 1
ATOM 11134 C C . GLU A 1 1419 ? -43.783 -9.795 -2.396 1.00 79.94 1419 GLU A C 1
ATOM 11136 O O . GLU A 1 1419 ? -42.671 -10.261 -2.630 1.00 79.94 1419 GLU A O 1
ATOM 11141 N N . LEU A 1 1420 ? -44.819 -9.979 -3.225 1.00 76.44 1420 LEU A N 1
ATOM 11142 C CA . LEU A 1 1420 ? -44.742 -10.719 -4.495 1.00 76.44 1420 LEU A CA 1
ATOM 11143 C C . LEU A 1 1420 ? -43.879 -10.031 -5.573 1.00 76.44 1420 LEU A C 1
ATOM 11145 O O . LEU A 1 1420 ? -43.460 -10.686 -6.525 1.00 76.44 1420 LEU A O 1
ATOM 11149 N N . THR A 1 1421 ? -43.606 -8.726 -5.459 1.00 68.50 1421 THR A N 1
ATOM 11150 C CA . THR A 1 1421 ? -42.702 -8.008 -6.378 1.00 68.50 1421 THR A CA 1
ATOM 11151 C C . THR A 1 1421 ? -41.301 -7.914 -5.782 1.00 68.50 1421 THR A C 1
ATOM 11153 O O . THR A 1 1421 ? -41.088 -7.183 -4.821 1.00 68.50 1421 THR A O 1
ATOM 11156 N N . GLU A 1 1422 ? -40.318 -8.612 -6.354 1.00 60.03 1422 GLU A N 1
ATOM 11157 C CA . GLU A 1 1422 ? -38.952 -8.656 -5.807 1.00 60.03 1422 GLU A CA 1
ATOM 11158 C C . GLU A 1 1422 ? -38.296 -7.268 -5.620 1.00 60.03 1422 GLU A C 1
ATOM 11160 O O . GLU A 1 1422 ? -38.538 -6.301 -6.350 1.00 60.03 1422 GLU A O 1
ATOM 11165 N N . GLY A 1 1423 ? -37.455 -7.162 -4.588 1.00 56.66 1423 GLY A N 1
ATOM 11166 C CA . GLY A 1 1423 ? -36.903 -5.903 -4.084 1.00 56.66 1423 GLY A CA 1
ATOM 11167 C C . GLY A 1 1423 ? -35.669 -5.378 -4.820 1.00 56.66 1423 GLY A C 1
ATOM 11168 O O . GLY A 1 1423 ? -34.605 -5.277 -4.213 1.00 56.66 1423 GLY A O 1
ATOM 11169 N N . GLY A 1 1424 ? -35.810 -4.989 -6.088 1.00 58.56 1424 GLY A N 1
ATOM 11170 C CA . GLY A 1 1424 ? -34.735 -4.341 -6.851 1.00 58.56 1424 GLY A CA 1
ATOM 11171 C C . GLY A 1 1424 ? -34.229 -3.019 -6.237 1.00 58.56 1424 GLY A C 1
ATOM 11172 O O . GLY A 1 1424 ? -34.936 -2.321 -5.502 1.00 58.56 1424 GLY A O 1
ATOM 11173 N N . ASN A 1 1425 ? -32.985 -2.641 -6.550 1.00 63.94 1425 ASN A N 1
ATOM 11174 C CA . ASN A 1 1425 ? -32.347 -1.439 -6.000 1.00 63.94 1425 ASN A CA 1
ATOM 11175 C C . ASN A 1 1425 ? -32.821 -0.159 -6.721 1.00 63.94 1425 ASN A C 1
ATOM 11177 O O . ASN A 1 1425 ? -32.716 -0.048 -7.941 1.00 63.94 1425 ASN A O 1
ATOM 11181 N N . ALA A 1 1426 ? -33.263 0.859 -5.975 1.00 67.19 1426 ALA A N 1
ATOM 11182 C CA . ALA A 1 1426 ? -33.714 2.135 -6.544 1.00 67.19 1426 ALA A CA 1
ATOM 11183 C C . ALA A 1 1426 ? -32.624 2.879 -7.352 1.00 67.19 1426 ALA A C 1
ATOM 11185 O O . ALA A 1 1426 ? -32.947 3.651 -8.256 1.00 67.19 1426 ALA A O 1
ATOM 11186 N N . GLN A 1 1427 ? -31.335 2.626 -7.083 1.00 70.81 1427 GLN A N 1
ATOM 11187 C CA . GLN A 1 1427 ? -30.235 3.172 -7.886 1.00 70.81 1427 GLN A CA 1
ATOM 11188 C C . GLN A 1 1427 ? -30.228 2.632 -9.327 1.00 70.81 1427 GLN A C 1
ATOM 11190 O O . GLN A 1 1427 ? -29.737 3.329 -10.211 1.00 70.81 1427 GLN A O 1
ATOM 11195 N N . THR A 1 1428 ? -30.809 1.456 -9.597 1.00 76.81 1428 THR A N 1
ATOM 11196 C CA . THR A 1 1428 ? -30.830 0.839 -10.936 1.00 76.81 1428 THR A CA 1
ATOM 11197 C C . THR A 1 1428 ? -31.545 1.713 -11.969 1.00 76.81 1428 THR A C 1
ATOM 11199 O O . THR A 1 1428 ? -31.056 1.834 -13.089 1.00 76.81 1428 THR A O 1
ATOM 11202 N N . ILE A 1 1429 ? -32.640 2.395 -11.600 1.00 80.62 1429 ILE A N 1
ATOM 11203 C CA . ILE A 1 1429 ? -33.354 3.309 -12.514 1.00 80.62 1429 ILE A CA 1
ATOM 11204 C C . ILE A 1 1429 ? -32.453 4.497 -12.893 1.00 80.62 1429 ILE A C 1
ATOM 11206 O O . ILE A 1 1429 ? -32.280 4.798 -14.072 1.00 80.62 1429 ILE A O 1
ATOM 11210 N N . ALA A 1 1430 ? -31.804 5.123 -11.907 1.00 80.50 1430 ALA A N 1
ATOM 11211 C CA . ALA A 1 1430 ? -30.900 6.251 -12.140 1.00 80.50 1430 ALA A CA 1
ATOM 11212 C C . ALA A 1 1430 ? -29.605 5.843 -12.874 1.00 80.50 1430 ALA A C 1
ATOM 11214 O O . ALA A 1 1430 ? -29.057 6.630 -13.646 1.00 80.50 1430 ALA A O 1
ATOM 11215 N N . GLU A 1 1431 ? -29.106 4.618 -12.667 1.00 81.75 1431 GLU A N 1
ATOM 11216 C CA . GLU A 1 1431 ? -27.989 4.067 -13.443 1.00 81.75 1431 GLU A CA 1
ATOM 11217 C C . GLU A 1 1431 ? -28.386 3.761 -14.896 1.00 81.75 1431 GLU A C 1
ATOM 11219 O O . GLU A 1 1431 ? -27.576 4.002 -15.790 1.00 81.75 1431 GLU A O 1
ATOM 11224 N N . PHE A 1 1432 ? -29.613 3.293 -15.147 1.00 86.62 1432 PHE A N 1
ATOM 11225 C CA . PHE A 1 1432 ? -30.160 3.054 -16.487 1.00 86.62 1432 PHE A CA 1
ATOM 11226 C C . PHE A 1 1432 ? -30.379 4.368 -17.254 1.00 86.62 1432 PHE A C 1
ATOM 11228 O O . PHE A 1 1432 ? -29.933 4.501 -18.393 1.00 86.62 1432 PHE A O 1
ATOM 11235 N N . GLU A 1 1433 ? -30.991 5.374 -16.627 1.00 84.56 1433 GLU A N 1
ATOM 11236 C CA . GLU A 1 1433 ? -31.219 6.694 -17.236 1.00 84.56 1433 GLU A CA 1
ATOM 11237 C C . GLU A 1 1433 ? -29.900 7.433 -17.504 1.00 84.56 1433 GLU A C 1
ATOM 11239 O O . GLU A 1 1433 ? -29.702 7.992 -18.584 1.00 84.56 1433 GLU A O 1
ATOM 11244 N N . ARG A 1 1434 ? -28.932 7.351 -16.580 1.00 83.88 1434 ARG A N 1
ATOM 11245 C CA . ARG A 1 1434 ? -27.583 7.879 -16.817 1.00 83.88 1434 ARG A CA 1
ATOM 11246 C C . ARG A 1 1434 ? -26.841 7.114 -17.914 1.00 83.88 1434 ARG A C 1
ATOM 11248 O O . ARG A 1 1434 ? -26.114 7.735 -18.681 1.00 83.88 1434 ARG A O 1
ATOM 11255 N N . ARG A 1 1435 ? -27.006 5.791 -18.018 1.00 86.81 1435 ARG A N 1
ATOM 11256 C CA . ARG A 1 1435 ? -26.375 5.006 -19.089 1.00 86.81 1435 ARG A CA 1
ATOM 11257 C C . ARG A 1 1435 ? -26.952 5.345 -20.461 1.00 86.81 1435 ARG A C 1
ATOM 11259 O O . ARG A 1 1435 ? -26.185 5.387 -21.412 1.00 86.81 1435 ARG A O 1
ATOM 11266 N N . ALA A 1 1436 ? -28.245 5.661 -20.562 1.00 86.81 1436 ALA A N 1
ATOM 11267 C CA . ALA A 1 1436 ? -28.833 6.164 -21.804 1.00 86.81 1436 ALA A CA 1
ATOM 11268 C C . ALA A 1 1436 ? -28.156 7.472 -22.268 1.00 86.81 1436 ALA A C 1
ATOM 11270 O O . ALA A 1 1436 ? -27.803 7.591 -23.438 1.00 86.81 1436 ALA A O 1
ATOM 11271 N N . GLN A 1 1437 ? -27.884 8.400 -21.342 1.00 87.38 1437 GLN A N 1
ATOM 11272 C CA . GLN A 1 1437 ? -27.118 9.624 -21.627 1.00 87.38 1437 GLN A CA 1
ATOM 11273 C C . GLN A 1 1437 ? -25.653 9.321 -21.991 1.00 87.38 1437 GLN A C 1
ATOM 11275 O O . GLN A 1 1437 ? -25.148 9.848 -22.980 1.00 87.38 1437 GLN A O 1
ATOM 11280 N N . ASP A 1 1438 ? -24.974 8.444 -21.233 1.00 84.69 1438 ASP A N 1
ATOM 11281 C CA . ASP A 1 1438 ? -23.603 8.002 -21.540 1.00 84.69 1438 ASP A CA 1
ATOM 11282 C C . ASP A 1 1438 ? -23.545 7.426 -22.992 1.00 84.69 1438 ASP A C 1
ATOM 11284 O O . ASP A 1 1438 ? -22.672 7.814 -23.772 1.00 84.69 1438 ASP A O 1
ATOM 11288 N N . ILE A 1 1439 ? -24.520 6.592 -23.400 1.00 88.31 1439 ILE A N 1
ATOM 11289 C CA . ILE A 1 1439 ? -24.661 6.018 -24.760 1.00 88.31 1439 ILE A CA 1
ATOM 11290 C C . ILE A 1 1439 ? -24.900 7.098 -25.828 1.00 88.31 1439 ILE A C 1
ATOM 11292 O O . ILE A 1 1439 ? -24.236 7.081 -26.864 1.00 88.31 1439 ILE A O 1
ATOM 11296 N N . GLU A 1 1440 ? -25.810 8.049 -25.598 1.00 88.50 1440 GLU A N 1
ATOM 11297 C CA . GLU A 1 1440 ? -26.094 9.141 -26.543 1.00 88.50 1440 GLU A CA 1
ATOM 11298 C C . GLU A 1 1440 ? -24.834 9.976 -26.835 1.00 88.50 1440 GLU A C 1
ATOM 11300 O O . GLU A 1 1440 ? -24.526 10.263 -27.995 1.00 88.50 1440 GLU A O 1
ATOM 11305 N N . THR A 1 1441 ? -24.030 10.278 -25.806 1.00 87.25 1441 THR A N 1
ATOM 11306 C CA . THR A 1 1441 ? -22.761 11.001 -26.005 1.00 87.25 1441 THR A CA 1
ATOM 11307 C C . THR A 1 1441 ? -21.700 10.189 -26.753 1.00 87.25 1441 THR A C 1
ATOM 11309 O O . THR A 1 1441 ? -20.938 10.769 -27.527 1.00 87.25 1441 THR A O 1
ATOM 11312 N N . LEU A 1 1442 ? -21.656 8.862 -26.581 1.00 86.56 1442 LEU A N 1
ATOM 11313 C CA . LEU A 1 1442 ? -20.744 7.988 -27.329 1.00 86.56 1442 LEU A CA 1
ATOM 11314 C C . LEU A 1 1442 ? -21.171 7.834 -28.794 1.00 86.56 1442 LEU A C 1
ATOM 11316 O O . LEU A 1 1442 ? -20.314 7.869 -29.673 1.00 86.56 1442 LEU A O 1
ATOM 11320 N N . ARG A 1 1443 ? -22.478 7.747 -29.077 1.00 90.00 1443 ARG A N 1
ATOM 11321 C CA . ARG A 1 1443 ? -23.014 7.740 -30.451 1.00 90.00 1443 ARG A CA 1
ATOM 11322 C C . ARG A 1 1443 ? -22.587 8.998 -31.218 1.00 90.00 1443 ARG A C 1
ATOM 11324 O O . ARG A 1 1443 ? -22.094 8.889 -32.339 1.00 90.00 1443 ARG A O 1
ATOM 11331 N N . ALA A 1 1444 ? -22.675 10.171 -30.586 1.00 89.12 1444 ALA A N 1
ATOM 11332 C CA . ALA A 1 1444 ? -22.196 11.427 -31.169 1.00 89.12 1444 ALA A CA 1
ATOM 11333 C C . ALA A 1 1444 ? -20.666 11.456 -31.390 1.00 89.12 1444 ALA A C 1
ATOM 11335 O O . ALA A 1 1444 ? -20.204 11.974 -32.406 1.00 89.12 1444 ALA A O 1
ATOM 11336 N N . GLN A 1 1445 ? -19.871 10.875 -30.481 1.00 85.62 1445 GLN A N 1
ATOM 11337 C CA . GLN A 1 1445 ? -18.410 10.782 -30.639 1.00 85.62 1445 GLN A CA 1
ATOM 11338 C C . GLN A 1 1445 ? -17.994 9.843 -31.778 1.00 85.62 1445 GLN A C 1
ATOM 11340 O O . GLN A 1 1445 ? -17.079 10.176 -32.526 1.00 85.62 1445 GLN A O 1
ATOM 11345 N N . VAL A 1 1446 ? -18.673 8.703 -31.945 1.00 87.19 1446 VAL A N 1
ATOM 11346 C CA . VAL A 1 1446 ? -18.438 7.784 -33.073 1.00 87.19 1446 VAL A CA 1
ATOM 11347 C C . VAL A 1 1446 ? -18.777 8.463 -34.406 1.00 87.19 1446 VAL A C 1
ATOM 11349 O O . VAL A 1 1446 ? -18.030 8.315 -35.370 1.00 87.19 1446 VAL A O 1
ATOM 11352 N N . GLN A 1 1447 ? -19.838 9.276 -34.470 1.00 87.62 1447 GLN A N 1
ATOM 11353 C CA . GLN A 1 1447 ? -20.145 10.053 -35.675 1.00 87.62 1447 GLN A CA 1
ATOM 11354 C C . GLN A 1 1447 ? -19.038 11.076 -36.011 1.00 87.62 1447 GLN A C 1
ATOM 11356 O O . GLN A 1 1447 ? -18.521 11.068 -37.127 1.00 87.62 1447 GLN A O 1
ATOM 11361 N N . ASP A 1 1448 ? -18.623 11.905 -35.049 1.00 87.88 1448 ASP A N 1
ATOM 11362 C CA . ASP A 1 1448 ? -17.534 12.886 -35.216 1.00 87.88 1448 ASP A CA 1
ATOM 11363 C C . ASP A 1 1448 ? -16.190 12.220 -35.589 1.00 87.88 1448 ASP A C 1
ATOM 11365 O O . ASP A 1 1448 ? -15.432 12.735 -36.416 1.00 87.88 1448 ASP A O 1
ATOM 11369 N N . ALA A 1 1449 ? -15.903 11.035 -35.042 1.00 84.94 1449 ALA A N 1
ATOM 11370 C CA . ALA A 1 1449 ? -14.724 10.258 -35.412 1.00 84.94 1449 ALA A CA 1
ATOM 11371 C C . ALA A 1 1449 ? -14.796 9.733 -36.859 1.00 84.94 1449 ALA A C 1
ATOM 11373 O O . ALA A 1 1449 ? -13.809 9.854 -37.588 1.00 84.94 1449 ALA A O 1
ATOM 11374 N N . ASN A 1 1450 ? -15.956 9.233 -37.302 1.00 84.94 1450 ASN A N 1
ATOM 11375 C CA . ASN A 1 1450 ? -16.184 8.788 -38.682 1.00 84.94 1450 ASN A CA 1
ATOM 11376 C C . ASN A 1 1450 ? -16.031 9.936 -39.694 1.00 84.94 1450 ASN A C 1
ATOM 11378 O O . ASN A 1 1450 ? -15.371 9.777 -40.723 1.00 84.94 1450 ASN A O 1
ATOM 11382 N N . GLU A 1 1451 ? -16.593 11.111 -39.394 1.00 87.31 1451 GLU A N 1
ATOM 11383 C CA . GLU A 1 1451 ? -16.485 12.304 -40.246 1.00 87.31 1451 GLU A CA 1
ATOM 11384 C C . GLU A 1 1451 ? -15.016 12.742 -40.408 1.00 87.31 1451 GLU A C 1
ATOM 11386 O O . GLU A 1 1451 ? -14.546 12.982 -41.526 1.00 87.31 1451 GLU A O 1
ATOM 11391 N N . ARG A 1 1452 ? -14.235 12.732 -39.318 1.00 86.88 1452 ARG A N 1
ATOM 11392 C CA . ARG A 1 1452 ? -12.787 13.008 -39.359 1.00 86.88 1452 ARG A CA 1
ATOM 11393 C C . ARG A 1 1452 ? -11.994 11.917 -40.075 1.00 86.88 1452 ARG A C 1
ATOM 11395 O O . ARG A 1 1452 ? -11.066 12.234 -40.815 1.00 86.88 1452 ARG A O 1
ATOM 11402 N N . GLN A 1 1453 ? -12.337 10.642 -39.891 1.00 80.81 1453 GLN A N 1
ATOM 11403 C CA . GLN A 1 1453 ? -11.693 9.524 -40.589 1.00 80.81 1453 GLN A CA 1
ATOM 11404 C C . GLN A 1 1453 ? -11.878 9.649 -42.110 1.00 80.81 1453 GLN A C 1
ATOM 11406 O O . GLN A 1 1453 ? -10.922 9.432 -42.862 1.00 80.81 1453 GLN A O 1
ATOM 11411 N N . ALA A 1 1454 ? -13.062 10.069 -42.569 1.00 83.50 1454 ALA A N 1
ATOM 11412 C CA . ALA A 1 1454 ? -13.324 10.371 -43.973 1.00 83.50 1454 ALA A CA 1
ATOM 11413 C C . ALA A 1 1454 ? -12.494 11.570 -44.477 1.00 83.50 1454 ALA A C 1
ATOM 11415 O O . ALA A 1 1454 ? -11.898 11.492 -45.554 1.00 83.50 1454 ALA A O 1
ATOM 11416 N N . GLU A 1 1455 ? -12.373 12.647 -43.692 1.00 87.38 1455 GLU A N 1
ATOM 11417 C CA . GLU A 1 1455 ? -11.531 13.798 -44.045 1.00 87.38 1455 GLU A CA 1
ATOM 11418 C C . GLU A 1 1455 ? -10.034 13.448 -44.132 1.00 87.38 1455 GLU A C 1
ATOM 11420 O O . GLU A 1 1455 ? -9.386 13.782 -45.128 1.00 87.38 1455 GLU A O 1
ATOM 11425 N N . PHE A 1 1456 ? -9.476 12.731 -43.151 1.00 86.44 1456 PHE A N 1
ATOM 11426 C CA . PHE A 1 1456 ? -8.085 12.269 -43.217 1.00 86.44 1456 PHE A CA 1
ATOM 11427 C C . PHE A 1 1456 ? -7.850 11.359 -44.427 1.00 86.44 1456 PHE A C 1
ATOM 11429 O O . PHE A 1 1456 ? -6.838 11.506 -45.111 1.00 86.44 1456 PHE A O 1
ATOM 11436 N N . SER A 1 1457 ? -8.798 10.472 -44.744 1.00 82.31 1457 SER A N 1
ATOM 11437 C CA . SER A 1 1457 ? -8.714 9.599 -45.923 1.00 82.31 1457 SER A CA 1
ATOM 11438 C C . SER A 1 1457 ? -8.718 10.402 -47.232 1.00 82.31 1457 SER A C 1
ATOM 11440 O O . SER A 1 1457 ? -7.922 10.116 -48.129 1.00 82.31 1457 SER A O 1
ATOM 11442 N N . ARG A 1 1458 ? -9.540 11.462 -47.321 1.00 86.50 1458 ARG A N 1
ATOM 11443 C CA . ARG A 1 1458 ? -9.548 12.407 -48.450 1.00 86.50 1458 ARG A CA 1
ATOM 11444 C C . ARG A 1 1458 ? -8.197 13.115 -48.596 1.00 86.50 1458 ARG A C 1
ATOM 11446 O O . ARG A 1 1458 ? -7.603 13.068 -49.670 1.00 86.50 1458 ARG A O 1
ATOM 11453 N N . HIS A 1 1459 ? -7.671 13.707 -47.523 1.00 87.81 1459 HIS A N 1
ATOM 11454 C CA . HIS A 1 1459 ? -6.399 14.436 -47.570 1.00 87.81 1459 HIS A CA 1
ATOM 11455 C C . HIS A 1 1459 ? -5.192 13.529 -47.857 1.00 87.81 1459 HIS A C 1
ATOM 11457 O O . HIS A 1 1459 ? -4.318 13.910 -48.634 1.00 87.81 1459 HIS A O 1
ATOM 11463 N N . ILE A 1 1460 ? -5.154 12.311 -47.304 1.00 86.69 1460 ILE A N 1
ATOM 11464 C CA . ILE A 1 1460 ? -4.115 11.322 -47.634 1.00 86.69 1460 ILE A CA 1
ATOM 11465 C C . ILE A 1 1460 ? -4.158 10.997 -49.129 1.00 86.69 1460 ILE A C 1
ATOM 11467 O O . ILE A 1 1460 ? -3.113 11.028 -49.777 1.00 86.69 1460 ILE A O 1
ATOM 11471 N N . LYS A 1 1461 ? -5.347 10.766 -49.701 1.00 86.06 1461 LYS A N 1
ATOM 11472 C CA . LYS A 1 1461 ? -5.516 10.535 -51.142 1.00 86.06 1461 LYS A CA 1
ATOM 11473 C C . LYS A 1 1461 ? -5.036 11.725 -51.979 1.00 86.06 1461 LYS A C 1
ATOM 11475 O O . LYS A 1 1461 ? -4.214 11.540 -52.873 1.00 86.06 1461 LYS A O 1
ATOM 11480 N N . GLU A 1 1462 ? -5.450 12.946 -51.639 1.00 89.06 1462 GLU A N 1
ATOM 11481 C CA . GLU A 1 1462 ? -5.045 14.169 -52.347 1.00 89.06 1462 GLU A CA 1
ATOM 11482 C C . GLU A 1 1462 ? -3.525 14.408 -52.360 1.00 89.06 1462 GLU A C 1
ATOM 11484 O O . GLU A 1 1462 ? -3.013 15.024 -53.298 1.00 89.06 1462 GLU A O 1
ATOM 11489 N N . VAL A 1 1463 ? -2.786 13.992 -51.327 1.00 88.31 1463 VAL A N 1
ATOM 11490 C CA . VAL A 1 1463 ? -1.315 14.112 -51.284 1.00 88.31 1463 VAL A CA 1
ATOM 11491 C C . VAL A 1 1463 ? -0.653 12.919 -51.985 1.00 88.31 1463 VAL A C 1
ATOM 11493 O O . VAL A 1 1463 ? 0.290 13.104 -52.758 1.00 88.31 1463 VAL A O 1
ATOM 11496 N N . ARG A 1 1464 ? -1.190 11.707 -51.796 1.00 86.12 1464 ARG A N 1
ATOM 11497 C CA . ARG A 1 1464 ? -0.722 10.459 -52.418 1.00 86.12 1464 ARG A CA 1
ATOM 11498 C C . ARG A 1 1464 ? -0.766 10.533 -53.945 1.00 86.12 1464 ARG A C 1
ATOM 11500 O O . ARG A 1 1464 ? 0.242 10.243 -54.582 1.00 86.12 1464 ARG A O 1
ATOM 11507 N N . GLU A 1 1465 ? -1.862 11.028 -54.521 1.00 87.75 1465 GLU A N 1
ATOM 11508 C CA . GLU A 1 1465 ? -2.033 11.227 -55.973 1.00 87.75 1465 GLU A CA 1
ATOM 11509 C C . GLU A 1 1465 ? -0.989 12.178 -56.596 1.00 87.75 1465 GLU A C 1
ATOM 11511 O O . GLU A 1 1465 ? -0.726 12.106 -57.795 1.00 87.75 1465 GLU A O 1
ATOM 11516 N N . LYS A 1 1466 ? -0.351 13.048 -55.799 1.00 88.62 1466 LYS A N 1
ATOM 11517 C CA . LYS A 1 1466 ? 0.706 13.976 -56.250 1.00 88.62 1466 LYS A CA 1
ATOM 11518 C C . LYS A 1 1466 ? 2.120 13.401 -56.092 1.00 88.62 1466 LYS A C 1
ATOM 11520 O O . LYS A 1 1466 ? 3.040 13.849 -56.776 1.00 88.62 1466 LYS A O 1
ATOM 11525 N N . TRP A 1 1467 ? 2.303 12.456 -55.169 1.00 90.06 1467 TRP A N 1
ATOM 11526 C CA . TRP A 1 1467 ? 3.610 11.937 -54.759 1.00 90.06 1467 TRP A CA 1
ATOM 11527 C C . TRP A 1 1467 ? 3.906 10.547 -55.326 1.00 90.06 1467 TRP A C 1
ATOM 11529 O O . TRP A 1 1467 ? 4.965 10.354 -55.918 1.00 90.06 1467 TRP A O 1
ATOM 11539 N N . GLU A 1 1468 ? 2.976 9.596 -55.207 1.00 87.81 1468 GLU A N 1
ATOM 11540 C CA . GLU A 1 1468 ? 3.197 8.204 -55.622 1.00 87.81 1468 GLU A CA 1
ATOM 11541 C C . GLU A 1 1468 ? 3.499 8.079 -57.129 1.00 87.81 1468 GLU A C 1
ATOM 11543 O O . GLU A 1 1468 ? 4.539 7.504 -57.451 1.00 87.81 1468 GLU A O 1
ATOM 11548 N N . PRO A 1 1469 ? 2.740 8.702 -58.061 1.00 89.38 1469 PRO A N 1
ATOM 11549 C CA . PRO A 1 1469 ? 3.059 8.614 -59.490 1.00 89.38 1469 PRO A CA 1
ATOM 11550 C C . PRO A 1 1469 ? 4.426 9.215 -59.843 1.00 89.38 1469 PRO A C 1
ATOM 11552 O O . PRO A 1 1469 ? 5.114 8.716 -60.728 1.00 89.38 1469 PRO A O 1
ATOM 11555 N N . ARG A 1 1470 ? 4.846 10.268 -59.128 1.00 86.62 1470 ARG A N 1
ATOM 11556 C CA . ARG A 1 1470 ? 6.132 10.954 -59.337 1.00 86.62 1470 ARG A CA 1
ATOM 11557 C C . ARG A 1 1470 ? 7.307 10.182 -58.727 1.00 86.62 1470 ARG A C 1
ATOM 11559 O O . ARG A 1 1470 ? 8.432 10.322 -59.198 1.00 86.62 1470 ARG A O 1
ATOM 11566 N N . LEU A 1 1471 ? 7.065 9.365 -57.699 1.00 88.44 1471 LEU A N 1
ATOM 11567 C CA . LEU A 1 1471 ? 8.044 8.414 -57.173 1.00 88.44 1471 LEU A CA 1
ATOM 11568 C C . LEU A 1 1471 ? 8.177 7.193 -58.092 1.00 88.44 1471 LEU A C 1
ATOM 11570 O O . LEU A 1 1471 ? 9.299 6.802 -58.407 1.00 88.44 1471 LEU A O 1
ATOM 11574 N N . ASP A 1 1472 ? 7.062 6.625 -58.551 1.00 87.81 1472 ASP A N 1
ATOM 11575 C CA . ASP A 1 1472 ? 7.066 5.478 -59.461 1.00 87.81 1472 ASP A CA 1
ATOM 11576 C C . ASP A 1 1472 ? 7.688 5.842 -60.824 1.00 87.81 1472 ASP A C 1
ATOM 11578 O O . ASP A 1 1472 ? 8.497 5.074 -61.339 1.00 87.81 1472 ASP A O 1
ATOM 11582 N N . GLU A 1 1473 ? 7.414 7.039 -61.367 1.00 88.00 1473 GLU A N 1
ATOM 11583 C CA . GLU A 1 1473 ? 8.080 7.570 -62.570 1.00 88.00 1473 GLU A CA 1
ATOM 11584 C C . GLU A 1 1473 ? 9.608 7.631 -62.398 1.00 88.00 1473 GLU A C 1
ATOM 11586 O O . GLU A 1 1473 ? 10.354 7.123 -63.240 1.00 88.00 1473 GLU A O 1
ATOM 11591 N N . ILE A 1 1474 ? 10.086 8.226 -61.297 1.00 86.31 1474 ILE A N 1
ATOM 11592 C CA . ILE A 1 1474 ? 11.522 8.337 -61.008 1.00 86.31 1474 ILE A CA 1
ATOM 11593 C C . ILE A 1 1474 ? 12.147 6.947 -60.847 1.00 86.31 1474 ILE A C 1
ATOM 11595 O O . ILE A 1 1474 ? 13.202 6.681 -61.425 1.00 86.31 1474 ILE A O 1
ATOM 11599 N N . THR A 1 1475 ? 11.510 6.043 -60.099 1.00 87.81 1475 THR A N 1
ATOM 11600 C CA . THR A 1 1475 ? 12.049 4.695 -59.881 1.00 87.81 1475 THR A CA 1
ATOM 11601 C C . THR A 1 1475 ? 12.050 3.864 -61.163 1.00 87.81 1475 THR A C 1
ATOM 11603 O O . THR A 1 1475 ? 13.017 3.142 -61.388 1.00 87.81 1475 THR A O 1
ATOM 11606 N N . ALA A 1 1476 ? 11.057 4.010 -62.047 1.00 88.88 1476 ALA A N 1
ATOM 11607 C CA . ALA A 1 1476 ? 11.063 3.376 -63.365 1.00 88.88 1476 ALA A CA 1
ATOM 11608 C C . ALA A 1 1476 ? 12.243 3.866 -64.224 1.00 88.88 1476 ALA A C 1
ATOM 11610 O O . ALA A 1 1476 ? 13.006 3.059 -64.751 1.00 88.88 1476 ALA A O 1
ATOM 11611 N N . GLN A 1 1477 ? 12.475 5.181 -64.283 1.00 87.38 1477 GLN A N 1
ATOM 11612 C CA . GLN A 1 1477 ? 13.600 5.761 -65.028 1.00 87.38 1477 GLN A CA 1
ATOM 11613 C C . GLN A 1 1477 ? 14.970 5.314 -64.469 1.00 87.38 1477 GLN A C 1
ATOM 11615 O O . GLN A 1 1477 ? 15.896 5.043 -65.238 1.00 87.38 1477 GLN A O 1
ATOM 11620 N N . ILE A 1 1478 ? 15.101 5.169 -63.142 1.00 88.12 1478 ILE A N 1
ATOM 11621 C CA . ILE A 1 1478 ? 16.290 4.574 -62.502 1.00 88.12 1478 ILE A CA 1
ATOM 11622 C C . ILE A 1 1478 ? 16.413 3.090 -62.871 1.00 88.12 1478 ILE A C 1
ATOM 11624 O O . ILE A 1 1478 ? 17.496 2.645 -63.257 1.00 88.12 1478 ILE A O 1
ATOM 11628 N N . ASN A 1 1479 ? 15.321 2.330 -62.762 1.00 91.50 1479 ASN A N 1
ATOM 11629 C CA . ASN A 1 1479 ? 15.279 0.903 -63.053 1.00 91.50 1479 ASN A CA 1
ATOM 11630 C C . ASN A 1 1479 ? 15.714 0.603 -64.488 1.00 91.50 1479 ASN A C 1
ATOM 11632 O O . ASN A 1 1479 ? 16.515 -0.305 -64.687 1.00 91.50 1479 ASN A O 1
ATOM 11636 N N . ASP A 1 1480 ? 15.243 1.362 -65.473 1.00 89.50 1480 ASP A N 1
ATOM 11637 C CA . ASP A 1 1480 ? 15.554 1.119 -66.882 1.00 89.50 1480 ASP A CA 1
ATOM 11638 C C . ASP A 1 1480 ? 17.040 1.378 -67.176 1.00 89.50 1480 ASP A C 1
ATOM 11640 O O . ASP A 1 1480 ? 17.716 0.550 -67.794 1.00 89.50 1480 ASP A O 1
ATOM 11644 N N . ALA A 1 1481 ? 17.599 2.474 -66.649 1.00 85.50 1481 ALA A N 1
ATOM 11645 C CA . ALA A 1 1481 ? 19.022 2.793 -66.779 1.00 85.50 1481 ALA A CA 1
ATOM 11646 C C . ALA A 1 1481 ? 19.936 1.804 -66.018 1.00 85.50 1481 ALA A C 1
ATOM 11648 O O . ALA A 1 1481 ? 21.053 1.506 -66.466 1.00 85.50 1481 ALA A O 1
ATOM 11649 N N . PHE A 1 1482 ? 19.468 1.270 -64.886 1.00 89.38 1482 PHE A N 1
ATOM 11650 C CA . PHE A 1 1482 ? 20.146 0.231 -64.107 1.00 89.38 1482 PHE A CA 1
ATOM 11651 C C . PHE A 1 1482 ? 20.103 -1.127 -64.826 1.00 89.38 1482 PHE A C 1
ATOM 11653 O O . PHE A 1 1482 ? 21.149 -1.745 -65.039 1.00 89.38 1482 PHE A O 1
ATOM 11660 N N . SER A 1 1483 ? 18.919 -1.532 -65.294 1.00 89.12 1483 SER A N 1
ATOM 11661 C CA . SER A 1 1483 ? 18.658 -2.770 -66.037 1.00 89.12 1483 SER A CA 1
ATOM 11662 C C . SER A 1 1483 ? 19.469 -2.829 -67.330 1.00 89.12 1483 SER A C 1
ATOM 11664 O O . SER A 1 1483 ? 20.168 -3.810 -67.564 1.00 89.12 1483 SER A O 1
ATOM 11666 N N . ASP A 1 1484 ? 19.469 -1.760 -68.137 1.00 86.94 1484 ASP A N 1
ATOM 11667 C CA . ASP A 1 1484 ? 20.282 -1.655 -69.359 1.00 86.94 1484 ASP A CA 1
ATOM 11668 C C . ASP A 1 1484 ? 21.793 -1.735 -69.059 1.00 86.94 1484 ASP A C 1
ATOM 11670 O O . ASP A 1 1484 ? 22.567 -2.297 -69.836 1.00 86.94 1484 ASP A O 1
ATOM 11674 N N . SER A 1 1485 ? 22.235 -1.219 -67.908 1.00 83.12 1485 SER A N 1
ATOM 11675 C CA . SER A 1 1485 ? 23.643 -1.298 -67.493 1.00 83.12 1485 SER A CA 1
ATOM 11676 C C . SER A 1 1485 ? 24.051 -2.706 -67.041 1.00 83.12 1485 SER A C 1
ATOM 11678 O O . SER A 1 1485 ? 25.142 -3.152 -67.396 1.00 83.12 1485 SER A O 1
ATOM 11680 N N . PHE A 1 1486 ? 23.180 -3.426 -66.327 1.00 86.50 1486 PHE A N 1
ATOM 11681 C CA . PHE A 1 1486 ? 23.398 -4.827 -65.941 1.00 86.50 1486 PHE A CA 1
ATOM 11682 C C . PHE A 1 1486 ? 23.295 -5.788 -67.140 1.00 86.50 1486 PHE A C 1
ATOM 11684 O O . PHE A 1 1486 ? 24.173 -6.634 -67.331 1.00 86.50 1486 PHE A O 1
ATOM 11691 N N . ALA A 1 1487 ? 22.284 -5.619 -67.998 1.00 85.25 1487 ALA A N 1
ATOM 11692 C CA . ALA A 1 1487 ? 22.030 -6.487 -69.149 1.00 85.25 1487 ALA A CA 1
ATOM 11693 C C . ALA A 1 1487 ? 23.190 -6.477 -70.159 1.00 85.25 1487 ALA A C 1
ATOM 11695 O O . ALA A 1 1487 ? 23.615 -7.533 -70.630 1.00 85.25 1487 ALA A O 1
ATOM 11696 N N . ARG A 1 1488 ? 23.792 -5.305 -70.422 1.00 80.75 1488 ARG A N 1
ATOM 11697 C CA . ARG A 1 1488 ? 25.000 -5.157 -71.268 1.00 80.75 1488 ARG A CA 1
ATOM 11698 C C . ARG A 1 1488 ? 26.237 -5.893 -70.742 1.00 80.75 1488 ARG A C 1
ATOM 11700 O O . ARG A 1 1488 ? 27.243 -5.973 -71.444 1.00 80.75 1488 ARG A O 1
ATOM 11707 N N . ILE A 1 1489 ? 26.178 -6.396 -69.513 1.00 78.19 1489 ILE A N 1
ATOM 11708 C CA . ILE A 1 1489 ? 27.272 -7.049 -68.793 1.00 78.19 1489 ILE A CA 1
ATOM 11709 C C . ILE A 1 1489 ? 27.051 -8.562 -68.637 1.00 78.19 1489 ILE A C 1
ATOM 11711 O O . ILE A 1 1489 ? 27.983 -9.276 -68.262 1.00 78.19 1489 ILE A O 1
ATOM 11715 N N . GLY A 1 1490 ? 25.874 -9.070 -69.024 1.00 77.81 1490 GLY A N 1
ATOM 11716 C CA . GLY A 1 1490 ? 25.497 -10.475 -68.844 1.00 77.81 1490 GLY A CA 1
ATOM 11717 C C . GLY A 1 1490 ? 25.024 -10.793 -67.423 1.00 77.81 1490 GLY A C 1
ATOM 11718 O O . GLY A 1 1490 ? 25.113 -11.937 -66.993 1.00 77.81 1490 GLY A O 1
ATOM 11719 N N . CYS A 1 1491 ? 24.545 -9.781 -66.698 1.00 84.06 1491 CYS A N 1
ATOM 11720 C CA . CYS A 1 1491 ? 23.918 -9.906 -65.385 1.00 84.06 1491 CYS A CA 1
ATOM 11721 C C . CYS A 1 1491 ? 22.496 -9.321 -65.448 1.00 84.06 1491 CYS A C 1
ATOM 11723 O O . CYS A 1 1491 ? 22.146 -8.633 -66.406 1.00 84.06 1491 CYS A O 1
ATOM 11725 N N . ALA A 1 1492 ? 21.686 -9.535 -64.411 1.00 86.94 1492 ALA A N 1
ATOM 11726 C CA . ALA A 1 1492 ? 20.406 -8.840 -64.260 1.00 86.94 1492 ALA A CA 1
ATOM 11727 C C . ALA A 1 1492 ? 20.389 -8.015 -62.970 1.00 86.94 1492 ALA A C 1
ATOM 11729 O O . ALA A 1 1492 ? 20.939 -8.424 -61.946 1.00 86.94 1492 ALA A O 1
ATOM 11730 N N . GLY A 1 1493 ? 19.753 -6.850 -63.030 1.00 87.06 1493 GLY A N 1
ATOM 11731 C CA . GLY A 1 1493 ? 19.569 -5.946 -61.905 1.00 87.06 1493 GLY A CA 1
ATOM 11732 C C . GLY A 1 1493 ? 18.252 -5.201 -62.073 1.00 87.06 1493 GLY A C 1
ATOM 11733 O O . GLY A 1 1493 ? 17.904 -4.842 -63.192 1.00 87.06 1493 GLY A O 1
ATOM 11734 N N . GLN A 1 1494 ? 17.529 -5.003 -60.976 1.00 89.69 1494 GLN A N 1
ATOM 11735 C CA . GLN A 1 1494 ? 16.216 -4.366 -60.922 1.00 89.69 1494 GLN A CA 1
ATOM 11736 C C . GLN A 1 1494 ? 16.165 -3.413 -59.722 1.00 89.69 1494 GLN A C 1
ATOM 11738 O O . GLN A 1 1494 ? 16.762 -3.693 -58.679 1.00 89.69 1494 GLN A O 1
ATOM 11743 N N . VAL A 1 1495 ? 15.440 -2.305 -59.864 1.00 89.75 1495 VAL A N 1
ATOM 11744 C CA . VAL A 1 1495 ? 15.156 -1.347 -58.787 1.00 89.75 1495 VAL A CA 1
ATOM 11745 C C . VAL A 1 1495 ? 13.641 -1.198 -58.669 1.00 89.75 1495 VAL A C 1
ATOM 11747 O O . VAL A 1 1495 ? 12.973 -0.934 -59.666 1.00 89.75 1495 VAL A O 1
ATOM 11750 N N . ALA A 1 1496 ? 13.088 -1.372 -57.470 1.00 88.69 1496 ALA A N 1
ATOM 11751 C CA . ALA A 1 1496 ? 11.649 -1.277 -57.225 1.00 88.69 1496 ALA A CA 1
ATOM 11752 C C . ALA A 1 1496 ? 11.333 -0.459 -55.965 1.00 88.69 1496 ALA A C 1
ATOM 11754 O O . ALA A 1 1496 ? 12.154 -0.372 -55.052 1.00 88.69 1496 ALA A O 1
ATOM 11755 N N . VAL A 1 1497 ? 10.127 0.117 -55.908 1.00 86.94 1497 VAL A N 1
ATOM 11756 C CA . VAL A 1 1497 ? 9.570 0.700 -54.677 1.00 86.94 1497 VAL A CA 1
ATOM 11757 C C . VAL A 1 1497 ? 8.807 -0.393 -53.938 1.00 86.94 1497 VAL A C 1
ATOM 11759 O O . VAL A 1 1497 ? 7.833 -0.927 -54.471 1.00 86.94 1497 VAL A O 1
ATOM 11762 N N . TYR A 1 1498 ? 9.212 -0.707 -52.710 1.00 85.56 1498 TYR A N 1
ATOM 11763 C CA . TYR A 1 1498 ? 8.434 -1.574 -51.831 1.00 85.56 1498 TYR A CA 1
ATOM 11764 C C . TYR A 1 1498 ? 7.427 -0.723 -51.046 1.00 85.56 1498 TYR A C 1
ATOM 11766 O O . TYR A 1 1498 ? 7.794 0.200 -50.312 1.00 85.56 1498 TYR A O 1
ATOM 11774 N N . LYS A 1 1499 ? 6.139 -1.020 -51.248 1.00 85.00 1499 LYS A N 1
ATOM 11775 C CA . LYS A 1 1499 ? 4.999 -0.277 -50.698 1.00 85.00 1499 LYS A CA 1
ATOM 11776 C C . LYS A 1 1499 ? 4.436 -1.048 -49.505 1.00 85.00 1499 LYS A C 1
ATOM 11778 O O . LYS A 1 1499 ? 3.688 -2.005 -49.674 1.00 85.00 1499 LYS A O 1
ATOM 11783 N N . ALA A 1 1500 ? 4.857 -0.663 -48.303 1.00 74.62 1500 ALA A N 1
ATOM 11784 C CA . ALA A 1 1500 ? 4.503 -1.350 -47.064 1.00 74.62 1500 ALA A CA 1
ATOM 11785 C C . ALA A 1 1500 ? 3.048 -1.087 -46.630 1.00 74.62 1500 ALA A C 1
ATOM 11787 O O . ALA A 1 1500 ? 2.554 0.040 -46.739 1.00 74.62 1500 ALA A O 1
ATOM 11788 N N . SER A 1 1501 ? 2.403 -2.119 -46.083 1.00 69.19 1501 SER A N 1
ATOM 11789 C CA . SER A 1 1501 ? 1.104 -2.067 -45.400 1.00 69.19 1501 SER A CA 1
ATOM 11790 C C . SER A 1 1501 ? 1.263 -2.053 -43.873 1.00 69.19 1501 SER A C 1
ATOM 11792 O O . SER A 1 1501 ? 2.327 -2.380 -43.345 1.00 69.19 1501 SER A O 1
ATOM 11794 N N . SER A 1 1502 ? 0.192 -1.703 -43.168 1.00 63.06 1502 SER A N 1
ATOM 11795 C CA . SER A 1 1502 ? 0.059 -1.760 -41.714 1.00 63.06 1502 SER A CA 1
ATOM 11796 C C . SER A 1 1502 ? 0.111 -3.197 -41.195 1.00 63.06 1502 SER A C 1
ATOM 11798 O O . SER A 1 1502 ? -0.435 -4.109 -41.814 1.00 63.06 1502 SER A O 1
ATOM 11800 N N . ASP A 1 1503 ? 0.729 -3.385 -40.028 1.00 62.06 1503 ASP A N 1
ATOM 11801 C CA . ASP A 1 1503 ? 0.764 -4.679 -39.331 1.00 62.06 1503 ASP A CA 1
ATOM 11802 C C . ASP A 1 1503 ? -0.536 -4.959 -38.544 1.00 62.06 1503 ASP A C 1
ATOM 11804 O O . ASP A 1 1503 ? -0.817 -6.108 -38.203 1.00 62.06 1503 ASP A O 1
ATOM 11808 N N . ASP A 1 1504 ? -1.338 -3.922 -38.264 1.00 57.62 1504 ASP A N 1
ATOM 11809 C CA . ASP A 1 1504 ? -2.641 -4.037 -37.601 1.00 57.62 1504 ASP A CA 1
ATOM 11810 C C . ASP A 1 1504 ? -3.738 -4.486 -38.593 1.00 57.62 1504 ASP A C 1
ATOM 11812 O O . ASP A 1 1504 ? -4.015 -3.773 -39.567 1.00 57.62 1504 ASP A O 1
ATOM 11816 N N . PRO A 1 1505 ? -4.421 -5.625 -38.352 1.00 58.75 1505 PRO A N 1
ATOM 11817 C CA . PRO A 1 1505 ? -5.464 -6.129 -39.246 1.00 58.75 1505 PRO A CA 1
ATOM 11818 C C . PRO A 1 1505 ? -6.733 -5.267 -39.227 1.00 58.75 1505 PRO A C 1
ATOM 11820 O O . PRO A 1 1505 ? -7.451 -5.234 -40.219 1.00 58.75 1505 PRO A O 1
ATOM 11823 N N . ASP A 1 1506 ? -6.991 -4.514 -38.153 1.00 54.62 1506 ASP A N 1
ATOM 11824 C CA . ASP A 1 1506 ? -8.143 -3.603 -38.081 1.00 54.62 1506 ASP A CA 1
ATOM 11825 C C . ASP A 1 1506 ? -7.958 -2.346 -38.959 1.00 54.62 1506 ASP A C 1
ATOM 11827 O O . ASP A 1 1506 ? -8.937 -1.719 -39.364 1.00 54.62 1506 ASP A O 1
ATOM 11831 N N . GLU A 1 1507 ? -6.713 -1.992 -39.314 1.00 54.69 1507 GLU A N 1
ATOM 11832 C CA . GLU A 1 1507 ? -6.434 -0.990 -40.357 1.00 54.69 1507 GLU A CA 1
ATOM 11833 C C . GLU A 1 1507 ? -6.580 -1.570 -41.784 1.00 54.69 1507 GLU A C 1
ATOM 11835 O O . GLU A 1 1507 ? -6.505 -0.823 -42.763 1.00 54.69 1507 GLU A O 1
ATOM 11840 N N . CYS A 1 1508 ? -6.816 -2.884 -41.908 1.00 51.75 1508 CYS A N 1
ATOM 11841 C CA . CYS A 1 1508 ? -7.046 -3.624 -43.153 1.00 51.75 1508 CYS A CA 1
ATOM 11842 C C . CYS A 1 1508 ? -8.529 -4.026 -43.295 1.00 51.75 1508 CYS A C 1
ATOM 11844 O O . CYS A 1 1508 ? -8.853 -5.197 -43.491 1.00 51.75 1508 CYS A O 1
ATOM 11846 N N . THR A 1 1509 ? -9.433 -3.052 -43.166 1.00 44.00 1509 THR A N 1
ATOM 11847 C CA . THR A 1 1509 ? -10.887 -3.259 -43.294 1.00 44.00 1509 THR A CA 1
ATOM 11848 C C . THR A 1 1509 ? -11.307 -3.653 -44.724 1.00 44.00 1509 THR A C 1
ATOM 11850 O O . THR A 1 1509 ? -10.570 -3.448 -45.686 1.00 44.00 1509 THR A O 1
ATOM 11853 N N . GLU A 1 1510 ? -12.453 -4.332 -44.845 1.00 42.41 1510 GLU A N 1
ATOM 11854 C CA . GLU A 1 1510 ? -12.559 -5.531 -45.698 1.00 42.41 1510 GLU A CA 1
ATOM 11855 C C . GLU A 1 1510 ? -13.152 -5.351 -47.132 1.00 42.41 1510 GLU A C 1
ATOM 11857 O O . GLU A 1 1510 ? -13.221 -4.271 -47.716 1.00 42.41 1510 GLU A O 1
ATOM 11862 N N . GLU A 1 1511 ? -13.566 -6.486 -47.710 1.00 39.88 1511 GLU A N 1
ATOM 11863 C CA . GLU A 1 1511 ? -14.430 -6.702 -48.887 1.00 39.88 1511 GLU A CA 1
ATOM 11864 C C . GLU A 1 1511 ? -13.849 -6.590 -50.310 1.00 39.88 1511 GLU A C 1
ATOM 11866 O O . GLU A 1 1511 ? -14.315 -7.336 -51.168 1.00 39.88 1511 GLU A O 1
ATOM 11871 N N . ASN A 1 1512 ? -12.840 -5.757 -50.609 1.00 30.78 1512 ASN A N 1
ATOM 11872 C CA . ASN A 1 1512 ? -12.462 -5.497 -52.023 1.00 30.78 1512 ASN A CA 1
ATOM 11873 C C . ASN A 1 1512 ? -11.057 -5.929 -52.497 1.00 30.78 1512 ASN A C 1
ATOM 11875 O O . ASN A 1 1512 ? -10.756 -5.780 -53.680 1.00 30.78 1512 ASN A O 1
ATOM 11879 N N . GLY A 1 1513 ? -10.195 -6.483 -51.634 1.00 29.81 1513 GLY A N 1
ATOM 11880 C CA . GLY A 1 1513 ? -8.926 -7.125 -52.047 1.00 29.81 1513 GLY A CA 1
ATOM 11881 C C . GLY A 1 1513 ? -7.946 -6.251 -52.856 1.00 29.81 1513 GLY A C 1
ATOM 11882 O O . GLY A 1 1513 ? -7.122 -6.780 -53.604 1.00 29.81 1513 GLY A O 1
ATOM 11883 N N . GLY A 1 1514 ? -8.070 -4.925 -52.757 1.00 40.50 1514 GLY A N 1
ATOM 11884 C CA . GLY A 1 1514 ? -7.343 -3.956 -53.578 1.00 40.50 1514 GLY A CA 1
ATOM 11885 C C . GLY A 1 1514 ? -5.961 -3.561 -53.033 1.00 40.50 1514 GLY A C 1
ATOM 11886 O O . GLY A 1 1514 ? -5.592 -3.929 -51.919 1.00 40.50 1514 GLY A O 1
ATOM 11887 N N . PRO A 1 1515 ? -5.193 -2.746 -53.781 1.00 46.78 1515 PRO A N 1
ATOM 11888 C CA . PRO A 1 1515 ? -3.847 -2.292 -53.408 1.00 46.78 1515 PRO A CA 1
ATOM 11889 C C . PRO A 1 1515 ? -3.836 -1.202 -52.311 1.00 46.78 1515 PRO A C 1
ATOM 11891 O O . PRO A 1 1515 ? -2.939 -0.361 -52.281 1.00 46.78 1515 PRO A O 1
ATOM 11894 N N . GLU A 1 1516 ? -4.847 -1.175 -51.437 1.00 50.28 1516 GLU A N 1
ATOM 11895 C CA . GLU A 1 1516 ? -5.064 -0.119 -50.433 1.00 50.28 1516 GLU A CA 1
ATOM 11896 C C . GLU A 1 1516 ? -5.027 -0.639 -48.981 1.00 50.28 1516 GLU A C 1
ATOM 11898 O O . GLU A 1 1516 ? -5.405 0.086 -48.063 1.00 50.28 1516 GLU A O 1
ATOM 11903 N N . ASN A 1 1517 ? -4.508 -1.860 -48.761 1.00 54.00 1517 ASN A N 1
ATOM 11904 C CA . ASN A 1 1517 ? -4.162 -2.390 -47.433 1.00 54.00 1517 ASN A CA 1
ATOM 11905 C C . ASN A 1 1517 ? -3.361 -1.344 -46.639 1.00 54.00 1517 ASN A C 1
ATOM 11907 O O . ASN A 1 1517 ? -2.273 -0.965 -47.077 1.00 54.00 1517 ASN A O 1
ATOM 11911 N N . GLY A 1 1518 ? -3.898 -0.899 -45.495 1.00 57.00 1518 GLY A N 1
ATOM 11912 C CA . GLY A 1 1518 ? -3.536 0.327 -44.770 1.00 57.00 1518 GLY A CA 1
ATOM 11913 C C . GLY A 1 1518 ? -2.087 0.804 -44.919 1.00 57.00 1518 GLY A C 1
ATOM 11914 O O . GLY A 1 1518 ? -1.219 0.408 -44.154 1.00 57.00 1518 GLY A O 1
ATOM 11915 N N . LEU A 1 1519 ? -1.804 1.654 -45.908 1.00 67.75 1519 LEU A N 1
ATOM 11916 C CA . LEU A 1 1519 ? -0.424 1.895 -46.344 1.00 67.75 1519 LEU A CA 1
ATOM 11917 C C . LEU A 1 1519 ? 0.411 2.643 -45.289 1.00 67.75 1519 LEU A C 1
ATOM 11919 O O . LEU A 1 1519 ? 0.108 3.777 -44.910 1.00 67.75 1519 LEU A O 1
ATOM 11923 N N . ASP A 1 1520 ? 1.510 2.019 -44.864 1.00 75.69 1520 ASP A N 1
ATOM 11924 C CA . ASP A 1 1520 ? 2.467 2.585 -43.914 1.00 75.69 1520 ASP A CA 1
ATOM 11925 C C . ASP A 1 1520 ? 3.593 3.297 -44.672 1.00 75.69 1520 ASP A C 1
ATOM 11927 O O . ASP A 1 1520 ? 4.676 2.750 -44.899 1.00 75.69 1520 ASP A O 1
ATOM 11931 N N . PHE A 1 1521 ? 3.330 4.549 -45.057 1.00 83.06 1521 PHE A N 1
ATOM 11932 C CA . PHE A 1 1521 ? 4.297 5.416 -45.740 1.00 83.06 1521 PHE A CA 1
ATOM 11933 C C . PHE A 1 1521 ? 5.619 5.586 -44.973 1.00 83.06 1521 PHE A C 1
ATOM 11935 O O . PHE A 1 1521 ? 6.605 6.037 -45.554 1.00 83.06 1521 PHE A O 1
ATOM 11942 N N . GLU A 1 1522 ? 5.684 5.259 -43.676 1.00 82.19 1522 GLU A N 1
ATOM 11943 C CA . GLU A 1 1522 ? 6.929 5.360 -42.926 1.00 82.19 1522 GLU A CA 1
ATOM 11944 C C . GLU A 1 1522 ? 7.928 4.254 -43.293 1.00 82.19 1522 GLU A C 1
ATOM 11946 O O . GLU A 1 1522 ? 9.124 4.549 -43.365 1.00 82.19 1522 GLU A O 1
ATOM 11951 N N . LYS A 1 1523 ? 7.426 3.053 -43.616 1.00 83.19 1523 LYS A N 1
ATOM 11952 C CA . LYS A 1 1523 ? 8.187 1.839 -43.969 1.00 83.19 1523 LYS A CA 1
ATOM 11953 C C . LYS A 1 1523 ? 8.474 1.659 -45.472 1.00 83.19 1523 LYS A C 1
ATOM 11955 O O . LYS A 1 1523 ? 9.089 0.662 -45.844 1.00 83.19 1523 LYS A O 1
ATOM 11960 N N . TRP A 1 1524 ? 8.031 2.570 -46.345 1.00 88.06 1524 TRP A N 1
ATOM 11961 C CA . TRP A 1 1524 ? 8.292 2.471 -47.793 1.00 88.06 1524 TRP A CA 1
ATOM 11962 C C . TRP A 1 1524 ? 9.789 2.599 -48.113 1.00 88.06 1524 TRP A C 1
ATOM 11964 O O . TRP A 1 1524 ? 10.509 3.377 -47.483 1.00 88.06 1524 TRP A O 1
ATOM 11974 N N . SER A 1 1525 ? 10.258 1.857 -49.117 1.00 87.00 1525 SER A N 1
ATOM 11975 C CA . SER A 1 1525 ? 11.688 1.702 -49.414 1.00 87.00 1525 SER A CA 1
ATOM 11976 C C . SER A 1 1525 ? 11.999 1.542 -50.907 1.00 87.00 1525 SER A C 1
ATOM 11978 O O . SER A 1 1525 ? 11.116 1.253 -51.713 1.00 87.00 1525 SER A O 1
ATOM 11980 N N . ILE A 1 1526 ? 13.273 1.727 -51.278 1.00 87.44 1526 ILE A N 1
ATOM 11981 C CA . ILE A 1 1526 ? 13.820 1.300 -52.574 1.00 87.44 1526 ILE A CA 1
ATOM 11982 C C . ILE A 1 1526 ? 14.573 -0.009 -52.369 1.00 87.44 1526 ILE A C 1
ATOM 11984 O O . ILE A 1 1526 ? 15.536 -0.064 -51.605 1.00 87.44 1526 ILE A O 1
ATOM 11988 N N . GLU A 1 1527 ? 14.176 -1.041 -53.103 1.00 86.75 1527 GLU A N 1
ATOM 11989 C CA . GLU A 1 1527 ? 14.854 -2.331 -53.124 1.00 86.75 1527 GLU A CA 1
ATOM 11990 C C . GLU A 1 1527 ? 15.666 -2.484 -54.414 1.00 86.75 1527 GLU A C 1
ATOM 11992 O O . GLU A 1 1527 ? 15.121 -2.481 -55.520 1.00 86.75 1527 GLU A O 1
ATOM 11997 N N . ILE A 1 1528 ? 16.987 -2.633 -54.268 1.00 88.38 1528 ILE A N 1
ATOM 11998 C CA . ILE A 1 1528 ? 17.887 -3.016 -55.360 1.00 88.38 1528 ILE A CA 1
ATOM 11999 C C . ILE A 1 1528 ? 18.041 -4.537 -55.317 1.00 88.38 1528 ILE A C 1
ATOM 12001 O O . ILE A 1 1528 ? 18.605 -5.078 -54.365 1.00 88.38 1528 ILE A O 1
ATOM 12005 N N . SER A 1 1529 ? 17.582 -5.223 -56.362 1.00 89.12 1529 SER A N 1
ATOM 12006 C CA . SER A 1 1529 ? 17.770 -6.666 -56.542 1.00 89.12 1529 SER A CA 1
ATOM 12007 C C . SER A 1 1529 ? 18.737 -6.954 -57.686 1.00 89.12 1529 SER A C 1
ATOM 12009 O O . SER A 1 1529 ? 18.630 -6.372 -58.761 1.00 89.12 1529 SER A O 1
ATOM 12011 N N . VAL A 1 1530 ? 19.681 -7.869 -57.472 1.00 88.69 1530 VAL A N 1
ATOM 12012 C CA . VAL A 1 1530 ? 20.759 -8.209 -58.412 1.00 88.69 1530 VAL A CA 1
ATOM 12013 C C . VAL A 1 1530 ? 20.950 -9.719 -58.562 1.00 88.69 1530 VAL A C 1
ATOM 12015 O O . VAL A 1 1530 ? 20.698 -10.504 -57.642 1.00 88.69 1530 VAL A O 1
ATOM 12018 N N . LYS A 1 1531 ? 21.403 -10.120 -59.752 1.00 87.00 1531 LYS A N 1
ATOM 12019 C CA . LYS A 1 1531 ? 21.690 -11.494 -60.176 1.00 87.00 1531 LYS A CA 1
ATOM 12020 C C . LYS A 1 1531 ? 22.977 -11.494 -61.007 1.00 87.00 1531 LYS A C 1
ATOM 12022 O O . LYS A 1 1531 ? 22.989 -11.015 -62.141 1.00 87.00 1531 LYS A O 1
ATOM 12027 N N . PHE A 1 1532 ? 24.046 -12.054 -60.440 1.00 85.06 1532 PHE A N 1
ATOM 12028 C CA . PHE A 1 1532 ? 25.377 -12.134 -61.063 1.00 85.06 1532 PHE A CA 1
ATOM 12029 C C . PHE A 1 1532 ? 25.668 -13.471 -61.767 1.00 85.06 1532 PHE A C 1
ATOM 12031 O O . PHE A 1 1532 ? 26.711 -13.615 -62.402 1.00 85.06 1532 PHE A O 1
ATOM 12038 N N . ARG A 1 1533 ? 24.770 -14.460 -61.653 1.00 81.75 1533 ARG A N 1
ATOM 12039 C CA . ARG A 1 1533 ? 24.894 -15.789 -62.276 1.00 81.75 1533 ARG A CA 1
ATOM 12040 C C . ARG A 1 1533 ? 23.532 -16.281 -62.747 1.00 81.75 1533 ARG A C 1
ATOM 12042 O O . ARG A 1 1533 ? 22.553 -16.149 -62.016 1.00 81.75 1533 ARG A O 1
ATOM 12049 N N . ASP A 1 1534 ? 23.466 -16.909 -63.918 1.00 76.62 1534 ASP A N 1
ATOM 12050 C CA . ASP A 1 1534 ? 22.206 -17.405 -64.497 1.00 76.62 1534 ASP A CA 1
ATOM 12051 C C . ASP A 1 1534 ? 21.476 -18.425 -63.608 1.00 76.62 1534 ASP A C 1
ATOM 12053 O O . ASP A 1 1534 ? 20.245 -18.460 -63.594 1.00 76.62 1534 ASP A O 1
ATOM 12057 N N . SER A 1 1535 ? 22.224 -19.189 -62.809 1.00 76.81 1535 SER A N 1
ATOM 12058 C CA . SER A 1 1535 ? 21.721 -20.177 -61.849 1.00 76.81 1535 SER A CA 1
ATOM 12059 C C . SER A 1 1535 ? 21.088 -19.590 -60.581 1.00 76.81 1535 SER A C 1
ATOM 12061 O O . SER A 1 1535 ? 20.475 -20.332 -59.819 1.00 76.81 1535 SER A O 1
ATOM 12063 N N . GLU A 1 1536 ? 21.260 -18.296 -60.306 1.00 78.44 1536 GLU A N 1
ATOM 12064 C CA . GLU A 1 1536 ? 20.782 -17.658 -59.072 1.00 78.44 1536 GLU A CA 1
ATOM 12065 C C . GLU A 1 1536 ? 19.509 -16.827 -59.332 1.00 78.44 1536 GLU A C 1
ATOM 12067 O O . GLU A 1 1536 ? 19.343 -16.277 -60.426 1.00 78.44 1536 GLU A O 1
ATOM 12072 N N . PRO A 1 1537 ? 18.568 -16.725 -58.374 1.00 83.19 1537 PRO A N 1
ATOM 12073 C CA . PRO A 1 1537 ? 17.446 -15.793 -58.478 1.00 83.19 1537 PRO A CA 1
ATOM 12074 C C . PRO A 1 1537 ? 17.929 -14.341 -58.343 1.00 83.19 1537 PRO A C 1
ATOM 12076 O O . PRO A 1 1537 ? 19.011 -14.086 -57.810 1.00 83.19 1537 PRO A O 1
ATOM 12079 N N . LEU A 1 1538 ? 17.100 -13.380 -58.768 1.00 83.81 1538 LEU A N 1
ATOM 12080 C CA . LEU A 1 1538 ? 17.259 -11.988 -58.337 1.00 83.81 1538 LEU A CA 1
ATOM 12081 C C . LEU A 1 1538 ? 17.245 -11.944 -56.803 1.00 83.81 1538 LEU A C 1
ATOM 12083 O O . LEU A 1 1538 ? 16.403 -12.571 -56.159 1.00 83.81 1538 LEU A O 1
ATOM 12087 N N . SER A 1 1539 ? 18.231 -11.263 -56.228 1.00 83.88 1539 SER A N 1
ATOM 12088 C CA . SER A 1 1539 ? 18.479 -11.240 -54.789 1.00 83.88 1539 SER A CA 1
ATOM 12089 C C . SER A 1 1539 ? 18.712 -9.814 -54.318 1.00 83.88 1539 SER A C 1
ATOM 12091 O O . SER A 1 1539 ? 19.459 -9.084 -54.969 1.00 83.88 1539 SER A O 1
ATOM 12093 N N . LEU A 1 1540 ? 18.103 -9.426 -53.195 1.00 84.50 1540 LEU A N 1
ATOM 12094 C CA . LEU A 1 1540 ? 18.337 -8.116 -52.591 1.00 84.50 1540 LEU A CA 1
ATOM 12095 C C . LEU A 1 1540 ? 19.846 -7.897 -52.383 1.00 84.50 1540 LEU A C 1
ATOM 12097 O O . LEU A 1 1540 ? 20.561 -8.814 -51.958 1.00 84.50 1540 LEU A O 1
ATOM 12101 N N . LEU A 1 1541 ? 20.326 -6.700 -52.709 1.00 79.06 1541 LEU A N 1
ATOM 12102 C CA . LEU A 1 1541 ? 21.705 -6.288 -52.479 1.00 79.06 1541 LEU A CA 1
ATOM 12103 C C . LEU A 1 1541 ? 21.947 -6.122 -50.971 1.00 79.06 1541 LEU A C 1
ATOM 12105 O O . LEU A 1 1541 ? 21.435 -5.189 -50.361 1.00 79.06 1541 LEU A O 1
ATOM 12109 N N . ASP A 1 1542 ? 22.742 -7.015 -50.385 1.00 73.19 1542 ASP A N 1
ATOM 12110 C CA . ASP A 1 1542 ? 23.067 -7.021 -48.958 1.00 73.19 1542 ASP A CA 1
ATOM 12111 C C . ASP A 1 1542 ? 24.568 -7.263 -48.725 1.00 73.19 1542 ASP A C 1
ATOM 12113 O O . ASP A 1 1542 ? 25.269 -7.976 -49.450 1.00 73.19 1542 ASP A O 1
ATOM 12117 N N . SER A 1 1543 ? 25.056 -6.667 -47.645 1.00 72.31 1543 SER A N 1
ATOM 12118 C CA . SER A 1 1543 ? 26.386 -6.822 -47.075 1.00 72.31 1543 SER A CA 1
ATOM 12119 C C . SER A 1 1543 ? 26.846 -8.278 -46.875 1.00 72.31 1543 SER A C 1
ATOM 12121 O O . SER A 1 1543 ? 28.056 -8.531 -46.952 1.00 72.31 1543 SER A O 1
ATOM 12123 N N . HIS A 1 1544 ? 25.927 -9.227 -46.649 1.00 75.50 1544 HIS A N 1
ATOM 12124 C CA . HIS A 1 1544 ? 26.259 -10.625 -46.364 1.00 75.50 1544 HIS A CA 1
ATOM 12125 C C . HIS A 1 1544 ? 26.263 -11.547 -47.592 1.00 75.50 1544 HIS A C 1
ATOM 12127 O O . HIS A 1 1544 ? 26.979 -12.549 -47.574 1.00 75.50 1544 HIS A O 1
ATOM 12133 N N . ARG A 1 1545 ? 25.483 -11.252 -48.645 1.00 76.81 1545 ARG A N 1
ATOM 12134 C CA . ARG A 1 1545 ? 25.235 -12.213 -49.739 1.00 76.81 1545 ARG A CA 1
ATOM 12135 C C . ARG A 1 1545 ? 26.157 -12.049 -50.948 1.00 76.81 1545 ARG A C 1
ATOM 12137 O O . ARG A 1 1545 ? 26.638 -13.053 -51.467 1.00 76.81 1545 ARG A O 1
ATOM 12144 N N . GLN A 1 1546 ? 26.391 -10.824 -51.415 1.00 74.62 1546 GLN A N 1
ATOM 12145 C CA . GLN A 1 1546 ? 27.218 -10.566 -52.602 1.00 74.62 1546 GLN A CA 1
ATOM 12146 C C . GLN A 1 1546 ? 28.670 -10.228 -52.215 1.00 74.62 1546 GLN A C 1
ATOM 12148 O O . GLN A 1 1546 ? 28.938 -9.671 -51.147 1.00 74.62 1546 GLN A O 1
ATOM 12153 N N . SER A 1 1547 ? 29.646 -10.539 -53.070 1.00 75.88 1547 SER A N 1
ATOM 12154 C CA . SER A 1 1547 ? 31.062 -10.217 -52.824 1.00 75.88 1547 SER A CA 1
ATOM 12155 C C . SER A 1 1547 ? 31.333 -8.703 -52.815 1.00 75.88 1547 SER A C 1
ATOM 12157 O O . SER A 1 1547 ? 30.487 -7.895 -53.205 1.00 75.88 1547 SER A O 1
ATOM 12159 N N . GLY A 1 1548 ? 32.525 -8.291 -52.366 1.00 73.50 1548 GLY A N 1
ATOM 12160 C CA . GLY A 1 1548 ? 32.919 -6.875 -52.365 1.00 73.50 1548 GLY A CA 1
ATOM 12161 C C . GLY A 1 1548 ? 32.923 -6.254 -53.769 1.00 73.50 1548 GLY A C 1
ATOM 12162 O O . GLY A 1 1548 ? 32.409 -5.154 -53.954 1.00 73.50 1548 GLY A O 1
ATOM 12163 N N . GLY A 1 1549 ? 33.421 -6.990 -54.770 1.00 76.12 1549 GLY A N 1
ATOM 12164 C CA . GLY A 1 1549 ? 33.414 -6.556 -56.170 1.00 76.12 1549 GLY A CA 1
ATOM 12165 C C . GLY A 1 1549 ? 32.003 -6.472 -56.763 1.00 76.12 1549 GLY A C 1
ATOM 12166 O O . GLY A 1 1549 ? 31.673 -5.481 -57.406 1.00 76.12 1549 GLY A O 1
ATOM 12167 N N . GLU A 1 1550 ? 31.141 -7.457 -56.497 1.00 81.50 1550 GLU A N 1
ATOM 12168 C CA . GLU A 1 1550 ? 29.735 -7.452 -56.943 1.00 81.50 1550 GLU A CA 1
ATOM 12169 C C . GLU A 1 1550 ? 28.935 -6.298 -56.310 1.00 81.50 1550 GLU A C 1
ATOM 12171 O O . GLU A 1 1550 ? 28.145 -5.637 -56.991 1.00 81.50 1550 GLU A O 1
ATOM 12176 N N . ARG A 1 1551 ? 29.190 -5.977 -55.034 1.00 80.00 1551 ARG A N 1
ATOM 12177 C CA . ARG A 1 1551 ? 28.635 -4.783 -54.375 1.00 80.00 1551 ARG A CA 1
ATOM 12178 C C . ARG A 1 1551 ? 29.137 -3.487 -55.007 1.00 80.00 1551 ARG A C 1
ATOM 12180 O O . ARG A 1 1551 ? 28.317 -2.633 -55.325 1.00 80.00 1551 ARG A O 1
ATOM 12187 N N . ALA A 1 1552 ? 30.440 -3.355 -55.261 1.00 78.38 1552 ALA A N 1
ATOM 12188 C CA . ALA A 1 1552 ? 31.000 -2.179 -55.934 1.00 78.38 1552 ALA A CA 1
ATOM 12189 C C . ALA A 1 1552 ? 30.399 -1.967 -57.339 1.00 78.38 1552 ALA A C 1
ATOM 12191 O O . ALA A 1 1552 ? 30.001 -0.850 -57.669 1.00 78.38 1552 ALA A O 1
ATOM 12192 N N . VAL A 1 1553 ? 30.246 -3.044 -58.125 1.00 82.44 1553 VAL A N 1
ATOM 12193 C CA . VAL A 1 1553 ? 29.577 -3.047 -59.442 1.00 82.44 1553 VAL A CA 1
ATOM 12194 C C . VAL A 1 1553 ? 28.105 -2.621 -59.337 1.00 82.44 1553 VAL A C 1
ATOM 12196 O O . VAL A 1 1553 ? 27.638 -1.814 -60.140 1.00 82.44 1553 VAL A O 1
ATOM 12199 N N . SER A 1 1554 ? 27.381 -3.110 -58.327 1.00 85.88 1554 SER A N 1
ATOM 12200 C CA . SER A 1 1554 ? 25.978 -2.736 -58.095 1.00 85.88 1554 SER A CA 1
ATOM 12201 C C . SER A 1 1554 ? 25.841 -1.253 -57.731 1.00 85.88 1554 SER A C 1
ATOM 12203 O O . SER A 1 1554 ? 25.067 -0.526 -58.354 1.00 85.88 1554 SER A O 1
ATOM 12205 N N . THR A 1 1555 ? 26.649 -0.781 -56.778 1.00 82.44 1555 THR A N 1
ATOM 12206 C CA . THR A 1 1555 ? 26.665 0.616 -56.326 1.00 82.44 1555 THR A CA 1
ATOM 12207 C C . THR A 1 1555 ? 27.005 1.579 -57.461 1.00 82.44 1555 THR A C 1
ATOM 12209 O O . THR A 1 1555 ? 26.297 2.570 -57.641 1.00 82.44 1555 THR A O 1
ATOM 12212 N N . ILE A 1 1556 ? 28.035 1.308 -58.274 1.00 81.31 1556 ILE A N 1
ATOM 12213 C CA . ILE A 1 1556 ? 28.406 2.236 -59.353 1.00 81.31 1556 ILE A CA 1
ATOM 12214 C C . ILE A 1 1556 ? 27.342 2.316 -60.453 1.00 81.31 1556 ILE A C 1
ATOM 12216 O O . ILE A 1 1556 ? 27.049 3.419 -60.913 1.00 81.31 1556 ILE A O 1
ATOM 12220 N N . PHE A 1 1557 ? 26.684 1.212 -60.828 1.00 85.81 1557 PHE A N 1
ATOM 12221 C CA . PHE A 1 1557 ? 25.585 1.285 -61.798 1.00 85.81 1557 PHE A CA 1
ATOM 12222 C C . PHE A 1 1557 ? 24.330 1.952 -61.242 1.00 85.81 1557 PHE A C 1
ATOM 12224 O O . PHE A 1 1557 ? 23.652 2.641 -62.001 1.00 85.81 1557 PHE A O 1
ATOM 12231 N N . TYR A 1 1558 ? 24.062 1.858 -59.938 1.00 87.19 1558 TYR A N 1
ATOM 12232 C CA . TYR A 1 1558 ? 23.009 2.657 -59.312 1.00 87.19 1558 TYR A CA 1
ATOM 12233 C C . TYR A 1 1558 ? 23.348 4.158 -59.363 1.00 87.19 1558 TYR A C 1
ATOM 12235 O O . TYR A 1 1558 ? 22.571 4.961 -59.877 1.00 87.19 1558 TYR A O 1
ATOM 12243 N N . LEU A 1 1559 ? 24.559 4.544 -58.945 1.00 81.56 1559 LEU A N 1
ATOM 12244 C CA . LEU A 1 1559 ? 25.034 5.937 -58.979 1.00 81.56 1559 LEU A CA 1
ATOM 12245 C C . LEU A 1 1559 ? 25.118 6.532 -60.397 1.00 81.56 1559 LEU A C 1
ATOM 12247 O O . LEU A 1 1559 ? 25.004 7.752 -60.550 1.00 81.56 1559 LEU A O 1
ATOM 12251 N N . MET A 1 1560 ? 25.301 5.689 -61.418 1.00 78.38 1560 MET A N 1
ATOM 12252 C CA . MET A 1 1560 ? 25.267 6.064 -62.835 1.00 78.38 1560 MET A CA 1
ATOM 12253 C C . MET A 1 1560 ? 23.845 6.114 -63.409 1.00 78.38 1560 MET A C 1
ATOM 12255 O O . MET A 1 1560 ? 23.559 7.017 -64.189 1.00 78.38 1560 MET A O 1
ATOM 12259 N N . ALA A 1 1561 ? 22.926 5.232 -63.000 1.00 82.62 1561 ALA A N 1
ATOM 12260 C CA . ALA A 1 1561 ? 21.507 5.356 -63.350 1.00 82.62 1561 ALA A CA 1
ATOM 12261 C C . ALA A 1 1561 ? 20.946 6.697 -62.840 1.00 82.62 1561 ALA A C 1
ATOM 12263 O O . ALA A 1 1561 ? 20.376 7.477 -63.608 1.00 82.62 1561 ALA A O 1
ATOM 12264 N N . LEU A 1 1562 ? 21.255 7.035 -61.579 1.00 81.00 1562 LEU A N 1
ATOM 12265 C CA . LEU A 1 1562 ? 20.943 8.333 -60.977 1.00 81.00 1562 LEU A CA 1
ATOM 12266 C C . LEU A 1 1562 ? 21.549 9.529 -61.730 1.00 81.00 1562 LEU A C 1
ATOM 12268 O O . LEU A 1 1562 ? 20.989 10.618 -61.641 1.00 81.00 1562 LEU A O 1
ATOM 12272 N N . GLN A 1 1563 ? 22.662 9.380 -62.463 1.00 73.44 1563 GLN A N 1
ATOM 12273 C CA . GLN A 1 1563 ? 23.326 10.495 -63.163 1.00 73.44 1563 GLN A CA 1
ATOM 12274 C C . GLN A 1 1563 ? 22.429 11.148 -64.225 1.00 73.44 1563 GLN A C 1
ATOM 12276 O O . GLN A 1 1563 ? 22.563 12.345 -64.466 1.00 73.44 1563 GLN A O 1
ATOM 12281 N N . SER A 1 1564 ? 21.508 10.388 -64.824 1.00 68.50 1564 SER A N 1
ATOM 12282 C CA . SER A 1 1564 ? 20.578 10.888 -65.846 1.00 68.50 1564 SER A CA 1
ATOM 12283 C C . SER A 1 1564 ? 19.474 11.801 -65.290 1.00 68.50 1564 SER A C 1
ATOM 12285 O O . SER A 1 1564 ? 19.009 12.694 -65.995 1.00 68.50 1564 SER A O 1
ATOM 12287 N N . LEU A 1 1565 ? 19.082 11.612 -64.022 1.00 74.19 1565 LEU A N 1
ATOM 12288 C CA . LEU A 1 1565 ? 17.954 12.312 -63.382 1.00 74.19 1565 LEU A CA 1
ATOM 12289 C C . LEU A 1 1565 ? 18.403 13.333 -62.319 1.00 74.19 1565 LEU A C 1
ATOM 12291 O O . LEU A 1 1565 ? 17.696 14.289 -61.998 1.00 74.19 1565 LEU A O 1
ATOM 12295 N N . SER A 1 1566 ? 19.585 13.115 -61.743 1.00 69.50 1566 SER A N 1
ATOM 12296 C CA . SER A 1 1566 ? 20.161 13.885 -60.641 1.00 69.50 1566 SER A CA 1
ATOM 12297 C C . SER A 1 1566 ? 20.496 15.321 -61.032 1.00 69.50 1566 SER A C 1
ATOM 12299 O O . SER A 1 1566 ? 21.388 15.566 -61.841 1.00 69.50 1566 SER A O 1
ATOM 12301 N N . ARG A 1 1567 ? 19.928 16.285 -60.302 1.00 69.44 1567 ARG A N 1
ATOM 12302 C CA . ARG A 1 1567 ? 20.214 17.726 -60.453 1.00 69.44 1567 ARG A CA 1
ATOM 12303 C C . ARG A 1 1567 ? 21.554 18.184 -59.848 1.00 69.44 1567 ARG A C 1
ATOM 12305 O O . ARG A 1 1567 ? 21.813 19.388 -59.814 1.00 69.44 1567 ARG A O 1
ATOM 12312 N N . ALA A 1 1568 ? 22.374 17.257 -59.344 1.00 77.06 1568 ALA A N 1
ATOM 12313 C CA . ALA A 1 1568 ? 23.711 17.530 -58.816 1.00 77.06 1568 ALA A CA 1
ATOM 12314 C C . ALA A 1 1568 ? 24.634 18.116 -59.906 1.00 77.06 1568 ALA A C 1
ATOM 12316 O O . ALA A 1 1568 ? 24.752 17.528 -60.986 1.00 77.06 1568 ALA A O 1
ATOM 12317 N N . PRO A 1 1569 ? 25.328 19.240 -59.656 1.00 81.69 1569 PRO A N 1
ATOM 12318 C CA . PRO A 1 1569 ? 26.126 19.889 -60.690 1.00 81.69 1569 PRO A CA 1
ATOM 12319 C C . PRO A 1 1569 ? 27.453 19.163 -60.960 1.00 81.69 1569 PRO A C 1
ATOM 12321 O O . PRO A 1 1569 ? 28.000 19.269 -62.060 1.00 81.69 1569 PRO A O 1
ATOM 12324 N N . PHE A 1 1570 ? 27.943 18.398 -59.981 1.00 87.06 1570 PHE A N 1
ATOM 12325 C CA . PHE A 1 1570 ? 29.019 17.429 -60.135 1.00 87.06 1570 PHE A CA 1
ATOM 12326 C C . PHE A 1 1570 ? 28.784 16.202 -59.236 1.00 87.06 1570 PHE A C 1
ATOM 12328 O O . PHE A 1 1570 ? 28.029 16.272 -58.265 1.00 87.06 1570 PHE A O 1
ATOM 12335 N N . ARG A 1 1571 ? 29.442 15.085 -59.558 1.00 86.19 1571 ARG A N 1
ATOM 12336 C CA . ARG A 1 1571 ? 29.460 13.817 -58.809 1.00 86.19 1571 ARG A CA 1
ATOM 12337 C C . ARG A 1 1571 ? 30.905 13.397 -58.544 1.00 86.19 1571 ARG A C 1
ATOM 12339 O O . ARG A 1 1571 ? 31.763 13.645 -59.390 1.00 86.19 1571 ARG A O 1
ATOM 12346 N N . VAL A 1 1572 ? 31.187 12.767 -57.402 1.00 87.12 1572 VAL A N 1
ATOM 12347 C CA . VAL A 1 1572 ? 32.540 12.282 -57.055 1.00 87.12 1572 VAL A CA 1
ATOM 12348 C C . VAL A 1 1572 ? 32.477 10.843 -56.565 1.00 87.12 1572 VAL A C 1
ATOM 12350 O O . VAL A 1 1572 ? 31.698 10.545 -55.662 1.00 87.12 1572 VAL A O 1
ATOM 12353 N N . VAL A 1 1573 ? 33.316 9.978 -57.138 1.00 84.62 1573 VAL A N 1
ATOM 12354 C CA . VAL A 1 1573 ? 33.480 8.579 -56.733 1.00 84.62 1573 VAL A CA 1
ATOM 12355 C C . VAL A 1 1573 ? 34.975 8.248 -56.661 1.00 84.62 1573 VAL A C 1
ATOM 12357 O O . VAL A 1 1573 ? 35.693 8.324 -57.662 1.00 84.62 1573 VAL A O 1
ATOM 12360 N N . ASP A 1 1574 ? 35.444 7.915 -55.459 1.00 85.75 1574 ASP A N 1
ATOM 12361 C CA . ASP A 1 1574 ? 36.867 7.827 -55.110 1.00 85.75 1574 ASP A CA 1
ATOM 12362 C C . ASP A 1 1574 ? 37.291 6.381 -54.808 1.00 85.75 1574 ASP A C 1
ATOM 12364 O O . ASP A 1 1574 ? 36.785 5.755 -53.881 1.00 85.75 1574 ASP A O 1
ATOM 12368 N N . GLU A 1 1575 ? 38.194 5.838 -55.630 1.00 81.06 1575 GLU A N 1
ATOM 12369 C CA . GLU A 1 1575 ? 38.817 4.508 -55.513 1.00 81.06 1575 GLU A CA 1
ATOM 12370 C C . GLU A 1 1575 ? 37.864 3.293 -55.368 1.00 81.06 1575 GLU A C 1
ATOM 12372 O O . GLU A 1 1575 ? 38.299 2.208 -54.981 1.00 81.06 1575 GLU A O 1
ATOM 12377 N N . ILE A 1 1576 ? 36.589 3.419 -55.766 1.00 75.25 1576 ILE A N 1
ATOM 12378 C CA . ILE A 1 1576 ? 35.568 2.341 -55.750 1.00 75.25 1576 ILE A CA 1
ATOM 12379 C C . ILE A 1 1576 ? 35.972 1.068 -56.520 1.00 75.25 1576 ILE A C 1
ATOM 12381 O O . ILE A 1 1576 ? 35.423 -0.005 -56.290 1.00 75.25 1576 ILE A O 1
ATOM 12385 N N . ASN A 1 1577 ? 36.934 1.173 -57.442 1.00 72.19 1577 ASN A N 1
ATOM 12386 C CA . ASN A 1 1577 ? 37.490 0.044 -58.184 1.00 72.19 1577 ASN A CA 1
ATOM 12387 C C . ASN A 1 1577 ? 38.470 -0.812 -57.359 1.00 72.19 1577 ASN A C 1
ATOM 12389 O O . ASN A 1 1577 ? 38.872 -1.885 -57.814 1.00 72.19 1577 ASN A O 1
ATOM 12393 N N . GLN A 1 1578 ? 38.852 -0.399 -56.145 1.00 70.69 1578 GLN A N 1
ATOM 12394 C CA . GLN A 1 1578 ? 39.555 -1.287 -55.223 1.00 70.69 1578 GLN A CA 1
ATOM 12395 C C . GLN A 1 1578 ? 38.650 -2.459 -54.805 1.00 70.69 1578 GLN A C 1
ATOM 12397 O O . GLN A 1 1578 ? 37.546 -2.270 -54.308 1.00 70.69 1578 GLN A O 1
ATOM 12402 N N . GLY A 1 1579 ? 39.129 -3.690 -55.004 1.00 68.50 1579 GLY A N 1
ATOM 12403 C CA . GLY A 1 1579 ? 38.368 -4.915 -54.722 1.00 68.50 1579 GLY A CA 1
ATOM 12404 C C . GLY A 1 1579 ? 37.505 -5.420 -55.886 1.00 68.50 1579 GLY A C 1
ATOM 12405 O O . GLY A 1 1579 ? 36.995 -6.536 -55.811 1.00 68.50 1579 GLY A O 1
ATOM 12406 N N . MET A 1 1580 ? 37.393 -4.664 -56.982 1.00 76.19 1580 MET A N 1
ATOM 12407 C CA . MET A 1 1580 ? 36.897 -5.184 -58.259 1.00 76.19 1580 MET A CA 1
ATOM 12408 C C . MET A 1 1580 ? 38.018 -5.912 -59.016 1.00 76.19 1580 MET A C 1
ATOM 12410 O O . MET A 1 1580 ? 39.193 -5.552 -58.916 1.00 76.19 1580 MET A O 1
ATOM 12414 N N . ASP A 1 1581 ? 37.665 -6.931 -59.800 1.00 75.94 1581 ASP A N 1
ATOM 12415 C CA . ASP A 1 1581 ? 38.617 -7.614 -60.681 1.00 75.94 1581 ASP A CA 1
ATOM 12416 C C . ASP A 1 1581 ? 38.857 -6.845 -62.008 1.00 75.94 1581 ASP A C 1
ATOM 12418 O O . ASP A 1 1581 ? 38.008 -6.053 -62.431 1.00 75.94 1581 ASP A O 1
ATOM 12422 N N . PRO A 1 1582 ? 39.970 -7.104 -62.732 1.00 76.75 1582 PRO A N 1
ATOM 12423 C CA . PRO A 1 1582 ? 40.322 -6.385 -63.967 1.00 76.75 1582 PRO A CA 1
ATOM 12424 C C . PRO A 1 1582 ? 39.437 -6.655 -65.201 1.00 76.75 1582 PRO A C 1
ATOM 12426 O O . PRO A 1 1582 ? 39.754 -6.158 -66.293 1.00 76.75 1582 PRO A O 1
ATOM 12429 N N . ARG A 1 1583 ? 38.376 -7.469 -65.078 1.00 77.62 1583 ARG A N 1
ATOM 12430 C CA . ARG A 1 1583 ? 37.305 -7.615 -66.077 1.00 77.62 1583 ARG A CA 1
ATOM 12431 C C . ARG A 1 1583 ? 36.146 -6.692 -65.699 1.00 77.62 1583 ARG A C 1
ATOM 12433 O O . ARG A 1 1583 ? 35.791 -5.832 -66.504 1.00 77.62 1583 ARG A O 1
ATOM 12440 N N . ASN A 1 1584 ? 35.630 -6.803 -64.476 1.00 76.75 1584 ASN A N 1
ATOM 12441 C CA . ASN A 1 1584 ? 34.558 -5.947 -63.965 1.00 76.75 1584 ASN A CA 1
ATOM 12442 C C . ASN A 1 1584 ? 34.961 -4.462 -63.937 1.00 76.75 1584 ASN A C 1
ATOM 12444 O O . ASN A 1 1584 ? 34.182 -3.616 -64.367 1.00 76.75 1584 ASN A O 1
ATOM 12448 N N . GLU A 1 1585 ? 36.201 -4.135 -63.557 1.00 78.25 1585 GLU A N 1
ATOM 12449 C CA . GLU A 1 1585 ? 36.768 -2.776 -63.637 1.00 78.25 1585 GLU A CA 1
ATOM 12450 C C . GLU A 1 1585 ? 36.737 -2.222 -65.072 1.00 78.25 1585 GLU A C 1
ATOM 12452 O O . GLU A 1 1585 ? 36.333 -1.081 -65.300 1.00 78.25 1585 GLU A O 1
ATOM 12457 N N . ARG A 1 1586 ? 37.085 -3.049 -66.065 1.00 78.25 1586 ARG A N 1
ATOM 12458 C CA . ARG A 1 1586 ? 37.072 -2.671 -67.488 1.00 78.25 1586 ARG A CA 1
ATOM 12459 C C . ARG A 1 1586 ? 35.655 -2.472 -68.025 1.00 78.25 1586 ARG A C 1
ATOM 12461 O O . ARG A 1 1586 ? 35.425 -1.561 -68.818 1.00 78.25 1586 ARG A O 1
ATOM 12468 N N . MET A 1 1587 ? 34.715 -3.310 -67.589 1.00 76.44 1587 MET A N 1
ATOM 12469 C CA . MET A 1 1587 ? 33.309 -3.273 -68.004 1.00 76.44 1587 MET A CA 1
ATOM 12470 C C . MET A 1 1587 ? 32.576 -2.067 -67.394 1.00 76.44 1587 MET A C 1
ATOM 12472 O O . MET A 1 1587 ? 31.931 -1.316 -68.127 1.00 76.44 1587 MET A O 1
ATOM 12476 N N . VAL A 1 1588 ? 32.777 -1.801 -66.098 1.00 78.88 1588 VAL A N 1
ATOM 12477 C CA . VAL A 1 1588 ? 32.319 -0.575 -65.420 1.00 78.88 1588 VAL A CA 1
ATOM 12478 C C . VAL A 1 1588 ? 32.912 0.671 -66.077 1.00 78.88 1588 VAL A C 1
ATOM 12480 O O . VAL A 1 1588 ? 32.158 1.559 -66.465 1.00 78.88 1588 VAL A O 1
ATOM 12483 N N . HIS A 1 1589 ? 34.234 0.734 -66.284 1.00 78.19 1589 HIS A N 1
ATOM 12484 C CA . HIS A 1 1589 ? 34.867 1.888 -66.932 1.00 78.19 1589 HIS A CA 1
ATOM 12485 C C . HIS A 1 1589 ? 34.345 2.107 -68.359 1.00 78.19 1589 HIS A C 1
ATOM 12487 O O . HIS A 1 1589 ? 34.097 3.243 -68.756 1.00 78.19 1589 HIS A O 1
ATOM 12493 N N . GLY A 1 1590 ? 34.162 1.042 -69.147 1.00 77.56 1590 GLY A N 1
ATOM 12494 C CA . GLY A 1 1590 ? 33.594 1.134 -70.493 1.00 77.56 1590 GLY A CA 1
ATOM 12495 C C . GLY A 1 1590 ? 32.197 1.760 -70.489 1.00 77.56 1590 GLY A C 1
ATOM 12496 O O . GLY A 1 1590 ? 31.952 2.717 -71.222 1.00 77.56 1590 GLY A O 1
ATOM 12497 N N . ARG A 1 1591 ? 31.314 1.276 -69.605 1.00 77.88 1591 ARG A N 1
ATOM 12498 C CA . ARG A 1 1591 ? 29.944 1.786 -69.448 1.00 77.88 1591 ARG A CA 1
ATOM 12499 C C . ARG A 1 1591 ? 29.902 3.210 -68.880 1.00 77.88 1591 ARG A C 1
ATOM 12501 O O . ARG A 1 1591 ? 29.076 4.004 -69.321 1.00 77.88 1591 ARG A O 1
ATOM 12508 N N . MET A 1 1592 ? 30.805 3.551 -67.961 1.00 76.62 1592 MET A N 1
ATOM 12509 C CA . MET A 1 1592 ? 30.926 4.891 -67.375 1.00 76.62 1592 MET A CA 1
ATOM 12510 C C . MET A 1 1592 ? 31.449 5.917 -68.389 1.00 76.62 1592 MET A C 1
ATOM 12512 O O . MET A 1 1592 ? 30.930 7.026 -68.443 1.00 76.62 1592 MET A O 1
ATOM 12516 N N . VAL A 1 1593 ? 32.419 5.553 -69.237 1.00 76.56 1593 VAL A N 1
ATOM 12517 C CA . VAL A 1 1593 ? 32.883 6.417 -70.339 1.00 76.56 1593 VAL A CA 1
ATOM 12518 C C . VAL A 1 1593 ? 31.800 6.637 -71.387 1.00 76.56 1593 VAL A C 1
ATOM 12520 O O . VAL A 1 1593 ? 31.764 7.711 -71.974 1.00 76.56 1593 VAL A O 1
ATOM 12523 N N . ASP A 1 1594 ? 30.924 5.662 -71.632 1.00 75.81 1594 ASP A N 1
ATOM 12524 C CA . ASP A 1 1594 ? 29.783 5.873 -72.523 1.00 75.81 1594 ASP A CA 1
ATOM 12525 C C . ASP A 1 1594 ? 28.737 6.807 -71.885 1.00 75.81 1594 ASP A C 1
ATOM 12527 O O . ASP A 1 1594 ? 28.454 7.852 -72.460 1.00 75.81 1594 ASP A O 1
ATOM 12531 N N . ILE A 1 1595 ? 28.251 6.521 -70.667 1.00 72.62 1595 ILE A N 1
ATOM 12532 C CA . ILE A 1 1595 ? 27.228 7.353 -69.997 1.00 72.62 1595 ILE A CA 1
ATOM 12533 C C . ILE A 1 1595 ? 27.717 8.784 -69.709 1.00 72.62 1595 ILE A C 1
ATOM 12535 O O . ILE A 1 1595 ? 26.993 9.740 -69.967 1.00 72.62 1595 ILE A O 1
ATOM 12539 N N . ALA A 1 1596 ? 28.940 8.967 -69.203 1.00 67.25 1596 ALA A N 1
ATOM 12540 C CA . ALA A 1 1596 ? 29.449 10.286 -68.812 1.00 67.25 1596 ALA A CA 1
ATOM 12541 C C . ALA A 1 1596 ? 30.044 11.108 -69.980 1.00 67.25 1596 ALA A C 1
ATOM 12543 O O . ALA A 1 1596 ? 30.635 12.165 -69.744 1.00 67.25 1596 ALA A O 1
ATOM 12544 N N . ALA A 1 1597 ? 29.918 10.633 -71.225 1.00 63.78 1597 ALA A N 1
ATOM 12545 C CA . ALA A 1 1597 ? 30.352 11.354 -72.425 1.00 63.78 1597 ALA A CA 1
ATOM 12546 C C . ALA A 1 1597 ? 29.288 11.444 -73.535 1.00 63.78 1597 ALA A C 1
ATOM 12548 O O . ALA A 1 1597 ? 29.594 12.009 -74.587 1.00 63.78 1597 ALA A O 1
ATOM 12549 N N . ASP A 1 1598 ? 28.085 10.908 -73.320 1.00 62.81 1598 ASP A N 1
ATOM 12550 C CA . ASP A 1 1598 ? 26.907 11.231 -74.127 1.00 62.81 1598 ASP A CA 1
ATOM 12551 C C . ASP A 1 1598 ? 26.274 12.549 -73.601 1.00 62.81 1598 ASP A C 1
ATOM 12553 O O . ASP A 1 1598 ? 26.443 12.927 -72.436 1.00 62.81 1598 ASP A O 1
ATOM 12557 N N . ASP A 1 1599 ? 25.654 13.330 -74.491 1.00 55.25 1599 ASP A N 1
ATOM 12558 C CA . ASP A 1 1599 ? 25.468 14.777 -74.291 1.00 55.25 1599 ASP A CA 1
ATOM 12559 C C . ASP A 1 1599 ? 24.500 15.154 -73.146 1.00 55.25 1599 ASP A C 1
ATOM 12561 O O . ASP A 1 1599 ? 23.332 14.768 -73.136 1.00 55.25 1599 ASP A O 1
ATOM 12565 N N . GLY A 1 1600 ? 24.968 16.011 -72.225 1.00 59.72 1600 GLY A N 1
ATOM 12566 C CA . GLY A 1 1600 ? 24.144 16.685 -71.205 1.00 59.72 1600 GLY A CA 1
ATOM 12567 C C . GLY A 1 1600 ? 24.315 16.210 -69.754 1.00 59.72 1600 GLY A C 1
ATOM 12568 O O . GLY A 1 1600 ? 23.768 16.843 -68.854 1.00 59.72 1600 GLY A O 1
ATOM 12569 N N . GLY A 1 1601 ? 25.076 15.139 -69.503 1.00 63.53 1601 GLY A N 1
ATOM 12570 C CA . GLY A 1 1601 ? 25.284 14.594 -68.153 1.00 63.53 1601 GLY A CA 1
ATOM 12571 C C . GLY A 1 1601 ? 26.093 15.490 -67.197 1.00 63.53 1601 GLY A C 1
ATOM 12572 O O . GLY A 1 1601 ? 26.907 16.315 -67.614 1.00 63.53 1601 GLY A O 1
ATOM 12573 N N . SER A 1 1602 ? 25.910 15.290 -65.884 1.00 74.75 1602 SER A N 1
ATOM 12574 C CA . SER A 1 1602 ? 26.635 16.038 -64.843 1.00 74.75 1602 SER A CA 1
ATOM 12575 C C . SER A 1 1602 ? 28.143 15.766 -64.842 1.00 74.75 1602 SER A C 1
ATOM 12577 O O . SER A 1 1602 ? 28.550 14.617 -65.030 1.00 74.75 1602 SER A O 1
ATOM 12579 N N . GLN A 1 1603 ? 28.952 16.775 -64.493 1.00 84.75 1603 GLN A N 1
ATOM 12580 C CA . GLN A 1 1603 ? 30.404 16.647 -64.302 1.00 84.75 1603 GLN A CA 1
ATOM 12581 C C . GLN A 1 1603 ? 30.733 15.489 -63.344 1.00 84.75 1603 GLN A C 1
ATOM 12583 O O . GLN A 1 1603 ? 30.272 15.478 -62.206 1.00 84.75 1603 GLN A O 1
ATOM 12588 N N . TYR A 1 1604 ? 31.529 14.513 -63.774 1.00 85.50 1604 TYR A N 1
ATOM 12589 C CA . TYR A 1 1604 ? 31.755 13.278 -63.017 1.00 85.50 1604 TYR A CA 1
ATOM 12590 C C . TYR A 1 1604 ? 33.240 13.101 -62.713 1.00 85.50 1604 TYR A C 1
ATOM 12592 O O . TYR A 1 1604 ? 34.042 13.013 -63.636 1.00 85.50 1604 TYR A O 1
ATOM 12600 N N . PHE A 1 1605 ? 33.619 13.029 -61.439 1.00 88.00 1605 PHE A N 1
ATOM 12601 C CA . PHE A 1 1605 ? 34.985 12.736 -61.010 1.00 88.00 1605 PHE A CA 1
ATOM 12602 C C . PHE A 1 1605 ? 35.108 11.254 -60.646 1.00 88.00 1605 PHE A C 1
ATOM 12604 O O . PHE A 1 1605 ? 34.639 10.846 -59.584 1.00 88.00 1605 PHE A O 1
ATOM 12611 N N . LEU A 1 1606 ? 35.768 10.466 -61.502 1.00 85.38 1606 LEU A N 1
ATOM 12612 C CA . LEU A 1 1606 ? 36.288 9.150 -61.122 1.00 85.38 1606 LEU A CA 1
ATOM 12613 C C . LEU A 1 1606 ? 37.739 9.318 -60.677 1.00 85.38 1606 LEU A C 1
ATOM 12615 O O . LEU A 1 1606 ? 38.565 9.818 -61.444 1.00 85.38 1606 LEU A O 1
ATOM 12619 N N . ILE A 1 1607 ? 38.070 8.837 -59.483 1.00 86.75 1607 ILE A N 1
ATOM 12620 C CA . ILE A 1 1607 ? 39.458 8.750 -59.023 1.00 86.75 1607 ILE A CA 1
ATOM 12621 C C . ILE A 1 1607 ? 39.872 7.284 -58.955 1.00 86.75 1607 ILE A C 1
ATOM 12623 O O . ILE A 1 1607 ? 39.182 6.474 -58.342 1.00 86.75 1607 ILE A O 1
ATOM 12627 N N . THR A 1 1608 ? 40.996 6.939 -59.590 1.00 79.50 1608 THR A N 1
ATOM 12628 C CA . THR A 1 1608 ? 41.511 5.563 -59.620 1.00 79.50 1608 THR A CA 1
ATOM 12629 C C . THR A 1 1608 ? 43.033 5.505 -59.432 1.00 79.50 1608 THR A C 1
ATOM 12631 O O . THR A 1 1608 ? 43.768 6.330 -59.986 1.00 79.50 1608 THR A O 1
ATOM 12634 N N . PRO A 1 1609 ? 43.547 4.501 -58.696 1.00 71.31 1609 PRO A N 1
ATOM 12635 C CA . PRO A 1 1609 ? 44.977 4.226 -58.597 1.00 71.31 1609 PRO A CA 1
ATOM 12636 C C . PRO A 1 1609 ? 45.564 3.509 -59.818 1.00 71.31 1609 PRO A C 1
ATOM 12638 O O . PRO A 1 1609 ? 46.783 3.392 -59.930 1.00 71.31 1609 PRO A O 1
ATOM 12641 N N . LYS A 1 1610 ? 44.715 2.992 -60.713 1.00 69.19 1610 LYS A N 1
ATOM 12642 C CA . LYS A 1 1610 ? 45.100 2.130 -61.835 1.00 69.19 1610 LYS A CA 1
ATOM 12643 C C . LYS A 1 1610 ? 44.501 2.633 -63.142 1.00 69.19 1610 LYS A C 1
ATOM 12645 O O . LYS A 1 1610 ? 43.312 2.936 -63.227 1.00 69.19 1610 LYS A O 1
ATOM 12650 N N . LEU A 1 1611 ? 45.332 2.651 -64.179 1.00 68.12 1611 LEU A N 1
ATOM 12651 C CA . LEU A 1 1611 ? 44.903 2.770 -65.565 1.00 68.12 1611 LEU A CA 1
ATOM 12652 C C . LEU A 1 1611 ? 45.059 1.384 -66.204 1.00 68.12 1611 LEU A C 1
ATOM 12654 O O . LEU A 1 1611 ? 46.182 0.921 -66.399 1.00 68.12 1611 LEU A O 1
ATOM 12658 N N . LEU A 1 1612 ? 43.952 0.693 -66.481 1.00 67.19 1612 LEU A N 1
ATOM 12659 C CA . LEU A 1 1612 ? 44.007 -0.570 -67.221 1.00 67.19 1612 LEU A CA 1
ATOM 12660 C C . LEU A 1 1612 ? 44.468 -0.320 -68.666 1.00 67.19 1612 LEU A C 1
ATOM 12662 O O . LEU A 1 1612 ? 44.150 0.701 -69.276 1.00 67.19 1612 LEU A O 1
ATOM 12666 N N . SER A 1 1613 ? 45.187 -1.279 -69.246 1.00 67.25 1613 SER A N 1
ATOM 12667 C CA . SER A 1 1613 ? 45.524 -1.246 -70.669 1.00 67.25 1613 SER A CA 1
ATOM 12668 C C . SER A 1 1613 ? 44.294 -1.561 -71.534 1.00 67.25 1613 SER A C 1
ATOM 12670 O O . SER A 1 1613 ? 43.475 -2.428 -71.208 1.00 67.25 1613 SER A O 1
ATOM 12672 N N . GLY A 1 1614 ? 44.157 -0.842 -72.653 1.00 68.00 1614 GLY A N 1
ATOM 12673 C CA . GLY A 1 1614 ? 43.043 -1.014 -73.594 1.00 68.00 1614 GLY A CA 1
ATOM 12674 C C . GLY A 1 1614 ? 41.700 -0.439 -73.124 1.00 68.00 1614 GLY A C 1
ATOM 12675 O O . GLY A 1 1614 ? 40.654 -0.945 -73.522 1.00 68.00 1614 GLY A O 1
ATOM 12676 N N . LEU A 1 1615 ? 41.703 0.589 -72.268 1.00 70.31 1615 LEU A N 1
ATOM 12677 C CA . LEU A 1 1615 ? 40.485 1.315 -71.892 1.00 70.31 1615 LEU A CA 1
ATOM 12678 C C . LEU A 1 1615 ? 39.879 2.092 -73.078 1.00 70.31 1615 LEU A C 1
ATOM 12680 O O . LEU A 1 1615 ? 40.566 2.471 -74.026 1.00 70.31 1615 LEU A O 1
ATOM 12684 N N . LYS A 1 1616 ? 38.568 2.350 -73.004 1.00 74.81 1616 LYS A N 1
ATOM 12685 C CA . LYS A 1 1616 ? 37.820 3.174 -73.965 1.00 74.81 1616 LYS A CA 1
ATOM 12686 C C . LYS A 1 1616 ? 37.992 4.656 -73.612 1.00 74.81 1616 LYS A C 1
ATOM 12688 O O . LYS A 1 1616 ? 37.817 5.024 -72.455 1.00 74.81 1616 LYS A O 1
ATOM 12693 N N . TYR A 1 1617 ? 38.285 5.500 -74.602 1.00 76.31 1617 TYR A N 1
ATOM 12694 C CA . TYR A 1 1617 ? 38.435 6.954 -74.443 1.00 76.31 1617 TYR A CA 1
ATOM 12695 C C . TYR A 1 1617 ? 37.449 7.687 -75.367 1.00 76.31 1617 TYR A C 1
ATOM 12697 O O . TYR A 1 1617 ? 37.269 7.295 -76.520 1.00 76.31 1617 TYR A O 1
ATOM 12705 N N . ARG A 1 1618 ? 36.828 8.770 -74.883 1.00 75.12 1618 ARG A N 1
ATOM 12706 C CA . ARG A 1 1618 ? 35.946 9.666 -75.658 1.00 75.12 1618 ARG A CA 1
ATOM 12707 C C . ARG A 1 1618 ? 36.373 11.127 -75.464 1.00 75.12 1618 ARG A C 1
ATOM 12709 O O . ARG A 1 1618 ? 37.004 11.460 -74.466 1.00 75.12 1618 ARG A O 1
ATOM 12716 N N . ARG A 1 1619 ? 36.013 12.013 -76.405 1.00 70.69 1619 ARG A N 1
ATOM 12717 C CA . ARG A 1 1619 ? 36.432 13.437 -76.407 1.00 70.69 1619 ARG A CA 1
ATOM 12718 C C . ARG A 1 1619 ? 36.003 14.238 -75.170 1.00 70.69 1619 ARG A C 1
ATOM 12720 O O . ARG A 1 1619 ? 36.662 15.221 -74.861 1.00 70.69 1619 ARG A O 1
ATOM 12727 N N . GLY A 1 1620 ? 34.934 13.829 -74.487 1.00 72.50 1620 GLY A N 1
ATOM 12728 C CA . GLY A 1 1620 ? 34.467 14.447 -73.242 1.00 72.50 1620 GLY A CA 1
ATOM 12729 C C . GLY A 1 1620 ? 35.219 14.010 -71.977 1.00 72.50 1620 GLY A C 1
ATOM 12730 O O . GLY A 1 1620 ? 34.781 14.358 -70.888 1.00 72.50 1620 GLY A O 1
ATOM 12731 N N . MET A 1 1621 ? 36.301 13.227 -72.081 1.00 80.25 1621 MET A N 1
ATOM 12732 C CA . MET A 1 1621 ? 37.068 12.784 -70.915 1.00 80.25 1621 MET A CA 1
ATOM 12733 C C . MET A 1 1621 ? 38.354 13.599 -70.728 1.00 80.25 1621 MET A C 1
ATOM 12735 O O . MET A 1 1621 ? 39.295 13.480 -71.514 1.00 80.25 1621 MET A O 1
ATOM 12739 N N . THR A 1 1622 ? 38.416 14.371 -69.644 1.00 84.81 1622 THR A N 1
ATOM 12740 C CA . THR A 1 1622 ? 39.641 15.012 -69.151 1.00 84.81 1622 THR A CA 1
ATOM 12741 C C . THR A 1 1622 ? 40.363 14.052 -68.210 1.00 84.81 1622 THR A C 1
ATOM 12743 O O . THR A 1 1622 ? 39.788 13.599 -67.223 1.00 84.81 1622 THR A O 1
ATOM 12746 N N . VAL A 1 1623 ? 41.635 13.755 -68.484 1.00 84.88 1623 VAL A N 1
ATOM 12747 C CA . VAL A 1 1623 ? 42.486 12.944 -67.598 1.00 84.88 1623 VAL A CA 1
ATOM 12748 C C . VAL A 1 1623 ? 43.408 13.871 -66.804 1.00 84.88 1623 VAL A C 1
ATOM 12750 O O . VAL A 1 1623 ? 44.140 14.667 -67.389 1.00 84.88 1623 VAL A O 1
ATOM 12753 N N . LEU A 1 1624 ? 43.362 13.778 -65.474 1.00 85.56 1624 LEU A N 1
ATOM 12754 C CA . LEU A 1 1624 ? 44.154 14.582 -64.542 1.00 85.56 1624 LEU A CA 1
ATOM 12755 C C . LEU A 1 1624 ? 45.228 13.698 -63.893 1.00 85.56 1624 LEU A C 1
ATOM 12757 O O . LEU A 1 1624 ? 44.948 12.936 -62.966 1.00 85.56 1624 LEU A O 1
ATOM 12761 N N . CYS A 1 1625 ? 46.457 13.787 -64.403 1.00 83.56 1625 CYS A N 1
ATOM 12762 C CA . CYS A 1 1625 ? 47.595 12.980 -63.960 1.00 83.56 1625 CYS A CA 1
ATOM 12763 C C . CYS A 1 1625 ? 48.301 13.609 -62.748 1.00 83.56 1625 CYS A C 1
ATOM 12765 O O . CYS A 1 1625 ? 48.878 14.690 -62.859 1.00 83.56 1625 CYS A O 1
ATOM 12767 N N . ILE A 1 1626 ? 48.311 12.912 -61.610 1.00 82.44 1626 ILE A N 1
ATOM 12768 C CA . ILE A 1 1626 ? 48.997 13.324 -60.378 1.00 82.44 1626 ILE A CA 1
ATOM 12769 C C . ILE A 1 1626 ? 50.294 12.523 -60.235 1.00 82.44 1626 ILE A C 1
ATOM 12771 O O . ILE A 1 1626 ? 50.288 11.351 -59.845 1.00 82.44 1626 ILE A O 1
ATOM 12775 N N . VAL A 1 1627 ? 51.410 13.185 -60.541 1.00 75.19 1627 VAL A N 1
ATOM 12776 C CA . VAL A 1 1627 ? 52.774 12.643 -60.463 1.00 75.19 1627 VAL A CA 1
ATOM 12777 C C . VAL A 1 1627 ? 53.514 13.280 -59.286 1.00 75.19 1627 VAL A C 1
ATOM 12779 O O . VAL A 1 1627 ? 53.386 14.478 -59.041 1.00 75.19 1627 VAL A O 1
ATOM 12782 N N . SER A 1 1628 ? 54.311 12.487 -58.573 1.00 72.06 1628 SER A N 1
ATOM 12783 C CA . SER A 1 1628 ? 55.217 12.957 -57.521 1.00 72.06 1628 SER A CA 1
ATOM 12784 C C . SER A 1 1628 ? 56.539 12.197 -57.602 1.00 72.06 1628 SER A C 1
ATOM 12786 O O . SER A 1 1628 ? 56.526 10.967 -57.610 1.00 72.06 1628 SER A O 1
ATOM 12788 N N . GLY A 1 1629 ? 57.657 12.915 -57.623 1.00 68.19 1629 GLY A N 1
ATOM 12789 C CA . GLY A 1 1629 ? 59.006 12.355 -57.666 1.00 68.19 1629 GLY A CA 1
ATOM 12790 C C . GLY A 1 1629 ? 60.053 13.466 -57.627 1.00 68.19 1629 GLY A C 1
ATOM 12791 O O . GLY A 1 1629 ? 59.720 14.632 -57.827 1.00 68.19 1629 GLY A O 1
ATOM 12792 N N . GLU A 1 1630 ? 61.310 13.107 -57.376 1.00 68.81 1630 GLU A N 1
ATOM 12793 C CA . GLU A 1 1630 ? 62.429 14.054 -57.218 1.00 68.81 1630 GLU A CA 1
ATOM 12794 C C . GLU A 1 1630 ? 62.760 14.825 -58.510 1.00 68.81 1630 GLU A C 1
ATOM 12796 O O . GLU A 1 1630 ? 63.344 15.901 -58.460 1.00 68.81 1630 GLU A O 1
ATOM 12801 N N . THR A 1 1631 ? 62.343 14.302 -59.667 1.00 66.44 1631 THR A N 1
ATOM 12802 C CA . THR A 1 1631 ? 62.506 14.926 -60.991 1.00 66.44 1631 THR A CA 1
ATOM 12803 C C . THR A 1 1631 ? 61.392 15.912 -61.363 1.00 66.44 1631 THR A C 1
ATOM 12805 O O . THR A 1 1631 ? 61.443 16.509 -62.439 1.00 66.44 1631 THR A O 1
ATOM 12808 N N . VAL A 1 1632 ? 60.375 16.097 -60.511 1.00 66.62 1632 VAL A N 1
ATOM 12809 C CA . VAL A 1 1632 ? 59.345 17.127 -60.716 1.00 66.62 1632 VAL A CA 1
ATOM 12810 C C . VAL A 1 1632 ? 59.922 18.484 -60.284 1.00 66.62 1632 VAL A C 1
ATOM 12812 O O . VAL A 1 1632 ? 60.358 18.587 -59.137 1.00 66.62 1632 VAL A O 1
ATOM 12815 N N . PRO A 1 1633 ? 59.918 19.526 -61.143 1.00 66.44 1633 PRO A N 1
ATOM 12816 C CA . PRO A 1 1633 ? 60.477 20.831 -60.795 1.00 66.44 1633 PRO A CA 1
ATOM 12817 C C . PRO A 1 1633 ? 59.885 21.429 -59.517 1.00 66.44 1633 PRO A C 1
ATOM 12819 O O . PRO A 1 1633 ? 58.714 21.210 -59.183 1.00 66.44 1633 PRO A O 1
ATOM 12822 N N . ALA A 1 1634 ? 60.691 22.220 -58.808 1.00 64.81 1634 ALA A N 1
ATOM 12823 C CA . ALA A 1 1634 ? 60.243 22.895 -57.602 1.00 64.81 1634 ALA A CA 1
ATOM 12824 C C . ALA A 1 1634 ? 59.100 23.865 -57.943 1.00 64.81 1634 ALA A C 1
ATOM 12826 O O . ALA A 1 1634 ? 59.212 24.697 -58.835 1.00 64.81 1634 ALA A O 1
ATOM 12827 N N . ALA A 1 1635 ? 57.984 23.792 -57.210 1.00 63.12 1635 ALA A N 1
ATOM 12828 C CA . ALA A 1 1635 ? 56.820 24.644 -57.487 1.00 63.12 1635 ALA A CA 1
ATOM 12829 C C . ALA A 1 1635 ? 57.109 26.152 -57.324 1.00 63.12 1635 ALA A C 1
ATOM 12831 O O . ALA A 1 1635 ? 56.353 26.986 -57.826 1.00 63.12 1635 ALA A O 1
ATOM 12832 N N . ARG A 1 1636 ? 58.189 26.495 -56.612 1.00 65.88 1636 ARG A N 1
ATOM 12833 C CA . ARG A 1 1636 ? 58.799 27.823 -56.566 1.00 65.88 1636 ARG A CA 1
ATOM 12834 C C . ARG A 1 1636 ? 60.311 27.691 -56.519 1.00 65.88 1636 ARG A C 1
ATOM 12836 O O . ARG A 1 1636 ? 60.824 26.844 -55.787 1.00 65.88 1636 ARG A O 1
ATOM 12843 N N . GLU A 1 1637 ? 60.978 28.570 -57.242 1.00 68.06 1637 GLU A N 1
ATOM 12844 C CA . GLU A 1 1637 ? 62.426 28.757 -57.225 1.00 68.06 1637 GLU A CA 1
ATOM 12845 C C . GLU A 1 1637 ? 62.728 30.141 -56.625 1.00 68.06 1637 GLU A C 1
ATOM 12847 O O . GLU A 1 1637 ? 61.810 30.937 -56.396 1.00 68.06 1637 GLU A O 1
ATOM 12852 N N . ARG A 1 1638 ? 63.992 30.393 -56.273 1.00 70.75 1638 ARG A N 1
ATOM 12853 C CA . ARG A 1 1638 ? 64.454 31.722 -55.855 1.00 70.75 1638 ARG A CA 1
ATOM 12854 C C . ARG A 1 1638 ? 65.289 32.331 -56.961 1.00 70.75 1638 ARG A C 1
ATOM 12856 O O . ARG A 1 1638 ? 66.118 31.635 -57.539 1.00 70.75 1638 ARG A O 1
ATOM 12863 N N . ASP A 1 1639 ? 65.069 33.607 -57.225 1.00 75.62 1639 ASP A N 1
ATOM 12864 C CA . ASP A 1 1639 ? 65.934 34.412 -58.090 1.00 75.62 1639 ASP A CA 1
ATOM 12865 C C . ASP A 1 1639 ? 67.167 34.914 -57.327 1.00 75.62 1639 ASP A C 1
ATOM 12867 O O . ASP A 1 1639 ? 67.300 34.727 -56.113 1.00 75.62 1639 ASP A O 1
ATOM 12871 N N . ASP A 1 1640 ? 68.076 35.553 -58.063 1.00 75.06 1640 ASP A N 1
ATOM 12872 C CA . ASP A 1 1640 ? 69.321 36.118 -57.538 1.00 75.06 1640 ASP A CA 1
ATOM 12873 C C . ASP A 1 1640 ? 69.086 37.268 -56.532 1.00 75.06 1640 ASP A C 1
ATOM 12875 O O . ASP A 1 1640 ? 69.972 37.579 -55.735 1.00 75.06 1640 ASP A O 1
ATOM 12879 N N . GLU A 1 1641 ? 67.889 37.872 -56.523 1.00 72.75 1641 GLU A N 1
ATOM 12880 C CA . GLU A 1 1641 ? 67.462 38.880 -55.537 1.00 72.75 1641 GLU A CA 1
ATOM 12881 C C . GLU A 1 1641 ? 66.857 38.240 -54.267 1.00 72.75 1641 GLU A C 1
ATOM 12883 O O . GLU A 1 1641 ? 66.764 38.879 -53.215 1.00 72.75 1641 GLU A O 1
ATOM 12888 N N . GLY A 1 1642 ? 66.517 36.947 -54.323 1.00 66.44 1642 GLY A N 1
ATOM 12889 C CA . GLY A 1 1642 ? 65.997 36.152 -53.211 1.00 66.44 1642 GLY A CA 1
ATOM 12890 C C . GLY A 1 1642 ? 64.471 36.147 -53.074 1.00 66.44 1642 GLY A C 1
ATOM 12891 O O . GLY A 1 1642 ? 63.962 35.562 -52.104 1.00 66.44 1642 GLY A O 1
ATOM 12892 N N . GLU A 1 1643 ? 63.742 36.748 -54.019 1.00 61.19 1643 GLU A N 1
ATOM 12893 C CA . GLU A 1 1643 ? 62.290 36.602 -54.127 1.00 61.19 1643 GLU A CA 1
ATOM 12894 C C . GLU A 1 1643 ? 61.918 35.185 -54.608 1.00 61.19 1643 GLU A C 1
ATOM 12896 O O . GLU A 1 1643 ? 62.764 34.379 -54.997 1.00 61.19 1643 GLU A O 1
ATOM 12901 N N . TRP A 1 1644 ? 60.638 34.822 -54.479 1.00 65.06 1644 TRP A N 1
ATOM 12902 C CA . TRP A 1 1644 ? 60.136 33.483 -54.808 1.00 65.06 1644 TRP A CA 1
ATOM 12903 C C . TRP A 1 1644 ? 59.226 33.521 -56.040 1.00 65.06 1644 TRP A C 1
ATOM 12905 O O . TRP A 1 1644 ? 58.020 33.763 -55.913 1.00 65.06 1644 TRP A O 1
ATOM 12915 N N . HIS A 1 1645 ? 59.770 33.202 -57.210 1.00 66.94 1645 HIS A N 1
ATOM 12916 C CA . HIS A 1 1645 ? 59.003 33.055 -58.446 1.00 66.94 1645 HIS A CA 1
ATOM 12917 C C . HIS A 1 1645 ? 58.418 31.634 -58.607 1.00 66.94 1645 HIS A C 1
ATOM 12919 O O . HIS A 1 1645 ? 58.802 30.694 -57.908 1.00 66.94 1645 HIS A O 1
ATOM 12925 N N . GLU A 1 1646 ? 57.431 31.455 -59.495 1.00 65.06 1646 GLU A N 1
ATOM 12926 C CA . GLU A 1 1646 ? 56.906 30.116 -59.817 1.00 65.06 1646 GLU A CA 1
ATOM 12927 C C . GLU A 1 1646 ? 57.902 29.351 -60.699 1.00 65.06 1646 GLU A C 1
ATOM 12929 O O . GLU A 1 1646 ? 58.311 29.853 -61.744 1.00 65.06 1646 GLU A O 1
ATOM 12934 N N . GLY A 1 1647 ? 58.261 28.129 -60.293 1.00 65.75 1647 GLY A N 1
ATOM 12935 C CA . GLY A 1 1647 ? 59.155 27.267 -61.070 1.00 65.75 1647 GLY A CA 1
ATOM 12936 C C . GLY A 1 1647 ? 58.479 26.661 -62.313 1.00 65.75 1647 GLY A C 1
ATOM 12937 O O . GLY A 1 1647 ? 57.250 26.735 -62.469 1.00 65.75 1647 GLY A O 1
ATOM 12938 N N . PRO A 1 1648 ? 59.255 26.049 -63.225 1.00 66.94 1648 PRO A N 1
ATOM 12939 C CA . PRO A 1 1648 ? 58.775 25.626 -64.535 1.00 66.94 1648 PRO A CA 1
ATOM 12940 C C . PRO A 1 1648 ? 57.736 24.497 -64.443 1.00 66.94 1648 PRO A C 1
ATOM 12942 O O . PRO A 1 1648 ? 58.018 23.369 -64.038 1.00 66.94 1648 PRO A O 1
ATOM 12945 N N . LYS A 1 1649 ? 56.505 24.794 -64.873 1.00 63.44 1649 LYS A N 1
ATOM 12946 C CA . LYS A 1 1649 ? 55.383 23.842 -64.886 1.00 63.44 1649 LYS A CA 1
ATOM 12947 C C . LYS A 1 1649 ? 55.545 22.827 -66.027 1.00 63.44 1649 LYS A C 1
ATOM 12949 O O . LYS A 1 1649 ? 55.883 23.194 -67.151 1.00 63.44 1649 LYS A O 1
ATOM 12954 N N . VAL A 1 1650 ? 55.256 21.551 -65.755 1.00 64.62 1650 VAL A N 1
ATOM 12955 C CA . VAL A 1 1650 ? 55.337 20.462 -66.749 1.00 64.62 1650 VAL A CA 1
ATOM 12956 C C . VAL A 1 1650 ? 54.212 20.602 -67.781 1.00 64.62 1650 VAL A C 1
ATOM 12958 O O . VAL A 1 1650 ? 53.089 20.148 -67.561 1.00 64.62 1650 VAL A O 1
ATOM 12961 N N . ASP A 1 1651 ? 54.502 21.235 -68.920 1.00 65.94 1651 ASP A N 1
ATOM 12962 C CA . ASP A 1 1651 ? 53.532 21.352 -70.010 1.00 65.94 1651 ASP A CA 1
ATOM 12963 C C . ASP A 1 1651 ? 53.404 20.039 -70.799 1.00 65.94 1651 ASP A C 1
ATOM 12965 O O . ASP A 1 1651 ? 54.157 19.747 -71.734 1.00 65.94 1651 ASP A O 1
ATOM 12969 N N . PHE A 1 1652 ? 52.375 19.262 -70.462 1.00 65.81 1652 PHE A N 1
ATOM 12970 C CA . PHE A 1 1652 ? 52.012 18.058 -71.202 1.00 65.81 1652 PHE A CA 1
ATOM 12971 C C . PHE A 1 1652 ? 51.651 18.327 -72.675 1.00 65.81 1652 PHE A C 1
ATOM 12973 O O . PHE A 1 1652 ? 51.819 17.420 -73.490 1.00 65.81 1652 PHE A O 1
ATOM 12980 N N . LYS A 1 1653 ? 51.226 19.539 -73.075 1.00 67.31 1653 LYS A N 1
ATOM 12981 C CA . LYS A 1 1653 ? 51.049 19.874 -74.502 1.00 67.31 1653 LYS A CA 1
ATOM 12982 C C . LYS A 1 1653 ? 52.397 19.969 -75.208 1.00 67.31 1653 LYS A C 1
ATOM 12984 O O . LYS A 1 1653 ? 52.524 19.434 -76.310 1.00 67.31 1653 LYS A O 1
ATOM 12989 N N . LEU A 1 1654 ? 53.410 20.572 -74.582 1.00 69.44 1654 LEU A N 1
ATOM 12990 C CA . LEU A 1 1654 ? 54.780 20.570 -75.096 1.00 69.44 1654 LEU A CA 1
ATOM 12991 C C . LEU A 1 1654 ? 55.344 19.144 -75.166 1.00 69.44 1654 LEU A C 1
ATOM 12993 O O . LEU A 1 1654 ? 55.941 18.789 -76.181 1.00 69.44 1654 LEU A O 1
ATOM 12997 N N . CYS A 1 1655 ? 55.102 18.295 -74.160 1.00 67.00 1655 CYS A N 1
ATOM 12998 C CA . CYS A 1 1655 ? 55.503 16.882 -74.194 1.00 67.00 1655 CYS A CA 1
ATOM 12999 C C . CYS A 1 1655 ? 54.802 16.090 -75.310 1.00 67.00 1655 CYS A C 1
ATOM 13001 O O . CYS A 1 1655 ? 55.478 15.395 -76.062 1.00 67.00 1655 CYS A O 1
ATOM 13003 N N . VAL A 1 1656 ? 53.482 16.226 -75.484 1.00 66.94 1656 VAL A N 1
ATOM 13004 C CA . VAL A 1 1656 ? 52.734 15.577 -76.582 1.00 66.94 1656 VAL A CA 1
ATOM 13005 C C . VAL A 1 1656 ? 53.181 16.104 -77.949 1.00 66.94 1656 VAL A C 1
ATOM 13007 O O . VAL A 1 1656 ? 53.305 15.329 -78.897 1.00 66.94 1656 VAL A O 1
ATOM 13010 N N . THR A 1 1657 ? 53.484 17.399 -78.059 1.00 72.25 1657 THR A N 1
ATOM 13011 C CA . THR A 1 1657 ? 54.009 18.005 -79.294 1.00 72.25 1657 THR A CA 1
ATOM 13012 C C . THR A 1 1657 ? 55.417 17.493 -79.599 1.00 72.25 1657 THR A C 1
ATOM 13014 O O . THR A 1 1657 ? 55.677 17.075 -80.723 1.00 72.25 1657 THR A O 1
ATOM 13017 N N . ARG A 1 1658 ? 56.309 17.416 -78.599 1.00 70.69 1658 ARG A N 1
ATOM 13018 C CA . ARG A 1 1658 ? 57.629 16.780 -78.740 1.00 70.69 1658 ARG A CA 1
ATOM 13019 C C . ARG A 1 1658 ? 57.505 15.303 -79.112 1.00 70.69 1658 ARG A C 1
ATOM 13021 O O . ARG A 1 1658 ? 58.186 14.884 -80.034 1.00 70.69 1658 ARG A O 1
ATOM 13028 N N . ALA A 1 1659 ? 56.615 14.533 -78.486 1.00 66.44 1659 ALA A N 1
ATOM 13029 C CA . ALA A 1 1659 ? 56.393 13.125 -78.824 1.00 66.44 1659 ALA A CA 1
ATOM 13030 C C . ALA A 1 1659 ? 55.900 12.941 -80.272 1.00 66.44 1659 ALA A C 1
ATOM 13032 O O . ALA A 1 1659 ? 56.382 12.053 -80.973 1.00 66.44 1659 ALA A O 1
ATOM 13033 N N . ARG A 1 1660 ? 55.011 13.823 -80.758 1.00 67.75 1660 ARG A N 1
ATOM 13034 C CA . ARG A 1 1660 ? 54.621 13.886 -82.179 1.00 67.75 1660 ARG A CA 1
ATOM 13035 C C . ARG A 1 1660 ? 55.813 14.179 -83.089 1.00 67.75 1660 ARG A C 1
ATOM 13037 O O . ARG A 1 1660 ? 56.016 13.461 -84.062 1.00 67.75 1660 ARG A O 1
ATOM 13044 N N . ASN A 1 1661 ? 56.605 15.195 -82.754 1.00 73.94 1661 ASN A N 1
ATOM 13045 C CA . ASN A 1 1661 ? 57.762 15.620 -83.547 1.00 73.94 1661 ASN A CA 1
ATOM 13046 C C . ASN A 1 1661 ? 58.907 14.585 -83.528 1.00 73.94 1661 ASN A C 1
ATOM 13048 O O . ASN A 1 1661 ? 59.673 14.509 -84.481 1.00 73.94 1661 ASN A O 1
ATOM 13052 N N . LEU A 1 1662 ? 58.995 13.766 -82.475 1.00 73.06 1662 LEU A N 1
ATOM 13053 C CA . LEU A 1 1662 ? 59.915 12.630 -82.330 1.00 73.06 1662 LEU A CA 1
ATOM 13054 C C . LEU A 1 1662 ? 59.380 11.328 -82.963 1.00 73.06 1662 LEU A C 1
ATOM 13056 O O . LEU A 1 1662 ? 59.997 10.279 -82.814 1.00 73.06 1662 LEU A O 1
ATOM 13060 N N . GLY A 1 1663 ? 58.222 11.356 -83.634 1.00 48.97 1663 GLY A N 1
ATOM 13061 C CA . GLY A 1 1663 ? 57.640 10.187 -84.309 1.00 48.97 1663 GLY A CA 1
ATOM 13062 C C . GLY A 1 1663 ? 57.027 9.122 -83.386 1.00 48.97 1663 GLY A C 1
ATOM 13063 O O . GLY A 1 1663 ? 56.490 8.130 -83.879 1.00 48.97 1663 GLY A O 1
ATOM 13064 N N . LEU A 1 1664 ? 57.015 9.336 -82.064 1.00 54.06 1664 LEU A N 1
ATOM 13065 C CA . LEU A 1 1664 ? 56.584 8.383 -81.020 1.00 54.06 1664 LEU A CA 1
ATOM 13066 C C . LEU A 1 1664 ? 55.060 8.107 -80.982 1.00 54.06 1664 LEU A C 1
ATOM 13068 O O . LEU A 1 1664 ? 54.530 7.630 -79.983 1.00 54.06 1664 LEU A O 1
ATOM 13072 N N . GLY A 1 1665 ? 54.341 8.401 -82.068 1.00 48.94 1665 GLY A N 1
ATOM 13073 C CA . GLY A 1 1665 ? 52.905 8.153 -82.231 1.00 48.94 1665 GLY A CA 1
ATOM 13074 C C . GLY A 1 1665 ? 52.510 7.655 -83.626 1.00 48.94 1665 GLY A C 1
ATOM 13075 O O . GLY A 1 1665 ? 51.354 7.812 -84.009 1.00 48.94 1665 GLY A O 1
ATOM 13076 N N . ALA A 1 1666 ? 53.458 7.117 -84.406 1.00 37.38 1666 ALA A N 1
ATOM 13077 C CA . ALA A 1 1666 ? 53.277 6.783 -85.826 1.00 37.38 1666 ALA A CA 1
ATOM 13078 C C . ALA A 1 1666 ? 53.176 5.270 -86.144 1.00 37.38 1666 ALA A C 1
ATOM 13080 O O . ALA A 1 1666 ? 53.252 4.888 -87.310 1.00 37.38 1666 ALA A O 1
ATOM 13081 N N . ALA A 1 1667 ? 53.009 4.402 -85.139 1.00 36.41 1667 ALA A N 1
ATOM 13082 C CA . ALA A 1 1667 ? 52.948 2.945 -85.310 1.00 36.41 1667 ALA A CA 1
ATOM 13083 C C . ALA A 1 1667 ? 51.547 2.363 -85.025 1.00 36.41 1667 ALA A C 1
ATOM 13085 O O . ALA A 1 1667 ? 50.808 2.879 -84.194 1.00 36.41 1667 ALA A O 1
ATOM 13086 N N . VAL A 1 1668 ? 51.226 1.245 -85.692 1.00 36.22 1668 VAL A N 1
ATOM 13087 C CA . VAL A 1 1668 ? 49.958 0.483 -85.597 1.00 36.22 1668 VAL A CA 1
ATOM 13088 C C . VAL A 1 1668 ? 48.710 1.264 -86.043 1.00 36.22 1668 VAL A C 1
ATOM 13090 O O . VAL A 1 1668 ? 47.827 1.612 -85.262 1.00 36.22 1668 VAL A O 1
ATOM 13093 N N . GLY A 1 1669 ? 48.591 1.471 -87.356 1.00 32.84 1669 GLY A N 1
ATOM 13094 C CA . GLY A 1 1669 ? 47.295 1.743 -87.982 1.00 32.84 1669 GLY A CA 1
ATOM 13095 C C . GLY A 1 1669 ? 46.485 0.460 -88.228 1.00 32.84 1669 GLY A C 1
ATOM 13096 O O . GLY A 1 1669 ? 47.035 -0.637 -88.284 1.00 32.84 1669 GLY A O 1
ATOM 13097 N N . GLY A 1 1670 ? 45.179 0.610 -88.471 1.00 29.11 1670 GLY A N 1
ATOM 13098 C CA . GLY A 1 1670 ? 44.429 -0.355 -89.287 1.00 29.11 1670 GLY A CA 1
ATOM 13099 C C . GLY A 1 1670 ? 43.884 -1.623 -88.615 1.00 29.11 1670 GLY A C 1
ATOM 13100 O O . GLY A 1 1670 ? 44.149 -2.726 -89.092 1.00 29.11 1670 GLY A O 1
ATOM 13101 N N . ARG A 1 1671 ? 42.989 -1.486 -87.623 1.00 28.38 1671 ARG A N 1
ATOM 13102 C CA . ARG A 1 1671 ? 41.860 -2.433 -87.497 1.00 28.38 1671 ARG A CA 1
ATOM 13103 C C . ARG A 1 1671 ? 40.631 -1.817 -86.809 1.00 28.38 1671 ARG A C 1
ATOM 13105 O O . ARG A 1 1671 ? 40.549 -1.764 -85.589 1.00 28.38 1671 ARG A O 1
ATOM 13112 N N . ARG A 1 1672 ? 39.653 -1.376 -87.614 1.00 27.62 1672 ARG A N 1
ATOM 13113 C CA . ARG A 1 1672 ? 38.247 -1.302 -87.176 1.00 27.62 1672 ARG A CA 1
ATOM 13114 C C . ARG A 1 1672 ? 37.718 -2.733 -87.111 1.00 27.62 1672 ARG A C 1
ATOM 13116 O O . ARG A 1 1672 ? 37.779 -3.416 -88.129 1.00 27.62 1672 ARG A O 1
ATOM 13123 N N . ILE A 1 1673 ? 37.177 -3.146 -85.970 1.00 32.03 1673 ILE A N 1
ATOM 13124 C CA . ILE A 1 1673 ? 36.220 -4.254 -85.877 1.00 32.03 1673 ILE A CA 1
ATOM 13125 C C . ILE A 1 1673 ? 35.153 -3.809 -84.876 1.00 32.03 1673 ILE A C 1
ATOM 13127 O O . ILE A 1 1673 ? 35.438 -3.661 -83.689 1.00 32.03 1673 ILE A O 1
ATOM 13131 N N . ASP A 1 1674 ? 33.952 -3.547 -85.379 1.00 30.83 1674 ASP A N 1
ATOM 13132 C CA . ASP A 1 1674 ? 32.757 -3.324 -84.571 1.00 30.83 1674 ASP A CA 1
ATOM 13133 C C . ASP A 1 1674 ? 32.077 -4.666 -84.268 1.00 30.83 1674 ASP A C 1
ATOM 13135 O O . ASP A 1 1674 ? 32.079 -5.556 -85.117 1.00 30.83 1674 ASP A O 1
ATOM 13139 N N . SER A 1 1675 ? 31.388 -4.746 -83.123 1.00 30.36 1675 SER A N 1
ATOM 13140 C CA . SER A 1 1675 ? 30.406 -5.788 -82.744 1.00 30.36 1675 SER A CA 1
ATOM 13141 C C . SER A 1 1675 ? 30.895 -7.247 -82.603 1.00 30.36 1675 SER A C 1
ATOM 13143 O O . SER A 1 1675 ? 31.841 -7.679 -83.248 1.00 30.36 1675 SER A O 1
ATOM 13145 N N . GLY A 1 1676 ? 30.190 -8.036 -81.776 1.00 29.64 1676 GLY A N 1
ATOM 13146 C CA . GLY A 1 1676 ? 30.237 -9.507 -81.852 1.00 29.64 1676 GLY A CA 1
ATOM 13147 C C . GLY A 1 1676 ? 30.647 -10.260 -80.580 1.00 29.64 1676 GLY A C 1
ATOM 13148 O O . GLY A 1 1676 ? 31.812 -10.556 -80.367 1.00 29.64 1676 GLY A O 1
ATOM 13149 N N . MET A 1 1677 ? 29.639 -10.599 -79.774 1.00 31.17 1677 MET A N 1
ATOM 13150 C CA . MET A 1 1677 ? 29.454 -11.866 -79.039 1.00 31.17 1677 MET A CA 1
ATOM 13151 C C . MET A 1 1677 ? 30.627 -12.863 -78.872 1.00 31.17 1677 MET A C 1
ATOM 13153 O O . MET A 1 1677 ? 31.069 -13.482 -79.833 1.00 31.17 1677 MET A O 1
ATOM 13157 N N . GLY A 1 1678 ? 30.840 -13.261 -77.612 1.00 30.64 1678 GLY A N 1
ATOM 13158 C CA . GLY A 1 1678 ? 30.682 -14.678 -77.243 1.00 30.64 1678 GLY A CA 1
ATOM 13159 C C . GLY A 1 1678 ? 31.945 -15.506 -76.980 1.00 30.64 1678 GLY A C 1
ATOM 13160 O O . GLY A 1 1678 ? 32.900 -15.468 -77.741 1.00 30.64 1678 GLY A O 1
ATOM 13161 N N . PHE A 1 1679 ? 31.845 -16.341 -75.935 1.00 33.34 1679 PHE A N 1
ATOM 13162 C CA . PHE A 1 1679 ? 32.779 -17.395 -75.504 1.00 33.34 1679 PHE A CA 1
ATOM 13163 C C . PHE A 1 1679 ? 34.206 -16.939 -75.100 1.00 33.34 1679 PHE A C 1
ATOM 13165 O O . PHE A 1 1679 ? 34.810 -16.068 -75.705 1.00 33.34 1679 PHE A O 1
ATOM 13172 N N . GLY A 1 1680 ? 34.831 -17.486 -74.054 1.00 31.09 1680 GLY A N 1
ATOM 13173 C CA . GLY A 1 1680 ? 34.347 -18.447 -73.056 1.00 31.09 1680 GLY A CA 1
ATOM 13174 C C . GLY A 1 1680 ? 35.392 -19.523 -72.768 1.00 31.09 1680 GLY A C 1
ATOM 13175 O O . GLY A 1 1680 ? 35.844 -20.165 -73.706 1.00 31.09 1680 GLY A O 1
ATOM 13176 N N . GLN A 1 1681 ? 35.694 -19.758 -71.481 1.00 33.94 1681 GLN A N 1
ATOM 13177 C CA . GLN A 1 1681 ? 36.727 -20.697 -70.992 1.00 33.94 1681 GLN A CA 1
ATOM 13178 C C . GLN A 1 1681 ? 38.171 -20.291 -71.379 1.00 33.94 1681 GLN A C 1
ATOM 13180 O O . GLN A 1 1681 ? 38.371 -19.486 -72.280 1.00 33.94 1681 GLN A O 1
ATOM 13185 N N . SER A 1 1682 ? 39.243 -20.813 -70.776 1.00 30.02 1682 SER A N 1
ATOM 13186 C CA . SER A 1 1682 ? 39.556 -21.245 -69.394 1.00 30.02 1682 SER A CA 1
ATOM 13187 C C . SER A 1 1682 ? 41.061 -21.597 -69.382 1.00 30.02 1682 SER A C 1
ATOM 13189 O O . SER A 1 1682 ? 41.627 -21.793 -70.455 1.00 30.02 1682 SER A O 1
ATOM 13191 N N . LEU A 1 1683 ? 41.684 -21.760 -68.204 1.00 32.72 1683 LEU A N 1
ATOM 13192 C CA . LEU A 1 1683 ? 43.118 -22.075 -68.009 1.00 32.72 1683 LEU A CA 1
ATOM 13193 C C . LEU A 1 1683 ? 44.068 -20.913 -68.411 1.00 32.72 1683 LEU A C 1
ATOM 13195 O O . LEU A 1 1683 ? 43.745 -20.089 -69.256 1.00 32.72 1683 LEU A O 1
ATOM 13199 N N . GLY A 1 1684 ? 45.257 -20.758 -67.822 1.00 32.78 1684 GLY A N 1
ATOM 13200 C CA . GLY A 1 1684 ? 45.873 -21.500 -66.717 1.00 32.78 1684 GLY A CA 1
ATOM 13201 C C . GLY A 1 1684 ? 47.016 -20.695 -66.074 1.00 32.78 1684 GLY A C 1
ATOM 13202 O O . GLY A 1 1684 ? 47.516 -19.734 -66.652 1.00 32.78 1684 GLY A O 1
ATOM 13203 N N . SER A 1 1685 ? 47.398 -21.046 -64.847 1.00 29.91 1685 SER A N 1
ATOM 13204 C CA . SER A 1 1685 ? 48.286 -20.251 -63.984 1.00 29.91 1685 SER A CA 1
ATOM 13205 C C . SER A 1 1685 ? 49.789 -20.380 -64.281 1.00 29.91 1685 SER A C 1
ATOM 13207 O O . SER A 1 1685 ? 50.334 -21.476 -64.170 1.00 29.91 1685 SER A O 1
ATOM 13209 N N . ALA A 1 1686 ? 50.467 -19.244 -64.478 1.00 33.00 1686 ALA A N 1
ATOM 13210 C CA . ALA A 1 1686 ? 51.890 -19.013 -64.172 1.00 33.00 1686 ALA A CA 1
ATOM 13211 C C . ALA A 1 1686 ? 52.093 -17.482 -64.021 1.00 33.00 1686 ALA A C 1
ATOM 13213 O O . ALA A 1 1686 ? 51.823 -16.747 -64.962 1.00 33.00 1686 ALA A O 1
ATOM 13214 N N . SER A 1 1687 ? 52.274 -16.877 -62.840 1.00 30.36 1687 SER A N 1
ATOM 13215 C CA . SER A 1 1687 ? 53.331 -16.996 -61.815 1.00 30.36 1687 SER A CA 1
ATOM 13216 C C . SER A 1 1687 ? 54.603 -16.181 -62.119 1.00 30.36 1687 SER A C 1
ATOM 13218 O O . SER A 1 1687 ? 55.289 -16.467 -63.090 1.00 30.36 1687 SER A O 1
ATOM 13220 N N . GLN A 1 1688 ? 54.951 -15.280 -61.186 1.00 34.19 1688 GLN A N 1
ATOM 13221 C CA . GLN A 1 1688 ? 56.261 -14.621 -60.989 1.00 34.19 1688 GLN A CA 1
ATOM 13222 C C . GLN A 1 1688 ? 56.672 -13.470 -61.950 1.00 34.19 1688 GLN A C 1
ATOM 13224 O O . GLN A 1 1688 ? 57.195 -13.670 -63.036 1.00 34.19 1688 GLN A O 1
ATOM 13229 N N . SER A 1 1689 ? 56.439 -12.234 -61.477 1.00 31.47 1689 SER A N 1
ATOM 13230 C CA . SER A 1 1689 ? 57.440 -11.188 -61.117 1.00 31.47 1689 SER A CA 1
ATOM 13231 C C . SER A 1 1689 ? 58.922 -11.312 -61.560 1.00 31.47 1689 SER A C 1
ATOM 13233 O O . SER A 1 1689 ? 59.405 -12.442 -61.584 1.00 31.47 1689 SER A O 1
ATOM 13235 N N . PRO A 1 1690 ? 59.726 -10.210 -61.642 1.00 38.66 1690 PRO A N 1
ATOM 13236 C CA . PRO A 1 1690 ? 59.440 -8.787 -61.331 1.00 38.66 1690 PRO A CA 1
ATOM 13237 C C . PRO A 1 1690 ? 60.014 -7.756 -62.361 1.00 38.66 1690 PRO A C 1
ATOM 13239 O O . PRO A 1 1690 ? 60.472 -8.121 -63.434 1.00 38.66 1690 PRO A O 1
ATOM 13242 N N . ALA A 1 1691 ? 60.074 -6.481 -61.933 1.00 30.41 1691 ALA A N 1
ATOM 13243 C CA . ALA A 1 1691 ? 61.132 -5.480 -62.202 1.00 30.41 1691 ALA A CA 1
ATOM 13244 C C . ALA A 1 1691 ? 60.972 -4.414 -63.324 1.00 30.41 1691 ALA A C 1
ATOM 13246 O O . ALA A 1 1691 ? 61.029 -4.708 -64.507 1.00 30.41 1691 ALA A O 1
ATOM 13247 N N . VAL A 1 1692 ? 60.939 -3.149 -62.857 1.00 28.59 1692 VAL A N 1
ATOM 13248 C CA . VAL A 1 1692 ? 61.718 -1.967 -63.316 1.00 28.59 1692 VAL A CA 1
ATOM 13249 C C . VAL A 1 1692 ? 61.576 -1.456 -64.766 1.00 28.59 1692 VAL A C 1
ATOM 13251 O O . VAL A 1 1692 ? 61.948 -2.135 -65.713 1.00 28.59 1692 VAL A O 1
ATOM 13254 N N . GLY A 1 1693 ? 61.287 -0.147 -64.905 1.00 29.30 1693 GLY A N 1
ATOM 13255 C CA . GLY A 1 1693 ? 62.119 0.693 -65.790 1.00 29.30 1693 GLY A CA 1
ATOM 13256 C C . GLY A 1 1693 ? 61.473 1.588 -66.859 1.00 29.30 1693 GLY A C 1
ATOM 13257 O O . GLY A 1 1693 ? 61.923 1.516 -67.999 1.00 29.30 1693 GLY A O 1
ATOM 13258 N N . ALA A 1 1694 ? 60.517 2.461 -66.512 1.00 34.12 1694 ALA A N 1
ATOM 13259 C CA . ALA A 1 1694 ? 60.251 3.730 -67.223 1.00 34.12 1694 ALA A CA 1
ATOM 13260 C C . ALA A 1 1694 ? 59.451 4.700 -66.336 1.00 34.12 1694 ALA A C 1
ATOM 13262 O O . ALA A 1 1694 ? 58.385 4.269 -65.842 1.00 34.12 1694 ALA A O 1
#

Organism: NCBI:txid86049

Sequence (1694 aa):
MVLSLSYRRPAHVSSSRDSIESEKGGRVESINSNSSCPYGIPDALSFDRIISGGTCPPVTTREFMDFLRYIEFDAENLQFYLWYRDYCKRFDELAESQKKLAPEWTAEQALAEKNMAEKEKLPKKIASDAAAVLKGTDFDPSTRAGIPEPALDPFNTPPRTPSASATDHDSMVPSTLGYSDDATTLRAGTIDHSKRAAAAFDEAGALQPFTVQPFREEITRIIAIYIADGGSRLLNLSAKEKAVLLKALSVTTHPSAFRDVIATVEWTLRHQAHPNFIRWTICNGNKPRQAFARFLGVAGIVGGIVYAIVITLSSANRGWRALAFLGLFIGVATLFAAWKGMCVVLHGMHHRHLRPWELFGDEDQSSSDYTSKKDSFDSLGSSNSYEDEPWVAKYEKRNIIRKIFDREVWIQEPALRQIQDTIFVQALLTAFVAGAITTAIFLAQCEVRSRAKTLPLPLLTEDARDRTHLSGARRVSSVRRRLAAMAPRGSRRSRASDSDDEESRPSTPASTAPNDKKRIRRSAKFDDESDHTDASSASSSADRMPRSANTTLPVRNPQVTAGPSNHNAEIRSAHQPGAIVRVKLTNFVTYTSAEFFPGPSLNMVIGPNGTGKSTLVCAICLGLGWPPKHLGRAKEPAEFVKHGCREASMEIELQRKPSMRKNPIITRVIKREGNQSTYLINGKQSSGREVQVLAKSFNIQIDNLCQFLPQDKVVEFAMMTPVDLLASTQQAVAGPEMTNLHEELKRLRREQSKVMKNDKDARAQLAHLESRQEAQRPEVERLRERAKVKLRLDRLEQSRAILRYQAAKTISQEAKERAQAISQELKHLKAASAPALAKVRSKEEYEAEARGFKTRCEKALTDSLKTCDKRTKEIMKLDDDMKEKSAQIEAEKTGVSKNKNTIAQEQNKMRDLRRKKAEAPESFDVTGLTNEMQTLRGRVAAVQEKINDLEPRKTDLRDRGLKRKEDARGLAARLETFGSHANQQEEKLKELSEATWKAWDWIQKNQEQFTEHVYGPPIVECSLKDPRMADAIESILQQTDFKFITAQNTADFQLLQKKLVASAADGGLGLHDVSLRERSNCSLDQFRPPVSPEQMQDLGLSGWALDYLQGPVPVLAQLCVEKSLHRCGISSREPTQQQHDEIGKTDIQSYVAGQKVYHFLRRREYGAAGYSARVQDVRRARYWTDQPVDMGRKAALQRDLNEARGEAAAIHAEFVGVTDQIKQLDAEKRQITGEINAKKEEKEAIQSARVQYDRLDVEIQTKEESIKMLRESMRGVGARITGIQKELDDLLVAKTEAVLALAAATREVKSKTASLCEADVIVVEAVSDHQVAAAQNNEVVQAIQQKEAEKNAATEMYRQQHDLALKSKNEAMIVANEAKRLAREGDDSFNDLLGHVCQSLNTPENLEAEIDAEKAKLELTEGGNAQTIAEFERRAQDIETLRAQVQDANERQAEFSRHIKEVREKWEPRLDEITAQINDAFSDSFARIGCAGQVAVYKASSDDPDECTEENGGPENGLDFEKWSIEISVKFRDSEPLSLLDSHRQSGGERAVSTIFYLMALQSLSRAPFRVVDEINQGMDPRNERMVHGRMVDIAADDGGSQYFLITPKLLSGLKYRRGMTVLCIVSGETVPAARERDDEGEWHEGPKVDFKLCVTRARNLGLGAAVGGRRIDSGMGFGQSLGSASQSPAVGA

InterPro domains:
  IPR003395 RecF/RecN/SMC, N-terminal [PF02463] (580-1608)
  IPR027417 P-loop containing nucleoside triphosphate hydrolase [G3DSA:3.40.50.300] (579-775)
  IPR027417 P-loop containing nucleoside triphosphate hydrolase [G3DSA:3.40.50.300] (1438-1614)
  IPR027417 P-loop containing nucleoside triphosphate hydrolase [SSF52540] (580-1609)
  IPR036305 RGS domain superfamily [SSF48097] (41-280)
  IPR044926 RGS, subdomain 2 [G3DSA:1.10.167.10] (43-284)

Foldseek 3Di:
DQDDLPQDQFDADDPDPPLVVLVVFAQPFDLFFFADLFGRDPLLQALLNQLLQPFDPPRHNVVLLCCCLPPVVQNLLVLVLLVLVVVQVVLVVDDVVQVVVFDFPDPVNLVVLLVVVVVPVPDDPPDPVVLVVCPPPPPNPPPPDDDDDDDDDPPDDDDDDDDDDDDDDDDDDDDDDDDDDDDDDPPPDDPPLQVQLVVLCVVLVADQADDSHPPLVVVSLCCQQAQGPPRQSHDPDDPSLSSQLSNSNRRGPNSNSCVVVNLVSLLCCRQNRSSVSSLVRLQQADPLLLVVLLVQLVVLQVVLVLLLLQLLQFDDDLVSNLCSLVSLLSSQLSNLLSVSRYGPVCLVVQKGADDLVRLPDDPVCPPDDPPVPCQSNNSSHGHSDDPPPPSVVVSVPDDSVCSSVHDMDHRPRVVSSSSSVSSSVSSNVSSNVVSVVSSVVSSVLPPPPPPPDDDDDDDDDDDDDDDDDDDDDDDDDDDYDDDDDDDDDDDDDDDDDDDDDDDDDDDDDDDDDDDDDDDDDDDDDDDDDDDDDDDDDDDDDDDDDDDDDDDDDDDDDPPDDDDDDDDDPDVPFDADFFFWQKKWKDQWAQDNTDIDGFTRFFEEEAAFPPLCRCSVVVLVCVQLLHACVLQVPDHAPLVGGHPPDQKMKMWTWGHHDPPDPGTWIKMKMAGNVPSDIWIDTVNHTDDSVVSNVVSVVLVACSVQCLFAPHPVCLVVVQVQDLLSFLVSLCSFFHDCVQVVLLVVLLVLLVVLVVLVVVLVVLVVVLVVLVVVLVVCVVVLVLVVVLVVLVVVLVLLVLLLLVQLLVVLVVLLVVLVVLLVVLVVVLVVLCVVQPPLVVLLVVLVVLLVVLVVLLVVLVVLLVVLVVLLVVLVVLLVVLVVVLVVLVVVLVVLVVLNSRRHSSLVVLVVVLVVLVVLLPDDDDDDDPPVLVVVLVVLVSLLSSLSSNVSSFSVPSSVLSSLLVVLVVLLVVLVVVLVVLVVQLVVLLVVLCVLPVLLSVLVVVCVVPVVVDPDGKAFFCLFFKWFQDLVCQLVLVQLDDSQLRREIEDADPVVQVVSCQASCDDVVSNHDNRDPHHYDYQDPDFPVNLAAQDDPVVCVVLQFDDFSLVGMDGDRSSSNVCCVPRVSSLETEHAADGDPVSVVVNLQTPRQWYDHDQKIWGWDADPVPPSVGIDIDIDGGDDHDRNNDGHGDVVVSVVSVVSSVVSVVSSVVSVVVSSVSNNSVNRSSVSSVVSVVVSVVSVCVSVVSVVSNVVNPPSPVSNPVSPVVSPVSVVSPPDSPVVSVVSVVVSVVSVVSSVVSVVSSVVSVVSSVVSVVSSVVSVVSSVVSVVSSVVSCVVSPVSVVVSVVSVVSSVVSVVSSVVSVVSSVVSVVSVVVSCVVCVVCVVVPHNVSVVVSVCCVPPQPHSVSSVVVSVVSVVVSVVSDDDDPVSNVVSVVSVVVSVVSVVSSVVSVVVSVVSVVVSVVSCVVNVVVSQVLQVLLQVLLQVLQVVVVWGKGKDKDWDADPDCSCQDDDDPDPPRHTNSSPIGIWIWIGPDPPDDTHTSHPPPDFLQVSLLSSLSSSLSSQVSGSHQEREDEASCVRHDPVSSQSSQQVSQVSSQPPDTHHYYYYHNDDDPPHDHDPSYDYHYSDDDPPQWDQWDADPVGDTDGTDHPPVVVVVVVCVVVVVPPDDDDDDDDDDDDDDDDDDDDDDDDDDDD

Radius of gyration: 57.13 Å; chains: 1; bounding box: 140×115×173 Å

Secondary structure (DSSP, 8-state):
----TT--PPPP----GGGGGGTTS-TTS-TT--S--TTT--GGG-HHHHHTS-S-TTSSHHHHHHHIIIII--HHHHHHHHHHHHHHHHHHTS-HHHHTTS----HHHHHHHHHHHHHTTS-----HHHHHHSTTSTT-TT------------------------------------------S--S----HHHHHHHHHHHTTPPPPPTTSTTHHHHHHHIIIIISTT-TT-----HHHHHHHHHHHTT--SGGGGHHHHHHHHHHIIIIIHHHHHHHHT--S-HHHHHHHHHHHHHHHHHHHHHHHHHTTSSS-HHHHHTHHHHHHHHHHHHHHHHHT--HHHHHTTEEEPPTTTTTS-GGGGSS---TT-TTT-TTSS----TT-HHHHHHHTS-HHHHHT--EEE---HHHHHHHHHHHHHHHHHHHHHHHHHHHHHHHTTTTSSS--S------------------------------------------------------------------------------------------------------------------SS-TTPPPTT-EEEEEEEEETTEEEEEE---SSEEEEE--TTSSTTHHHHHHHHHTT--GGGTSS-SSGGGGBPTT-SEEEEEEEEPPPTT-SSPPEEEEEEETGGGEEEEEETTEEE-HHHHHHHHHHTT--TT-TTTEE-GGGHHHHTTS-HHHHHHHHHHHHS-HHHHHHHHHHHHHHHHHHHHHHHHHHHHHHHHHHHHHHHTTHHHHHHHHHHHHHHHHHHHHHHHHHHHHHHHHHHHHHHHHHHHHHHHHHHHHHHHHTHHHHHHHHHHHHHHHHHHHHHHHHHHHHHHHHHHHHHHHHHHHHHHHHHHHHHHHHHHHHHHHTTTSSHHHHHHHHHHHHHHHTT-------SHHHHHHHHHHHHHHHHHHHHHTTTTTHHHHHHHHHHHHHHHHHHHHHHHHHHHHHHHHHHHHHHHH-HHHHHHHHHHHHHGGGSSSPPB--HHHH-EESSGGGHHHHHTT--TTTTSEEEESSHHHHHHHIIIIIS-GGGTS----S-EEEEPPS--GGG---SS-HHHHHHTT--EETTTTEES-HHHHHHHHHHH-GGGEEEESSPPPHHHHHHHHHSS--EEEETTEEEEEEE-GGGGGG-EEEEEEEPPPPSSTTSPPP-HHHHHHHHHHHHHHHHHHHHHHHHHHTTSSSSSSHHHHHHHHHHHHHHHHHHHHHHHHHHHHHHGGGHHHHHHHHHHHHTTGGGSS-HHHHHHHHHHHHHHHHHHHHHHHHHHHHHHHHHHHHHHHHHHHHHHHHHHHHHHHHHHTTHHHHHHHHHHHHHHHHHHHHHHHHHHHHHHHHHHHHHHHHHHHHHHHHT-THHHHHHHHIIIII-SHHHHHHHHHHHHHHHHHS----THHHHHHHHHHHHHHHHHHHHHHHHHHHHHHHHHHHHHHHHHHHHHHHHHHHHHHHHHHHHHTTT-EEEEEEE-PBPS-GGGS--SS--TTS-B-TTS-EEEEEEESSTTSPPEE--TTTS-HHHHHHHHHHHHHHGGGT---SEEEEESTTTTS-TTHHHHHHHHHHHHTTSTTPPEEEEEES---TT----TTEEEEE---STTSPPSEEE-TT--EEEP----HHHHHHHHHHTTTT-----------------------------

pLDDT: mean 74.65, std 19.24, range [25.83, 94.69]